Protein 1MNT (pdb70)

Secondary structure (DSSP, 8-state):
--SS---EEE--HHHHHHHHHTHHHHTS-THHHHHHHHHHHHH----SSS---SHHHHHHHHHHT-/--SS-EEE----HHHHHHHHHIIIIII--THHHHHHHHHHHHH---S-----STHHHHHHHHTTT-

Radius of gyration: 13.95 Å; Cα contacts (8 Å, |Δi|>4): 208; chains: 2; bounding box: 33×36×34 Å

Foldseek 3Di:
DPDDDDDDDDDDPVVCCVQVCQDVVPPHHNVGRVCVVVCVLVPNDDPDPPVDPPPCVCVCVVVVVD/DPPDDDDDDDDPPVCCCVQCCCCVVPPAHNVRSVVVVVCVPLDDDDPVDPVDDCVCVCVVVVVVVD

Organism: Salmonella phage P22 (NCBI:txid10754)

InterPro domains:
  IPR005569 Arc-like DNA binding domain [PF03869] (2-51)
  IPR010985 Ribbon-helix-helix [SSF47598] (2-50)
  IPR013321 Arc-type ribbon-helix-helix [G3DSA:1.10.1220.10] (2-77)
  IPR024421 Bacteriophage P22, Mnt [PF11423] (53-80)

CATH classification: 1.10.1220.10

Solvent-accessible surface area: 6742 Å² total; per-residue (Å²): 152,150,98,62,16,87,33,86,0,82,0,53,42,97,0,33,77,78,0,39,125,62,1,128,55,60,52,53,69,4,42,53,0,0,18,39,1,3,73,14,4,23,55,33,78,36,99,98,107,21,51,131,43,14,47,55,6,19,31,1,18,97,20,55,61,134,117,136,102,57,3,105,29,84,0,70,0,55,49,121,0,31,76,66,0,76,119,58,1,130,79,53,56,13,69,13,49,41,0,0,19,43,4,2,53,2,5,25,43,39,76,34,126,104,86,60,26,148,11,29,0,80,0,0,19,41,27,2,58,128,126,88

Sequence (132 aa):
ARDDPHFNFRMPMEVREKLKFRAEANGRSMNSELLQIVQDALSKPSPVTGYRNDAERLADEQSELVARDDPHFNFRMPMEVREKLKFRAEANGRSMNSELLQIVQDALSKPSPVTGYRNDAERLADEQSELVARDDPHFNFRMPMEVREKLKFRAEANGRSMNSELLQIVQDALSKPSPVTGYRNDAERLADEQSELVARDDPHFNFRMPMEVREKLKFRAEANGRSMNSELLQIVQDALSKPSPVTGYRNDAERLADEQSELVARDDPHFNFRMPMEVREKLKFRAEANGRSMNSELLQIVQDALSKPSPVTGYRNDAERLADEQSELVARDDPHFNFRMPMEVREKLKFRAEANGRSMNSELLQIVQDALSKPSPVTGYRNDAERLADEQSELVARDDPHFNFRMPMEVREKLKFRAEANGRSMNSELLQIVQDALSKPSPVTGYRNDAERLADEQSELVARDDPHFNFRMPMEVREKLKFRAEANGRSMNSELLQIVQDALSKPSPVTGYRNDAERLADEQSELVARDDPHFNFRMPMEVREKLKFRAEANGRSMNSELLQIVQDALSKPSPVTGYRNDAERLADEQSELVARDDPHFNFRMPMEVREKLKFRAEANGRSMNSELLQIVQDALSKPSPVTGYRNDAERLADEQSELVARDDPHFNFRMPMEVREKLKFRAEANGRSMNSELLQIVQDALSKPSPVTGYRNDAERLADEQSELVARDDPHFNFRMPMEVREKLKFRAEANGRSMNSELLQIVQDALSKPSPVTGYRNDAERLADEQSELVARDDPHFNFRMPMEVREKLKFRAEANGRSMNSELLQIVQDALSKPSPVTGYRNDAERLADEQSELVARDDPHFNFRMPMEVREKLKFRAEANGRSMNSELLQIVQDALSKPSPVTGYRNDAERLADEQSELVARDDPHFNFRMPMEVREKLKFRAEANGRSMNSELLQIVQDALSKPSPVTGYRNDAERLADEQSELVARDDPHFNFRMPMEVREKLKFRAEANGRSMNSELLQIVQDALSKPSPVTGYRNDAERLADEQSELVARDDPHFNFRMPMEVREKLKFRAEANGRSMNSELLQIVQDALSKPSPVTGYRNDAERLADEQSELVARDDPHFNFRMPMEVREKLKFRAEANGRSMNSELLQIVQDALSKPSPVTGYRNDAERLADEQSELVARDDPHFNFRMPMEVREKLKFRAEANGRSMNSELLQIVQDALSKPSPVTGYRNDAERLADEQSELVARDDPHFNFRMPMEVREKLKFRAEANGRSMNSELLQIVQDALSKPSPVTGYRNDAERLADEQSELVARDDPHFNFRMPMEVREKLKFRAEANGRSMNSELLQIVQDALSKPSPVTGYRNDAERLADEQSELVARDDPHFNFRMPMEVREKLKFRAEANGRSMNSELLQIVQDALSKPSPVTGYRNDAERLADEQSELVARDDPHFNFRMPMEVREKLKFRAEANGRSMNSELLQIVQDALSKPSPVTGYRNDAERLADEQSELVARDDPHFNFRMPMEVREKLKFRAEANGRSMNSELLQIVQDALSKPSPVTGYRNDAERLADEQSELVARDDPHFNFRMPMEVREKLKFRAEANGRSMNSELLQIVQDALSKPSPVTGYRNDAERLADEQSELVARDDPHFNFRMPMEVREKLKFRAEANGRSMNSELLQIVQDALSKPSPVTGYRNDAERLADEQSELVARDDPHFNFRMPMEVREKLKFRAEANGRSMNSELLQIVQDALSKPSPVTGYRNDAERLADEQSELVARDDPHFNFRMPMEVREKLKFRAEANGRSMNSELLQIVQDALSKPSPVTGYRNDAERLADEQSELVARDDPHFNFRMPMEVREKLKFRAEANGRSMNSELLQIVQDALSKPSPVTGYRNDAERLADEQSELVARDDPHFNFRMPMEVREKLKFRAEANGRSMNSELLQIVQDALSKPSPVTGYRNDAERLADEQSELV

Nearest PDB structures (foldseek):
  1mnt-assembly1_B  TM=7.518E-01  e=1.910E-08  Lederbergvirus P22
  1mnt-assembly1_A  TM=7.198E-01  e=2.043E-08  Lederbergvirus P22
  1mnt-assembly1_B  TM=8.211E-01  e=4.793E-08  Lederbergvirus P22
  1mnt-assembly1_A  TM=7.824E-01  e=3.904E-08  Lederbergvirus P22
  1mnt-assembly1_B  TM=8.229E-01  e=2.728E-10  Lederbergvirus P22

Structure (mmCIF, N/CA/C/O backbone):
data_1MNT
#
_entry.id   1MNT
#
_cell.length_a   1.000
_cell.length_b   1.000
_cell.length_c   1.000
_cell.angle_alpha   90.00
_cell.angle_beta   90.00
_cell.angle_gamma   90.00
#
_symmetry.space_group_name_H-M   'P 1'
#
loop_
_atom_site.group_PDB
_atom_site.id
_atom_site.type_symbol
_atom_site.label_atom_id
_atom_site.label_alt_id
_atom_site.label_comp_id
_atom_site.label_asym_id
_atom_site.label_entity_id
_atom_site.label_seq_id
_atom_site.pdbx_PDB_ins_code
_atom_site.Cartn_x
_atom_site.Cartn_y
_atom_site.Cartn_z
_atom_site.occupancy
_atom_site.B_iso_or_equiv
_atom_site.auth_seq_id
_atom_site.auth_comp_id
_atom_site.auth_asym_id
_atom_site.auth_atom_id
_atom_site.pdbx_PDB_model_num
ATOM 1 N N . ALA A 1 1 ? 18.562 -19.948 -6.503 1.00 0.00 1 ALA A N 1
ATOM 2 C CA . ALA A 1 1 ? 18.906 -18.952 -5.462 1.00 0.00 1 ALA A CA 1
ATOM 3 C C . ALA A 1 1 ? 17.749 -17.959 -5.136 1.00 0.00 1 ALA A C 1
ATOM 4 O O . ALA A 1 1 ? 17.058 -17.442 -6.022 1.00 0.00 1 ALA A O 1
ATOM 6 N N . ARG A 1 2 ? 17.564 -17.647 -3.843 1.00 0.00 2 ARG A N 1
ATOM 7 C CA . ARG A 1 2 ? 16.450 -16.769 -3.384 1.00 0.00 2 ARG A CA 1
ATOM 8 C C . ARG A 1 2 ? 16.755 -15.239 -3.466 1.00 0.00 2 ARG A C 1
ATOM 9 O O . ARG A 1 2 ? 16.976 -14.552 -2.467 1.00 0.00 2 ARG A O 1
ATOM 17 N N . ASP A 1 3 ? 16.666 -14.692 -4.687 1.00 0.00 3 ASP A N 1
ATOM 18 C CA . ASP A 1 3 ? 16.377 -13.250 -4.906 1.00 0.00 3 ASP A CA 1
ATOM 19 C C . ASP A 1 3 ? 14.921 -12.952 -5.417 1.00 0.00 3 ASP A C 1
ATOM 20 O O . ASP A 1 3 ? 14.671 -11.862 -5.931 1.00 0.00 3 ASP A O 1
ATOM 25 N N . ASP A 1 4 ? 13.932 -13.840 -5.186 1.00 0.00 4 ASP A N 1
ATOM 26 C CA . ASP A 1 4 ? 12.498 -13.472 -5.136 1.00 0.00 4 ASP A CA 1
ATOM 27 C C . ASP A 1 4 ? 11.676 -14.431 -4.209 1.00 0.00 4 ASP A C 1
ATOM 28 O O . ASP A 1 4 ? 11.131 -15.421 -4.711 1.00 0.00 4 ASP A O 1
ATOM 33 N N . PRO A 1 5 ? 11.560 -14.218 -2.870 1.00 0.00 5 PRO A N 1
ATOM 34 C CA . PRO A 1 5 ? 10.959 -15.218 -1.953 1.00 0.00 5 PRO A CA 1
ATOM 35 C C . PRO A 1 5 ? 9.422 -15.109 -1.795 1.00 0.00 5 PRO A C 1
ATOM 36 O O . PRO A 1 5 ? 8.823 -14.028 -1.847 1.00 0.00 5 PRO A O 1
ATOM 40 N N . HIS A 1 6 ? 8.829 -16.281 -1.570 1.00 0.00 6 HIS A N 1
ATOM 41 C CA . HIS A 1 6 ? 7.396 -16.432 -1.249 1.00 0.00 6 HIS A CA 1
ATOM 42 C C . HIS A 1 6 ? 7.036 -15.982 0.202 1.00 0.00 6 HIS A C 1
ATOM 43 O O . HIS A 1 6 ? 7.638 -16.431 1.183 1.00 0.00 6 HIS A O 1
ATOM 50 N N . PHE A 1 7 ? 5.879 -15.336 0.366 1.00 0.00 7 PHE A N 1
ATOM 51 C CA . PHE A 1 7 ? 4.814 -15.961 1.189 1.00 0.00 7 PHE A CA 1
ATOM 52 C C . PHE A 1 7 ? 3.473 -16.055 0.399 1.00 0.00 7 PHE A C 1
ATOM 53 O O . PHE A 1 7 ? 3.236 -15.398 -0.621 1.00 0.00 7 PHE A O 1
ATOM 61 N N . ASN A 1 8 ? 2.549 -16.883 0.892 1.00 0.00 8 ASN A N 1
ATOM 62 C CA . ASN A 1 8 ? 1.117 -16.745 0.531 1.00 0.00 8 ASN A CA 1
ATOM 63 C C . ASN A 1 8 ? 0.487 -15.509 1.259 1.00 0.00 8 ASN A C 1
ATOM 64 O O . ASN A 1 8 ? -0.062 -15.644 2.356 1.00 0.00 8 ASN A O 1
ATOM 69 N N . PHE A 1 9 ? 0.503 -14.307 0.635 1.00 0.00 9 PHE A N 1
ATOM 70 C CA . PHE A 1 9 ? -0.509 -13.281 0.955 1.00 0.00 9 PHE A CA 1
ATOM 71 C C . PHE A 1 9 ? -1.923 -13.745 0.489 1.00 0.00 9 PHE A C 1
ATOM 72 O O . PHE A 1 9 ? -2.167 -14.863 0.038 1.00 0.00 9 PHE A O 1
ATOM 80 N N . ARG A 1 10 ? -2.897 -13.007 0.955 1.00 0.00 10 ARG A N 1
ATOM 81 C CA . ARG A 1 10 ? -3.978 -13.578 1.803 1.00 0.00 10 ARG A CA 1
ATOM 82 C C . ARG A 1 10 ? -4.666 -12.377 2.492 1.00 0.00 10 ARG A C 1
ATOM 83 O O . ARG A 1 10 ? -4.093 -11.682 3.339 1.00 0.00 10 ARG A O 1
ATOM 91 N N . MET A 1 11 ? -5.886 -12.120 2.040 1.00 0.00 11 MET A N 1
ATOM 92 C CA . MET A 1 11 ? -6.512 -10.795 2.175 1.00 0.00 11 MET A CA 1
ATOM 93 C C . MET A 1 11 ? -8.044 -10.982 2.418 1.00 0.00 11 MET A C 1
ATOM 94 O O . MET A 1 11 ? -8.701 -11.547 1.534 1.00 0.00 11 MET A O 1
ATOM 99 N N . PRO A 1 12 ? -8.686 -10.468 3.512 1.00 0.00 12 PRO A N 1
ATOM 100 C CA . PRO A 1 12 ? -10.162 -10.248 3.549 1.00 0.00 12 PRO A CA 1
ATOM 101 C C . PRO A 1 12 ? -10.790 -9.608 2.270 1.00 0.00 12 PRO A C 1
ATOM 102 O O . PRO A 1 12 ? -10.123 -8.839 1.562 1.00 0.00 12 PRO A O 1
ATOM 106 N N . MET A 1 13 ? -12.045 -9.967 1.949 1.00 0.00 13 MET A N 1
ATOM 107 C CA . MET A 1 13 ? -12.654 -9.659 0.620 1.00 0.00 13 MET A CA 1
ATOM 108 C C . MET A 1 13 ? -12.529 -8.190 0.100 1.00 0.00 13 MET A C 1
ATOM 109 O O . MET A 1 13 ? -12.210 -7.974 -1.065 1.00 0.00 13 MET A O 1
ATOM 114 N N . GLU A 1 14 ? -12.699 -7.202 0.984 1.00 0.00 14 GLU A N 1
ATOM 115 C CA . GLU A 1 14 ? -12.344 -5.793 0.710 1.00 0.00 14 GLU A CA 1
ATOM 116 C C . GLU A 1 14 ? -10.871 -5.481 0.296 1.00 0.00 14 GLU A C 1
ATOM 117 O O . GLU A 1 14 ? -10.711 -4.824 -0.722 1.00 0.00 14 GLU A O 1
ATOM 123 N N . VAL A 1 15 ? -9.810 -5.943 0.981 1.00 0.00 15 VAL A N 1
ATOM 124 C CA . VAL A 1 15 ? -8.389 -5.763 0.521 1.00 0.00 15 VAL A CA 1
ATOM 125 C C . VAL A 1 15 ? -8.097 -6.453 -0.826 1.00 0.00 15 VAL A C 1
ATOM 126 O O . VAL A 1 15 ? -7.422 -5.851 -1.643 1.00 0.00 15 VAL A O 1
ATOM 130 N N . ARG A 1 16 ? -8.514 -7.701 -1.057 1.00 0.00 16 ARG A N 1
ATOM 131 C CA . ARG A 1 16 ? -8.302 -8.338 -2.375 1.00 0.00 16 ARG A CA 1
ATOM 132 C C . ARG A 1 16 ? -9.274 -7.920 -3.511 1.00 0.00 16 ARG A C 1
ATOM 133 O O . ARG A 1 16 ? -8.843 -7.929 -4.661 1.00 0.00 16 ARG A O 1
ATOM 141 N N . GLU A 1 17 ? -10.497 -7.430 -3.246 1.00 0.00 17 GLU A N 1
ATOM 142 C CA . GLU A 1 17 ? -11.180 -6.534 -4.205 1.00 0.00 17 GLU A CA 1
ATOM 143 C C . GLU A 1 17 ? -10.523 -5.128 -4.350 1.00 0.00 17 GLU A C 1
ATOM 144 O O . GLU A 1 17 ? -10.484 -4.664 -5.471 1.00 0.00 17 GLU A O 1
ATOM 150 N N . LYS A 1 18 ? -9.999 -4.426 -3.334 1.00 0.00 18 LYS A N 1
ATOM 151 C CA . LYS A 1 18 ? -9.333 -3.100 -3.533 1.00 0.00 18 LYS A CA 1
ATOM 152 C C . LYS A 1 18 ? -7.846 -3.114 -4.017 1.00 0.00 18 LYS A C 1
ATOM 153 O O . LYS A 1 18 ? -7.500 -2.342 -4.908 1.00 0.00 18 LYS A O 1
ATOM 159 N N . LEU A 1 19 ? -7.015 -4.076 -3.600 1.00 0.00 19 LEU A N 1
ATOM 160 C CA . LEU A 1 19 ? -5.751 -4.458 -4.286 1.00 0.00 19 LEU A CA 1
ATOM 161 C C . LEU A 1 19 ? -5.936 -5.047 -5.726 1.00 0.00 19 LEU A C 1
ATOM 162 O O . LEU A 1 19 ? -5.148 -4.694 -6.611 1.00 0.00 19 LEU A O 1
ATOM 167 N N . LYS A 1 20 ? -6.965 -5.886 -6.003 1.00 0.00 20 LYS A N 1
ATOM 168 C CA . LYS A 1 20 ? -7.241 -6.402 -7.361 1.00 0.00 20 LYS A CA 1
ATOM 169 C C . LYS A 1 20 ? -8.184 -5.542 -8.272 1.00 0.00 20 LYS A C 1
ATOM 170 O O . LYS A 1 20 ? -8.062 -5.736 -9.485 1.00 0.00 20 LYS A O 1
ATOM 176 N N . PHE A 1 21 ? -9.044 -4.628 -7.743 1.00 0.00 21 PHE A N 1
ATOM 177 C CA . PHE A 1 21 ? -9.774 -3.501 -8.474 1.00 0.00 21 PHE A CA 1
ATOM 178 C C . PHE A 1 21 ? -9.270 -2.046 -8.349 1.00 0.00 21 PHE A C 1
ATOM 179 O O . PHE A 1 21 ? -9.685 -1.165 -9.109 1.00 0.00 21 PHE A O 1
ATOM 187 N N . ARG A 1 22 ? -8.138 -1.966 -7.698 1.00 0.00 22 ARG A N 1
ATOM 188 C CA . ARG A 1 22 ? -6.900 -1.671 -8.446 1.00 0.00 22 ARG A CA 1
ATOM 189 C C . ARG A 1 22 ? -6.435 -2.887 -9.295 1.00 0.00 22 ARG A C 1
ATOM 190 O O . ARG A 1 22 ? -7.317 -3.483 -9.867 1.00 0.00 22 ARG A O 1
ATOM 198 N N . ALA A 1 23 ? -5.188 -3.305 -9.480 1.00 0.00 23 ALA A N 1
ATOM 199 C CA . ALA A 1 23 ? -4.748 -4.251 -10.558 1.00 0.00 23 ALA A CA 1
ATOM 200 C C . ALA A 1 23 ? -5.373 -4.143 -12.019 1.00 0.00 23 ALA A C 1
ATOM 201 O O . ALA A 1 23 ? -4.749 -4.200 -13.067 1.00 0.00 23 ALA A O 1
ATOM 203 N N . GLU A 1 24 ? -6.666 -4.061 -12.132 1.00 0.00 24 GLU A N 1
ATOM 204 C CA . GLU A 1 24 ? -7.386 -2.930 -12.796 1.00 0.00 24 GLU A CA 1
ATOM 205 C C . GLU A 1 24 ? -8.657 -2.308 -12.123 1.00 0.00 24 GLU A C 1
ATOM 206 O O . GLU A 1 24 ? -8.664 -1.127 -11.796 1.00 0.00 24 GLU A O 1
ATOM 212 N N . ALA A 1 25 ? -9.795 -3.009 -11.932 1.00 0.00 25 ALA A N 1
ATOM 213 C CA . ALA A 1 25 ? -9.823 -4.504 -11.828 1.00 0.00 25 ALA A CA 1
ATOM 214 C C . ALA A 1 25 ? -9.523 -5.676 -12.828 1.00 0.00 25 ALA A C 1
ATOM 215 O O . ALA A 1 25 ? -10.119 -5.899 -13.881 1.00 0.00 25 ALA A O 1
ATOM 217 N N . ASN A 1 26 ? -8.458 -6.327 -12.383 1.00 0.00 26 ASN A N 1
ATOM 218 C CA . ASN A 1 26 ? -7.576 -7.201 -13.178 1.00 0.00 26 ASN A CA 1
ATOM 219 C C . ASN A 1 26 ? -7.255 -7.192 -14.722 1.00 0.00 26 ASN A C 1
ATOM 220 O O . ASN A 1 26 ? -7.602 -8.103 -15.472 1.00 0.00 26 ASN A O 1
ATOM 225 N N . GLY A 1 27 ? -6.394 -6.228 -15.091 1.00 0.00 27 GLY A N 1
ATOM 226 C CA . GLY A 1 27 ? -5.430 -6.348 -16.225 1.00 0.00 27 GLY A CA 1
ATOM 227 C C . GLY A 1 27 ? -3.919 -6.487 -15.872 1.00 0.00 27 GLY A C 1
ATOM 228 O O . GLY A 1 27 ? -3.192 -7.176 -16.588 1.00 0.00 27 GLY A O 1
ATOM 229 N N . ARG A 1 28 ? -3.419 -5.813 -14.824 1.00 0.00 28 ARG A N 1
ATOM 230 C CA . ARG A 1 28 ? -1.975 -5.753 -14.474 1.00 0.00 28 ARG A CA 1
ATOM 231 C C . ARG A 1 28 ? -1.855 -6.382 -13.087 1.00 0.00 28 ARG A C 1
ATOM 232 O O . ARG A 1 28 ? -2.398 -5.917 -12.106 1.00 0.00 28 ARG A O 1
ATOM 240 N N . SER A 1 29 ? -1.262 -7.565 -13.003 1.00 0.00 29 SER A N 1
ATOM 241 C CA . SER A 1 29 ? -1.960 -8.778 -12.497 1.00 0.00 29 SER A CA 1
ATOM 242 C C . SER A 1 29 ? -1.477 -8.983 -11.055 1.00 0.00 29 SER A C 1
ATOM 243 O O . SER A 1 29 ? -0.277 -9.130 -10.929 1.00 0.00 29 SER A O 1
ATOM 246 N N . MET A 1 30 ? -2.262 -8.842 -9.974 1.00 0.00 30 MET A N 1
ATOM 247 C CA . MET A 1 30 ? -1.736 -8.309 -8.667 1.00 0.00 30 MET A CA 1
ATOM 248 C C . MET A 1 30 ? -0.300 -8.690 -8.185 1.00 0.00 30 MET A C 1
ATOM 249 O O . MET A 1 30 ? 0.415 -7.805 -7.765 1.00 0.00 30 MET A O 1
ATOM 254 N N . ASN A 1 31 ? 0.240 -9.903 -8.286 1.00 0.00 31 ASN A N 1
ATOM 255 C CA . ASN A 1 31 ? 1.726 -10.078 -8.238 1.00 0.00 31 ASN A CA 1
ATOM 256 C C . ASN A 1 31 ? 2.587 -9.011 -9.057 1.00 0.00 31 ASN A C 1
ATOM 257 O O . ASN A 1 31 ? 3.353 -8.272 -8.448 1.00 0.00 31 ASN A O 1
ATOM 262 N N . SER A 1 32 ? 2.283 -8.787 -10.346 1.00 0.00 32 SER A N 1
ATOM 263 C CA . SER A 1 32 ? 2.385 -7.448 -11.014 1.00 0.00 32 SER A CA 1
ATOM 264 C C . SER A 1 32 ? 1.810 -6.172 -10.296 1.00 0.00 32 SER A C 1
ATOM 265 O O . SER A 1 32 ? 2.624 -5.302 -9.969 1.00 0.00 32 SER A O 1
ATOM 268 N N . GLU A 1 33 ? 0.494 -5.982 -10.045 1.00 0.00 33 GLU A N 1
ATOM 269 C CA . GLU A 1 33 ? 0.031 -4.688 -9.414 1.00 0.00 33 GLU A CA 1
ATOM 270 C C . GLU A 1 33 ? 0.356 -4.414 -7.941 1.00 0.00 33 GLU A C 1
ATOM 271 O O . GLU A 1 33 ? 0.888 -3.355 -7.627 1.00 0.00 33 GLU A O 1
ATOM 277 N N . LEU A 1 34 ? -0.018 -5.337 -7.032 1.00 0.00 34 LEU A N 1
ATOM 278 C CA . LEU A 1 34 ? 0.523 -5.407 -5.664 1.00 0.00 34 LEU A CA 1
ATOM 279 C C . LEU A 1 34 ? 2.031 -5.051 -5.704 1.00 0.00 34 LEU A C 1
ATOM 280 O O . LEU A 1 34 ? 2.354 -4.063 -5.074 1.00 0.00 34 LEU A O 1
ATOM 285 N N . LEU A 1 35 ? 2.923 -5.673 -6.536 1.00 0.00 35 LEU A N 1
ATOM 286 C CA . LEU A 1 35 ? 4.342 -5.236 -6.567 1.00 0.00 35 LEU A CA 1
ATOM 287 C C . LEU A 1 35 ? 4.566 -3.792 -7.015 1.00 0.00 35 LEU A C 1
ATOM 288 O O . LEU A 1 35 ? 5.278 -3.054 -6.349 1.00 0.00 35 LEU A O 1
ATOM 293 N N . GLN A 1 36 ? 3.997 -3.418 -8.146 1.00 0.00 36 GLN A N 1
ATOM 294 C CA . GLN A 1 36 ? 4.157 -2.064 -8.691 1.00 0.00 36 GLN A CA 1
ATOM 295 C C . GLN A 1 36 ? 3.488 -0.920 -7.840 1.00 0.00 36 GLN A C 1
ATOM 296 O O . GLN A 1 36 ? 4.170 0.095 -7.663 1.00 0.00 36 GLN A O 1
ATOM 302 N N . ILE A 1 37 ? 2.304 -1.052 -7.178 1.00 0.00 37 ILE A N 1
ATOM 303 C CA . ILE A 1 37 ? 2.019 -0.201 -5.971 1.00 0.00 37 ILE A CA 1
ATOM 304 C C . ILE A 1 37 ? 2.985 -0.398 -4.769 1.00 0.00 37 ILE A C 1
ATOM 305 O O . ILE A 1 37 ? 3.281 0.606 -4.178 1.00 0.00 37 ILE A O 1
ATOM 310 N N . VAL A 1 38 ? 3.374 -1.595 -4.330 1.00 0.00 38 VAL A N 1
ATOM 311 C CA . VAL A 1 38 ? 4.175 -1.864 -3.089 1.00 0.00 38 VAL A CA 1
ATOM 312 C C . VAL A 1 38 ? 5.635 -1.269 -3.163 1.00 0.00 38 VAL A C 1
ATOM 313 O O . VAL A 1 38 ? 6.108 -0.601 -2.246 1.00 0.00 38 VAL A O 1
ATOM 317 N N . GLN A 1 39 ? 6.328 -1.535 -4.291 1.00 0.00 39 GLN A N 1
ATOM 318 C CA . GLN A 1 39 ? 7.451 -0.721 -4.829 1.00 0.00 39 GLN A CA 1
ATOM 319 C C . GLN A 1 39 ? 7.153 0.816 -4.904 1.00 0.00 39 GLN A C 1
ATOM 320 O O . GLN A 1 39 ? 7.925 1.599 -4.347 1.00 0.00 39 GLN A O 1
ATOM 326 N N . ASP A 1 40 ? 5.987 1.247 -5.447 1.00 0.00 40 ASP A N 1
ATOM 327 C CA . ASP A 1 40 ? 5.429 2.595 -5.110 1.00 0.00 40 ASP A CA 1
ATOM 328 C C . ASP A 1 40 ? 5.242 2.979 -3.591 1.00 0.00 40 ASP A C 1
ATOM 329 O O . ASP A 1 40 ? 5.435 4.138 -3.208 1.00 0.00 40 ASP A O 1
ATOM 334 N N . ALA A 1 41 ? 4.889 2.012 -2.733 1.00 0.00 41 ALA A N 1
ATOM 335 C CA . ALA A 1 41 ? 4.315 2.264 -1.403 1.00 0.00 41 ALA A CA 1
ATOM 336 C C . ALA A 1 41 ? 5.380 2.506 -0.303 1.00 0.00 41 ALA A C 1
ATOM 337 O O . ALA A 1 41 ? 5.417 3.572 0.317 1.00 0.00 41 ALA A O 1
ATOM 339 N N . LEU A 1 42 ? 6.274 1.530 -0.128 1.00 0.00 42 LEU A N 1
ATOM 340 C CA . LEU A 1 42 ? 7.546 1.730 0.609 1.00 0.00 42 LEU A CA 1
ATOM 341 C C . LEU A 1 42 ? 8.771 2.301 -0.187 1.00 0.00 42 LEU A C 1
ATOM 342 O O . LEU A 1 42 ? 9.819 2.495 0.441 1.00 0.00 42 LEU A O 1
ATOM 347 N N . SER A 1 43 ? 8.723 2.576 -1.514 1.00 0.00 43 SER A N 1
ATOM 348 C CA . SER A 1 43 ? 9.852 3.258 -2.219 1.00 0.00 43 SER A CA 1
ATOM 349 C C . SER A 1 43 ? 9.464 4.329 -3.294 1.00 0.00 43 SER A C 1
ATOM 350 O O . SER A 1 43 ? 10.185 4.499 -4.282 1.00 0.00 43 SER A O 1
ATOM 353 N N . LYS A 1 44 ? 8.470 5.200 -3.029 1.00 0.00 44 LYS A N 1
ATOM 354 C CA . LYS A 1 44 ? 8.578 6.646 -3.439 1.00 0.00 44 LYS A CA 1
ATOM 355 C C . LYS A 1 44 ? 8.618 7.605 -2.187 1.00 0.00 44 LYS A C 1
ATOM 356 O O . LYS A 1 44 ? 8.201 7.192 -1.095 1.00 0.00 44 LYS A O 1
ATOM 362 N N . PRO A 1 45 ? 9.274 8.813 -2.230 1.00 0.00 45 PRO A N 1
ATOM 363 C CA . PRO A 1 45 ? 8.875 9.913 -3.171 1.00 0.00 45 PRO A CA 1
ATOM 364 C C . PRO A 1 45 ? 9.562 10.066 -4.567 1.00 0.00 45 PRO A C 1
ATOM 365 O O . PRO A 1 45 ? 10.688 9.627 -4.802 1.00 0.00 45 PRO A O 1
ATOM 369 N N . SER A 1 46 ? 8.916 10.878 -5.420 1.00 0.00 46 SER A N 1
ATOM 370 C CA . SER A 1 46 ? 9.632 11.785 -6.362 1.00 0.00 46 SER A CA 1
ATOM 371 C C . SER A 1 46 ? 9.442 13.269 -5.868 1.00 0.00 46 SER A C 1
ATOM 372 O O . SER A 1 46 ? 8.285 13.694 -5.792 1.00 0.00 46 SER A O 1
ATOM 375 N N . PRO A 1 47 ? 10.470 14.105 -5.527 1.00 0.00 47 PRO A N 1
ATOM 376 C CA . PRO A 1 47 ? 10.258 15.516 -5.064 1.00 0.00 47 PRO A CA 1
ATOM 377 C C . PRO A 1 47 ? 9.341 16.459 -5.930 1.00 0.00 47 PRO A C 1
ATOM 378 O O . PRO A 1 47 ? 9.763 16.948 -6.979 1.00 0.00 47 PRO A O 1
ATOM 382 N N . VAL A 1 48 ? 8.087 16.652 -5.469 1.00 0.00 48 VAL A N 1
ATOM 383 C CA . VAL A 1 48 ? 6.968 17.371 -6.200 1.00 0.00 48 VAL A CA 1
ATOM 384 C C . VAL A 1 48 ? 7.351 18.466 -7.280 1.00 0.00 48 VAL A C 1
ATOM 385 O O . VAL A 1 48 ? 7.880 19.520 -6.926 1.00 0.00 48 VAL A O 1
ATOM 389 N N . THR A 1 49 ? 7.092 18.424 -8.593 1.00 0.00 49 THR A N 1
ATOM 390 C CA . THR A 1 49 ? 6.629 17.238 -9.392 1.00 0.00 49 THR A CA 1
ATOM 391 C C . THR A 1 49 ? 5.190 16.691 -9.071 1.00 0.00 49 THR A C 1
ATOM 392 O O . THR A 1 49 ? 4.291 17.395 -8.614 1.00 0.00 49 THR A O 1
ATOM 396 N N . GLY A 1 50 ? 4.984 15.409 -9.307 1.00 0.00 50 GLY A N 1
ATOM 397 C CA . GLY A 1 50 ? 4.269 14.537 -8.339 1.00 0.00 50 GLY A CA 1
ATOM 398 C C . GLY A 1 50 ? 5.088 13.276 -7.913 1.00 0.00 50 GLY A C 1
ATOM 399 O O . GLY A 1 50 ? 5.610 12.548 -8.751 1.00 0.00 50 GLY A O 1
ATOM 400 N N . TYR A 1 51 ? 5.269 12.870 -6.653 1.00 0.00 51 TYR A N 1
ATOM 401 C CA . TYR A 1 51 ? 4.830 13.618 -5.444 1.00 0.00 51 TYR A CA 1
ATOM 402 C C . TYR A 1 51 ? 5.702 13.265 -4.166 1.00 0.00 51 TYR A C 1
ATOM 403 O O . TYR A 1 51 ? 6.490 12.317 -4.133 1.00 0.00 51 TYR A O 1
ATOM 412 N N . ARG A 1 52 ? 5.480 13.996 -3.060 1.00 0.00 52 ARG A N 1
ATOM 413 C CA . ARG A 1 52 ? 5.928 13.580 -1.681 1.00 0.00 52 ARG A CA 1
ATOM 414 C C . ARG A 1 52 ? 4.800 12.825 -0.872 1.00 0.00 52 ARG A C 1
ATOM 415 O O . ARG A 1 52 ? 3.833 12.363 -1.477 1.00 0.00 52 ARG A O 1
ATOM 423 N N . ASN A 1 53 ? 4.865 12.660 0.470 1.00 0.00 53 ASN A N 1
ATOM 424 C CA . ASN A 1 53 ? 3.830 11.897 1.265 1.00 0.00 53 ASN A CA 1
ATOM 425 C C . ASN A 1 53 ? 4.079 10.355 1.178 1.00 0.00 53 ASN A C 1
ATOM 426 O O . ASN A 1 53 ? 5.171 9.900 1.513 1.00 0.00 53 ASN A O 1
ATOM 431 N N . ASP A 1 54 ? 3.030 9.536 1.003 1.00 0.00 54 ASP A N 1
ATOM 432 C CA . ASP A 1 54 ? 2.438 8.764 2.140 1.00 0.00 54 ASP A CA 1
ATOM 433 C C . ASP A 1 54 ? 2.899 9.182 3.573 1.00 0.00 54 ASP A C 1
ATOM 434 O O . ASP A 1 54 ? 3.697 8.503 4.215 1.00 0.00 54 ASP A O 1
ATOM 439 N N . ALA A 1 55 ? 2.506 10.392 4.019 1.00 0.00 55 ALA A N 1
ATOM 440 C CA . ALA A 1 55 ? 3.294 11.129 5.018 1.00 0.00 55 ALA A CA 1
ATOM 441 C C . ALA A 1 55 ? 3.016 10.747 6.489 1.00 0.00 55 ALA A C 1
ATOM 442 O O . ALA A 1 55 ? 3.724 9.953 7.091 1.00 0.00 55 ALA A O 1
ATOM 444 N N . GLU A 1 56 ? 2.077 11.427 7.115 1.00 0.00 56 GLU A N 1
ATOM 445 C CA . GLU A 1 56 ? 0.629 11.125 6.994 1.00 0.00 56 GLU A CA 1
ATOM 446 C C . GLU A 1 56 ? 0.091 9.675 6.768 1.00 0.00 56 GLU A C 1
ATOM 447 O O . GLU A 1 56 ? -0.623 9.110 7.596 1.00 0.00 56 GLU A O 1
ATOM 453 N N . ARG A 1 57 ? 0.422 9.059 5.646 1.00 0.00 57 ARG A N 1
ATOM 454 C CA . ARG A 1 57 ? -0.040 7.699 5.292 1.00 0.00 57 ARG A CA 1
ATOM 455 C C . ARG A 1 57 ? 0.874 6.553 5.772 1.00 0.00 57 ARG A C 1
ATOM 456 O O . ARG A 1 57 ? 0.406 5.643 6.459 1.00 0.00 57 ARG A O 1
ATOM 464 N N . LEU A 1 58 ? 2.195 6.629 5.631 1.00 0.00 58 LEU A N 1
ATOM 465 C CA . LEU A 1 58 ? 3.086 5.758 6.448 1.00 0.00 58 LEU A CA 1
ATOM 466 C C . LEU A 1 58 ? 3.395 6.331 7.916 1.00 0.00 58 LEU A C 1
ATOM 467 O O . LEU A 1 58 ? 3.800 5.595 8.825 1.00 0.00 58 LEU A O 1
ATOM 472 N N . ALA A 1 59 ? 2.873 7.529 8.289 1.00 0.00 59 ALA A N 1
ATOM 473 C CA . ALA A 1 59 ? 2.363 7.784 9.664 1.00 0.00 59 ALA A CA 1
ATOM 474 C C . ALA A 1 59 ? 1.118 6.969 10.114 1.00 0.00 59 ALA A C 1
ATOM 475 O O . ALA A 1 59 ? 1.034 6.629 11.295 1.00 0.00 59 ALA A O 1
ATOM 477 N N . ASP A 1 60 ? 0.186 6.580 9.220 1.00 0.00 60 ASP A N 1
ATOM 478 C CA . ASP A 1 60 ? -0.658 5.382 9.511 1.00 0.00 60 ASP A CA 1
ATOM 479 C C . ASP A 1 60 ? 0.078 3.997 9.609 1.00 0.00 60 ASP A C 1
ATOM 480 O O . ASP A 1 60 ? -0.444 3.033 10.174 1.00 0.00 60 ASP A O 1
ATOM 485 N N . GLU A 1 61 ? 1.292 3.883 9.060 1.00 0.00 61 GLU A N 1
ATOM 486 C CA . GLU A 1 61 ? 2.249 2.894 9.633 1.00 0.00 61 GLU A CA 1
ATOM 487 C C . GLU A 1 61 ? 2.489 3.122 11.158 1.00 0.00 61 GLU A C 1
ATOM 488 O O . GLU A 1 61 ? 2.163 2.202 11.909 1.00 0.00 61 GLU A O 1
ATOM 494 N N . GLN A 1 62 ? 2.827 4.341 11.654 1.00 0.00 62 GLN A N 1
ATOM 495 C CA . GLN A 1 62 ? 2.855 4.602 13.104 1.00 0.00 62 GLN A CA 1
ATOM 496 C C . GLN A 1 62 ? 1.524 4.198 13.810 1.00 0.00 62 GLN A C 1
ATOM 497 O O . GLN A 1 62 ? 1.552 3.223 14.547 1.00 0.00 62 GLN A O 1
ATOM 503 N N . SER A 1 63 ? 0.374 4.811 13.504 1.00 0.00 63 SER A N 1
ATOM 504 C CA . SER A 1 63 ? -0.997 4.277 13.836 1.00 0.00 63 SER A CA 1
ATOM 505 C C . SER A 1 63 ? -1.238 2.753 14.134 1.00 0.00 63 SER A C 1
ATOM 506 O O . SER A 1 63 ? -1.870 2.376 15.121 1.00 0.00 63 SER A O 1
ATOM 509 N N . GLU A 1 64 ? -0.819 1.921 13.188 1.00 0.00 64 GLU A N 1
ATOM 510 C CA . GLU A 1 64 ? -0.951 0.451 13.262 1.00 0.00 64 GLU A CA 1
ATOM 511 C C . GLU A 1 64 ? 0.175 -0.251 14.131 1.00 0.00 64 GLU A C 1
ATOM 512 O O . GLU A 1 64 ? 0.050 -1.421 14.501 1.00 0.00 64 GLU A O 1
ATOM 518 N N . LEU A 1 65 ? 1.228 0.479 14.544 1.00 0.00 65 LEU A N 1
ATOM 519 C CA . LEU A 1 65 ? 2.043 0.249 15.773 1.00 0.00 65 LEU A CA 1
ATOM 520 C C . LEU A 1 65 ? 1.723 1.264 16.977 1.00 0.00 65 LEU A C 1
ATOM 521 O O . LEU A 1 65 ? 2.562 1.483 17.852 1.00 0.00 65 LEU A O 1
ATOM 526 N N . VAL A 1 66 ? 0.503 1.854 17.045 1.00 0.00 66 VAL A N 1
ATOM 527 C CA . VAL A 1 66 ? 0.137 3.041 17.928 1.00 0.00 66 VAL A CA 1
ATOM 528 C C . VAL A 1 66 ? -1.264 2.886 18.621 1.00 0.00 66 VAL A C 1
ATOM 529 O O . VAL A 1 66 ? -1.344 2.886 19.851 1.00 0.00 66 VAL A O 1
ATOM 533 N N . ALA B 1 1 ? -10.787 -18.429 -3.370 1.00 0.00 1 ALA B N 1
ATOM 534 C CA . ALA B 1 1 ? -11.801 -18.672 -2.306 1.00 0.00 1 ALA B CA 1
ATOM 535 C C . ALA B 1 1 ? -13.004 -17.676 -2.197 1.00 0.00 1 ALA B C 1
ATOM 536 O O . ALA B 1 1 ? -14.067 -18.066 -1.711 1.00 0.00 1 ALA B O 1
ATOM 538 N N . ARG B 1 2 ? -12.847 -16.407 -2.612 1.00 0.00 2 ARG B N 1
ATOM 539 C CA . ARG B 1 2 ? -13.966 -15.403 -2.695 1.00 0.00 2 ARG B CA 1
ATOM 540 C C . ARG B 1 2 ? -14.686 -14.981 -1.364 1.00 0.00 2 ARG B C 1
ATOM 541 O O . ARG B 1 2 ? -15.879 -14.672 -1.321 1.00 0.00 2 ARG B O 1
ATOM 549 N N . ASP B 1 3 ? -13.890 -14.861 -0.299 1.00 0.00 3 ASP B N 1
ATOM 550 C CA . ASP B 1 3 ? -14.260 -14.169 0.969 1.00 0.00 3 ASP B CA 1
ATOM 551 C C . ASP B 1 3 ? -13.000 -13.762 1.806 1.00 0.00 3 ASP B C 1
ATOM 552 O O . ASP B 1 3 ? -12.923 -12.668 2.359 1.00 0.00 3 ASP B O 1
ATOM 557 N N . ASP B 1 4 ? -12.006 -14.643 1.894 1.00 0.00 4 ASP B N 1
ATOM 558 C CA . ASP B 1 4 ? -10.601 -14.256 2.179 1.00 0.00 4 ASP B CA 1
ATOM 559 C C . ASP B 1 4 ? -9.596 -15.077 1.297 1.00 0.00 4 ASP B C 1
ATOM 560 O O . ASP B 1 4 ? -9.001 -16.045 1.780 1.00 0.00 4 ASP B O 1
ATOM 565 N N . PRO B 1 5 ? -9.392 -14.731 -0.005 1.00 0.00 5 PRO B N 1
ATOM 566 C CA . PRO B 1 5 ? -8.460 -15.454 -0.909 1.00 0.00 5 PRO B CA 1
ATOM 567 C C . PRO B 1 5 ? -6.940 -15.304 -0.618 1.00 0.00 5 PRO B C 1
ATOM 568 O O . PRO B 1 5 ? -6.410 -14.207 -0.415 1.00 0.00 5 PRO B O 1
ATOM 572 N N . HIS B 1 6 ? -6.263 -16.451 -0.706 1.00 0.00 6 HIS B N 1
ATOM 573 C CA . HIS B 1 6 ? -4.790 -16.537 -0.809 1.00 0.00 6 HIS B CA 1
ATOM 574 C C . HIS B 1 6 ? -4.282 -16.194 -2.262 1.00 0.00 6 HIS B C 1
ATOM 575 O O . HIS B 1 6 ? -4.799 -16.738 -3.246 1.00 0.00 6 HIS B O 1
ATOM 582 N N . PHE B 1 7 ? -3.207 -15.404 -2.422 1.00 0.00 7 PHE B N 1
ATOM 583 C CA . PHE B 1 7 ? -2.297 -15.544 -3.593 1.00 0.00 7 PHE B CA 1
ATOM 584 C C . PHE B 1 7 ? -0.786 -15.468 -3.172 1.00 0.00 7 PHE B C 1
ATOM 585 O O . PHE B 1 7 ? -0.397 -14.890 -2.151 1.00 0.00 7 PHE B O 1
ATOM 593 N N . ASN B 1 8 ? 0.096 -16.017 -4.017 1.00 0.00 8 ASN B N 1
ATOM 594 C CA . ASN B 1 8 ? 1.567 -15.920 -3.812 1.00 0.00 8 ASN B CA 1
ATOM 595 C C . ASN B 1 8 ? 2.122 -14.465 -4.020 1.00 0.00 8 ASN B C 1
ATOM 596 O O . ASN B 1 8 ? 2.319 -14.009 -5.150 1.00 0.00 8 ASN B O 1
ATOM 601 N N . PHE B 1 9 ? 2.430 -13.767 -2.920 1.00 0.00 9 PHE B N 1
ATOM 602 C CA . PHE B 1 9 ? 3.319 -12.600 -2.903 1.00 0.00 9 PHE B CA 1
ATOM 603 C C . PHE B 1 9 ? 4.497 -12.903 -1.960 1.00 0.00 9 PHE B C 1
ATOM 604 O O . PHE B 1 9 ? 4.398 -12.740 -0.747 1.00 0.00 9 PHE B O 1
ATOM 612 N N . ARG B 1 10 ? 5.728 -13.203 -2.355 1.00 0.00 10 ARG B N 1
ATOM 613 C CA . ARG B 1 10 ? 6.243 -13.515 -3.722 1.00 0.00 10 ARG B CA 1
ATOM 614 C C . ARG B 1 10 ? 6.750 -12.232 -4.438 1.00 0.00 10 ARG B C 1
ATOM 615 O O . ARG B 1 10 ? 5.989 -11.508 -5.082 1.00 0.00 10 ARG B O 1
ATOM 623 N N . MET B 1 11 ? 8.023 -11.896 -4.199 1.00 0.00 11 MET B N 1
ATOM 624 C CA . MET B 1 11 ? 8.495 -10.493 -4.323 1.00 0.00 11 MET B CA 1
ATOM 625 C C . MET B 1 11 ? 10.043 -10.462 -4.595 1.00 0.00 11 MET B C 1
ATOM 626 O O . MET B 1 11 ? 10.766 -11.039 -3.776 1.00 0.00 11 MET B O 1
ATOM 631 N N . PRO B 1 12 ? 10.626 -9.794 -5.643 1.00 0.00 12 PRO B N 1
ATOM 632 C CA . PRO B 1 12 ? 12.100 -9.566 -5.768 1.00 0.00 12 PRO B CA 1
ATOM 633 C C . PRO B 1 12 ? 12.880 -9.143 -4.487 1.00 0.00 12 PRO B C 1
ATOM 634 O O . PRO B 1 12 ? 12.310 -8.489 -3.607 1.00 0.00 12 PRO B O 1
ATOM 638 N N . MET B 1 13 ? 14.156 -9.561 -4.367 1.00 0.00 13 MET B N 1
ATOM 639 C CA . MET B 1 13 ? 14.884 -9.554 -3.063 1.00 0.00 13 MET B CA 1
ATOM 640 C C . MET B 1 13 ? 14.752 -8.289 -2.152 1.00 0.00 13 MET B C 1
ATOM 641 O O . MET B 1 13 ? 14.334 -8.383 -0.999 1.00 0.00 13 MET B O 1
ATOM 646 N N . GLU B 1 14 ? 15.036 -7.109 -2.717 1.00 0.00 14 GLU B N 1
ATOM 647 C CA . GLU B 1 14 ? 14.814 -5.814 -2.031 1.00 0.00 14 GLU B CA 1
ATOM 648 C C . GLU B 1 14 ? 13.342 -5.464 -1.648 1.00 0.00 14 GLU B C 1
ATOM 649 O O . GLU B 1 14 ? 13.169 -4.963 -0.548 1.00 0.00 14 GLU B O 1
ATOM 655 N N . VAL B 1 15 ? 12.283 -5.732 -2.439 1.00 0.00 15 VAL B N 1
ATOM 656 C CA . VAL B 1 15 ? 10.866 -5.579 -1.963 1.00 0.00 15 VAL B CA 1
ATOM 657 C C . VAL B 1 15 ? 10.574 -6.484 -0.749 1.00 0.00 15 VAL B C 1
ATOM 658 O O . VAL B 1 15 ? 10.070 -5.976 0.235 1.00 0.00 15 VAL B O 1
ATOM 662 N N . ARG B 1 16 ? 10.846 -7.792 -0.793 1.00 0.00 16 ARG B N 1
ATOM 663 C CA . ARG B 1 16 ? 10.588 -8.664 0.369 1.00 0.00 16 ARG B CA 1
ATOM 664 C C . ARG B 1 16 ? 11.543 -8.497 1.582 1.00 0.00 16 ARG B C 1
ATOM 665 O O . ARG B 1 16 ? 11.053 -8.603 2.698 1.00 0.00 16 ARG B O 1
ATOM 673 N N . GLU B 1 17 ? 12.823 -8.113 1.443 1.00 0.00 17 GLU B N 1
ATOM 674 C CA . GLU B 1 17 ? 13.542 -7.446 2.568 1.00 0.00 17 GLU B CA 1
ATOM 675 C C . GLU B 1 17 ? 12.910 -6.090 3.013 1.00 0.00 17 GLU B C 1
ATOM 676 O O . GLU B 1 17 ? 12.675 -5.931 4.201 1.00 0.00 17 GLU B O 1
ATOM 682 N N . LYS B 1 18 ? 12.594 -5.131 2.134 1.00 0.00 18 LYS B N 1
ATOM 683 C CA . LYS B 1 18 ? 11.874 -3.886 2.519 1.00 0.00 18 LYS B CA 1
ATOM 684 C C . LYS B 1 18 ? 10.473 -4.089 3.180 1.00 0.00 18 LYS B C 1
ATOM 685 O O . LYS B 1 18 ? 10.248 -3.546 4.253 1.00 0.00 18 LYS B O 1
ATOM 691 N N . LEU B 1 19 ? 9.572 -4.892 2.609 1.00 0.00 19 LEU B N 1
ATOM 692 C CA . LEU B 1 19 ? 8.259 -5.266 3.189 1.00 0.00 19 LEU B CA 1
ATOM 693 C C . LEU B 1 19 ? 8.340 -6.141 4.491 1.00 0.00 19 LEU B C 1
ATOM 694 O O . LEU B 1 19 ? 7.541 -5.959 5.410 1.00 0.00 19 LEU B O 1
ATOM 699 N N . LYS B 1 20 ? 9.321 -7.055 4.598 1.00 0.00 20 LYS B N 1
ATOM 700 C CA . LYS B 1 20 ? 9.542 -7.917 5.773 1.00 0.00 20 LYS B CA 1
ATOM 701 C C . LYS B 1 20 ? 10.444 -7.283 6.882 1.00 0.00 20 LYS B C 1
ATOM 702 O O . LYS B 1 20 ? 10.224 -7.579 8.050 1.00 0.00 20 LYS B O 1
ATOM 708 N N . PHE B 1 21 ? 11.430 -6.414 6.569 1.00 0.00 21 PHE B N 1
ATOM 709 C CA . PHE B 1 21 ? 11.952 -5.393 7.516 1.00 0.00 21 PHE B CA 1
ATOM 710 C C . PHE B 1 21 ? 10.839 -4.451 7.972 1.00 0.00 21 PHE B C 1
ATOM 711 O O . PHE B 1 21 ? 10.441 -4.642 9.097 1.00 0.00 21 PHE B O 1
ATOM 719 N N . ARG B 1 22 ? 10.272 -3.511 7.215 1.00 0.00 22 ARG B N 1
ATOM 720 C CA . ARG B 1 22 ? 9.003 -2.813 7.592 1.00 0.00 22 ARG B CA 1
ATOM 721 C C . ARG B 1 22 ? 8.029 -3.574 8.592 1.00 0.00 22 ARG B C 1
ATOM 722 O O . ARG B 1 22 ? 7.863 -3.156 9.735 1.00 0.00 22 ARG B O 1
ATOM 730 N N . ALA B 1 23 ? 7.691 -4.844 8.329 1.00 0.00 23 ALA B N 1
ATOM 731 C CA . ALA B 1 23 ? 7.272 -5.803 9.388 1.00 0.00 23 ALA B CA 1
ATOM 732 C C . ALA B 1 23 ? 8.213 -6.033 10.645 1.00 0.00 23 ALA B C 1
ATOM 733 O O . ALA B 1 23 ? 7.930 -5.513 11.728 1.00 0.00 23 ALA B O 1
ATOM 735 N N . GLU B 1 24 ? 9.312 -6.785 10.504 1.00 0.00 24 GLU B N 1
ATOM 736 C CA . GLU B 1 24 ? 10.278 -7.123 11.599 1.00 0.00 24 GLU B CA 1
ATOM 737 C C . GLU B 1 24 ? 11.223 -5.995 12.168 1.00 0.00 24 GLU B C 1
ATOM 738 O O . GLU B 1 24 ? 11.453 -5.936 13.377 1.00 0.00 24 GLU B O 1
ATOM 744 N N . ALA B 1 25 ? 11.759 -5.108 11.316 1.00 0.00 25 ALA B N 1
ATOM 745 C CA . ALA B 1 25 ? 12.204 -3.732 11.685 1.00 0.00 25 ALA B CA 1
ATOM 746 C C . ALA B 1 25 ? 11.288 -2.917 12.679 1.00 0.00 25 ALA B C 1
ATOM 747 O O . ALA B 1 25 ? 11.797 -2.276 13.600 1.00 0.00 25 ALA B O 1
ATOM 749 N N . ASN B 1 26 ? 9.960 -2.847 12.398 1.00 0.00 26 ASN B N 1
ATOM 750 C CA . ASN B 1 26 ? 9.081 -1.753 12.900 1.00 0.00 26 ASN B CA 1
ATOM 751 C C . ASN B 1 26 ? 7.915 -2.207 13.861 1.00 0.00 26 ASN B C 1
ATOM 752 O O . ASN B 1 26 ? 7.597 -1.479 14.804 1.00 0.00 26 ASN B O 1
ATOM 757 N N . GLY B 1 27 ? 7.284 -3.373 13.639 1.00 0.00 27 GLY B N 1
ATOM 758 C CA . GLY B 1 27 ? 6.278 -3.960 14.578 1.00 0.00 27 GLY B CA 1
ATOM 759 C C . GLY B 1 27 ? 4.927 -4.465 14.013 1.00 0.00 27 GLY B C 1
ATOM 760 O O . GLY B 1 27 ? 3.916 -4.416 14.714 1.00 0.00 27 GLY B O 1
ATOM 761 N N . ARG B 1 28 ? 4.893 -4.968 12.773 1.00 0.00 28 ARG B N 1
ATOM 762 C CA . ARG B 1 28 ? 3.734 -5.718 12.189 1.00 0.00 28 ARG B CA 1
ATOM 763 C C . ARG B 1 28 ? 4.402 -7.014 11.568 1.00 0.00 28 ARG B C 1
ATOM 764 O O . ARG B 1 28 ? 5.626 -7.137 11.489 1.00 0.00 28 ARG B O 1
ATOM 772 N N . SER B 1 29 ? 3.682 -8.084 11.226 1.00 0.00 29 SER B N 1
ATOM 773 C CA . SER B 1 29 ? 4.329 -9.407 10.886 1.00 0.00 29 SER B CA 1
ATOM 774 C C . SER B 1 29 ? 3.793 -9.867 9.517 1.00 0.00 29 SER B C 1
ATOM 775 O O . SER B 1 29 ? 2.603 -10.120 9.438 1.00 0.00 29 SER B O 1
ATOM 778 N N . MET B 1 30 ? 4.550 -9.841 8.401 1.00 0.00 30 MET B N 1
ATOM 779 C CA . MET B 1 30 ? 4.033 -9.283 7.110 1.00 0.00 30 MET B CA 1
ATOM 780 C C . MET B 1 30 ? 2.582 -9.626 6.652 1.00 0.00 30 MET B C 1
ATOM 781 O O . MET B 1 30 ? 1.884 -8.727 6.227 1.00 0.00 30 MET B O 1
ATOM 786 N N . ASN B 1 31 ? 2.023 -10.834 6.728 1.00 0.00 31 ASN B N 1
ATOM 787 C CA . ASN B 1 31 ? 0.541 -10.977 6.570 1.00 0.00 31 ASN B CA 1
ATOM 788 C C . ASN B 1 31 ? -0.329 -9.983 7.460 1.00 0.00 31 ASN B C 1
ATOM 789 O O . ASN B 1 31 ? -1.153 -9.275 6.892 1.00 0.00 31 ASN B O 1
ATOM 794 N N . SER B 1 32 ? 0.010 -9.765 8.748 1.00 0.00 32 SER B N 1
ATOM 795 C CA . SER B 1 32 ? -0.096 -8.423 9.413 1.00 0.00 32 SER B CA 1
ATOM 796 C C . SER B 1 32 ? 0.548 -7.198 8.679 1.00 0.00 32 SER B C 1
ATOM 797 O O . SER B 1 32 ? -0.221 -6.390 8.165 1.00 0.00 32 SER B O 1
ATOM 800 N N . GLU B 1 33 ? 1.874 -6.986 8.602 1.00 0.00 33 GLU B N 1
ATOM 801 C CA . GLU B 1 33 ? 2.405 -5.689 8.051 1.00 0.00 33 GLU B CA 1
ATOM 802 C C . GLU B 1 33 ? 2.156 -5.331 6.571 1.00 0.00 33 GLU B C 1
ATOM 803 O O . GLU B 1 33 ? 1.777 -4.207 6.280 1.00 0.00 33 GLU B O 1
ATOM 809 N N . LEU B 1 34 ? 2.427 -6.254 5.635 1.00 0.00 34 LEU B N 1
ATOM 810 C CA . LEU B 1 34 ? 1.848 -6.244 4.284 1.00 0.00 34 LEU B CA 1
ATOM 811 C C . LEU B 1 34 ? 0.343 -5.863 4.391 1.00 0.00 34 LEU B C 1
ATOM 812 O O . LEU B 1 34 ? 0.031 -4.808 3.869 1.00 0.00 34 LEU B O 1
ATOM 817 N N . LEU B 1 35 ? -0.574 -6.541 5.143 1.00 0.00 35 LEU B N 1
ATOM 818 C CA . LEU B 1 35 ? -1.987 -6.067 5.183 1.00 0.00 35 LEU B CA 1
ATOM 819 C C . LEU B 1 35 ? -2.218 -4.646 5.736 1.00 0.00 35 LEU B C 1
ATOM 820 O O . LEU B 1 35 ? -2.952 -3.864 5.147 1.00 0.00 35 LEU B O 1
ATOM 825 N N . GLN B 1 36 ? -1.628 -4.338 6.877 1.00 0.00 36 GLN B N 1
ATOM 826 C CA . GLN B 1 36 ? -1.745 -3.003 7.501 1.00 0.00 36 GLN B CA 1
ATOM 827 C C . GLN B 1 36 ? -1.032 -1.876 6.716 1.00 0.00 36 GLN B C 1
ATOM 828 O O . GLN B 1 36 ? -1.590 -0.788 6.686 1.00 0.00 36 GLN B O 1
ATOM 834 N N . ILE B 1 37 ? 0.111 -2.098 6.047 1.00 0.00 37 ILE B N 1
ATOM 835 C CA . ILE B 1 37 ? 0.624 -1.172 5.007 1.00 0.00 37 ILE B CA 1
ATOM 836 C C . ILE B 1 37 ? -0.189 -1.150 3.668 1.00 0.00 37 ILE B C 1
ATOM 837 O O . ILE B 1 37 ? -0.026 -0.180 2.970 1.00 0.00 37 ILE B O 1
ATOM 842 N N . VAL B 1 38 ? -0.878 -2.217 3.244 1.00 0.00 38 VAL B N 1
ATOM 843 C CA . VAL B 1 38 ? -1.606 -2.385 1.940 1.00 0.00 38 VAL B CA 1
ATOM 844 C C . VAL B 1 38 ? -3.068 -1.819 2.037 1.00 0.00 38 VAL B C 1
ATOM 845 O O . VAL B 1 38 ? -3.486 -0.992 1.229 1.00 0.00 38 VAL B O 1
ATOM 849 N N . GLN B 1 39 ? -3.838 -2.277 3.059 1.00 0.00 39 GLN B N 1
ATOM 850 C CA . GLN B 1 39 ? -4.998 -1.539 3.614 1.00 0.00 39 GLN B CA 1
ATOM 851 C C . GLN B 1 39 ? -4.645 -0.075 4.029 1.00 0.00 39 GLN B C 1
ATOM 852 O O . GLN B 1 39 ? -5.435 0.813 3.729 1.00 0.00 39 GLN B O 1
ATOM 858 N N . ASP B 1 40 ? -3.452 0.216 4.594 1.00 0.00 40 ASP B N 1
ATOM 859 C CA . ASP B 1 40 ? -2.870 1.583 4.482 1.00 0.00 40 ASP B CA 1
ATOM 860 C C . ASP B 1 40 ? -2.675 2.167 3.055 1.00 0.00 40 ASP B C 1
ATOM 861 O O . ASP B 1 40 ? -3.126 3.274 2.752 1.00 0.00 40 ASP B O 1
ATOM 866 N N . ALA B 1 41 ? -1.970 1.437 2.199 1.00 0.00 41 ALA B N 1
ATOM 867 C CA . ALA B 1 41 ? -1.481 1.961 0.915 1.00 0.00 41 ALA B CA 1
ATOM 868 C C . ALA B 1 41 ? -2.570 2.372 -0.120 1.00 0.00 41 ALA B C 1
ATOM 869 O O . ALA B 1 41 ? -2.504 3.441 -0.724 1.00 0.00 41 ALA B O 1
ATOM 871 N N . LEU B 1 42 ? -3.625 1.577 -0.222 1.00 0.00 42 LEU B N 1
ATOM 872 C CA . LEU B 1 42 ? -4.834 1.914 -1.025 1.00 0.00 42 LEU B CA 1
ATOM 873 C C . LEU B 1 42 ? -6.201 2.047 -0.280 1.00 0.00 42 LEU B C 1
ATOM 874 O O . LEU B 1 42 ? -7.178 2.432 -0.929 1.00 0.00 42 LEU B O 1
ATOM 879 N N . SER B 1 43 ? -6.303 1.825 1.047 1.00 0.00 43 SER B N 1
ATOM 880 C CA . SER B 1 43 ? -7.486 2.289 1.837 1.00 0.00 43 SER B CA 1
ATOM 881 C C . SER B 1 43 ? -7.203 3.216 3.065 1.00 0.00 43 SER B C 1
ATOM 882 O O . SER B 1 43 ? -8.167 3.596 3.728 1.00 0.00 43 SER B O 1
ATOM 885 N N . LYS B 1 44 ? -5.959 3.684 3.321 1.00 0.00 44 LYS B N 1
ATOM 886 C CA . LYS B 1 44 ? -5.710 4.998 3.976 1.00 0.00 44 LYS B CA 1
ATOM 887 C C . LYS B 1 44 ? -6.059 5.123 5.523 1.00 0.00 44 LYS B C 1
ATOM 888 O O . LYS B 1 44 ? -5.208 4.669 6.297 1.00 0.00 44 LYS B O 1
ATOM 894 N N . PRO B 1 45 ? -7.164 5.732 6.076 1.00 0.00 45 PRO B N 1
ATOM 895 C CA . PRO B 1 45 ? -7.228 6.108 7.522 1.00 0.00 45 PRO B CA 1
ATOM 896 C C . PRO B 1 45 ? -7.559 4.991 8.572 1.00 0.00 45 PRO B C 1
ATOM 897 O O . PRO B 1 45 ? -8.692 4.528 8.725 1.00 0.00 45 PRO B O 1
ATOM 901 N N . SER B 1 46 ? -6.582 4.730 9.448 1.00 0.00 46 SER B N 1
ATOM 902 C CA . SER B 1 46 ? -6.857 4.565 10.903 1.00 0.00 46 SER B CA 1
ATOM 903 C C . SER B 1 46 ? -7.144 5.972 11.566 1.00 0.00 46 SER B C 1
ATOM 904 O O . SER B 1 46 ? -6.325 6.881 11.373 1.00 0.00 46 SER B O 1
ATOM 907 N N . PRO B 1 47 ? -8.270 6.237 12.292 1.00 0.00 47 PRO B N 1
ATOM 908 C CA . PRO B 1 47 ? -8.734 7.633 12.549 1.00 0.00 47 PRO B CA 1
ATOM 909 C C . PRO B 1 47 ? -7.928 8.468 13.605 1.00 0.00 47 PRO B C 1
ATOM 910 O O . PRO B 1 47 ? -8.202 8.434 14.806 1.00 0.00 47 PRO B O 1
ATOM 914 N N . VAL B 1 48 ? -6.971 9.278 13.125 1.00 0.00 48 VAL B N 1
ATOM 915 C CA . VAL B 1 48 ? -6.247 10.287 13.968 1.00 0.00 48 VAL B CA 1
ATOM 916 C C . VAL B 1 48 ? -7.005 11.657 14.080 1.00 0.00 48 VAL B C 1
ATOM 917 O O . VAL B 1 48 ? -7.322 12.078 15.189 1.00 0.00 48 VAL B O 1
ATOM 921 N N . THR B 1 49 ? -7.362 12.492 13.103 1.00 0.00 49 THR B N 1
ATOM 922 C CA . THR B 1 49 ? -7.063 12.340 11.647 1.00 0.00 49 THR B CA 1
ATOM 923 C C . THR B 1 49 ? -6.494 13.687 11.070 1.00 0.00 49 THR B C 1
ATOM 924 O O . THR B 1 49 ? -7.226 14.478 10.468 1.00 0.00 49 THR B O 1
ATOM 928 N N . GLY B 1 50 ? -5.174 13.934 11.177 1.00 0.00 50 GLY B N 1
ATOM 929 C CA . GLY B 1 50 ? -4.486 14.925 10.281 1.00 0.00 50 GLY B CA 1
ATOM 930 C C . GLY B 1 50 ? -3.834 14.295 9.045 1.00 0.00 50 GLY B C 1
ATOM 931 O O . GLY B 1 50 ? -2.615 14.345 8.881 1.00 0.00 50 GLY B O 1
ATOM 932 N N . TYR B 1 51 ? -4.672 13.683 8.206 1.00 0.00 51 TYR B N 1
ATOM 933 C CA . TYR B 1 51 ? -4.215 12.776 7.132 1.00 0.00 51 TYR B CA 1
ATOM 934 C C . TYR B 1 51 ? -4.984 13.101 5.803 1.00 0.00 51 TYR B C 1
ATOM 935 O O . TYR B 1 51 ? -6.000 12.481 5.479 1.00 0.00 51 TYR B O 1
ATOM 944 N N . ARG B 1 52 ? -4.493 14.070 5.013 1.00 0.00 52 ARG B N 1
ATOM 945 C CA . ARG B 1 52 ? -4.857 14.185 3.559 1.00 0.00 52 ARG B CA 1
ATOM 946 C C . ARG B 1 52 ? -3.635 14.621 2.674 1.00 0.00 52 ARG B C 1
ATOM 947 O O . ARG B 1 52 ? -2.881 15.540 3.016 1.00 0.00 52 ARG B O 1
ATOM 955 N N . ASN B 1 53 ? -3.338 13.849 1.603 1.00 0.00 53 ASN B N 1
ATOM 956 C CA . ASN B 1 53 ? -1.934 13.653 1.111 1.00 0.00 53 ASN B CA 1
ATOM 957 C C . ASN B 1 53 ? -1.718 12.774 -0.165 1.00 0.00 53 ASN B C 1
ATOM 958 O O . ASN B 1 53 ? -2.597 12.042 -0.598 1.00 0.00 53 ASN B O 1
ATOM 963 N N . ASP B 1 54 ? -0.449 12.714 -0.584 1.00 0.00 54 ASP B N 1
ATOM 964 C CA . ASP B 1 54 ? 0.142 11.869 -1.652 1.00 0.00 54 ASP B CA 1
ATOM 965 C C . ASP B 1 54 ? 0.681 10.465 -1.225 1.00 0.00 54 ASP B C 1
ATOM 966 O O . ASP B 1 54 ? 1.507 9.768 -1.806 1.00 0.00 54 ASP B O 1
ATOM 971 N N . ALA B 1 55 ? -0.127 9.853 -0.397 1.00 0.00 55 ALA B N 1
ATOM 972 C CA . ALA B 1 55 ? -0.745 8.580 -0.805 1.00 0.00 55 ALA B CA 1
ATOM 973 C C . ALA B 1 55 ? -1.806 8.595 -1.985 1.00 0.00 55 ALA B C 1
ATOM 974 O O . ALA B 1 55 ? -1.864 7.669 -2.796 1.00 0.00 55 ALA B O 1
ATOM 976 N N . GLU B 1 56 ? -2.458 9.742 -2.249 1.00 0.00 56 GLU B N 1
ATOM 977 C CA . GLU B 1 56 ? -2.701 10.251 -3.647 1.00 0.00 56 GLU B CA 1
ATOM 978 C C . GLU B 1 56 ? -1.496 10.349 -4.692 1.00 0.00 56 GLU B C 1
ATOM 979 O O . GLU B 1 56 ? -1.679 10.678 -5.869 1.00 0.00 56 GLU B O 1
ATOM 985 N N . ARG B 1 57 ? -0.307 9.856 -4.327 1.00 0.00 57 ARG B N 1
ATOM 986 C CA . ARG B 1 57 ? 0.809 9.553 -5.265 1.00 0.00 57 ARG B CA 1
ATOM 987 C C . ARG B 1 57 ? 1.012 8.065 -5.546 1.00 0.00 57 ARG B C 1
ATOM 988 O O . ARG B 1 57 ? 1.170 7.734 -6.712 1.00 0.00 57 ARG B O 1
ATOM 996 N N . LEU B 1 58 ? 1.096 7.155 -4.544 1.00 0.00 58 LEU B N 1
ATOM 997 C CA . LEU B 1 58 ? 1.054 5.700 -4.928 1.00 0.00 58 LEU B CA 1
ATOM 998 C C . LEU B 1 58 ? -0.239 5.285 -5.747 1.00 0.00 58 LEU B C 1
ATOM 999 O O . LEU B 1 58 ? -0.124 4.550 -6.729 1.00 0.00 58 LEU B O 1
ATOM 1004 N N . ALA B 1 59 ? -1.373 6.001 -5.588 1.00 0.00 59 ALA B N 1
ATOM 1005 C CA . ALA B 1 59 ? -2.154 6.495 -6.757 1.00 0.00 59 ALA B CA 1
ATOM 1006 C C . ALA B 1 59 ? -1.450 6.991 -8.069 1.00 0.00 59 ALA B C 1
ATOM 1007 O O . ALA B 1 59 ? -1.183 6.185 -8.964 1.00 0.00 59 ALA B O 1
ATOM 1009 N N . ASP B 1 60 ? -1.212 8.302 -8.272 1.00 0.00 60 ASP B N 1
ATOM 1010 C CA . ASP B 1 60 ? -0.903 8.802 -9.634 1.00 0.00 60 ASP B CA 1
ATOM 1011 C C . ASP B 1 60 ? 0.528 8.567 -10.164 1.00 0.00 60 ASP B C 1
ATOM 1012 O O . ASP B 1 60 ? 0.767 8.816 -11.338 1.00 0.00 60 ASP B O 1
ATOM 1017 N N . GLU B 1 61 ? 1.441 8.028 -9.367 1.00 0.00 61 GLU B N 1
ATOM 1018 C CA . GLU B 1 61 ? 2.673 7.411 -9.874 1.00 0.00 61 GLU B CA 1
ATOM 1019 C C . GLU B 1 61 ? 2.637 5.857 -9.964 1.00 0.00 61 GLU B C 1
ATOM 1020 O O . GLU B 1 61 ? 3.415 5.383 -10.784 1.00 0.00 61 GLU B O 1
ATOM 1026 N N . GLN B 1 62 ? 1.750 5.011 -9.366 1.00 0.00 62 GLN B N 1
ATOM 1027 C CA . GLN B 1 62 ? 1.631 3.616 -9.897 1.00 0.00 62 GLN B CA 1
ATOM 1028 C C . GLN B 1 62 ? 0.723 3.512 -11.189 1.00 0.00 62 GLN B C 1
ATOM 1029 O O . GLN B 1 62 ? 0.812 2.524 -11.899 1.00 0.00 62 GLN B O 1
ATOM 1035 N N . SER B 1 63 ? -0.124 4.528 -11.430 1.00 0.00 63 SER B N 1
ATOM 1036 C CA . SER B 1 63 ? -1.347 4.568 -12.277 1.00 0.00 63 SER B CA 1
ATOM 1037 C C . SER B 1 63 ? -1.598 5.863 -13.147 1.00 0.00 63 SER B C 1
ATOM 1038 O O . SER B 1 63 ? -2.465 5.891 -14.023 1.00 0.00 63 SER B O 1
ATOM 1041 N N . GLU B 1 64 ? -0.816 6.930 -12.964 1.00 0.00 64 GLU B N 1
ATOM 1042 C CA . GLU B 1 64 ? 0.003 7.468 -14.081 1.00 0.00 64 GLU B CA 1
ATOM 1043 C C . GLU B 1 64 ? 1.548 7.320 -13.809 1.00 0.00 64 GLU B C 1
ATOM 1044 O O . GLU B 1 64 ? 2.324 8.244 -14.062 1.00 0.00 64 GLU B O 1
ATOM 1050 N N . LEU B 1 65 ? 2.059 6.129 -13.445 1.00 0.00 65 LEU B N 1
ATOM 1051 C CA . LEU B 1 65 ? 3.225 5.563 -14.228 1.00 0.00 65 LEU B CA 1
ATOM 1052 C C . LEU B 1 65 ? 2.852 4.270 -15.010 1.00 0.00 65 LEU B C 1
ATOM 1053 O O . LEU B 1 65 ? 2.847 4.287 -16.242 1.00 0.00 65 LEU B O 1
ATOM 1058 N N . VAL B 1 66 ? 2.427 3.202 -14.316 1.00 0.00 66 VAL B N 1
ATOM 1059 C CA . VAL B 1 66 ? 1.668 2.060 -14.956 1.00 0.00 66 VAL B CA 1
ATOM 1060 C C . VAL B 1 66 ? 2.298 1.203 -16.116 1.00 0.00 66 VAL B C 1
ATOM 1061 O O . VAL B 1 66 ? 2.650 0.036 -15.931 1.00 0.00 66 VAL B O 1
ATOM 1065 N N . ALA A 1 1 ? 17.896 -15.896 -11.129 1.00 0.00 1 ALA A N 2
ATOM 1066 C CA . ALA A 1 1 ? 18.569 -15.012 -10.138 1.00 0.00 1 ALA A CA 2
ATOM 1067 C C . ALA A 1 1 ? 18.467 -15.406 -8.626 1.00 0.00 1 ALA A C 2
ATOM 1068 O O . ALA A 1 1 ? 19.386 -15.104 -7.860 1.00 0.00 1 ALA A O 2
ATOM 1070 N N . ARG A 1 2 ? 17.369 -16.039 -8.177 1.00 0.00 2 ARG A N 2
ATOM 1071 C CA . ARG A 1 2 ? 17.240 -16.648 -6.808 1.00 0.00 2 ARG A CA 2
ATOM 1072 C C . ARG A 1 2 ? 17.451 -15.710 -5.569 1.00 0.00 2 ARG A C 2
ATOM 1073 O O . ARG A 1 2 ? 18.083 -16.040 -4.562 1.00 0.00 2 ARG A O 2
ATOM 1081 N N . ASP A 1 3 ? 16.845 -14.529 -5.660 1.00 0.00 3 ASP A N 2
ATOM 1082 C CA . ASP A 1 3 ? 16.774 -13.524 -4.567 1.00 0.00 3 ASP A CA 2
ATOM 1083 C C . ASP A 1 3 ? 15.334 -12.914 -4.589 1.00 0.00 3 ASP A C 2
ATOM 1084 O O . ASP A 1 3 ? 15.118 -11.764 -4.968 1.00 0.00 3 ASP A O 2
ATOM 1089 N N . ASP A 1 4 ? 14.315 -13.743 -4.285 1.00 0.00 4 ASP A N 2
ATOM 1090 C CA . ASP A 1 4 ? 12.906 -13.440 -4.654 1.00 0.00 4 ASP A CA 2
ATOM 1091 C C . ASP A 1 4 ? 11.888 -14.380 -3.923 1.00 0.00 4 ASP A C 2
ATOM 1092 O O . ASP A 1 4 ? 11.512 -15.406 -4.499 1.00 0.00 4 ASP A O 2
ATOM 1097 N N . PRO A 1 5 ? 11.427 -14.118 -2.667 1.00 0.00 5 PRO A N 2
ATOM 1098 C CA . PRO A 1 5 ? 10.793 -15.166 -1.830 1.00 0.00 5 PRO A CA 2
ATOM 1099 C C . PRO A 1 5 ? 9.242 -15.140 -1.886 1.00 0.00 5 PRO A C 2
ATOM 1100 O O . PRO A 1 5 ? 8.604 -14.083 -1.796 1.00 0.00 5 PRO A O 2
ATOM 1104 N N . HIS A 1 6 ? 8.676 -16.346 -1.993 1.00 0.00 6 HIS A N 2
ATOM 1105 C CA . HIS A 1 6 ? 7.215 -16.581 -1.947 1.00 0.00 6 HIS A CA 2
ATOM 1106 C C . HIS A 1 6 ? 6.706 -16.607 -0.459 1.00 0.00 6 HIS A C 2
ATOM 1107 O O . HIS A 1 6 ? 7.142 -17.463 0.321 1.00 0.00 6 HIS A O 2
ATOM 1114 N N . PHE A 1 7 ? 5.755 -15.748 -0.051 1.00 0.00 7 PHE A N 2
ATOM 1115 C CA . PHE A 1 7 ? 4.930 -16.002 1.161 1.00 0.00 7 PHE A CA 2
ATOM 1116 C C . PHE A 1 7 ? 3.394 -15.945 0.854 1.00 0.00 7 PHE A C 2
ATOM 1117 O O . PHE A 1 7 ? 2.919 -15.313 -0.097 1.00 0.00 7 PHE A O 2
ATOM 1125 N N . ASN A 1 8 ? 2.598 -16.591 1.717 1.00 0.00 8 ASN A N 2
ATOM 1126 C CA . ASN A 1 8 ? 1.114 -16.561 1.616 1.00 0.00 8 ASN A CA 2
ATOM 1127 C C . ASN A 1 8 ? 0.515 -15.148 1.946 1.00 0.00 8 ASN A C 2
ATOM 1128 O O . ASN A 1 8 ? 0.382 -14.759 3.111 1.00 0.00 8 ASN A O 2
ATOM 1133 N N . PHE A 1 9 ? 0.111 -14.406 0.911 1.00 0.00 9 PHE A N 2
ATOM 1134 C CA . PHE A 1 9 ? -0.790 -13.258 1.027 1.00 0.00 9 PHE A CA 2
ATOM 1135 C C . PHE A 1 9 ? -1.981 -13.514 0.089 1.00 0.00 9 PHE A C 2
ATOM 1136 O O . PHE A 1 9 ? -1.912 -13.248 -1.108 1.00 0.00 9 PHE A O 2
ATOM 1144 N N . ARG A 1 10 ? -3.193 -13.876 0.485 1.00 0.00 10 ARG A N 2
ATOM 1145 C CA . ARG A 1 10 ? -3.659 -14.363 1.819 1.00 0.00 10 ARG A CA 2
ATOM 1146 C C . ARG A 1 10 ? -4.200 -13.188 2.678 1.00 0.00 10 ARG A C 2
ATOM 1147 O O . ARG A 1 10 ? -3.456 -12.524 3.405 1.00 0.00 10 ARG A O 2
ATOM 1155 N N . MET A 1 11 ? -5.488 -12.869 2.477 1.00 0.00 11 MET A N 2
ATOM 1156 C CA . MET A 1 11 ? -5.998 -11.502 2.761 1.00 0.00 11 MET A CA 2
ATOM 1157 C C . MET A 1 11 ? -7.548 -11.498 3.012 1.00 0.00 11 MET A C 2
ATOM 1158 O O . MET A 1 11 ? -8.268 -12.069 2.183 1.00 0.00 11 MET A O 2
ATOM 1163 N N . PRO A 1 12 ? -8.133 -10.820 4.048 1.00 0.00 12 PRO A N 2
ATOM 1164 C CA . PRO A 1 12 ? -9.602 -10.580 4.138 1.00 0.00 12 PRO A CA 2
ATOM 1165 C C . PRO A 1 12 ? -10.336 -9.998 2.885 1.00 0.00 12 PRO A C 2
ATOM 1166 O O . PRO A 1 12 ? -9.745 -9.382 1.981 1.00 0.00 12 PRO A O 2
ATOM 1170 N N . MET A 1 13 ? -11.653 -10.262 2.830 1.00 0.00 13 MET A N 2
ATOM 1171 C CA . MET A 1 13 ? -12.415 -10.150 1.557 1.00 0.00 13 MET A CA 2
ATOM 1172 C C . MET A 1 13 ? -12.490 -8.736 0.905 1.00 0.00 13 MET A C 2
ATOM 1173 O O . MET A 1 13 ? -12.286 -8.624 -0.303 1.00 0.00 13 MET A O 2
ATOM 1178 N N . GLU A 1 14 ? -12.690 -7.657 1.682 1.00 0.00 14 GLU A N 2
ATOM 1179 C CA . GLU A 1 14 ? -12.459 -6.278 1.173 1.00 0.00 14 GLU A CA 2
ATOM 1180 C C . GLU A 1 14 ? -10.998 -5.951 0.717 1.00 0.00 14 GLU A C 2
ATOM 1181 O O . GLU A 1 14 ? -10.861 -5.289 -0.299 1.00 0.00 14 GLU A O 2
ATOM 1187 N N . VAL A 1 15 ? -9.919 -6.409 1.379 1.00 0.00 15 VAL A N 2
ATOM 1188 C CA . VAL A 1 15 ? -8.511 -6.183 0.912 1.00 0.00 15 VAL A CA 2
ATOM 1189 C C . VAL A 1 15 ? -8.198 -6.725 -0.489 1.00 0.00 15 VAL A C 2
ATOM 1190 O O . VAL A 1 15 ? -7.504 -6.030 -1.220 1.00 0.00 15 VAL A O 2
ATOM 1194 N N . ARG A 1 16 ? -8.620 -7.934 -0.860 1.00 0.00 16 ARG A N 2
ATOM 1195 C CA . ARG A 1 16 ? -8.465 -8.367 -2.270 1.00 0.00 16 ARG A CA 2
ATOM 1196 C C . ARG A 1 16 ? -9.716 -8.683 -3.102 1.00 0.00 16 ARG A C 2
ATOM 1197 O O . ARG A 1 16 ? -9.546 -9.036 -4.255 1.00 0.00 16 ARG A O 2
ATOM 1205 N N . GLU A 1 17 ? -10.899 -8.173 -2.760 1.00 0.00 17 GLU A N 2
ATOM 1206 C CA . GLU A 1 17 ? -11.628 -7.321 -3.730 1.00 0.00 17 GLU A CA 2
ATOM 1207 C C . GLU A 1 17 ? -10.909 -5.962 -4.022 1.00 0.00 17 GLU A C 2
ATOM 1208 O O . GLU A 1 17 ? -10.766 -5.630 -5.188 1.00 0.00 17 GLU A O 2
ATOM 1214 N N . LYS A 1 18 ? -10.403 -5.189 -3.048 1.00 0.00 18 LYS A N 2
ATOM 1215 C CA . LYS A 1 18 ? -9.670 -3.923 -3.325 1.00 0.00 18 LYS A CA 2
ATOM 1216 C C . LYS A 1 18 ? -8.331 -4.064 -4.116 1.00 0.00 18 LYS A C 2
ATOM 1217 O O . LYS A 1 18 ? -8.181 -3.428 -5.154 1.00 0.00 18 LYS A O 2
ATOM 1223 N N . LEU A 1 19 ? -7.396 -4.913 -3.687 1.00 0.00 19 LEU A N 2
ATOM 1224 C CA . LEU A 1 19 ? -6.152 -5.247 -4.420 1.00 0.00 19 LEU A CA 2
ATOM 1225 C C . LEU A 1 19 ? -6.399 -6.063 -5.731 1.00 0.00 19 LEU A C 2
ATOM 1226 O O . LEU A 1 19 ? -5.681 -5.820 -6.703 1.00 0.00 19 LEU A O 2
ATOM 1231 N N . LYS A 1 20 ? -7.392 -6.992 -5.810 1.00 0.00 20 LYS A N 2
ATOM 1232 C CA . LYS A 1 20 ? -7.666 -7.755 -7.041 1.00 0.00 20 LYS A CA 2
ATOM 1233 C C . LYS A 1 20 ? -8.646 -7.040 -8.041 1.00 0.00 20 LYS A C 2
ATOM 1234 O O . LYS A 1 20 ? -8.608 -7.348 -9.229 1.00 0.00 20 LYS A O 2
ATOM 1240 N N . PHE A 1 21 ? -9.529 -6.113 -7.607 1.00 0.00 21 PHE A N 2
ATOM 1241 C CA . PHE A 1 21 ? -10.086 -5.037 -8.471 1.00 0.00 21 PHE A CA 2
ATOM 1242 C C . PHE A 1 21 ? -9.000 -4.071 -8.912 1.00 0.00 21 PHE A C 2
ATOM 1243 O O . PHE A 1 21 ? -8.686 -4.171 -10.074 1.00 0.00 21 PHE A O 2
ATOM 1251 N N . ARG A 1 22 ? -8.355 -3.217 -8.114 1.00 0.00 22 ARG A N 2
ATOM 1252 C CA . ARG A 1 22 ? -7.092 -2.518 -8.521 1.00 0.00 22 ARG A CA 2
ATOM 1253 C C . ARG A 1 22 ? -6.215 -3.253 -9.626 1.00 0.00 22 ARG A C 2
ATOM 1254 O O . ARG A 1 22 ? -6.069 -2.737 -10.730 1.00 0.00 22 ARG A O 2
ATOM 1262 N N . ALA A 1 23 ? -5.941 -4.565 -9.463 1.00 0.00 23 ALA A N 2
ATOM 1263 C CA . ALA A 1 23 ? -5.579 -5.466 -10.585 1.00 0.00 23 ALA A CA 2
ATOM 1264 C C . ALA A 1 23 ? -6.612 -5.595 -11.786 1.00 0.00 23 ALA A C 2
ATOM 1265 O O . ALA A 1 23 ? -6.391 -4.993 -12.836 1.00 0.00 23 ALA A O 2
ATOM 1267 N N . GLU A 1 24 ? -7.725 -6.334 -11.655 1.00 0.00 24 GLU A N 2
ATOM 1268 C CA . GLU A 1 24 ? -8.785 -6.491 -12.714 1.00 0.00 24 GLU A CA 2
ATOM 1269 C C . GLU A 1 24 ? -9.544 -5.201 -13.218 1.00 0.00 24 GLU A C 2
ATOM 1270 O O . GLU A 1 24 ? -9.679 -4.989 -14.423 1.00 0.00 24 GLU A O 2
ATOM 1276 N N . ALA A 1 25 ? -10.051 -4.375 -12.289 1.00 0.00 25 ALA A N 2
ATOM 1277 C CA . ALA A 1 25 ? -10.457 -2.962 -12.509 1.00 0.00 25 ALA A CA 2
ATOM 1278 C C . ALA A 1 25 ? -9.509 -2.080 -13.429 1.00 0.00 25 ALA A C 2
ATOM 1279 O O . ALA A 1 25 ? -10.003 -1.433 -14.353 1.00 0.00 25 ALA A O 2
ATOM 1281 N N . ASN A 1 26 ? -8.170 -2.038 -13.165 1.00 0.00 26 ASN A N 2
ATOM 1282 C CA . ASN A 1 26 ? -7.192 -1.282 -14.016 1.00 0.00 26 ASN A CA 2
ATOM 1283 C C . ASN A 1 26 ? -6.670 -2.028 -15.301 1.00 0.00 26 ASN A C 2
ATOM 1284 O O . ASN A 1 26 ? -6.517 -1.408 -16.356 1.00 0.00 26 ASN A O 2
ATOM 1289 N N . GLY A 1 27 ? -6.266 -3.303 -15.169 1.00 0.00 27 GLY A N 2
ATOM 1290 C CA . GLY A 1 27 ? -5.318 -3.982 -16.109 1.00 0.00 27 GLY A CA 2
ATOM 1291 C C . GLY A 1 27 ? -3.942 -4.460 -15.547 1.00 0.00 27 GLY A C 2
ATOM 1292 O O . GLY A 1 27 ? -2.965 -4.521 -16.293 1.00 0.00 27 GLY A O 2
ATOM 1293 N N . ARG A 1 28 ? -3.858 -4.842 -14.266 1.00 0.00 28 ARG A N 2
ATOM 1294 C CA . ARG A 1 28 ? -2.689 -5.536 -13.657 1.00 0.00 28 ARG A CA 2
ATOM 1295 C C . ARG A 1 28 ? -3.218 -6.914 -13.117 1.00 0.00 28 ARG A C 2
ATOM 1296 O O . ARG A 1 28 ? -4.422 -7.159 -12.990 1.00 0.00 28 ARG A O 2
ATOM 1304 N N . SER A 1 29 ? -2.340 -7.879 -12.838 1.00 0.00 29 SER A N 2
ATOM 1305 C CA . SER A 1 29 ? -2.782 -9.245 -12.393 1.00 0.00 29 SER A CA 2
ATOM 1306 C C . SER A 1 29 ? -2.095 -9.458 -11.037 1.00 0.00 29 SER A C 2
ATOM 1307 O O . SER A 1 29 ? -0.877 -9.407 -11.037 1.00 0.00 29 SER A O 2
ATOM 1310 N N . MET A 1 30 ? -2.766 -9.544 -9.874 1.00 0.00 30 MET A N 2
ATOM 1311 C CA . MET A 1 30 ? -2.209 -8.965 -8.606 1.00 0.00 30 MET A CA 2
ATOM 1312 C C . MET A 1 30 ? -0.717 -9.195 -8.253 1.00 0.00 30 MET A C 2
ATOM 1313 O O . MET A 1 30 ? -0.086 -8.237 -7.855 1.00 0.00 30 MET A O 2
ATOM 1318 N N . ASN A 1 31 ? -0.064 -10.347 -8.419 1.00 0.00 31 ASN A N 2
ATOM 1319 C CA . ASN A 1 31 ? 1.430 -10.366 -8.360 1.00 0.00 31 ASN A CA 2
ATOM 1320 C C . ASN A 1 31 ? 2.155 -9.244 -9.231 1.00 0.00 31 ASN A C 2
ATOM 1321 O O . ASN A 1 31 ? 2.997 -8.536 -8.695 1.00 0.00 31 ASN A O 2
ATOM 1326 N N . SER A 1 32 ? 1.685 -8.968 -10.462 1.00 0.00 32 SER A N 2
ATOM 1327 C CA . SER A 1 32 ? 1.700 -7.603 -11.091 1.00 0.00 32 SER A CA 2
ATOM 1328 C C . SER A 1 32 ? 1.034 -6.375 -10.363 1.00 0.00 32 SER A C 2
ATOM 1329 O O . SER A 1 32 ? 1.782 -5.437 -10.091 1.00 0.00 32 SER A O 2
ATOM 1332 N N . GLU A 1 33 ? -0.281 -6.278 -10.041 1.00 0.00 33 GLU A N 2
ATOM 1333 C CA . GLU A 1 33 ? -0.814 -5.053 -9.309 1.00 0.00 33 GLU A CA 2
ATOM 1334 C C . GLU A 1 33 ? -0.238 -4.813 -7.894 1.00 0.00 33 GLU A C 2
ATOM 1335 O O . GLU A 1 33 ? 0.274 -3.736 -7.609 1.00 0.00 33 GLU A O 2
ATOM 1341 N N . LEU A 1 34 ? -0.452 -5.792 -6.989 1.00 0.00 34 LEU A N 2
ATOM 1342 C CA . LEU A 1 34 ? 0.162 -5.872 -5.662 1.00 0.00 34 LEU A CA 2
ATOM 1343 C C . LEU A 1 34 ? 1.647 -5.461 -5.791 1.00 0.00 34 LEU A C 2
ATOM 1344 O O . LEU A 1 34 ? 1.970 -4.457 -5.181 1.00 0.00 34 LEU A O 2
ATOM 1349 N N . LEU A 1 35 ? 2.518 -6.067 -6.658 1.00 0.00 35 LEU A N 2
ATOM 1350 C CA . LEU A 1 35 ? 3.906 -5.560 -6.774 1.00 0.00 35 LEU A CA 2
ATOM 1351 C C . LEU A 1 35 ? 4.012 -4.117 -7.261 1.00 0.00 35 LEU A C 2
ATOM 1352 O O . LEU A 1 35 ? 4.658 -3.330 -6.596 1.00 0.00 35 LEU A O 2
ATOM 1357 N N . GLN A 1 36 ? 3.370 -3.760 -8.360 1.00 0.00 36 GLN A N 2
ATOM 1358 C CA . GLN A 1 36 ? 3.349 -2.367 -8.839 1.00 0.00 36 GLN A CA 2
ATOM 1359 C C . GLN A 1 36 ? 2.854 -1.300 -7.803 1.00 0.00 36 GLN A C 2
ATOM 1360 O O . GLN A 1 36 ? 3.513 -0.269 -7.713 1.00 0.00 36 GLN A O 2
ATOM 1366 N N . ILE A 1 37 ? 1.790 -1.514 -6.999 1.00 0.00 37 ILE A N 2
ATOM 1367 C CA . ILE A 1 37 ? 1.496 -0.639 -5.819 1.00 0.00 37 ILE A CA 2
ATOM 1368 C C . ILE A 1 37 ? 2.437 -0.797 -4.575 1.00 0.00 37 ILE A C 2
ATOM 1369 O O . ILE A 1 37 ? 2.456 0.094 -3.752 1.00 0.00 37 ILE A O 2
ATOM 1374 N N . VAL A 1 38 ? 3.022 -1.964 -4.320 1.00 0.00 38 VAL A N 2
ATOM 1375 C CA . VAL A 1 38 ? 3.908 -2.282 -3.165 1.00 0.00 38 VAL A CA 2
ATOM 1376 C C . VAL A 1 38 ? 5.368 -1.743 -3.438 1.00 0.00 38 VAL A C 2
ATOM 1377 O O . VAL A 1 38 ? 5.952 -1.052 -2.613 1.00 0.00 38 VAL A O 2
ATOM 1381 N N . GLN A 1 39 ? 5.951 -2.056 -4.619 1.00 0.00 39 GLN A N 2
ATOM 1382 C CA . GLN A 1 39 ? 7.007 -1.248 -5.286 1.00 0.00 39 GLN A CA 2
ATOM 1383 C C . GLN A 1 39 ? 6.694 0.274 -5.376 1.00 0.00 39 GLN A C 2
ATOM 1384 O O . GLN A 1 39 ? 7.572 1.057 -5.031 1.00 0.00 39 GLN A O 2
ATOM 1390 N N . ASP A 1 40 ? 5.446 0.700 -5.680 1.00 0.00 40 ASP A N 2
ATOM 1391 C CA . ASP A 1 40 ? 4.959 2.037 -5.235 1.00 0.00 40 ASP A CA 2
ATOM 1392 C C . ASP A 1 40 ? 5.167 2.317 -3.725 1.00 0.00 40 ASP A C 2
ATOM 1393 O O . ASP A 1 40 ? 5.941 3.200 -3.354 1.00 0.00 40 ASP A O 2
ATOM 1398 N N . ALA A 1 41 ? 4.521 1.513 -2.881 1.00 0.00 41 ALA A N 2
ATOM 1399 C CA . ALA A 1 41 ? 4.437 1.719 -1.421 1.00 0.00 41 ALA A CA 2
ATOM 1400 C C . ALA A 1 41 ? 5.752 1.924 -0.604 1.00 0.00 41 ALA A C 2
ATOM 1401 O O . ALA A 1 41 ? 5.812 2.699 0.354 1.00 0.00 41 ALA A O 2
ATOM 1403 N N . LEU A 1 42 ? 6.790 1.257 -1.079 1.00 0.00 42 LEU A N 2
ATOM 1404 C CA . LEU A 1 42 ? 8.183 1.347 -0.580 1.00 0.00 42 LEU A CA 2
ATOM 1405 C C . LEU A 1 42 ? 9.098 2.348 -1.373 1.00 0.00 42 LEU A C 2
ATOM 1406 O O . LEU A 1 42 ? 9.973 2.974 -0.769 1.00 0.00 42 LEU A O 2
ATOM 1411 N N . SER A 1 43 ? 8.945 2.453 -2.711 1.00 0.00 43 SER A N 2
ATOM 1412 C CA . SER A 1 43 ? 9.799 3.329 -3.574 1.00 0.00 43 SER A CA 2
ATOM 1413 C C . SER A 1 43 ? 9.332 4.797 -3.876 1.00 0.00 43 SER A C 2
ATOM 1414 O O . SER A 1 43 ? 10.097 5.500 -4.543 1.00 0.00 43 SER A O 2
ATOM 1417 N N . LYS A 1 44 ? 8.232 5.338 -3.311 1.00 0.00 44 LYS A N 2
ATOM 1418 C CA . LYS A 1 44 ? 8.158 6.809 -2.992 1.00 0.00 44 LYS A CA 2
ATOM 1419 C C . LYS A 1 44 ? 7.820 7.873 -4.137 1.00 0.00 44 LYS A C 2
ATOM 1420 O O . LYS A 1 44 ? 6.630 7.962 -4.462 1.00 0.00 44 LYS A O 2
ATOM 1426 N N . PRO A 1 45 ? 8.681 8.759 -4.741 1.00 0.00 45 PRO A N 2
ATOM 1427 C CA . PRO A 1 45 ? 8.200 9.966 -5.477 1.00 0.00 45 PRO A CA 2
ATOM 1428 C C . PRO A 1 45 ? 7.472 9.769 -6.839 1.00 0.00 45 PRO A C 2
ATOM 1429 O O . PRO A 1 45 ? 7.944 9.089 -7.756 1.00 0.00 45 PRO A O 2
ATOM 1433 N N . SER A 1 46 ? 6.378 10.520 -6.990 1.00 0.00 46 SER A N 2
ATOM 1434 C CA . SER A 1 46 ? 5.977 11.082 -8.304 1.00 0.00 46 SER A CA 2
ATOM 1435 C C . SER A 1 46 ? 6.930 12.235 -8.797 1.00 0.00 46 SER A C 2
ATOM 1436 O O . SER A 1 46 ? 7.426 12.975 -7.938 1.00 0.00 46 SER A O 2
ATOM 1439 N N . PRO A 1 47 ? 7.178 12.503 -10.112 1.00 0.00 47 PRO A N 2
ATOM 1440 C CA . PRO A 1 47 ? 7.856 13.759 -10.542 1.00 0.00 47 PRO A CA 2
ATOM 1441 C C . PRO A 1 47 ? 6.916 15.015 -10.467 1.00 0.00 47 PRO A C 2
ATOM 1442 O O . PRO A 1 47 ? 6.296 15.418 -11.457 1.00 0.00 47 PRO A O 2
ATOM 1446 N N . VAL A 1 48 ? 6.783 15.587 -9.253 1.00 0.00 48 VAL A N 2
ATOM 1447 C CA . VAL A 1 48 ? 5.863 16.750 -8.993 1.00 0.00 48 VAL A CA 2
ATOM 1448 C C . VAL A 1 48 ? 6.633 17.927 -8.292 1.00 0.00 48 VAL A C 2
ATOM 1449 O O . VAL A 1 48 ? 7.233 18.728 -9.006 1.00 0.00 48 VAL A O 2
ATOM 1453 N N . THR A 1 49 ? 6.745 18.275 -7.005 1.00 0.00 49 THR A N 2
ATOM 1454 C CA . THR A 1 49 ? 6.234 17.570 -5.788 1.00 0.00 49 THR A CA 2
ATOM 1455 C C . THR A 1 49 ? 5.711 18.583 -4.707 1.00 0.00 49 THR A C 2
ATOM 1456 O O . THR A 1 49 ? 6.394 18.904 -3.731 1.00 0.00 49 THR A O 2
ATOM 1460 N N . GLY A 1 50 ? 4.433 18.996 -4.816 1.00 0.00 50 GLY A N 2
ATOM 1461 C CA . GLY A 1 50 ? 3.576 19.236 -3.606 1.00 0.00 50 GLY A CA 2
ATOM 1462 C C . GLY A 1 50 ? 2.947 18.003 -2.913 1.00 0.00 50 GLY A C 2
ATOM 1463 O O . GLY A 1 50 ? 2.709 18.039 -1.704 1.00 0.00 50 GLY A O 2
ATOM 1464 N N . TYR A 1 51 ? 2.772 16.874 -3.622 1.00 0.00 51 TYR A N 2
ATOM 1465 C CA . TYR A 1 51 ? 2.851 15.540 -2.978 1.00 0.00 51 TYR A CA 2
ATOM 1466 C C . TYR A 1 51 ? 4.256 15.309 -2.288 1.00 0.00 51 TYR A C 2
ATOM 1467 O O . TYR A 1 51 ? 5.268 15.281 -2.990 1.00 0.00 51 TYR A O 2
ATOM 1476 N N . ARG A 1 52 ? 4.341 15.134 -0.961 1.00 0.00 52 ARG A N 2
ATOM 1477 C CA . ARG A 1 52 ? 5.624 14.699 -0.297 1.00 0.00 52 ARG A CA 2
ATOM 1478 C C . ARG A 1 52 ? 5.428 13.522 0.731 1.00 0.00 52 ARG A C 2
ATOM 1479 O O . ARG A 1 52 ? 5.108 13.796 1.888 1.00 0.00 52 ARG A O 2
ATOM 1487 N N . ASN A 1 53 ? 5.619 12.230 0.339 1.00 0.00 53 ASN A N 2
ATOM 1488 C CA . ASN A 1 53 ? 5.161 11.015 1.078 1.00 0.00 53 ASN A CA 2
ATOM 1489 C C . ASN A 1 53 ? 5.480 10.992 2.586 1.00 0.00 53 ASN A C 2
ATOM 1490 O O . ASN A 1 53 ? 6.617 11.158 3.021 1.00 0.00 53 ASN A O 2
ATOM 1495 N N . ASP A 1 54 ? 4.516 10.923 3.499 1.00 0.00 54 ASP A N 2
ATOM 1496 C CA . ASP A 1 54 ? 3.078 10.595 3.253 1.00 0.00 54 ASP A CA 2
ATOM 1497 C C . ASP A 1 54 ? 2.589 9.173 2.810 1.00 0.00 54 ASP A C 2
ATOM 1498 O O . ASP A 1 54 ? 1.429 8.788 2.973 1.00 0.00 54 ASP A O 2
ATOM 1503 N N . ALA A 1 55 ? 3.539 8.241 2.734 1.00 0.00 55 ALA A N 2
ATOM 1504 C CA . ALA A 1 55 ? 3.414 6.968 3.497 1.00 0.00 55 ALA A CA 2
ATOM 1505 C C . ALA A 1 55 ? 4.445 6.626 4.618 1.00 0.00 55 ALA A C 2
ATOM 1506 O O . ALA A 1 55 ? 4.351 5.608 5.295 1.00 0.00 55 ALA A O 2
ATOM 1508 N N . GLU A 1 56 ? 5.250 7.604 5.013 1.00 0.00 56 GLU A N 2
ATOM 1509 C CA . GLU A 1 56 ? 5.046 8.434 6.248 1.00 0.00 56 GLU A CA 2
ATOM 1510 C C . GLU A 1 56 ? 3.606 8.863 6.814 1.00 0.00 56 GLU A C 2
ATOM 1511 O O . GLU A 1 56 ? 3.472 9.244 7.978 1.00 0.00 56 GLU A O 2
ATOM 1517 N N . ARG A 1 57 ? 2.517 8.715 6.062 1.00 0.00 57 ARG A N 2
ATOM 1518 C CA . ARG A 1 57 ? 1.105 8.873 6.522 1.00 0.00 57 ARG A CA 2
ATOM 1519 C C . ARG A 1 57 ? 0.271 7.555 6.458 1.00 0.00 57 ARG A C 2
ATOM 1520 O O . ARG A 1 57 ? -0.476 7.299 7.397 1.00 0.00 57 ARG A O 2
ATOM 1528 N N . LEU A 1 58 ? 0.430 6.640 5.478 1.00 0.00 58 LEU A N 2
ATOM 1529 C CA . LEU A 1 58 ? 0.205 5.171 5.768 1.00 0.00 58 LEU A CA 2
ATOM 1530 C C . LEU A 1 58 ? 0.979 4.609 7.026 1.00 0.00 58 LEU A C 2
ATOM 1531 O O . LEU A 1 58 ? 0.406 3.843 7.815 1.00 0.00 58 LEU A O 2
ATOM 1536 N N . ALA A 1 59 ? 2.214 5.105 7.295 1.00 0.00 59 ALA A N 2
ATOM 1537 C CA . ALA A 1 59 ? 2.728 5.227 8.679 1.00 0.00 59 ALA A CA 2
ATOM 1538 C C . ALA A 1 59 ? 1.723 5.840 9.670 1.00 0.00 59 ALA A C 2
ATOM 1539 O O . ALA A 1 59 ? 1.056 5.041 10.307 1.00 0.00 59 ALA A O 2
ATOM 1541 N N . ASP A 1 60 ? 1.493 7.158 9.792 1.00 0.00 60 ASP A N 2
ATOM 1542 C CA . ASP A 1 60 ? 0.682 7.651 10.945 1.00 0.00 60 ASP A CA 2
ATOM 1543 C C . ASP A 1 60 ? -0.804 7.201 11.030 1.00 0.00 60 ASP A C 2
ATOM 1544 O O . ASP A 1 60 ? -1.412 7.322 12.085 1.00 0.00 60 ASP A O 2
ATOM 1549 N N . GLU A 1 61 ? -1.377 6.602 9.986 1.00 0.00 61 GLU A N 2
ATOM 1550 C CA . GLU A 1 61 ? -2.626 5.828 10.150 1.00 0.00 61 GLU A CA 2
ATOM 1551 C C . GLU A 1 61 ? -2.425 4.495 10.922 1.00 0.00 61 GLU A C 2
ATOM 1552 O O . GLU A 1 61 ? -3.067 4.349 11.967 1.00 0.00 61 GLU A O 2
ATOM 1558 N N . GLN A 1 62 ? -1.530 3.555 10.547 1.00 0.00 62 GLN A N 2
ATOM 1559 C CA . GLN A 1 62 ? -1.260 2.408 11.467 1.00 0.00 62 GLN A CA 2
ATOM 1560 C C . GLN A 1 62 ? -0.246 2.757 12.569 1.00 0.00 62 GLN A C 2
ATOM 1561 O O . GLN A 1 62 ? -0.582 2.769 13.747 1.00 0.00 62 GLN A O 2
ATOM 1567 N N . SER A 1 63 ? 0.930 3.202 12.192 1.00 0.00 63 SER A N 2
ATOM 1568 C CA . SER A 1 63 ? 1.900 3.808 13.132 1.00 0.00 63 SER A CA 2
ATOM 1569 C C . SER A 1 63 ? 1.495 4.999 14.085 1.00 0.00 63 SER A C 2
ATOM 1570 O O . SER A 1 63 ? 2.250 5.214 15.035 1.00 0.00 63 SER A O 2
ATOM 1573 N N . GLU A 1 64 ? 0.328 5.689 13.990 1.00 0.00 64 GLU A N 2
ATOM 1574 C CA . GLU A 1 64 ? -0.306 6.321 15.192 1.00 0.00 64 GLU A CA 2
ATOM 1575 C C . GLU A 1 64 ? -1.410 5.446 15.881 1.00 0.00 64 GLU A C 2
ATOM 1576 O O . GLU A 1 64 ? -1.483 5.459 17.113 1.00 0.00 64 GLU A O 2
ATOM 1582 N N . LEU A 1 65 ? -2.266 4.692 15.153 1.00 0.00 65 LEU A N 2
ATOM 1583 C CA . LEU A 1 65 ? -3.402 3.930 15.778 1.00 0.00 65 LEU A CA 2
ATOM 1584 C C . LEU A 1 65 ? -3.080 2.444 16.216 1.00 0.00 65 LEU A C 2
ATOM 1585 O O . LEU A 1 65 ? -3.980 1.679 16.565 1.00 0.00 65 LEU A O 2
ATOM 1590 N N . VAL A 1 66 ? -1.790 2.076 16.248 1.00 0.00 66 VAL A N 2
ATOM 1591 C CA . VAL A 1 66 ? -1.263 0.737 16.681 1.00 0.00 66 VAL A CA 2
ATOM 1592 C C . VAL A 1 66 ? -1.349 0.547 18.248 1.00 0.00 66 VAL A C 2
ATOM 1593 O O . VAL A 1 66 ? -2.447 0.391 18.789 1.00 0.00 66 VAL A O 2
ATOM 1597 N N . ALA B 1 1 ? -15.381 -13.739 8.245 1.00 0.00 1 ALA B N 2
ATOM 1598 C CA . ALA B 1 1 ? -15.157 -15.181 7.998 1.00 0.00 1 ALA B CA 2
ATOM 1599 C C . ALA B 1 1 ? -16.310 -15.896 7.219 1.00 0.00 1 ALA B C 2
ATOM 1600 O O . ALA B 1 1 ? -17.486 -15.574 7.371 1.00 0.00 1 ALA B O 2
ATOM 1602 N N . ARG B 1 2 ? -16.145 -16.980 6.458 1.00 0.00 2 ARG B N 2
ATOM 1603 C CA . ARG B 1 2 ? -14.833 -17.580 6.055 1.00 0.00 2 ARG B CA 2
ATOM 1604 C C . ARG B 1 2 ? -14.402 -17.122 4.615 1.00 0.00 2 ARG B C 2
ATOM 1605 O O . ARG B 1 2 ? -14.321 -17.915 3.675 1.00 0.00 2 ARG B O 2
ATOM 1613 N N . ASP B 1 3 ? -14.107 -15.820 4.445 1.00 0.00 3 ASP B N 2
ATOM 1614 C CA . ASP B 1 3 ? -13.689 -15.235 3.139 1.00 0.00 3 ASP B CA 2
ATOM 1615 C C . ASP B 1 3 ? -12.348 -14.469 3.363 1.00 0.00 3 ASP B C 2
ATOM 1616 O O . ASP B 1 3 ? -12.306 -13.245 3.502 1.00 0.00 3 ASP B O 2
ATOM 1621 N N . ASP B 1 4 ? -11.233 -15.213 3.412 1.00 0.00 4 ASP B N 2
ATOM 1622 C CA . ASP B 1 4 ? -9.869 -14.620 3.430 1.00 0.00 4 ASP B CA 2
ATOM 1623 C C . ASP B 1 4 ? -8.857 -15.444 2.573 1.00 0.00 4 ASP B C 2
ATOM 1624 O O . ASP B 1 4 ? -8.094 -16.233 3.144 1.00 0.00 4 ASP B O 2
ATOM 1629 N N . PRO B 1 5 ? -8.826 -15.339 1.217 1.00 0.00 5 PRO B N 2
ATOM 1630 C CA . PRO B 1 5 ? -8.214 -16.383 0.364 1.00 0.00 5 PRO B CA 2
ATOM 1631 C C . PRO B 1 5 ? -6.752 -16.056 -0.046 1.00 0.00 5 PRO B C 2
ATOM 1632 O O . PRO B 1 5 ? -6.286 -14.909 -0.017 1.00 0.00 5 PRO B O 2
ATOM 1636 N N . HIS B 1 6 ? -6.061 -17.122 -0.445 1.00 0.00 6 HIS B N 2
ATOM 1637 C CA . HIS B 1 6 ? -4.639 -17.084 -0.849 1.00 0.00 6 HIS B CA 2
ATOM 1638 C C . HIS B 1 6 ? -4.422 -16.497 -2.278 1.00 0.00 6 HIS B C 2
ATOM 1639 O O . HIS B 1 6 ? -5.066 -16.899 -3.253 1.00 0.00 6 HIS B O 2
ATOM 1646 N N . PHE B 1 7 ? -3.363 -15.708 -2.462 1.00 0.00 7 PHE B N 2
ATOM 1647 C CA . PHE B 1 7 ? -2.302 -16.134 -3.408 1.00 0.00 7 PHE B CA 2
ATOM 1648 C C . PHE B 1 7 ? -0.927 -16.237 -2.670 1.00 0.00 7 PHE B C 2
ATOM 1649 O O . PHE B 1 7 ? -0.742 -15.795 -1.529 1.00 0.00 7 PHE B O 2
ATOM 1657 N N . ASN B 1 8 ? 0.075 -16.848 -3.309 1.00 0.00 8 ASN B N 2
ATOM 1658 C CA . ASN B 1 8 ? 1.480 -16.691 -2.851 1.00 0.00 8 ASN B CA 2
ATOM 1659 C C . ASN B 1 8 ? 2.047 -15.381 -3.473 1.00 0.00 8 ASN B C 2
ATOM 1660 O O . ASN B 1 8 ? 2.570 -15.407 -4.592 1.00 0.00 8 ASN B O 2
ATOM 1665 N N . PHE B 1 9 ? 1.981 -14.237 -2.752 1.00 0.00 9 PHE B N 2
ATOM 1666 C CA . PHE B 1 9 ? 2.876 -13.107 -3.057 1.00 0.00 9 PHE B CA 2
ATOM 1667 C C . PHE B 1 9 ? 4.351 -13.458 -2.703 1.00 0.00 9 PHE B C 2
ATOM 1668 O O . PHE B 1 9 ? 4.713 -14.522 -2.217 1.00 0.00 9 PHE B O 2
ATOM 1676 N N . ARG B 1 10 ? 5.223 -12.664 -3.267 1.00 0.00 10 ARG B N 2
ATOM 1677 C CA . ARG B 1 10 ? 6.358 -13.163 -4.087 1.00 0.00 10 ARG B CA 2
ATOM 1678 C C . ARG B 1 10 ? 7.100 -11.915 -4.627 1.00 0.00 10 ARG B C 2
ATOM 1679 O O . ARG B 1 10 ? 6.688 -11.274 -5.601 1.00 0.00 10 ARG B O 2
ATOM 1687 N N . MET B 1 11 ? 8.179 -11.563 -3.928 1.00 0.00 11 MET B N 2
ATOM 1688 C CA . MET B 1 11 ? 8.775 -10.210 -4.022 1.00 0.00 11 MET B CA 2
ATOM 1689 C C . MET B 1 11 ? 10.274 -10.291 -4.458 1.00 0.00 11 MET B C 2
ATOM 1690 O O . MET B 1 11 ? 11.057 -10.836 -3.676 1.00 0.00 11 MET B O 2
ATOM 1695 N N . PRO B 1 12 ? 10.769 -9.700 -5.589 1.00 0.00 12 PRO B N 2
ATOM 1696 C CA . PRO B 1 12 ? 12.225 -9.408 -5.773 1.00 0.00 12 PRO B CA 2
ATOM 1697 C C . PRO B 1 12 ? 12.958 -8.765 -4.547 1.00 0.00 12 PRO B C 2
ATOM 1698 O O . PRO B 1 12 ? 12.325 -8.089 -3.725 1.00 0.00 12 PRO B O 2
ATOM 1702 N N . MET B 1 13 ? 14.265 -9.033 -4.380 1.00 0.00 13 MET B N 2
ATOM 1703 C CA . MET B 1 13 ? 14.929 -8.905 -3.043 1.00 0.00 13 MET B CA 2
ATOM 1704 C C . MET B 1 13 ? 14.790 -7.536 -2.299 1.00 0.00 13 MET B C 2
ATOM 1705 O O . MET B 1 13 ? 14.495 -7.532 -1.104 1.00 0.00 13 MET B O 2
ATOM 1710 N N . GLU B 1 14 ? 14.910 -6.393 -2.997 1.00 0.00 14 GLU B N 2
ATOM 1711 C CA . GLU B 1 14 ? 14.550 -5.074 -2.414 1.00 0.00 14 GLU B CA 2
ATOM 1712 C C . GLU B 1 14 ? 13.049 -4.868 -2.025 1.00 0.00 14 GLU B C 2
ATOM 1713 O O . GLU B 1 14 ? 12.817 -4.284 -0.980 1.00 0.00 14 GLU B O 2
ATOM 1719 N N . VAL B 1 15 ? 12.028 -5.328 -2.771 1.00 0.00 15 VAL B N 2
ATOM 1720 C CA . VAL B 1 15 ? 10.600 -5.277 -2.312 1.00 0.00 15 VAL B CA 2
ATOM 1721 C C . VAL B 1 15 ? 10.341 -6.084 -1.022 1.00 0.00 15 VAL B C 2
ATOM 1722 O O . VAL B 1 15 ? 9.659 -5.577 -0.139 1.00 0.00 15 VAL B O 2
ATOM 1726 N N . ARG B 1 16 ? 10.832 -7.325 -0.909 1.00 0.00 16 ARG B N 2
ATOM 1727 C CA . ARG B 1 16 ? 10.704 -8.067 0.354 1.00 0.00 16 ARG B CA 2
ATOM 1728 C C . ARG B 1 16 ? 11.646 -7.607 1.476 1.00 0.00 16 ARG B C 2
ATOM 1729 O O . ARG B 1 16 ? 11.152 -7.491 2.583 1.00 0.00 16 ARG B O 2
ATOM 1737 N N . GLU B 1 17 ? 12.921 -7.258 1.270 1.00 0.00 17 GLU B N 2
ATOM 1738 C CA . GLU B 1 17 ? 13.653 -6.488 2.313 1.00 0.00 17 GLU B CA 2
ATOM 1739 C C . GLU B 1 17 ? 13.000 -5.112 2.678 1.00 0.00 17 GLU B C 2
ATOM 1740 O O . GLU B 1 17 ? 12.952 -4.788 3.854 1.00 0.00 17 GLU B O 2
ATOM 1746 N N . LYS B 1 18 ? 12.436 -4.333 1.745 1.00 0.00 18 LYS B N 2
ATOM 1747 C CA . LYS B 1 18 ? 11.631 -3.133 2.079 1.00 0.00 18 LYS B CA 2
ATOM 1748 C C . LYS B 1 18 ? 10.264 -3.422 2.787 1.00 0.00 18 LYS B C 2
ATOM 1749 O O . LYS B 1 18 ? 10.020 -2.847 3.844 1.00 0.00 18 LYS B O 2
ATOM 1755 N N . LEU B 1 19 ? 9.404 -4.321 2.288 1.00 0.00 19 LEU B N 2
ATOM 1756 C CA . LEU B 1 19 ? 8.139 -4.744 2.956 1.00 0.00 19 LEU B CA 2
ATOM 1757 C C . LEU B 1 19 ? 8.349 -5.565 4.282 1.00 0.00 19 LEU B C 2
ATOM 1758 O O . LEU B 1 19 ? 7.620 -5.375 5.256 1.00 0.00 19 LEU B O 2
ATOM 1763 N N . LYS B 1 20 ? 9.363 -6.449 4.350 1.00 0.00 20 LYS B N 2
ATOM 1764 C CA . LYS B 1 20 ? 9.682 -7.285 5.518 1.00 0.00 20 LYS B CA 2
ATOM 1765 C C . LYS B 1 20 ? 10.653 -6.605 6.542 1.00 0.00 20 LYS B C 2
ATOM 1766 O O . LYS B 1 20 ? 10.567 -6.943 7.717 1.00 0.00 20 LYS B O 2
ATOM 1772 N N . PHE B 1 21 ? 11.550 -5.658 6.173 1.00 0.00 21 PHE B N 2
ATOM 1773 C CA . PHE B 1 21 ? 12.076 -4.647 7.137 1.00 0.00 21 PHE B CA 2
ATOM 1774 C C . PHE B 1 21 ? 10.944 -3.771 7.652 1.00 0.00 21 PHE B C 2
ATOM 1775 O O . PHE B 1 21 ? 10.613 -4.025 8.788 1.00 0.00 21 PHE B O 2
ATOM 1783 N N . ARG B 1 22 ? 10.283 -2.852 6.942 1.00 0.00 22 ARG B N 2
ATOM 1784 C CA . ARG B 1 22 ? 8.981 -2.255 7.389 1.00 0.00 22 ARG B CA 2
ATOM 1785 C C . ARG B 1 22 ? 8.144 -3.077 8.467 1.00 0.00 22 ARG B C 2
ATOM 1786 O O . ARG B 1 22 ? 8.068 -2.673 9.627 1.00 0.00 22 ARG B O 2
ATOM 1794 N N . ALA B 1 23 ? 7.868 -4.367 8.198 1.00 0.00 23 ALA B N 2
ATOM 1795 C CA . ALA B 1 23 ? 7.553 -5.384 9.244 1.00 0.00 23 ALA B CA 2
ATOM 1796 C C . ALA B 1 23 ? 8.571 -5.596 10.446 1.00 0.00 23 ALA B C 2
ATOM 1797 O O . ALA B 1 23 ? 8.300 -5.153 11.563 1.00 0.00 23 ALA B O 2
ATOM 1799 N N . GLU B 1 24 ? 9.711 -6.270 10.229 1.00 0.00 24 GLU B N 2
ATOM 1800 C CA . GLU B 1 24 ? 10.763 -6.559 11.261 1.00 0.00 24 GLU B CA 2
ATOM 1801 C C . GLU B 1 24 ? 11.621 -5.367 11.827 1.00 0.00 24 GLU B C 2
ATOM 1802 O O . GLU B 1 24 ? 11.923 -5.339 13.020 1.00 0.00 24 GLU B O 2
ATOM 1808 N N . ALA B 1 25 ? 12.013 -4.405 10.979 1.00 0.00 25 ALA B N 2
ATOM 1809 C CA . ALA B 1 25 ? 12.363 -3.012 11.372 1.00 0.00 25 ALA B CA 2
ATOM 1810 C C . ALA B 1 25 ? 11.476 -2.341 12.495 1.00 0.00 25 ALA B C 2
ATOM 1811 O O . ALA B 1 25 ? 12.013 -1.706 13.404 1.00 0.00 25 ALA B O 2
ATOM 1813 N N . ASN B 1 26 ? 10.124 -2.412 12.357 1.00 0.00 26 ASN B N 2
ATOM 1814 C CA . ASN B 1 26 ? 9.181 -1.536 13.110 1.00 0.00 26 ASN B CA 2
ATOM 1815 C C . ASN B 1 26 ? 8.288 -2.278 14.179 1.00 0.00 26 ASN B C 2
ATOM 1816 O O . ASN B 1 26 ? 8.184 -1.797 15.310 1.00 0.00 26 ASN B O 2
ATOM 1821 N N . GLY B 1 27 ? 7.641 -3.411 13.845 1.00 0.00 27 GLY B N 2
ATOM 1822 C CA . GLY B 1 27 ? 6.837 -4.214 14.824 1.00 0.00 27 GLY B CA 2
ATOM 1823 C C . GLY B 1 27 ? 5.603 -4.993 14.295 1.00 0.00 27 GLY B C 2
ATOM 1824 O O . GLY B 1 27 ? 4.543 -4.978 14.922 1.00 0.00 27 GLY B O 2
ATOM 1825 N N . ARG B 1 28 ? 5.724 -5.689 13.158 1.00 0.00 28 ARG B N 2
ATOM 1826 C CA . ARG B 1 28 ? 4.601 -6.368 12.442 1.00 0.00 28 ARG B CA 2
ATOM 1827 C C . ARG B 1 28 ? 5.269 -7.489 11.580 1.00 0.00 28 ARG B C 2
ATOM 1828 O O . ARG B 1 28 ? 6.472 -7.480 11.306 1.00 0.00 28 ARG B O 2
ATOM 1836 N N . SER B 1 29 ? 4.555 -8.572 11.262 1.00 0.00 29 SER B N 2
ATOM 1837 C CA . SER B 1 29 ? 5.198 -9.789 10.662 1.00 0.00 29 SER B CA 2
ATOM 1838 C C . SER B 1 29 ? 4.525 -9.982 9.298 1.00 0.00 29 SER B C 2
ATOM 1839 O O . SER B 1 29 ? 3.320 -10.168 9.293 1.00 0.00 29 SER B O 2
ATOM 1842 N N . MET B 1 30 ? 5.185 -9.776 8.148 1.00 0.00 30 MET B N 2
ATOM 1843 C CA . MET B 1 30 ? 4.519 -9.182 6.951 1.00 0.00 30 MET B CA 2
ATOM 1844 C C . MET B 1 30 ? 3.058 -9.584 6.571 1.00 0.00 30 MET B C 2
ATOM 1845 O O . MET B 1 30 ? 2.285 -8.703 6.253 1.00 0.00 30 MET B O 2
ATOM 1850 N N . ASN B 1 31 ? 2.602 -10.837 6.582 1.00 0.00 31 ASN B N 2
ATOM 1851 C CA . ASN B 1 31 ? 1.129 -11.100 6.547 1.00 0.00 31 ASN B CA 2
ATOM 1852 C C . ASN B 1 31 ? 0.265 -10.180 7.520 1.00 0.00 31 ASN B C 2
ATOM 1853 O O . ASN B 1 31 ? -0.614 -9.479 7.033 1.00 0.00 31 ASN B O 2
ATOM 1858 N N . SER B 1 32 ? 0.685 -9.997 8.787 1.00 0.00 32 SER B N 2
ATOM 1859 C CA . SER B 1 32 ? 0.521 -8.712 9.543 1.00 0.00 32 SER B CA 2
ATOM 1860 C C . SER B 1 32 ? 0.985 -7.359 8.886 1.00 0.00 32 SER B C 2
ATOM 1861 O O . SER B 1 32 ? 0.101 -6.549 8.595 1.00 0.00 32 SER B O 2
ATOM 1864 N N . GLU B 1 33 ? 2.284 -7.052 8.658 1.00 0.00 33 GLU B N 2
ATOM 1865 C CA . GLU B 1 33 ? 2.670 -5.706 8.080 1.00 0.00 33 GLU B CA 2
ATOM 1866 C C . GLU B 1 33 ? 2.135 -5.323 6.683 1.00 0.00 33 GLU B C 2
ATOM 1867 O O . GLU B 1 33 ? 1.499 -4.279 6.535 1.00 0.00 33 GLU B O 2
ATOM 1873 N N . LEU B 1 34 ? 2.458 -6.158 5.666 1.00 0.00 34 LEU B N 2
ATOM 1874 C CA . LEU B 1 34 ? 1.832 -6.152 4.335 1.00 0.00 34 LEU B CA 2
ATOM 1875 C C . LEU B 1 34 ? 0.302 -5.911 4.542 1.00 0.00 34 LEU B C 2
ATOM 1876 O O . LEU B 1 34 ? -0.167 -4.919 4.015 1.00 0.00 34 LEU B O 2
ATOM 1881 N N . LEU B 1 35 ? -0.482 -6.679 5.364 1.00 0.00 35 LEU B N 2
ATOM 1882 C CA . LEU B 1 35 ? -1.948 -6.458 5.413 1.00 0.00 35 LEU B CA 2
ATOM 1883 C C . LEU B 1 35 ? -2.400 -5.098 5.922 1.00 0.00 35 LEU B C 2
ATOM 1884 O O . LEU B 1 35 ? -3.050 -4.373 5.178 1.00 0.00 35 LEU B O 2
ATOM 1889 N N . GLN B 1 36 ? -2.072 -4.773 7.169 1.00 0.00 36 GLN B N 2
ATOM 1890 C CA . GLN B 1 36 ? -2.435 -3.449 7.723 1.00 0.00 36 GLN B CA 2
ATOM 1891 C C . GLN B 1 36 ? -1.824 -2.214 6.969 1.00 0.00 36 GLN B C 2
ATOM 1892 O O . GLN B 1 36 ? -2.475 -1.172 6.979 1.00 0.00 36 GLN B O 2
ATOM 1898 N N . ILE B 1 37 ? -0.675 -2.312 6.246 1.00 0.00 37 ILE B N 2
ATOM 1899 C CA . ILE B 1 37 ? -0.277 -1.269 5.252 1.00 0.00 37 ILE B CA 2
ATOM 1900 C C . ILE B 1 37 ? -1.016 -1.308 3.877 1.00 0.00 37 ILE B C 2
ATOM 1901 O O . ILE B 1 37 ? -1.041 -0.279 3.238 1.00 0.00 37 ILE B O 2
ATOM 1906 N N . VAL B 1 38 ? -1.412 -2.473 3.361 1.00 0.00 38 VAL B N 2
ATOM 1907 C CA . VAL B 1 38 ? -2.153 -2.708 2.086 1.00 0.00 38 VAL B CA 2
ATOM 1908 C C . VAL B 1 38 ? -3.663 -2.297 2.230 1.00 0.00 38 VAL B C 2
ATOM 1909 O O . VAL B 1 38 ? -4.194 -1.546 1.424 1.00 0.00 38 VAL B O 2
ATOM 1913 N N . GLN B 1 39 ? -4.354 -2.778 3.286 1.00 0.00 39 GLN B N 2
ATOM 1914 C CA . GLN B 1 39 ? -5.486 -2.068 3.946 1.00 0.00 39 GLN B CA 2
ATOM 1915 C C . GLN B 1 39 ? -5.292 -0.522 4.109 1.00 0.00 39 GLN B C 2
ATOM 1916 O O . GLN B 1 39 ? -6.146 0.240 3.655 1.00 0.00 39 GLN B O 2
ATOM 1922 N N . ASP B 1 40 ? -4.137 -0.059 4.636 1.00 0.00 40 ASP B N 2
ATOM 1923 C CA . ASP B 1 40 ? -3.692 1.352 4.450 1.00 0.00 40 ASP B CA 2
ATOM 1924 C C . ASP B 1 40 ? -3.515 1.889 2.983 1.00 0.00 40 ASP B C 2
ATOM 1925 O O . ASP B 1 40 ? -3.857 3.033 2.674 1.00 0.00 40 ASP B O 2
ATOM 1930 N N . ALA B 1 41 ? -2.998 1.048 2.088 1.00 0.00 41 ALA B N 2
ATOM 1931 C CA . ALA B 1 41 ? -2.695 1.392 0.680 1.00 0.00 41 ALA B CA 2
ATOM 1932 C C . ALA B 1 41 ? -3.914 1.560 -0.286 1.00 0.00 41 ALA B C 2
ATOM 1933 O O . ALA B 1 41 ? -3.926 2.403 -1.184 1.00 0.00 41 ALA B O 2
ATOM 1935 N N . LEU B 1 42 ? -4.939 0.751 -0.043 1.00 0.00 42 LEU B N 2
ATOM 1936 C CA . LEU B 1 42 ? -6.237 0.747 -0.759 1.00 0.00 42 LEU B CA 2
ATOM 1937 C C . LEU B 1 42 ? -7.297 1.692 -0.114 1.00 0.00 42 LEU B C 2
ATOM 1938 O O . LEU B 1 42 ? -7.956 2.450 -0.828 1.00 0.00 42 LEU B O 2
ATOM 1943 N N . SER B 1 43 ? -7.467 1.636 1.224 1.00 0.00 43 SER B N 2
ATOM 1944 C CA . SER B 1 43 ? -8.379 2.573 1.946 1.00 0.00 43 SER B CA 2
ATOM 1945 C C . SER B 1 43 ? -7.903 4.057 2.050 1.00 0.00 43 SER B C 2
ATOM 1946 O O . SER B 1 43 ? -8.752 4.952 2.035 1.00 0.00 43 SER B O 2
ATOM 1949 N N . LYS B 1 44 ? -6.590 4.326 2.204 1.00 0.00 44 LYS B N 2
ATOM 1950 C CA . LYS B 1 44 ? -6.037 5.708 2.244 1.00 0.00 44 LYS B CA 2
ATOM 1951 C C . LYS B 1 44 ? -6.561 6.564 3.482 1.00 0.00 44 LYS B C 2
ATOM 1952 O O . LYS B 1 44 ? -6.411 6.008 4.579 1.00 0.00 44 LYS B O 2
ATOM 1958 N N . PRO B 1 45 ? -7.121 7.820 3.482 1.00 0.00 45 PRO B N 2
ATOM 1959 C CA . PRO B 1 45 ? -7.363 8.572 4.748 1.00 0.00 45 PRO B CA 2
ATOM 1960 C C . PRO B 1 45 ? -8.705 8.321 5.520 1.00 0.00 45 PRO B C 2
ATOM 1961 O O . PRO B 1 45 ? -9.776 8.837 5.188 1.00 0.00 45 PRO B O 2
ATOM 1965 N N . SER B 1 46 ? -8.586 7.698 6.696 1.00 0.00 46 SER B N 2
ATOM 1966 C CA . SER B 1 46 ? -9.260 8.215 7.921 1.00 0.00 46 SER B CA 2
ATOM 1967 C C . SER B 1 46 ? -8.490 9.479 8.485 1.00 0.00 46 SER B C 2
ATOM 1968 O O . SER B 1 46 ? -7.278 9.355 8.697 1.00 0.00 46 SER B O 2
ATOM 1971 N N . PRO B 1 47 ? -9.083 10.694 8.706 1.00 0.00 47 PRO B N 2
ATOM 1972 C CA . PRO B 1 47 ? -8.331 11.901 9.186 1.00 0.00 47 PRO B CA 2
ATOM 1973 C C . PRO B 1 47 ? -7.489 11.803 10.511 1.00 0.00 47 PRO B C 2
ATOM 1974 O O . PRO B 1 47 ? -8.000 11.988 11.617 1.00 0.00 47 PRO B O 2
ATOM 1978 N N . VAL B 1 48 ? -6.181 11.530 10.374 1.00 0.00 48 VAL B N 2
ATOM 1979 C CA . VAL B 1 48 ? -5.253 11.316 11.556 1.00 0.00 48 VAL B CA 2
ATOM 1980 C C . VAL B 1 48 ? -4.214 12.460 11.894 1.00 0.00 48 VAL B C 2
ATOM 1981 O O . VAL B 1 48 ? -3.476 12.390 12.880 1.00 0.00 48 VAL B O 2
ATOM 1985 N N . THR B 1 49 ? -4.062 13.465 11.030 1.00 0.00 49 THR B N 2
ATOM 1986 C CA . THR B 1 49 ? -2.774 13.625 10.290 1.00 0.00 49 THR B CA 2
ATOM 1987 C C . THR B 1 49 ? -2.042 14.997 10.450 1.00 0.00 49 THR B C 2
ATOM 1988 O O . THR B 1 49 ? -2.659 16.064 10.387 1.00 0.00 49 THR B O 2
ATOM 1992 N N . GLY B 1 50 ? -0.699 14.965 10.508 1.00 0.00 50 GLY B N 2
ATOM 1993 C CA . GLY B 1 50 ? 0.146 16.170 10.211 1.00 0.00 50 GLY B CA 2
ATOM 1994 C C . GLY B 1 50 ? 0.924 16.219 8.869 1.00 0.00 50 GLY B C 2
ATOM 1995 O O . GLY B 1 50 ? 1.997 16.818 8.799 1.00 0.00 50 GLY B O 2
ATOM 1996 N N . TYR B 1 51 ? 0.379 15.607 7.812 1.00 0.00 51 TYR B N 2
ATOM 1997 C CA . TYR B 1 51 ? 1.073 15.430 6.486 1.00 0.00 51 TYR B CA 2
ATOM 1998 C C . TYR B 1 51 ? 0.167 15.035 5.270 1.00 0.00 51 TYR B C 2
ATOM 1999 O O . TYR B 1 51 ? 0.385 15.486 4.146 1.00 0.00 51 TYR B O 2
ATOM 2008 N N . ARG B 1 52 ? -0.871 14.244 5.538 1.00 0.00 52 ARG B N 2
ATOM 2009 C CA . ARG B 1 52 ? -1.907 13.779 4.548 1.00 0.00 52 ARG B CA 2
ATOM 2010 C C . ARG B 1 52 ? -1.351 12.851 3.401 1.00 0.00 52 ARG B C 2
ATOM 2011 O O . ARG B 1 52 ? -0.562 13.321 2.581 1.00 0.00 52 ARG B O 2
ATOM 2019 N N . ASN B 1 53 ? -1.751 11.554 3.276 1.00 0.00 53 ASN B N 2
ATOM 2020 C CA . ASN B 1 53 ? -1.349 10.705 2.111 1.00 0.00 53 ASN B CA 2
ATOM 2021 C C . ASN B 1 53 ? -1.930 11.307 0.799 1.00 0.00 53 ASN B C 2
ATOM 2022 O O . ASN B 1 53 ? -3.140 11.364 0.602 1.00 0.00 53 ASN B O 2
ATOM 2027 N N . ASP B 1 54 ? -1.189 11.792 -0.185 1.00 0.00 54 ASP B N 2
ATOM 2028 C CA . ASP B 1 54 ? 0.282 11.619 -0.408 1.00 0.00 54 ASP B CA 2
ATOM 2029 C C . ASP B 1 54 ? 1.036 10.213 -0.337 1.00 0.00 54 ASP B C 2
ATOM 2030 O O . ASP B 1 54 ? 2.213 9.989 -0.644 1.00 0.00 54 ASP B O 2
ATOM 2035 N N . ALA B 1 55 ? 0.218 9.158 -0.343 1.00 0.00 55 ALA B N 2
ATOM 2036 C CA . ALA B 1 55 ? 0.530 7.889 -1.036 1.00 0.00 55 ALA B CA 2
ATOM 2037 C C . ALA B 1 55 ? -0.512 7.334 -2.058 1.00 0.00 55 ALA B C 2
ATOM 2038 O O . ALA B 1 55 ? -0.260 6.397 -2.800 1.00 0.00 55 ALA B O 2
ATOM 2040 N N . GLU B 1 56 ? -1.634 7.993 -2.268 1.00 0.00 56 GLU B N 2
ATOM 2041 C CA . GLU B 1 56 ? -1.769 9.061 -3.310 1.00 0.00 56 GLU B CA 2
ATOM 2042 C C . GLU B 1 56 ? -0.549 9.823 -4.041 1.00 0.00 56 GLU B C 2
ATOM 2043 O O . GLU B 1 56 ? -0.646 10.155 -5.229 1.00 0.00 56 GLU B O 2
ATOM 2049 N N . ARG B 1 57 ? 0.620 10.020 -3.422 1.00 0.00 57 ARG B N 2
ATOM 2050 C CA . ARG B 1 57 ? 1.911 10.275 -4.126 1.00 0.00 57 ARG B CA 2
ATOM 2051 C C . ARG B 1 57 ? 2.527 9.010 -4.705 1.00 0.00 57 ARG B C 2
ATOM 2052 O O . ARG B 1 57 ? 2.810 9.055 -5.892 1.00 0.00 57 ARG B O 2
ATOM 2060 N N . LEU B 1 58 ? 2.824 7.954 -3.924 1.00 0.00 58 LEU B N 2
ATOM 2061 C CA . LEU B 1 58 ? 3.341 6.706 -4.590 1.00 0.00 58 LEU B CA 2
ATOM 2062 C C . LEU B 1 58 ? 2.343 5.989 -5.591 1.00 0.00 58 LEU B C 2
ATOM 2063 O O . LEU B 1 58 ? 2.758 5.524 -6.664 1.00 0.00 58 LEU B O 2
ATOM 2068 N N . ALA B 1 59 ? 1.014 6.110 -5.385 1.00 0.00 59 ALA B N 2
ATOM 2069 C CA . ALA B 1 59 ? 0.029 6.206 -6.499 1.00 0.00 59 ALA B CA 2
ATOM 2070 C C . ALA B 1 59 ? 0.437 7.013 -7.754 1.00 0.00 59 ALA B C 2
ATOM 2071 O O . ALA B 1 59 ? 0.495 6.437 -8.841 1.00 0.00 59 ALA B O 2
ATOM 2073 N N . ASP B 1 60 ? 0.739 8.323 -7.609 1.00 0.00 60 ASP B N 2
ATOM 2074 C CA . ASP B 1 60 ? 1.297 9.077 -8.745 1.00 0.00 60 ASP B CA 2
ATOM 2075 C C . ASP B 1 60 ? 2.812 8.884 -9.040 1.00 0.00 60 ASP B C 2
ATOM 2076 O O . ASP B 1 60 ? 3.310 9.456 -10.007 1.00 0.00 60 ASP B O 2
ATOM 2081 N N . GLU B 1 61 ? 3.534 8.007 -8.331 1.00 0.00 61 GLU B N 2
ATOM 2082 C CA . GLU B 1 61 ? 4.739 7.361 -8.890 1.00 0.00 61 GLU B CA 2
ATOM 2083 C C . GLU B 1 61 ? 4.326 6.465 -10.066 1.00 0.00 61 GLU B C 2
ATOM 2084 O O . GLU B 1 61 ? 4.472 6.947 -11.200 1.00 0.00 61 GLU B O 2
ATOM 2090 N N . GLN B 1 62 ? 3.732 5.260 -9.892 1.00 0.00 62 GLN B N 2
ATOM 2091 C CA . GLN B 1 62 ? 3.453 4.470 -11.115 1.00 0.00 62 GLN B CA 2
ATOM 2092 C C . GLN B 1 62 ? 2.355 5.084 -11.993 1.00 0.00 62 GLN B C 2
ATOM 2093 O O . GLN B 1 62 ? 2.635 5.399 -13.142 1.00 0.00 62 GLN B O 2
ATOM 2099 N N . SER B 1 63 ? 1.173 5.324 -11.451 1.00 0.00 63 SER B N 2
ATOM 2100 C CA . SER B 1 63 ? 0.111 6.075 -12.147 1.00 0.00 63 SER B CA 2
ATOM 2101 C C . SER B 1 63 ? 0.117 7.642 -12.041 1.00 0.00 63 SER B C 2
ATOM 2102 O O . SER B 1 63 ? -0.943 8.268 -12.100 1.00 0.00 63 SER B O 2
ATOM 2105 N N . GLU B 1 64 ? 1.289 8.310 -12.125 1.00 0.00 64 GLU B N 2
ATOM 2106 C CA . GLU B 1 64 ? 1.524 9.346 -13.173 1.00 0.00 64 GLU B CA 2
ATOM 2107 C C . GLU B 1 64 ? 2.303 8.762 -14.399 1.00 0.00 64 GLU B C 2
ATOM 2108 O O . GLU B 1 64 ? 1.884 9.002 -15.531 1.00 0.00 64 GLU B O 2
ATOM 2114 N N . LEU B 1 65 ? 3.380 7.971 -14.219 1.00 0.00 65 LEU B N 2
ATOM 2115 C CA . LEU B 1 65 ? 4.183 7.411 -15.354 1.00 0.00 65 LEU B CA 2
ATOM 2116 C C . LEU B 1 65 ? 3.449 6.403 -16.323 1.00 0.00 65 LEU B C 2
ATOM 2117 O O . LEU B 1 65 ? 3.844 6.275 -17.480 1.00 0.00 65 LEU B O 2
ATOM 2122 N N . VAL B 1 66 ? 2.389 5.712 -15.863 1.00 0.00 66 VAL B N 2
ATOM 2123 C CA . VAL B 1 66 ? 1.528 4.806 -16.702 1.00 0.00 66 VAL B CA 2
ATOM 2124 C C . VAL B 1 66 ? 0.629 5.497 -17.802 1.00 0.00 66 VAL B C 2
ATOM 2125 O O . VAL B 1 66 ? 0.198 4.803 -18.727 1.00 0.00 66 VAL B O 2
ATOM 2129 N N . ALA A 1 1 ? 23.067 -13.025 -4.650 1.00 0.00 1 ALA A N 3
ATOM 2130 C CA . ALA A 1 1 ? 21.823 -12.310 -5.034 1.00 0.00 1 ALA A CA 3
ATOM 2131 C C . ALA A 1 1 ? 20.618 -12.462 -4.046 1.00 0.00 1 ALA A C 3
ATOM 2132 O O . ALA A 1 1 ? 20.048 -11.449 -3.637 1.00 0.00 1 ALA A O 3
ATOM 2134 N N . ARG A 1 2 ? 20.214 -13.701 -3.688 1.00 0.00 2 ARG A N 3
ATOM 2135 C CA . ARG A 1 2 ? 19.046 -13.986 -2.786 1.00 0.00 2 ARG A CA 3
ATOM 2136 C C . ARG A 1 2 ? 17.677 -13.246 -3.003 1.00 0.00 2 ARG A C 3
ATOM 2137 O O . ARG A 1 2 ? 16.969 -12.911 -2.052 1.00 0.00 2 ARG A O 3
ATOM 2145 N N . ASP A 1 3 ? 17.250 -13.093 -4.262 1.00 0.00 3 ASP A N 3
ATOM 2146 C CA . ASP A 1 3 ? 15.905 -12.632 -4.620 1.00 0.00 3 ASP A CA 3
ATOM 2147 C C . ASP A 1 3 ? 15.279 -13.819 -5.403 1.00 0.00 3 ASP A C 3
ATOM 2148 O O . ASP A 1 3 ? 15.920 -14.502 -6.204 1.00 0.00 3 ASP A O 3
ATOM 2153 N N . ASP A 1 4 ? 14.075 -14.275 -5.177 1.00 0.00 4 ASP A N 3
ATOM 2154 C CA . ASP A 1 4 ? 12.877 -13.436 -4.886 1.00 0.00 4 ASP A CA 3
ATOM 2155 C C . ASP A 1 4 ? 11.814 -14.233 -4.045 1.00 0.00 4 ASP A C 3
ATOM 2156 O O . ASP A 1 4 ? 11.031 -14.983 -4.636 1.00 0.00 4 ASP A O 3
ATOM 2161 N N . PRO A 1 5 ? 11.758 -14.164 -2.680 1.00 0.00 5 PRO A N 3
ATOM 2162 C CA . PRO A 1 5 ? 11.083 -15.217 -1.870 1.00 0.00 5 PRO A CA 3
ATOM 2163 C C . PRO A 1 5 ? 9.542 -15.077 -1.700 1.00 0.00 5 PRO A C 3
ATOM 2164 O O . PRO A 1 5 ? 8.956 -13.990 -1.761 1.00 0.00 5 PRO A O 3
ATOM 2168 N N . HIS A 1 6 ? 8.914 -16.231 -1.461 1.00 0.00 6 HIS A N 3
ATOM 2169 C CA . HIS A 1 6 ? 7.441 -16.360 -1.368 1.00 0.00 6 HIS A CA 3
ATOM 2170 C C . HIS A 1 6 ? 6.878 -16.071 0.059 1.00 0.00 6 HIS A C 3
ATOM 2171 O O . HIS A 1 6 ? 7.329 -16.649 1.054 1.00 0.00 6 HIS A O 3
ATOM 2178 N N . PHE A 1 7 ? 5.766 -15.326 0.144 1.00 0.00 7 PHE A N 3
ATOM 2179 C CA . PHE A 1 7 ? 4.680 -15.695 1.087 1.00 0.00 7 PHE A CA 3
ATOM 2180 C C . PHE A 1 7 ? 3.313 -15.468 0.376 1.00 0.00 7 PHE A C 3
ATOM 2181 O O . PHE A 1 7 ? 3.097 -14.475 -0.332 1.00 0.00 7 PHE A O 3
ATOM 2189 N N . ASN A 1 8 ? 2.351 -16.371 0.587 1.00 0.00 8 ASN A N 3
ATOM 2190 C CA . ASN A 1 8 ? 1.033 -16.252 -0.076 1.00 0.00 8 ASN A CA 3
ATOM 2191 C C . ASN A 1 8 ? 0.173 -15.113 0.561 1.00 0.00 8 ASN A C 3
ATOM 2192 O O . ASN A 1 8 ? -0.438 -15.332 1.610 1.00 0.00 8 ASN A O 3
ATOM 2197 N N . PHE A 1 9 ? 0.090 -13.911 -0.066 1.00 0.00 9 PHE A N 3
ATOM 2198 C CA . PHE A 1 9 ? -0.876 -12.871 0.354 1.00 0.00 9 PHE A CA 3
ATOM 2199 C C . PHE A 1 9 ? -2.318 -13.173 -0.205 1.00 0.00 9 PHE A C 3
ATOM 2200 O O . PHE A 1 9 ? -2.865 -12.670 -1.185 1.00 0.00 9 PHE A O 3
ATOM 2208 N N . ARG A 1 10 ? -2.879 -14.127 0.512 1.00 0.00 10 ARG A N 3
ATOM 2209 C CA . ARG A 1 10 ? -4.238 -14.035 1.085 1.00 0.00 10 ARG A CA 3
ATOM 2210 C C . ARG A 1 10 ? -4.623 -12.744 1.828 1.00 0.00 10 ARG A C 3
ATOM 2211 O O . ARG A 1 10 ? -3.863 -12.171 2.614 1.00 0.00 10 ARG A O 3
ATOM 2219 N N . MET A 1 11 ? -5.858 -12.337 1.553 1.00 0.00 11 MET A N 3
ATOM 2220 C CA . MET A 1 11 ? -6.402 -11.077 2.096 1.00 0.00 11 MET A CA 3
ATOM 2221 C C . MET A 1 11 ? -7.949 -11.213 2.337 1.00 0.00 11 MET A C 3
ATOM 2222 O O . MET A 1 11 ? -8.627 -11.759 1.455 1.00 0.00 11 MET A O 3
ATOM 2227 N N . PRO A 1 12 ? -8.581 -10.722 3.455 1.00 0.00 12 PRO A N 3
ATOM 2228 C CA . PRO A 1 12 ? -10.065 -10.602 3.581 1.00 0.00 12 PRO A CA 3
ATOM 2229 C C . PRO A 1 12 ? -10.827 -10.088 2.330 1.00 0.00 12 PRO A C 3
ATOM 2230 O O . PRO A 1 12 ? -10.295 -9.235 1.610 1.00 0.00 12 PRO A O 3
ATOM 2234 N N . MET A 1 13 ? -12.030 -10.625 2.050 1.00 0.00 13 MET A N 3
ATOM 2235 C CA . MET A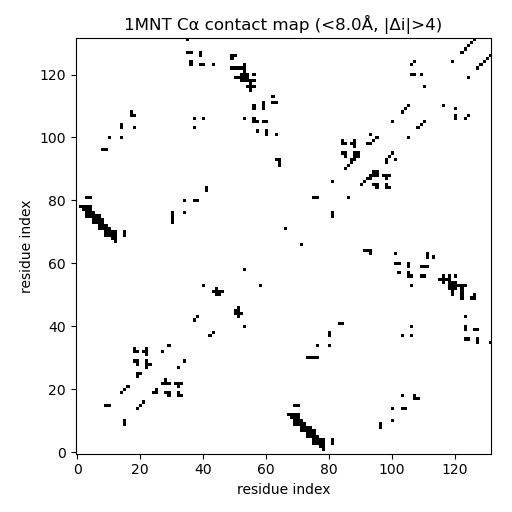 1 13 ? -12.699 -10.408 0.735 1.00 0.00 13 MET A CA 3
ATOM 2236 C C . MET A 1 13 ? -12.721 -8.972 0.102 1.00 0.00 13 MET A C 3
ATOM 2237 O O . MET A 1 13 ? -12.531 -8.837 -1.106 1.00 0.00 13 MET A O 3
ATOM 2242 N N . GLU A 1 14 ? -12.883 -7.914 0.910 1.00 0.00 14 GLU A N 3
ATOM 2243 C CA . GLU A 1 14 ? -12.653 -6.520 0.450 1.00 0.00 14 GLU A CA 3
ATOM 2244 C C . GLU A 1 14 ? -11.216 -6.145 -0.024 1.00 0.00 14 GLU A C 3
ATOM 2245 O O . GLU A 1 14 ? -11.119 -5.580 -1.099 1.00 0.00 14 GLU A O 3
ATOM 2251 N N . VAL A 1 15 ? -10.113 -6.462 0.670 1.00 0.00 15 VAL A N 3
ATOM 2252 C CA . VAL A 1 15 ? -8.724 -6.238 0.158 1.00 0.00 15 VAL A CA 3
ATOM 2253 C C . VAL A 1 15 ? -8.385 -7.143 -1.051 1.00 0.00 15 VAL A C 3
ATOM 2254 O O . VAL A 1 15 ? -7.708 -6.648 -1.930 1.00 0.00 15 VAL A O 3
ATOM 2258 N N . ARG A 1 16 ? -8.722 -8.439 -1.112 1.00 0.00 16 ARG A N 3
ATOM 2259 C CA . ARG A 1 16 ? -8.445 -9.234 -2.336 1.00 0.00 16 ARG A CA 3
ATOM 2260 C C . ARG A 1 16 ? -9.436 -9.049 -3.515 1.00 0.00 16 ARG A C 3
ATOM 2261 O O . ARG A 1 16 ? -8.959 -9.084 -4.646 1.00 0.00 16 ARG A O 3
ATOM 2269 N N . GLU A 1 17 ? -10.734 -8.726 -3.349 1.00 0.00 17 GLU A N 3
ATOM 2270 C CA . GLU A 1 17 ? -11.474 -8.075 -4.466 1.00 0.00 17 GLU A CA 3
ATOM 2271 C C . GLU A 1 17 ? -10.972 -6.635 -4.779 1.00 0.00 17 GLU A C 3
ATOM 2272 O O . GLU A 1 17 ? -10.805 -6.333 -5.956 1.00 0.00 17 GLU A O 3
ATOM 2278 N N . LYS A 1 18 ? -10.725 -5.749 -3.797 1.00 0.00 18 LYS A N 3
ATOM 2279 C CA . LYS A 1 18 ? -10.233 -4.376 -4.071 1.00 0.00 18 LYS A CA 3
ATOM 2280 C C . LYS A 1 18 ? -8.742 -4.241 -4.499 1.00 0.00 18 LYS A C 3
ATOM 2281 O O . LYS A 1 18 ? -8.499 -3.403 -5.348 1.00 0.00 18 LYS A O 3
ATOM 2287 N N . LEU A 1 19 ? -7.782 -5.074 -4.063 1.00 0.00 19 LEU A N 3
ATOM 2288 C CA . LEU A 1 19 ? -6.448 -5.242 -4.709 1.00 0.00 19 LEU A CA 3
ATOM 2289 C C . LEU A 1 19 ? -6.512 -5.943 -6.108 1.00 0.00 19 LEU A C 3
ATOM 2290 O O . LEU A 1 19 ? -5.858 -5.484 -7.044 1.00 0.00 19 LEU A O 3
ATOM 2295 N N . LYS A 1 20 ? -7.292 -7.024 -6.288 1.00 0.00 20 LYS A N 3
ATOM 2296 C CA . LYS A 1 20 ? -7.373 -7.767 -7.562 1.00 0.00 20 LYS A CA 3
ATOM 2297 C C . LYS A 1 20 ? -8.241 -7.091 -8.671 1.00 0.00 20 LYS A C 3
ATOM 2298 O O . LYS A 1 20 ? -7.821 -7.117 -9.825 1.00 0.00 20 LYS A O 3
ATOM 2304 N N . PHE A 1 21 ? -9.398 -6.458 -8.365 1.00 0.00 21 PHE A N 3
ATOM 2305 C CA . PHE A 1 21 ? -9.956 -5.369 -9.216 1.00 0.00 21 PHE A CA 3
ATOM 2306 C C . PHE A 1 21 ? -8.934 -4.245 -9.401 1.00 0.00 21 PHE A C 3
ATOM 2307 O O . PHE A 1 21 ? -8.352 -4.294 -10.461 1.00 0.00 21 PHE A O 3
ATOM 2315 N N . ARG A 1 22 ? -8.631 -3.300 -8.505 1.00 0.00 22 ARG A N 3
ATOM 2316 C CA . ARG A 1 22 ? -7.557 -2.278 -8.719 1.00 0.00 22 ARG A CA 3
ATOM 2317 C C . ARG A 1 22 ? -6.336 -2.694 -9.647 1.00 0.00 22 ARG A C 3
ATOM 2318 O O . ARG A 1 22 ? -6.179 -2.086 -10.699 1.00 0.00 22 ARG A O 3
ATOM 2326 N N . ALA A 1 23 ? -5.697 -3.863 -9.458 1.00 0.00 23 ALA A N 3
ATOM 2327 C CA . ALA A 1 23 ? -4.998 -4.606 -10.550 1.00 0.00 23 ALA A CA 3
ATOM 2328 C C . ALA A 1 23 ? -5.712 -4.848 -11.945 1.00 0.00 23 ALA A C 3
ATOM 2329 O O . ALA A 1 23 ? -5.380 -4.172 -12.926 1.00 0.00 23 ALA A O 3
ATOM 2331 N N . GLU A 1 24 ? -6.641 -5.815 -12.028 1.00 0.00 24 GLU A N 3
ATOM 2332 C CA . GLU A 1 24 ? -7.421 -6.163 -13.260 1.00 0.00 24 GLU A CA 3
ATOM 2333 C C . GLU A 1 24 ? -8.411 -5.093 -13.852 1.00 0.00 24 GLU A C 3
ATOM 2334 O O . GLU A 1 24 ? -8.488 -4.923 -15.068 1.00 0.00 24 GLU A O 3
ATOM 2340 N N . ALA A 1 25 ? -9.144 -4.372 -12.993 1.00 0.00 25 ALA A N 3
ATOM 2341 C CA . ALA A 1 25 ? -9.699 -3.019 -13.268 1.00 0.00 25 ALA A CA 3
ATOM 2342 C C . ALA A 1 25 ? -8.812 -2.010 -14.091 1.00 0.00 25 ALA A C 3
ATOM 2343 O O . ALA A 1 25 ? -9.323 -1.345 -14.994 1.00 0.00 25 ALA A O 3
ATOM 2345 N N . ASN A 1 26 ? -7.520 -1.849 -13.717 1.00 0.00 26 ASN A N 3
ATOM 2346 C CA . ASN A 1 26 ? -6.657 -0.743 -14.218 1.00 0.00 26 ASN A CA 3
ATOM 2347 C C . ASN A 1 26 ? -5.565 -1.135 -15.283 1.00 0.00 26 ASN A C 3
ATOM 2348 O O . ASN A 1 26 ? -5.344 -0.374 -16.227 1.00 0.00 26 ASN A O 3
ATOM 2353 N N . GLY A 1 27 ? -4.852 -2.259 -15.100 1.00 0.00 27 GLY A N 3
ATOM 2354 C CA . GLY A 1 27 ? -3.686 -2.643 -15.956 1.00 0.00 27 GLY A CA 3
ATOM 2355 C C . GLY A 1 27 ? -2.352 -3.077 -15.288 1.00 0.00 27 GLY A C 3
ATOM 2356 O O . GLY A 1 27 ? -1.339 -3.126 -15.985 1.00 0.00 27 GLY A O 3
ATOM 2357 N N . ARG A 1 28 ? -2.313 -3.431 -13.994 1.00 0.00 28 ARG A N 3
ATOM 2358 C CA . ARG A 1 28 ? -1.141 -4.130 -13.372 1.00 0.00 28 ARG A CA 3
ATOM 2359 C C . ARG A 1 28 ? -1.781 -5.458 -12.826 1.00 0.00 28 ARG A C 3
ATOM 2360 O O . ARG A 1 28 ? -2.944 -5.469 -12.445 1.00 0.00 28 ARG A O 3
ATOM 2368 N N . SER A 1 29 ? -1.147 -6.635 -12.849 1.00 0.00 29 SER A N 3
ATOM 2369 C CA . SER A 1 29 ? -1.877 -7.939 -12.641 1.00 0.00 29 SER A CA 3
ATOM 2370 C C . SER A 1 29 ? -1.357 -8.600 -11.345 1.00 0.00 29 SER A C 3
ATOM 2371 O O . SER A 1 29 ? -0.171 -8.884 -11.297 1.00 0.00 29 SER A O 3
ATOM 2374 N N . MET A 1 30 ? -2.128 -8.743 -10.252 1.00 0.00 30 MET A N 3
ATOM 2375 C CA . MET A 1 30 ? -1.635 -8.416 -8.873 1.00 0.00 30 MET A CA 3
ATOM 2376 C C . MET A 1 30 ? -0.194 -8.850 -8.448 1.00 0.00 30 MET A C 3
ATOM 2377 O O . MET A 1 30 ? 0.518 -8.035 -7.900 1.00 0.00 30 MET A O 3
ATOM 2382 N N . ASN A 1 31 ? 0.351 -10.046 -8.667 1.00 0.00 31 ASN A N 3
ATOM 2383 C CA . ASN A 1 31 ? 1.833 -10.228 -8.515 1.00 0.00 31 ASN A CA 3
ATOM 2384 C C . ASN A 1 31 ? 2.724 -9.107 -9.229 1.00 0.00 31 ASN A C 3
ATOM 2385 O O . ASN A 1 31 ? 3.532 -8.485 -8.544 1.00 0.00 31 ASN A O 3
ATOM 2390 N N . SER A 1 32 ? 2.399 -8.697 -10.475 1.00 0.00 32 SER A N 3
ATOM 2391 C CA . SER A 1 32 ? 2.544 -7.274 -10.934 1.00 0.00 32 SER A CA 3
ATOM 2392 C C . SER A 1 32 ? 1.868 -6.166 -10.061 1.00 0.00 32 SER A C 3
ATOM 2393 O O . SER A 1 32 ? 2.622 -5.438 -9.425 1.00 0.00 32 SER A O 3
ATOM 2396 N N . GLU A 1 33 ? 0.538 -5.956 -9.990 1.00 0.00 33 GLU A N 3
ATOM 2397 C CA . GLU A 1 33 ? -0.001 -4.754 -9.264 1.00 0.00 33 GLU A CA 3
ATOM 2398 C C . GLU A 1 33 ? 0.141 -4.671 -7.739 1.00 0.00 33 GLU A C 3
ATOM 2399 O O . GLU A 1 33 ? 0.451 -3.607 -7.245 1.00 0.00 33 GLU A O 3
ATOM 2405 N N . LEU A 1 34 ? -0.149 -5.728 -6.970 1.00 0.00 34 LEU A N 3
ATOM 2406 C CA . LEU A 1 34 ? 0.406 -5.912 -5.620 1.00 0.00 34 LEU A CA 3
ATOM 2407 C C . LEU A 1 34 ? 1.909 -5.505 -5.647 1.00 0.00 34 LEU A C 3
ATOM 2408 O O . LEU A 1 34 ? 2.194 -4.560 -4.943 1.00 0.00 34 LEU A O 3
ATOM 2413 N N . LEU A 1 35 ? 2.860 -6.025 -6.476 1.00 0.00 35 LEU A N 3
ATOM 2414 C CA . LEU A 1 35 ? 4.252 -5.488 -6.418 1.00 0.00 35 LEU A CA 3
ATOM 2415 C C . LEU A 1 35 ? 4.438 -3.996 -6.777 1.00 0.00 35 LEU A C 3
ATOM 2416 O O . LEU A 1 35 ? 5.164 -3.293 -6.088 1.00 0.00 35 LEU A O 3
ATOM 2421 N N . GLN A 1 36 ? 3.828 -3.535 -7.857 1.00 0.00 36 GLN A N 3
ATOM 2422 C CA . GLN A 1 36 ? 3.911 -2.120 -8.292 1.00 0.00 36 GLN A CA 3
ATOM 2423 C C . GLN A 1 36 ? 3.137 -1.151 -7.379 1.00 0.00 36 GLN A C 3
ATOM 2424 O O . GLN A 1 36 ? 3.707 -0.122 -7.065 1.00 0.00 36 GLN A O 3
ATOM 2430 N N . ILE A 1 37 ? 1.932 -1.453 -6.878 1.00 0.00 37 ILE A N 3
ATOM 2431 C CA . ILE A 1 37 ? 1.370 -0.758 -5.698 1.00 0.00 37 ILE A CA 3
ATOM 2432 C C . ILE A 1 37 ? 2.191 -0.914 -4.384 1.00 0.00 37 ILE A C 3
ATOM 2433 O O . ILE A 1 37 ? 2.008 -0.043 -3.581 1.00 0.00 37 ILE A O 3
ATOM 2438 N N . VAL A 1 38 ? 2.906 -2.002 -4.081 1.00 0.00 38 VAL A N 3
ATOM 2439 C CA . VAL A 1 38 ? 3.607 -2.274 -2.782 1.00 0.00 38 VAL A CA 3
ATOM 2440 C C . VAL A 1 38 ? 5.029 -1.600 -2.760 1.00 0.00 38 VAL A C 3
ATOM 2441 O O . VAL A 1 38 ? 5.371 -0.864 -1.839 1.00 0.00 38 VAL A O 3
ATOM 2445 N N . GLN A 1 39 ? 5.856 -1.853 -3.806 1.00 0.00 39 GLN A N 3
ATOM 2446 C CA . GLN A 1 39 ? 6.959 -0.949 -4.240 1.00 0.00 39 GLN A CA 3
ATOM 2447 C C . GLN A 1 39 ? 6.522 0.549 -4.391 1.00 0.00 39 GLN A C 3
ATOM 2448 O O . GLN A 1 39 ? 7.211 1.424 -3.863 1.00 0.00 39 GLN A O 3
ATOM 2454 N N . ASP A 1 40 ? 5.329 0.839 -4.960 1.00 0.00 40 ASP A N 3
ATOM 2455 C CA . ASP A 1 40 ? 4.598 2.098 -4.645 1.00 0.00 40 ASP A CA 3
ATOM 2456 C C . ASP A 1 40 ? 4.400 2.438 -3.146 1.00 0.00 40 ASP A C 3
ATOM 2457 O O . ASP A 1 40 ? 4.771 3.512 -2.673 1.00 0.00 40 ASP A O 3
ATOM 2462 N N . ALA A 1 41 ? 3.760 1.524 -2.434 1.00 0.00 41 ALA A N 3
ATOM 2463 C CA . ALA A 1 41 ? 3.065 1.832 -1.179 1.00 0.00 41 ALA A CA 3
ATOM 2464 C C . ALA A 1 41 ? 3.953 2.070 0.070 1.00 0.00 41 ALA A C 3
ATOM 2465 O O . ALA A 1 41 ? 3.637 2.916 0.905 1.00 0.00 41 ALA A O 3
ATOM 2467 N N . LEU A 1 42 ? 5.084 1.368 0.140 1.00 0.00 42 LEU A N 3
ATOM 2468 C CA . LEU A 1 42 ? 6.237 1.763 0.983 1.00 0.00 42 LEU A CA 3
ATOM 2469 C C . LEU A 1 42 ? 7.410 2.553 0.319 1.00 0.00 42 LEU A C 3
ATOM 2470 O O . LEU A 1 42 ? 8.159 3.190 1.068 1.00 0.00 42 LEU A O 3
ATOM 2475 N N . SER A 1 43 ? 7.609 2.561 -1.018 1.00 0.00 43 SER A N 3
ATOM 2476 C CA . SER A 1 43 ? 8.808 3.206 -1.631 1.00 0.00 43 SER A CA 3
ATOM 2477 C C . SER A 1 43 ? 8.566 4.039 -2.930 1.00 0.00 43 SER A C 3
ATOM 2478 O O . SER A 1 43 ? 9.452 4.073 -3.791 1.00 0.00 43 SER A O 3
ATOM 2481 N N . LYS A 1 44 ? 7.460 4.805 -3.051 1.00 0.00 44 LYS A N 3
ATOM 2482 C CA . LYS A 1 44 ? 7.422 5.935 -4.040 1.00 0.00 44 LYS A CA 3
ATOM 2483 C C . LYS A 1 44 ? 7.166 7.316 -3.362 1.00 0.00 44 LYS A C 3
ATOM 2484 O O . LYS A 1 44 ? 6.240 7.450 -2.558 1.00 0.00 44 LYS A O 3
ATOM 2490 N N . PRO A 1 45 ? 7.981 8.374 -3.623 1.00 0.00 45 PRO A N 3
ATOM 2491 C CA . PRO A 1 45 ? 8.372 8.772 -5.006 1.00 0.00 45 PRO A CA 3
ATOM 2492 C C . PRO A 1 45 ? 9.751 8.263 -5.541 1.00 0.00 45 PRO A C 3
ATOM 2493 O O . PRO A 1 45 ? 10.577 7.678 -4.839 1.00 0.00 45 PRO A O 3
ATOM 2497 N N . SER A 1 46 ? 9.996 8.537 -6.826 1.00 0.00 46 SER A N 3
ATOM 2498 C CA . SER A 1 46 ? 11.385 8.655 -7.370 1.00 0.00 46 SER A CA 3
ATOM 2499 C C . SER A 1 46 ? 11.608 10.165 -7.790 1.00 0.00 46 SER A C 3
ATOM 2500 O O . SER A 1 46 ? 11.350 11.012 -6.924 1.00 0.00 46 SER A O 3
ATOM 2503 N N . PRO A 1 47 ? 12.000 10.619 -9.022 1.00 0.00 47 PRO A N 3
ATOM 2504 C CA . PRO A 1 47 ? 11.855 12.059 -9.420 1.00 0.00 47 PRO A CA 3
ATOM 2505 C C . PRO A 1 47 ? 10.403 12.633 -9.609 1.00 0.00 47 PRO A C 3
ATOM 2506 O O . PRO A 1 47 ? 9.981 13.015 -10.703 1.00 0.00 47 PRO A O 3
ATOM 2510 N N . VAL A 1 48 ? 9.659 12.736 -8.500 1.00 0.00 48 VAL A N 3
ATOM 2511 C CA . VAL A 1 48 ? 8.324 13.411 -8.450 1.00 0.00 48 VAL A CA 3
ATOM 2512 C C . VAL A 1 48 ? 8.042 13.950 -7.010 1.00 0.00 48 VAL A C 3
ATOM 2513 O O . VAL A 1 48 ? 7.729 13.198 -6.083 1.00 0.00 48 VAL A O 3
ATOM 2517 N N . THR A 1 49 ? 8.117 15.276 -6.834 1.00 0.00 49 THR A N 3
ATOM 2518 C CA . THR A 1 49 ? 7.737 15.944 -5.538 1.00 0.00 49 THR A CA 3
ATOM 2519 C C . THR A 1 49 ? 6.624 17.037 -5.689 1.00 0.00 49 THR A C 3
ATOM 2520 O O . THR A 1 49 ? 6.721 18.162 -5.194 1.00 0.00 49 THR A O 3
ATOM 2524 N N . GLY A 1 50 ? 5.515 16.624 -6.309 1.00 0.00 50 GLY A N 3
ATOM 2525 C CA . GLY A 1 50 ? 4.192 17.280 -6.175 1.00 0.00 50 GLY A CA 3
ATOM 2526 C C . GLY A 1 50 ? 3.049 16.422 -6.787 1.00 0.00 50 GLY A C 3
ATOM 2527 O O . GLY A 1 50 ? 2.562 16.751 -7.863 1.00 0.00 50 GLY A O 3
ATOM 2528 N N . TYR A 1 51 ? 2.533 15.302 -6.249 1.00 0.00 51 TYR A N 3
ATOM 2529 C CA . TYR A 1 51 ? 2.913 14.704 -4.926 1.00 0.00 51 TYR A CA 3
ATOM 2530 C C . TYR A 1 51 ? 2.630 15.624 -3.668 1.00 0.00 51 TYR A C 3
ATOM 2531 O O . TYR A 1 51 ? 1.836 16.563 -3.733 1.00 0.00 51 TYR A O 3
ATOM 2540 N N . ARG A 1 52 ? 3.252 15.321 -2.521 1.00 0.00 52 ARG A N 3
ATOM 2541 C CA . ARG A 1 52 ? 2.997 15.975 -1.189 1.00 0.00 52 ARG A CA 3
ATOM 2542 C C . ARG A 1 52 ? 1.667 15.529 -0.468 1.00 0.00 52 ARG A C 3
ATOM 2543 O O . ARG A 1 52 ? 0.626 15.385 -1.111 1.00 0.00 52 ARG A O 3
ATOM 2551 N N . ASN A 1 53 ? 1.742 15.277 0.865 1.00 0.00 53 ASN A N 3
ATOM 2552 C CA . ASN A 1 53 ? 0.939 14.277 1.653 1.00 0.00 53 ASN A CA 3
ATOM 2553 C C . ASN A 1 53 ? 1.968 13.309 2.316 1.00 0.00 53 ASN A C 3
ATOM 2554 O O . ASN A 1 53 ? 3.027 12.943 1.803 1.00 0.00 53 ASN A O 3
ATOM 2559 N N . ASP A 1 54 ? 1.730 12.886 3.543 1.00 0.00 54 ASP A N 3
ATOM 2560 C CA . ASP A 1 54 ? 1.119 11.559 3.796 1.00 0.00 54 ASP A CA 3
ATOM 2561 C C . ASP A 1 54 ? 1.732 10.244 3.288 1.00 0.00 54 ASP A C 3
ATOM 2562 O O . ASP A 1 54 ? 1.328 9.170 3.734 1.00 0.00 54 ASP A O 3
ATOM 2567 N N . ALA A 1 55 ? 3.018 10.282 2.956 1.00 0.00 55 ALA A N 3
ATOM 2568 C CA . ALA A 1 55 ? 3.934 9.516 3.848 1.00 0.00 55 ALA A CA 3
ATOM 2569 C C . ALA A 1 55 ? 4.623 10.182 5.100 1.00 0.00 55 ALA A C 3
ATOM 2570 O O . ALA A 1 55 ? 5.356 9.551 5.859 1.00 0.00 55 ALA A O 3
ATOM 2572 N N . GLU A 1 56 ? 4.026 11.320 5.531 1.00 0.00 56 GLU A N 3
ATOM 2573 C CA . GLU A 1 56 ? 3.300 11.423 6.852 1.00 0.00 56 GLU A CA 3
ATOM 2574 C C . GLU A 1 56 ? 2.232 10.316 7.298 1.00 0.00 56 GLU A C 3
ATOM 2575 O O . GLU A 1 56 ? 1.886 10.185 8.464 1.00 0.00 56 GLU A O 3
ATOM 2581 N N . ARG A 1 57 ? 1.653 9.495 6.429 1.00 0.00 57 ARG A N 3
ATOM 2582 C CA . ARG A 1 57 ? 0.827 8.311 6.796 1.00 0.00 57 ARG A CA 3
ATOM 2583 C C . ARG A 1 57 ? 1.576 6.972 6.739 1.00 0.00 57 ARG A C 3
ATOM 2584 O O . ARG A 1 57 ? 1.287 6.080 7.528 1.00 0.00 57 ARG A O 3
ATOM 2592 N N . LEU A 1 58 ? 2.658 6.829 5.984 1.00 0.00 58 LEU A N 3
ATOM 2593 C CA . LEU A 1 58 ? 3.757 5.964 6.506 1.00 0.00 58 LEU A CA 3
ATOM 2594 C C . LEU A 1 58 ? 4.622 6.619 7.717 1.00 0.00 58 LEU A C 3
ATOM 2595 O O . LEU A 1 58 ? 5.286 5.896 8.460 1.00 0.00 58 LEU A O 3
ATOM 2600 N N . ALA A 1 59 ? 4.377 7.878 8.211 1.00 0.00 59 ALA A N 3
ATOM 2601 C CA . ALA A 1 59 ? 4.356 8.165 9.700 1.00 0.00 59 ALA A CA 3
ATOM 2602 C C . ALA A 1 59 ? 3.397 7.323 10.568 1.00 0.00 59 ALA A C 3
ATOM 2603 O O . ALA A 1 59 ? 3.662 7.095 11.742 1.00 0.00 59 ALA A O 3
ATOM 2605 N N . ASP A 1 60 ? 2.221 6.974 10.072 1.00 0.00 60 ASP A N 3
ATOM 2606 C CA . ASP A 1 60 ? 1.498 5.817 10.666 1.00 0.00 60 ASP A CA 3
ATOM 2607 C C . ASP A 1 60 ? 2.135 4.380 10.510 1.00 0.00 60 ASP A C 3
ATOM 2608 O O . ASP A 1 60 ? 1.824 3.459 11.273 1.00 0.00 60 ASP A O 3
ATOM 2613 N N . GLU A 1 61 ? 3.121 4.191 9.621 1.00 0.00 61 GLU A N 3
ATOM 2614 C CA . GLU A 1 61 ? 4.213 3.199 9.956 1.00 0.00 61 GLU A CA 3
ATOM 2615 C C . GLU A 1 61 ? 4.865 3.475 11.359 1.00 0.00 61 GLU A C 3
ATOM 2616 O O . GLU A 1 61 ? 4.767 2.619 12.243 1.00 0.00 61 GLU A O 3
ATOM 2622 N N . GLN A 1 62 ? 5.327 4.717 11.632 1.00 0.00 62 GLN A N 3
ATOM 2623 C CA . GLN A 1 62 ? 5.614 5.185 13.004 1.00 0.00 62 GLN A CA 3
ATOM 2624 C C . GLN A 1 62 ? 4.436 5.080 14.061 1.00 0.00 62 GLN A C 3
ATOM 2625 O O . GLN A 1 62 ? 4.774 4.670 15.158 1.00 0.00 62 GLN A O 3
ATOM 2631 N N . SER A 1 63 ? 3.118 5.311 13.818 1.00 0.00 63 SER A N 3
ATOM 2632 C CA . SER A 1 63 ? 1.964 4.791 14.677 1.00 0.00 63 SER A CA 3
ATOM 2633 C C . SER A 1 63 ? 2.152 3.371 15.279 1.00 0.00 63 SER A C 3
ATOM 2634 O O . SER A 1 63 ? 1.903 3.101 16.456 1.00 0.00 63 SER A O 3
ATOM 2637 N N . GLU A 1 64 ? 2.512 2.456 14.390 1.00 0.00 64 GLU A N 3
ATOM 2638 C CA . GLU A 1 64 ? 2.744 1.044 14.755 1.00 0.00 64 GLU A CA 3
ATOM 2639 C C . GLU A 1 64 ? 4.224 0.670 15.134 1.00 0.00 64 GLU A C 3
ATOM 2640 O O . GLU A 1 64 ? 4.539 -0.484 15.404 1.00 0.00 64 GLU A O 3
ATOM 2646 N N . LEU A 1 65 ? 5.074 1.685 15.347 1.00 0.00 65 LEU A N 3
ATOM 2647 C CA . LEU A 1 65 ? 6.127 1.744 16.390 1.00 0.00 65 LEU A CA 3
ATOM 2648 C C . LEU A 1 65 ? 5.660 2.413 17.752 1.00 0.00 65 LEU A C 3
ATOM 2649 O O . LEU A 1 65 ? 5.916 1.871 18.825 1.00 0.00 65 LEU A O 3
ATOM 2654 N N . VAL A 1 66 ? 5.076 3.633 17.674 1.00 0.00 66 VAL A N 3
ATOM 2655 C CA . VAL A 1 66 ? 5.125 4.730 18.720 1.00 0.00 66 VAL A CA 3
ATOM 2656 C C . VAL A 1 66 ? 5.124 4.376 20.253 1.00 0.00 66 VAL A C 3
ATOM 2657 O O . VAL A 1 66 ? 5.894 4.970 21.013 1.00 0.00 66 VAL A O 3
ATOM 2661 N N . ALA B 1 1 ? -15.575 -21.898 1.308 1.00 0.00 1 ALA B N 3
ATOM 2662 C CA . ALA B 1 1 ? -15.968 -20.508 0.988 1.00 0.00 1 ALA B CA 3
ATOM 2663 C C . ALA B 1 1 ? -14.754 -19.539 0.855 1.00 0.00 1 ALA B C 3
ATOM 2664 O O . ALA B 1 1 ? -13.902 -19.431 1.745 1.00 0.00 1 ALA B O 3
ATOM 2666 N N . ARG B 1 2 ? -14.719 -18.775 -0.246 1.00 0.00 2 ARG B N 3
ATOM 2667 C CA . ARG B 1 2 ? -13.696 -17.716 -0.450 1.00 0.00 2 ARG B CA 3
ATOM 2668 C C . ARG B 1 2 ? -14.117 -16.342 0.167 1.00 0.00 2 ARG B C 3
ATOM 2669 O O . ARG B 1 2 ? -14.747 -15.506 -0.482 1.00 0.00 2 ARG B O 3
ATOM 2677 N N . ASP B 1 3 ? -13.733 -16.089 1.430 1.00 0.00 3 ASP B N 3
ATOM 2678 C CA . ASP B 1 3 ? -13.764 -14.729 2.037 1.00 0.00 3 ASP B CA 3
ATOM 2679 C C . ASP B 1 3 ? -12.450 -14.287 2.774 1.00 0.00 3 ASP B C 3
ATOM 2680 O O . ASP B 1 3 ? -12.360 -13.138 3.204 1.00 0.00 3 ASP B O 3
ATOM 2685 N N . ASP B 1 4 ? -11.395 -15.111 2.845 1.00 0.00 4 ASP B N 3
ATOM 2686 C CA . ASP B 1 4 ? -9.997 -14.631 2.680 1.00 0.00 4 ASP B CA 3
ATOM 2687 C C . ASP B 1 4 ? -9.149 -15.595 1.771 1.00 0.00 4 ASP B C 3
ATOM 2688 O O . ASP B 1 4 ? -8.250 -16.286 2.264 1.00 0.00 4 ASP B O 3
ATOM 2693 N N . PRO B 1 5 ? -9.391 -15.657 0.428 1.00 0.00 5 PRO B N 3
ATOM 2694 C CA . PRO B 1 5 ? -8.561 -16.446 -0.517 1.00 0.00 5 PRO B CA 3
ATOM 2695 C C . PRO B 1 5 ? -7.097 -15.954 -0.712 1.00 0.00 5 PRO B C 3
ATOM 2696 O O . PRO B 1 5 ? -6.794 -14.759 -0.601 1.00 0.00 5 PRO B O 3
ATOM 2700 N N . HIS B 1 6 ? -6.243 -16.924 -1.057 1.00 0.00 6 HIS B N 3
ATOM 2701 C CA . HIS B 1 6 ? -4.821 -16.699 -1.411 1.00 0.00 6 HIS B CA 3
ATOM 2702 C C . HIS B 1 6 ? -4.594 -16.088 -2.825 1.00 0.00 6 HIS B C 3
ATOM 2703 O O . HIS B 1 6 ? -5.254 -16.462 -3.801 1.00 0.00 6 HIS B O 3
ATOM 2710 N N . PHE B 1 7 ? -3.465 -15.386 -3.003 1.00 0.00 7 PHE B N 3
ATOM 2711 C CA . PHE B 1 7 ? -2.494 -15.838 -4.041 1.00 0.00 7 PHE B CA 3
ATOM 2712 C C . PHE B 1 7 ? -1.036 -15.911 -3.498 1.00 0.00 7 PHE B C 3
ATOM 2713 O O . PHE B 1 7 ? -0.677 -15.285 -2.497 1.00 0.00 7 PHE B O 3
ATOM 2721 N N . ASN B 1 8 ? -0.169 -16.632 -4.220 1.00 0.00 8 ASN B N 3
ATOM 2722 C CA . ASN B 1 8 ? 1.302 -16.553 -4.031 1.00 0.00 8 ASN B CA 3
ATOM 2723 C C . ASN B 1 8 ? 1.916 -15.138 -4.309 1.00 0.00 8 ASN B C 3
ATOM 2724 O O . ASN B 1 8 ? 2.310 -14.844 -5.442 1.00 0.00 8 ASN B O 3
ATOM 2729 N N . PHE B 1 9 ? 2.062 -14.263 -3.285 1.00 0.00 9 PHE B N 3
ATOM 2730 C CA . PHE B 1 9 ? 3.089 -13.219 -3.331 1.00 0.00 9 PHE B CA 3
ATOM 2731 C C . PHE B 1 9 ? 4.476 -13.834 -2.954 1.00 0.00 9 PHE B C 3
ATOM 2732 O O . PHE B 1 9 ? 4.682 -15.018 -2.662 1.00 0.00 9 PHE B O 3
ATOM 2740 N N . ARG B 1 10 ? 5.464 -13.043 -3.283 1.00 0.00 10 ARG B N 3
ATOM 2741 C CA . ARG B 1 10 ? 6.589 -13.444 -4.162 1.00 0.00 10 ARG B CA 3
ATOM 2742 C C . ARG B 1 10 ? 7.230 -12.104 -4.616 1.00 0.00 10 ARG B C 3
ATOM 2743 O O . ARG B 1 10 ? 6.675 -11.373 -5.446 1.00 0.00 10 ARG B O 3
ATOM 2751 N N . MET B 1 11 ? 8.369 -11.757 -4.019 1.00 0.00 11 MET B N 3
ATOM 2752 C CA . MET B 1 11 ? 8.846 -10.353 -3.994 1.00 0.00 11 MET B CA 3
ATOM 2753 C C . MET B 1 11 ? 10.397 -10.286 -4.210 1.00 0.00 11 MET B C 3
ATOM 2754 O O . MET B 1 11 ? 11.113 -10.957 -3.453 1.00 0.00 11 MET B O 3
ATOM 2759 N N . PRO B 1 12 ? 11.003 -9.484 -5.143 1.00 0.00 12 PRO B N 3
ATOM 2760 C CA . PRO B 1 12 ? 12.476 -9.274 -5.165 1.00 0.00 12 PRO B CA 3
ATOM 2761 C C . PRO B 1 12 ? 13.052 -8.654 -3.852 1.00 0.00 12 PRO B C 3
ATOM 2762 O O . PRO B 1 12 ? 12.327 -8.059 -3.042 1.00 0.00 12 PRO B O 3
ATOM 2766 N N . MET B 1 13 ? 14.337 -8.935 -3.569 1.00 0.00 13 MET B N 3
ATOM 2767 C CA . MET B 1 13 ? 14.859 -8.903 -2.168 1.00 0.00 13 MET B CA 3
ATOM 2768 C C . MET B 1 13 ? 14.712 -7.558 -1.386 1.00 0.00 13 MET B C 3
ATOM 2769 O O . MET B 1 13 ? 14.392 -7.574 -0.198 1.00 0.00 13 MET B O 3
ATOM 2774 N N . GLU B 1 14 ? 14.862 -6.411 -2.057 1.00 0.00 14 GLU B N 3
ATOM 2775 C CA . GLU B 1 14 ? 14.445 -5.106 -1.497 1.00 0.00 14 GLU B CA 3
ATOM 2776 C C . GLU B 1 14 ? 12.934 -4.935 -1.136 1.00 0.00 14 GLU B C 3
ATOM 2777 O O . GLU B 1 14 ? 12.680 -4.436 -0.052 1.00 0.00 14 GLU B O 3
ATOM 2783 N N . VAL B 1 15 ? 11.929 -5.340 -1.932 1.00 0.00 15 VAL B N 3
ATOM 2784 C CA . VAL B 1 15 ? 10.490 -5.309 -1.504 1.00 0.00 15 VAL B CA 3
ATOM 2785 C C . VAL B 1 15 ? 10.209 -6.233 -0.306 1.00 0.00 15 VAL B C 3
ATOM 2786 O O . VAL B 1 15 ? 9.496 -5.800 0.582 1.00 0.00 15 VAL B O 3
ATOM 2790 N N . ARG B 1 16 ? 10.677 -7.485 -0.279 1.00 0.00 16 ARG B N 3
ATOM 2791 C CA . ARG B 1 16 ? 10.453 -8.347 0.902 1.00 0.00 16 ARG B CA 3
ATOM 2792 C C . ARG B 1 16 ? 11.345 -8.064 2.136 1.00 0.00 16 ARG B C 3
ATOM 2793 O O . ARG B 1 16 ? 10.831 -8.223 3.235 1.00 0.00 16 ARG B O 3
ATOM 2801 N N . GLU B 1 17 ? 12.576 -7.534 2.039 1.00 0.00 17 GLU B N 3
ATOM 2802 C CA . GLU B 1 17 ? 13.176 -6.819 3.201 1.00 0.00 17 GLU B CA 3
ATOM 2803 C C . GLU B 1 17 ? 12.453 -5.480 3.556 1.00 0.00 17 GLU B C 3
ATOM 2804 O O . GLU B 1 17 ? 12.180 -5.276 4.729 1.00 0.00 17 GLU B O 3
ATOM 2810 N N . LYS B 1 18 ? 12.085 -4.591 2.619 1.00 0.00 18 LYS B N 3
ATOM 2811 C CA . LYS B 1 18 ? 11.233 -3.406 2.920 1.00 0.00 18 LYS B CA 3
ATOM 2812 C C . LYS B 1 18 ? 9.838 -3.738 3.532 1.00 0.00 18 LYS B C 3
ATOM 2813 O O . LYS B 1 18 ? 9.556 -3.257 4.622 1.00 0.00 18 LYS B O 3
ATOM 2819 N N . LEU B 1 19 ? 9.008 -4.576 2.900 1.00 0.00 19 LEU B N 3
ATOM 2820 C CA . LEU B 1 19 ? 7.688 -5.030 3.413 1.00 0.00 19 LEU B CA 3
ATOM 2821 C C . LEU B 1 19 ? 7.741 -5.869 4.730 1.00 0.00 19 LEU B C 3
ATOM 2822 O O . LEU B 1 19 ? 6.850 -5.740 5.570 1.00 0.00 19 LEU B O 3
ATOM 2827 N N . LYS B 1 20 ? 8.772 -6.711 4.920 1.00 0.00 20 LYS B N 3
ATOM 2828 C CA . LYS B 1 20 ? 8.984 -7.495 6.144 1.00 0.00 20 LYS B CA 3
ATOM 2829 C C . LYS B 1 20 ? 9.805 -6.748 7.257 1.00 0.00 20 LYS B C 3
ATOM 2830 O O . LYS B 1 20 ? 9.660 -7.113 8.416 1.00 0.00 20 LYS B O 3
ATOM 2836 N N . PHE B 1 21 ? 10.643 -5.725 6.967 1.00 0.00 21 PHE B N 3
ATOM 2837 C CA . PHE B 1 21 ? 11.013 -4.657 7.940 1.00 0.00 21 PHE B CA 3
ATOM 2838 C C . PHE B 1 21 ? 9.789 -3.828 8.320 1.00 0.00 21 PHE B C 3
ATOM 2839 O O . PHE B 1 21 ? 9.334 -4.056 9.416 1.00 0.00 21 PHE B O 3
ATOM 2847 N N . ARG B 1 22 ? 9.182 -2.958 7.511 1.00 0.00 22 ARG B N 3
ATOM 2848 C CA . ARG B 1 22 ? 7.770 -2.477 7.699 1.00 0.00 22 ARG B CA 3
ATOM 2849 C C . ARG B 1 22 ? 6.863 -3.391 8.643 1.00 0.00 22 ARG B C 3
ATOM 2850 O O . ARG B 1 22 ? 6.557 -2.979 9.760 1.00 0.00 22 ARG B O 3
ATOM 2858 N N . ALA B 1 23 ? 6.762 -4.722 8.409 1.00 0.00 23 ALA B N 3
ATOM 2859 C CA . ALA B 1 23 ? 6.437 -5.718 9.481 1.00 0.00 23 ALA B CA 3
ATOM 2860 C C . ALA B 1 23 ? 7.327 -5.799 10.791 1.00 0.00 23 ALA B C 3
ATOM 2861 O O . ALA B 1 23 ? 6.913 -5.301 11.840 1.00 0.00 23 ALA B O 3
ATOM 2863 N N . GLU B 1 24 ? 8.513 -6.415 10.757 1.00 0.00 24 GLU B N 3
ATOM 2864 C CA . GLU B 1 24 ? 9.435 -6.583 11.931 1.00 0.00 24 GLU B CA 3
ATOM 2865 C C . GLU B 1 24 ? 10.156 -5.317 12.534 1.00 0.00 24 GLU B C 3
ATOM 2866 O O . GLU B 1 24 ? 10.327 -5.229 13.750 1.00 0.00 24 GLU B O 3
ATOM 2872 N N . ALA B 1 25 ? 10.569 -4.349 11.703 1.00 0.00 25 ALA B N 3
ATOM 2873 C CA . ALA B 1 25 ? 10.752 -2.921 12.088 1.00 0.00 25 ALA B CA 3
ATOM 2874 C C . ALA B 1 25 ? 9.626 -2.286 12.997 1.00 0.00 25 ALA B C 3
ATOM 2875 O O . ALA B 1 25 ? 9.956 -1.646 13.998 1.00 0.00 25 ALA B O 3
ATOM 2877 N N . ASN B 1 26 ? 8.320 -2.428 12.635 1.00 0.00 26 ASN B N 3
ATOM 2878 C CA . ASN B 1 26 ? 7.200 -1.873 13.452 1.00 0.00 26 ASN B CA 3
ATOM 2879 C C . ASN B 1 26 ? 6.773 -2.779 14.663 1.00 0.00 26 ASN B C 3
ATOM 2880 O O . ASN B 1 26 ? 6.682 -2.318 15.801 1.00 0.00 26 ASN B O 3
ATOM 2885 N N . GLY B 1 27 ? 6.449 -4.050 14.389 1.00 0.00 27 GLY B N 3
ATOM 2886 C CA . GLY B 1 27 ? 5.501 -4.860 15.219 1.00 0.00 27 GLY B CA 3
ATOM 2887 C C . GLY B 1 27 ? 4.182 -5.346 14.550 1.00 0.00 27 GLY B C 3
ATOM 2888 O O . GLY B 1 27 ? 3.213 -5.646 15.247 1.00 0.00 27 GLY B O 3
ATOM 2889 N N . ARG B 1 28 ? 4.137 -5.469 13.217 1.00 0.00 28 ARG B N 3
ATOM 2890 C CA . ARG B 1 28 ? 3.022 -6.099 12.456 1.00 0.00 28 ARG B CA 3
ATOM 2891 C C . ARG B 1 28 ? 3.712 -7.311 11.714 1.00 0.00 28 ARG B C 3
ATOM 2892 O O . ARG B 1 28 ? 4.935 -7.374 11.569 1.00 0.00 28 ARG B O 3
ATOM 2900 N N . SER B 1 29 ? 3.002 -8.379 11.331 1.00 0.00 29 SER B N 3
ATOM 2901 C CA . SER B 1 29 ? 3.668 -9.660 10.900 1.00 0.00 29 SER B CA 3
ATOM 2902 C C . SER B 1 29 ? 3.179 -9.982 9.477 1.00 0.00 29 SER B C 3
ATOM 2903 O O . SER B 1 29 ? 1.992 -10.245 9.355 1.00 0.00 29 SER B O 3
ATOM 2906 N N . MET B 1 30 ? 3.974 -9.858 8.399 1.00 0.00 30 MET B N 3
ATOM 2907 C CA . MET B 1 30 ? 3.496 -9.261 7.109 1.00 0.00 30 MET B CA 3
ATOM 2908 C C . MET B 1 30 ? 2.075 -9.610 6.596 1.00 0.00 30 MET B C 3
ATOM 2909 O O . MET B 1 30 ? 1.360 -8.686 6.266 1.00 0.00 30 MET B O 3
ATOM 2914 N N . ASN B 1 31 ? 1.551 -10.838 6.557 1.00 0.00 31 ASN B N 3
ATOM 2915 C CA . ASN B 1 31 ? 0.082 -11.000 6.316 1.00 0.00 31 ASN B CA 3
ATOM 2916 C C . ASN B 1 31 ? -0.852 -10.073 7.228 1.00 0.00 31 ASN B C 3
ATOM 2917 O O . ASN B 1 31 ? -1.652 -9.322 6.680 1.00 0.00 31 ASN B O 3
ATOM 2922 N N . SER B 1 32 ? -0.572 -9.948 8.542 1.00 0.00 32 SER B N 3
ATOM 2923 C CA . SER B 1 32 ? -0.791 -8.683 9.334 1.00 0.00 32 SER B CA 3
ATOM 2924 C C . SER B 1 32 ? -0.184 -7.331 8.829 1.00 0.00 32 SER B C 3
ATOM 2925 O O . SER B 1 32 ? -0.976 -6.427 8.555 1.00 0.00 32 SER B O 3
ATOM 2928 N N . GLU B 1 33 ? 1.139 -7.105 8.708 1.00 0.00 33 GLU B N 3
ATOM 2929 C CA . GLU B 1 33 ? 1.640 -5.766 8.242 1.00 0.00 33 GLU B CA 3
ATOM 2930 C C . GLU B 1 33 ? 1.418 -5.358 6.773 1.00 0.00 33 GLU B C 3
ATOM 2931 O O . GLU B 1 33 ? 0.913 -4.269 6.536 1.00 0.00 33 GLU B O 3
ATOM 2937 N N . LEU B 1 34 ? 1.855 -6.177 5.792 1.00 0.00 34 LEU B N 3
ATOM 2938 C CA . LEU B 1 34 ? 1.377 -6.127 4.398 1.00 0.00 34 LEU B CA 3
ATOM 2939 C C . LEU B 1 34 ? -0.139 -5.786 4.402 1.00 0.00 34 LEU B C 3
ATOM 2940 O O . LEU B 1 34 ? -0.453 -4.761 3.828 1.00 0.00 34 LEU B O 3
ATOM 2945 N N . LEU B 1 35 ? -1.069 -6.470 5.137 1.00 0.00 35 LEU B N 3
ATOM 2946 C CA . LEU B 1 35 ? -2.474 -5.987 5.178 1.00 0.00 35 LEU B CA 3
ATOM 2947 C C . LEU B 1 35 ? -2.700 -4.594 5.793 1.00 0.00 35 LEU B C 3
ATOM 2948 O O . LEU B 1 35 ? -3.411 -3.788 5.211 1.00 0.00 35 LEU B O 3
ATOM 2953 N N . GLN B 1 36 ? -2.125 -4.312 6.950 1.00 0.00 36 GLN B N 3
ATOM 2954 C CA . GLN B 1 36 ? -2.284 -2.984 7.607 1.00 0.00 36 GLN B CA 3
ATOM 2955 C C . GLN B 1 36 ? -1.595 -1.783 6.906 1.00 0.00 36 GLN B C 3
ATOM 2956 O O . GLN B 1 36 ? -2.180 -0.705 6.933 1.00 0.00 36 GLN B O 3
ATOM 2962 N N . ILE B 1 37 ? -0.458 -1.950 6.212 1.00 0.00 37 ILE B N 3
ATOM 2963 C CA . ILE B 1 37 ? -0.007 -0.979 5.183 1.00 0.00 37 ILE B CA 3
ATOM 2964 C C . ILE B 1 37 ? -0.832 -1.032 3.858 1.00 0.00 37 ILE B C 3
ATOM 2965 O O . ILE B 1 37 ? -0.896 0.006 3.259 1.00 0.00 37 ILE B O 3
ATOM 2970 N N . VAL B 1 38 ? -1.349 -2.159 3.340 1.00 0.00 38 VAL B N 3
ATOM 2971 C CA . VAL B 1 38 ? -2.090 -2.287 2.036 1.00 0.00 38 VAL B CA 3
ATOM 2972 C C . VAL B 1 38 ? -3.559 -1.744 2.126 1.00 0.00 38 VAL B C 3
ATOM 2973 O O . VAL B 1 38 ? -4.024 -0.989 1.275 1.00 0.00 38 VAL B O 3
ATOM 2977 N N . GLN B 1 39 ? -4.296 -2.184 3.165 1.00 0.00 39 GLN B N 3
ATOM 2978 C CA . GLN B 1 39 ? -5.463 -1.464 3.720 1.00 0.00 39 GLN B CA 3
ATOM 2979 C C . GLN B 1 39 ? -5.128 0.012 4.139 1.00 0.00 39 GLN B C 3
ATOM 2980 O O . GLN B 1 39 ? -5.909 0.895 3.790 1.00 0.00 39 GLN B O 3
ATOM 2986 N N . ASP B 1 40 ? -3.943 0.336 4.730 1.00 0.00 40 ASP B N 3
ATOM 2987 C CA . ASP B 1 40 ? -3.391 1.730 4.610 1.00 0.00 40 ASP B CA 3
ATOM 2988 C C . ASP B 1 40 ? -3.269 2.314 3.171 1.00 0.00 40 ASP B C 3
ATOM 2989 O O . ASP B 1 40 ? -3.608 3.474 2.935 1.00 0.00 40 ASP B O 3
ATOM 2994 N N . ALA B 1 41 ? -2.753 1.521 2.241 1.00 0.00 41 ALA B N 3
ATOM 2995 C CA . ALA B 1 41 ? -2.209 2.021 0.981 1.00 0.00 41 ALA B CA 3
ATOM 2996 C C . ALA B 1 41 ? -3.242 2.262 -0.153 1.00 0.00 41 ALA B C 3
ATOM 2997 O O . ALA B 1 41 ? -3.352 3.385 -0.646 1.00 0.00 41 ALA B O 3
ATOM 2999 N N . LEU B 1 42 ? -4.056 1.259 -0.501 1.00 0.00 42 LEU B N 3
ATOM 3000 C CA . LEU B 1 42 ? -5.321 1.514 -1.254 1.00 0.00 42 LEU B CA 3
ATOM 3001 C C . LEU B 1 42 ? -6.573 1.954 -0.425 1.00 0.00 42 LEU B C 3
ATOM 3002 O O . LEU B 1 42 ? -7.442 2.592 -1.031 1.00 0.00 42 LEU B O 3
ATOM 3007 N N . SER B 1 43 ? -6.725 1.661 0.892 1.00 0.00 43 SER B N 3
ATOM 3008 C CA . SER B 1 43 ? -7.949 2.080 1.640 1.00 0.00 43 SER B CA 3
ATOM 3009 C C . SER B 1 43 ? -7.760 3.191 2.721 1.00 0.00 43 SER B C 3
ATOM 3010 O O . SER B 1 43 ? -8.730 3.443 3.444 1.00 0.00 43 SER B O 3
ATOM 3013 N N . LYS B 1 44 ? -6.621 3.924 2.800 1.00 0.00 44 LYS B N 3
ATOM 3014 C CA . LYS B 1 44 ? -6.500 5.163 3.629 1.00 0.00 44 LYS B CA 3
ATOM 3015 C C . LYS B 1 44 ? -6.489 4.826 5.172 1.00 0.00 44 LYS B C 3
ATOM 3016 O O . LYS B 1 44 ? -5.425 4.382 5.623 1.00 0.00 44 LYS B O 3
ATOM 3022 N N . PRO B 1 45 ? -7.557 4.911 6.025 1.00 0.00 45 PRO B N 3
ATOM 3023 C CA . PRO B 1 45 ? -7.543 4.280 7.367 1.00 0.00 45 PRO B CA 3
ATOM 3024 C C . PRO B 1 45 ? -7.891 2.751 7.403 1.00 0.00 45 PRO B C 3
ATOM 3025 O O . PRO B 1 45 ? -9.053 2.339 7.345 1.00 0.00 45 PRO B O 3
ATOM 3029 N N . SER B 1 46 ? -6.873 1.922 7.660 1.00 0.00 46 SER B N 3
ATOM 3030 C CA . SER B 1 46 ? -7.063 0.666 8.449 1.00 0.00 46 SER B CA 3
ATOM 3031 C C . SER B 1 46 ? -7.086 0.973 10.011 1.00 0.00 46 SER B C 3
ATOM 3032 O O . SER B 1 46 ? -7.297 2.137 10.390 1.00 0.00 46 SER B O 3
ATOM 3035 N N . PRO B 1 47 ? -6.832 0.044 10.981 1.00 0.00 47 PRO B N 3
ATOM 3036 C CA . PRO B 1 47 ? -6.425 0.426 12.367 1.00 0.00 47 PRO B CA 3
ATOM 3037 C C . PRO B 1 47 ? -5.037 1.153 12.452 1.00 0.00 47 PRO B C 3
ATOM 3038 O O . PRO B 1 47 ? -3.989 0.536 12.659 1.00 0.00 47 PRO B O 3
ATOM 3042 N N . VAL B 1 48 ? -5.047 2.471 12.211 1.00 0.00 48 VAL B N 3
ATOM 3043 C CA . VAL B 1 48 ? -3.805 3.288 12.017 1.00 0.00 48 VAL B CA 3
ATOM 3044 C C . VAL B 1 48 ? -3.676 4.610 12.837 1.00 0.00 48 VAL B C 3
ATOM 3045 O O . VAL B 1 48 ? -2.561 4.936 13.245 1.00 0.00 48 VAL B O 3
ATOM 3049 N N . THR B 1 49 ? -4.602 5.515 13.151 1.00 0.00 49 THR B N 3
ATOM 3050 C CA . THR B 1 49 ? -6.061 5.483 12.834 1.00 0.00 49 THR B CA 3
ATOM 3051 C C . THR B 1 49 ? -6.565 6.839 12.203 1.00 0.00 49 THR B C 3
ATOM 3052 O O . THR B 1 49 ? -6.364 7.912 12.776 1.00 0.00 49 THR B O 3
ATOM 3056 N N . GLY B 1 50 ? -7.316 6.778 11.079 1.00 0.00 50 GLY B N 3
ATOM 3057 C CA . GLY B 1 50 ? -8.113 7.945 10.562 1.00 0.00 50 GLY B CA 3
ATOM 3058 C C . GLY B 1 50 ? -7.361 9.126 9.927 1.00 0.00 50 GLY B C 3
ATOM 3059 O O . GLY B 1 50 ? -7.280 10.208 10.506 1.00 0.00 50 GLY B O 3
ATOM 3060 N N . TYR B 1 51 ? -6.775 8.894 8.747 1.00 0.00 51 TYR B N 3
ATOM 3061 C CA . TYR B 1 51 ? -5.461 9.526 8.434 1.00 0.00 51 TYR B CA 3
ATOM 3062 C C . TYR B 1 51 ? -5.215 9.969 6.940 1.00 0.00 51 TYR B C 3
ATOM 3063 O O . TYR B 1 51 ? -4.900 11.131 6.676 1.00 0.00 51 TYR B O 3
ATOM 3072 N N . ARG B 1 52 ? -5.317 9.019 6.010 1.00 0.00 52 ARG B N 3
ATOM 3073 C CA . ARG B 1 52 ? -5.099 9.165 4.499 1.00 0.00 52 ARG B CA 3
ATOM 3074 C C . ARG B 1 52 ? -3.801 8.467 3.853 1.00 0.00 52 ARG B C 3
ATOM 3075 O O . ARG B 1 52 ? -3.360 7.446 4.379 1.00 0.00 52 ARG B O 3
ATOM 3083 N N . ASN B 1 53 ? -3.232 8.905 2.677 1.00 0.00 53 ASN B N 3
ATOM 3084 C CA . ASN B 1 53 ? -2.247 8.127 1.824 1.00 0.00 53 ASN B CA 3
ATOM 3085 C C . ASN B 1 53 ? -2.808 6.764 1.263 1.00 0.00 53 ASN B C 3
ATOM 3086 O O . ASN B 1 53 ? -3.792 6.228 1.756 1.00 0.00 53 ASN B O 3
ATOM 3091 N N . ASP B 1 54 ? -2.353 6.058 0.231 1.00 0.00 54 ASP B N 3
ATOM 3092 C CA . ASP B 1 54 ? -1.420 6.475 -0.836 1.00 0.00 54 ASP B CA 3
ATOM 3093 C C . ASP B 1 54 ? -2.146 7.400 -1.829 1.00 0.00 54 ASP B C 3
ATOM 3094 O O . ASP B 1 54 ? -2.864 6.963 -2.729 1.00 0.00 54 ASP B O 3
ATOM 3099 N N . ALA B 1 55 ? -2.008 8.707 -1.605 1.00 0.00 55 ALA B N 3
ATOM 3100 C CA . ALA B 1 55 ? -2.983 9.666 -2.132 1.00 0.00 55 ALA B CA 3
ATOM 3101 C C . ALA B 1 55 ? -2.560 10.289 -3.505 1.00 0.00 55 ALA B C 3
ATOM 3102 O O . ALA B 1 55 ? -2.683 9.689 -4.571 1.00 0.00 55 ALA B O 3
ATOM 3104 N N . GLU B 1 56 ? -1.840 11.407 -3.420 1.00 0.00 56 GLU B N 3
ATOM 3105 C CA . GLU B 1 56 ? -0.392 11.468 -3.796 1.00 0.00 56 GLU B CA 3
ATOM 3106 C C . GLU B 1 56 ? 0.352 10.222 -4.394 1.00 0.00 56 GLU B C 3
ATOM 3107 O O . GLU B 1 56 ? 1.021 10.217 -5.421 1.00 0.00 56 GLU B O 3
ATOM 3113 N N . ARG B 1 57 ? 0.365 9.182 -3.598 1.00 0.00 57 ARG B N 3
ATOM 3114 C CA . ARG B 1 57 ? 1.181 7.992 -3.831 1.00 0.00 57 ARG B CA 3
ATOM 3115 C C . ARG B 1 57 ? 0.493 6.968 -4.809 1.00 0.00 57 ARG B C 3
ATOM 3116 O O . ARG B 1 57 ? 1.139 6.377 -5.682 1.00 0.00 57 ARG B O 3
ATOM 3124 N N . LEU B 1 58 ? -0.846 6.929 -4.878 1.00 0.00 58 LEU B N 3
ATOM 3125 C CA . LEU B 1 58 ? -1.558 6.405 -6.073 1.00 0.00 58 LEU B CA 3
ATOM 3126 C C . LEU B 1 58 ? -1.781 7.465 -7.250 1.00 0.00 58 LEU B C 3
ATOM 3127 O O . LEU B 1 58 ? -2.039 7.093 -8.400 1.00 0.00 58 LEU B O 3
ATOM 3132 N N . ALA B 1 59 ? -1.313 8.731 -7.120 1.00 0.00 59 ALA B N 3
ATOM 3133 C CA . ALA B 1 59 ? -0.601 9.424 -8.244 1.00 0.00 59 ALA B CA 3
ATOM 3134 C C . ALA B 1 59 ? 0.660 8.705 -8.822 1.00 0.00 59 ALA B C 3
ATOM 3135 O O . ALA B 1 59 ? 0.795 8.626 -10.046 1.00 0.00 59 ALA B O 3
ATOM 3137 N N . ASP B 1 60 ? 1.552 8.113 -7.994 1.00 0.00 60 ASP B N 3
ATOM 3138 C CA . ASP B 1 60 ? 2.423 7.016 -8.549 1.00 0.00 60 ASP B CA 3
ATOM 3139 C C . ASP B 1 60 ? 1.738 5.664 -9.003 1.00 0.00 60 ASP B C 3
ATOM 3140 O O . ASP B 1 60 ? 2.372 4.776 -9.589 1.00 0.00 60 ASP B O 3
ATOM 3145 N N . GLU B 1 61 ? 0.444 5.474 -8.754 1.00 0.00 61 GLU B N 3
ATOM 3146 C CA . GLU B 1 61 ? -0.367 4.587 -9.657 1.00 0.00 61 GLU B CA 3
ATOM 3147 C C . GLU B 1 61 ? -0.345 5.071 -11.135 1.00 0.00 61 GLU B C 3
ATOM 3148 O O . GLU B 1 61 ? 0.095 4.309 -11.999 1.00 0.00 61 GLU B O 3
ATOM 3154 N N . GLN B 1 62 ? -0.668 6.354 -11.425 1.00 0.00 62 GLN B N 3
ATOM 3155 C CA . GLN B 1 62 ? -0.427 6.923 -12.756 1.00 0.00 62 GLN B CA 3
ATOM 3156 C C . GLN B 1 62 ? 1.033 6.749 -13.301 1.00 0.00 62 GLN B C 3
ATOM 3157 O O . GLN B 1 62 ? 1.144 6.231 -14.403 1.00 0.00 62 GLN B O 3
ATOM 3163 N N . SER B 1 63 ? 2.117 7.036 -12.556 1.00 0.00 63 SER B N 3
ATOM 3164 C CA . SER B 1 63 ? 3.510 6.531 -12.862 1.00 0.00 63 SER B CA 3
ATOM 3165 C C . SER B 1 63 ? 3.689 5.098 -13.457 1.00 0.00 63 SER B C 3
ATOM 3166 O O . SER B 1 63 ? 4.387 4.871 -14.445 1.00 0.00 63 SER B O 3
ATOM 3169 N N . GLU B 1 64 ? 3.165 4.121 -12.719 1.00 0.00 64 GLU B N 3
ATOM 3170 C CA . GLU B 1 64 ? 3.286 2.694 -13.079 1.00 0.00 64 GLU B CA 3
ATOM 3171 C C . GLU B 1 64 ? 2.296 2.244 -14.230 1.00 0.00 64 GLU B C 3
ATOM 3172 O O . GLU B 1 64 ? 2.366 1.112 -14.702 1.00 0.00 64 GLU B O 3
ATOM 3178 N N . LEU B 1 65 ? 1.479 3.173 -14.766 1.00 0.00 65 LEU B N 3
ATOM 3179 C CA . LEU B 1 65 ? 0.821 3.120 -16.089 1.00 0.00 65 LEU B CA 3
ATOM 3180 C C . LEU B 1 65 ? 1.499 3.988 -17.216 1.00 0.00 65 LEU B C 3
ATOM 3181 O O . LEU B 1 65 ? 1.499 3.592 -18.382 1.00 0.00 65 LEU B O 3
ATOM 3186 N N . VAL B 1 66 ? 1.960 5.213 -16.871 1.00 0.00 66 VAL B N 3
ATOM 3187 C CA . VAL B 1 66 ? 2.389 6.298 -17.834 1.00 0.00 66 VAL B CA 3
ATOM 3188 C C . VAL B 1 66 ? 3.225 5.861 -19.095 1.00 0.00 66 VAL B C 3
ATOM 3189 O O . VAL B 1 66 ? 2.845 6.194 -20.219 1.00 0.00 66 VAL B O 3
ATOM 3193 N N . ALA A 1 1 ? 21.216 -18.193 -8.602 1.00 0.00 1 ALA A N 4
ATOM 3194 C CA . ALA A 1 1 ? 20.551 -17.861 -7.321 1.00 0.00 1 ALA A CA 4
ATOM 3195 C C . ALA A 1 1 ? 19.146 -17.207 -7.486 1.00 0.00 1 ALA A C 4
ATOM 3196 O O . ALA A 1 1 ? 18.979 -16.191 -8.169 1.00 0.00 1 ALA A O 4
ATOM 3198 N N . ARG A 1 2 ? 18.146 -17.745 -6.767 1.00 0.00 2 ARG A N 4
ATOM 3199 C CA . ARG A 1 2 ? 16.884 -17.003 -6.503 1.00 0.00 2 ARG A CA 4
ATOM 3200 C C . ARG A 1 2 ? 16.984 -16.173 -5.185 1.00 0.00 2 ARG A C 4
ATOM 3201 O O . ARG A 1 2 ? 16.835 -16.684 -4.071 1.00 0.00 2 ARG A O 4
ATOM 3209 N N . ASP A 1 3 ? 17.192 -14.860 -5.319 1.00 0.00 3 ASP A N 4
ATOM 3210 C CA . ASP A 1 3 ? 16.897 -13.893 -4.231 1.00 0.00 3 ASP A CA 4
ATOM 3211 C C . ASP A 1 3 ? 15.497 -13.250 -4.502 1.00 0.00 3 ASP A C 4
ATOM 3212 O O . ASP A 1 3 ? 15.372 -12.066 -4.826 1.00 0.00 3 ASP A O 4
ATOM 3217 N N . ASP A 1 4 ? 14.433 -14.067 -4.372 1.00 0.00 4 ASP A N 4
ATOM 3218 C CA . ASP A 1 4 ? 13.028 -13.632 -4.584 1.00 0.00 4 ASP A CA 4
ATOM 3219 C C . ASP A 1 4 ? 11.994 -14.572 -3.868 1.00 0.00 4 ASP A C 4
ATOM 3220 O O . ASP A 1 4 ? 11.364 -15.399 -4.535 1.00 0.00 4 ASP A O 4
ATOM 3225 N N . PRO A 1 5 ? 11.789 -14.525 -2.522 1.00 0.00 5 PRO A N 4
ATOM 3226 C CA . PRO A 1 5 ? 11.217 -15.674 -1.778 1.00 0.00 5 PRO A CA 4
ATOM 3227 C C . PRO A 1 5 ? 9.702 -15.541 -1.487 1.00 0.00 5 PRO A C 4
ATOM 3228 O O . PRO A 1 5 ? 9.138 -14.446 -1.375 1.00 0.00 5 PRO A O 4
ATOM 3232 N N . HIS A 1 6 ? 9.083 -16.713 -1.339 1.00 0.00 6 HIS A N 4
ATOM 3233 C CA . HIS A 1 6 ? 7.651 -16.850 -1.000 1.00 0.00 6 HIS A CA 4
ATOM 3234 C C . HIS A 1 6 ? 7.319 -16.474 0.479 1.00 0.00 6 HIS A C 4
ATOM 3235 O O . HIS A 1 6 ? 7.895 -17.010 1.432 1.00 0.00 6 HIS A O 4
ATOM 3242 N N . PHE A 1 7 ? 6.209 -15.764 0.683 1.00 0.00 7 PHE A N 4
ATOM 3243 C CA . PHE A 1 7 ? 5.085 -16.385 1.426 1.00 0.00 7 PHE A CA 4
ATOM 3244 C C . PHE A 1 7 ? 3.827 -16.517 0.504 1.00 0.00 7 PHE A C 4
ATOM 3245 O O . PHE A 1 7 ? 3.771 -16.024 -0.629 1.00 0.00 7 PHE A O 4
ATOM 3253 N N . ASN A 1 8 ? 2.793 -17.225 0.972 1.00 0.00 8 ASN A N 4
ATOM 3254 C CA . ASN A 1 8 ? 1.445 -17.085 0.364 1.00 0.00 8 ASN A CA 4
ATOM 3255 C C . ASN A 1 8 ? 0.711 -15.934 1.110 1.00 0.00 8 ASN A C 4
ATOM 3256 O O . ASN A 1 8 ? 0.084 -16.169 2.149 1.00 0.00 8 ASN A O 4
ATOM 3261 N N . PHE A 1 9 ? 0.770 -14.692 0.577 1.00 0.00 9 PHE A N 4
ATOM 3262 C CA . PHE A 1 9 ? -0.206 -13.654 0.959 1.00 0.00 9 PHE A CA 4
ATOM 3263 C C . PHE A 1 9 ? -1.637 -14.012 0.463 1.00 0.00 9 PHE A C 4
ATOM 3264 O O . PHE A 1 9 ? -1.919 -15.030 -0.155 1.00 0.00 9 PHE A O 4
ATOM 3272 N N . ARG A 1 10 ? -2.580 -13.334 1.062 1.00 0.00 10 ARG A N 4
ATOM 3273 C CA . ARG A 1 10 ? -3.641 -14.005 1.857 1.00 0.00 10 ARG A CA 4
ATOM 3274 C C . ARG A 1 10 ? -4.422 -12.894 2.590 1.00 0.00 10 ARG A C 4
ATOM 3275 O O . ARG A 1 10 ? -3.946 -12.284 3.554 1.00 0.00 10 ARG A O 4
ATOM 3283 N N . MET A 1 11 ? -5.607 -12.596 2.064 1.00 0.00 11 MET A N 4
ATOM 3284 C CA . MET A 1 11 ? -6.208 -11.253 2.242 1.00 0.00 11 MET A CA 4
ATOM 3285 C C . MET A 1 11 ? -7.739 -11.362 2.525 1.00 0.00 11 MET A C 4
ATOM 3286 O O . MET A 1 11 ? -8.443 -11.871 1.646 1.00 0.00 11 MET A O 4
ATOM 3291 N N . PRO A 1 12 ? -8.335 -10.839 3.644 1.00 0.00 12 PRO A N 4
ATOM 3292 C CA . PRO A 1 12 ? -9.807 -10.619 3.752 1.00 0.00 12 PRO A CA 4
ATOM 3293 C C . PRO A 1 12 ? -10.502 -10.004 2.495 1.00 0.00 12 PRO A C 4
ATOM 3294 O O . PRO A 1 12 ? -9.904 -9.194 1.779 1.00 0.00 12 PRO A O 4
ATOM 3298 N N . MET A 1 13 ? -11.731 -10.438 2.185 1.00 0.00 13 MET A N 4
ATOM 3299 C CA . MET A 1 13 ? -12.344 -10.198 0.847 1.00 0.00 13 MET A CA 4
ATOM 3300 C C . MET A 1 13 ? -12.456 -8.736 0.301 1.00 0.00 13 MET A C 4
ATOM 3301 O O . MET A 1 13 ? -12.337 -8.547 -0.908 1.00 0.00 13 MET A O 4
ATOM 3306 N N . GLU A 1 14 ? -12.565 -7.707 1.154 1.00 0.00 14 GLU A N 4
ATOM 3307 C CA . GLU A 1 14 ? -12.259 -6.310 0.736 1.00 0.00 14 GLU A CA 4
ATOM 3308 C C . GLU A 1 14 ? -10.785 -6.023 0.291 1.00 0.00 14 GLU A C 4
ATOM 3309 O O . GLU A 1 14 ? -10.626 -5.458 -0.778 1.00 0.00 14 GLU A O 4
ATOM 3315 N N . VAL A 1 15 ? -9.713 -6.406 1.008 1.00 0.00 15 VAL A N 4
ATOM 3316 C CA . VAL A 1 15 ? -8.297 -6.242 0.526 1.00 0.00 15 VAL A CA 4
ATOM 3317 C C . VAL A 1 15 ? -8.004 -6.998 -0.793 1.00 0.00 15 VAL A C 4
ATOM 3318 O O . VAL A 1 15 ? -7.328 -6.438 -1.641 1.00 0.00 15 VAL A O 4
ATOM 3322 N N . ARG A 1 16 ? -8.440 -8.250 -0.960 1.00 0.00 16 ARG A N 4
ATOM 3323 C CA . ARG A 1 16 ? -8.259 -8.969 -2.240 1.00 0.00 16 ARG A CA 4
ATOM 3324 C C . ARG A 1 16 ? -9.281 -8.651 -3.369 1.00 0.00 16 ARG A C 4
ATOM 3325 O O . ARG A 1 16 ? -8.897 -8.781 -4.523 1.00 0.00 16 ARG A O 4
ATOM 3333 N N . GLU A 1 17 ? -10.496 -8.123 -3.135 1.00 0.00 17 GLU A N 4
ATOM 3334 C CA . GLU A 1 17 ? -11.174 -7.284 -4.163 1.00 0.00 17 GLU A CA 4
ATOM 3335 C C . GLU A 1 17 ? -10.466 -5.921 -4.428 1.00 0.00 17 GLU A C 4
ATOM 3336 O O . GLU A 1 17 ? -10.248 -5.601 -5.585 1.00 0.00 17 GLU A O 4
ATOM 3342 N N . LYS A 1 18 ? -10.078 -5.124 -3.423 1.00 0.00 18 LYS A N 4
ATOM 3343 C CA . LYS A 1 18 ? -9.291 -3.881 -3.626 1.00 0.00 18 LYS A CA 4
ATOM 3344 C C . LYS A 1 18 ? -7.933 -4.093 -4.360 1.00 0.00 18 LYS A C 4
ATOM 3345 O O . LYS A 1 18 ? -7.741 -3.520 -5.428 1.00 0.00 18 LYS A O 4
ATOM 3351 N N . LEU A 1 19 ? -7.034 -4.943 -3.852 1.00 0.00 19 LEU A N 4
ATOM 3352 C CA . LEU A 1 19 ? -5.745 -5.295 -4.494 1.00 0.00 19 LEU A CA 4
ATOM 3353 C C . LEU A 1 19 ? -5.911 -6.039 -5.858 1.00 0.00 19 LEU A C 4
ATOM 3354 O O . LEU A 1 19 ? -5.200 -5.713 -6.805 1.00 0.00 19 LEU A O 4
ATOM 3359 N N . LYS A 1 20 ? -6.869 -6.974 -6.016 1.00 0.00 20 LYS A N 4
ATOM 3360 C CA . LYS A 1 20 ? -7.119 -7.644 -7.303 1.00 0.00 20 LYS A CA 4
ATOM 3361 C C . LYS A 1 20 ? -7.975 -6.816 -8.325 1.00 0.00 20 LYS A C 4
ATOM 3362 O O . LYS A 1 20 ? -7.832 -7.049 -9.518 1.00 0.00 20 LYS A O 4
ATOM 3368 N N . PHE A 1 21 ? -8.838 -5.862 -7.919 1.00 0.00 21 PHE A N 4
ATOM 3369 C CA . PHE A 1 21 ? -9.381 -4.804 -8.814 1.00 0.00 21 PHE A CA 4
ATOM 3370 C C . PHE A 1 21 ? -8.291 -3.797 -9.187 1.00 0.00 21 PHE A C 4
ATOM 3371 O O . PHE A 1 21 ? -7.886 -3.906 -10.321 1.00 0.00 21 PHE A O 4
ATOM 3379 N N . ARG A 1 22 ? -7.748 -2.886 -8.367 1.00 0.00 22 ARG A N 4
ATOM 3380 C CA . ARG A 1 22 ? -6.409 -2.231 -8.615 1.00 0.00 22 ARG A CA 4
ATOM 3381 C C . ARG A 1 22 ? -5.489 -2.916 -9.723 1.00 0.00 22 ARG A C 4
ATOM 3382 O O . ARG A 1 22 ? -5.376 -2.412 -10.844 1.00 0.00 22 ARG A O 4
ATOM 3390 N N . ALA A 1 23 ? -5.191 -4.221 -9.554 1.00 0.00 23 ALA A N 4
ATOM 3391 C CA . ALA A 1 23 ? -4.774 -5.122 -10.665 1.00 0.00 23 ALA A CA 4
ATOM 3392 C C . ALA A 1 23 ? -5.728 -5.259 -11.924 1.00 0.00 23 ALA A C 4
ATOM 3393 O O . ALA A 1 23 ? -5.478 -4.642 -12.961 1.00 0.00 23 ALA A O 4
ATOM 3395 N N . GLU A 1 24 ? -6.799 -6.056 -11.837 1.00 0.00 24 GLU A N 4
ATOM 3396 C CA . GLU A 1 24 ? -7.740 -6.369 -12.958 1.00 0.00 24 GLU A CA 4
ATOM 3397 C C . GLU A 1 24 ? -8.781 -5.281 -13.418 1.00 0.00 24 GLU A C 4
ATOM 3398 O O . GLU A 1 24 ? -9.156 -5.254 -14.590 1.00 0.00 24 GLU A O 4
ATOM 3404 N N . ALA A 1 25 ? -9.236 -4.393 -12.522 1.00 0.00 25 ALA A N 4
ATOM 3405 C CA . ALA A 1 25 ? -9.708 -3.021 -12.859 1.00 0.00 25 ALA A CA 4
ATOM 3406 C C . ALA A 1 25 ? -8.827 -2.219 -13.892 1.00 0.00 25 ALA A C 4
ATOM 3407 O O . ALA A 1 25 ? -9.372 -1.607 -14.813 1.00 0.00 25 ALA A O 4
ATOM 3409 N N . ASN A 1 26 ? -7.489 -2.138 -13.656 1.00 0.00 26 ASN A N 4
ATOM 3410 C CA . ASN A 1 26 ? -6.638 -1.073 -14.252 1.00 0.00 26 ASN A CA 4
ATOM 3411 C C . ASN A 1 26 ? -5.584 -1.578 -15.312 1.00 0.00 26 ASN A C 4
ATOM 3412 O O . ASN A 1 26 ? -5.461 -0.962 -16.374 1.00 0.00 26 ASN A O 4
ATOM 3417 N N . GLY A 1 27 ? -4.822 -2.651 -15.040 1.00 0.00 27 GLY A N 4
ATOM 3418 C CA . GLY A 1 27 ? -3.810 -3.203 -16.002 1.00 0.00 27 GLY A CA 4
ATOM 3419 C C . GLY A 1 27 ? -2.590 -3.996 -15.454 1.00 0.00 27 GLY A C 4
ATOM 3420 O O . GLY A 1 27 ? -1.569 -4.095 -16.136 1.00 0.00 27 GLY A O 4
ATOM 3421 N N . ARG A 1 28 ? -2.669 -4.559 -14.245 1.00 0.00 28 ARG A N 4
ATOM 3422 C CA . ARG A 1 28 ? -1.573 -5.305 -13.564 1.00 0.00 28 ARG A CA 4
ATOM 3423 C C . ARG A 1 28 ? -2.255 -6.622 -13.031 1.00 0.00 28 ARG A C 4
ATOM 3424 O O . ARG A 1 28 ? -3.483 -6.764 -13.008 1.00 0.00 28 ARG A O 4
ATOM 3432 N N . SER A 1 29 ? -1.513 -7.668 -12.656 1.00 0.00 29 SER A N 4
ATOM 3433 C CA . SER A 1 29 ? -2.143 -8.991 -12.320 1.00 0.00 29 SER A CA 4
ATOM 3434 C C . SER A 1 29 ? -1.433 -9.523 -11.068 1.00 0.00 29 SER A C 4
ATOM 3435 O O . SER A 1 29 ? -0.210 -9.620 -11.084 1.00 0.00 29 SER A O 4
ATOM 3438 N N . MET A 1 30 ? -2.110 -9.669 -9.920 1.00 0.00 30 MET A N 4
ATOM 3439 C CA . MET A 1 30 ? -1.599 -9.044 -8.666 1.00 0.00 30 MET A CA 4
ATOM 3440 C C . MET A 1 30 ? -0.137 -9.340 -8.242 1.00 0.00 30 MET A C 4
ATOM 3441 O O . MET A 1 30 ? 0.526 -8.398 -7.867 1.00 0.00 30 MET A O 4
ATOM 3446 N N . ASN A 1 31 ? 0.469 -10.526 -8.325 1.00 0.00 31 ASN A N 4
ATOM 3447 C CA . ASN A 1 31 ? 1.961 -10.621 -8.202 1.00 0.00 31 ASN A CA 4
ATOM 3448 C C . ASN A 1 31 ? 2.775 -9.539 -9.050 1.00 0.00 31 ASN A C 4
ATOM 3449 O O . ASN A 1 31 ? 3.567 -8.809 -8.460 1.00 0.00 31 ASN A O 4
ATOM 3454 N N . SER A 1 32 ? 2.391 -9.279 -10.320 1.00 0.00 32 SER A N 4
ATOM 3455 C CA . SER A 1 32 ? 2.568 -7.940 -10.980 1.00 0.00 32 SER A CA 4
ATOM 3456 C C . SER A 1 32 ? 1.948 -6.652 -10.337 1.00 0.00 32 SER A C 4
ATOM 3457 O O . SER A 1 32 ? 2.722 -5.735 -10.045 1.00 0.00 32 SER A O 4
ATOM 3460 N N . GLU A 1 33 ? 0.629 -6.513 -10.090 1.00 0.00 33 GLU A N 4
ATOM 3461 C CA . GLU A 1 33 ? 0.105 -5.278 -9.404 1.00 0.00 33 GLU A CA 4
ATOM 3462 C C . GLU A 1 33 ? 0.543 -5.025 -7.947 1.00 0.00 33 GLU A C 4
ATOM 3463 O O . GLU A 1 33 ? 1.065 -3.960 -7.650 1.00 0.00 33 GLU A O 4
ATOM 3469 N N . LEU A 1 34 ? 0.201 -5.954 -7.032 1.00 0.00 34 LEU A N 4
ATOM 3470 C CA . LEU A 1 34 ? 0.698 -6.032 -5.657 1.00 0.00 34 LEU A CA 4
ATOM 3471 C C . LEU A 1 34 ? 2.194 -5.646 -5.664 1.00 0.00 34 LEU A C 4
ATOM 3472 O O . LEU A 1 34 ? 2.496 -4.688 -4.977 1.00 0.00 34 LEU A O 4
ATOM 3477 N N . LEU A 1 35 ? 3.115 -6.248 -6.475 1.00 0.00 35 LEU A N 4
ATOM 3478 C CA . LEU A 1 35 ? 4.530 -5.808 -6.446 1.00 0.00 35 LEU A CA 4
ATOM 3479 C C . LEU A 1 35 ? 4.772 -4.375 -6.900 1.00 0.00 35 LEU A C 4
ATOM 3480 O O . LEU A 1 35 ? 5.340 -3.594 -6.149 1.00 0.00 35 LEU A O 4
ATOM 3485 N N . GLN A 1 36 ? 4.345 -4.038 -8.107 1.00 0.00 36 GLN A N 4
ATOM 3486 C CA . GLN A 1 36 ? 4.467 -2.665 -8.616 1.00 0.00 36 GLN A CA 4
ATOM 3487 C C . GLN A 1 36 ? 3.748 -1.577 -7.742 1.00 0.00 36 GLN A C 4
ATOM 3488 O O . GLN A 1 36 ? 4.301 -0.482 -7.661 1.00 0.00 36 GLN A O 4
ATOM 3494 N N . ILE A 1 37 ? 2.628 -1.844 -7.032 1.00 0.00 37 ILE A N 4
ATOM 3495 C CA . ILE A 1 37 ? 2.125 -0.954 -5.950 1.00 0.00 37 ILE A CA 4
ATOM 3496 C C . ILE A 1 37 ? 2.841 -1.072 -4.561 1.00 0.00 37 ILE A C 4
ATOM 3497 O O . ILE A 1 37 ? 2.746 -0.133 -3.808 1.00 0.00 37 ILE A O 4
ATOM 3502 N N . VAL A 1 38 ? 3.358 -2.217 -4.123 1.00 0.00 38 VAL A N 4
ATOM 3503 C CA . VAL A 1 38 ? 4.081 -2.434 -2.830 1.00 0.00 38 VAL A CA 4
ATOM 3504 C C . VAL A 1 38 ? 5.545 -1.889 -2.910 1.00 0.00 38 VAL A C 4
ATOM 3505 O O . VAL A 1 38 ? 5.989 -1.141 -2.044 1.00 0.00 38 VAL A O 4
ATOM 3509 N N . GLN A 1 39 ? 6.295 -2.241 -3.978 1.00 0.00 39 GLN A N 4
ATOM 3510 C CA . GLN A 1 39 ? 7.441 -1.439 -4.456 1.00 0.00 39 GLN A CA 4
ATOM 3511 C C . GLN A 1 39 ? 7.088 0.056 -4.668 1.00 0.00 39 GLN A C 4
ATOM 3512 O O . GLN A 1 39 ? 7.839 0.872 -4.136 1.00 0.00 39 GLN A O 4
ATOM 3518 N N . ASP A 1 40 ? 5.953 0.441 -5.324 1.00 0.00 40 ASP A N 4
ATOM 3519 C CA . ASP A 1 40 ? 5.361 1.808 -5.131 1.00 0.00 40 ASP A CA 4
ATOM 3520 C C . ASP A 1 40 ? 5.306 2.256 -3.655 1.00 0.00 40 ASP A C 4
ATOM 3521 O O . ASP A 1 40 ? 5.854 3.301 -3.296 1.00 0.00 40 ASP A O 4
ATOM 3526 N N . ALA A 1 41 ? 4.667 1.417 -2.832 1.00 0.00 41 ALA A N 4
ATOM 3527 C CA . ALA A 1 41 ? 4.173 1.826 -1.518 1.00 0.00 41 ALA A CA 4
ATOM 3528 C C . ALA A 1 41 ? 5.171 1.985 -0.351 1.00 0.00 41 ALA A C 4
ATOM 3529 O O . ALA A 1 41 ? 4.898 2.705 0.609 1.00 0.00 41 ALA A O 4
ATOM 3531 N N . LEU A 1 42 ? 6.355 1.399 -0.491 1.00 0.00 42 LEU A N 4
ATOM 3532 C CA . LEU A 1 42 ? 7.547 1.833 0.274 1.00 0.00 42 LEU A CA 4
ATOM 3533 C C . LEU A 1 42 ? 8.867 2.073 -0.528 1.00 0.00 42 LEU A C 4
ATOM 3534 O O . LEU A 1 42 ? 9.952 2.066 0.060 1.00 0.00 42 LEU A O 4
ATOM 3539 N N . SER A 1 43 ? 8.801 2.407 -1.833 1.00 0.00 43 SER A N 4
ATOM 3540 C CA . SER A 1 43 ? 9.949 3.027 -2.556 1.00 0.00 43 SER A CA 4
ATOM 3541 C C . SER A 1 43 ? 9.581 3.952 -3.764 1.00 0.00 43 SER A C 4
ATOM 3542 O O . SER A 1 43 ? 10.144 5.039 -3.900 1.00 0.00 43 SER A O 4
ATOM 3545 N N . LYS A 1 44 ? 8.782 3.516 -4.746 1.00 0.00 44 LYS A N 4
ATOM 3546 C CA . LYS A 1 44 ? 9.411 3.159 -6.091 1.00 0.00 44 LYS A CA 4
ATOM 3547 C C . LYS A 1 44 ? 10.189 4.257 -6.943 1.00 0.00 44 LYS A C 4
ATOM 3548 O O . LYS A 1 44 ? 9.539 4.921 -7.757 1.00 0.00 44 LYS A O 4
ATOM 3554 N N . PRO A 1 45 ? 11.550 4.426 -6.936 1.00 0.00 45 PRO A N 4
ATOM 3555 C CA . PRO A 1 45 ? 12.255 5.367 -7.865 1.00 0.00 45 PRO A CA 4
ATOM 3556 C C . PRO A 1 45 ? 12.693 4.768 -9.241 1.00 0.00 45 PRO A C 4
ATOM 3557 O O . PRO A 1 45 ? 13.879 4.661 -9.561 1.00 0.00 45 PRO A O 4
ATOM 3561 N N . SER A 1 46 ? 11.706 4.376 -10.060 1.00 0.00 46 SER A N 4
ATOM 3562 C CA . SER A 1 46 ? 11.967 3.497 -11.242 1.00 0.00 46 SER A CA 4
ATOM 3563 C C . SER A 1 46 ? 10.972 3.652 -12.452 1.00 0.00 46 SER A C 4
ATOM 3564 O O . SER A 1 46 ? 10.143 2.756 -12.656 1.00 0.00 46 SER A O 4
ATOM 3567 N N . PRO A 1 47 ? 11.079 4.661 -13.364 1.00 0.00 47 PRO A N 4
ATOM 3568 C CA . PRO A 1 47 ? 11.749 5.971 -13.119 1.00 0.00 47 PRO A CA 4
ATOM 3569 C C . PRO A 1 47 ? 10.697 7.083 -12.766 1.00 0.00 47 PRO A C 4
ATOM 3570 O O . PRO A 1 47 ? 10.135 7.739 -13.647 1.00 0.00 47 PRO A O 4
ATOM 3574 N N . VAL A 1 48 ? 10.342 7.219 -11.479 1.00 0.00 48 VAL A N 4
ATOM 3575 C CA . VAL A 1 48 ? 9.033 7.844 -11.074 1.00 0.00 48 VAL A CA 4
ATOM 3576 C C . VAL A 1 48 ? 9.070 8.476 -9.649 1.00 0.00 48 VAL A C 4
ATOM 3577 O O . VAL A 1 48 ? 8.680 9.632 -9.474 1.00 0.00 48 VAL A O 4
ATOM 3581 N N . THR A 1 49 ? 9.519 7.696 -8.654 1.00 0.00 49 THR A N 4
ATOM 3582 C CA . THR A 1 49 ? 9.467 8.024 -7.200 1.00 0.00 49 THR A CA 4
ATOM 3583 C C . THR A 1 49 ? 8.118 7.538 -6.592 1.00 0.00 49 THR A C 4
ATOM 3584 O O . THR A 1 49 ? 7.040 7.894 -7.069 1.00 0.00 49 THR A O 4
ATOM 3588 N N . GLY A 1 50 ? 8.187 6.749 -5.512 1.00 0.00 50 GLY A N 4
ATOM 3589 C CA . GLY A 1 50 ? 7.013 6.426 -4.661 1.00 0.00 50 GLY A CA 4
ATOM 3590 C C . GLY A 1 50 ? 7.138 6.884 -3.190 1.00 0.00 50 GLY A C 4
ATOM 3591 O O . GLY A 1 50 ? 7.230 6.048 -2.298 1.00 0.00 50 GLY A O 4
ATOM 3592 N N . TYR A 1 51 ? 7.115 8.149 -2.761 1.00 0.00 51 TYR A N 4
ATOM 3593 C CA . TYR A 1 51 ? 7.182 9.374 -3.635 1.00 0.00 51 TYR A CA 4
ATOM 3594 C C . TYR A 1 51 ? 8.238 10.458 -3.207 1.00 0.00 51 TYR A C 4
ATOM 3595 O O . TYR A 1 51 ? 8.017 11.662 -3.353 1.00 0.00 51 TYR A O 4
ATOM 3604 N N . ARG A 1 52 ? 9.289 10.050 -2.479 1.00 0.00 52 ARG A N 4
ATOM 3605 C CA . ARG A 1 52 ? 9.676 10.735 -1.191 1.00 0.00 52 ARG A CA 4
ATOM 3606 C C . ARG A 1 52 ? 8.563 10.765 -0.062 1.00 0.00 52 ARG A C 4
ATOM 3607 O O . ARG A 1 52 ? 8.850 10.545 1.117 1.00 0.00 52 ARG A O 4
ATOM 3615 N N . ASN A 1 53 ? 7.284 10.987 -0.422 1.00 0.00 53 ASN A N 4
ATOM 3616 C CA . ASN A 1 53 ? 6.107 10.595 0.393 1.00 0.00 53 ASN A CA 4
ATOM 3617 C C . ASN A 1 53 ? 5.881 9.025 0.482 1.00 0.00 53 ASN A C 4
ATOM 3618 O O . ASN A 1 53 ? 6.810 8.225 0.502 1.00 0.00 53 ASN A O 4
ATOM 3623 N N . ASP A 1 54 ? 4.636 8.549 0.675 1.00 0.00 54 ASP A N 4
ATOM 3624 C CA . ASP A 1 54 ? 4.153 8.136 2.017 1.00 0.00 54 ASP A CA 4
ATOM 3625 C C . ASP A 1 54 ? 3.669 9.436 2.660 1.00 0.00 54 ASP A C 4
ATOM 3626 O O . ASP A 1 54 ? 2.547 9.832 2.378 1.00 0.00 54 ASP A O 4
ATOM 3631 N N . ALA A 1 55 ? 4.339 10.241 3.437 1.00 0.00 55 ALA A N 4
ATOM 3632 C CA . ALA A 1 55 ? 5.761 10.184 3.723 1.00 0.00 55 ALA A CA 4
ATOM 3633 C C . ALA A 1 55 ? 6.123 9.335 4.992 1.00 0.00 55 ALA A C 4
ATOM 3634 O O . ALA A 1 55 ? 5.810 8.171 5.235 1.00 0.00 55 ALA A O 4
ATOM 3636 N N . GLU A 1 56 ? 6.462 10.048 5.980 1.00 0.00 56 GLU A N 4
ATOM 3637 C CA . GLU A 1 56 ? 5.511 10.347 7.074 1.00 0.00 56 GLU A CA 4
ATOM 3638 C C . GLU A 1 56 ? 3.947 10.009 7.056 1.00 0.00 56 GLU A C 4
ATOM 3639 O O . GLU A 1 56 ? 3.281 10.329 8.024 1.00 0.00 56 GLU A O 4
ATOM 3645 N N . ARG A 1 57 ? 3.332 9.374 6.037 1.00 0.00 57 ARG A N 4
ATOM 3646 C CA . ARG A 1 57 ? 1.858 9.352 5.794 1.00 0.00 57 ARG A CA 4
ATOM 3647 C C . ARG A 1 57 ? 1.230 8.109 5.132 1.00 0.00 57 ARG A C 4
ATOM 3648 O O . ARG A 1 57 ? 0.081 7.791 5.443 1.00 0.00 57 ARG A O 4
ATOM 3656 N N . LEU A 1 58 ? 1.982 7.301 4.390 1.00 0.00 58 LEU A N 4
ATOM 3657 C CA . LEU A 1 58 ? 1.964 5.838 4.732 1.00 0.00 58 LEU A CA 4
ATOM 3658 C C . LEU A 1 58 ? 2.585 5.470 6.137 1.00 0.00 58 LEU A C 4
ATOM 3659 O O . LEU A 1 58 ? 2.016 4.598 6.809 1.00 0.00 58 LEU A O 4
ATOM 3664 N N . ALA A 1 59 ? 3.610 6.201 6.677 1.00 0.00 59 ALA A N 4
ATOM 3665 C CA . ALA A 1 59 ? 3.907 6.172 8.137 1.00 0.00 59 ALA A CA 4
ATOM 3666 C C . ALA A 1 59 ? 2.702 6.366 9.080 1.00 0.00 59 ALA A C 4
ATOM 3667 O O . ALA A 1 59 ? 2.365 5.480 9.862 1.00 0.00 59 ALA A O 4
ATOM 3669 N N . ASP A 1 60 ? 2.076 7.535 8.994 1.00 0.00 60 ASP A N 4
ATOM 3670 C CA . ASP A 1 60 ? 1.099 7.979 9.993 1.00 0.00 60 ASP A CA 4
ATOM 3671 C C . ASP A 1 60 ? -0.370 7.749 9.582 1.00 0.00 60 ASP A C 4
ATOM 3672 O O . ASP A 1 60 ? -1.245 7.882 10.433 1.00 0.00 60 ASP A O 4
ATOM 3677 N N . GLU A 1 61 ? -0.668 7.319 8.346 1.00 0.00 61 GLU A N 4
ATOM 3678 C CA . GLU A 1 61 ? -1.874 6.488 8.165 1.00 0.00 61 GLU A CA 4
ATOM 3679 C C . GLU A 1 61 ? -1.734 5.099 8.841 1.00 0.00 61 GLU A C 4
ATOM 3680 O O . GLU A 1 61 ? -2.621 4.821 9.664 1.00 0.00 61 GLU A O 4
ATOM 3686 N N . GLN A 1 62 ? -0.693 4.231 8.640 1.00 0.00 62 GLN A N 4
ATOM 3687 C CA . GLN A 1 62 ? -0.709 2.973 9.378 1.00 0.00 62 GLN A CA 4
ATOM 3688 C C . GLN A 1 62 ? -0.392 3.182 10.874 1.00 0.00 62 GLN A C 4
ATOM 3689 O O . GLN A 1 62 ? -1.286 2.942 11.671 1.00 0.00 62 GLN A O 4
ATOM 3695 N N . SER A 1 63 ? 0.787 3.655 11.263 1.00 0.00 63 SER A N 4
ATOM 3696 C CA . SER A 1 63 ? 1.069 4.056 12.659 1.00 0.00 63 SER A CA 4
ATOM 3697 C C . SER A 1 63 ? 1.006 5.582 12.977 1.00 0.00 63 SER A C 4
ATOM 3698 O O . SER A 1 63 ? 1.867 6.140 13.657 1.00 0.00 63 SER A O 4
ATOM 3701 N N . GLU A 1 64 ? -0.136 6.231 12.701 1.00 0.00 64 GLU A N 4
ATOM 3702 C CA . GLU A 1 64 ? -1.093 6.549 13.783 1.00 0.00 64 GLU A CA 4
ATOM 3703 C C . GLU A 1 64 ? -2.105 5.379 14.052 1.00 0.00 64 GLU A C 4
ATOM 3704 O O . GLU A 1 64 ? -2.291 5.016 15.215 1.00 0.00 64 GLU A O 4
ATOM 3710 N N . LEU A 1 65 ? -2.787 4.792 13.039 1.00 0.00 65 LEU A N 4
ATOM 3711 C CA . LEU A 1 65 ? -4.017 3.962 13.288 1.00 0.00 65 LEU A CA 4
ATOM 3712 C C . LEU A 1 65 ? -3.807 2.415 13.518 1.00 0.00 65 LEU A C 4
ATOM 3713 O O . LEU A 1 65 ? -4.701 1.586 13.352 1.00 0.00 65 LEU A O 4
ATOM 3718 N N . VAL A 1 66 ? -2.614 2.094 14.027 1.00 0.00 66 VAL A N 4
ATOM 3719 C CA . VAL A 1 66 ? -2.255 0.801 14.703 1.00 0.00 66 VAL A CA 4
ATOM 3720 C C . VAL A 1 66 ? -2.711 0.738 16.215 1.00 0.00 66 VAL A C 4
ATOM 3721 O O . VAL A 1 66 ? -3.209 -0.290 16.670 1.00 0.00 66 VAL A O 4
ATOM 3725 N N . ALA B 1 1 ? -19.230 -15.727 -2.679 1.00 0.00 1 ALA B N 4
ATOM 3726 C CA . ALA B 1 1 ? -17.916 -16.188 -2.177 1.00 0.00 1 ALA B CA 4
ATOM 3727 C C . ALA B 1 1 ? -17.100 -17.048 -3.196 1.00 0.00 1 ALA B C 4
ATOM 3728 O O . ALA B 1 1 ? -17.636 -17.945 -3.845 1.00 0.00 1 ALA B O 4
ATOM 3730 N N . ARG B 1 2 ? -15.769 -17.013 -3.326 1.00 0.00 2 ARG B N 4
ATOM 3731 C CA . ARG B 1 2 ? -14.845 -16.013 -2.698 1.00 0.00 2 ARG B CA 4
ATOM 3732 C C . ARG B 1 2 ? -14.674 -16.180 -1.147 1.00 0.00 2 ARG B C 4
ATOM 3733 O O . ARG B 1 2 ? -14.680 -17.304 -0.644 1.00 0.00 2 ARG B O 4
ATOM 3741 N N . ASP B 1 3 ? -14.461 -15.085 -0.409 1.00 0.00 3 ASP B N 4
ATOM 3742 C CA . ASP B 1 3 ? -14.111 -15.098 1.040 1.00 0.00 3 ASP B CA 4
ATOM 3743 C C . ASP B 1 3 ? -12.610 -15.471 1.315 1.00 0.00 3 ASP B C 4
ATOM 3744 O O . ASP B 1 3 ? -12.216 -16.636 1.301 1.00 0.00 3 ASP B O 4
ATOM 3749 N N . ASP B 1 4 ? -11.802 -14.444 1.616 1.00 0.00 4 ASP B N 4
ATOM 3750 C CA . ASP B 1 4 ? -10.417 -14.583 2.152 1.00 0.00 4 ASP B CA 4
ATOM 3751 C C . ASP B 1 4 ? -9.373 -15.524 1.438 1.00 0.00 4 ASP B C 4
ATOM 3752 O O . ASP B 1 4 ? -9.111 -16.610 1.962 1.00 0.00 4 ASP B O 4
ATOM 3757 N N . PRO B 1 5 ? -8.744 -15.155 0.281 1.00 0.00 5 PRO B N 4
ATOM 3758 C CA . PRO B 1 5 ? -8.010 -16.127 -0.574 1.00 0.00 5 PRO B CA 4
ATOM 3759 C C . PRO B 1 5 ? -6.461 -15.975 -0.520 1.00 0.00 5 PRO B C 4
ATOM 3760 O O . PRO B 1 5 ? -5.928 -14.868 -0.369 1.00 0.00 5 PRO B O 4
ATOM 3764 N N . HIS B 1 6 ? -5.775 -17.111 -0.701 1.00 0.00 6 HIS B N 4
ATOM 3765 C CA . HIS B 1 6 ? -4.294 -17.176 -0.802 1.00 0.00 6 HIS B CA 4
ATOM 3766 C C . HIS B 1 6 ? -3.787 -16.921 -2.275 1.00 0.00 6 HIS B C 4
ATOM 3767 O O . HIS B 1 6 ? -4.259 -17.566 -3.219 1.00 0.00 6 HIS B O 4
ATOM 3774 N N . PHE B 1 7 ? -2.743 -16.101 -2.480 1.00 0.00 7 PHE B N 4
ATOM 3775 C CA . PHE B 1 7 ? -1.813 -16.255 -3.636 1.00 0.00 7 PHE B CA 4
ATOM 3776 C C . PHE B 1 7 ? -0.307 -16.099 -3.216 1.00 0.00 7 PHE B C 4
ATOM 3777 O O . PHE B 1 7 ? 0.044 -15.499 -2.194 1.00 0.00 7 PHE B O 4
ATOM 3785 N N . ASN B 1 8 ? 0.607 -16.583 -4.069 1.00 0.00 8 ASN B N 4
ATOM 3786 C CA . ASN B 1 8 ? 2.070 -16.360 -3.909 1.00 0.00 8 ASN B CA 4
ATOM 3787 C C . ASN B 1 8 ? 2.551 -14.862 -3.973 1.00 0.00 8 ASN B C 4
ATOM 3788 O O . ASN B 1 8 ? 2.725 -14.283 -5.049 1.00 0.00 8 ASN B O 4
ATOM 3793 N N . PHE B 1 9 ? 2.847 -14.260 -2.816 1.00 0.00 9 PHE B N 4
ATOM 3794 C CA . PHE B 1 9 ? 3.691 -13.066 -2.714 1.00 0.00 9 PHE B CA 4
ATOM 3795 C C . PHE B 1 9 ? 4.806 -13.368 -1.698 1.00 0.00 9 PHE B C 4
ATOM 3796 O O . PHE B 1 9 ? 4.609 -13.271 -0.488 1.00 0.00 9 PHE B O 4
ATOM 3804 N N . ARG B 1 10 ? 6.069 -13.602 -2.025 1.00 0.00 10 ARG B N 4
ATOM 3805 C CA . ARG B 1 10 ? 6.664 -13.859 -3.367 1.00 0.00 10 ARG B CA 4
ATOM 3806 C C . ARG B 1 10 ? 7.155 -12.515 -3.979 1.00 0.00 10 ARG B C 4
ATOM 3807 O O . ARG B 1 10 ? 6.408 -11.788 -4.639 1.00 0.00 10 ARG B O 4
ATOM 3815 N N . MET B 1 11 ? 8.402 -12.165 -3.644 1.00 0.00 11 MET B N 4
ATOM 3816 C CA . MET B 1 11 ? 8.894 -10.771 -3.756 1.00 0.00 11 MET B CA 4
ATOM 3817 C C . MET B 1 11 ? 10.427 -10.758 -4.074 1.00 0.00 11 MET B C 4
ATOM 3818 O O . MET B 1 11 ? 11.175 -11.313 -3.260 1.00 0.00 11 MET B O 4
ATOM 3823 N N . PRO B 1 12 ? 10.975 -10.082 -5.133 1.00 0.00 12 PRO B N 4
ATOM 3824 C CA . PRO B 1 12 ? 12.426 -9.741 -5.224 1.00 0.00 12 PRO B CA 4
ATOM 3825 C C . PRO B 1 12 ? 13.094 -9.216 -3.918 1.00 0.00 12 PRO B C 4
ATOM 3826 O O . PRO B 1 12 ? 12.463 -8.491 -3.138 1.00 0.00 12 PRO B O 4
ATOM 3830 N N . MET B 1 13 ? 14.339 -9.635 -3.645 1.00 0.00 13 MET B N 4
ATOM 3831 C CA . MET B 1 13 ? 14.930 -9.489 -2.280 1.00 0.00 13 MET B CA 4
ATOM 3832 C C . MET B 1 13 ? 14.962 -8.068 -1.612 1.00 0.00 13 MET B C 4
ATOM 3833 O O . MET B 1 13 ? 14.834 -7.985 -0.392 1.00 0.00 13 MET B O 4
ATOM 3838 N N . GLU B 1 14 ? 15.037 -6.963 -2.371 1.00 0.00 14 GLU B N 4
ATOM 3839 C CA . GLU B 1 14 ? 14.722 -5.607 -1.833 1.00 0.00 14 GLU B CA 4
ATOM 3840 C C . GLU B 1 14 ? 13.262 -5.368 -1.316 1.00 0.00 14 GLU B C 4
ATOM 3841 O O . GLU B 1 14 ? 13.125 -4.888 -0.197 1.00 0.00 14 GLU B O 4
ATOM 3847 N N . VAL B 1 15 ? 12.193 -5.728 -2.054 1.00 0.00 15 VAL B N 4
ATOM 3848 C CA . VAL B 1 15 ? 10.775 -5.689 -1.561 1.00 0.00 15 VAL B CA 4
ATOM 3849 C C . VAL B 1 15 ? 10.547 -6.564 -0.317 1.00 0.00 15 VAL B C 4
ATOM 3850 O O . VAL B 1 15 ? 9.971 -6.073 0.646 1.00 0.00 15 VAL B O 4
ATOM 3854 N N . ARG B 1 16 ? 10.958 -7.837 -0.322 1.00 0.00 16 ARG B N 4
ATOM 3855 C CA . ARG B 1 16 ? 10.831 -8.660 0.889 1.00 0.00 16 ARG B CA 4
ATOM 3856 C C . ARG B 1 16 ? 11.821 -8.363 2.037 1.00 0.00 16 ARG B C 4
ATOM 3857 O O . ARG B 1 16 ? 11.402 -8.548 3.167 1.00 0.00 16 ARG B O 4
ATOM 3865 N N . GLU B 1 17 ? 13.035 -7.820 1.857 1.00 0.00 17 GLU B N 4
ATOM 3866 C CA . GLU B 1 17 ? 13.694 -7.106 2.987 1.00 0.00 17 GLU B CA 4
ATOM 3867 C C . GLU B 1 17 ? 12.919 -5.832 3.435 1.00 0.00 17 GLU B C 4
ATOM 3868 O O . GLU B 1 17 ? 12.687 -5.697 4.628 1.00 0.00 17 GLU B O 4
ATOM 3874 N N . LYS B 1 18 ? 12.485 -4.916 2.554 1.00 0.00 18 LYS B N 4
ATOM 3875 C CA . LYS B 1 18 ? 11.725 -3.711 2.983 1.00 0.00 18 LYS B CA 4
ATOM 3876 C C . LYS B 1 18 ? 10.295 -3.934 3.570 1.00 0.00 18 LYS B C 4
ATOM 3877 O O . LYS B 1 18 ? 9.971 -3.348 4.602 1.00 0.00 18 LYS B O 4
ATOM 3883 N N . LEU B 1 19 ? 9.488 -4.841 3.014 1.00 0.00 19 LEU B N 4
ATOM 3884 C CA . LEU B 1 19 ? 8.219 -5.323 3.617 1.00 0.00 19 LEU B CA 4
ATOM 3885 C C . LEU B 1 19 ? 8.387 -6.214 4.892 1.00 0.00 19 LEU B C 4
ATOM 3886 O O . LEU B 1 19 ? 7.580 -6.100 5.818 1.00 0.00 19 LEU B O 4
ATOM 3891 N N . LYS B 1 20 ? 9.430 -7.067 4.972 1.00 0.00 20 LYS B N 4
ATOM 3892 C CA . LYS B 1 20 ? 9.701 -7.933 6.131 1.00 0.00 20 LYS B CA 4
ATOM 3893 C C . LYS B 1 20 ? 10.547 -7.262 7.267 1.00 0.00 20 LYS B C 4
ATOM 3894 O O . LYS B 1 20 ? 10.334 -7.606 8.422 1.00 0.00 20 LYS B O 4
ATOM 3900 N N . PHE B 1 21 ? 11.471 -6.310 6.995 1.00 0.00 21 PHE B N 4
ATOM 3901 C CA . PHE B 1 21 ? 11.907 -5.285 7.987 1.00 0.00 21 PHE B CA 4
ATOM 3902 C C . PHE B 1 21 ? 10.737 -4.430 8.458 1.00 0.00 21 PHE B C 4
ATOM 3903 O O . PHE B 1 21 ? 10.366 -4.674 9.585 1.00 0.00 21 PHE B O 4
ATOM 3911 N N . ARG B 1 22 ? 10.070 -3.546 7.711 1.00 0.00 22 ARG B N 4
ATOM 3912 C CA . ARG B 1 22 ? 8.729 -3.012 8.106 1.00 0.00 22 ARG B CA 4
ATOM 3913 C C . ARG B 1 22 ? 7.835 -3.931 9.059 1.00 0.00 22 ARG B C 4
ATOM 3914 O O . ARG B 1 22 ? 7.509 -3.525 10.175 1.00 0.00 22 ARG B O 4
ATOM 3922 N N . ALA B 1 23 ? 7.684 -5.235 8.752 1.00 0.00 23 ALA B N 4
ATOM 3923 C CA . ALA B 1 23 ? 7.248 -6.258 9.739 1.00 0.00 23 ALA B CA 4
ATOM 3924 C C . ALA B 1 23 ? 8.126 -6.540 11.023 1.00 0.00 23 ALA B C 4
ATOM 3925 O O . ALA B 1 23 ? 7.641 -6.359 12.138 1.00 0.00 23 ALA B O 4
ATOM 3927 N N . GLU B 1 24 ? 9.379 -6.996 10.900 1.00 0.00 24 GLU B N 4
ATOM 3928 C CA . GLU B 1 24 ? 10.344 -7.201 12.032 1.00 0.00 24 GLU B CA 4
ATOM 3929 C C . GLU B 1 24 ? 10.867 -5.905 12.762 1.00 0.00 24 GLU B C 4
ATOM 3930 O O . GLU B 1 24 ? 10.806 -5.806 13.988 1.00 0.00 24 GLU B O 4
ATOM 3936 N N . ALA B 1 25 ? 11.371 -4.929 11.992 1.00 0.00 25 ALA B N 4
ATOM 3937 C CA . ALA B 1 25 ? 11.589 -3.515 12.392 1.00 0.00 25 ALA B CA 4
ATOM 3938 C C . ALA B 1 25 ? 10.465 -2.822 13.271 1.00 0.00 25 ALA B C 4
ATOM 3939 O O . ALA B 1 25 ? 10.797 -2.171 14.263 1.00 0.00 25 ALA B O 4
ATOM 3941 N N . ASN B 1 26 ? 9.156 -2.949 12.921 1.00 0.00 26 ASN B N 4
ATOM 3942 C CA . ASN B 1 26 ? 8.027 -2.495 13.804 1.00 0.00 26 ASN B CA 4
ATOM 3943 C C . ASN B 1 26 ? 7.513 -3.509 14.891 1.00 0.00 26 ASN B C 4
ATOM 3944 O O . ASN B 1 26 ? 7.120 -3.089 15.984 1.00 0.00 26 ASN B O 4
ATOM 3949 N N . GLY B 1 27 ? 7.373 -4.797 14.542 1.00 0.00 27 GLY B N 4
ATOM 3950 C CA . GLY B 1 27 ? 6.517 -5.770 15.283 1.00 0.00 27 GLY B CA 4
ATOM 3951 C C . GLY B 1 27 ? 5.115 -6.050 14.676 1.00 0.00 27 GLY B C 4
ATOM 3952 O O . GLY B 1 27 ? 4.106 -5.891 15.364 1.00 0.00 27 GLY B O 4
ATOM 3953 N N . ARG B 1 28 ? 5.047 -6.497 13.411 1.00 0.00 28 ARG B N 4
ATOM 3954 C CA . ARG B 1 28 ? 3.775 -6.869 12.724 1.00 0.00 28 ARG B CA 4
ATOM 3955 C C . ARG B 1 28 ? 4.151 -7.851 11.599 1.00 0.00 28 ARG B C 4
ATOM 3956 O O . ARG B 1 28 ? 4.547 -7.444 10.523 1.00 0.00 28 ARG B O 4
ATOM 3964 N N . SER B 1 29 ? 3.978 -9.163 11.777 1.00 0.00 29 SER B N 4
ATOM 3965 C CA . SER B 1 29 ? 4.768 -10.171 10.997 1.00 0.00 29 SER B CA 4
ATOM 3966 C C . SER B 1 29 ? 4.126 -10.314 9.590 1.00 0.00 29 SER B C 4
ATOM 3967 O O . SER B 1 29 ? 2.903 -10.286 9.533 1.00 0.00 29 SER B O 4
ATOM 3970 N N . MET B 1 30 ? 4.846 -10.308 8.457 1.00 0.00 30 MET B N 4
ATOM 3971 C CA . MET B 1 30 ? 4.324 -9.659 7.208 1.00 0.00 30 MET B CA 4
ATOM 3972 C C . MET B 1 30 ? 2.871 -9.957 6.754 1.00 0.00 30 MET B C 4
ATOM 3973 O O . MET B 1 30 ? 2.199 -9.013 6.395 1.00 0.00 30 MET B O 4
ATOM 3978 N N . ASN B 1 31 ? 2.281 -11.154 6.791 1.00 0.00 31 ASN B N 4
ATOM 3979 C CA . ASN B 1 31 ? 0.796 -11.254 6.625 1.00 0.00 31 ASN B CA 4
ATOM 3980 C C . ASN B 1 31 ? -0.060 -10.247 7.514 1.00 0.00 31 ASN B C 4
ATOM 3981 O O . ASN B 1 31 ? -0.908 -9.551 6.962 1.00 0.00 31 ASN B O 4
ATOM 3986 N N . SER B 1 32 ? 0.319 -10.026 8.788 1.00 0.00 32 SER B N 4
ATOM 3987 C CA . SER B 1 32 ? 0.173 -8.709 9.485 1.00 0.00 32 SER B CA 4
ATOM 3988 C C . SER B 1 32 ? 0.797 -7.432 8.805 1.00 0.00 32 SER B C 4
ATOM 3989 O O . SER B 1 32 ? -0.005 -6.654 8.294 1.00 0.00 32 SER B O 4
ATOM 3992 N N . GLU B 1 33 ? 2.122 -7.153 8.725 1.00 0.00 33 GLU B N 4
ATOM 3993 C CA . GLU B 1 33 ? 2.609 -5.859 8.088 1.00 0.00 33 GLU B CA 4
ATOM 3994 C C . GLU B 1 33 ? 2.176 -5.591 6.626 1.00 0.00 33 GLU B C 4
ATOM 3995 O O . GLU B 1 33 ? 1.675 -4.515 6.329 1.00 0.00 33 GLU B O 4
ATOM 4001 N N . LEU B 1 34 ? 2.501 -6.517 5.701 1.00 0.00 34 LEU B N 4
ATOM 4002 C CA . LEU B 1 34 ? 1.983 -6.547 4.326 1.00 0.00 34 LEU B CA 4
ATOM 4003 C C . LEU B 1 34 ? 0.480 -6.184 4.363 1.00 0.00 34 LEU B C 4
ATOM 4004 O O . LEU B 1 34 ? 0.173 -5.147 3.802 1.00 0.00 34 LEU B O 4
ATOM 4009 N N . LEU B 1 35 ? -0.430 -6.863 5.125 1.00 0.00 35 LEU B N 4
ATOM 4010 C CA . LEU B 1 35 ? -1.835 -6.388 5.179 1.00 0.00 35 LEU B CA 4
ATOM 4011 C C . LEU B 1 35 ? -2.047 -4.963 5.708 1.00 0.00 35 LEU B C 4
ATOM 4012 O O . LEU B 1 35 ? -2.785 -4.191 5.109 1.00 0.00 35 LEU B O 4
ATOM 4017 N N . GLN B 1 36 ? -1.388 -4.633 6.808 1.00 0.00 36 GLN B N 4
ATOM 4018 C CA . GLN B 1 36 ? -1.407 -3.274 7.382 1.00 0.00 36 GLN B CA 4
ATOM 4019 C C . GLN B 1 36 ? -0.951 -2.183 6.385 1.00 0.00 36 GLN B C 4
ATOM 4020 O O . GLN B 1 36 ? -1.771 -1.333 6.062 1.00 0.00 36 GLN B O 4
ATOM 4026 N N . ILE B 1 37 ? 0.246 -2.258 5.796 1.00 0.00 37 ILE B N 4
ATOM 4027 C CA . ILE B 1 37 ? 0.626 -1.368 4.675 1.00 0.00 37 ILE B CA 4
ATOM 4028 C C . ILE B 1 37 ? -0.190 -1.495 3.348 1.00 0.00 37 ILE B C 4
ATOM 4029 O O . ILE B 1 37 ? -0.050 -0.578 2.572 1.00 0.00 37 ILE B O 4
ATOM 4034 N N . VAL B 1 38 ? -0.824 -2.629 3.015 1.00 0.00 38 VAL B N 4
ATOM 4035 C CA . VAL B 1 38 ? -1.586 -2.908 1.753 1.00 0.00 38 VAL B CA 4
ATOM 4036 C C . VAL B 1 38 ? -3.055 -2.361 1.840 1.00 0.00 38 VAL B C 4
ATOM 4037 O O . VAL B 1 38 ? -3.528 -1.658 0.945 1.00 0.00 38 VAL B O 4
ATOM 4041 N N . GLN B 1 39 ? -3.766 -2.691 2.948 1.00 0.00 39 GLN B N 4
ATOM 4042 C CA . GLN B 1 39 ? -4.896 -1.882 3.473 1.00 0.00 39 GLN B CA 4
ATOM 4043 C C . GLN B 1 39 ? -4.527 -0.367 3.607 1.00 0.00 39 GLN B C 4
ATOM 4044 O O . GLN B 1 39 ? -5.247 0.460 3.049 1.00 0.00 39 GLN B O 4
ATOM 4050 N N . ASP B 1 40 ? -3.349 -0.017 4.171 1.00 0.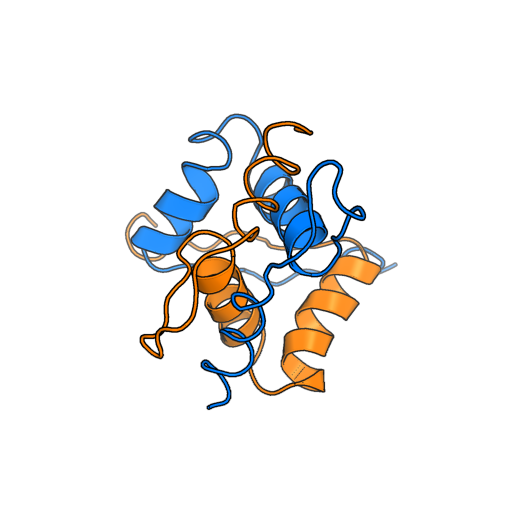00 40 ASP B N 4
ATOM 4051 C CA . ASP B 1 40 ? -2.703 1.303 3.915 1.00 0.00 40 ASP B CA 4
ATOM 4052 C C . ASP B 1 40 ? -2.458 1.753 2.441 1.00 0.00 40 ASP B C 4
ATOM 4053 O O . ASP B 1 40 ? -2.657 2.922 2.111 1.00 0.00 40 ASP B O 4
ATOM 4058 N N . ALA B 1 41 ? -2.022 0.836 1.575 1.00 0.00 41 ALA B N 4
ATOM 4059 C CA . ALA B 1 41 ? -1.456 1.161 0.240 1.00 0.00 41 ALA B CA 4
ATOM 4060 C C . ALA B 1 41 ? -2.479 1.738 -0.776 1.00 0.00 41 ALA B C 4
ATOM 4061 O O . ALA B 1 41 ? -2.250 2.765 -1.420 1.00 0.00 41 ALA B O 4
ATOM 4063 N N . LEU B 1 42 ? -3.616 1.055 -0.845 1.00 0.00 42 LEU B N 4
ATOM 4064 C CA . LEU B 1 42 ? -4.811 1.501 -1.603 1.00 0.00 42 LEU B CA 4
ATOM 4065 C C . LEU B 1 42 ? -5.986 2.154 -0.797 1.00 0.00 42 LEU B C 4
ATOM 4066 O O . LEU B 1 42 ? -6.827 2.789 -1.440 1.00 0.00 42 LEU B O 4
ATOM 4071 N N . SER B 1 43 ? -6.058 2.103 0.555 1.00 0.00 43 SER B N 4
ATOM 4072 C CA . SER B 1 43 ? -6.893 3.087 1.323 1.00 0.00 43 SER B CA 4
ATOM 4073 C C . SER B 1 43 ? -6.277 4.524 1.437 1.00 0.00 43 SER B C 4
ATOM 4074 O O . SER B 1 43 ? -7.042 5.489 1.384 1.00 0.00 43 SER B O 4
ATOM 4077 N N . LYS B 1 44 ? -4.937 4.681 1.595 1.00 0.00 44 LYS B N 4
ATOM 4078 C CA . LYS B 1 44 ? -4.245 6.005 1.564 1.00 0.00 44 LYS B CA 4
ATOM 4079 C C . LYS B 1 44 ? -4.601 7.043 2.722 1.00 0.00 44 LYS B C 4
ATOM 4080 O O . LYS B 1 44 ? -5.579 6.832 3.448 1.00 0.00 44 LYS B O 4
ATOM 4086 N N . PRO B 1 45 ? -3.837 8.148 3.001 1.00 0.00 45 PRO B N 4
ATOM 4087 C CA . PRO B 1 45 ? -4.103 9.027 4.178 1.00 0.00 45 PRO B CA 4
ATOM 4088 C C . PRO B 1 45 ? -5.412 9.890 4.184 1.00 0.00 45 PRO B C 4
ATOM 4089 O O . PRO B 1 45 ? 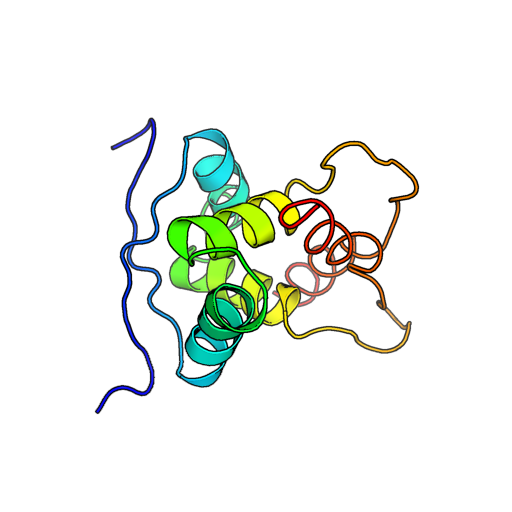-5.487 10.944 3.547 1.00 0.00 45 PRO B O 4
ATOM 4093 N N . SER B 1 46 ? -6.398 9.471 4.995 1.00 0.00 46 SER B N 4
ATOM 4094 C CA . SER B 1 46 ? -7.566 10.318 5.373 1.00 0.00 46 SER B CA 4
ATOM 4095 C C . SER B 1 46 ? -7.459 10.849 6.854 1.00 0.00 46 SER B C 4
ATOM 4096 O O . SER B 1 46 ? -7.178 12.046 6.973 1.00 0.00 46 SER B O 4
ATOM 4099 N N . PRO B 1 47 ? -7.592 10.096 7.998 1.00 0.00 47 PRO B N 4
ATOM 4100 C CA . PRO B 1 47 ? -7.294 10.636 9.369 1.00 0.00 47 PRO B CA 4
ATOM 4101 C C . PRO B 1 47 ? -5.778 10.757 9.774 1.00 0.00 47 PRO B C 4
ATOM 4102 O O . PRO B 1 47 ? -5.310 10.286 10.814 1.00 0.00 47 PRO B O 4
ATOM 4106 N N . VAL B 1 48 ? -5.044 11.493 8.943 1.00 0.00 48 VAL B N 4
ATOM 4107 C CA . VAL B 1 48 ? -3.573 11.735 9.070 1.00 0.00 48 VAL B CA 4
ATOM 4108 C C . VAL B 1 48 ? -3.189 13.114 9.729 1.00 0.00 48 VAL B C 4
ATOM 4109 O O . VAL B 1 48 ? -2.236 13.176 10.509 1.00 0.00 48 VAL B O 4
ATOM 4113 N N . THR B 1 49 ? -3.968 14.191 9.480 1.00 0.00 49 THR B N 4
ATOM 4114 C CA . THR B 1 49 ? -4.147 15.336 10.431 1.00 0.00 49 THR B CA 4
ATOM 4115 C C . THR B 1 49 ? -2.901 16.269 10.646 1.00 0.00 49 THR B C 4
ATOM 4116 O O . THR B 1 49 ? -2.296 16.316 11.720 1.00 0.00 49 THR B O 4
ATOM 4120 N N . GLY B 1 50 ? -2.580 17.052 9.604 1.00 0.00 50 GLY B N 4
ATOM 4121 C CA . GLY B 1 50 ? -1.412 17.988 9.590 1.00 0.00 50 GLY B CA 4
ATOM 4122 C C . GLY B 1 50 ? -0.363 17.597 8.533 1.00 0.00 50 GLY B C 4
ATOM 4123 O O . GLY B 1 50 ? -0.131 18.292 7.545 1.00 0.00 50 GLY B O 4
ATOM 4124 N N . TYR B 1 51 ? 0.213 16.420 8.754 1.00 0.00 51 TYR B N 4
ATOM 4125 C CA . TYR B 1 51 ? 0.715 15.490 7.707 1.00 0.00 51 TYR B CA 4
ATOM 4126 C C . TYR B 1 51 ? -0.012 15.385 6.290 1.00 0.00 51 TYR B C 4
ATOM 4127 O O . TYR B 1 51 ? -0.691 14.393 6.012 1.00 0.00 51 TYR B O 4
ATOM 4136 N N . ARG B 1 52 ? 0.100 16.365 5.367 1.00 0.00 52 ARG B N 4
ATOM 4137 C CA . ARG B 1 52 ? -0.747 16.381 4.117 1.00 0.00 52 ARG B CA 4
ATOM 4138 C C . ARG B 1 52 ? -0.087 17.079 2.861 1.00 0.00 52 ARG B C 4
ATOM 4139 O O . ARG B 1 52 ? 0.061 18.299 2.850 1.00 0.00 52 ARG B O 4
ATOM 4147 N N . ASN B 1 53 ? 0.267 16.497 1.692 1.00 0.00 53 ASN B N 4
ATOM 4148 C CA . ASN B 1 53 ? 0.437 15.056 1.409 1.00 0.00 53 ASN B CA 4
ATOM 4149 C C . ASN B 1 53 ? -0.855 14.215 1.125 1.00 0.00 53 ASN B C 4
ATOM 4150 O O . ASN B 1 53 ? -1.910 14.410 1.715 1.00 0.00 53 ASN B O 4
ATOM 4155 N N . ASP B 1 54 ? -0.891 13.184 0.261 1.00 0.00 54 ASP B N 4
ATOM 4156 C CA . ASP B 1 54 ? 0.204 12.711 -0.679 1.00 0.00 54 ASP B CA 4
ATOM 4157 C C . ASP B 1 54 ? 1.040 11.370 -0.464 1.00 0.00 54 ASP B C 4
ATOM 4158 O O . ASP B 1 54 ? 1.925 10.935 -1.218 1.00 0.00 54 ASP B O 4
ATOM 4163 N N . ALA B 1 55 ? 0.421 10.443 0.256 1.00 0.00 55 ALA B N 4
ATOM 4164 C CA . ALA B 1 55 ? 0.092 9.142 -0.387 1.00 0.00 55 ALA B CA 4
ATOM 4165 C C . ALA B 1 55 ? -1.270 9.002 -1.151 1.00 0.00 55 ALA B C 4
ATOM 4166 O O . ALA B 1 55 ? -1.451 8.033 -1.892 1.00 0.00 55 ALA B O 4
ATOM 4168 N N . GLU B 1 56 ? -2.002 10.137 -1.259 1.00 0.00 56 GLU B N 4
ATOM 4169 C CA . GLU B 1 56 ? -2.447 10.695 -2.580 1.00 0.00 56 GLU B CA 4
ATOM 4170 C C . GLU B 1 56 ? -1.386 10.954 -3.728 1.00 0.00 56 GLU B C 4
ATOM 4171 O O . GLU B 1 56 ? -1.746 11.124 -4.901 1.00 0.00 56 GLU B O 4
ATOM 4177 N N . ARG B 1 57 ? -0.088 10.830 -3.447 1.00 0.00 57 ARG B N 4
ATOM 4178 C CA . ARG B 1 57 ? 0.965 10.689 -4.470 1.00 0.00 57 ARG B CA 4
ATOM 4179 C C . ARG B 1 57 ? 1.340 9.224 -4.767 1.00 0.00 57 ARG B C 4
ATOM 4180 O O . ARG B 1 57 ? 1.373 8.898 -5.942 1.00 0.00 57 ARG B O 4
ATOM 4188 N N . LEU B 1 58 ? 1.550 8.311 -3.802 1.00 0.00 58 LEU B N 4
ATOM 4189 C CA . LEU B 1 58 ? 1.624 6.823 -4.139 1.00 0.00 58 LEU B CA 4
ATOM 4190 C C . LEU B 1 58 ? 0.553 6.250 -5.145 1.00 0.00 58 LEU B C 4
ATOM 4191 O O . LEU B 1 58 ? 0.856 5.753 -6.246 1.00 0.00 58 LEU B O 4
ATOM 4196 N N . ALA B 1 59 ? -0.714 6.501 -4.811 1.00 0.00 59 ALA B N 4
ATOM 4197 C CA . ALA B 1 59 ? -1.684 7.016 -5.802 1.00 0.00 59 ALA B CA 4
ATOM 4198 C C . ALA B 1 59 ? -1.260 7.588 -7.184 1.00 0.00 59 ALA B C 4
ATOM 4199 O O . ALA B 1 59 ? -1.244 6.810 -8.114 1.00 0.00 59 ALA B O 4
ATOM 4201 N N . ASP B 1 60 ? -0.904 8.872 -7.400 1.00 0.00 60 ASP B N 4
ATOM 4202 C CA . ASP B 1 60 ? -0.614 9.345 -8.770 1.00 0.00 60 ASP B CA 4
ATOM 4203 C C . ASP B 1 60 ? 0.655 8.831 -9.516 1.00 0.00 60 ASP B C 4
ATOM 4204 O O . ASP B 1 60 ? 0.707 8.972 -10.745 1.00 0.00 60 ASP B O 4
ATOM 4209 N N . GLU B 1 61 ? 1.491 7.947 -8.906 1.00 0.00 61 GLU B N 4
ATOM 4210 C CA . GLU B 1 61 ? 2.054 6.800 -9.685 1.00 0.00 61 GLU B CA 4
ATOM 4211 C C . GLU B 1 61 ? 0.847 5.975 -10.193 1.00 0.00 61 GLU B C 4
ATOM 4212 O O . GLU B 1 61 ? 0.252 6.451 -11.165 1.00 0.00 61 GLU B O 4
ATOM 4218 N N . GLN B 1 62 ? 0.309 4.932 -9.535 1.00 0.00 62 GLN B N 4
ATOM 4219 C CA . GLN B 1 62 ? -0.829 4.238 -10.196 1.00 0.00 62 GLN B CA 4
ATOM 4220 C C . GLN B 1 62 ? -2.182 4.879 -9.839 1.00 0.00 62 GLN B C 4
ATOM 4221 O O . GLN B 1 62 ? -2.777 4.790 -8.791 1.00 0.00 62 GLN B O 4
ATOM 4227 N N . SER B 1 63 ? -2.581 5.866 -10.614 1.00 0.00 63 SER B N 4
ATOM 4228 C CA . SER B 1 63 ? -3.000 5.642 -12.037 1.00 0.00 63 SER B CA 4
ATOM 4229 C C . SER B 1 63 ? -2.315 6.417 -13.255 1.00 0.00 63 SER B C 4
ATOM 4230 O O . SER B 1 63 ? -2.923 6.477 -14.319 1.00 0.00 63 SER B O 4
ATOM 4233 N N . GLU B 1 64 ? -1.205 7.202 -13.152 1.00 0.00 64 GLU B N 4
ATOM 4234 C CA . GLU B 1 64 ? -1.330 8.662 -13.416 1.00 0.00 64 GLU B CA 4
ATOM 4235 C C . GLU B 1 64 ? -1.804 9.422 -12.111 1.00 0.00 64 GLU B C 4
ATOM 4236 O O . GLU B 1 64 ? -1.534 10.595 -11.855 1.00 0.00 64 GLU B O 4
ATOM 4242 N N . LEU B 1 65 ? -2.657 8.749 -11.325 1.00 0.00 65 LEU B N 4
ATOM 4243 C CA . LEU B 1 65 ? -4.097 9.193 -11.144 1.00 0.00 65 LEU B CA 4
ATOM 4244 C C . LEU B 1 65 ? -5.033 8.517 -10.076 1.00 0.00 65 LEU B C 4
ATOM 4245 O O . LEU B 1 65 ? -5.571 9.167 -9.181 1.00 0.00 65 LEU B O 4
ATOM 4250 N N . VAL B 1 66 ? -5.264 7.224 -10.286 1.00 0.00 66 VAL B N 4
ATOM 4251 C CA . VAL B 1 66 ? -6.358 6.364 -9.751 1.00 0.00 66 VAL B CA 4
ATOM 4252 C C . VAL B 1 66 ? -7.834 6.827 -9.778 1.00 0.00 66 VAL B C 4
ATOM 4253 O O . VAL B 1 66 ? -8.172 7.929 -9.362 1.00 0.00 66 VAL B O 4
ATOM 4257 N N . ALA A 1 1 ? 13.074 -17.199 -6.643 1.00 0.00 1 ALA A N 5
ATOM 4258 C CA . ALA A 1 1 ? 14.397 -16.608 -6.339 1.00 0.00 1 ALA A CA 5
ATOM 4259 C C . ALA A 1 1 ? 15.621 -17.470 -6.789 1.00 0.00 1 ALA A C 5
ATOM 4260 O O . ALA A 1 1 ? 15.646 -18.685 -6.599 1.00 0.00 1 ALA A O 5
ATOM 4262 N N . ARG A 1 2 ? 16.778 -16.973 -7.246 1.00 0.00 2 ARG A N 5
ATOM 4263 C CA . ARG A 1 2 ? 17.060 -15.541 -7.588 1.00 0.00 2 ARG A CA 5
ATOM 4264 C C . ARG A 1 2 ? 17.183 -14.590 -6.343 1.00 0.00 2 ARG A C 5
ATOM 4265 O O . ARG A 1 2 ? 17.522 -14.989 -5.228 1.00 0.00 2 ARG A O 5
ATOM 4273 N N . ASP A 1 3 ? 16.906 -13.312 -6.558 1.00 0.00 3 ASP A N 5
ATOM 4274 C CA . ASP A 1 3 ? 16.706 -12.294 -5.497 1.00 0.00 3 ASP A CA 5
ATOM 4275 C C . ASP A 1 3 ? 15.225 -11.796 -5.582 1.00 0.00 3 ASP A C 5
ATOM 4276 O O . ASP A 1 3 ? 14.957 -10.623 -5.852 1.00 0.00 3 ASP A O 5
ATOM 4281 N N . ASP A 1 4 ? 14.252 -12.705 -5.366 1.00 0.00 4 ASP A N 5
ATOM 4282 C CA . ASP A 1 4 ? 12.801 -12.390 -5.441 1.00 0.00 4 ASP A CA 5
ATOM 4283 C C . ASP A 1 4 ? 11.905 -13.460 -4.727 1.00 0.00 4 ASP A C 5
ATOM 4284 O O . ASP A 1 4 ? 11.304 -14.292 -5.418 1.00 0.00 4 ASP A O 5
ATOM 4289 N N . PRO A 1 5 ? 11.797 -13.523 -3.372 1.00 0.00 5 PRO A N 5
ATOM 4290 C CA . PRO A 1 5 ? 11.343 -14.753 -2.676 1.00 0.00 5 PRO A CA 5
ATOM 4291 C C . PRO A 1 5 ? 9.851 -14.716 -2.245 1.00 0.00 5 PRO A C 5
ATOM 4292 O O . PRO A 1 5 ? 9.247 -13.659 -2.027 1.00 0.00 5 PRO A O 5
ATOM 4296 N N . HIS A 1 6 ? 9.303 -15.923 -2.111 1.00 0.00 6 HIS A N 5
ATOM 4297 C CA . HIS A 1 6 ? 7.888 -16.156 -1.750 1.00 0.00 6 HIS A CA 5
ATOM 4298 C C . HIS A 1 6 ? 7.587 -15.928 -0.236 1.00 0.00 6 HIS A C 5
ATOM 4299 O O . HIS A 1 6 ? 8.222 -16.520 0.644 1.00 0.00 6 HIS A O 5
ATOM 4306 N N . PHE A 1 7 ? 6.455 -15.288 0.072 1.00 0.00 7 PHE A N 5
ATOM 4307 C CA . PHE A 1 7 ? 5.415 -16.002 0.851 1.00 0.00 7 PHE A CA 5
ATOM 4308 C C . PHE A 1 7 ? 4.118 -16.165 -0.002 1.00 0.00 7 PHE A C 5
ATOM 4309 O O . PHE A 1 7 ? 3.904 -15.555 -1.056 1.00 0.00 7 PHE A O 5
ATOM 4317 N N . ASN A 1 8 ? 3.229 -17.049 0.440 1.00 0.00 8 ASN A N 5
ATOM 4318 C CA . ASN A 1 8 ? 1.820 -17.033 -0.014 1.00 0.00 8 ASN A CA 5
ATOM 4319 C C . ASN A 1 8 ? 1.021 -15.970 0.810 1.00 0.00 8 ASN A C 5
ATOM 4320 O O . ASN A 1 8 ? 0.417 -16.303 1.833 1.00 0.00 8 ASN A O 5
ATOM 4325 N N . PHE A 1 9 ? 0.972 -14.693 0.347 1.00 0.00 9 PHE A N 5
ATOM 4326 C CA . PHE A 1 9 ? -0.093 -13.762 0.784 1.00 0.00 9 PHE A CA 5
ATOM 4327 C C . PHE A 1 9 ? -1.479 -14.241 0.260 1.00 0.00 9 PHE A C 5
ATOM 4328 O O . PHE A 1 9 ? -1.659 -15.300 -0.332 1.00 0.00 9 PHE A O 5
ATOM 4336 N N . ARG A 1 10 ? -2.498 -13.626 0.799 1.00 0.00 10 ARG A N 5
ATOM 4337 C CA . ARG A 1 10 ? -3.497 -14.350 1.632 1.00 0.00 10 ARG A CA 5
ATOM 4338 C C . ARG A 1 10 ? -4.202 -13.280 2.479 1.00 0.00 10 ARG A C 5
ATOM 4339 O O . ARG A 1 10 ? -3.587 -12.673 3.365 1.00 0.00 10 ARG A O 5
ATOM 4347 N N . MET A 1 11 ? -5.473 -13.025 2.172 1.00 0.00 11 MET A N 5
ATOM 4348 C CA . MET A 1 11 ? -6.157 -11.827 2.752 1.00 0.00 11 MET A CA 5
ATOM 4349 C C . MET A 1 11 ? -7.409 -12.207 3.630 1.00 0.00 11 MET A C 5
ATOM 4350 O O . MET A 1 11 ? -7.662 -13.383 3.919 1.00 0.00 11 MET A O 5
ATOM 4355 N N . PRO A 1 12 ? -8.266 -11.240 4.033 1.00 0.00 12 PRO A N 5
ATOM 4356 C CA . PRO A 1 12 ? -9.737 -11.445 3.886 1.00 0.00 12 PRO A CA 5
ATOM 4357 C C . PRO A 1 12 ? -10.353 -10.771 2.614 1.00 0.00 12 PRO A C 5
ATOM 4358 O O . PRO A 1 12 ? -9.739 -9.954 1.908 1.00 0.00 12 PRO A O 5
ATOM 4362 N N . MET A 1 13 ? -11.558 -11.249 2.250 1.00 0.00 13 MET A N 5
ATOM 4363 C CA . MET A 1 13 ? -12.134 -11.033 0.885 1.00 0.00 13 MET A CA 5
ATOM 4364 C C . MET A 1 13 ? -12.337 -9.555 0.414 1.00 0.00 13 MET A C 5
ATOM 4365 O O . MET A 1 13 ? -12.087 -9.273 -0.758 1.00 0.00 13 MET A O 5
ATOM 4370 N N . GLU A 1 14 ? -12.667 -8.598 1.298 1.00 0.00 14 GLU A N 5
ATOM 4371 C CA . GLU A 1 14 ? -12.570 -7.151 0.956 1.00 0.00 14 GLU A CA 5
ATOM 4372 C C . GLU A 1 14 ? -11.141 -6.611 0.615 1.00 0.00 14 GLU A C 5
ATOM 4373 O O . GLU A 1 14 ? -11.037 -5.867 -0.348 1.00 0.00 14 GLU A O 5
ATOM 4379 N N . VAL A 1 15 ? -10.047 -6.960 1.319 1.00 0.00 15 VAL A N 5
ATOM 4380 C CA . VAL A 1 15 ? -8.654 -6.565 0.915 1.00 0.00 15 VAL A CA 5
ATOM 4381 C C . VAL A 1 15 ? -8.252 -7.117 -0.464 1.00 0.00 15 VAL A C 5
ATOM 4382 O O . VAL A 1 15 ? -7.722 -6.351 -1.258 1.00 0.00 15 VAL A O 5
ATOM 4386 N N . ARG A 1 16 ? -8.447 -8.413 -0.749 1.00 0.00 16 ARG A N 5
ATOM 4387 C CA . ARG A 1 16 ? -8.181 -8.909 -2.110 1.00 0.00 16 ARG A CA 5
ATOM 4388 C C . ARG A 1 16 ? -9.194 -8.468 -3.193 1.00 0.00 16 ARG A C 5
ATOM 4389 O O . ARG A 1 16 ? -8.727 -8.183 -4.280 1.00 0.00 16 ARG A O 5
ATOM 4397 N N . GLU A 1 17 ? -10.502 -8.284 -2.965 1.00 0.00 17 GLU A N 5
ATOM 4398 C CA . GLU A 1 17 ? -11.321 -7.455 -3.896 1.00 0.00 17 GLU A CA 5
ATOM 4399 C C . GLU A 1 17 ? -10.839 -5.975 -4.048 1.00 0.00 17 GLU A C 5
ATOM 4400 O O . GLU A 1 17 ? -10.774 -5.486 -5.165 1.00 0.00 17 GLU A O 5
ATOM 4406 N N . LYS A 1 18 ? -10.463 -5.266 -2.979 1.00 0.00 18 LYS A N 5
ATOM 4407 C CA . LYS A 1 18 ? -9.838 -3.924 -3.075 1.00 0.00 18 LYS A CA 5
ATOM 4408 C C . LYS A 1 18 ? -8.443 -3.889 -3.786 1.00 0.00 18 LYS A C 5
ATOM 4409 O O . LYS A 1 18 ? -8.287 -3.115 -4.724 1.00 0.00 18 LYS A O 5
ATOM 4415 N N . LEU A 1 19 ? -7.481 -4.746 -3.423 1.00 0.00 19 LEU A N 5
ATOM 4416 C CA . LEU A 1 19 ? -6.167 -4.921 -4.103 1.00 0.00 19 LEU A CA 5
ATOM 4417 C C . LEU A 1 19 ? -6.254 -5.532 -5.547 1.00 0.00 19 LEU A C 5
ATOM 4418 O O . LEU A 1 19 ? -5.532 -5.104 -6.446 1.00 0.00 19 LEU A O 5
ATOM 4423 N N . LYS A 1 20 ? -7.146 -6.510 -5.790 1.00 0.00 20 LYS A N 5
ATOM 4424 C CA . LYS A 1 20 ? -7.332 -7.175 -7.089 1.00 0.00 20 LYS A CA 5
ATOM 4425 C C . LYS A 1 20 ? -8.351 -6.450 -8.024 1.00 0.00 20 LYS A C 5
ATOM 4426 O O . LYS A 1 20 ? -8.196 -6.581 -9.230 1.00 0.00 20 LYS A O 5
ATOM 4432 N N . PHE A 1 21 ? -9.349 -5.670 -7.545 1.00 0.00 21 PHE A N 5
ATOM 4433 C CA . PHE A 1 21 ? -9.945 -4.567 -8.348 1.00 0.00 21 PHE A CA 5
ATOM 4434 C C . PHE A 1 21 ? -8.892 -3.499 -8.621 1.00 0.00 21 PHE A C 5
ATOM 4435 O O . PHE A 1 21 ? -8.453 -3.567 -9.745 1.00 0.00 21 PHE A O 5
ATOM 4443 N N . ARG A 1 22 ? -8.417 -2.602 -7.738 1.00 0.00 22 ARG A N 5
ATOM 4444 C CA . ARG A 1 22 ? -7.175 -1.780 -7.960 1.00 0.00 22 ARG A CA 5
ATOM 4445 C C . ARG A 1 22 ? -6.236 -2.267 -9.146 1.00 0.00 22 ARG A C 5
ATOM 4446 O O . ARG A 1 22 ? -6.300 -1.671 -10.222 1.00 0.00 22 ARG A O 5
ATOM 4454 N N . ALA A 1 23 ? -5.718 -3.514 -9.072 1.00 0.00 23 ALA A N 5
ATOM 4455 C CA . ALA A 1 23 ? -5.254 -4.320 -10.247 1.00 0.00 23 ALA A CA 5
ATOM 4456 C C . ALA A 1 23 ? -6.190 -4.505 -11.511 1.00 0.00 23 ALA A C 5
ATOM 4457 O O . ALA A 1 23 ? -5.971 -3.839 -12.522 1.00 0.00 23 ALA A O 5
ATOM 4459 N N . GLU A 1 24 ? -7.188 -5.403 -11.469 1.00 0.00 24 GLU A N 5
ATOM 4460 C CA . GLU A 1 24 ? -8.145 -5.701 -12.589 1.00 0.00 24 GLU A CA 5
ATOM 4461 C C . GLU A 1 24 ? -9.182 -4.603 -13.015 1.00 0.00 24 GLU A C 5
ATOM 4462 O O . GLU A 1 24 ? -9.502 -4.482 -14.198 1.00 0.00 24 GLU A O 5
ATOM 4468 N N . ALA A 1 25 ? -9.691 -3.803 -12.067 1.00 0.00 25 ALA A N 5
ATOM 4469 C CA . ALA A 1 25 ? -10.182 -2.422 -12.312 1.00 0.00 25 ALA A CA 5
ATOM 4470 C C . ALA A 1 25 ? -9.332 -1.549 -13.324 1.00 0.00 25 ALA A C 5
ATOM 4471 O O . ALA A 1 25 ? -9.901 -0.892 -14.196 1.00 0.00 25 ALA A O 5
ATOM 4473 N N . ASN A 1 26 ? -7.980 -1.521 -13.157 1.00 0.00 26 ASN A N 5
ATOM 4474 C CA . ASN A 1 26 ? -7.068 -0.680 -13.980 1.00 0.00 26 ASN A CA 5
ATOM 4475 C C . ASN A 1 26 ? -6.395 -1.373 -15.227 1.00 0.00 26 ASN A C 5
ATOM 4476 O O . ASN A 1 26 ? -6.363 -0.793 -16.314 1.00 0.00 26 ASN A O 5
ATOM 4481 N N . GLY A 1 27 ? -5.748 -2.535 -15.029 1.00 0.00 27 GLY A N 5
ATOM 4482 C CA . GLY A 1 27 ? -4.577 -2.954 -15.867 1.00 0.00 27 GLY A CA 5
ATOM 4483 C C . GLY A 1 27 ? -3.280 -3.504 -15.195 1.00 0.00 27 GLY A C 5
ATOM 4484 O O . GLY A 1 27 ? -2.457 -4.074 -15.913 1.00 0.00 27 GLY A O 5
ATOM 4485 N N . ARG A 1 28 ? -3.062 -3.377 -13.870 1.00 0.00 28 ARG A N 5
ATOM 4486 C CA . ARG A 1 28 ? -1.918 -4.036 -13.164 1.00 0.00 28 ARG A CA 5
ATOM 4487 C C . ARG A 1 28 ? -2.461 -5.434 -12.692 1.00 0.00 28 ARG A C 5
ATOM 4488 O O . ARG A 1 28 ? -3.666 -5.633 -12.534 1.00 0.00 28 ARG A O 5
ATOM 4496 N N . SER A 1 29 ? -1.629 -6.469 -12.557 1.00 0.00 29 SER A N 5
ATOM 4497 C CA . SER A 1 29 ? -2.142 -7.867 -12.362 1.00 0.00 29 SER A CA 5
ATOM 4498 C C . SER A 1 29 ? -1.555 -8.365 -11.033 1.00 0.00 29 SER A C 5
ATOM 4499 O O . SER A 1 29 ? -0.343 -8.509 -10.980 1.00 0.00 29 SER A O 5
ATOM 4502 N N . MET A 1 30 ? -2.309 -8.474 -9.925 1.00 0.00 30 MET A N 5
ATOM 4503 C CA . MET A 1 30 ? -1.795 -8.098 -8.574 1.00 0.00 30 MET A CA 5
ATOM 4504 C C . MET A 1 30 ? -0.325 -8.417 -8.162 1.00 0.00 30 MET A C 5
ATOM 4505 O O . MET A 1 30 ? 0.319 -7.558 -7.594 1.00 0.00 30 MET A O 5
ATOM 4510 N N . ASN A 1 31 ? 0.273 -9.584 -8.387 1.00 0.00 31 ASN A N 5
ATOM 4511 C CA . ASN A 1 31 ? 1.758 -9.698 -8.257 1.00 0.00 31 ASN A CA 5
ATOM 4512 C C . ASN A 1 31 ? 2.573 -8.517 -8.963 1.00 0.00 31 ASN A C 5
ATOM 4513 O O . ASN A 1 31 ? 3.277 -7.793 -8.262 1.00 0.00 31 ASN A O 5
ATOM 4518 N N . SER A 1 32 ? 2.244 -8.155 -10.223 1.00 0.00 32 SER A N 5
ATOM 4519 C CA . SER A 1 32 ? 2.269 -6.731 -10.706 1.00 0.00 32 SER A CA 5
ATOM 4520 C C . SER A 1 32 ? 1.596 -5.638 -9.811 1.00 0.00 32 SER A C 5
ATOM 4521 O O . SER A 1 32 ? 2.338 -4.861 -9.211 1.00 0.00 32 SER A O 5
ATOM 4524 N N . GLU A 1 33 ? 0.263 -5.508 -9.689 1.00 0.00 33 GLU A N 5
ATOM 4525 C CA . GLU A 1 33 ? -0.311 -4.340 -8.941 1.00 0.00 33 GLU A CA 5
ATOM 4526 C C . GLU A 1 33 ? -0.028 -4.196 -7.433 1.00 0.00 33 GLU A C 5
ATOM 4527 O O . GLU A 1 33 ? 0.409 -3.121 -7.025 1.00 0.00 33 GLU A O 5
ATOM 4533 N N . LEU A 1 34 ? -0.345 -5.233 -6.613 1.00 0.00 34 LEU A N 5
ATOM 4534 C CA . LEU A 1 34 ? 0.164 -5.396 -5.235 1.00 0.00 34 LEU A CA 5
ATOM 4535 C C . LEU A 1 34 ? 1.636 -4.898 -5.223 1.00 0.00 34 LEU A C 5
ATOM 4536 O O . LEU A 1 34 ? 1.865 -3.945 -4.506 1.00 0.00 34 LEU A O 5
ATOM 4541 N N . LEU A 1 35 ? 2.585 -5.355 -6.102 1.00 0.00 35 LEU A N 5
ATOM 4542 C CA . LEU A 1 35 ? 3.959 -4.799 -6.073 1.00 0.00 35 LEU A CA 5
ATOM 4543 C C . LEU A 1 35 ? 4.083 -3.302 -6.387 1.00 0.00 35 LEU A C 5
ATOM 4544 O O . LEU A 1 35 ? 4.715 -2.575 -5.633 1.00 0.00 35 LEU A O 5
ATOM 4549 N N . GLN A 1 36 ? 3.518 -2.847 -7.497 1.00 0.00 36 GLN A N 5
ATOM 4550 C CA . GLN A 1 36 ? 3.628 -1.424 -7.904 1.00 0.00 36 GLN A CA 5
ATOM 4551 C C . GLN A 1 36 ? 2.964 -0.423 -6.926 1.00 0.00 36 GLN A C 5
ATOM 4552 O O . GLN A 1 36 ? 3.571 0.627 -6.688 1.00 0.00 36 GLN A O 5
ATOM 4558 N N . ILE A 1 37 ? 1.820 -0.752 -6.286 1.00 0.00 37 ILE A N 5
ATOM 4559 C CA . ILE A 1 37 ? 1.425 -0.023 -5.066 1.00 0.00 37 ILE A CA 5
ATOM 4560 C C . ILE A 1 37 ? 2.274 -0.370 -3.815 1.00 0.00 37 ILE A C 5
ATOM 4561 O O . ILE A 1 37 ? 2.521 0.578 -3.141 1.00 0.00 37 ILE A O 5
ATOM 4566 N N . VAL A 1 38 ? 2.660 -1.585 -3.429 1.00 0.00 38 VAL A N 5
ATOM 4567 C CA . VAL A 1 38 ? 3.442 -1.927 -2.181 1.00 0.00 38 VAL A CA 5
ATOM 4568 C C . VAL A 1 38 ? 4.881 -1.348 -2.163 1.00 0.00 38 VAL A C 5
ATOM 4569 O O . VAL A 1 38 ? 5.288 -0.722 -1.182 1.00 0.00 38 VAL A O 5
ATOM 4573 N N . GLN A 1 39 ? 5.651 -1.572 -3.267 1.00 0.00 39 GLN A N 5
ATOM 4574 C CA . GLN A 1 39 ? 6.819 -0.741 -3.618 1.00 0.00 39 GLN A CA 5
ATOM 4575 C C . GLN A 1 39 ? 6.435 0.737 -3.489 1.00 0.00 39 GLN A C 5
ATOM 4576 O O . GLN A 1 39 ? 6.973 1.314 -2.553 1.00 0.00 39 GLN A O 5
ATOM 4582 N N . ASP A 1 40 ? 5.400 1.274 -4.195 1.00 0.00 40 ASP A N 5
ATOM 4583 C CA . ASP A 1 40 ? 4.795 2.574 -3.770 1.00 0.00 40 ASP A CA 5
ATOM 4584 C C . ASP A 1 40 ? 4.671 2.867 -2.247 1.00 0.00 40 ASP A C 5
ATOM 4585 O O . ASP A 1 40 ? 5.204 3.852 -1.727 1.00 0.00 40 ASP A O 5
ATOM 4590 N N . ALA A 1 41 ? 3.999 1.945 -1.582 1.00 0.00 41 ALA A N 5
ATOM 4591 C CA . ALA A 1 41 ? 3.204 2.236 -0.394 1.00 0.00 41 ALA A CA 5
ATOM 4592 C C . ALA A 1 41 ? 3.927 2.281 0.969 1.00 0.00 41 ALA A C 5
ATOM 4593 O O . ALA A 1 41 ? 3.489 2.969 1.893 1.00 0.00 41 ALA A O 5
ATOM 4595 N N . LEU A 1 42 ? 5.099 1.662 1.044 1.00 0.00 42 LEU A N 5
ATOM 4596 C CA . LEU A 1 42 ? 6.178 2.159 1.935 1.00 0.00 42 LEU A CA 5
ATOM 4597 C C . LEU A 1 42 ? 7.272 3.063 1.315 1.00 0.00 42 LEU A C 5
ATOM 4598 O O . LEU A 1 42 ? 7.674 4.036 1.966 1.00 0.00 42 LEU A O 5
ATOM 4603 N N . SER A 1 43 ? 7.801 2.765 0.123 1.00 0.00 43 SER A N 5
ATOM 4604 C CA . SER A 1 43 ? 8.926 3.554 -0.436 1.00 0.00 43 SER A CA 5
ATOM 4605 C C . SER A 1 43 ? 9.126 3.105 -1.891 1.00 0.00 43 SER A C 5
ATOM 4606 O O . SER A 1 43 ? 10.027 2.300 -2.153 1.00 0.00 43 SER A O 5
ATOM 4609 N N . LYS A 1 44 ? 8.340 3.646 -2.842 1.00 0.00 44 LYS A N 5
ATOM 4610 C CA . LYS A 1 44 ? 8.646 3.335 -4.309 1.00 0.00 44 LYS A CA 5
ATOM 4611 C C . LYS A 1 44 ? 10.146 3.209 -4.864 1.00 0.00 44 LYS A C 5
ATOM 4612 O O . LYS A 1 44 ? 10.367 2.274 -5.645 1.00 0.00 44 LYS A O 5
ATOM 4618 N N . PRO A 1 45 ? 11.190 4.049 -4.563 1.00 0.00 45 PRO A N 5
ATOM 4619 C CA . PRO A 1 45 ? 12.424 4.120 -5.397 1.00 0.00 45 PRO A CA 5
ATOM 4620 C C . PRO A 1 45 ? 13.348 2.871 -5.564 1.00 0.00 45 PRO A C 5
ATOM 4621 O O . PRO A 1 45 ? 13.448 1.987 -4.716 1.00 0.00 45 PRO A O 5
ATOM 4625 N N . SER A 1 46 ? 13.907 2.625 -6.754 1.00 0.00 46 SER A N 5
ATOM 4626 C CA . SER A 1 46 ? 14.367 3.714 -7.681 1.00 0.00 46 SER A CA 5
ATOM 4627 C C . SER A 1 46 ? 13.351 4.324 -8.712 1.00 0.00 46 SER A C 5
ATOM 4628 O O . SER A 1 46 ? 13.459 5.541 -8.885 1.00 0.00 46 SER A O 5
ATOM 4631 N N . PRO A 1 47 ? 12.427 3.618 -9.445 1.00 0.00 47 PRO A N 5
ATOM 4632 C CA . PRO A 1 47 ? 11.658 4.250 -10.554 1.00 0.00 47 PRO A CA 5
ATOM 4633 C C . PRO A 1 47 ? 10.646 5.350 -10.147 1.00 0.00 47 PRO A C 5
ATOM 4634 O O . PRO A 1 47 ? 9.613 5.055 -9.548 1.00 0.00 47 PRO A O 5
ATOM 4638 N N . VAL A 1 48 ? 10.950 6.646 -10.203 1.00 0.00 48 VAL A N 5
ATOM 4639 C CA . VAL A 1 48 ? 11.899 7.325 -11.160 1.00 0.00 48 VAL A CA 5
ATOM 4640 C C . VAL A 1 48 ? 12.308 8.700 -10.523 1.00 0.00 48 VAL A C 5
ATOM 4641 O O . VAL A 1 48 ? 13.436 8.910 -10.077 1.00 0.00 48 VAL A O 5
ATOM 4645 N N . THR A 1 49 ? 11.333 9.601 -10.404 1.00 0.00 49 THR A N 5
ATOM 4646 C CA . THR A 1 49 ? 11.341 10.819 -9.533 1.00 0.00 49 THR A CA 5
ATOM 4647 C C . THR A 1 49 ? 11.257 10.624 -7.970 1.00 0.00 49 THR A C 5
ATOM 4648 O O . THR A 1 49 ? 10.566 11.353 -7.245 1.00 0.00 49 THR A O 5
ATOM 4652 N N . GLY A 1 50 ? 11.943 9.608 -7.467 1.00 0.00 50 GLY A N 5
ATOM 4653 C CA . GLY A 1 50 ? 11.468 8.858 -6.272 1.00 0.00 50 GLY A CA 5
ATOM 4654 C C . GLY A 1 50 ? 10.737 7.562 -6.699 1.00 0.00 50 GLY A C 5
ATOM 4655 O O . GLY A 1 50 ? 11.360 6.694 -7.297 1.00 0.00 50 GLY A O 5
ATOM 4656 N N . TYR A 1 51 ? 9.459 7.259 -6.509 1.00 0.00 51 TYR A N 5
ATOM 4657 C CA . TYR A 1 51 ? 8.448 8.066 -5.770 1.00 0.00 51 TYR A CA 5
ATOM 4658 C C . TYR A 1 51 ? 8.446 7.724 -4.226 1.00 0.00 51 TYR A C 5
ATOM 4659 O O . TYR A 1 51 ? 7.968 6.658 -3.847 1.00 0.00 51 TYR A O 5
ATOM 4668 N N . ARG A 1 52 ? 8.972 8.554 -3.303 1.00 0.00 52 ARG A N 5
ATOM 4669 C CA . ARG A 1 52 ? 9.043 8.181 -1.842 1.00 0.00 52 ARG A CA 5
ATOM 4670 C C . ARG A 1 52 ? 7.681 8.421 -1.074 1.00 0.00 52 ARG A C 5
ATOM 4671 O O . ARG A 1 52 ? 6.654 7.908 -1.496 1.00 0.00 52 ARG A O 5
ATOM 4679 N N . ASN A 1 53 ? 7.639 9.078 0.092 1.00 0.00 53 ASN A N 5
ATOM 4680 C CA . ASN A 1 53 ? 6.688 10.205 0.414 1.00 0.00 53 ASN A CA 5
ATOM 4681 C C . ASN A 1 53 ? 5.190 9.906 0.660 1.00 0.00 53 ASN A C 5
ATOM 4682 O O . ASN A 1 53 ? 4.488 9.507 -0.257 1.00 0.00 53 ASN A O 5
ATOM 4687 N N . ASP A 1 54 ? 4.703 10.057 1.915 1.00 0.00 54 ASP A N 5
ATOM 4688 C CA . ASP A 1 54 ? 3.306 9.686 2.354 1.00 0.00 54 ASP A CA 5
ATOM 4689 C C . ASP A 1 54 ? 2.617 8.318 1.993 1.00 0.00 54 ASP A C 5
ATOM 4690 O O . ASP A 1 54 ? 1.734 7.763 2.631 1.00 0.00 54 ASP A O 5
ATOM 4695 N N . ALA A 1 55 ? 3.420 7.502 1.373 1.00 0.00 55 ALA A N 5
ATOM 4696 C CA . ALA A 1 55 ? 4.191 6.472 2.103 1.00 0.00 55 ALA A CA 5
ATOM 4697 C C . ALA A 1 55 ? 4.312 6.408 3.689 1.00 0.00 55 ALA A C 5
ATOM 4698 O O . ALA A 1 55 ? 3.663 5.622 4.388 1.00 0.00 55 ALA A O 5
ATOM 4700 N N . GLU A 1 56 ? 5.064 7.371 4.242 1.00 0.00 56 GLU A N 5
ATOM 4701 C CA . GLU A 1 56 ? 4.949 7.868 5.638 1.00 0.00 56 GLU A CA 5
ATOM 4702 C C . GLU A 1 56 ? 3.526 8.355 6.169 1.00 0.00 56 GLU A C 5
ATOM 4703 O O . GLU A 1 56 ? 3.371 8.656 7.351 1.00 0.00 56 GLU A O 5
ATOM 4709 N N . ARG A 1 57 ? 2.474 8.322 5.349 1.00 0.00 57 ARG A N 5
ATOM 4710 C CA . ARG A 1 57 ? 1.042 8.401 5.776 1.00 0.00 57 ARG A CA 5
ATOM 4711 C C . ARG A 1 57 ? 0.416 7.030 6.104 1.00 0.00 57 ARG A C 5
ATOM 4712 O O . ARG A 1 57 ? -0.353 6.932 7.046 1.00 0.00 57 ARG A O 5
ATOM 4720 N N . LEU A 1 58 ? 0.686 5.989 5.297 1.00 0.00 58 LEU A N 5
ATOM 4721 C CA . LEU A 1 58 ? 0.279 4.595 5.625 1.00 0.00 58 LEU A CA 5
ATOM 4722 C C . LEU A 1 58 ? 0.940 4.084 6.964 1.00 0.00 58 LEU A C 5
ATOM 4723 O O . LEU A 1 58 ? 0.252 3.660 7.909 1.00 0.00 58 LEU A O 5
ATOM 4728 N N . ALA A 1 59 ? 2.257 4.356 7.111 1.00 0.00 59 ALA A N 5
ATOM 4729 C CA . ALA A 1 59 ? 2.869 4.646 8.432 1.00 0.00 59 ALA A CA 5
ATOM 4730 C C . ALA A 1 59 ? 2.060 5.457 9.473 1.00 0.00 59 ALA A C 5
ATOM 4731 O O . ALA A 1 59 ? 1.730 4.874 10.501 1.00 0.00 59 ALA A O 5
ATOM 4733 N N . ASP A 1 60 ? 1.737 6.747 9.259 1.00 0.00 60 ASP A N 5
ATOM 4734 C CA . ASP A 1 60 ? 1.001 7.515 10.296 1.00 0.00 60 ASP A CA 5
ATOM 4735 C C . ASP A 1 60 ? -0.533 7.268 10.402 1.00 0.00 60 ASP A C 5
ATOM 4736 O O . ASP A 1 60 ? -1.176 7.817 11.297 1.00 0.00 60 ASP A O 5
ATOM 4741 N N . GLU A 1 61 ? -1.089 6.370 9.590 1.00 0.00 61 GLU A N 5
ATOM 4742 C CA . GLU A 1 61 ? -2.392 5.734 9.853 1.00 0.00 61 GLU A CA 5
ATOM 4743 C C . GLU A 1 61 ? -2.225 4.677 10.974 1.00 0.00 61 GLU A C 5
ATOM 4744 O O . GLU A 1 61 ? -2.718 4.950 12.080 1.00 0.00 61 GLU A O 5
ATOM 4750 N N . GLN A 1 62 ? -1.464 3.556 10.823 1.00 0.00 62 GLN A N 5
ATOM 4751 C CA . GLN A 1 62 ? -1.306 2.664 11.980 1.00 0.00 62 GLN A CA 5
ATOM 4752 C C . GLN A 1 62 ? -0.431 3.313 13.077 1.00 0.00 62 GLN A C 5
ATOM 4753 O O . GLN A 1 62 ? -0.920 3.511 14.179 1.00 0.00 62 GLN A O 5
ATOM 4759 N N . SER A 1 63 ? 0.818 3.639 12.775 1.00 0.00 63 SER A N 5
ATOM 4760 C CA . SER A 1 63 ? 1.707 4.404 13.656 1.00 0.00 63 SER A CA 5
ATOM 4761 C C . SER A 1 63 ? 1.599 5.965 13.592 1.00 0.00 63 SER A C 5
ATOM 4762 O O . SER A 1 63 ? 2.600 6.666 13.738 1.00 0.00 63 SER A O 5
ATOM 4765 N N . GLU A 1 64 ? 0.379 6.545 13.587 1.00 0.00 64 GLU A N 5
ATOM 4766 C CA . GLU A 1 64 ? -0.105 7.333 14.759 1.00 0.00 64 GLU A CA 5
ATOM 4767 C C . GLU A 1 64 ? -0.967 6.494 15.757 1.00 0.00 64 GLU A C 5
ATOM 4768 O O . GLU A 1 64 ? -0.687 6.523 16.959 1.00 0.00 64 GLU A O 5
ATOM 4774 N N . LEU A 1 65 ? -2.020 5.788 15.300 1.00 0.00 65 LEU A N 5
ATOM 4775 C CA . LEU A 1 65 ? -3.086 5.243 16.200 1.00 0.00 65 LEU A CA 5
ATOM 4776 C C . LEU A 1 65 ? -2.673 4.082 17.183 1.00 0.00 65 LEU A C 5
ATOM 4777 O O . LEU A 1 65 ? -3.318 3.901 18.217 1.00 0.00 65 LEU A O 5
ATOM 4782 N N . VAL A 1 66 ? -1.557 3.381 16.903 1.00 0.00 66 VAL A N 5
ATOM 4783 C CA . VAL A 1 66 ? -0.759 2.560 17.887 1.00 0.00 66 VAL A CA 5
ATOM 4784 C C . VAL A 1 66 ? -0.684 3.080 19.377 1.00 0.00 66 VAL A C 5
ATOM 4785 O O . VAL A 1 66 ? -0.918 2.309 20.311 1.00 0.00 66 VAL A O 5
ATOM 4789 N N . ALA B 1 1 ? -13.177 -21.813 6.449 1.00 0.00 1 ALA B N 5
ATOM 4790 C CA . ALA B 1 1 ? -13.128 -21.448 5.015 1.00 0.00 1 ALA B CA 5
ATOM 4791 C C . ALA B 1 1 ? -12.192 -20.240 4.709 1.00 0.00 1 ALA B C 5
ATOM 4792 O O . ALA B 1 1 ? -12.248 -19.190 5.359 1.00 0.00 1 ALA B O 5
ATOM 4794 N N . ARG B 1 2 ? -11.376 -20.360 3.649 1.00 0.00 2 ARG B N 5
ATOM 4795 C CA . ARG B 1 2 ? -10.558 -19.227 3.134 1.00 0.00 2 ARG B CA 5
ATOM 4796 C C . ARG B 1 2 ? -11.386 -18.259 2.221 1.00 0.00 2 ARG B C 5
ATOM 4797 O O . ARG B 1 2 ? -11.447 -18.400 0.998 1.00 0.00 2 ARG B O 5
ATOM 4805 N N . ASP B 1 3 ? -12.042 -17.249 2.820 1.00 0.00 3 ASP B N 5
ATOM 4806 C CA . ASP B 1 3 ? -12.503 -16.047 2.073 1.00 0.00 3 ASP B CA 5
ATOM 4807 C C . ASP B 1 3 ? -11.754 -14.813 2.683 1.00 0.00 3 ASP B C 5
ATOM 4808 O O . ASP B 1 3 ? -12.276 -14.093 3.533 1.00 0.00 3 ASP B O 5
ATOM 4813 N N . ASP B 1 4 ? -10.465 -14.572 2.427 1.00 0.00 4 ASP B N 5
ATOM 4814 C CA . ASP B 1 4 ? -9.860 -14.702 1.092 1.00 0.00 4 ASP B CA 5
ATOM 4815 C C . ASP B 1 4 ? -8.998 -15.998 0.983 1.00 0.00 4 ASP B C 5
ATOM 4816 O O . ASP B 1 4 ? -8.378 -16.415 1.963 1.00 0.00 4 ASP B O 5
ATOM 4821 N N . PRO B 1 5 ? -8.852 -16.561 -0.231 1.00 0.00 5 PRO B N 5
ATOM 4822 C CA . PRO B 1 5 ? -7.735 -17.474 -0.560 1.00 0.00 5 PRO B CA 5
ATOM 4823 C C . PRO B 1 5 ? -6.297 -16.839 -0.531 1.00 0.00 5 PRO B C 5
ATOM 4824 O O . PRO B 1 5 ? -6.057 -15.702 -0.082 1.00 0.00 5 PRO B O 5
ATOM 4828 N N . HIS B 1 6 ? -5.349 -17.662 -0.994 1.00 0.00 6 HIS B N 5
ATOM 4829 C CA . HIS B 1 6 ? -3.915 -17.302 -1.118 1.00 0.00 6 HIS B CA 5
ATOM 4830 C C . HIS B 1 6 ? -3.570 -16.815 -2.582 1.00 0.00 6 HIS B C 5
ATOM 4831 O O . HIS B 1 6 ? -4.037 -17.413 -3.559 1.00 0.00 6 HIS B O 5
ATOM 4838 N N . PHE B 1 7 ? -2.649 -15.851 -2.780 1.00 0.00 7 PHE B N 5
ATOM 4839 C CA . PHE B 1 7 ? -1.732 -15.875 -3.961 1.00 0.00 7 PHE B CA 5
ATOM 4840 C C . PHE B 1 7 ? -0.219 -15.706 -3.563 1.00 0.00 7 PHE B C 5
ATOM 4841 O O . PHE B 1 7 ? 0.146 -15.225 -2.484 1.00 0.00 7 PHE B O 5
ATOM 4849 N N . ASN B 1 8 ? 0.689 -16.071 -4.479 1.00 0.00 8 ASN B N 5
ATOM 4850 C CA . ASN B 1 8 ? 2.146 -15.805 -4.325 1.00 0.00 8 ASN B CA 5
ATOM 4851 C C . ASN B 1 8 ? 2.548 -14.286 -4.298 1.00 0.00 8 ASN B C 5
ATOM 4852 O O . ASN B 1 8 ? 2.660 -13.626 -5.334 1.00 0.00 8 ASN B O 5
ATOM 4857 N N . PHE B 1 9 ? 2.848 -13.755 -3.108 1.00 0.00 9 PHE B N 5
ATOM 4858 C CA . PHE B 1 9 ? 3.612 -12.516 -2.943 1.00 0.00 9 PHE B CA 5
ATOM 4859 C C . PHE B 1 9 ? 4.801 -12.807 -2.010 1.00 0.00 9 PHE B C 5
ATOM 4860 O O . PHE B 1 9 ? 4.666 -12.810 -0.790 1.00 0.00 9 PHE B O 5
ATOM 4868 N N . ARG B 1 10 ? 6.060 -12.920 -2.416 1.00 0.00 10 ARG B N 5
ATOM 4869 C CA . ARG B 1 10 ? 6.598 -13.054 -3.800 1.00 0.00 10 ARG B CA 5
ATOM 4870 C C . ARG B 1 10 ? 6.993 -11.651 -4.342 1.00 0.00 10 ARG B C 5
ATOM 4871 O O . ARG B 1 10 ? 6.180 -10.921 -4.914 1.00 0.00 10 ARG B O 5
ATOM 4879 N N . MET B 1 11 ? 8.237 -11.257 -4.045 1.00 0.00 11 MET B N 5
ATOM 4880 C CA . MET B 1 11 ? 8.643 -9.831 -4.065 1.00 0.00 11 MET B CA 5
ATOM 4881 C C . MET B 1 11 ? 10.152 -9.704 -4.463 1.00 0.00 11 MET B C 5
ATOM 4882 O O . MET B 1 11 ? 10.978 -10.254 -3.726 1.00 0.00 11 MET B O 5
ATOM 4887 N N . PRO B 1 12 ? 10.593 -8.951 -5.521 1.00 0.00 12 PRO B N 5
ATOM 4888 C CA . PRO B 1 12 ? 12.013 -8.520 -5.690 1.00 0.00 12 PRO B CA 5
ATOM 4889 C C . PRO B 1 12 ? 12.764 -8.051 -4.411 1.00 0.00 12 PRO B C 5
ATOM 4890 O O . PRO B 1 12 ? 12.158 -7.474 -3.500 1.00 0.00 12 PRO B O 5
ATOM 4894 N N . MET B 1 13 ? 14.062 -8.373 -4.306 1.00 0.00 13 MET B N 5
ATOM 4895 C CA . MET B 1 13 ? 14.761 -8.361 -2.987 1.00 0.00 13 MET B CA 5
ATOM 4896 C C . MET B 1 13 ? 14.749 -7.038 -2.148 1.00 0.00 13 MET B C 5
ATOM 4897 O O . MET B 1 13 ? 14.635 -7.115 -0.923 1.00 0.00 13 MET B O 5
ATOM 4902 N N . GLU B 1 14 ? 14.744 -5.846 -2.776 1.00 0.00 14 GLU B N 5
ATOM 4903 C CA . GLU B 1 14 ? 14.348 -4.596 -2.069 1.00 0.00 14 GLU B CA 5
ATOM 4904 C C . GLU B 1 14 ? 12.893 -4.567 -1.498 1.00 0.00 14 GLU B C 5
ATOM 4905 O O . GLU B 1 14 ? 12.760 -4.291 -0.318 1.00 0.00 14 GLU B O 5
ATOM 4911 N N . VAL B 1 15 ? 11.812 -4.875 -2.236 1.00 0.00 15 VAL B N 5
ATOM 4912 C CA . VAL B 1 15 ? 10.412 -4.896 -1.686 1.00 0.00 15 VAL B CA 5
ATOM 4913 C C . VAL B 1 15 ? 10.219 -5.862 -0.506 1.00 0.00 15 VAL B C 5
ATOM 4914 O O . VAL B 1 15 ? 9.564 -5.486 0.457 1.00 0.00 15 VAL B O 5
ATOM 4918 N N . ARG B 1 16 ? 10.729 -7.095 -0.580 1.00 0.00 16 ARG B N 5
ATOM 4919 C CA . ARG B 1 16 ? 10.680 -7.989 0.581 1.00 0.00 16 ARG B CA 5
ATOM 4920 C C . ARG B 1 16 ? 11.678 -7.681 1.718 1.00 0.00 16 ARG B C 5
ATOM 4921 O O . ARG B 1 16 ? 11.253 -7.820 2.852 1.00 0.00 16 ARG B O 5
ATOM 4929 N N . GLU B 1 17 ? 12.913 -7.194 1.526 1.00 0.00 17 GLU B N 5
ATOM 4930 C CA . GLU B 1 17 ? 13.632 -6.552 2.671 1.00 0.00 17 GLU B CA 5
ATOM 4931 C C . GLU B 1 17 ? 12.941 -5.255 3.212 1.00 0.00 17 GLU B C 5
ATOM 4932 O O . GLU B 1 17 ? 12.869 -5.079 4.421 1.00 0.00 17 GLU B O 5
ATOM 4938 N N . LYS B 1 18 ? 12.385 -4.377 2.368 1.00 0.00 18 LYS B N 5
ATOM 4939 C CA . LYS B 1 18 ? 11.535 -3.252 2.810 1.00 0.00 18 LYS B CA 5
ATOM 4940 C C . LYS B 1 18 ? 10.229 -3.689 3.559 1.00 0.00 18 LYS B C 5
ATOM 4941 O O . LYS B 1 18 ? 10.082 -3.344 4.728 1.00 0.00 18 LYS B O 5
ATOM 4947 N N . LEU B 1 19 ? 9.314 -4.453 2.942 1.00 0.00 19 LEU B N 5
ATOM 4948 C CA . LEU B 1 19 ? 8.092 -5.005 3.588 1.00 0.00 19 LEU B CA 5
ATOM 4949 C C . LEU B 1 19 ? 8.351 -5.965 4.793 1.00 0.00 19 LEU B C 5
ATOM 4950 O O . LEU B 1 19 ? 7.624 -5.901 5.785 1.00 0.00 19 LEU B O 5
ATOM 4955 N N . LYS B 1 20 ? 9.393 -6.815 4.736 1.00 0.00 20 LYS B N 5
ATOM 4956 C CA . LYS B 1 20 ? 9.749 -7.768 5.798 1.00 0.00 20 LYS B CA 5
ATOM 4957 C C . LYS B 1 20 ? 10.650 -7.168 6.922 1.00 0.00 20 LYS B C 5
ATOM 4958 O O . LYS B 1 20 ? 10.500 -7.608 8.056 1.00 0.00 20 LYS B O 5
ATOM 4964 N N . PHE B 1 21 ? 11.544 -6.174 6.678 1.00 0.00 21 PHE B N 5
ATOM 4965 C CA . PHE B 1 21 ? 12.038 -5.275 7.760 1.00 0.00 21 PHE B CA 5
ATOM 4966 C C . PHE B 1 21 ? 10.887 -4.442 8.298 1.00 0.00 21 PHE B C 5
ATOM 4967 O O . PHE B 1 21 ? 10.443 -4.861 9.338 1.00 0.00 21 PHE B O 5
ATOM 4975 N N . ARG B 1 22 ? 10.350 -3.372 7.701 1.00 0.00 22 ARG B N 5
ATOM 4976 C CA . ARG B 1 22 ? 9.095 -2.695 8.167 1.00 0.00 22 ARG B CA 5
ATOM 4977 C C . ARG B 1 22 ? 8.138 -3.549 9.099 1.00 0.00 22 ARG B C 5
ATOM 4978 O O . ARG B 1 22 ? 8.082 -3.247 10.288 1.00 0.00 22 ARG B O 5
ATOM 4986 N N . ALA B 1 23 ? 7.732 -4.768 8.676 1.00 0.00 23 ALA B N 5
ATOM 4987 C CA . ALA B 1 23 ? 7.310 -5.876 9.589 1.00 0.00 23 ALA B CA 5
ATOM 4988 C C . ALA B 1 23 ? 8.271 -6.300 10.779 1.00 0.00 23 ALA B C 5
ATOM 4989 O O . ALA B 1 23 ? 8.039 -5.898 11.919 1.00 0.00 23 ALA B O 5
ATOM 4991 N N . GLU B 1 24 ? 9.315 -7.111 10.529 1.00 0.00 24 GLU B N 5
ATOM 4992 C CA . GLU B 1 24 ? 10.298 -7.601 11.552 1.00 0.00 24 GLU B CA 5
ATOM 4993 C C . GLU B 1 24 ? 11.242 -6.564 12.265 1.00 0.00 24 GLU B C 5
ATOM 4994 O O . GLU B 1 24 ? 11.542 -6.713 13.450 1.00 0.00 24 GLU B O 5
ATOM 5000 N N . ALA B 1 25 ? 11.690 -5.518 11.556 1.00 0.00 25 ALA B N 5
ATOM 5001 C CA . ALA B 1 25 ? 12.085 -4.206 12.132 1.00 0.00 25 ALA B CA 5
ATOM 5002 C C . ALA B 1 25 ? 11.182 -3.658 13.318 1.00 0.00 25 ALA B C 5
ATOM 5003 O O . ALA B 1 25 ? 11.712 -3.220 14.340 1.00 0.00 25 ALA B O 5
ATOM 5005 N N . ASN B 1 26 ? 9.831 -3.632 13.133 1.00 0.00 26 ASN B N 5
ATOM 5006 C CA . ASN B 1 26 ? 8.872 -3.027 14.106 1.00 0.00 26 ASN B CA 5
ATOM 5007 C C . ASN B 1 26 ? 8.200 -4.010 15.138 1.00 0.00 26 ASN B C 5
ATOM 5008 O O . ASN B 1 26 ? 8.082 -3.677 16.319 1.00 0.00 26 ASN B O 5
ATOM 5013 N N . GLY B 1 27 ? 7.685 -5.159 14.673 1.00 0.00 27 GLY B N 5
ATOM 5014 C CA . GLY B 1 27 ? 6.684 -5.983 15.424 1.00 0.00 27 GLY B CA 5
ATOM 5015 C C . GLY B 1 27 ? 5.369 -6.414 14.707 1.00 0.00 27 GLY B C 5
ATOM 5016 O O . GLY B 1 27 ? 4.446 -6.873 15.381 1.00 0.00 27 GLY B O 5
ATOM 5017 N N . ARG B 1 28 ? 5.265 -6.316 13.374 1.00 0.00 28 ARG B N 5
ATOM 5018 C CA . ARG B 1 28 ? 4.161 -6.915 12.569 1.00 0.00 28 ARG B CA 5
ATOM 5019 C C . ARG B 1 28 ? 4.847 -8.046 11.729 1.00 0.00 28 ARG B C 5
ATOM 5020 O O . ARG B 1 28 ? 6.046 -8.012 11.453 1.00 0.00 28 ARG B O 5
ATOM 5028 N N . SER B 1 29 ? 4.157 -9.136 11.393 1.00 0.00 29 SER B N 5
ATOM 5029 C CA . SER B 1 29 ? 4.838 -10.351 10.829 1.00 0.00 29 SER B CA 5
ATOM 5030 C C . SER B 1 29 ? 4.259 -10.538 9.421 1.00 0.00 29 SER B C 5
ATOM 5031 O O . SER B 1 29 ? 3.059 -10.767 9.363 1.00 0.00 29 SER B O 5
ATOM 5034 N N . MET B 1 30 ? 4.973 -10.315 8.304 1.00 0.00 30 MET B N 5
ATOM 5035 C CA . MET B 1 30 ? 4.365 -9.658 7.102 1.00 0.00 30 MET B CA 5
ATOM 5036 C C . MET B 1 30 ? 2.928 -10.078 6.662 1.00 0.00 30 MET B C 5
ATOM 5037 O O . MET B 1 30 ? 2.143 -9.192 6.405 1.00 0.00 30 MET B O 5
ATOM 5042 N N . ASN B 1 31 ? 2.460 -11.329 6.617 1.00 0.00 31 ASN B N 5
ATOM 5043 C CA . ASN B 1 31 ? 0.982 -11.572 6.494 1.00 0.00 31 ASN B CA 5
ATOM 5044 C C . ASN B 1 31 ? 0.062 -10.722 7.477 1.00 0.00 31 ASN B C 5
ATOM 5045 O O . ASN B 1 31 ? -0.852 -10.060 6.994 1.00 0.00 31 ASN B O 5
ATOM 5050 N N . SER B 1 32 ? 0.439 -10.575 8.762 1.00 0.00 32 SER B N 5
ATOM 5051 C CA . SER B 1 32 ? 0.205 -9.331 9.565 1.00 0.00 32 SER B CA 5
ATOM 5052 C C . SER B 1 32 ? 0.696 -7.953 8.996 1.00 0.00 32 SER B C 5
ATOM 5053 O O . SER B 1 32 ? -0.182 -7.148 8.687 1.00 0.00 32 SER B O 5
ATOM 5056 N N . GLU B 1 33 ? 1.997 -7.614 8.847 1.00 0.00 33 GLU B N 5
ATOM 5057 C CA . GLU B 1 33 ? 2.376 -6.248 8.319 1.00 0.00 33 GLU B CA 5
ATOM 5058 C C . GLU B 1 33 ? 1.916 -5.895 6.882 1.00 0.00 33 GLU B C 5
ATOM 5059 O O . GLU B 1 33 ? 1.234 -4.896 6.708 1.00 0.00 33 GLU B O 5
ATOM 5065 N N . LEU B 1 34 ? 2.336 -6.666 5.855 1.00 0.00 34 LEU B N 5
ATOM 5066 C CA . LEU B 1 34 ? 1.747 -6.672 4.504 1.00 0.00 34 LEU B CA 5
ATOM 5067 C C . LEU B 1 34 ? 0.221 -6.440 4.602 1.00 0.00 34 LEU B C 5
ATOM 5068 O O . LEU B 1 34 ? -0.182 -5.401 4.112 1.00 0.00 34 LEU B O 5
ATOM 5073 N N . LEU B 1 35 ? -0.611 -7.239 5.336 1.00 0.00 35 LEU B N 5
ATOM 5074 C CA . LEU B 1 35 ? -2.055 -6.901 5.425 1.00 0.00 35 LEU B CA 5
ATOM 5075 C C . LEU B 1 35 ? -2.394 -5.553 6.063 1.00 0.00 35 LEU B C 5
ATOM 5076 O O . LEU B 1 35 ? -3.191 -4.803 5.515 1.00 0.00 35 LEU B O 5
ATOM 5081 N N . GLN B 1 36 ? -1.816 -5.286 7.220 1.00 0.00 36 GLN B N 5
ATOM 5082 C CA . GLN B 1 36 ? -1.940 -3.988 7.888 1.00 0.00 36 GLN B CA 5
ATOM 5083 C C . GLN B 1 36 ? -1.512 -2.764 6.995 1.00 0.00 36 GLN B C 5
ATOM 5084 O O . GLN B 1 36 ? -2.354 -1.888 6.813 1.00 0.00 36 GLN B O 5
ATOM 5090 N N . ILE B 1 37 ? -0.316 -2.703 6.371 1.00 0.00 37 ILE B N 5
ATOM 5091 C CA . ILE B 1 37 ? -0.023 -1.661 5.338 1.00 0.00 37 ILE B CA 5
ATOM 5092 C C . ILE B 1 37 ? -0.878 -1.730 4.039 1.00 0.00 37 ILE B C 5
ATOM 5093 O O . ILE B 1 37 ? -0.929 -0.727 3.371 1.00 0.00 37 ILE B O 5
ATOM 5098 N N . VAL B 1 38 ? -1.338 -2.887 3.572 1.00 0.00 38 VAL B N 5
ATOM 5099 C CA . VAL B 1 38 ? -2.157 -3.081 2.343 1.00 0.00 38 VAL B CA 5
ATOM 5100 C C . VAL B 1 38 ? -3.637 -2.592 2.569 1.00 0.00 38 VAL B C 5
ATOM 5101 O O . VAL B 1 38 ? -4.203 -1.870 1.756 1.00 0.00 38 VAL B O 5
ATOM 5105 N N . GLN B 1 39 ? -4.255 -2.985 3.702 1.00 0.00 39 GLN B N 5
ATOM 5106 C CA . GLN B 1 39 ? -5.380 -2.258 4.342 1.00 0.00 39 GLN B CA 5
ATOM 5107 C C . GLN B 1 39 ? -5.099 -0.732 4.593 1.00 0.00 39 GLN B C 5
ATOM 5108 O O . GLN B 1 39 ? -5.934 0.085 4.203 1.00 0.00 39 GLN B O 5
ATOM 5114 N N . ASP B 1 40 ? -3.899 -0.328 5.081 1.00 0.00 40 ASP B N 5
ATOM 5115 C CA . ASP B 1 40 ? -3.369 1.053 4.862 1.00 0.00 40 ASP B CA 5
ATOM 5116 C C . ASP B 1 40 ? -3.302 1.557 3.379 1.00 0.00 40 ASP B C 5
ATOM 5117 O O . ASP B 1 40 ? -3.631 2.707 3.098 1.00 0.00 40 ASP B O 5
ATOM 5122 N N . ALA B 1 41 ? -2.874 0.704 2.448 1.00 0.00 41 ALA B N 5
ATOM 5123 C CA . ALA B 1 41 ? -2.582 1.063 1.040 1.00 0.00 41 ALA B CA 5
ATOM 5124 C C . ALA B 1 41 ? -3.831 1.404 0.166 1.00 0.00 41 ALA B C 5
ATOM 5125 O O . ALA B 1 41 ? -3.819 2.333 -0.641 1.00 0.00 41 ALA B O 5
ATOM 5127 N N . LEU B 1 42 ? -4.903 0.651 0.404 1.00 0.00 42 LEU B N 5
ATOM 5128 C CA . LEU B 1 42 ? -6.251 0.847 -0.196 1.00 0.00 42 LEU B CA 5
ATOM 5129 C C . LEU B 1 42 ? -7.153 1.871 0.570 1.00 0.00 42 LEU B C 5
ATOM 5130 O O . LEU B 1 42 ? -7.896 2.618 -0.070 1.00 0.00 42 LEU B O 5
ATOM 5135 N N . SER B 1 43 ? -7.081 1.934 1.918 1.00 0.00 43 SER B N 5
ATOM 5136 C CA . SER B 1 43 ? -7.640 3.083 2.697 1.00 0.00 43 SER B CA 5
ATOM 5137 C C . SER B 1 43 ? -6.988 4.473 2.373 1.00 0.00 43 SER B C 5
ATOM 5138 O O . SER B 1 43 ? -7.685 5.379 1.910 1.00 0.00 43 SER B O 5
ATOM 5141 N N . LYS B 1 44 ? -5.673 4.617 2.619 1.00 0.00 44 LYS B N 5
ATOM 5142 C CA . LYS B 1 44 ? -4.864 5.851 2.380 1.00 0.00 44 LYS B CA 5
ATOM 5143 C C . LYS B 1 44 ? -4.640 6.796 3.629 1.00 0.00 44 LYS B C 5
ATOM 5144 O O . LYS B 1 44 ? -3.498 6.835 4.103 1.00 0.00 44 LYS B O 5
ATOM 5150 N N . PRO B 1 45 ? -5.596 7.591 4.199 1.00 0.00 45 PRO B N 5
ATOM 5151 C CA . PRO B 1 45 ? -5.253 8.705 5.122 1.00 0.00 45 PRO B CA 5
ATOM 5152 C C . PRO B 1 45 ? -5.141 8.352 6.641 1.00 0.00 45 PRO B C 5
ATOM 5153 O O . PRO B 1 45 ? -6.002 7.710 7.251 1.00 0.00 45 PRO B O 5
ATOM 5157 N N . SER B 1 46 ? -4.142 8.929 7.304 1.00 0.00 46 SER B N 5
ATOM 5158 C CA . SER B 1 46 ? -4.447 9.916 8.378 1.00 0.00 46 SER B CA 5
ATOM 5159 C C . SER B 1 46 ? -4.652 11.362 7.769 1.00 0.00 46 SER B C 5
ATOM 5160 O O . SER B 1 46 ? -4.008 11.658 6.754 1.00 0.00 46 SER B O 5
ATOM 5163 N N . PRO B 1 47 ? -5.507 12.296 8.292 1.00 0.00 47 PRO B N 5
ATOM 5164 C CA . PRO B 1 47 ? -5.688 13.652 7.681 1.00 0.00 47 PRO B CA 5
ATOM 5165 C C . PRO B 1 47 ? -4.505 14.664 7.903 1.00 0.00 47 PRO B C 5
ATOM 5166 O O . PRO B 1 47 ? -4.598 15.654 8.634 1.00 0.00 47 PRO B O 5
ATOM 5170 N N . VAL B 1 48 ? -3.385 14.389 7.223 1.00 0.00 48 VAL B N 5
ATOM 5171 C CA . VAL B 1 48 ? -2.077 15.071 7.446 1.00 0.00 48 VAL B CA 5
ATOM 5172 C C . VAL B 1 48 ? -1.139 14.734 6.239 1.00 0.00 48 VAL B C 5
ATOM 5173 O O . VAL B 1 48 ? -0.835 13.571 5.961 1.00 0.00 48 VAL B O 5
ATOM 5177 N N . THR B 1 49 ? -0.684 15.765 5.510 1.00 0.00 49 THR B N 5
ATOM 5178 C CA . THR B 1 49 ? 0.210 15.580 4.314 1.00 0.00 49 THR B CA 5
ATOM 5179 C C . THR B 1 49 ? 1.496 16.473 4.362 1.00 0.00 49 THR B C 5
ATOM 5180 O O . THR B 1 49 ? 1.816 17.217 3.430 1.00 0.00 49 THR B O 5
ATOM 5184 N N . GLY B 1 50 ? 2.293 16.327 5.436 1.00 0.00 50 GLY B N 5
ATOM 5185 C CA . GLY B 1 50 ? 3.627 16.997 5.554 1.00 0.00 50 GLY B CA 5
ATOM 5186 C C . GLY B 1 50 ? 4.886 16.156 5.233 1.00 0.00 50 GLY B C 5
ATOM 5187 O O . GLY B 1 50 ? 5.923 16.348 5.869 1.00 0.00 50 GLY B O 5
ATOM 5188 N N . TYR B 1 51 ? 4.818 15.254 4.244 1.00 0.00 51 TYR B N 5
ATOM 5189 C CA . TYR B 1 51 ? 5.913 14.279 3.942 1.00 0.00 51 TYR B CA 5
ATOM 5190 C C . TYR B 1 51 ? 6.274 14.097 2.410 1.00 0.00 51 TYR B C 5
ATOM 5191 O O . TYR B 1 51 ? 6.972 13.144 2.076 1.00 0.00 51 TYR B O 5
ATOM 5200 N N . ARG B 1 52 ? 5.813 14.994 1.509 1.00 0.00 52 ARG B N 5
ATOM 5201 C CA . ARG B 1 52 ? 6.200 15.138 0.055 1.00 0.00 52 ARG B CA 5
ATOM 5202 C C . ARG B 1 52 ? 5.383 14.655 -1.259 1.00 0.00 52 ARG B C 5
ATOM 5203 O O . ARG B 1 52 ? 5.607 15.301 -2.279 1.00 0.00 52 ARG B O 5
ATOM 5211 N N . ASN B 1 53 ? 4.426 13.739 -1.593 1.00 0.00 53 ASN B N 5
ATOM 5212 C CA . ASN B 1 53 ? 3.861 12.567 -0.840 1.00 0.00 53 ASN B CA 5
ATOM 5213 C C . ASN B 1 53 ? 2.805 11.599 -1.498 1.00 0.00 53 ASN B C 5
ATOM 5214 O O . ASN B 1 53 ? 2.767 11.618 -2.712 1.00 0.00 53 ASN B O 5
ATOM 5219 N N . ASP B 1 54 ? 1.965 10.746 -0.833 1.00 0.00 54 ASP B N 5
ATOM 5220 C CA . ASP B 1 54 ? 0.908 9.925 -1.523 1.00 0.00 54 ASP B CA 5
ATOM 5221 C C . ASP B 1 54 ? -0.260 10.694 -2.215 1.00 0.00 54 ASP B C 5
ATOM 5222 O O . ASP B 1 54 ? -1.108 10.138 -2.904 1.00 0.00 54 ASP B O 5
ATOM 5227 N N . ALA B 1 55 ? -0.282 11.996 -2.057 1.00 0.00 55 ALA B N 5
ATOM 5228 C CA . ALA B 1 55 ? 0.028 12.924 -3.140 1.00 0.00 55 ALA B CA 5
ATOM 5229 C C . ALA B 1 55 ? 0.430 12.493 -4.591 1.00 0.00 55 ALA B C 5
ATOM 5230 O O . ALA B 1 55 ? -0.160 11.635 -5.241 1.00 0.00 55 ALA B O 5
ATOM 5232 N N . GLU B 1 56 ? 1.504 13.113 -5.017 1.00 0.00 56 GLU B N 5
ATOM 5233 C CA . GLU B 1 56 ? 2.436 12.629 -6.062 1.00 0.00 56 GLU B CA 5
ATOM 5234 C C . GLU B 1 56 ? 2.802 11.090 -6.131 1.00 0.00 56 GLU B C 5
ATOM 5235 O O . GLU B 1 56 ? 3.181 10.543 -7.159 1.00 0.00 56 GLU B O 5
ATOM 5241 N N . ARG B 1 57 ? 2.714 10.379 -5.021 1.00 0.00 57 ARG B N 5
ATOM 5242 C CA . ARG B 1 57 ? 3.076 8.958 -4.879 1.00 0.00 57 ARG B CA 5
ATOM 5243 C C . ARG B 1 57 ? 1.812 8.058 -5.071 1.00 0.00 57 ARG B C 5
ATOM 5244 O O . ARG B 1 57 ? 1.936 7.030 -5.736 1.00 0.00 57 ARG B O 5
ATOM 5252 N N . LEU B 1 58 ? 0.557 8.446 -4.722 1.00 0.00 58 LEU B N 5
ATOM 5253 C CA . LEU B 1 58 ? -0.620 7.780 -5.380 1.00 0.00 58 LEU B CA 5
ATOM 5254 C C . LEU B 1 58 ? -1.129 8.452 -6.731 1.00 0.00 58 LEU B C 5
ATOM 5255 O O . LEU B 1 58 ? -1.834 7.848 -7.550 1.00 0.00 58 LEU B O 5
ATOM 5260 N N . ALA B 1 59 ? -0.467 9.538 -7.166 1.00 0.00 59 ALA B N 5
ATOM 5261 C CA . ALA B 1 59 ? -0.034 9.692 -8.578 1.00 0.00 59 ALA B CA 5
ATOM 5262 C C . ALA B 1 59 ? 0.866 8.579 -9.185 1.00 0.00 59 ALA B C 5
ATOM 5263 O O . ALA B 1 59 ? 0.597 8.251 -10.336 1.00 0.00 59 ALA B O 5
ATOM 5265 N N . ASP B 1 60 ? 1.858 7.960 -8.498 1.00 0.00 60 ASP B N 5
ATOM 5266 C CA . ASP B 1 60 ? 2.352 6.606 -8.943 1.00 0.00 60 ASP B CA 5
ATOM 5267 C C . ASP B 1 60 ? 1.294 5.459 -9.053 1.00 0.00 60 ASP B C 5
ATOM 5268 O O . ASP B 1 60 ? 1.443 4.545 -9.873 1.00 0.00 60 ASP B O 5
ATOM 5273 N N . GLU B 1 61 ? 0.223 5.541 -8.254 1.00 0.00 61 GLU B N 5
ATOM 5274 C CA . GLU B 1 61 ? -1.045 4.865 -8.662 1.00 0.00 61 GLU B CA 5
ATOM 5275 C C . GLU B 1 61 ? -1.488 5.308 -10.097 1.00 0.00 61 GLU B C 5
ATOM 5276 O O . GLU B 1 61 ? -1.264 4.508 -11.010 1.00 0.00 61 GLU B O 5
ATOM 5282 N N . GLN B 1 62 ? -1.866 6.573 -10.389 1.00 0.00 62 GLN B N 5
ATOM 5283 C CA . GLN B 1 62 ? -2.385 6.923 -11.718 1.00 0.00 62 GLN B CA 5
ATOM 5284 C C . GLN B 1 62 ? -1.354 6.646 -12.869 1.00 0.00 62 GLN B C 5
ATOM 5285 O O . GLN B 1 62 ? -1.655 5.821 -13.718 1.00 0.00 62 GLN B O 5
ATOM 5291 N N . SER B 1 63 ? -0.135 7.201 -12.812 1.00 0.00 63 SER B N 5
ATOM 5292 C CA . SER B 1 63 ? 1.123 6.622 -13.404 1.00 0.00 63 SER B CA 5
ATOM 5293 C C . SER B 1 63 ? 1.236 5.175 -13.991 1.00 0.00 63 SER B C 5
ATOM 5294 O O . SER B 1 63 ? 1.567 4.982 -15.164 1.00 0.00 63 SER B O 5
ATOM 5297 N N . GLU B 1 64 ? 1.068 4.183 -13.116 1.00 0.00 64 GLU B N 5
ATOM 5298 C CA . GLU B 1 64 ? 1.144 2.760 -13.497 1.00 0.00 64 GLU B CA 5
ATOM 5299 C C . GLU B 1 64 ? -0.293 2.166 -13.835 1.00 0.00 64 GLU B C 5
ATOM 5300 O O . GLU B 1 64 ? -0.432 0.994 -14.162 1.00 0.00 64 GLU B O 5
ATOM 5306 N N . LEU B 1 65 ? -1.332 3.016 -13.910 1.00 0.00 65 LEU B N 5
ATOM 5307 C CA . LEU B 1 65 ? -2.504 2.940 -14.839 1.00 0.00 65 LEU B CA 5
ATOM 5308 C C . LEU B 1 65 ? -2.428 4.029 -16.023 1.00 0.00 65 LEU B C 5
ATOM 5309 O O . LEU B 1 65 ? -3.441 4.415 -16.611 1.00 0.00 65 LEU B O 5
ATOM 5314 N N . VAL B 1 66 ? -1.222 4.542 -16.357 1.00 0.00 66 VAL B N 5
ATOM 5315 C CA . VAL B 1 66 ? -0.934 5.687 -17.293 1.00 0.00 66 VAL B CA 5
ATOM 5316 C C . VAL B 1 66 ? 0.187 5.225 -18.298 1.00 0.00 66 VAL B C 5
ATOM 5317 O O . VAL B 1 66 ? 0.420 4.038 -18.540 1.00 0.00 66 VAL B O 5
ATOM 5321 N N . ALA A 1 1 ? 17.749 -13.010 -11.392 1.00 0.00 1 ALA A N 6
ATOM 5322 C CA . ALA A 1 1 ? 18.435 -13.577 -10.206 1.00 0.00 1 ALA A CA 6
ATOM 5323 C C . ALA A 1 1 ? 17.465 -14.174 -9.134 1.00 0.00 1 ALA A C 6
ATOM 5324 O O . ALA A 1 1 ? 16.374 -13.660 -8.868 1.00 0.00 1 ALA A O 6
ATOM 5326 N N . ARG A 1 2 ? 17.886 -15.266 -8.474 1.00 0.00 2 ARG A N 6
ATOM 5327 C CA . ARG A 1 2 ? 16.986 -16.088 -7.610 1.00 0.00 2 ARG A CA 6
ATOM 5328 C C . ARG A 1 2 ? 16.835 -15.546 -6.144 1.00 0.00 2 ARG A C 6
ATOM 5329 O O . ARG A 1 2 ? 17.306 -16.137 -5.169 1.00 0.00 2 ARG A O 6
ATOM 5337 N N . ASP A 1 3 ? 16.161 -14.396 -5.994 1.00 0.00 3 ASP A N 6
ATOM 5338 C CA . ASP A 1 3 ? 15.945 -13.718 -4.684 1.00 0.00 3 ASP A CA 6
ATOM 5339 C C . ASP A 1 3 ? 14.574 -12.964 -4.706 1.00 0.00 3 ASP A C 6
ATOM 5340 O O . ASP A 1 3 ? 14.513 -11.741 -4.590 1.00 0.00 3 ASP A O 6
ATOM 5345 N N . ASP A 1 4 ? 13.459 -13.705 -4.850 1.00 0.00 4 ASP A N 6
ATOM 5346 C CA . ASP A 1 4 ? 12.086 -13.130 -4.803 1.00 0.00 4 ASP A CA 6
ATOM 5347 C C . ASP A 1 4 ? 11.079 -14.125 -4.132 1.00 0.00 4 ASP A C 6
ATOM 5348 O O . ASP A 1 4 ? 10.399 -14.869 -4.847 1.00 0.00 4 ASP A O 6
ATOM 5353 N N . PRO A 1 5 ? 10.980 -14.235 -2.774 1.00 0.00 5 PRO A N 6
ATOM 5354 C CA . PRO A 1 5 ? 10.374 -15.422 -2.122 1.00 0.00 5 PRO A CA 6
ATOM 5355 C C . PRO A 1 5 ? 8.909 -15.174 -1.674 1.00 0.00 5 PRO A C 6
ATOM 5356 O O . PRO A 1 5 ? 8.538 -14.068 -1.260 1.00 0.00 5 PRO A O 6
ATOM 5360 N N . HIS A 1 6 ? 8.110 -16.244 -1.756 1.00 0.00 6 HIS A N 6
ATOM 5361 C CA . HIS A 1 6 ? 6.673 -16.240 -1.382 1.00 0.00 6 HIS A CA 6
ATOM 5362 C C . HIS A 1 6 ? 6.405 -16.065 0.142 1.00 0.00 6 HIS A C 6
ATOM 5363 O O . HIS A 1 6 ? 7.046 -16.711 0.979 1.00 0.00 6 HIS A O 6
ATOM 5370 N N . PHE A 1 7 ? 5.297 -15.395 0.490 1.00 0.00 7 PHE A N 6
ATOM 5371 C CA . PHE A 1 7 ? 4.425 -15.929 1.581 1.00 0.00 7 PHE A CA 6
ATOM 5372 C C . PHE A 1 7 ? 2.907 -15.795 1.246 1.00 0.00 7 PHE A C 6
ATOM 5373 O O . PHE A 1 7 ? 2.509 -14.935 0.460 1.00 0.00 7 PHE A O 6
ATOM 5381 N N . ASN A 1 8 ? 2.046 -16.578 1.919 1.00 0.00 8 ASN A N 6
ATOM 5382 C CA . ASN A 1 8 ? 0.563 -16.467 1.792 1.00 0.00 8 ASN A CA 6
ATOM 5383 C C . ASN A 1 8 ? -0.020 -15.036 2.081 1.00 0.00 8 ASN A C 6
ATOM 5384 O O . ASN A 1 8 ? -0.216 -14.639 3.234 1.00 0.00 8 ASN A O 6
ATOM 5389 N N . PHE A 1 9 ? -0.336 -14.278 1.022 1.00 0.00 9 PHE A N 6
ATOM 5390 C CA . PHE A 1 9 ? -1.154 -13.075 1.095 1.00 0.00 9 PHE A CA 6
ATOM 5391 C C . PHE A 1 9 ? -2.218 -13.201 0.005 1.00 0.00 9 PHE A C 6
ATOM 5392 O O . PHE A 1 9 ? -1.992 -12.898 -1.163 1.00 0.00 9 PHE A O 6
ATOM 5400 N N . ARG A 1 10 ? -3.473 -13.514 0.252 1.00 0.00 10 ARG A N 6
ATOM 5401 C CA . ARG A 1 10 ? -4.107 -13.995 1.515 1.00 0.00 10 ARG A CA 6
ATOM 5402 C C . ARG A 1 10 ? -4.588 -12.827 2.423 1.00 0.00 10 ARG A C 6
ATOM 5403 O O . ARG A 1 10 ? -4.045 -12.546 3.492 1.00 0.00 10 ARG A O 6
ATOM 5411 N N . MET A 1 11 ? -5.619 -12.132 1.944 1.00 0.00 11 MET A N 6
ATOM 5412 C CA . MET A 1 11 ? -6.017 -10.799 2.470 1.00 0.00 11 MET A CA 6
ATOM 5413 C C . MET A 1 11 ? -7.583 -10.675 2.437 1.00 0.00 11 MET A C 6
ATOM 5414 O O . MET A 1 11 ? -8.090 -10.765 1.321 1.00 0.00 11 MET A O 6
ATOM 5419 N N . PRO A 1 12 ? -8.395 -10.526 3.542 1.00 0.00 12 PRO A N 6
ATOM 5420 C CA . PRO A 1 12 ? -9.898 -10.568 3.511 1.00 0.00 12 PRO A CA 6
ATOM 5421 C C . PRO A 1 12 ? -10.660 -9.995 2.277 1.00 0.00 12 PRO A C 6
ATOM 5422 O O . PRO A 1 12 ? -10.177 -9.040 1.666 1.00 0.00 12 PRO A O 6
ATOM 5426 N N . MET A 1 13 ? -11.791 -10.611 1.861 1.00 0.00 13 MET A N 6
ATOM 5427 C CA . MET A 1 13 ? -12.372 -10.428 0.494 1.00 0.00 13 MET A CA 6
ATOM 5428 C C . MET A 1 13 ? -12.430 -8.948 -0.058 1.00 0.00 13 MET A C 6
ATOM 5429 O O . MET A 1 13 ? -12.073 -8.720 -1.210 1.00 0.00 13 MET A O 6
ATOM 5434 N N . GLU A 1 14 ? -12.799 -7.954 0.776 1.00 0.00 14 GLU A N 6
ATOM 5435 C CA . GLU A 1 14 ? -12.639 -6.512 0.441 1.00 0.00 14 GLU A CA 6
ATOM 5436 C C . GLU A 1 14 ? -11.176 -5.975 0.239 1.00 0.00 14 GLU A C 6
ATOM 5437 O O . GLU A 1 14 ? -10.976 -5.248 -0.720 1.00 0.00 14 GLU A O 6
ATOM 5443 N N . VAL A 1 15 ? -10.157 -6.291 1.067 1.00 0.00 15 VAL A N 6
ATOM 5444 C CA . VAL A 1 15 ? -8.708 -5.974 0.768 1.00 0.00 15 VAL A CA 6
ATOM 5445 C C . VAL A 1 15 ? -8.233 -6.520 -0.591 1.00 0.00 15 VAL A C 6
ATOM 5446 O O . VAL A 1 15 ? -7.540 -5.815 -1.317 1.00 0.00 15 VAL A O 6
ATOM 5450 N N . ARG A 1 16 ? -8.568 -7.773 -0.906 1.00 0.00 16 ARG A N 6
ATOM 5451 C CA . ARG A 1 16 ? -8.254 -8.330 -2.216 1.00 0.00 16 ARG A CA 6
ATOM 5452 C C . ARG A 1 16 ? -9.142 -7.831 -3.366 1.00 0.00 16 ARG A C 6
ATOM 5453 O O . ARG A 1 16 ? -8.564 -7.468 -4.367 1.00 0.00 16 ARG A O 6
ATOM 5461 N N . GLU A 1 17 ? -10.466 -7.695 -3.284 1.00 0.00 17 GLU A N 6
ATOM 5462 C CA . GLU A 1 17 ? -11.199 -6.870 -4.289 1.00 0.00 17 GLU A CA 6
ATOM 5463 C C . GLU A 1 17 ? -10.741 -5.375 -4.389 1.00 0.00 17 GLU A C 6
ATOM 5464 O O . GLU A 1 17 ? -10.721 -4.837 -5.487 1.00 0.00 17 GLU A O 6
ATOM 5470 N N . LYS A 1 18 ? -10.287 -4.718 -3.316 1.00 0.00 18 LYS A N 6
ATOM 5471 C CA . LYS A 1 18 ? -9.573 -3.425 -3.405 1.00 0.00 18 LYS A CA 6
ATOM 5472 C C . LYS A 1 18 ? -8.160 -3.502 -4.072 1.00 0.00 18 LYS A C 6
ATOM 5473 O O . LYS A 1 18 ? -7.929 -2.796 -5.054 1.00 0.00 18 LYS A O 6
ATOM 5479 N N . LEU A 1 19 ? -7.237 -4.360 -3.614 1.00 0.00 19 LEU A N 6
ATOM 5480 C CA . LEU A 1 19 ? -5.899 -4.569 -4.244 1.00 0.00 19 LEU A CA 6
ATOM 5481 C C . LEU A 1 19 ? -5.925 -5.232 -5.671 1.00 0.00 19 LEU A C 6
ATOM 5482 O O . LEU A 1 19 ? -5.116 -4.887 -6.534 1.00 0.00 19 LEU A O 6
ATOM 5487 N N . LYS A 1 20 ? -6.881 -6.139 -5.928 1.00 0.00 20 LYS A N 6
ATOM 5488 C CA . LYS A 1 20 ? -7.067 -6.891 -7.175 1.00 0.00 20 LYS A CA 6
ATOM 5489 C C . LYS A 1 20 ? -8.024 -6.208 -8.193 1.00 0.00 20 LYS A C 6
ATOM 5490 O O . LYS A 1 20 ? -7.821 -6.418 -9.383 1.00 0.00 20 LYS A O 6
ATOM 5496 N N . PHE A 1 21 ? -9.033 -5.391 -7.799 1.00 0.00 21 PHE A N 6
ATOM 5497 C CA . PHE A 1 21 ? -9.561 -4.323 -8.693 1.00 0.00 21 PHE A CA 6
ATOM 5498 C C . PHE A 1 21 ? -8.460 -3.309 -8.974 1.00 0.00 21 PHE A C 6
ATOM 5499 O O . PHE A 1 21 ? -7.984 -3.415 -10.081 1.00 0.00 21 PHE A O 6
ATOM 5507 N N . ARG A 1 22 ? -7.966 -2.428 -8.095 1.00 0.00 22 ARG A N 6
ATOM 5508 C CA . ARG A 1 22 ? -6.758 -1.584 -8.373 1.00 0.00 22 ARG A CA 6
ATOM 5509 C C . ARG A 1 22 ? -5.731 -2.161 -9.437 1.00 0.00 22 ARG A C 6
ATOM 5510 O O . ARG A 1 22 ? -5.669 -1.617 -10.538 1.00 0.00 22 ARG A O 6
ATOM 5518 N N . ALA A 1 23 ? -5.250 -3.412 -9.263 1.00 0.00 23 ALA A N 6
ATOM 5519 C CA . ALA A 1 23 ? -4.751 -4.274 -10.379 1.00 0.00 23 ALA A CA 6
ATOM 5520 C C . ALA A 1 23 ? -5.645 -4.487 -11.670 1.00 0.00 23 ALA A C 6
ATOM 5521 O O . ALA A 1 23 ? -5.386 -3.864 -12.699 1.00 0.00 23 ALA A O 6
ATOM 5523 N N . GLU A 1 24 ? -6.660 -5.364 -11.631 1.00 0.00 24 GLU A N 6
ATOM 5524 C CA . GLU A 1 24 ? -7.551 -5.713 -12.785 1.00 0.00 24 GLU A CA 6
ATOM 5525 C C . GLU A 1 24 ? -8.568 -4.634 -13.311 1.00 0.00 24 GLU A C 6
ATOM 5526 O O . GLU A 1 24 ? -8.824 -4.563 -14.514 1.00 0.00 24 GLU A O 6
ATOM 5532 N N . ALA A 1 25 ? -9.121 -3.789 -12.429 1.00 0.00 25 ALA A N 6
ATOM 5533 C CA . ALA A 1 25 ? -9.603 -2.420 -12.758 1.00 0.00 25 ALA A CA 6
ATOM 5534 C C . ALA A 1 25 ? -8.694 -1.573 -13.740 1.00 0.00 25 ALA A C 6
ATOM 5535 O O . ALA A 1 25 ? -9.212 -0.954 -14.670 1.00 0.00 25 ALA A O 6
ATOM 5537 N N . ASN A 1 26 ? -7.358 -1.504 -13.478 1.00 0.00 26 ASN A N 6
ATOM 5538 C CA . ASN A 1 26 ? -6.421 -0.608 -14.218 1.00 0.00 26 ASN A CA 6
ATOM 5539 C C . ASN A 1 26 ? -5.575 -1.247 -15.385 1.00 0.00 26 ASN A C 6
ATOM 5540 O O . ASN A 1 26 ? -5.342 -0.584 -16.398 1.00 0.00 26 ASN A O 6
ATOM 5545 N N . GLY A 1 27 ? -5.063 -2.479 -15.215 1.00 0.00 27 GLY A N 6
ATOM 5546 C CA . GLY A 1 27 ? -4.048 -3.088 -16.136 1.00 0.00 27 GLY A CA 6
ATOM 5547 C C . GLY A 1 27 ? -2.842 -3.889 -15.560 1.00 0.00 27 GLY A C 6
ATOM 5548 O O . GLY A 1 27 ? -1.974 -4.285 -16.340 1.00 0.00 27 GLY A O 6
ATOM 5549 N N . ARG A 1 28 ? -2.753 -4.155 -14.249 1.00 0.00 28 ARG A N 6
ATOM 5550 C CA . ARG A 1 28 ? -1.705 -5.023 -13.637 1.00 0.00 28 ARG A CA 6
ATOM 5551 C C . ARG A 1 28 ? -2.410 -6.257 -12.994 1.00 0.00 28 ARG A C 6
ATOM 5552 O O . ARG A 1 28 ? -3.636 -6.321 -12.854 1.00 0.00 28 ARG A O 6
ATOM 5560 N N . SER A 1 29 ? -1.654 -7.301 -12.646 1.00 0.00 29 SER A N 6
ATOM 5561 C CA . SER A 1 29 ? -2.263 -8.538 -12.066 1.00 0.00 29 SER A CA 6
ATOM 5562 C C . SER A 1 29 ? -1.554 -8.743 -10.721 1.00 0.00 29 SER A C 6
ATOM 5563 O O . SER A 1 29 ? -0.333 -8.795 -10.718 1.00 0.00 29 SER A O 6
ATOM 5566 N N . MET A 1 30 ? -2.239 -8.689 -9.574 1.00 0.00 30 MET A N 6
ATOM 5567 C CA . MET A 1 30 ? -1.660 -8.107 -8.322 1.00 0.00 30 MET A CA 6
ATOM 5568 C C . MET A 1 30 ? -0.199 -8.456 -7.933 1.00 0.00 30 MET A C 6
ATOM 5569 O O . MET A 1 30 ? 0.516 -7.536 -7.592 1.00 0.00 30 MET A O 6
ATOM 5574 N N . ASN A 1 31 ? 0.352 -9.672 -8.014 1.00 0.00 31 ASN A N 6
ATOM 5575 C CA . ASN A 1 31 ? 1.837 -9.814 -7.899 1.00 0.00 31 ASN A CA 6
ATOM 5576 C C . ASN A 1 31 ? 2.680 -8.810 -8.803 1.00 0.00 31 ASN A C 6
ATOM 5577 O O . ASN A 1 31 ? 3.536 -8.118 -8.263 1.00 0.00 31 ASN A O 6
ATOM 5582 N N . SER A 1 32 ? 2.276 -8.576 -10.067 1.00 0.00 32 SER A N 6
ATOM 5583 C CA . SER A 1 32 ? 2.420 -7.254 -10.759 1.00 0.00 32 SER A CA 6
ATOM 5584 C C . SER A 1 32 ? 1.879 -5.940 -10.089 1.00 0.00 32 SER A C 6
ATOM 5585 O O . SER A 1 32 ? 2.709 -5.070 -9.818 1.00 0.00 32 SER A O 6
ATOM 5588 N N . GLU A 1 33 ? 0.573 -5.718 -9.835 1.00 0.00 33 GLU A N 6
ATOM 5589 C CA . GLU A 1 33 ? 0.123 -4.404 -9.238 1.00 0.00 33 GLU A CA 6
ATOM 5590 C C . GLU A 1 33 ? 0.446 -4.139 -7.755 1.00 0.00 33 GLU A C 6
ATOM 5591 O O . GLU A 1 33 ? 0.964 -3.083 -7.418 1.00 0.00 33 GLU A O 6
ATOM 5597 N N . LEU A 1 34 ? 0.066 -5.066 -6.860 1.00 0.00 34 LEU A N 6
ATOM 5598 C CA . LEU A 1 34 ? 0.614 -5.155 -5.502 1.00 0.00 34 LEU A CA 6
ATOM 5599 C C . LEU A 1 34 ? 2.136 -4.841 -5.537 1.00 0.00 34 LEU A C 6
ATOM 5600 O O . LEU A 1 34 ? 2.496 -3.888 -4.868 1.00 0.00 34 LEU A O 6
ATOM 5605 N N . LEU A 1 35 ? 3.025 -5.496 -6.348 1.00 0.00 35 LEU A N 6
ATOM 5606 C CA . LEU A 1 35 ? 4.447 -5.067 -6.366 1.00 0.00 35 LEU A CA 6
ATOM 5607 C C . LEU A 1 35 ? 4.684 -3.649 -6.872 1.00 0.00 35 LEU A C 6
ATOM 5608 O O . LEU A 1 35 ? 5.282 -2.870 -6.146 1.00 0.00 35 LEU A O 6
ATOM 5613 N N . GLN A 1 36 ? 4.215 -3.312 -8.066 1.00 0.00 36 GLN A N 6
ATOM 5614 C CA . GLN A 1 36 ? 4.325 -1.935 -8.588 1.00 0.00 36 GLN A CA 6
ATOM 5615 C C . GLN A 1 36 ? 3.783 -0.820 -7.634 1.00 0.00 36 GLN A C 6
ATOM 5616 O O . GLN A 1 36 ? 4.510 0.148 -7.446 1.00 0.00 36 GLN A O 6
ATOM 5622 N N . ILE A 1 37 ? 2.615 -0.949 -6.980 1.00 0.00 37 ILE A N 6
ATOM 5623 C CA . ILE A 1 37 ? 2.190 -0.006 -5.908 1.00 0.00 37 ILE A CA 6
ATOM 5624 C C . ILE A 1 37 ? 3.037 -0.090 -4.596 1.00 0.00 37 ILE A C 6
ATOM 5625 O O . ILE A 1 37 ? 3.217 0.928 -3.976 1.00 0.00 37 ILE A O 6
ATOM 5630 N N . VAL A 1 38 ? 3.426 -1.263 -4.094 1.00 0.00 38 VAL A N 6
ATOM 5631 C CA . VAL A 1 38 ? 4.199 -1.474 -2.835 1.00 0.00 38 VAL A CA 6
ATOM 5632 C C . VAL A 1 38 ? 5.703 -1.010 -3.001 1.00 0.00 38 VAL A C 6
ATOM 5633 O O . VAL A 1 38 ? 6.253 -0.324 -2.143 1.00 0.00 38 VAL A O 6
ATOM 5637 N N . GLN A 1 39 ? 6.364 -1.402 -4.121 1.00 0.00 39 GLN A N 6
ATOM 5638 C CA . GLN A 1 39 ? 7.541 -0.698 -4.699 1.00 0.00 39 GLN A CA 6
ATOM 5639 C C . GLN A 1 39 ? 7.323 0.830 -4.924 1.00 0.00 39 GLN A C 6
ATOM 5640 O O . GLN A 1 39 ? 8.171 1.618 -4.503 1.00 0.00 39 GLN A O 6
ATOM 5646 N N . ASP A 1 40 ? 6.155 1.274 -5.451 1.00 0.00 40 ASP A N 6
ATOM 5647 C CA . ASP A 1 40 ? 5.673 2.660 -5.203 1.00 0.00 40 ASP A CA 6
ATOM 5648 C C . ASP A 1 40 ? 5.757 3.109 -3.714 1.00 0.00 40 ASP A C 6
ATOM 5649 O O . ASP A 1 40 ? 6.437 4.072 -3.366 1.00 0.00 40 ASP A O 6
ATOM 5654 N N . ALA A 1 41 ? 5.119 2.339 -2.845 1.00 0.00 41 ALA A N 6
ATOM 5655 C CA . ALA A 1 41 ? 4.615 2.807 -1.553 1.00 0.00 41 ALA A CA 6
ATOM 5656 C C . ALA A 1 41 ? 5.590 2.863 -0.358 1.00 0.00 41 ALA A C 6
ATOM 5657 O O . ALA A 1 41 ? 5.601 3.849 0.386 1.00 0.00 41 ALA A O 6
ATOM 5659 N N . LEU A 1 42 ? 6.454 1.860 -0.241 1.00 0.00 42 LEU A N 6
ATOM 5660 C CA . LEU A 1 42 ? 7.703 1.967 0.550 1.00 0.00 42 LEU A CA 6
ATOM 5661 C C . LEU A 1 42 ? 9.042 2.185 -0.226 1.00 0.00 42 LEU A C 6
ATOM 5662 O O . LEU A 1 42 ? 10.057 2.314 0.468 1.00 0.00 42 LEU A O 6
ATOM 5667 N N . SER A 1 43 ? 9.120 2.265 -1.580 1.00 0.00 43 SER A N 6
ATOM 5668 C CA . SER A 1 43 ? 10.433 2.500 -2.257 1.00 0.00 43 SER A CA 6
ATOM 5669 C C . SER A 1 43 ? 10.555 3.685 -3.264 1.00 0.00 43 SER A C 6
ATOM 5670 O O . SER A 1 43 ? 11.691 3.901 -3.704 1.00 0.00 43 SER A O 6
ATOM 5673 N N . LYS A 1 44 ? 9.508 4.436 -3.673 1.00 0.00 44 LYS A N 6
ATOM 5674 C CA . LYS A 1 44 ? 9.667 5.381 -4.835 1.00 0.00 44 LYS A CA 6
ATOM 5675 C C . LYS A 1 44 ? 10.060 6.888 -4.548 1.00 0.00 44 LYS A C 6
ATOM 5676 O O . LYS A 1 44 ? 10.995 7.353 -5.211 1.00 0.00 44 LYS A O 6
ATOM 5682 N N . PRO A 1 45 ? 9.398 7.718 -3.689 1.00 0.00 45 PRO A N 6
ATOM 5683 C CA . PRO A 1 45 ? 9.478 9.205 -3.807 1.00 0.00 45 PRO A CA 6
ATOM 5684 C C . PRO A 1 45 ? 10.616 9.967 -3.046 1.00 0.00 45 PRO A C 6
ATOM 5685 O O . PRO A 1 45 ? 11.150 9.507 -2.039 1.00 0.00 45 PRO A O 6
ATOM 5689 N N . SER A 1 46 ? 11.139 11.091 -3.565 1.00 0.00 46 SER A N 6
ATOM 5690 C CA . SER A 1 46 ? 10.300 12.224 -4.076 1.00 0.00 46 SER A CA 6
ATOM 5691 C C . SER A 1 46 ? 9.608 11.974 -5.457 1.00 0.00 46 SER A C 6
ATOM 5692 O O . SER A 1 46 ? 10.317 11.541 -6.372 1.00 0.00 46 SER A O 6
ATOM 5695 N N . PRO A 1 47 ? 8.276 12.172 -5.665 1.00 0.00 47 PRO A N 6
ATOM 5696 C CA . PRO A 1 47 ? 7.601 11.682 -6.895 1.00 0.00 47 PRO A CA 6
ATOM 5697 C C . PRO A 1 47 ? 7.860 12.533 -8.171 1.00 0.00 47 PRO A C 6
ATOM 5698 O O . PRO A 1 47 ? 8.580 12.194 -9.112 1.00 0.00 47 PRO A O 6
ATOM 5702 N N . VAL A 1 48 ? 7.213 13.663 -8.093 1.00 0.00 48 VAL A N 6
ATOM 5703 C CA . VAL A 1 48 ? 7.418 14.855 -8.974 1.00 0.00 48 VAL A CA 6
ATOM 5704 C C . VAL A 1 48 ? 6.805 16.102 -8.252 1.00 0.00 48 VAL A C 6
ATOM 5705 O O . VAL A 1 48 ? 7.498 16.989 -7.755 1.00 0.00 48 VAL A O 6
ATOM 5709 N N . THR A 1 49 ? 5.479 16.100 -8.142 1.00 0.00 49 THR A N 6
ATOM 5710 C CA . THR A 1 49 ? 4.640 17.159 -7.511 1.00 0.00 49 THR A CA 6
ATOM 5711 C C . THR A 1 49 ? 4.504 17.198 -5.950 1.00 0.00 49 THR A C 6
ATOM 5712 O O . THR A 1 49 ? 3.495 17.668 -5.412 1.00 0.00 49 THR A O 6
ATOM 5716 N N . GLY A 1 50 ? 5.492 16.678 -5.222 1.00 0.00 50 GLY A N 6
ATOM 5717 C CA . GLY A 1 50 ? 5.372 16.412 -3.750 1.00 0.00 50 GLY A CA 6
ATOM 5718 C C . GLY A 1 50 ? 4.395 15.294 -3.265 1.00 0.00 50 GLY A C 6
ATOM 5719 O O . GLY A 1 50 ? 4.754 14.473 -2.424 1.00 0.00 50 GLY A O 6
ATOM 5720 N N . TYR A 1 51 ? 3.150 15.320 -3.755 1.00 0.00 51 TYR A N 6
ATOM 5721 C CA . TYR A 1 51 ? 2.036 14.387 -3.400 1.00 0.00 51 TYR A CA 6
ATOM 5722 C C . TYR A 1 51 ? 1.239 14.558 -2.069 1.00 0.00 51 TYR A C 6
ATOM 5723 O O . TYR A 1 51 ? 0.037 14.296 -2.049 1.00 0.00 51 TYR A O 6
ATOM 5732 N N . ARG A 1 52 ? 1.921 14.984 -1.007 1.00 0.00 52 ARG A N 6
ATOM 5733 C CA . ARG A 1 52 ? 1.452 15.017 0.426 1.00 0.00 52 ARG A CA 6
ATOM 5734 C C . ARG A 1 52 ? 2.179 14.027 1.433 1.00 0.00 52 ARG A C 6
ATOM 5735 O O . ARG A 1 52 ? 2.675 14.496 2.454 1.00 0.00 52 ARG A O 6
ATOM 5743 N N . ASN A 1 53 ? 2.279 12.680 1.381 1.00 0.00 53 ASN A N 6
ATOM 5744 C CA . ASN A 1 53 ? 2.142 11.872 0.158 1.00 0.00 53 ASN A CA 6
ATOM 5745 C C . ASN A 1 53 ? 0.710 11.401 -0.260 1.00 0.00 53 ASN A C 6
ATOM 5746 O O . ASN A 1 53 ? 0.348 11.602 -1.409 1.00 0.00 53 ASN A O 6
ATOM 5751 N N . ASP A 1 54 ? -0.196 10.661 0.369 1.00 0.00 54 ASP A N 6
ATOM 5752 C CA . ASP A 1 54 ? -0.189 10.132 1.737 1.00 0.00 54 ASP A CA 6
ATOM 5753 C C . ASP A 1 54 ? 0.396 8.697 1.876 1.00 0.00 54 ASP A C 6
ATOM 5754 O O . ASP A 1 54 ? -0.088 7.815 2.570 1.00 0.00 54 ASP A O 6
ATOM 5759 N N . ALA A 1 55 ? 1.643 8.529 1.505 1.00 0.00 55 ALA A N 6
ATOM 5760 C CA . ALA A 1 55 ? 2.633 7.944 2.447 1.00 0.00 55 ALA A CA 6
ATOM 5761 C C . ALA A 1 55 ? 3.199 8.817 3.648 1.00 0.00 55 ALA A C 6
ATOM 5762 O O . ALA A 1 55 ? 3.751 8.305 4.619 1.00 0.00 55 ALA A O 6
ATOM 5764 N N . GLU A 1 56 ? 2.806 10.090 3.745 1.00 0.00 56 GLU A N 6
ATOM 5765 C CA . GLU A 1 56 ? 2.274 10.683 5.024 1.00 0.00 56 GLU A CA 6
ATOM 5766 C C . GLU A 1 56 ? 1.073 9.907 5.722 1.00 0.00 56 GLU A C 6
ATOM 5767 O O . GLU A 1 56 ? 0.919 9.820 6.939 1.00 0.00 56 GLU A O 6
ATOM 5773 N N . ARG A 1 57 ? 0.267 9.171 4.967 1.00 0.00 57 ARG A N 6
ATOM 5774 C CA . ARG A 1 57 ? -0.558 8.065 5.528 1.00 0.00 57 ARG A CA 6
ATOM 5775 C C . ARG A 1 57 ? 0.219 6.722 5.778 1.00 0.00 57 ARG A C 6
ATOM 5776 O O . ARG A 1 57 ? -0.137 5.918 6.612 1.00 0.00 57 ARG A O 6
ATOM 5784 N N . LEU A 1 58 ? 1.422 6.543 5.261 1.00 0.00 58 LEU A N 6
ATOM 5785 C CA . LEU A 1 58 ? 2.505 5.782 5.981 1.00 0.00 58 LEU A CA 6
ATOM 5786 C C . LEU A 1 58 ? 3.206 6.562 7.201 1.00 0.00 58 LEU A C 6
ATOM 5787 O O . LEU A 1 58 ? 3.992 6.003 7.965 1.00 0.00 58 LEU A O 6
ATOM 5792 N N . ALA A 1 59 ? 2.791 7.784 7.575 1.00 0.00 59 ALA A N 6
ATOM 5793 C CA . ALA A 1 59 ? 2.590 8.176 9.016 1.00 0.00 59 ALA A CA 6
ATOM 5794 C C . ALA A 1 59 ? 1.382 7.587 9.824 1.00 0.00 59 ALA A C 6
ATOM 5795 O O . ALA A 1 59 ? 1.373 7.601 11.053 1.00 0.00 59 ALA A O 6
ATOM 5797 N N . ASP A 1 60 ? 0.403 6.961 9.200 1.00 0.00 60 ASP A N 6
ATOM 5798 C CA . ASP A 1 60 ? -0.157 5.685 9.816 1.00 0.00 60 ASP A CA 6
ATOM 5799 C C . ASP A 1 60 ? 0.767 4.440 9.911 1.00 0.00 60 ASP A C 6
ATOM 5800 O O . ASP A 1 60 ? 0.618 3.598 10.805 1.00 0.00 60 ASP A O 6
ATOM 5805 N N . GLU A 1 61 ? 1.756 4.340 9.028 1.00 0.00 61 GLU A N 6
ATOM 5806 C CA . GLU A 1 61 ? 2.986 3.621 9.471 1.00 0.00 61 GLU A CA 6
ATOM 5807 C C . GLU A 1 61 ? 3.673 4.250 10.734 1.00 0.00 61 GLU A C 6
ATOM 5808 O O . GLU A 1 61 ? 4.196 3.478 11.509 1.00 0.00 61 GLU A O 6
ATOM 5814 N N . GLN A 1 62 ? 3.497 5.528 11.121 1.00 0.00 62 GLN A N 6
ATOM 5815 C CA . GLN A 1 62 ? 3.593 5.979 12.539 1.00 0.00 62 GLN A CA 6
ATOM 5816 C C . GLN A 1 62 ? 2.454 5.461 13.462 1.00 0.00 62 GLN A C 6
ATOM 5817 O O . GLN A 1 62 ? 2.798 5.119 14.567 1.00 0.00 62 GLN A O 6
ATOM 5823 N N . SER A 1 63 ? 1.171 5.283 13.142 1.00 0.00 63 SER A N 6
ATOM 5824 C CA . SER A 1 63 ? 0.206 4.530 14.064 1.00 0.00 63 SER A CA 6
ATOM 5825 C C . SER A 1 63 ? 0.732 3.206 14.743 1.00 0.00 63 SER A C 6
ATOM 5826 O O . SER A 1 63 ? 0.668 2.953 15.946 1.00 0.00 63 SER A O 6
ATOM 5829 N N . GLU A 1 64 ? 1.206 2.342 13.864 1.00 0.00 64 GLU A N 6
ATOM 5830 C CA . GLU A 1 64 ? 2.472 1.604 13.988 1.00 0.00 64 GLU A CA 6
ATOM 5831 C C . GLU A 1 64 ? 3.663 2.326 14.749 1.00 0.00 64 GLU A C 6
ATOM 5832 O O . GLU A 1 64 ? 3.575 2.383 15.975 1.00 0.00 64 GLU A O 6
ATOM 5838 N N . LEU A 1 65 ? 4.716 2.901 14.134 1.00 0.00 65 LEU A N 6
ATOM 5839 C CA . LEU A 1 65 ? 5.910 3.473 14.852 1.00 0.00 65 LEU A CA 6
ATOM 5840 C C . LEU A 1 65 ? 5.771 4.885 15.566 1.00 0.00 65 LEU A C 6
ATOM 5841 O O . LEU A 1 65 ? 6.638 5.756 15.466 1.00 0.00 65 LEU A O 6
ATOM 5846 N N . VAL A 1 66 ? 4.711 5.061 16.377 1.00 0.00 66 VAL A N 6
ATOM 5847 C CA . VAL A 1 66 ? 4.469 6.256 17.250 1.00 0.00 66 VAL A CA 6
ATOM 5848 C C . VAL A 1 66 ? 5.121 5.964 18.647 1.00 0.00 66 VAL A C 6
ATOM 5849 O O . VAL A 1 66 ? 4.471 5.484 19.580 1.00 0.00 66 VAL A O 6
ATOM 5853 N N . ALA B 1 1 ? -14.680 -15.434 -7.616 1.00 0.00 1 ALA B N 6
ATOM 5854 C CA . ALA B 1 1 ? -15.306 -15.689 -6.298 1.00 0.00 1 ALA B CA 6
ATOM 5855 C C . ALA B 1 1 ? -15.203 -14.487 -5.314 1.00 0.00 1 ALA B C 6
ATOM 5856 O O . ALA B 1 1 ? -14.122 -13.942 -5.077 1.00 0.00 1 ALA B O 6
ATOM 5858 N N . ARG B 1 2 ? -16.330 -14.120 -4.680 1.00 0.00 2 ARG B N 6
ATOM 5859 C CA . ARG B 1 2 ? -16.327 -13.142 -3.554 1.00 0.00 2 ARG B CA 6
ATOM 5860 C C . ARG B 1 2 ? -16.273 -13.887 -2.177 1.00 0.00 2 ARG B C 6
ATOM 5861 O O . ARG B 1 2 ? -17.292 -14.076 -1.509 1.00 0.00 2 ARG B O 6
ATOM 5869 N N . ASP B 1 3 ? -15.059 -14.296 -1.758 1.00 0.00 3 ASP B N 6
ATOM 5870 C CA . ASP B 1 3 ? -14.808 -14.984 -0.459 1.00 0.00 3 ASP B CA 6
ATOM 5871 C C . ASP B 1 3 ? -13.303 -15.117 -0.063 1.00 0.00 3 ASP B C 6
ATOM 5872 O O . ASP B 1 3 ? -12.967 -14.930 1.110 1.00 0.00 3 ASP B O 6
ATOM 5877 N N . ASP B 1 4 ? -12.413 -15.413 -1.022 1.00 0.00 4 ASP B N 6
ATOM 5878 C CA . ASP B 1 4 ? -10.956 -15.538 -0.771 1.00 0.00 4 ASP B CA 6
ATOM 5879 C C . ASP B 1 4 ? -10.056 -14.381 -1.366 1.00 0.00 4 ASP B C 6
ATOM 5880 O O . ASP B 1 4 ? -9.801 -14.305 -2.570 1.00 0.00 4 ASP B O 6
ATOM 5885 N N . PRO B 1 5 ? -9.403 -13.556 -0.523 1.00 0.00 5 PRO B N 6
ATOM 5886 C CA . PRO B 1 5 ? -8.026 -13.901 -0.064 1.00 0.00 5 PRO B CA 6
ATOM 5887 C C . PRO B 1 5 ? -6.827 -14.250 -0.964 1.00 0.00 5 PRO B C 6
ATOM 5888 O O . PRO B 1 5 ? -5.917 -13.435 -1.121 1.00 0.00 5 PRO B O 6
ATOM 5892 N N . HIS B 1 6 ? -6.753 -15.506 -1.342 1.00 0.00 6 HIS B N 6
ATOM 5893 C CA . HIS B 1 6 ? -5.449 -16.172 -1.602 1.00 0.00 6 HIS B CA 6
ATOM 5894 C C . HIS B 1 6 ? -4.747 -15.778 -2.943 1.00 0.00 6 HIS B C 6
ATOM 5895 O O . HIS B 1 6 ? -5.091 -16.274 -4.023 1.00 0.00 6 HIS B O 6
ATOM 5902 N N . PHE B 1 7 ? -3.615 -15.071 -2.854 1.00 0.00 7 PHE B N 6
ATOM 5903 C CA . PHE B 1 7 ? -2.402 -15.518 -3.579 1.00 0.00 7 PHE B CA 6
ATOM 5904 C C . PHE B 1 7 ? -1.246 -15.732 -2.549 1.00 0.00 7 PHE B C 6
ATOM 5905 O O . PHE B 1 7 ? -1.444 -15.825 -1.327 1.00 0.00 7 PHE B O 6
ATOM 5913 N N . ASN B 1 8 ? -0.015 -15.859 -3.037 1.00 0.00 8 ASN B N 6
ATOM 5914 C CA . ASN B 1 8 ? 1.173 -15.772 -2.163 1.00 0.00 8 ASN B CA 6
ATOM 5915 C C . ASN B 1 8 ? 1.988 -14.525 -2.610 1.00 0.00 8 ASN B C 6
ATOM 5916 O O . ASN B 1 8 ? 2.629 -14.609 -3.662 1.00 0.00 8 ASN B O 6
ATOM 5921 N N . PHE B 1 9 ? 2.003 -13.377 -1.879 1.00 0.00 9 PHE B N 6
ATOM 5922 C CA . PHE B 1 9 ? 2.851 -12.227 -2.273 1.00 0.00 9 PHE B CA 6
ATOM 5923 C C . PHE B 1 9 ? 4.389 -12.477 -2.034 1.00 0.00 9 PHE B C 6
ATOM 5924 O O . PHE B 1 9 ? 4.992 -12.389 -0.961 1.00 0.00 9 PHE B O 6
ATOM 5932 N N . ARG B 1 10 ? 4.907 -12.959 -3.145 1.00 0.00 10 ARG B N 6
ATOM 5933 C CA . ARG B 1 10 ? 6.344 -13.119 -3.461 1.00 0.00 10 ARG B CA 6
ATOM 5934 C C . ARG B 1 10 ? 6.958 -11.795 -3.956 1.00 0.00 10 ARG B C 6
ATOM 5935 O O . ARG B 1 10 ? 6.437 -11.115 -4.848 1.00 0.00 10 ARG B O 6
ATOM 5943 N N . MET B 1 11 ? 8.083 -11.443 -3.349 1.00 0.00 11 MET B N 6
ATOM 5944 C CA . MET B 1 11 ? 8.589 -10.051 -3.453 1.00 0.00 11 MET B CA 6
ATOM 5945 C C . MET B 1 11 ? 10.132 -10.014 -3.710 1.00 0.00 11 MET B C 6
ATOM 5946 O O . MET B 1 11 ? 10.865 -10.543 -2.865 1.00 0.00 11 MET B O 6
ATOM 5951 N N . PRO B 1 12 ? 10.688 -9.397 -4.810 1.00 0.00 12 PRO B N 6
ATOM 5952 C CA . PRO B 1 12 ? 12.149 -9.141 -4.971 1.00 0.00 12 PRO B CA 6
ATOM 5953 C C . PRO B 1 12 ? 12.885 -8.597 -3.722 1.00 0.00 12 PRO B C 6
ATOM 5954 O O . PRO B 1 12 ? 12.283 -7.916 -2.886 1.00 0.00 12 PRO B O 6
ATOM 5958 N N . MET B 1 13 ? 14.144 -8.999 -3.528 1.00 0.00 13 MET B N 6
ATOM 5959 C CA . MET B 1 13 ? 14.709 -9.104 -2.151 1.00 0.00 13 MET B CA 6
ATOM 5960 C C . MET B 1 13 ? 14.765 -7.794 -1.304 1.00 0.00 13 MET B C 6
ATOM 5961 O O . MET B 1 13 ? 14.514 -7.820 -0.102 1.00 0.00 13 MET B O 6
ATOM 5966 N N . GLU B 1 14 ? 14.993 -6.651 -1.953 1.00 0.00 14 GLU B N 6
ATOM 5967 C CA . GLU B 1 14 ? 14.683 -5.325 -1.379 1.00 0.00 14 GLU B CA 6
ATOM 5968 C C . GLU B 1 14 ? 13.188 -5.029 -0.988 1.00 0.00 14 GLU B C 6
ATOM 5969 O O . GLU B 1 14 ? 12.984 -4.594 0.136 1.00 0.00 14 GLU B O 6
ATOM 5975 N N . VAL B 1 15 ? 12.148 -5.255 -1.813 1.00 0.00 15 VAL B N 6
ATOM 5976 C CA . VAL B 1 15 ? 10.704 -5.094 -1.409 1.00 0.00 15 VAL B CA 6
ATOM 5977 C C . VAL B 1 15 ? 10.304 -5.975 -0.211 1.00 0.00 15 VAL B C 6
ATOM 5978 O O . VAL B 1 15 ? 9.648 -5.475 0.690 1.00 0.00 15 VAL B O 6
ATOM 5982 N N . ARG B 1 16 ? 10.637 -7.270 -0.213 1.00 0.00 16 ARG B N 6
ATOM 5983 C CA . ARG B 1 16 ? 10.414 -8.112 0.964 1.00 0.00 16 ARG B CA 6
ATOM 5984 C C . ARG B 1 16 ? 11.340 -7.835 2.163 1.00 0.00 16 ARG B C 6
ATOM 5985 O O . ARG B 1 16 ? 10.810 -7.841 3.257 1.00 0.00 16 ARG B O 6
ATOM 5993 N N . GLU B 1 17 ? 12.634 -7.509 2.053 1.00 0.00 17 GLU B N 6
ATOM 5994 C CA . GLU B 1 17 ? 13.332 -6.868 3.206 1.00 0.00 17 GLU B CA 6
ATOM 5995 C C . GLU B 1 17 ? 12.718 -5.492 3.645 1.00 0.00 17 GLU B C 6
ATOM 5996 O O . GLU B 1 17 ? 12.646 -5.233 4.834 1.00 0.00 17 GLU B O 6
ATOM 6002 N N . LYS B 1 18 ? 12.216 -4.635 2.750 1.00 0.00 18 LYS B N 6
ATOM 6003 C CA . LYS B 1 18 ? 11.430 -3.436 3.124 1.00 0.00 18 LYS B CA 6
ATOM 6004 C C . LYS B 1 18 ? 10.025 -3.721 3.754 1.00 0.00 18 LYS B C 6
ATOM 6005 O O . LYS B 1 18 ? 9.752 -3.182 4.822 1.00 0.00 18 LYS B O 6
ATOM 6011 N N . LEU B 1 19 ? 9.172 -4.581 3.176 1.00 0.00 19 LEU B N 6
ATOM 6012 C CA . LEU B 1 19 ? 7.876 -5.022 3.762 1.00 0.00 19 LEU B CA 6
ATOM 6013 C C . LEU B 1 19 ? 7.998 -5.971 5.012 1.00 0.00 19 LEU B C 6
ATOM 6014 O O . LEU B 1 19 ? 7.223 -5.861 5.967 1.00 0.00 19 LEU B O 6
ATOM 6019 N N . LYS B 1 20 ? 8.997 -6.868 5.031 1.00 0.00 20 LYS B N 6
ATOM 6020 C CA . LYS B 1 20 ? 9.283 -7.813 6.118 1.00 0.00 20 LYS B CA 6
ATOM 6021 C C . LYS B 1 20 ? 10.225 -7.238 7.214 1.00 0.00 20 LYS B C 6
ATOM 6022 O O . LYS B 1 20 ? 10.085 -7.676 8.346 1.00 0.00 20 LYS B O 6
ATOM 6028 N N . PHE B 1 21 ? 11.146 -6.277 6.960 1.00 0.00 21 PHE B N 6
ATOM 6029 C CA . PHE B 1 21 ? 11.661 -5.376 8.029 1.00 0.00 21 PHE B CA 6
ATOM 6030 C C . PHE B 1 21 ? 10.525 -4.515 8.562 1.00 0.00 21 PHE B C 6
ATOM 6031 O O . PHE B 1 21 ? 10.126 -4.920 9.632 1.00 0.00 21 PHE B O 6
ATOM 6039 N N . ARG B 1 22 ? 9.930 -3.478 7.939 1.00 0.00 22 ARG B N 6
ATOM 6040 C CA . ARG B 1 22 ? 8.609 -2.900 8.381 1.00 0.00 22 ARG B CA 6
ATOM 6041 C C . ARG B 1 22 ? 7.773 -3.765 9.423 1.00 0.00 22 ARG B C 6
ATOM 6042 O O . ARG B 1 22 ? 7.794 -3.468 10.620 1.00 0.00 22 ARG B O 6
ATOM 6050 N N . ALA B 1 23 ? 7.389 -4.996 9.023 1.00 0.00 23 ALA B N 6
ATOM 6051 C CA . ALA B 1 23 ? 6.982 -6.090 9.947 1.00 0.00 23 ALA B CA 6
ATOM 6052 C C . ALA B 1 23 ? 7.972 -6.536 11.108 1.00 0.00 23 ALA B C 6
ATOM 6053 O O . ALA B 1 23 ? 7.729 -6.204 12.268 1.00 0.00 23 ALA B O 6
ATOM 6055 N N . GLU B 1 24 ? 9.045 -7.288 10.811 1.00 0.00 24 GLU B N 6
ATOM 6056 C CA . GLU B 1 24 ? 10.063 -7.800 11.793 1.00 0.00 24 GLU B CA 6
ATOM 6057 C C . GLU B 1 24 ? 11.020 -6.774 12.494 1.00 0.00 24 GLU B C 6
ATOM 6058 O O . GLU B 1 24 ? 11.365 -6.956 13.662 1.00 0.00 24 GLU B O 6
ATOM 6064 N N . ALA B 1 25 ? 11.433 -5.703 11.798 1.00 0.00 25 ALA B N 6
ATOM 6065 C CA . ALA B 1 25 ? 11.812 -4.402 12.413 1.00 0.00 25 ALA B CA 6
ATOM 6066 C C . ALA B 1 25 ? 10.934 -3.935 13.639 1.00 0.00 25 ALA B C 6
ATOM 6067 O O . ALA B 1 25 ? 11.479 -3.478 14.645 1.00 0.00 25 ALA B O 6
ATOM 6069 N N . ASN B 1 26 ? 9.581 -4.013 13.511 1.00 0.00 26 ASN B N 6
ATOM 6070 C CA . ASN B 1 26 ? 8.638 -3.482 14.528 1.00 0.00 26 ASN B CA 6
ATOM 6071 C C . ASN B 1 26 ? 8.023 -4.508 15.555 1.00 0.00 26 ASN B C 6
ATOM 6072 O O . ASN B 1 26 ? 7.957 -4.224 16.752 1.00 0.00 26 ASN B O 6
ATOM 6077 N N . GLY B 1 27 ? 7.453 -5.619 15.062 1.00 0.00 27 GLY B N 6
ATOM 6078 C CA . GLY B 1 27 ? 6.333 -6.338 15.758 1.00 0.00 27 GLY B CA 6
ATOM 6079 C C . GLY B 1 27 ? 4.941 -6.460 15.057 1.00 0.00 27 GLY B C 6
ATOM 6080 O O . GLY B 1 27 ? 3.941 -6.713 15.728 1.00 0.00 27 GLY B O 6
ATOM 6081 N N . ARG B 1 28 ? 4.863 -6.369 13.722 1.00 0.00 28 ARG B N 6
ATOM 6082 C CA . ARG B 1 28 ? 3.733 -6.894 12.900 1.00 0.00 28 ARG B CA 6
ATOM 6083 C C . ARG B 1 28 ? 4.379 -8.074 12.086 1.00 0.00 28 ARG B C 6
ATOM 6084 O O . ARG B 1 28 ? 5.578 -8.074 11.800 1.00 0.00 28 ARG B O 6
ATOM 6092 N N . SER B 1 29 ? 3.661 -9.152 11.760 1.00 0.00 29 SER B N 6
ATOM 6093 C CA . SER B 1 29 ? 4.302 -10.355 11.122 1.00 0.00 29 SER B CA 6
ATOM 6094 C C . SER B 1 29 ? 3.723 -10.429 9.701 1.00 0.00 29 SER B C 6
ATOM 6095 O O . SER B 1 29 ? 2.512 -10.551 9.631 1.00 0.00 29 SER B O 6
ATOM 6098 N N . MET B 1 30 ? 4.456 -10.212 8.592 1.00 0.00 30 MET B N 6
ATOM 6099 C CA . MET B 1 30 ? 3.890 -9.532 7.381 1.00 0.00 30 MET B CA 6
ATOM 6100 C C . MET B 1 30 ? 2.440 -9.881 6.933 1.00 0.00 30 MET B C 6
ATOM 6101 O O . MET B 1 30 ? 1.687 -8.956 6.729 1.00 0.00 30 MET B O 6
ATOM 6106 N N . ASN B 1 31 ? 1.932 -11.113 6.841 1.00 0.00 31 ASN B N 6
ATOM 6107 C CA . ASN B 1 31 ? 0.448 -11.305 6.726 1.00 0.00 31 ASN B CA 6
ATOM 6108 C C . ASN B 1 31 ? -0.439 -10.421 7.713 1.00 0.00 31 ASN B C 6
ATOM 6109 O O . ASN B 1 31 ? -1.313 -9.709 7.237 1.00 0.00 31 ASN B O 6
ATOM 6114 N N . SER B 1 32 ? -0.063 -10.312 8.997 1.00 0.00 32 SER B N 6
ATOM 6115 C CA . SER B 1 32 ? -0.307 -9.098 9.843 1.00 0.00 32 SER B CA 6
ATOM 6116 C C . SER B 1 32 ? 0.237 -7.689 9.402 1.00 0.00 32 SER B C 6
ATOM 6117 O O . SER B 1 32 ? -0.595 -6.794 9.233 1.00 0.00 32 SER B O 6
ATOM 6120 N N . GLU B 1 33 ? 1.551 -7.415 9.219 1.00 0.00 33 GLU B N 6
ATOM 6121 C CA . GLU B 1 33 ? 1.994 -6.052 8.744 1.00 0.00 33 GLU B CA 6
ATOM 6122 C C . GLU B 1 33 ? 1.589 -5.693 7.292 1.00 0.00 33 GLU B C 6
ATOM 6123 O O . GLU B 1 33 ? 0.913 -4.692 7.124 1.00 0.00 33 GLU B O 6
ATOM 6129 N N . LEU B 1 34 ? 2.044 -6.439 6.251 1.00 0.00 34 LEU B N 6
ATOM 6130 C CA . LEU B 1 34 ? 1.487 -6.426 4.879 1.00 0.00 34 LEU B CA 6
ATOM 6131 C C . LEU B 1 34 ? -0.030 -6.153 4.948 1.00 0.00 34 LEU B C 6
ATOM 6132 O O . LEU B 1 34 ? -0.405 -5.150 4.368 1.00 0.00 34 LEU B O 6
ATOM 6137 N N . LEU B 1 35 ? -0.896 -6.888 5.710 1.00 0.00 35 LEU B N 6
ATOM 6138 C CA . LEU B 1 35 ? -2.327 -6.505 5.782 1.00 0.00 35 LEU B CA 6
ATOM 6139 C C . LEU B 1 35 ? -2.598 -5.128 6.381 1.00 0.00 35 LEU B C 6
ATOM 6140 O O . LEU B 1 35 ? -3.243 -4.329 5.721 1.00 0.00 35 LEU B O 6
ATOM 6145 N N . GLN B 1 36 ? -2.111 -4.838 7.579 1.00 0.00 36 GLN B N 6
ATOM 6146 C CA . GLN B 1 36 ? -2.261 -3.490 8.158 1.00 0.00 36 GLN B CA 6
ATOM 6147 C C . GLN B 1 36 ? -1.620 -2.322 7.330 1.00 0.00 36 GLN B C 6
ATOM 6148 O O . GLN B 1 36 ? -2.292 -1.302 7.219 1.00 0.00 36 GLN B O 6
ATOM 6154 N N . ILE B 1 37 ? -0.432 -2.424 6.695 1.00 0.00 37 ILE B N 6
ATOM 6155 C CA . ILE B 1 37 ? -0.039 -1.460 5.627 1.00 0.00 37 ILE B CA 6
ATOM 6156 C C . ILE B 1 37 ? -0.863 -1.559 4.304 1.00 0.00 37 ILE B C 6
ATOM 6157 O O . ILE B 1 37 ? -0.783 -0.595 3.595 1.00 0.00 37 ILE B O 6
ATOM 6162 N N . VAL B 1 38 ? -1.477 -2.655 3.867 1.00 0.00 38 VAL B N 6
ATOM 6163 C CA . VAL B 1 38 ? -2.254 -2.780 2.589 1.00 0.00 38 VAL B CA 6
ATOM 6164 C C . VAL B 1 38 ? -3.757 -2.352 2.747 1.00 0.00 38 VAL B C 6
ATOM 6165 O O . VAL B 1 38 ? -4.297 -1.599 1.937 1.00 0.00 38 VAL B O 6
ATOM 6169 N N . GLN B 1 39 ? -4.435 -2.839 3.807 1.00 0.00 39 GLN B N 6
ATOM 6170 C CA . GLN B 1 39 ? -5.562 -2.128 4.461 1.00 0.00 39 GLN B CA 6
ATOM 6171 C C . GLN B 1 39 ? -5.265 -0.626 4.721 1.00 0.00 39 GLN B C 6
ATOM 6172 O O . GLN B 1 39 ? -6.038 0.174 4.206 1.00 0.00 39 GLN B O 6
ATOM 6178 N N . ASP B 1 40 ? -4.110 -0.237 5.323 1.00 0.00 40 ASP B N 6
ATOM 6179 C CA . ASP B 1 40 ? -3.517 1.118 5.111 1.00 0.00 40 ASP B CA 6
ATOM 6180 C C . ASP B 1 40 ? -3.513 1.597 3.641 1.00 0.00 40 ASP B C 6
ATOM 6181 O O . ASP B 1 40 ? -4.164 2.594 3.304 1.00 0.00 40 ASP B O 6
ATOM 6186 N N . ALA B 1 41 ? -2.806 0.831 2.798 1.00 0.00 41 ALA B N 6
ATOM 6187 C CA . ALA B 1 41 ? -2.354 1.270 1.470 1.00 0.00 41 ALA B CA 6
ATOM 6188 C C . ALA B 1 41 ? -3.310 1.206 0.251 1.00 0.00 41 ALA B C 6
ATOM 6189 O O . ALA B 1 41 ? -2.940 1.377 -0.913 1.00 0.00 41 ALA B O 6
ATOM 6191 N N . LEU B 1 42 ? -4.574 1.130 0.583 1.00 0.00 42 LEU B N 6
ATOM 6192 C CA . LEU B 1 42 ? -5.670 1.788 -0.170 1.00 0.00 42 LEU B CA 6
ATOM 6193 C C . LEU B 1 42 ? -6.891 2.266 0.665 1.00 0.00 42 LEU B C 6
ATOM 6194 O O . LEU B 1 42 ? -7.744 2.977 0.126 1.00 0.00 42 LEU B O 6
ATOM 6199 N N . SER B 1 43 ? -7.002 1.907 1.955 1.00 0.00 43 SER B N 6
ATOM 6200 C CA . SER B 1 43 ? -8.293 2.013 2.684 1.00 0.00 43 SER B CA 6
ATOM 6201 C C . SER B 1 43 ? -8.251 2.290 4.215 1.00 0.00 43 SER B C 6
ATOM 6202 O O . SER B 1 43 ? -9.327 2.152 4.800 1.00 0.00 43 SER B O 6
ATOM 6205 N N . LYS B 1 44 ? -7.123 2.646 4.890 1.00 0.00 44 LYS B N 6
ATOM 6206 C CA . LYS B 1 44 ? -7.053 2.433 6.396 1.00 0.00 44 LYS B CA 6
ATOM 6207 C C . LYS B 1 44 ? -8.295 2.526 7.393 1.00 0.00 44 LYS B C 6
ATOM 6208 O O . LYS B 1 44 ? -8.492 1.550 8.127 1.00 0.00 44 LYS B O 6
ATOM 6214 N N . PRO B 1 45 ? -9.042 3.653 7.587 1.00 0.00 45 PRO B N 6
ATOM 6215 C CA . PRO B 1 45 ? -9.465 4.086 8.950 1.00 0.00 45 PRO B CA 6
ATOM 6216 C C . PRO B 1 45 ? -10.475 3.227 9.785 1.00 0.00 45 PRO B C 6
ATOM 6217 O O . PRO B 1 45 ? -11.695 3.399 9.755 1.00 0.00 45 PRO B O 6
ATOM 6221 N N . SER B 1 46 ? -9.917 2.468 10.736 1.00 0.00 46 SER B N 6
ATOM 6222 C CA . SER B 1 46 ? -10.303 2.652 12.167 1.00 0.00 46 SER B CA 6
ATOM 6223 C C . SER B 1 46 ? -9.786 4.031 12.754 1.00 0.00 46 SER B C 6
ATOM 6224 O O . SER B 1 46 ? -8.673 4.439 12.390 1.00 0.00 46 SER B O 6
ATOM 6227 N N . PRO B 1 47 ? -10.532 4.802 13.604 1.00 0.00 47 PRO B N 6
ATOM 6228 C CA . PRO B 1 47 ? -10.180 6.220 13.922 1.00 0.00 47 PRO B CA 6
ATOM 6229 C C . PRO B 1 47 ? -8.970 6.433 14.898 1.00 0.00 47 PRO B C 6
ATOM 6230 O O . PRO B 1 47 ? -9.125 6.524 16.118 1.00 0.00 47 PRO B O 6
ATOM 6234 N N . VAL B 1 48 ? -7.763 6.549 14.323 1.00 0.00 48 VAL B N 6
ATOM 6235 C CA . VAL B 1 48 ? -6.487 6.719 15.096 1.00 0.00 48 VAL B CA 6
ATOM 6236 C C . VAL B 1 48 ? -5.464 7.825 14.623 1.00 0.00 48 VAL B C 6
ATOM 6237 O O . VAL B 1 48 ? -4.303 7.787 15.028 1.00 0.00 48 VAL B O 6
ATOM 6241 N N . THR B 1 49 ? -5.618 8.881 13.832 1.00 0.00 49 THR B N 6
ATOM 6242 C CA . THR B 1 49 ? -6.892 9.483 13.329 1.00 0.00 49 THR B CA 6
ATOM 6243 C C . THR B 1 49 ? -6.682 10.038 11.883 1.00 0.00 49 THR B C 6
ATOM 6244 O O . THR B 1 49 ? -6.221 11.169 11.689 1.00 0.00 49 THR B O 6
ATOM 6248 N N . GLY B 1 50 ? -7.058 9.242 10.872 1.00 0.00 50 GLY B N 6
ATOM 6249 C CA . GLY B 1 50 ? -6.979 9.664 9.447 1.00 0.00 50 GLY B CA 6
ATOM 6250 C C . GLY B 1 50 ? -7.691 8.673 8.503 1.00 0.00 50 GLY B C 6
ATOM 6251 O O . GLY B 1 50 ? -8.900 8.772 8.323 1.00 0.00 50 GLY B O 6
ATOM 6252 N N . TYR B 1 51 ? -7.103 7.652 7.873 1.00 0.00 51 TYR B N 6
ATOM 6253 C CA . TYR B 1 51 ? -5.624 7.448 7.749 1.00 0.00 51 TYR B CA 6
ATOM 6254 C C . TYR B 1 51 ? -5.212 6.543 6.514 1.00 0.00 51 TYR B C 6
ATOM 6255 O O . TYR B 1 51 ? -4.246 5.781 6.593 1.00 0.00 51 TYR B O 6
ATOM 6264 N N . ARG B 1 52 ? -5.879 6.658 5.348 1.00 0.00 52 ARG B N 6
ATOM 6265 C CA . ARG B 1 52 ? -5.593 5.805 4.142 1.00 0.00 52 ARG B CA 6
ATOM 6266 C C . ARG B 1 52 ? -4.433 6.315 3.231 1.00 0.00 52 ARG B C 6
ATOM 6267 O O . ARG B 1 52 ? -4.380 7.523 2.982 1.00 0.00 52 ARG B O 6
ATOM 6275 N N . ASN B 1 53 ? -3.549 5.466 2.638 1.00 0.00 53 ASN B N 6
ATOM 6276 C CA . ASN B 1 53 ? -2.560 5.979 1.639 1.00 0.00 53 ASN B CA 6
ATOM 6277 C C . ASN B 1 53 ? -3.186 6.725 0.422 1.00 0.00 53 ASN B C 6
ATOM 6278 O O . ASN B 1 53 ? -4.081 6.209 -0.239 1.00 0.00 53 ASN B O 6
ATOM 6283 N N . ASP B 1 54 ? -2.686 7.945 0.153 1.00 0.00 54 ASP B N 6
ATOM 6284 C CA . ASP B 1 54 ? -2.368 8.378 -1.214 1.00 0.00 54 ASP B CA 6
ATOM 6285 C C . ASP B 1 54 ? -0.812 8.276 -1.486 1.00 0.00 54 ASP B C 6
ATOM 6286 O O . ASP B 1 54 ? -0.124 9.049 -2.156 1.00 0.00 54 ASP B O 6
ATOM 6291 N N . ALA B 1 55 ? -0.239 7.143 -1.134 1.00 0.00 55 ALA B N 6
ATOM 6292 C CA . ALA B 1 55 ? 0.737 6.476 -2.015 1.00 0.00 55 ALA B CA 6
ATOM 6293 C C . ALA B 1 55 ? 0.191 5.499 -3.095 1.00 0.00 55 ALA B C 6
ATOM 6294 O O . ALA B 1 55 ? 0.890 5.164 -4.039 1.00 0.00 55 ALA B O 6
ATOM 6296 N N . GLU B 1 56 ? -1.095 5.184 -3.041 1.00 0.00 56 GLU B N 6
ATOM 6297 C CA . GLU B 1 56 ? -2.137 5.546 -4.056 1.00 0.00 56 GLU B CA 6
ATOM 6298 C C . GLU B 1 56 ? -2.194 6.925 -4.833 1.00 0.00 56 GLU B C 6
ATOM 6299 O O . GLU B 1 56 ? -2.715 7.010 -5.954 1.00 0.00 56 GLU B O 6
ATOM 6305 N N . ARG B 1 57 ? -1.456 7.938 -4.378 1.00 0.00 57 ARG B N 6
ATOM 6306 C CA . ARG B 1 57 ? -0.987 9.072 -5.215 1.00 0.00 57 ARG B CA 6
ATOM 6307 C C . ARG B 1 57 ? 0.410 8.858 -5.887 1.00 0.00 57 ARG B C 6
ATOM 6308 O O . ARG B 1 57 ? 0.500 9.088 -7.089 1.00 0.00 57 ARG B O 6
ATOM 6316 N N . LEU B 1 58 ? 1.461 8.339 -5.209 1.00 0.00 58 LEU B N 6
ATOM 6317 C CA . LEU B 1 58 ? 2.717 7.812 -5.899 1.00 0.00 58 LEU B CA 6
ATOM 6318 C C . LEU B 1 58 ? 2.472 6.946 -7.210 1.00 0.00 58 LEU B C 6
ATOM 6319 O O . LEU B 1 58 ? 2.764 7.318 -8.351 1.00 0.00 58 LEU B O 6
ATOM 6324 N N . ALA B 1 59 ? 1.794 5.816 -7.025 1.00 0.00 59 ALA B N 6
ATOM 6325 C CA . ALA B 1 59 ? 0.653 5.410 -7.866 1.00 0.00 59 ALA B CA 6
ATOM 6326 C C . ALA B 1 59 ? 0.029 6.279 -8.984 1.00 0.00 59 ALA B C 6
ATOM 6327 O O . ALA B 1 59 ? 0.306 5.938 -10.120 1.00 0.00 59 ALA B O 6
ATOM 6329 N N . ASP B 1 60 ? -0.802 7.331 -8.773 1.00 0.00 60 ASP B N 6
ATOM 6330 C CA . ASP B 1 60 ? -1.179 8.222 -9.906 1.00 0.00 60 ASP B CA 6
ATOM 6331 C C . ASP B 1 60 ? -0.008 8.976 -10.637 1.00 0.00 60 ASP B C 6
ATOM 6332 O O . ASP B 1 60 ? -0.260 9.512 -11.709 1.00 0.00 60 ASP B O 6
ATOM 6337 N N . GLU B 1 61 ? 1.261 8.991 -10.172 1.00 0.00 61 GLU B N 6
ATOM 6338 C CA . GLU B 1 61 ? 2.410 9.230 -11.105 1.00 0.00 61 GLU B CA 6
ATOM 6339 C C . GLU B 1 61 ? 2.684 8.043 -12.073 1.00 0.00 61 GLU B C 6
ATOM 6340 O O . GLU B 1 61 ? 2.834 8.305 -13.266 1.00 0.00 61 GLU B O 6
ATOM 6346 N N . GLN B 1 62 ? 2.718 6.766 -11.653 1.00 0.00 62 GLN B N 6
ATOM 6347 C CA . GLN B 1 62 ? 2.782 5.642 -12.632 1.00 0.00 62 GLN B CA 6
ATOM 6348 C C . GLN B 1 62 ? 1.426 5.400 -13.320 1.00 0.00 62 GLN B C 6
ATOM 6349 O O . GLN B 1 62 ? 1.254 5.692 -14.494 1.00 0.00 62 GLN B O 6
ATOM 6355 N N . SER B 1 63 ? 0.434 4.973 -12.583 1.00 0.00 63 SER B N 6
ATOM 6356 C CA . SER B 1 63 ? -0.966 4.928 -13.061 1.00 0.00 63 SER B CA 6
ATOM 6357 C C . SER B 1 63 ? -1.691 6.199 -13.653 1.00 0.00 63 SER B C 6
ATOM 6358 O O . SER B 1 63 ? -2.750 6.003 -14.239 1.00 0.00 63 SER B O 6
ATOM 6361 N N . GLU B 1 64 ? -1.152 7.440 -13.688 1.00 0.00 64 GLU B N 6
ATOM 6362 C CA . GLU B 1 64 ? -1.410 8.369 -14.832 1.00 0.00 64 GLU B CA 6
ATOM 6363 C C . GLU B 1 64 ? -0.296 8.335 -15.942 1.00 0.00 64 GLU B C 6
ATOM 6364 O O . GLU B 1 64 ? -0.652 8.447 -17.118 1.00 0.00 64 GLU B O 6
ATOM 6370 N N . LEU B 1 65 ? 1.023 8.257 -15.638 1.00 0.00 65 LEU B N 6
ATOM 6371 C CA . LEU B 1 65 ? 2.103 8.363 -16.676 1.00 0.00 65 LEU B CA 6
ATOM 6372 C C . LEU B 1 65 ? 2.790 6.988 -17.012 1.00 0.00 65 LEU B C 6
ATOM 6373 O O . LEU B 1 65 ? 4.008 6.857 -17.142 1.00 0.00 65 LEU B O 6
ATOM 6378 N N . VAL B 1 66 ? 1.927 5.982 -17.204 1.00 0.00 66 VAL B N 6
ATOM 6379 C CA . VAL B 1 66 ? 2.286 4.594 -17.663 1.00 0.00 66 VAL B CA 6
ATOM 6380 C C . VAL B 1 66 ? 2.235 4.466 -19.224 1.00 0.00 66 VAL B C 6
ATOM 6381 O O . VAL B 1 66 ? 3.200 3.995 -19.831 1.00 0.00 66 VAL B O 6
ATOM 6385 N N . ALA A 1 1 ? 13.646 -19.681 -1.346 1.00 0.00 1 ALA A N 7
ATOM 6386 C CA . ALA A 1 1 ? 15.032 -19.232 -1.613 1.00 0.00 1 ALA A CA 7
ATOM 6387 C C . ALA A 1 1 ? 15.236 -17.695 -1.424 1.00 0.00 1 ALA A C 7
ATOM 6388 O O . ALA A 1 1 ? 14.424 -16.874 -1.864 1.00 0.00 1 ALA A O 7
ATOM 6390 N N . ARG A 1 2 ? 16.359 -17.295 -0.803 1.00 0.00 2 ARG A N 7
ATOM 6391 C CA . ARG A 1 2 ? 16.664 -15.859 -0.513 1.00 0.00 2 ARG A CA 7
ATOM 6392 C C . ARG A 1 2 ? 17.236 -15.077 -1.752 1.00 0.00 2 ARG A C 7
ATOM 6393 O O . ARG A 1 2 ? 18.422 -14.747 -1.839 1.00 0.00 2 ARG A O 7
ATOM 6401 N N . ASP A 1 3 ? 16.358 -14.754 -2.715 1.00 0.00 3 ASP A N 7
ATOM 6402 C CA . ASP A 1 3 ? 16.682 -13.920 -3.905 1.00 0.00 3 ASP A CA 7
ATOM 6403 C C . ASP A 1 3 ? 15.421 -13.283 -4.563 1.00 0.00 3 ASP A C 7
ATOM 6404 O O . ASP A 1 3 ? 15.442 -12.118 -4.956 1.00 0.00 3 ASP A O 7
ATOM 6409 N N . ASP A 1 4 ? 14.320 -14.019 -4.689 1.00 0.00 4 ASP A N 7
ATOM 6410 C CA . ASP A 1 4 ? 12.986 -13.419 -4.942 1.00 0.00 4 ASP A CA 7
ATOM 6411 C C . ASP A 1 4 ? 11.912 -14.282 -4.190 1.00 0.00 4 ASP A C 7
ATOM 6412 O O . ASP A 1 4 ? 11.356 -15.201 -4.801 1.00 0.00 4 ASP A O 7
ATOM 6417 N N . PRO A 1 5 ? 11.632 -14.119 -2.863 1.00 0.00 5 PRO A N 7
ATOM 6418 C CA . PRO A 1 5 ? 11.086 -15.230 -2.041 1.00 0.00 5 PRO A CA 7
ATOM 6419 C C . PRO A 1 5 ? 9.556 -15.154 -1.827 1.00 0.00 5 PRO A C 7
ATOM 6420 O O . PRO A 1 5 ? 8.973 -14.074 -1.673 1.00 0.00 5 PRO A O 7
ATOM 6424 N N . HIS A 1 6 ? 8.950 -16.342 -1.753 1.00 0.00 6 HIS A N 7
ATOM 6425 C CA . HIS A 1 6 ? 7.523 -16.518 -1.405 1.00 0.00 6 HIS A CA 7
ATOM 6426 C C . HIS A 1 6 ? 7.193 -16.134 0.075 1.00 0.00 6 HIS A C 7
ATOM 6427 O O . HIS A 1 6 ? 7.786 -16.660 1.024 1.00 0.00 6 HIS A O 7
ATOM 6434 N N . PHE A 1 7 ? 6.080 -15.434 0.301 1.00 0.00 7 PHE A N 7
ATOM 6435 C CA . PHE A 1 7 ? 4.988 -16.056 1.092 1.00 0.00 7 PHE A CA 7
ATOM 6436 C C . PHE A 1 7 ? 3.674 -16.129 0.251 1.00 0.00 7 PHE A C 7
ATOM 6437 O O . PHE A 1 7 ? 3.548 -15.546 -0.831 1.00 0.00 7 PHE A O 7
ATOM 6445 N N . ASN A 1 8 ? 2.672 -16.881 0.719 1.00 0.00 8 ASN A N 7
ATOM 6446 C CA . ASN A 1 8 ? 1.304 -16.766 0.147 1.00 0.00 8 ASN A CA 7
ATOM 6447 C C . ASN A 1 8 ? 0.535 -15.679 0.951 1.00 0.00 8 ASN A C 7
ATOM 6448 O O . ASN A 1 8 ? -0.093 -15.998 1.966 1.00 0.00 8 ASN A O 7
ATOM 6453 N N . PHE A 1 9 ? 0.588 -14.397 0.517 1.00 0.00 9 PHE A N 7
ATOM 6454 C CA . PHE A 1 9 ? -0.295 -13.356 1.065 1.00 0.00 9 PHE A CA 7
ATOM 6455 C C . PHE A 1 9 ? -1.797 -13.638 0.769 1.00 0.00 9 PHE A C 7
ATOM 6456 O O . PHE A 1 9 ? -2.222 -14.352 -0.131 1.00 0.00 9 PHE A O 7
ATOM 6464 N N . ARG A 1 10 ? -2.572 -13.139 1.695 1.00 0.00 10 ARG A N 7
ATOM 6465 C CA . ARG A 1 10 ? -3.766 -13.832 2.235 1.00 0.00 10 ARG A CA 7
ATOM 6466 C C . ARG A 1 10 ? -4.741 -12.752 2.767 1.00 0.00 10 ARG A C 7
ATOM 6467 O O . ARG A 1 10 ? -4.582 -12.224 3.876 1.00 0.00 10 ARG A O 7
ATOM 6475 N N . MET A 1 11 ? -5.688 -12.355 1.920 1.00 0.00 11 MET A N 7
ATOM 6476 C CA . MET A 1 11 ? -6.383 -11.053 2.080 1.00 0.00 11 MET A CA 7
ATOM 6477 C C . MET A 1 11 ? -7.899 -11.241 2.397 1.00 0.00 11 MET A C 7
ATOM 6478 O O . MET A 1 11 ? -8.618 -11.666 1.487 1.00 0.00 11 MET A O 7
ATOM 6483 N N . PRO A 1 12 ? -8.471 -10.850 3.579 1.00 0.00 12 PRO A N 7
ATOM 6484 C CA . PRO A 1 12 ? -9.944 -10.648 3.738 1.00 0.00 12 PRO A CA 7
ATOM 6485 C C . PRO A 1 12 ? -10.658 -9.909 2.564 1.00 0.00 12 PRO A C 7
ATOM 6486 O O . PRO A 1 12 ? -10.065 -9.030 1.928 1.00 0.00 12 PRO A O 7
ATOM 6490 N N . MET A 1 13 ? -11.872 -10.343 2.194 1.00 0.00 13 MET A N 7
ATOM 6491 C CA . MET A 1 13 ? -12.418 -10.066 0.833 1.00 0.00 13 MET A CA 7
ATOM 6492 C C . MET A 1 13 ? -12.502 -8.576 0.353 1.00 0.00 13 MET A C 7
ATOM 6493 O O . MET A 1 13 ? -12.254 -8.318 -0.823 1.00 0.00 13 MET A O 7
ATOM 6498 N N . GLU A 1 14 ? -12.731 -7.597 1.243 1.00 0.00 14 GLU A N 7
ATOM 6499 C CA . GLU A 1 14 ? -12.440 -6.170 0.933 1.00 0.00 14 GLU A CA 7
ATOM 6500 C C . GLU A 1 14 ? -10.948 -5.813 0.608 1.00 0.00 14 GLU A C 7
ATOM 6501 O O . GLU A 1 14 ? -10.737 -5.138 -0.388 1.00 0.00 14 GLU A O 7
ATOM 6507 N N . VAL A 1 15 ? -9.911 -6.248 1.353 1.00 0.00 15 VAL A N 7
ATOM 6508 C CA . VAL A 1 15 ? -8.474 -6.044 0.960 1.00 0.00 15 VAL A CA 7
ATOM 6509 C C . VAL A 1 15 ? -8.142 -6.639 -0.424 1.00 0.00 15 VAL A C 7
ATOM 6510 O O . VAL A 1 15 ? -7.537 -5.943 -1.226 1.00 0.00 15 VAL A O 7
ATOM 6514 N N . ARG A 1 16 ? -8.497 -7.899 -0.713 1.00 0.00 16 ARG A N 7
ATOM 6515 C CA . ARG A 1 16 ? -8.277 -8.445 -2.062 1.00 0.00 16 ARG A CA 7
ATOM 6516 C C . ARG A 1 16 ? -9.213 -7.901 -3.156 1.00 0.00 16 ARG A C 7
ATOM 6517 O O . ARG A 1 16 ? -8.707 -7.706 -4.244 1.00 0.00 16 ARG A O 7
ATOM 6525 N N . GLU A 1 17 ? -10.489 -7.559 -2.948 1.00 0.00 17 GLU A N 7
ATOM 6526 C CA . GLU A 1 17 ? -11.190 -6.671 -3.912 1.00 0.00 17 GLU A CA 7
ATOM 6527 C C . GLU A 1 17 ? -10.564 -5.243 -4.054 1.00 0.00 17 GLU A C 7
ATOM 6528 O O . GLU A 1 17 ? -10.457 -4.762 -5.170 1.00 0.00 17 GLU A O 7
ATOM 6534 N N . LYS A 1 18 ? -10.111 -4.569 -2.993 1.00 0.00 18 LYS A N 7
ATOM 6535 C CA . LYS A 1 18 ? -9.377 -3.282 -3.103 1.00 0.00 18 LYS A CA 7
ATOM 6536 C C . LYS A 1 18 ? -7.957 -3.374 -3.751 1.00 0.00 18 LYS A C 7
ATOM 6537 O O . LYS A 1 18 ? -7.670 -2.618 -4.679 1.00 0.00 18 LYS A O 7
ATOM 6543 N N . LEU A 1 19 ? -7.095 -4.306 -3.327 1.00 0.00 19 LEU A N 7
ATOM 6544 C CA . LEU A 1 19 ? -5.788 -4.602 -3.963 1.00 0.00 19 LEU A CA 7
ATOM 6545 C C . LEU A 1 19 ? -5.946 -5.251 -5.388 1.00 0.00 19 LEU A C 7
ATOM 6546 O O . LEU A 1 19 ? -5.207 -4.890 -6.295 1.00 0.00 19 LEU A O 7
ATOM 6551 N N . LYS A 1 20 ? -6.929 -6.133 -5.654 1.00 0.00 20 LYS A N 7
ATOM 6552 C CA . LYS A 1 20 ? -7.145 -6.774 -6.967 1.00 0.00 20 LYS A CA 7
ATOM 6553 C C . LYS A 1 20 ? -8.099 -6.003 -7.942 1.00 0.00 20 LYS A C 7
ATOM 6554 O O . LYS A 1 20 ? -7.978 -6.203 -9.145 1.00 0.00 20 LYS A O 7
ATOM 6560 N N . PHE A 1 21 ? -9.018 -5.118 -7.498 1.00 0.00 21 PHE A N 7
ATOM 6561 C CA . PHE A 1 21 ? -9.486 -3.969 -8.327 1.00 0.00 21 PHE A CA 7
ATOM 6562 C C . PHE A 1 21 ? -8.337 -3.028 -8.627 1.00 0.00 21 PHE A C 7
ATOM 6563 O O . PHE A 1 21 ? -7.944 -3.080 -9.769 1.00 0.00 21 PHE A O 7
ATOM 6571 N N . ARG A 1 22 ? -7.704 -2.267 -7.737 1.00 0.00 22 ARG A N 7
ATOM 6572 C CA . ARG A 1 22 ? -6.407 -1.595 -8.051 1.00 0.00 22 ARG A CA 7
ATOM 6573 C C . ARG A 1 22 ? -5.464 -2.308 -9.131 1.00 0.00 22 ARG A C 7
ATOM 6574 O O . ARG A 1 22 ? -5.195 -1.721 -10.181 1.00 0.00 22 ARG A O 7
ATOM 6582 N N . ALA A 1 23 ? -5.272 -3.647 -9.041 1.00 0.00 23 ALA A N 7
ATOM 6583 C CA . ALA A 1 23 ? -4.927 -4.519 -10.207 1.00 0.00 23 ALA A CA 7
ATOM 6584 C C . ALA A 1 23 ? -5.868 -4.473 -11.475 1.00 0.00 23 ALA A C 7
ATOM 6585 O O . ALA A 1 23 ? -5.542 -3.799 -12.452 1.00 0.00 23 ALA A O 7
ATOM 6587 N N . GLU A 1 24 ? -7.012 -5.163 -11.477 1.00 0.00 24 GLU A N 7
ATOM 6588 C CA . GLU A 1 24 ? -7.968 -5.228 -12.630 1.00 0.00 24 GLU A CA 7
ATOM 6589 C C . GLU A 1 24 ? -8.736 -3.916 -13.054 1.00 0.00 24 GLU A C 7
ATOM 6590 O O . GLU A 1 24 ? -8.943 -3.675 -14.243 1.00 0.00 24 GLU A O 7
ATOM 6596 N N . ALA A 1 25 ? -9.136 -3.077 -12.088 1.00 0.00 25 ALA A N 7
ATOM 6597 C CA . ALA A 1 25 ? -9.405 -1.624 -12.264 1.00 0.00 25 ALA A CA 7
ATOM 6598 C C . ALA A 1 25 ? -8.364 -0.815 -13.152 1.00 0.00 25 ALA A C 7
ATOM 6599 O O . ALA A 1 25 ? -8.780 -0.106 -14.070 1.00 0.00 25 ALA A O 7
ATOM 6601 N N . ASN A 1 26 ? -7.028 -0.906 -12.875 1.00 0.00 26 ASN A N 7
ATOM 6602 C CA . ASN A 1 26 ? -5.978 -0.284 -13.749 1.00 0.00 26 ASN A CA 7
ATOM 6603 C C . ASN A 1 26 ? -5.610 -1.073 -15.059 1.00 0.00 26 ASN A C 7
ATOM 6604 O O . ASN A 1 26 ? -5.425 -0.463 -16.112 1.00 0.00 26 ASN A O 7
ATOM 6609 N N . GLY A 1 27 ? -5.381 -2.392 -14.963 1.00 0.00 27 GLY A N 7
ATOM 6610 C CA . GLY A 1 27 ? -4.522 -3.159 -15.923 1.00 0.00 27 GLY A CA 7
ATOM 6611 C C . GLY A 1 27 ? -3.195 -3.758 -15.367 1.00 0.00 27 GLY A C 7
ATOM 6612 O O . GLY A 1 27 ? -2.193 -3.818 -16.078 1.00 0.00 27 GLY A O 7
ATOM 6613 N N . ARG A 1 28 ? -3.183 -4.218 -14.110 1.00 0.00 28 ARG A N 7
ATOM 6614 C CA . ARG A 1 28 ? -2.028 -4.865 -13.426 1.00 0.00 28 ARG A CA 7
ATOM 6615 C C . ARG A 1 28 ? -2.636 -6.171 -12.786 1.00 0.00 28 ARG A C 7
ATOM 6616 O O . ARG A 1 28 ? -3.851 -6.290 -12.593 1.00 0.00 28 ARG A O 7
ATOM 6624 N N . SER A 1 29 ? -1.861 -7.231 -12.519 1.00 0.00 29 SER A N 7
ATOM 6625 C CA . SER A 1 29 ? -2.461 -8.544 -12.079 1.00 0.00 29 SER A CA 7
ATOM 6626 C C . SER A 1 29 ? -1.778 -8.951 -10.762 1.00 0.00 29 SER A C 7
ATOM 6627 O O . SER A 1 29 ? -0.574 -9.141 -10.799 1.00 0.00 29 SER A O 7
ATOM 6630 N N . MET A 1 30 ? -2.425 -8.934 -9.579 1.00 0.00 30 MET A N 7
ATOM 6631 C CA . MET A 1 30 ? -1.759 -8.412 -8.345 1.00 0.00 30 MET A CA 7
ATOM 6632 C C . MET A 1 30 ? -0.298 -8.836 -8.001 1.00 0.00 30 MET A C 7
ATOM 6633 O O . MET A 1 30 ? 0.446 -7.988 -7.545 1.00 0.00 30 MET A O 7
ATOM 6638 N N . ASN A 1 31 ? 0.206 -10.055 -8.186 1.00 0.00 31 ASN A N 7
ATOM 6639 C CA . ASN A 1 31 ? 1.691 -10.252 -8.165 1.00 0.00 31 ASN A CA 7
ATOM 6640 C C . ASN A 1 31 ? 2.509 -9.199 -9.044 1.00 0.00 31 ASN A C 7
ATOM 6641 O O . ASN A 1 31 ? 3.338 -8.486 -8.483 1.00 0.00 31 ASN A O 7
ATOM 6646 N N . SER A 1 32 ? 2.084 -8.931 -10.298 1.00 0.00 32 SER A N 7
ATOM 6647 C CA . SER A 1 32 ? 2.168 -7.570 -10.923 1.00 0.00 32 SER A CA 7
ATOM 6648 C C . SER A 1 32 ? 1.639 -6.358 -10.091 1.00 0.00 32 SER A C 7
ATOM 6649 O O . SER A 1 32 ? 2.481 -5.624 -9.581 1.00 0.00 32 SER A O 7
ATOM 6652 N N . GLU A 1 33 ? 0.333 -6.083 -9.926 1.00 0.00 33 GLU A N 7
ATOM 6653 C CA . GLU A 1 33 ? -0.094 -4.801 -9.261 1.00 0.00 33 GLU A CA 7
ATOM 6654 C C . GLU A 1 33 ? 0.349 -4.536 -7.807 1.00 0.00 33 GLU A C 7
ATOM 6655 O O . GLU A 1 33 ? 0.842 -3.447 -7.518 1.00 0.00 33 GLU A O 7
ATOM 6661 N N . LEU A 1 34 ? 0.073 -5.484 -6.884 1.00 0.00 34 LEU A N 7
ATOM 6662 C CA . LEU A 1 34 ? 0.650 -5.508 -5.531 1.00 0.00 34 LEU A CA 7
ATOM 6663 C C . LEU A 1 34 ? 2.169 -5.160 -5.696 1.00 0.00 34 LEU A C 7
ATOM 6664 O O . LEU A 1 34 ? 2.532 -4.121 -5.176 1.00 0.00 34 LEU A O 7
ATOM 6669 N N . LEU A 1 35 ? 3.026 -5.829 -6.538 1.00 0.00 35 LEU A N 7
ATOM 6670 C CA . LEU A 1 35 ? 4.446 -5.389 -6.668 1.00 0.00 35 LEU A CA 7
ATOM 6671 C C . LEU A 1 35 ? 4.659 -3.971 -7.236 1.00 0.00 35 LEU A C 7
ATOM 6672 O O . LEU A 1 35 ? 5.475 -3.222 -6.711 1.00 0.00 35 LEU A O 7
ATOM 6677 N N . GLN A 1 36 ? 3.942 -3.611 -8.297 1.00 0.00 36 GLN A N 7
ATOM 6678 C CA . GLN A 1 36 ? 4.026 -2.263 -8.902 1.00 0.00 36 GLN A CA 7
ATOM 6679 C C . GLN A 1 36 ? 3.610 -1.126 -7.948 1.00 0.00 36 GLN A C 7
ATOM 6680 O O . GLN A 1 36 ? 4.383 -0.179 -7.884 1.00 0.00 36 GLN A O 7
ATOM 6686 N N . ILE A 1 37 ? 2.511 -1.227 -7.178 1.00 0.00 37 ILE A N 7
ATOM 6687 C CA . ILE A 1 37 ? 2.257 -0.300 -6.044 1.00 0.00 37 ILE A CA 7
ATOM 6688 C C . ILE A 1 37 ? 3.212 -0.477 -4.818 1.00 0.00 37 ILE A C 7
ATOM 6689 O O . ILE A 1 37 ? 3.406 0.498 -4.134 1.00 0.00 37 ILE A O 7
ATOM 6694 N N . VAL A 1 38 ? 3.669 -1.677 -4.445 1.00 0.00 38 VAL A N 7
ATOM 6695 C CA . VAL A 1 38 ? 4.464 -1.981 -3.215 1.00 0.00 38 VAL A CA 7
ATOM 6696 C C . VAL A 1 38 ? 5.962 -1.536 -3.369 1.00 0.00 38 VAL A C 7
ATOM 6697 O O . VAL A 1 38 ? 6.528 -0.933 -2.461 1.00 0.00 38 VAL A O 7
ATOM 6701 N N . GLN A 1 39 ? 6.618 -1.861 -4.511 1.00 0.00 39 GLN A N 7
ATOM 6702 C CA . GLN A 1 39 ? 7.841 -1.184 -4.968 1.00 0.00 39 GLN A CA 7
ATOM 6703 C C . GLN A 1 39 ? 7.620 0.337 -5.273 1.00 0.00 39 GLN A C 7
ATOM 6704 O O . GLN A 1 39 ? 8.462 1.144 -4.878 1.00 0.00 39 GLN A O 7
ATOM 6710 N N . ASP A 1 40 ? 6.456 0.761 -5.832 1.00 0.00 40 ASP A N 7
ATOM 6711 C CA . ASP A 1 40 ? 5.905 2.126 -5.532 1.00 0.00 40 ASP A CA 7
ATOM 6712 C C . ASP A 1 40 ? 5.997 2.602 -4.051 1.00 0.00 40 ASP A C 7
ATOM 6713 O O . ASP A 1 40 ?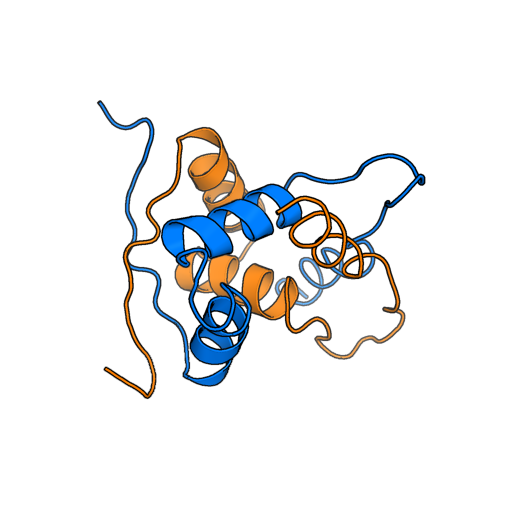 6.568 3.650 -3.744 1.00 0.00 40 ASP A O 7
ATOM 6718 N N . ALA A 1 41 ? 5.481 1.771 -3.150 1.00 0.00 41 ALA A N 7
ATOM 6719 C CA . ALA A 1 41 ? 5.173 2.157 -1.763 1.00 0.00 41 ALA A CA 7
ATOM 6720 C C . ALA A 1 41 ? 6.350 2.255 -0.754 1.00 0.00 41 ALA A C 7
ATOM 6721 O O . ALA A 1 41 ? 6.380 3.118 0.126 1.00 0.00 41 ALA A O 7
ATOM 6723 N N . LEU A 1 42 ? 7.340 1.391 -0.937 1.00 0.00 42 LEU A N 7
ATOM 6724 C CA . LEU A 1 42 ? 8.627 1.418 -0.190 1.00 0.00 42 LEU A CA 7
ATOM 6725 C C . LEU A 1 42 ? 9.915 1.453 -1.073 1.00 0.00 42 LEU A C 7
ATOM 6726 O O . LEU A 1 42 ? 11.015 1.237 -0.559 1.00 0.00 42 LEU A O 7
ATOM 6731 N N . SER A 1 43 ? 9.824 1.911 -2.337 1.00 0.00 43 SER A N 7
ATOM 6732 C CA . SER A 1 43 ? 10.963 2.624 -2.993 1.00 0.00 43 SER A CA 7
ATOM 6733 C C . SER A 1 43 ? 10.661 4.018 -3.620 1.00 0.00 43 SER A C 7
ATOM 6734 O O . SER A 1 43 ? 11.505 4.909 -3.508 1.00 0.00 43 SER A O 7
ATOM 6737 N N . LYS A 1 44 ? 9.626 4.183 -4.462 1.00 0.00 44 LYS A N 7
ATOM 6738 C CA . LYS A 1 44 ? 9.930 4.616 -5.871 1.00 0.00 44 LYS A CA 7
ATOM 6739 C C . LYS A 1 44 ? 10.463 6.078 -6.160 1.00 0.00 44 LYS A C 7
ATOM 6740 O O . LYS A 1 44 ? 11.428 6.174 -6.930 1.00 0.00 44 LYS A O 7
ATOM 6746 N N . PRO A 1 45 ? 9.875 7.221 -5.706 1.00 0.00 45 PRO A N 7
ATOM 6747 C CA . PRO A 1 45 ? 10.069 8.516 -6.404 1.00 0.00 45 PRO A CA 7
ATOM 6748 C C . PRO A 1 45 ? 11.366 9.344 -6.128 1.00 0.00 45 PRO A C 7
ATOM 6749 O O . PRO A 1 45 ? 11.518 10.019 -5.108 1.00 0.00 45 PRO A O 7
ATOM 6753 N N . SER A 1 46 ? 12.253 9.384 -7.132 1.00 0.00 46 SER A N 7
ATOM 6754 C CA . SER A 1 46 ? 13.223 10.502 -7.314 1.00 0.00 46 SER A CA 7
ATOM 6755 C C . SER A 1 46 ? 13.064 11.123 -8.748 1.00 0.00 46 SER A C 7
ATOM 6756 O O . SER A 1 46 ? 12.322 12.108 -8.810 1.00 0.00 46 SER A O 7
ATOM 6759 N N . PRO A 1 47 ? 13.587 10.632 -9.920 1.00 0.00 47 PRO A N 7
ATOM 6760 C CA . PRO A 1 47 ? 13.186 11.163 -11.266 1.00 0.00 47 PRO A CA 7
ATOM 6761 C C . PRO A 1 47 ? 11.813 10.613 -11.802 1.00 0.00 47 PRO A C 7
ATOM 6762 O O . PRO A 1 47 ? 11.723 9.881 -12.790 1.00 0.00 47 PRO A O 7
ATOM 6766 N N . VAL A 1 48 ? 10.750 10.944 -11.065 1.00 0.00 48 VAL A N 7
ATOM 6767 C CA . VAL A 1 48 ? 9.459 10.183 -11.076 1.00 0.00 48 VAL A CA 7
ATOM 6768 C C . VAL A 1 48 ? 8.193 11.105 -10.980 1.00 0.00 48 VAL A C 7
ATOM 6769 O O . VAL A 1 48 ? 7.263 10.936 -11.765 1.00 0.00 48 VAL A O 7
ATOM 6773 N N . THR A 1 49 ? 7.940 12.054 -10.077 1.00 0.00 49 THR A N 7
ATOM 6774 C CA . THR A 1 49 ? 8.954 12.715 -9.197 1.00 0.00 49 THR A CA 7
ATOM 6775 C C . THR A 1 49 ? 8.394 13.191 -7.816 1.00 0.00 49 THR A C 7
ATOM 6776 O O . THR A 1 49 ? 7.247 13.628 -7.682 1.00 0.00 49 THR A O 7
ATOM 6780 N N . GLY A 1 50 ? 9.263 13.181 -6.792 1.00 0.00 50 GLY A N 7
ATOM 6781 C CA . GLY A 1 50 ? 9.100 14.087 -5.614 1.00 0.00 50 GLY A CA 7
ATOM 6782 C C . GLY A 1 50 ? 8.407 13.555 -4.345 1.00 0.00 50 GLY A C 7
ATOM 6783 O O . GLY A 1 50 ? 8.924 13.742 -3.242 1.00 0.00 50 GLY A O 7
ATOM 6784 N N . TYR A 1 51 ? 7.224 12.945 -4.484 1.00 0.00 51 TYR A N 7
ATOM 6785 C CA . TYR A 1 51 ? 6.411 12.437 -3.338 1.00 0.00 51 TYR A CA 7
ATOM 6786 C C . TYR A 1 51 ? 6.983 11.172 -2.593 1.00 0.00 51 TYR A C 7
ATOM 6787 O O . TYR A 1 51 ? 6.416 10.081 -2.679 1.00 0.00 51 TYR A O 7
ATOM 6796 N N . ARG A 1 52 ? 8.077 11.342 -1.815 1.00 0.00 52 ARG A N 7
ATOM 6797 C CA . ARG A 1 52 ? 8.848 10.209 -1.209 1.00 0.00 52 ARG A CA 7
ATOM 6798 C C . ARG A 1 52 ? 8.794 10.158 0.376 1.00 0.00 52 ARG A C 7
ATOM 6799 O O . ARG A 1 52 ? 9.754 10.500 1.067 1.00 0.00 52 ARG A O 7
ATOM 6807 N N . ASN A 1 53 ? 7.755 9.736 1.111 1.00 0.00 53 ASN A N 7
ATOM 6808 C CA . ASN A 1 53 ? 6.365 9.624 0.596 1.00 0.00 53 ASN A CA 7
ATOM 6809 C C . ASN A 1 53 ? 5.225 9.870 1.566 1.00 0.00 53 ASN A C 7
ATOM 6810 O O . ASN A 1 53 ? 5.412 9.527 2.715 1.00 0.00 53 ASN A O 7
ATOM 6815 N N . ASP A 1 54 ? 3.991 10.275 1.137 1.00 0.00 54 ASP A N 7
ATOM 6816 C CA . ASP A 1 54 ? 2.812 10.297 2.071 1.00 0.00 54 ASP A CA 7
ATOM 6817 C C . ASP A 1 54 ? 2.300 8.848 2.389 1.00 0.00 54 ASP A C 7
ATOM 6818 O O . ASP A 1 54 ? 1.141 8.635 2.716 1.00 0.00 54 ASP A O 7
ATOM 6823 N N . ALA A 1 55 ? 3.129 7.810 2.350 1.00 0.00 55 ALA A N 7
ATOM 6824 C CA . ALA A 1 55 ? 3.010 6.678 3.276 1.00 0.00 55 ALA A CA 7
ATOM 6825 C C . ALA A 1 55 ? 4.024 6.569 4.447 1.00 0.00 55 ALA A C 7
ATOM 6826 O O . ALA A 1 55 ? 3.907 5.671 5.275 1.00 0.00 55 ALA A O 7
ATOM 6828 N N . GLU A 1 56 ? 4.825 7.615 4.657 1.00 0.00 56 GLU A N 7
ATOM 6829 C CA . GLU A 1 56 ? 4.747 8.469 5.877 1.00 0.00 56 GLU A CA 7
ATOM 6830 C C . GLU A 1 56 ? 3.326 9.023 6.343 1.00 0.00 56 GLU A C 7
ATOM 6831 O O . GLU A 1 56 ? 3.105 9.173 7.548 1.00 0.00 56 GLU A O 7
ATOM 6837 N N . ARG A 1 57 ? 2.315 9.217 5.468 1.00 0.00 57 ARG A N 7
ATOM 6838 C CA . ARG A 1 57 ? 0.917 9.535 5.890 1.00 0.00 57 ARG A CA 7
ATOM 6839 C C . ARG A 1 57 ? 0.073 8.306 6.271 1.00 0.00 57 ARG A C 7
ATOM 6840 O O . ARG A 1 57 ? -0.408 8.271 7.396 1.00 0.00 57 ARG A O 7
ATOM 6848 N N . LEU A 1 58 ? -0.174 7.336 5.375 1.00 0.00 58 LEU A N 7
ATOM 6849 C CA . LEU A 1 58 ? -0.795 6.037 5.790 1.00 0.00 58 LEU A CA 7
ATOM 6850 C C . LEU A 1 58 ? -0.034 5.243 6.920 1.00 0.00 58 LEU A C 7
ATOM 6851 O O . LEU A 1 58 ? -0.705 4.663 7.784 1.00 0.00 58 LEU A O 7
ATOM 6856 N N . ALA A 1 59 ? 1.311 5.393 7.067 1.00 0.00 59 ALA A N 7
ATOM 6857 C CA . ALA A 1 59 ? 1.960 5.353 8.401 1.00 0.00 59 ALA A CA 7
ATOM 6858 C C . ALA A 1 59 ? 1.278 6.121 9.552 1.00 0.00 59 ALA A C 7
ATOM 6859 O O . ALA A 1 59 ? 0.856 5.442 10.481 1.00 0.00 59 ALA A O 7
ATOM 6861 N N . ASP A 1 60 ? 1.135 7.465 9.550 1.00 0.00 60 ASP A N 7
ATOM 6862 C CA . ASP A 1 60 ? 0.422 8.115 10.690 1.00 0.00 60 ASP A CA 7
ATOM 6863 C C . ASP A 1 60 ? -1.107 7.850 10.826 1.00 0.00 60 ASP A C 7
ATOM 6864 O O . ASP A 1 60 ? -1.694 8.138 11.868 1.00 0.00 60 ASP A O 7
ATOM 6869 N N . GLU A 1 61 ? -1.750 7.260 9.820 1.00 0.00 61 GLU A N 7
ATOM 6870 C CA . GLU A 1 61 ? -3.151 6.797 9.968 1.00 0.00 61 GLU A CA 7
ATOM 6871 C C . GLU A 1 61 ? -3.227 5.510 10.818 1.00 0.00 61 GLU A C 7
ATOM 6872 O O . GLU A 1 61 ? -3.837 5.555 11.895 1.00 0.00 61 GLU A O 7
ATOM 6878 N N . GLN A 1 62 ? -2.534 4.401 10.463 1.00 0.00 62 GLN A N 7
ATOM 6879 C CA . GLN A 1 62 ? -2.448 3.284 11.419 1.00 0.00 62 GLN A CA 7
ATOM 6880 C C . GLN A 1 62 ? -1.507 3.580 12.610 1.00 0.00 62 GLN A C 7
ATOM 6881 O O . GLN A 1 62 ? -1.977 3.683 13.732 1.00 0.00 62 GLN A O 7
ATOM 6887 N N . SER A 1 63 ? -0.230 3.801 12.366 1.00 0.00 63 SER A N 7
ATOM 6888 C CA . SER A 1 63 ? 0.740 4.254 13.390 1.00 0.00 63 SER A CA 7
ATOM 6889 C C . SER A 1 63 ? 0.774 5.786 13.780 1.00 0.00 63 SER A C 7
ATOM 6890 O O . SER A 1 63 ? 1.806 6.299 14.213 1.00 0.00 63 SER A O 7
ATOM 6893 N N . GLU A 1 64 ? -0.380 6.482 13.883 1.00 0.00 64 GLU A N 7
ATOM 6894 C CA . GLU A 1 64 ? -0.873 6.973 15.212 1.00 0.00 64 GLU A CA 7
ATOM 6895 C C . GLU A 1 64 ? -1.962 6.043 15.851 1.00 0.00 64 GLU A C 7
ATOM 6896 O O . GLU A 1 64 ? -1.787 5.625 16.998 1.00 0.00 64 GLU A O 7
ATOM 6902 N N . LEU A 1 65 ? -3.103 5.766 15.189 1.00 0.00 65 LEU A N 7
ATOM 6903 C CA . LEU A 1 65 ? -4.339 5.268 15.860 1.00 0.00 65 LEU A CA 7
ATOM 6904 C C . LEU A 1 65 ? -4.277 3.866 16.560 1.00 0.00 65 LEU A C 7
ATOM 6905 O O . LEU A 1 65 ? -4.893 3.694 17.606 1.00 0.00 65 LEU A O 7
ATOM 6910 N N . VAL A 1 66 ? -3.586 2.898 15.944 1.00 0.00 66 VAL A N 7
ATOM 6911 C CA . VAL A 1 66 ? -3.112 1.595 16.545 1.00 0.00 66 VAL A CA 7
ATOM 6912 C C . VAL A 1 66 ? -3.546 1.195 18.009 1.00 0.00 66 VAL A C 7
ATOM 6913 O O . VAL A 1 66 ? -4.488 0.407 18.143 1.00 0.00 66 VAL A O 7
ATOM 6917 N N . ALA B 1 1 ? -10.872 -20.025 -2.711 1.00 0.00 1 ALA B N 7
ATOM 6918 C CA . ALA B 1 1 ? -11.448 -19.763 -1.364 1.00 0.00 1 ALA B CA 7
ATOM 6919 C C . ALA B 1 1 ? -12.578 -18.681 -1.292 1.00 0.00 1 ALA B C 7
ATOM 6920 O O . ALA B 1 1 ? -13.545 -18.876 -0.557 1.00 0.00 1 ALA B O 7
ATOM 6922 N N . ARG B 1 2 ? -12.446 -17.544 -2.007 1.00 0.00 2 ARG B N 7
ATOM 6923 C CA . ARG B 1 2 ? -13.442 -16.420 -2.013 1.00 0.00 2 ARG B CA 7
ATOM 6924 C C . ARG B 1 2 ? -14.071 -15.904 -0.667 1.00 0.00 2 ARG B C 7
ATOM 6925 O O . ARG B 1 2 ? -15.269 -15.629 -0.569 1.00 0.00 2 ARG B O 7
ATOM 6933 N N . ASP B 1 3 ? -13.226 -15.679 0.349 1.00 0.00 3 ASP B N 7
ATOM 6934 C CA . ASP B 1 3 ? -13.630 -15.029 1.625 1.00 0.00 3 ASP B CA 7
ATOM 6935 C C . ASP B 1 3 ? -12.419 -14.347 2.336 1.00 0.00 3 ASP B C 7
ATOM 6936 O O . ASP B 1 3 ? -12.460 -13.161 2.669 1.00 0.00 3 ASP B O 7
ATOM 6941 N N . ASP B 1 4 ? -11.323 -15.085 2.523 1.00 0.00 4 ASP B N 7
ATOM 6942 C CA . ASP B 1 4 ? -9.974 -14.497 2.714 1.00 0.00 4 ASP B CA 7
ATOM 6943 C C . ASP B 1 4 ? -8.873 -15.280 1.908 1.00 0.00 4 ASP B C 7
ATOM 6944 O O . ASP B 1 4 ? -8.305 -16.231 2.451 1.00 0.00 4 ASP B O 7
ATOM 6949 N N . PRO B 1 5 ? -8.566 -14.991 0.604 1.00 0.00 5 PRO B N 7
ATOM 6950 C CA . PRO B 1 5 ? -7.848 -15.961 -0.265 1.00 0.00 5 PRO B CA 7
ATOM 6951 C C . PRO B 1 5 ? -6.309 -15.772 -0.349 1.00 0.00 5 PRO B C 7
ATOM 6952 O O . PRO B 1 5 ? -5.780 -14.655 -0.373 1.00 0.00 5 PRO B O 7
ATOM 6956 N N . HIS B 1 6 ? -5.627 -16.915 -0.472 1.00 0.00 6 HIS B N 7
ATOM 6957 C CA . HIS B 1 6 ? -4.162 -16.985 -0.671 1.00 0.00 6 HIS B CA 7
ATOM 6958 C C . HIS B 1 6 ? -3.751 -16.711 -2.157 1.00 0.00 6 HIS B C 7
ATOM 6959 O O . HIS B 1 6 ? -4.178 -17.433 -3.066 1.00 0.00 6 HIS B O 7
ATOM 6966 N N . PHE B 1 7 ? -2.843 -15.756 -2.411 1.00 0.00 7 PHE B N 7
ATOM 6967 C CA . PHE B 1 7 ? -1.993 -15.784 -3.630 1.00 0.00 7 PHE B CA 7
ATOM 6968 C C . PHE B 1 7 ? -0.479 -15.612 -3.265 1.00 0.00 7 PHE B C 7
ATOM 6969 O O . PHE B 1 7 ? -0.104 -14.982 -2.270 1.00 0.00 7 PHE B O 7
ATOM 6977 N N . ASN B 1 8 ? 0.404 -16.106 -4.141 1.00 0.00 8 ASN B N 7
ATOM 6978 C CA . ASN B 1 8 ? 1.867 -15.861 -4.044 1.00 0.00 8 ASN B CA 7
ATOM 6979 C C . ASN B 1 8 ? 2.311 -14.351 -4.087 1.00 0.00 8 ASN B C 7
ATOM 6980 O O . ASN B 1 8 ? 2.423 -13.734 -5.150 1.00 0.00 8 ASN B O 7
ATOM 6985 N N . PHE B 1 9 ? 2.657 -13.789 -2.924 1.00 0.00 9 PHE B N 7
ATOM 6986 C CA . PHE B 1 9 ? 3.501 -12.599 -2.796 1.00 0.00 9 PHE B CA 7
ATOM 6987 C C . PHE B 1 9 ? 4.667 -12.925 -1.843 1.00 0.00 9 PHE B C 7
ATOM 6988 O O . PHE B 1 9 ? 4.532 -12.826 -0.627 1.00 0.00 9 PHE B O 7
ATOM 6996 N N . ARG B 1 10 ? 5.920 -13.147 -2.226 1.00 0.00 10 ARG B N 7
ATOM 6997 C CA . ARG B 1 10 ? 6.454 -13.521 -3.571 1.00 0.00 10 ARG B CA 7
ATOM 6998 C C . ARG B 1 10 ? 6.980 -12.276 -4.335 1.00 0.00 10 ARG B C 7
ATOM 6999 O O . ARG B 1 10 ? 6.259 -11.633 -5.101 1.00 0.00 10 ARG B O 7
ATOM 7007 N N . MET B 1 11 ? 8.228 -11.900 -4.037 1.00 0.00 11 MET B N 7
ATOM 7008 C CA . MET B 1 11 ? 8.692 -10.503 -4.241 1.00 0.00 11 MET B CA 7
ATOM 7009 C C . MET B 1 11 ? 10.234 -10.473 -4.519 1.00 0.00 11 MET B C 7
ATOM 7010 O O . MET B 1 11 ? 10.967 -11.034 -3.700 1.00 0.00 11 MET B O 7
ATOM 7015 N N . PRO B 1 12 ? 10.809 -9.803 -5.565 1.00 0.00 12 PRO B N 7
ATOM 7016 C CA . PRO B 1 12 ? 12.281 -9.567 -5.675 1.00 0.00 12 PRO B CA 7
ATOM 7017 C C . PRO B 1 12 ? 13.045 -9.106 -4.397 1.00 0.00 12 PRO B C 7
ATOM 7018 O O . PRO B 1 12 ? 12.460 -8.433 -3.535 1.00 0.00 12 PRO B O 7
ATOM 7022 N N . MET B 1 13 ? 14.328 -9.507 -4.255 1.00 0.00 13 MET B N 7
ATOM 7023 C CA . MET B 1 13 ? 15.054 -9.383 -2.956 1.00 0.00 13 MET B CA 7
ATOM 7024 C C . MET B 1 13 ? 14.963 -8.010 -2.190 1.00 0.00 13 MET B C 7
ATOM 7025 O O . MET B 1 13 ? 14.845 -7.992 -0.965 1.00 0.00 13 MET B O 7
ATOM 7030 N N . GLU B 1 14 ? 15.014 -6.872 -2.903 1.00 0.00 14 GLU B N 7
ATOM 7031 C CA . GLU B 1 14 ? 14.748 -5.531 -2.317 1.00 0.00 14 GLU B CA 7
ATOM 7032 C C . GLU B 1 14 ? 13.308 -5.277 -1.770 1.00 0.00 14 GLU B C 7
ATOM 7033 O O . GLU B 1 14 ? 13.192 -4.871 -0.619 1.00 0.00 14 GLU B O 7
ATOM 7039 N N . VAL B 1 15 ? 12.223 -5.536 -2.521 1.00 0.00 15 VAL B N 7
ATOM 7040 C CA . VAL B 1 15 ? 10.818 -5.390 -2.043 1.00 0.00 15 VAL B CA 7
ATOM 7041 C C . VAL B 1 15 ? 10.488 -6.264 -0.823 1.00 0.00 15 VAL B C 7
ATOM 7042 O O . VAL B 1 15 ? 9.970 -5.736 0.154 1.00 0.00 15 VAL B O 7
ATOM 7046 N N . ARG B 1 16 ? 10.770 -7.573 -0.848 1.00 0.00 16 ARG B N 7
ATOM 7047 C CA . ARG B 1 16 ? 10.645 -8.370 0.382 1.00 0.00 16 ARG B CA 7
ATOM 7048 C C . ARG B 1 16 ? 11.646 -8.042 1.515 1.00 0.00 16 ARG B C 7
ATOM 7049 O O . ARG B 1 16 ? 11.208 -8.108 2.650 1.00 0.00 16 ARG B O 7
ATOM 7057 N N . GLU B 1 17 ? 12.897 -7.604 1.302 1.00 0.00 17 GLU B N 7
ATOM 7058 C CA . GLU B 1 17 ? 13.636 -6.913 2.398 1.00 0.00 17 GLU B CA 7
ATOM 7059 C C . GLU B 1 17 ? 12.941 -5.610 2.903 1.00 0.00 17 GLU B C 7
ATOM 7060 O O . GLU B 1 17 ? 12.801 -5.473 4.108 1.00 0.00 17 GLU B O 7
ATOM 7066 N N . LYS B 1 18 ? 12.479 -4.671 2.064 1.00 0.00 18 LYS B N 7
ATOM 7067 C CA . LYS B 1 18 ? 11.767 -3.455 2.547 1.00 0.00 18 LYS B CA 7
ATOM 7068 C C . LYS B 1 18 ? 10.311 -3.617 3.105 1.00 0.00 18 LYS B C 7
ATOM 7069 O O . LYS B 1 18 ? 9.996 -3.018 4.138 1.00 0.00 18 LYS B O 7
ATOM 7075 N N . LEU B 1 19 ? 9.483 -4.519 2.555 1.00 0.00 19 LEU B N 7
ATOM 7076 C CA . LEU B 1 19 ? 8.223 -4.998 3.179 1.00 0.00 19 LEU B CA 7
ATOM 7077 C C . LEU B 1 19 ? 8.452 -5.890 4.471 1.00 0.00 19 LEU B C 7
ATOM 7078 O O . LEU B 1 19 ? 7.746 -5.719 5.470 1.00 0.00 19 LEU B O 7
ATOM 7083 N N . LYS B 1 20 ? 9.459 -6.795 4.497 1.00 0.00 20 LYS B N 7
ATOM 7084 C CA . LYS B 1 20 ? 9.744 -7.723 5.614 1.00 0.00 20 LYS B CA 7
ATOM 7085 C C . LYS B 1 20 ? 10.699 -7.162 6.713 1.00 0.00 20 LYS B C 7
ATOM 7086 O O . LYS B 1 20 ? 10.533 -7.547 7.864 1.00 0.00 20 LYS B O 7
ATOM 7092 N N . PHE B 1 21 ? 11.667 -6.263 6.432 1.00 0.00 21 PHE B N 7
ATOM 7093 C CA . PHE B 1 21 ? 12.193 -5.306 7.445 1.00 0.00 21 PHE B CA 7
ATOM 7094 C C . PHE B 1 21 ? 11.062 -4.433 7.991 1.00 0.00 21 PHE B C 7
ATOM 7095 O O . PHE B 1 21 ? 10.728 -4.762 9.108 1.00 0.00 21 PHE B O 7
ATOM 7103 N N . ARG B 1 22 ? 10.394 -3.474 7.326 1.00 0.00 22 ARG B N 7
ATOM 7104 C CA . ARG B 1 22 ? 9.131 -2.843 7.852 1.00 0.00 22 ARG B CA 7
ATOM 7105 C C . ARG B 1 22 ? 8.312 -3.680 8.926 1.00 0.00 22 ARG B C 7
ATOM 7106 O O . ARG B 1 22 ? 8.356 -3.326 10.107 1.00 0.00 22 ARG B O 7
ATOM 7114 N N . ALA B 1 23 ? 7.911 -4.924 8.581 1.00 0.00 23 ALA B N 7
ATOM 7115 C CA . ALA B 1 23 ? 7.579 -5.999 9.562 1.00 0.00 23 ALA B CA 7
ATOM 7116 C C . ALA B 1 23 ? 8.581 -6.392 10.712 1.00 0.00 23 ALA B C 7
ATOM 7117 O O . ALA B 1 23 ? 8.290 -6.137 11.875 1.00 0.00 23 ALA B O 7
ATOM 7119 N N . GLU B 1 24 ? 9.704 -7.059 10.415 1.00 0.00 24 GLU B N 7
ATOM 7120 C CA . GLU B 1 24 ? 10.718 -7.530 11.411 1.00 0.00 24 GLU B CA 7
ATOM 7121 C C . GLU B 1 24 ? 11.651 -6.456 12.079 1.00 0.00 24 GLU B C 7
ATOM 7122 O O . GLU B 1 24 ? 12.026 -6.606 13.241 1.00 0.00 24 GLU B O 7
ATOM 7128 N N . ALA B 1 25 ? 11.995 -5.379 11.361 1.00 0.00 25 ALA B N 7
ATOM 7129 C CA . ALA B 1 25 ? 12.318 -4.047 11.937 1.00 0.00 25 ALA B CA 7
ATOM 7130 C C . ALA B 1 25 ? 11.400 -3.541 13.116 1.00 0.00 25 ALA B C 7
ATOM 7131 O O . ALA B 1 25 ? 11.924 -3.076 14.130 1.00 0.00 25 ALA B O 7
ATOM 7133 N N . ASN B 1 26 ? 10.053 -3.611 12.970 1.00 0.00 26 ASN B N 7
ATOM 7134 C CA . ASN B 1 26 ? 9.093 -3.146 14.019 1.00 0.00 26 ASN B CA 7
ATOM 7135 C C . ASN B 1 26 ? 8.567 -4.234 15.039 1.00 0.00 26 ASN B C 7
ATOM 7136 O O . ASN B 1 26 ? 8.411 -3.942 16.226 1.00 0.00 26 ASN B O 7
ATOM 7141 N N . GLY B 1 27 ? 8.250 -5.448 14.563 1.00 0.00 27 GLY B N 7
ATOM 7142 C CA . GLY B 1 27 ? 7.492 -6.489 15.326 1.00 0.00 27 GLY B CA 7
ATOM 7143 C C . GLY B 1 27 ? 6.084 -6.851 14.777 1.00 0.00 27 GLY B C 7
ATOM 7144 O O . GLY B 1 27 ? 5.115 -6.858 15.536 1.00 0.00 27 GLY B O 7
ATOM 7145 N N . ARG B 1 28 ? 5.948 -7.147 13.470 1.00 0.00 28 ARG B N 7
ATOM 7146 C CA . ARG B 1 28 ? 4.623 -7.184 12.777 1.00 0.00 28 ARG B CA 7
ATOM 7147 C C . ARG B 1 28 ? 4.786 -8.099 11.556 1.00 0.00 28 ARG B C 7
ATOM 7148 O O . ARG B 1 28 ? 5.040 -7.646 10.451 1.00 0.00 28 ARG B O 7
ATOM 7156 N N . SER B 1 29 ? 4.607 -9.411 11.680 1.00 0.00 29 SER B N 7
ATOM 7157 C CA . SER B 1 29 ? 5.347 -10.354 10.779 1.00 0.00 29 SER B CA 7
ATOM 7158 C C . SER B 1 29 ? 4.573 -10.431 9.437 1.00 0.00 29 SER B C 7
ATOM 7159 O O . SER B 1 29 ? 3.349 -10.459 9.497 1.00 0.00 29 SER B O 7
ATOM 7162 N N . MET B 1 30 ? 5.183 -10.264 8.253 1.00 0.00 30 MET B N 7
ATOM 7163 C CA . MET B 1 30 ? 4.499 -9.556 7.126 1.00 0.00 30 MET B CA 7
ATOM 7164 C C . MET B 1 30 ? 3.029 -9.919 6.772 1.00 0.00 30 MET B C 7
ATOM 7165 O O . MET B 1 30 ? 2.281 -8.995 6.521 1.00 0.00 30 MET B O 7
ATOM 7170 N N . ASN B 1 31 ? 2.508 -11.149 6.766 1.00 0.00 31 ASN B N 7
ATOM 7171 C CA . ASN B 1 31 ? 1.017 -11.312 6.707 1.00 0.00 31 ASN B CA 7
ATOM 7172 C C . ASN B 1 31 ? 0.203 -10.424 7.743 1.00 0.00 31 ASN B C 7
ATOM 7173 O O . ASN B 1 31 ? -0.732 -9.747 7.325 1.00 0.00 31 ASN B O 7
ATOM 7178 N N . SER B 1 32 ? 0.696 -10.268 8.988 1.00 0.00 32 SER B N 7
ATOM 7179 C CA . SER B 1 32 ? 0.516 -9.030 9.802 1.00 0.00 32 SER B CA 7
ATOM 7180 C C . SER B 1 32 ? 1.002 -7.647 9.224 1.00 0.00 32 SER B C 7
ATOM 7181 O O . SER B 1 32 ? 0.114 -6.830 8.974 1.00 0.00 32 SER B O 7
ATOM 7184 N N . GLU B 1 33 ? 2.300 -7.307 9.005 1.00 0.00 33 GLU B N 7
ATOM 7185 C CA . GLU B 1 33 ? 2.644 -5.923 8.478 1.00 0.00 33 GLU B CA 7
ATOM 7186 C C . GLU B 1 33 ? 2.165 -5.612 7.048 1.00 0.00 33 GLU B C 7
ATOM 7187 O O . GLU B 1 33 ? 1.554 -4.575 6.844 1.00 0.00 33 GLU B O 7
ATOM 7193 N N . LEU B 1 34 ? 2.527 -6.443 6.044 1.00 0.00 34 LEU B N 7
ATOM 7194 C CA . LEU B 1 34 ? 1.929 -6.422 4.697 1.00 0.00 34 LEU B CA 7
ATOM 7195 C C . LEU B 1 34 ? 0.402 -6.183 4.851 1.00 0.00 34 LEU B C 7
ATOM 7196 O O . LEU B 1 34 ? -0.014 -5.161 4.338 1.00 0.00 34 LEU B O 7
ATOM 7201 N N . LEU B 1 35 ? -0.432 -6.955 5.622 1.00 0.00 35 LEU B N 7
ATOM 7202 C CA . LEU B 1 35 ? -1.870 -6.589 5.731 1.00 0.00 35 LEU B CA 7
ATOM 7203 C C . LEU B 1 35 ? -2.148 -5.230 6.383 1.00 0.00 35 LEU B C 7
ATOM 7204 O O . LEU B 1 35 ? -2.830 -4.417 5.779 1.00 0.00 35 LEU B O 7
ATOM 7209 N N . GLN B 1 36 ? -1.639 -4.999 7.583 1.00 0.00 36 GLN B N 7
ATOM 7210 C CA . GLN B 1 36 ? -1.806 -3.707 8.283 1.00 0.00 36 GLN B CA 7
ATOM 7211 C C . GLN B 1 36 ? -1.300 -2.447 7.502 1.00 0.00 36 GLN B C 7
ATOM 7212 O O . GLN B 1 36 ? -2.000 -1.434 7.524 1.00 0.00 36 GLN B O 7
ATOM 7218 N N . ILE B 1 37 ? -0.175 -2.514 6.763 1.00 0.00 37 ILE B N 7
ATOM 7219 C CA . ILE B 1 37 ? 0.211 -1.500 5.744 1.00 0.00 37 ILE B CA 7
ATOM 7220 C C . ILE B 1 37 ? -0.662 -1.469 4.464 1.00 0.00 37 ILE B C 7
ATOM 7221 O O . ILE B 1 37 ? -0.779 -0.402 3.918 1.00 0.00 37 ILE B O 7
ATOM 7226 N N . VAL B 1 38 ? -1.126 -2.588 3.913 1.00 0.00 38 VAL B N 7
ATOM 7227 C CA . VAL B 1 38 ? -1.953 -2.708 2.675 1.00 0.00 38 VAL B CA 7
ATOM 7228 C C . VAL B 1 38 ? -3.440 -2.244 2.919 1.00 0.00 38 VAL B C 7
ATOM 7229 O O . VAL B 1 38 ? -3.994 -1.451 2.158 1.00 0.00 38 VAL B O 7
ATOM 7233 N N . GLN B 1 39 ? -4.070 -2.736 4.015 1.00 0.00 39 GLN B N 7
ATOM 7234 C CA . GLN B 1 39 ? -5.177 -2.046 4.720 1.00 0.00 39 GLN B CA 7
ATOM 7235 C C . GLN B 1 39 ? -4.892 -0.541 4.996 1.00 0.00 39 GLN B C 7
ATOM 7236 O O . GLN B 1 39 ? -5.678 0.279 4.532 1.00 0.00 39 GLN B O 7
ATOM 7242 N N . ASP B 1 40 ? -3.744 -0.150 5.599 1.00 0.00 40 ASP B N 7
ATOM 7243 C CA . ASP B 1 40 ? -3.254 1.259 5.495 1.00 0.00 40 ASP B CA 7
ATOM 7244 C C . ASP B 1 40 ? -3.116 1.912 4.071 1.00 0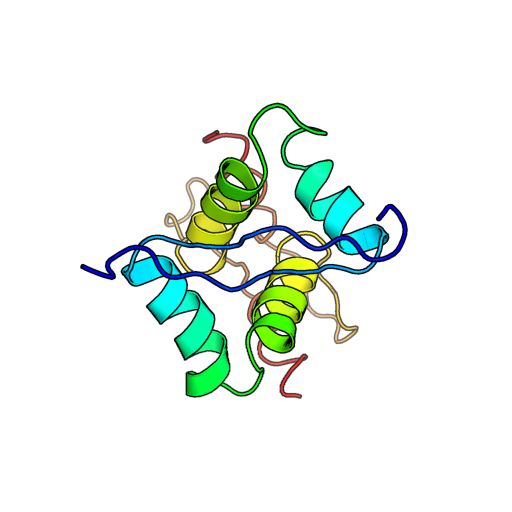.00 40 ASP B C 7
ATOM 7245 O O . ASP B 1 40 ? -3.523 3.057 3.843 1.00 0.00 40 ASP B O 7
ATOM 7250 N N . ALA B 1 41 ? -2.691 1.127 3.080 1.00 0.00 41 ALA B N 7
ATOM 7251 C CA . ALA B 1 41 ? -2.307 1.605 1.737 1.00 0.00 41 ALA B CA 7
ATOM 7252 C C . ALA B 1 41 ? -3.465 2.145 0.852 1.00 0.00 41 ALA B C 7
ATOM 7253 O O . ALA B 1 41 ? -3.416 3.246 0.290 1.00 0.00 41 ALA B O 7
ATOM 7255 N N . LEU B 1 42 ? -4.514 1.335 0.797 1.00 0.00 42 LEU B N 7
ATOM 7256 C CA . LEU B 1 42 ? -5.768 1.623 0.053 1.00 0.00 42 LEU B CA 7
ATOM 7257 C C . LEU B 1 42 ? -7.092 1.736 0.882 1.00 0.00 42 LEU B C 7
ATOM 7258 O O . LEU B 1 42 ? -8.119 2.101 0.302 1.00 0.00 42 LEU B O 7
ATOM 7263 N N . SER B 1 43 ? -7.090 1.561 2.219 1.00 0.00 43 SER B N 7
ATOM 7264 C CA . SER B 1 43 ? -8.058 2.300 3.090 1.00 0.00 43 SER B CA 7
ATOM 7265 C C . SER B 1 43 ? -7.723 3.811 3.318 1.00 0.00 43 SER B C 7
ATOM 7266 O O . SER B 1 43 ? -8.678 4.561 3.528 1.00 0.00 43 SER B O 7
ATOM 7269 N N . LYS B 1 44 ? -6.451 4.292 3.253 1.00 0.00 44 LYS B N 7
ATOM 7270 C CA . LYS B 1 44 ? -6.162 5.754 3.321 1.00 0.00 44 LYS B CA 7
ATOM 7271 C C . LYS B 1 44 ? -6.464 6.461 4.711 1.00 0.00 44 LYS B C 7
ATOM 7272 O O . LYS B 1 44 ? -5.684 6.159 5.622 1.00 0.00 44 LYS B O 7
ATOM 7278 N N . PRO B 1 45 ? -7.456 7.369 4.987 1.00 0.00 45 PRO B N 7
ATOM 7279 C CA . PRO B 1 45 ? -7.535 8.100 6.282 1.00 0.00 45 PRO B CA 7
ATOM 7280 C C . PRO B 1 45 ? -8.024 7.302 7.532 1.00 0.00 45 PRO B C 7
ATOM 7281 O O . PRO B 1 45 ? -8.929 6.463 7.505 1.00 0.00 45 PRO B O 7
ATOM 7285 N N . SER B 1 46 ? -7.492 7.717 8.676 1.00 0.00 46 SER B N 7
ATOM 7286 C CA . SER B 1 46 ? -8.287 7.846 9.927 1.00 0.00 46 SER B CA 7
ATOM 7287 C C . SER B 1 46 ? -8.353 9.362 10.381 1.00 0.00 46 SER B C 7
ATOM 7288 O O . SER B 1 46 ? -7.760 10.216 9.708 1.00 0.00 46 SER B O 7
ATOM 7291 N N . PRO B 1 47 ? -9.050 9.801 11.473 1.00 0.00 47 PRO B N 7
ATOM 7292 C CA . PRO B 1 47 ? -9.072 11.243 11.876 1.00 0.00 47 PRO B CA 7
ATOM 7293 C C . PRO B 1 47 ? -7.718 11.852 12.390 1.00 0.00 47 PRO B C 7
ATOM 7294 O O . PRO B 1 47 ? -7.458 11.894 13.595 1.00 0.00 47 PRO B O 7
ATOM 7298 N N . VAL B 1 48 ? -6.863 12.334 11.464 1.00 0.00 48 VAL B N 7
ATOM 7299 C CA . VAL B 1 48 ? -5.527 12.927 11.832 1.00 0.00 48 VAL B CA 7
ATOM 7300 C C . VAL B 1 48 ? -5.547 14.492 11.681 1.00 0.00 48 VAL B C 7
ATOM 7301 O O . VAL B 1 48 ? -5.868 15.167 12.656 1.00 0.00 48 VAL B O 7
ATOM 7305 N N . THR B 1 49 ? -5.286 15.270 10.625 1.00 0.00 49 THR B N 7
ATOM 7306 C CA . THR B 1 49 ? -4.653 14.884 9.326 1.00 0.00 49 THR B CA 7
ATOM 7307 C C . THR B 1 49 ? -3.851 16.099 8.725 1.00 0.00 49 THR B C 7
ATOM 7308 O O . THR B 1 49 ? -4.317 17.243 8.748 1.00 0.00 49 THR B O 7
ATOM 7312 N N . GLY B 1 50 ? -2.667 15.844 8.142 1.00 0.00 50 GLY B N 7
ATOM 7313 C CA . GLY B 1 50 ? -1.880 16.877 7.406 1.00 0.00 50 GLY B CA 7
ATOM 7314 C C . GLY B 1 50 ? -0.358 16.723 7.609 1.00 0.00 50 GLY B C 7
ATOM 7315 O O . GLY B 1 50 ? 0.158 17.262 8.582 1.00 0.00 50 GLY B O 7
ATOM 7316 N N . TYR B 1 51 ? 0.516 16.054 6.848 1.00 0.00 51 TYR B N 7
ATOM 7317 C CA . TYR B 1 51 ? 0.299 15.345 5.543 1.00 0.00 51 TYR B CA 7
ATOM 7318 C C . TYR B 1 51 ? -1.059 14.670 5.106 1.00 0.00 51 TYR B C 7
ATOM 7319 O O . TYR B 1 51 ? -1.817 14.140 5.913 1.00 0.00 51 TYR B O 7
ATOM 7328 N N . ARG B 1 52 ? -1.301 14.652 3.782 1.00 0.00 52 ARG B N 7
ATOM 7329 C CA . ARG B 1 52 ? -2.210 13.677 3.089 1.00 0.00 52 ARG B CA 7
ATOM 7330 C C . ARG B 1 52 ? -1.408 12.437 2.511 1.00 0.00 52 ARG B C 7
ATOM 7331 O O . ARG B 1 52 ? -0.169 12.478 2.451 1.00 0.00 52 ARG B O 7
ATOM 7339 N N . ASN B 1 53 ? -2.051 11.315 2.072 1.00 0.00 53 ASN B N 7
ATOM 7340 C CA . ASN B 1 53 ? -1.333 10.237 1.313 1.00 0.00 53 ASN B CA 7
ATOM 7341 C C . ASN B 1 53 ? -0.980 10.696 -0.117 1.00 0.00 53 ASN B C 7
ATOM 7342 O O . ASN B 1 53 ? -1.613 10.304 -1.093 1.00 0.00 53 ASN B O 7
ATOM 7347 N N . ASP B 1 54 ? 0.183 11.391 -0.230 1.00 0.00 54 ASP B N 7
ATOM 7348 C CA . ASP B 1 54 ? 1.061 11.283 -1.408 1.00 0.00 54 ASP B CA 7
ATOM 7349 C C . ASP B 1 54 ? 1.963 10.034 -1.568 1.00 0.00 54 ASP B C 7
ATOM 7350 O O . ASP B 1 54 ? 2.943 10.005 -2.309 1.00 0.00 54 ASP B O 7
ATOM 7355 N N . ALA B 1 55 ? 1.455 8.925 -1.051 1.00 0.00 55 ALA B N 7
ATOM 7356 C CA . ALA B 1 55 ? 1.610 7.618 -1.706 1.00 0.00 55 ALA B CA 7
ATOM 7357 C C . ALA B 1 55 ? 0.365 6.911 -2.295 1.00 0.00 55 ALA B C 7
ATOM 7358 O O . ALA B 1 55 ? 0.527 6.052 -3.151 1.00 0.00 55 ALA B O 7
ATOM 7360 N N . GLU B 1 56 ? -0.853 7.312 -1.940 1.00 0.00 56 GLU B N 7
ATOM 7361 C CA . GLU B 1 56 ? -1.947 7.454 -2.954 1.00 0.00 56 GLU B CA 7
ATOM 7362 C C . GLU B 1 56 ? -1.806 8.580 -4.047 1.00 0.00 56 GLU B C 7
ATOM 7363 O O . GLU B 1 56 ? -2.476 8.593 -5.088 1.00 0.00 56 GLU B O 7
ATOM 7369 N N . ARG B 1 57 ? -0.714 9.341 -3.948 1.00 0.00 57 ARG B N 7
ATOM 7370 C CA . ARG B 1 57 ? -0.177 10.141 -5.064 1.00 0.00 57 ARG B CA 7
ATOM 7371 C C . ARG B 1 57 ? 1.138 9.557 -5.755 1.00 0.00 57 ARG B C 7
ATOM 7372 O O . ARG B 1 57 ? 1.287 9.746 -6.961 1.00 0.00 57 ARG B O 7
ATOM 7380 N N . LEU B 1 58 ? 2.012 8.724 -5.131 1.00 0.00 58 LEU B N 7
ATOM 7381 C CA . LEU B 1 58 ? 3.010 7.859 -5.884 1.00 0.00 58 LEU B CA 7
ATOM 7382 C C . LEU B 1 58 ? 2.469 6.712 -6.812 1.00 0.00 58 LEU B C 7
ATOM 7383 O O . LEU B 1 58 ? 2.804 6.562 -7.999 1.00 0.00 58 LEU B O 7
ATOM 7388 N N . ALA B 1 59 ? 1.483 5.973 -6.319 1.00 0.00 59 ALA B N 7
ATOM 7389 C CA . ALA B 1 59 ? 0.168 5.872 -6.984 1.00 0.00 59 ALA B CA 7
ATOM 7390 C C . ALA B 1 59 ? -0.244 6.752 -8.186 1.00 0.00 59 ALA B C 7
ATOM 7391 O O . ALA B 1 59 ? -0.023 6.258 -9.275 1.00 0.00 59 ALA B O 7
ATOM 7393 N N . ASP B 1 60 ? -0.751 8.003 -8.070 1.00 0.00 60 ASP B N 7
ATOM 7394 C CA . ASP B 1 60 ? -0.921 8.868 -9.276 1.00 0.00 60 ASP B CA 7
ATOM 7395 C C . ASP B 1 60 ? 0.296 9.070 -10.251 1.00 0.00 60 ASP B C 7
ATOM 7396 O O . ASP B 1 60 ? 0.055 9.489 -11.380 1.00 0.00 60 ASP B O 7
ATOM 7401 N N . GLU B 1 61 ? 1.553 8.709 -9.926 1.00 0.00 61 GLU B N 7
ATOM 7402 C CA . GLU B 1 61 ? 2.525 8.336 -11.000 1.00 0.00 61 GLU B CA 7
ATOM 7403 C C . GLU B 1 61 ? 2.144 7.058 -11.801 1.00 0.00 61 GLU B C 7
ATOM 7404 O O . GLU B 1 61 ? 1.969 7.162 -13.018 1.00 0.00 61 GLU B O 7
ATOM 7410 N N . GLN B 1 62 ? 2.008 5.867 -11.186 1.00 0.00 62 GLN B N 7
ATOM 7411 C CA . GLN B 1 62 ? 1.508 4.698 -11.937 1.00 0.00 62 GLN B CA 7
ATOM 7412 C C . GLN B 1 62 ? -0.004 4.775 -12.305 1.00 0.00 62 GLN B C 7
ATOM 7413 O O . GLN B 1 62 ? -0.349 4.892 -13.472 1.00 0.00 62 GLN B O 7
ATOM 7419 N N . SER B 1 63 ? -0.893 4.796 -11.324 1.00 0.00 63 SER B N 7
ATOM 7420 C CA . SER B 1 63 ? -2.314 5.173 -11.502 1.00 0.00 63 SER B CA 7
ATOM 7421 C C . SER B 1 63 ? -2.705 6.665 -11.798 1.00 0.00 63 SER B C 7
ATOM 7422 O O . SER B 1 63 ? -3.837 7.063 -11.521 1.00 0.00 63 SER B O 7
ATOM 7425 N N . GLU B 1 64 ? -1.870 7.464 -12.487 1.00 0.00 64 GLU B N 7
ATOM 7426 C CA . GLU B 1 64 ? -2.302 8.152 -13.743 1.00 0.00 64 GLU B CA 7
ATOM 7427 C C . GLU B 1 64 ? -1.705 7.459 -15.016 1.00 0.00 64 GLU B C 7
ATOM 7428 O O . GLU B 1 64 ? -2.472 7.166 -15.934 1.00 0.00 64 GLU B O 7
ATOM 7434 N N . LEU B 1 65 ? -0.393 7.138 -15.101 1.00 0.00 65 LEU B N 7
ATOM 7435 C CA . LEU B 1 65 ? 0.244 6.576 -16.340 1.00 0.00 65 LEU B CA 7
ATOM 7436 C C . LEU B 1 65 ? 0.155 5.016 -16.535 1.00 0.00 65 LEU B C 7
ATOM 7437 O O . LEU B 1 65 ? 1.068 4.329 -16.999 1.00 0.00 65 LEU B O 7
ATOM 7442 N N . VAL B 1 66 ? -1.043 4.520 -16.231 1.00 0.00 66 VAL B N 7
ATOM 7443 C CA . VAL B 1 66 ? -1.510 3.116 -16.450 1.00 0.00 66 VAL B CA 7
ATOM 7444 C C . VAL B 1 66 ? -2.294 3.034 -17.808 1.00 0.00 66 VAL B C 7
ATOM 7445 O O . VAL B 1 66 ? -1.764 2.472 -18.770 1.00 0.00 66 VAL B O 7
ATOM 7449 N N . ALA A 1 1 ? 22.734 -10.943 -4.109 1.00 0.00 1 ALA A N 8
ATOM 7450 C CA . ALA A 1 1 ? 21.511 -10.157 -4.425 1.00 0.00 1 ALA A CA 8
ATOM 7451 C C . ALA A 1 1 ? 20.174 -10.710 -3.846 1.00 0.00 1 ALA A C 8
ATOM 7452 O O . ALA A 1 1 ? 19.407 -9.950 -3.251 1.00 0.00 1 ALA A O 8
ATOM 7454 N N . ARG A 1 2 ? 19.891 -12.014 -4.020 1.00 0.00 2 ARG A N 8
ATOM 7455 C CA . ARG A 1 2 ? 18.710 -12.699 -3.399 1.00 0.00 2 ARG A CA 8
ATOM 7456 C C . ARG A 1 2 ? 17.289 -12.126 -3.764 1.00 0.00 2 ARG A C 8
ATOM 7457 O O . ARG A 1 2 ? 16.392 -12.035 -2.927 1.00 0.00 2 ARG A O 8
ATOM 7465 N N . ASP A 1 3 ? 17.067 -11.787 -5.041 1.00 0.00 3 ASP A N 8
ATOM 7466 C CA . ASP A 1 3 ? 15.810 -11.193 -5.550 1.00 0.00 3 ASP A CA 8
ATOM 7467 C C . ASP A 1 3 ? 15.279 -12.175 -6.630 1.00 0.00 3 ASP A C 8
ATOM 7468 O O . ASP A 1 3 ? 15.990 -12.538 -7.566 1.00 0.00 3 ASP A O 8
ATOM 7473 N N . ASP A 1 4 ? 14.150 -12.850 -6.533 1.00 0.00 4 ASP A N 8
ATOM 7474 C CA . ASP A 1 4 ? 12.926 -12.462 -5.775 1.00 0.00 4 ASP A CA 8
ATOM 7475 C C . ASP A 1 4 ? 12.177 -13.688 -5.141 1.00 0.00 4 ASP A C 8
ATOM 7476 O O . ASP A 1 4 ? 11.240 -14.217 -5.747 1.00 0.00 4 ASP A O 8
ATOM 7481 N N . PRO A 1 5 ? 12.534 -14.151 -3.911 1.00 0.00 5 PRO A N 8
ATOM 7482 C CA . PRO A 1 5 ? 11.809 -15.252 -3.215 1.00 0.00 5 PRO A CA 8
ATOM 7483 C C . PRO A 1 5 ? 10.346 -14.968 -2.739 1.00 0.00 5 PRO A C 8
ATOM 7484 O O . PRO A 1 5 ? 9.943 -13.822 -2.531 1.00 0.00 5 PRO A O 8
ATOM 7488 N N . HIS A 1 6 ? 9.581 -16.053 -2.556 1.00 0.00 6 HIS A N 8
ATOM 7489 C CA . HIS A 1 6 ? 8.117 -15.997 -2.289 1.00 0.00 6 HIS A CA 8
ATOM 7490 C C . HIS A 1 6 ? 7.718 -15.797 -0.789 1.00 0.00 6 HIS A C 8
ATOM 7491 O O . HIS A 1 6 ? 8.284 -16.442 0.101 1.00 0.00 6 HIS A O 8
ATOM 7498 N N . PHE A 1 7 ? 6.623 -15.061 -0.500 1.00 0.00 7 PHE A N 8
ATOM 7499 C CA . PHE A 1 7 ? 5.654 -15.530 0.526 1.00 0.00 7 PHE A CA 8
ATOM 7500 C C . PHE A 1 7 ? 4.218 -15.511 -0.074 1.00 0.00 7 PHE A C 8
ATOM 7501 O O . PHE A 1 7 ? 3.795 -14.551 -0.733 1.00 0.00 7 PHE A O 8
ATOM 7509 N N . ASN A 1 8 ? 3.435 -16.567 0.186 1.00 0.00 8 ASN A N 8
ATOM 7510 C CA . ASN A 1 8 ? 2.020 -16.611 -0.257 1.00 0.00 8 ASN A CA 8
ATOM 7511 C C . ASN A 1 8 ? 1.140 -15.664 0.612 1.00 0.00 8 ASN A C 8
ATOM 7512 O O . ASN A 1 8 ? 0.618 -16.073 1.653 1.00 0.00 8 ASN A O 8
ATOM 7517 N N . PHE A 1 9 ? 0.960 -14.401 0.164 1.00 0.00 9 PHE A N 8
ATOM 7518 C CA . PHE A 1 9 ? -0.097 -13.530 0.695 1.00 0.00 9 PHE A CA 8
ATOM 7519 C C . PHE A 1 9 ? -1.504 -14.053 0.263 1.00 0.00 9 PHE A C 8
ATOM 7520 O O . PHE A 1 9 ? -1.696 -15.031 -0.453 1.00 0.00 9 PHE A O 8
ATOM 7528 N N . ARG A 1 10 ? -2.479 -13.545 0.969 1.00 0.00 10 ARG A N 8
ATOM 7529 C CA . ARG A 1 10 ? -3.472 -14.381 1.710 1.00 0.00 10 ARG A CA 8
ATOM 7530 C C . ARG A 1 10 ? -4.342 -13.418 2.549 1.00 0.00 10 ARG A C 8
ATOM 7531 O O . ARG A 1 10 ? -3.886 -12.907 3.580 1.00 0.00 10 ARG A O 8
ATOM 7539 N N . MET A 1 11 ? -5.537 -13.066 2.064 1.00 0.00 11 MET A N 8
ATOM 7540 C CA . MET A 1 11 ? -6.133 -11.754 2.466 1.00 0.00 11 MET A CA 8
ATOM 7541 C C . MET A 1 11 ? -7.686 -11.821 2.581 1.00 0.00 11 MET A C 8
ATOM 7542 O O . MET A 1 11 ? -8.297 -12.282 1.609 1.00 0.00 11 MET A O 8
ATOM 7547 N N . PRO A 1 12 ? -8.385 -11.337 3.659 1.00 0.00 12 PRO A N 8
ATOM 7548 C CA . PRO A 1 12 ? -9.873 -11.217 3.679 1.00 0.00 12 PRO A CA 8
ATOM 7549 C C . PRO A 1 12 ? -10.554 -10.650 2.394 1.00 0.00 12 PRO A C 8
ATOM 7550 O O . PRO A 1 12 ? -9.950 -9.926 1.584 1.00 0.00 12 PRO A O 8
ATOM 7554 N N . MET A 1 13 ? -11.794 -11.096 2.151 1.00 0.00 13 MET A N 8
ATOM 7555 C CA . MET A 1 13 ? -12.431 -10.928 0.813 1.00 0.00 13 MET A CA 8
ATOM 7556 C C . MET A 1 13 ? -12.707 -9.466 0.338 1.00 0.00 13 MET A C 8
ATOM 7557 O O . MET A 1 13 ? -12.657 -9.178 -0.859 1.00 0.00 13 MET A O 8
ATOM 7562 N N . GLU A 1 14 ? -12.928 -8.531 1.263 1.00 0.00 14 GLU A N 8
ATOM 7563 C CA . GLU A 1 14 ? -12.698 -7.091 1.013 1.00 0.00 14 GLU A CA 8
ATOM 7564 C C . GLU A 1 14 ? -11.256 -6.668 0.573 1.00 0.00 14 GLU A C 8
ATOM 7565 O O . GLU A 1 14 ? -11.151 -5.958 -0.415 1.00 0.00 14 GLU A O 8
ATOM 7571 N N . VAL A 1 15 ? -10.161 -7.096 1.219 1.00 0.00 15 VAL A N 8
ATOM 7572 C CA . VAL A 1 15 ? -8.762 -6.713 0.837 1.00 0.00 15 VAL A CA 8
ATOM 7573 C C . VAL A 1 15 ? -8.331 -7.132 -0.575 1.00 0.00 15 VAL A C 8
ATOM 7574 O O . VAL A 1 15 ? -7.731 -6.299 -1.231 1.00 0.00 15 VAL A O 8
ATOM 7578 N N . ARG A 1 16 ? -8.544 -8.364 -1.039 1.00 0.00 16 ARG A N 8
ATOM 7579 C CA . ARG A 1 16 ? -8.299 -8.682 -2.469 1.00 0.00 16 ARG A CA 8
ATOM 7580 C C . ARG A 1 16 ? -9.499 -9.076 -3.346 1.00 0.00 16 ARG A C 8
ATOM 7581 O O . ARG A 1 16 ? -9.256 -9.447 -4.485 1.00 0.00 16 ARG A O 8
ATOM 7589 N N . GLU A 1 17 ? -10.733 -8.629 -3.052 1.00 0.00 17 GLU A N 8
ATOM 7590 C CA . GLU A 1 17 ? -11.440 -7.804 -4.062 1.00 0.00 17 GLU A CA 8
ATOM 7591 C C . GLU A 1 17 ? -10.849 -6.377 -4.220 1.00 0.00 17 GLU A C 8
ATOM 7592 O O . GLU A 1 17 ? -10.598 -5.971 -5.338 1.00 0.00 17 GLU A O 8
ATOM 7598 N N . LYS A 1 18 ? -10.552 -5.632 -3.151 1.00 0.00 18 LYS A N 8
ATOM 7599 C CA . LYS A 1 18 ? -9.944 -4.278 -3.260 1.00 0.00 18 LYS A CA 8
ATOM 7600 C C . LYS A 1 18 ? -8.544 -4.200 -3.951 1.00 0.00 18 LYS A C 8
ATOM 7601 O O . LYS A 1 18 ? -8.412 -3.472 -4.928 1.00 0.00 18 LYS A O 8
ATOM 7607 N N . LEU A 1 19 ? -7.546 -4.981 -3.538 1.00 0.00 19 LEU A N 8
ATOM 7608 C CA . LEU A 1 19 ? -6.287 -5.194 -4.275 1.00 0.00 19 LEU A CA 8
ATOM 7609 C C . LEU A 1 19 ? -6.459 -5.942 -5.651 1.00 0.00 19 LEU A C 8
ATOM 7610 O O . LEU A 1 19 ? -5.819 -5.509 -6.612 1.00 0.00 19 LEU A O 8
ATOM 7615 N N . LYS A 1 20 ? -7.254 -7.038 -5.813 1.00 0.00 20 LYS A N 8
ATOM 7616 C CA . LYS A 1 20 ? -7.363 -7.731 -7.114 1.00 0.00 20 LYS A CA 8
ATOM 7617 C C . LYS A 1 20 ? -8.290 -6.993 -8.147 1.00 0.00 20 LYS A C 8
ATOM 7618 O O . LYS A 1 20 ? -8.042 -7.105 -9.342 1.00 0.00 20 LYS A O 8
ATOM 7624 N N . PHE A 1 21 ? -9.327 -6.234 -7.726 1.00 0.00 21 PHE A N 8
ATOM 7625 C CA . PHE A 1 21 ? -9.972 -5.183 -8.554 1.00 0.00 21 PHE A CA 8
ATOM 7626 C C . PHE A 1 21 ? -9.003 -4.047 -8.882 1.00 0.00 21 PHE A C 8
ATOM 7627 O O . PHE A 1 21 ? -8.645 -3.981 -10.037 1.00 0.00 21 PHE A O 8
ATOM 7635 N N . ARG A 1 22 ? -8.511 -3.186 -7.986 1.00 0.00 22 ARG A N 8
ATOM 7636 C CA . ARG A 1 22 ? -7.328 -2.307 -8.266 1.00 0.00 22 ARG A CA 8
ATOM 7637 C C . ARG A 1 22 ? -6.302 -2.848 -9.361 1.00 0.00 22 ARG A C 8
ATOM 7638 O O . ARG A 1 22 ? -6.178 -2.292 -10.453 1.00 0.00 22 ARG A O 8
ATOM 7646 N N . ALA A 1 23 ? -5.861 -4.109 -9.263 1.00 0.00 23 ALA A N 8
ATOM 7647 C CA . ALA A 1 23 ? -5.350 -4.866 -10.436 1.00 0.00 23 ALA A CA 8
ATOM 7648 C C . ALA A 1 23 ? -6.292 -5.005 -11.710 1.00 0.00 23 ALA A C 8
ATOM 7649 O O . ALA A 1 23 ? -6.085 -4.282 -12.689 1.00 0.00 23 ALA A O 8
ATOM 7651 N N . GLU A 1 24 ? -7.312 -5.878 -11.679 1.00 0.00 24 GLU A N 8
ATOM 7652 C CA . GLU A 1 24 ? -8.275 -6.135 -12.805 1.00 0.00 24 GLU A CA 8
ATOM 7653 C C . GLU A 1 24 ? -9.309 -5.014 -13.209 1.00 0.00 24 GLU A C 8
ATOM 7654 O O . GLU A 1 24 ? -9.482 -4.736 -14.396 1.00 0.00 24 GLU A O 8
ATOM 7660 N N . ALA A 1 25 ? -10.007 -4.396 -12.240 1.00 0.00 25 ALA A N 8
ATOM 7661 C CA . ALA A 1 25 ? -10.656 -3.059 -12.384 1.00 0.00 25 ALA A CA 8
ATOM 7662 C C . ALA A 1 25 ? -9.856 -1.937 -13.151 1.00 0.00 25 ALA A C 8
ATOM 7663 O O . ALA A 1 25 ? -10.448 -1.164 -13.906 1.00 0.00 25 ALA A O 8
ATOM 7665 N N . ASN A 1 26 ? -8.553 -1.755 -12.810 1.00 0.00 26 ASN A N 8
ATOM 7666 C CA . ASN A 1 26 ? -7.898 -0.421 -12.844 1.00 0.00 26 ASN A CA 8
ATOM 7667 C C . ASN A 1 26 ? -6.601 -0.384 -13.730 1.00 0.00 26 ASN A C 8
ATOM 7668 O O . ASN A 1 26 ? -6.454 0.570 -14.498 1.00 0.00 26 ASN A O 8
ATOM 7673 N N . GLY A 1 27 ? -5.689 -1.377 -13.683 1.00 0.00 27 GLY A N 8
ATOM 7674 C CA . GLY A 1 27 ? -4.523 -1.414 -14.622 1.00 0.00 27 GLY A CA 8
ATOM 7675 C C . GLY A 1 27 ? -3.404 -2.472 -14.455 1.00 0.00 27 GLY A C 8
ATOM 7676 O O . GLY A 1 27 ? -2.722 -2.783 -15.431 1.00 0.00 27 GLY A O 8
ATOM 7677 N N . ARG A 1 28 ? -3.142 -2.972 -13.242 1.00 0.00 28 ARG A N 8
ATOM 7678 C CA . ARG A 1 28 ? -1.942 -3.823 -12.960 1.00 0.00 28 ARG A CA 8
ATOM 7679 C C . ARG A 1 28 ? -2.454 -5.280 -12.689 1.00 0.00 28 ARG A C 8
ATOM 7680 O O . ARG A 1 28 ? -3.633 -5.598 -12.855 1.00 0.00 28 ARG A O 8
ATOM 7688 N N . SER A 1 29 ? -1.591 -6.250 -12.410 1.00 0.00 29 SER A N 8
ATOM 7689 C CA . SER A 1 29 ? -2.020 -7.687 -12.319 1.00 0.00 29 SER A CA 8
ATOM 7690 C C . SER A 1 29 ? -1.425 -8.217 -11.009 1.00 0.00 29 SER A C 8
ATOM 7691 O O . SER A 1 29 ? -0.211 -8.272 -10.945 1.00 0.00 29 SER A O 8
ATOM 7694 N N . MET A 1 30 ? -2.175 -8.440 -9.914 1.00 0.00 30 MET A N 8
ATOM 7695 C CA . MET A 1 30 ? -1.699 -8.104 -8.537 1.00 0.00 30 MET A CA 8
ATOM 7696 C C . MET A 1 30 ? -0.208 -8.331 -8.142 1.00 0.00 30 MET A C 8
ATOM 7697 O O . MET A 1 30 ? 0.383 -7.435 -7.572 1.00 0.00 30 MET A O 8
ATOM 7702 N N . ASN A 1 31 ? 0.472 -9.440 -8.426 1.00 0.00 31 ASN A N 8
ATOM 7703 C CA . ASN A 1 31 ? 1.965 -9.444 -8.367 1.00 0.00 31 ASN A CA 8
ATOM 7704 C C . ASN A 1 31 ? 2.676 -8.159 -8.994 1.00 0.00 31 ASN A C 8
ATOM 7705 O O . ASN A 1 31 ? 3.396 -7.480 -8.274 1.00 0.00 31 ASN A O 8
ATOM 7710 N N . SER A 1 32 ? 2.288 -7.722 -10.205 1.00 0.00 32 SER A N 8
ATOM 7711 C CA . SER A 1 32 ? 2.280 -6.280 -10.623 1.00 0.00 32 SER A CA 8
ATOM 7712 C C . SER A 1 32 ? 1.518 -5.210 -9.753 1.00 0.00 32 SER A C 8
ATOM 7713 O O . SER A 1 32 ? 2.184 -4.301 -9.250 1.00 0.00 32 SER A O 8
ATOM 7716 N N . GLU A 1 33 ? 0.180 -5.228 -9.569 1.00 0.00 33 GLU A N 8
ATOM 7717 C CA . GLU A 1 33 ? -0.521 -4.123 -8.806 1.00 0.00 33 GLU A CA 8
ATOM 7718 C C . GLU A 1 33 ? -0.259 -4.046 -7.282 1.00 0.00 33 GLU A C 8
ATOM 7719 O O . GLU A 1 33 ? 0.064 -2.974 -6.784 1.00 0.00 33 GLU A O 8
ATOM 7725 N N . LEU A 1 34 ? -0.433 -5.170 -6.546 1.00 0.00 34 LEU A N 8
ATOM 7726 C CA . LEU A 1 34 ? 0.107 -5.370 -5.188 1.00 0.00 34 LEU A CA 8
ATOM 7727 C C . LEU A 1 34 ? 1.581 -4.856 -5.186 1.00 0.00 34 LEU A C 8
ATOM 7728 O O . LEU A 1 34 ? 1.822 -3.957 -4.402 1.00 0.00 34 LEU A O 8
ATOM 7733 N N . LEU A 1 35 ? 2.556 -5.277 -6.051 1.00 0.00 35 LEU A N 8
ATOM 7734 C CA . LEU A 1 35 ? 3.949 -4.766 -5.900 1.00 0.00 35 LEU A CA 8
ATOM 7735 C C . LEU A 1 35 ? 4.116 -3.268 -6.125 1.00 0.00 35 LEU A C 8
ATOM 7736 O O . LEU A 1 35 ? 4.638 -2.587 -5.253 1.00 0.00 35 LEU A O 8
ATOM 7741 N N . GLN A 1 36 ? 3.701 -2.783 -7.287 1.00 0.00 36 GLN A N 8
ATOM 7742 C CA . GLN A 1 36 ? 3.756 -1.350 -7.590 1.00 0.00 36 GLN A CA 8
ATOM 7743 C C . GLN A 1 36 ? 2.964 -0.470 -6.570 1.00 0.00 36 GLN A C 8
ATOM 7744 O O . GLN A 1 36 ? 3.530 0.544 -6.186 1.00 0.00 36 GLN A O 8
ATOM 7750 N N . ILE A 1 37 ? 1.779 -0.856 -6.044 1.00 0.00 37 ILE A N 8
ATOM 7751 C CA . ILE A 1 37 ? 1.168 -0.163 -4.872 1.00 0.00 37 ILE A CA 8
ATOM 7752 C C . ILE A 1 37 ? 1.909 -0.368 -3.508 1.00 0.00 37 ILE A C 8
ATOM 7753 O O . ILE A 1 37 ? 1.773 0.505 -2.694 1.00 0.00 37 ILE A O 8
ATOM 7758 N N . VAL A 1 38 ? 2.537 -1.507 -3.207 1.00 0.00 38 VAL A N 8
ATOM 7759 C CA . VAL A 1 38 ? 3.310 -1.853 -1.957 1.00 0.00 38 VAL A CA 8
ATOM 7760 C C . VAL A 1 38 ? 4.716 -1.166 -1.898 1.00 0.00 38 VAL A C 8
ATOM 7761 O O . VAL A 1 38 ? 5.080 -0.550 -0.896 1.00 0.00 38 VAL A O 8
ATOM 7765 N N . GLN A 1 39 ? 5.501 -1.277 -2.996 1.00 0.00 39 GLN A N 8
ATOM 7766 C CA . GLN A 1 39 ? 6.523 -0.280 -3.401 1.00 0.00 39 GLN A CA 8
ATOM 7767 C C . GLN A 1 39 ? 6.009 1.181 -3.263 1.00 0.00 39 GLN A C 8
ATOM 7768 O O . GLN A 1 39 ? 6.583 1.893 -2.442 1.00 0.00 39 GLN A O 8
ATOM 7774 N N . ASP A 1 40 ? 4.865 1.560 -3.885 1.00 0.00 40 ASP A N 8
ATOM 7775 C CA . ASP A 1 40 ? 4.060 2.748 -3.465 1.00 0.00 40 ASP A CA 8
ATOM 7776 C C . ASP A 1 40 ? 3.858 2.992 -1.951 1.00 0.00 40 ASP A C 8
ATOM 7777 O O . ASP A 1 40 ? 4.097 4.086 -1.429 1.00 0.00 40 ASP A O 8
ATOM 7782 N N . ALA A 1 41 ? 3.440 1.936 -1.261 1.00 0.00 41 ALA A N 8
ATOM 7783 C CA . ALA A 1 41 ? 2.782 2.061 0.044 1.00 0.00 41 ALA A CA 8
ATOM 7784 C C . ALA A 1 41 ? 3.680 2.100 1.304 1.00 0.00 41 ALA A C 8
ATOM 7785 O O . ALA A 1 41 ? 3.259 2.622 2.331 1.00 0.00 41 ALA A O 8
ATOM 7787 N N . LEU A 1 42 ? 4.936 1.672 1.212 1.00 0.00 42 LEU A N 8
ATOM 7788 C CA . LEU A 1 42 ? 6.026 2.170 2.105 1.00 0.00 42 LEU A CA 8
ATOM 7789 C C . LEU A 1 42 ? 7.116 3.104 1.502 1.00 0.00 42 LEU A C 8
ATOM 7790 O O . LEU A 1 42 ? 7.840 3.738 2.278 1.00 0.00 42 LEU A O 8
ATOM 7795 N N . SER A 1 43 ? 7.270 3.226 0.177 1.00 0.00 43 SER A N 8
ATOM 7796 C CA . SER A 1 43 ? 8.406 3.999 -0.414 1.00 0.00 43 SER A CA 8
ATOM 7797 C C . SER A 1 43 ? 8.069 4.953 -1.595 1.00 0.00 43 SER A C 8
ATOM 7798 O O . SER A 1 43 ? 8.750 5.962 -1.780 1.00 0.00 43 SER A O 8
ATOM 7801 N N . LYS A 1 44 ? 7.099 4.622 -2.440 1.00 0.00 44 LYS A N 8
ATOM 7802 C CA . LYS A 1 44 ? 7.333 4.565 -3.927 1.00 0.00 44 LYS A CA 8
ATOM 7803 C C . LYS A 1 44 ? 8.464 3.661 -4.598 1.00 0.00 44 LYS A C 8
ATOM 7804 O O . LYS A 1 44 ? 8.109 2.593 -5.113 1.00 0.00 44 LYS A O 8
ATOM 7810 N N . PRO A 1 45 ? 9.758 4.020 -4.815 1.00 0.00 45 PRO A N 8
ATOM 7811 C CA . PRO A 1 45 ? 10.396 3.790 -6.141 1.00 0.00 45 PRO A CA 8
ATOM 7812 C C . PRO A 1 45 ? 10.957 2.378 -6.482 1.00 0.00 45 PRO A C 8
ATOM 7813 O O . PRO A 1 45 ? 11.639 1.704 -5.706 1.00 0.00 45 PRO A O 8
ATOM 7817 N N . SER A 1 46 ? 10.796 2.025 -7.762 1.00 0.00 46 SER A N 8
ATOM 7818 C CA . SER A 1 46 ? 11.912 1.430 -8.545 1.00 0.00 46 SER A CA 8
ATOM 7819 C C . SER A 1 46 ? 11.964 1.971 -10.021 1.00 0.00 46 SER A C 8
ATOM 7820 O O . SER A 1 46 ? 13.022 2.504 -10.366 1.00 0.00 46 SER A O 8
ATOM 7823 N N . PRO A 1 47 ? 10.951 1.882 -10.947 1.00 0.00 47 PRO A N 8
ATOM 7824 C CA . PRO A 1 47 ? 11.243 1.948 -12.414 1.00 0.00 47 PRO A CA 8
ATOM 7825 C C . PRO A 1 47 ? 11.253 3.311 -13.174 1.00 0.00 47 PRO A C 8
ATOM 7826 O O . PRO A 1 47 ? 10.959 3.346 -14.370 1.00 0.00 47 PRO A O 8
ATOM 7830 N N . VAL A 1 48 ? 11.731 4.382 -12.527 1.00 0.00 48 VAL A N 8
ATOM 7831 C CA . VAL A 1 48 ? 12.312 5.571 -13.264 1.00 0.00 48 VAL A CA 8
ATOM 7832 C C . VAL A 1 48 ? 13.543 6.103 -12.442 1.00 0.00 48 VAL A C 8
ATOM 7833 O O . VAL A 1 48 ? 14.657 5.651 -12.698 1.00 0.00 48 VAL A O 8
ATOM 7837 N N . THR A 1 49 ? 13.586 6.983 -11.433 1.00 0.00 49 THR A N 8
ATOM 7838 C CA . THR A 1 49 ? 12.514 7.932 -10.998 1.00 0.00 49 THR A CA 8
ATOM 7839 C C . THR A 1 49 ? 13.008 8.992 -9.936 1.00 0.00 49 THR A C 8
ATOM 7840 O O . THR A 1 49 ? 13.834 8.691 -9.070 1.00 0.00 49 THR A O 8
ATOM 7844 N N . GLY A 1 50 ? 12.396 10.196 -9.913 1.00 0.00 50 GLY A N 8
ATOM 7845 C CA . GLY A 1 50 ? 12.231 10.976 -8.633 1.00 0.00 50 GLY A CA 8
ATOM 7846 C C . GLY A 1 50 ? 10.835 10.948 -7.969 1.00 0.00 50 GLY A C 8
ATOM 7847 O O . GLY A 1 50 ? 10.368 11.951 -7.425 1.00 0.00 50 GLY A O 8
ATOM 7848 N N . TYR A 1 51 ? 10.214 9.771 -7.962 1.00 0.00 51 TYR A N 8
ATOM 7849 C CA . TYR A 1 51 ? 8.910 9.523 -7.317 1.00 0.00 51 TYR A CA 8
ATOM 7850 C C . TYR A 1 51 ? 9.140 8.844 -5.918 1.00 0.00 51 TYR A C 8
ATOM 7851 O O . TYR A 1 51 ? 9.525 7.676 -5.861 1.00 0.00 51 TYR A O 8
ATOM 7860 N N . ARG A 1 52 ? 8.943 9.581 -4.804 1.00 0.00 52 ARG A N 8
ATOM 7861 C CA . ARG A 1 52 ? 9.124 9.049 -3.402 1.00 0.00 52 ARG A CA 8
ATOM 7862 C C . ARG A 1 52 ? 7.975 9.440 -2.381 1.00 0.00 52 ARG A C 8
ATOM 7863 O O . ARG A 1 52 ? 7.621 10.608 -2.324 1.00 0.00 52 ARG A O 8
ATOM 7871 N N . ASN A 1 53 ? 7.480 8.508 -1.522 1.00 0.00 53 ASN A N 8
ATOM 7872 C CA . ASN A 1 53 ? 6.375 8.650 -0.480 1.00 0.00 53 ASN A CA 8
ATOM 7873 C C . ASN A 1 53 ? 5.086 7.797 -0.902 1.00 0.00 53 ASN A C 8
ATOM 7874 O O . ASN A 1 53 ? 5.088 7.208 -1.976 1.00 0.00 53 ASN A O 8
ATOM 7879 N N . ASP A 1 54 ? 3.897 7.560 -0.287 1.00 0.00 54 ASP A N 8
ATOM 7880 C CA . ASP A 1 54 ? 3.491 7.771 1.108 1.00 0.00 54 ASP A CA 8
ATOM 7881 C C . ASP A 1 54 ? 3.911 6.498 1.868 1.00 0.00 54 ASP A C 8
ATOM 7882 O O . ASP A 1 54 ? 3.369 5.408 1.785 1.00 0.00 54 ASP A O 8
ATOM 7887 N N . ALA A 1 55 ? 4.683 6.769 2.868 1.00 0.00 55 ALA A N 8
ATOM 7888 C CA . ALA A 1 55 ? 6.085 6.476 2.910 1.00 0.00 55 ALA A CA 8
ATOM 7889 C C . ALA A 1 55 ? 6.357 5.729 4.264 1.00 0.00 55 ALA A C 8
ATOM 7890 O O . ALA A 1 55 ? 5.695 4.781 4.679 1.00 0.00 55 ALA A O 8
ATOM 7892 N N . GLU A 1 56 ? 7.295 6.264 5.010 1.00 0.00 56 GLU A N 8
ATOM 7893 C CA . GLU A 1 56 ? 7.054 7.317 6.061 1.00 0.00 56 GLU A CA 8
ATOM 7894 C C . GLU A 1 56 ? 5.661 8.053 6.347 1.00 0.00 56 GLU A C 8
ATOM 7895 O O . GLU A 1 56 ? 5.397 8.596 7.414 1.00 0.00 56 GLU A O 8
ATOM 7901 N N . ARG A 1 57 ? 4.724 8.002 5.424 1.00 0.00 57 ARG A N 8
ATOM 7902 C CA . ARG A 1 57 ? 3.460 8.773 5.365 1.00 0.00 57 ARG A CA 8
ATOM 7903 C C . ARG A 1 57 ? 2.212 7.831 5.338 1.00 0.00 57 ARG A C 8
ATOM 7904 O O . ARG A 1 57 ? 1.270 8.074 6.096 1.00 0.00 57 ARG A O 8
ATOM 7912 N N . LEU A 1 58 ? 2.244 6.667 4.642 1.00 0.00 58 LEU A N 8
ATOM 7913 C CA . LEU A 1 58 ? 1.539 5.466 5.168 1.00 0.00 58 LEU A CA 8
ATOM 7914 C C . LEU A 1 58 ? 2.246 4.733 6.376 1.00 0.00 58 LEU A C 8
ATOM 7915 O O . LEU A 1 58 ? 1.577 3.988 7.098 1.00 0.00 58 LEU A O 8
ATOM 7920 N N . ALA A 1 59 ? 3.532 5.017 6.717 1.00 0.00 59 ALA A N 8
ATOM 7921 C CA . ALA A 1 59 ? 4.018 4.931 8.122 1.00 0.00 59 ALA A CA 8
ATOM 7922 C C . ALA A 1 59 ? 3.208 5.751 9.132 1.00 0.00 59 ALA A C 8
ATOM 7923 O O . ALA A 1 59 ? 2.779 5.159 10.115 1.00 0.00 59 ALA A O 8
ATOM 7925 N N . ASP A 1 60 ? 2.950 7.055 8.906 1.00 0.00 60 ASP A N 8
ATOM 7926 C CA . ASP A 1 60 ? 2.003 7.762 9.800 1.00 0.00 60 ASP A CA 8
ATOM 7927 C C . ASP A 1 60 ? 0.502 7.391 9.666 1.00 0.00 60 ASP A C 8
ATOM 7928 O O . ASP A 1 60 ? -0.276 7.735 10.557 1.00 0.00 60 ASP A O 8
ATOM 7933 N N . GLU A 1 61 ? 0.084 6.703 8.597 1.00 0.00 61 GLU A N 8
ATOM 7934 C CA . GLU A 1 61 ? -1.279 6.115 8.586 1.00 0.00 61 GLU A CA 8
ATOM 7935 C C . GLU A 1 61 ? -1.402 4.881 9.508 1.00 0.00 61 GLU A C 8
ATOM 7936 O O . GLU A 1 61 ? -2.135 4.973 10.502 1.00 0.00 61 GLU A O 8
ATOM 7942 N N . GLN A 1 62 ? -0.638 3.775 9.326 1.00 0.00 62 GLN A N 8
ATOM 7943 C CA . GLN A 1 62 ? -0.682 2.709 10.316 1.00 0.00 62 GLN A CA 8
ATOM 7944 C C . GLN A 1 62 ? -0.059 3.181 11.660 1.00 0.00 62 GLN A C 8
ATOM 7945 O O . GLN A 1 62 ? -0.789 3.224 12.637 1.00 0.00 62 GLN A O 8
ATOM 7951 N N . SER A 1 63 ? 1.206 3.592 11.716 1.00 0.00 63 SER A N 8
ATOM 7952 C CA . SER A 1 63 ? 1.827 4.196 12.918 1.00 0.00 63 SER A CA 8
ATOM 7953 C C . SER A 1 63 ? 1.810 5.751 13.064 1.00 0.00 63 SER A C 8
ATOM 7954 O O . SER A 1 63 ? 2.775 6.363 13.526 1.00 0.00 63 SER A O 8
ATOM 7957 N N . GLU A 1 64 ? 0.629 6.370 12.934 1.00 0.00 64 GLU A N 8
ATOM 7958 C CA . GLU A 1 64 ? -0.052 6.983 14.114 1.00 0.00 64 GLU A CA 8
ATOM 7959 C C . GLU A 1 64 ? -1.364 6.255 14.599 1.00 0.00 64 GLU A C 8
ATOM 7960 O O . GLU A 1 64 ? -1.736 6.462 15.758 1.00 0.00 64 GLU A O 8
ATOM 7966 N N . LEU A 1 65 ? -2.085 5.432 13.801 1.00 0.00 65 LEU A N 8
ATOM 7967 C CA . LEU A 1 65 ? -3.406 4.839 14.224 1.00 0.00 65 LEU A CA 8
ATOM 7968 C C . LEU A 1 65 ? -3.349 3.423 14.937 1.00 0.00 65 LEU A C 8
ATOM 7969 O O . LEU A 1 65 ? -4.339 2.948 15.492 1.00 0.00 65 LEU A O 8
ATOM 7974 N N . VAL A 1 66 ? -2.162 2.805 14.970 1.00 0.00 66 VAL A N 8
ATOM 7975 C CA . VAL A 1 66 ? -1.755 1.644 15.834 1.00 0.00 66 VAL A CA 8
ATOM 7976 C C . VAL A 1 66 ? -2.196 1.649 17.350 1.00 0.00 66 VAL A C 8
ATOM 7977 O O . VAL A 1 66 ? -2.799 0.692 17.837 1.00 0.00 66 VAL A O 8
ATOM 7981 N N . ALA B 1 1 ? -19.969 -15.311 0.169 1.00 0.00 1 ALA B N 8
ATOM 7982 C CA . ALA B 1 1 ? -18.527 -15.046 -0.044 1.00 0.00 1 ALA B CA 8
ATOM 7983 C C . ALA B 1 1 ? -17.583 -16.050 0.698 1.00 0.00 1 ALA B C 8
ATOM 7984 O O . ALA B 1 1 ? -17.772 -16.382 1.870 1.00 0.00 1 ALA B O 8
ATOM 7986 N N . ARG B 1 2 ? -16.523 -16.506 0.009 1.00 0.00 2 ARG B N 8
ATOM 7987 C CA . ARG B 1 2 ? -15.554 -17.518 0.561 1.00 0.00 2 ARG B CA 8
ATOM 7988 C C . ARG B 1 2 ? -14.694 -17.227 1.822 1.00 0.00 2 ARG B C 8
ATOM 7989 O O . ARG B 1 2 ? -14.454 -18.069 2.688 1.00 0.00 2 ARG B O 8
ATOM 7997 N N . ASP B 1 3 ? -14.211 -16.013 1.813 1.00 0.00 3 ASP B N 8
ATOM 7998 C CA . ASP B 1 3 ? -13.232 -15.461 2.751 1.00 0.00 3 ASP B CA 8
ATOM 7999 C C . ASP B 1 3 ? -11.774 -16.027 2.641 1.00 0.00 3 ASP B C 8
ATOM 8000 O O . ASP B 1 3 ? -11.450 -17.125 3.090 1.00 0.00 3 ASP B O 8
ATOM 8005 N N . ASP B 1 4 ? -10.901 -15.181 2.085 1.00 0.00 4 ASP B N 8
ATOM 8006 C CA . ASP B 1 4 ? -9.419 -15.348 2.112 1.00 0.00 4 ASP B CA 8
ATOM 8007 C C . ASP B 1 4 ? -8.740 -16.541 1.352 1.00 0.00 4 ASP B C 8
ATOM 8008 O O . ASP B 1 4 ? -8.030 -17.345 1.960 1.00 0.00 4 ASP B O 8
ATOM 8013 N N . PRO B 1 5 ? -8.770 -16.584 -0.007 1.00 0.00 5 PRO B N 8
ATOM 8014 C CA . PRO B 1 5 ? -7.694 -17.226 -0.804 1.00 0.00 5 PRO B CA 8
ATOM 8015 C C . PRO B 1 5 ? -6.257 -16.610 -0.686 1.00 0.00 5 PRO B C 8
ATOM 8016 O O . PRO B 1 5 ? -6.028 -15.469 -0.251 1.00 0.00 5 PRO B O 8
ATOM 8020 N N . HIS B 1 6 ? -5.324 -17.434 -1.173 1.00 0.00 6 HIS B N 8
ATOM 8021 C CA . HIS B 1 6 ? -3.914 -17.058 -1.407 1.00 0.00 6 HIS B CA 8
ATOM 8022 C C . HIS B 1 6 ? -3.686 -16.448 -2.835 1.00 0.00 6 HIS B C 8
ATOM 8023 O O . HIS B 1 6 ? -4.296 -16.881 -3.821 1.00 0.00 6 HIS B O 8
ATOM 8030 N N . PHE B 1 7 ? -2.664 -15.596 -3.012 1.00 0.00 7 PHE B N 8
ATOM 8031 C CA . PHE B 1 7 ? -1.708 -15.803 -4.136 1.00 0.00 7 PHE B CA 8
ATOM 8032 C C . PHE B 1 7 ? -0.216 -15.744 -3.658 1.00 0.00 7 PHE B C 8
ATOM 8033 O O . PHE B 1 7 ? 0.143 -15.154 -2.631 1.00 0.00 7 PHE B O 8
ATOM 8041 N N . ASN B 1 8 ? 0.675 -16.322 -4.472 1.00 0.00 8 ASN B N 8
ATOM 8042 C CA . ASN B 1 8 ? 2.144 -16.166 -4.318 1.00 0.00 8 ASN B CA 8
ATOM 8043 C C . ASN B 1 8 ? 2.666 -14.708 -4.559 1.00 0.00 8 ASN B C 8
ATOM 8044 O O . ASN B 1 8 ? 3.076 -14.362 -5.672 1.00 0.00 8 ASN B O 8
ATOM 8049 N N . PHE B 1 9 ? 2.694 -13.840 -3.520 1.00 0.00 9 PHE B N 8
ATOM 8050 C CA . PHE B 1 9 ? 3.558 -12.656 -3.534 1.00 0.00 9 PHE B CA 8
ATOM 8051 C C . PHE B 1 9 ? 5.018 -13.047 -3.166 1.00 0.00 9 PHE B C 8
ATOM 8052 O O . PHE B 1 9 ? 5.408 -14.215 -3.052 1.00 0.00 9 PHE B O 8
ATOM 8060 N N . ARG B 1 10 ? 5.864 -12.039 -3.167 1.00 0.00 10 ARG B N 8
ATOM 8061 C CA . ARG B 1 10 ? 7.328 -12.232 -3.179 1.00 0.00 10 ARG B CA 8
ATOM 8062 C C . ARG B 1 10 ? 7.993 -11.448 -2.033 1.00 0.00 10 ARG B C 8
ATOM 8063 O O . ARG B 1 10 ? 7.706 -11.674 -0.861 1.00 0.00 10 ARG B O 8
ATOM 8071 N N . MET B 1 11 ? 9.094 -10.781 -2.263 1.00 0.00 11 MET B N 8
ATOM 8072 C CA . MET B 1 11 ? 9.128 -9.630 -3.221 1.00 0.00 11 MET B CA 8
ATOM 8073 C C . MET B 1 11 ? 10.520 -9.563 -3.963 1.00 0.00 11 MET B C 8
ATOM 8074 O O . MET B 1 11 ? 11.486 -10.213 -3.536 1.00 0.00 11 MET B O 8
ATOM 8079 N N . PRO B 1 12 ? 10.753 -8.717 -5.016 1.00 0.00 12 PRO B N 8
ATOM 8080 C CA . PRO B 1 12 ? 12.091 -8.115 -5.277 1.00 0.00 12 PRO B CA 8
ATOM 8081 C C . PRO B 1 12 ? 12.768 -7.538 -3.998 1.00 0.00 12 PRO B C 8
ATOM 8082 O O . PRO B 1 12 ? 12.102 -6.920 -3.154 1.00 0.00 12 PRO B O 8
ATOM 8086 N N . MET B 1 13 ? 14.046 -7.875 -3.780 1.00 0.00 13 MET B N 8
ATOM 8087 C CA . MET B 1 13 ? 14.598 -7.879 -2.396 1.00 0.00 13 MET B CA 8
ATOM 8088 C C . MET B 1 13 ? 14.585 -6.534 -1.591 1.00 0.00 13 MET B C 8
ATOM 8089 O O . MET B 1 13 ? 14.432 -6.571 -0.374 1.00 0.00 13 MET B O 8
ATOM 8094 N N . GLU B 1 14 ? 14.620 -5.366 -2.247 1.00 0.00 14 GLU B N 8
ATOM 8095 C CA . GLU B 1 14 ? 14.229 -4.081 -1.604 1.00 0.00 14 GLU B CA 8
ATOM 8096 C C . GLU B 1 14 ? 12.787 -3.998 -1.001 1.00 0.00 14 GLU B C 8
ATOM 8097 O O . GLU B 1 14 ? 12.672 -3.648 0.166 1.00 0.00 14 GLU B O 8
ATOM 8103 N N . VAL B 1 15 ? 11.713 -4.363 -1.721 1.00 0.00 15 VAL B N 8
ATOM 8104 C CA . VAL B 1 15 ? 10.325 -4.437 -1.166 1.00 0.00 15 VAL B CA 8
ATOM 8105 C C . VAL B 1 15 ? 10.141 -5.485 -0.049 1.00 0.00 15 VAL B C 8
ATOM 8106 O O . VAL B 1 15 ? 9.443 -5.180 0.908 1.00 0.00 15 VAL B O 8
ATOM 8110 N N . ARG B 1 16 ? 10.682 -6.703 -0.156 1.00 0.00 16 ARG B N 8
ATOM 8111 C CA . ARG B 1 16 ? 10.587 -7.666 0.961 1.00 0.00 16 ARG B CA 8
ATOM 8112 C C . ARG B 1 16 ? 11.588 -7.423 2.098 1.00 0.00 16 ARG B C 8
ATOM 8113 O O . ARG B 1 16 ? 11.180 -7.641 3.227 1.00 0.00 16 ARG B O 8
ATOM 8121 N N . GLU B 1 17 ? 12.816 -6.915 1.920 1.00 0.00 17 GLU B N 8
ATOM 8122 C CA . GLU B 1 17 ? 13.550 -6.376 3.092 1.00 0.00 17 GLU B CA 8
ATOM 8123 C C . GLU B 1 17 ? 12.871 -5.129 3.722 1.00 0.00 17 GLU B C 8
ATOM 8124 O O . GLU B 1 17 ? 12.713 -5.093 4.931 1.00 0.00 17 GLU B O 8
ATOM 8130 N N . LYS B 1 18 ? 12.398 -4.154 2.938 1.00 0.00 18 LYS B N 8
ATOM 8131 C CA . LYS B 1 18 ? 11.621 -3.011 3.486 1.00 0.00 18 LYS B CA 8
ATOM 8132 C C . LYS B 1 18 ? 10.178 -3.297 4.021 1.00 0.00 18 LYS B C 8
ATOM 8133 O O . LYS B 1 18 ? 9.817 -2.720 5.047 1.00 0.00 18 LYS B O 8
ATOM 8139 N N . LEU B 1 19 ? 9.403 -4.240 3.455 1.00 0.00 19 LEU B N 8
ATOM 8140 C CA . LEU B 1 19 ? 8.151 -4.765 4.072 1.00 0.00 19 LEU B CA 8
ATOM 8141 C C . LEU B 1 19 ? 8.393 -5.779 5.242 1.00 0.00 19 LEU B C 8
ATOM 8142 O O . LEU B 1 19 ? 7.730 -5.694 6.276 1.00 0.00 19 LEU B O 8
ATOM 8147 N N . LYS B 1 20 ? 9.368 -6.696 5.147 1.00 0.00 20 LYS B N 8
ATOM 8148 C CA . LYS B 1 20 ? 9.680 -7.677 6.202 1.00 0.00 20 LYS B CA 8
ATOM 8149 C C . LYS B 1 20 ? 10.535 -7.112 7.382 1.00 0.00 20 LYS B C 8
ATOM 8150 O O . LYS B 1 20 ? 10.331 -7.550 8.507 1.00 0.00 20 LYS B O 8
ATOM 8156 N N . PHE B 1 21 ? 11.459 -6.145 7.174 1.00 0.00 21 PHE B N 8
ATOM 8157 C CA . PHE B 1 21 ? 11.905 -5.209 8.246 1.00 0.00 21 PHE B CA 8
ATOM 8158 C C . PHE B 1 21 ? 10.716 -4.393 8.754 1.00 0.00 21 PHE B C 8
ATOM 8159 O O . PHE B 1 21 ? 10.312 -4.808 9.817 1.00 0.00 21 PHE B O 8
ATOM 8167 N N . ARG B 1 22 ? 10.089 -3.376 8.129 1.00 0.00 22 ARG B N 8
ATOM 8168 C CA . ARG B 1 22 ? 8.802 -2.783 8.638 1.00 0.00 22 ARG B CA 8
ATOM 8169 C C . ARG B 1 22 ? 7.910 -3.695 9.578 1.00 0.00 22 ARG B C 8
ATOM 8170 O O . ARG B 1 22 ? 7.823 -3.398 10.766 1.00 0.00 22 ARG B O 8
ATOM 8178 N N . ALA B 1 23 ? 7.543 -4.910 9.130 1.00 0.00 23 ALA B N 8
ATOM 8179 C CA . ALA B 1 23 ? 7.161 -6.053 10.007 1.00 0.00 23 ALA B CA 8
ATOM 8180 C C . ALA B 1 23 ? 8.104 -6.420 11.220 1.00 0.00 23 ALA B C 8
ATOM 8181 O O . ALA B 1 23 ? 7.806 -6.053 12.358 1.00 0.00 23 ALA B O 8
ATOM 8183 N N . GLU B 1 24 ? 9.212 -7.134 10.991 1.00 0.00 24 GLU B N 8
ATOM 8184 C CA . GLU B 1 24 ? 10.174 -7.579 12.049 1.00 0.00 24 GLU B CA 8
ATOM 8185 C C . GLU B 1 24 ? 11.000 -6.494 12.833 1.00 0.00 24 GLU B C 8
ATOM 8186 O O . GLU B 1 24 ? 11.267 -6.658 14.024 1.00 0.00 24 GLU B O 8
ATOM 8192 N N . ALA B 1 25 ? 11.380 -5.394 12.174 1.00 0.00 25 ALA B N 8
ATOM 8193 C CA . ALA B 1 25 ? 11.649 -4.072 12.799 1.00 0.00 25 ALA B CA 8
ATOM 8194 C C . ALA B 1 25 ? 10.655 -3.580 13.922 1.00 0.00 25 ALA B C 8
ATOM 8195 O O . ALA B 1 25 ? 11.105 -3.095 14.961 1.00 0.00 25 ALA B O 8
ATOM 8197 N N . ASN B 1 26 ? 9.325 -3.655 13.680 1.00 0.00 26 ASN B N 8
ATOM 8198 C CA . ASN B 1 26 ? 8.286 -3.098 14.598 1.00 0.00 26 ASN B CA 8
ATOM 8199 C C . ASN B 1 26 ? 7.600 -4.114 15.588 1.00 0.00 26 ASN B C 8
ATOM 8200 O O . ASN B 1 26 ? 7.353 -3.772 16.746 1.00 0.00 26 ASN B O 8
ATOM 8205 N N . GLY B 1 27 ? 7.211 -5.305 15.105 1.00 0.00 27 GLY B N 8
ATOM 8206 C CA . GLY B 1 27 ? 6.185 -6.172 15.768 1.00 0.00 27 GLY B CA 8
ATOM 8207 C C . GLY B 1 27 ? 4.918 -6.594 14.965 1.00 0.00 27 GLY B C 8
ATOM 8208 O O . GLY B 1 27 ? 3.977 -7.114 15.565 1.00 0.00 27 GLY B O 8
ATOM 8209 N N . ARG B 1 28 ? 4.878 -6.423 13.636 1.00 0.00 28 ARG B N 8
ATOM 8210 C CA . ARG B 1 28 ? 3.849 -7.028 12.741 1.00 0.00 28 ARG B CA 8
ATOM 8211 C C . ARG B 1 28 ? 4.643 -8.123 11.934 1.00 0.00 28 ARG B C 8
ATOM 8212 O O . ARG B 1 28 ? 5.872 -8.106 11.842 1.00 0.00 28 ARG B O 8
ATOM 8220 N N . SER B 1 29 ? 4.013 -9.177 11.424 1.00 0.00 29 SER B N 8
ATOM 8221 C CA . SER B 1 29 ? 4.760 -10.350 10.848 1.00 0.00 29 SER B CA 8
ATOM 8222 C C . SER B 1 29 ? 4.152 -10.599 9.461 1.00 0.00 29 SER B C 8
ATOM 8223 O O . SER B 1 29 ? 2.951 -10.831 9.402 1.00 0.00 29 SER B O 8
ATOM 8226 N N . MET B 1 30 ? 4.868 -10.380 8.345 1.00 0.00 30 MET B N 8
ATOM 8227 C CA . MET B 1 30 ? 4.278 -9.662 7.171 1.00 0.00 30 MET B CA 8
ATOM 8228 C C . MET B 1 30 ? 2.863 -10.082 6.668 1.00 0.00 30 MET B C 8
ATOM 8229 O O . MET B 1 30 ? 2.088 -9.205 6.351 1.00 0.00 30 MET B O 8
ATOM 8234 N N . ASN B 1 31 ? 2.411 -11.336 6.613 1.00 0.00 31 ASN B N 8
ATOM 8235 C CA . ASN B 1 31 ? 0.945 -11.591 6.450 1.00 0.00 31 ASN B CA 8
ATOM 8236 C C . ASN B 1 31 ? -0.006 -10.763 7.432 1.00 0.00 31 ASN B C 8
ATOM 8237 O O . ASN B 1 31 ? -0.908 -10.085 6.947 1.00 0.00 31 ASN B O 8
ATOM 8242 N N . SER B 1 32 ? 0.331 -10.644 8.733 1.00 0.00 32 SER B N 8
ATOM 8243 C CA . SER B 1 32 ? 0.054 -9.411 9.551 1.00 0.00 32 SER B CA 8
ATOM 8244 C C . SER B 1 32 ? 0.581 -8.028 9.033 1.00 0.00 32 SER B C 8
ATOM 8245 O O . SER B 1 32 ? -0.267 -7.189 8.724 1.00 0.00 32 SER B O 8
ATOM 8248 N N . GLU B 1 33 ? 1.885 -7.719 8.881 1.00 0.00 33 GLU B N 8
ATOM 8249 C CA . GLU B 1 33 ? 2.293 -6.333 8.437 1.00 0.00 33 GLU B CA 8
ATOM 8250 C C . GLU B 1 33 ? 1.954 -5.837 7.009 1.00 0.00 33 GLU B C 8
ATOM 8251 O O . GLU B 1 33 ? 1.456 -4.729 6.841 1.00 0.00 33 GLU B O 8
ATOM 8257 N N . LEU B 1 34 ? 2.279 -6.641 5.980 1.00 0.00 34 LEU B N 8
ATOM 8258 C CA . LEU B 1 34 ? 1.681 -6.560 4.634 1.00 0.00 34 LEU B CA 8
ATOM 8259 C C . LEU B 1 34 ? 0.153 -6.334 4.807 1.00 0.00 34 LEU B C 8
ATOM 8260 O O . LEU B 1 34 ? -0.260 -5.276 4.373 1.00 0.00 34 LEU B O 8
ATOM 8265 N N . LEU B 1 35 ? -0.676 -7.136 5.545 1.00 0.00 35 LEU B N 8
ATOM 8266 C CA . LEU B 1 35 ? -2.111 -6.762 5.706 1.00 0.00 35 LEU B CA 8
ATOM 8267 C C . LEU B 1 35 ? -2.406 -5.400 6.390 1.00 0.00 35 LEU B C 8
ATOM 8268 O O . LEU B 1 35 ? -3.309 -4.682 5.975 1.00 0.00 35 LEU B O 8
ATOM 8273 N N . GLN B 1 36 ? -1.658 -5.052 7.427 1.00 0.00 36 GLN B N 8
ATOM 8274 C CA . GLN B 1 36 ? -1.791 -3.737 8.110 1.00 0.00 36 GLN B CA 8
ATOM 8275 C C . GLN B 1 36 ? -1.366 -2.510 7.260 1.00 0.00 36 GLN B C 8
ATOM 8276 O O . GLN B 1 36 ? -2.147 -1.560 7.173 1.00 0.00 36 GLN B O 8
ATOM 8282 N N . ILE B 1 37 ? -0.217 -2.530 6.562 1.00 0.00 37 ILE B N 8
ATOM 8283 C CA . ILE B 1 37 ? 0.027 -1.572 5.451 1.00 0.00 37 ILE B CA 8
ATOM 8284 C C . ILE B 1 37 ? -0.936 -1.680 4.227 1.00 0.00 37 ILE B C 8
ATOM 8285 O O . ILE B 1 37 ? -1.016 -0.680 3.554 1.00 0.00 37 ILE B O 8
ATOM 8290 N N . VAL B 1 38 ? -1.495 -2.844 3.866 1.00 0.00 38 VAL B N 8
ATOM 8291 C CA . VAL B 1 38 ? -2.299 -3.110 2.631 1.00 0.00 38 VAL B CA 8
ATOM 8292 C C . VAL B 1 38 ? -3.804 -2.707 2.791 1.00 0.00 38 VAL B C 8
ATOM 8293 O O . VAL B 1 38 ? -4.401 -2.097 1.910 1.00 0.00 38 VAL B O 8
ATOM 8297 N N . GLN B 1 39 ? -4.430 -3.092 3.917 1.00 0.00 39 GLN B N 8
ATOM 8298 C CA . GLN B 1 39 ? -5.641 -2.420 4.454 1.00 0.00 39 GLN B CA 8
ATOM 8299 C C . GLN B 1 39 ? -5.410 -0.888 4.722 1.00 0.00 39 GLN B C 8
ATOM 8300 O O . GLN B 1 39 ? -6.245 -0.080 4.308 1.00 0.00 39 GLN B O 8
ATOM 8306 N N . ASP B 1 40 ? -4.222 -0.477 5.232 1.00 0.00 40 ASP B N 8
ATOM 8307 C CA . ASP B 1 40 ? -3.680 0.889 4.934 1.00 0.00 40 ASP B CA 8
ATOM 8308 C C . ASP B 1 40 ? -3.552 1.358 3.431 1.00 0.00 40 ASP B C 8
ATOM 8309 O O . ASP B 1 40 ? -3.901 2.492 3.095 1.00 0.00 40 ASP B O 8
ATOM 8314 N N . ALA B 1 41 ? -3.106 0.482 2.530 1.00 0.00 41 ALA B N 8
ATOM 8315 C CA . ALA B 1 41 ? -2.840 0.789 1.093 1.00 0.00 41 ALA B CA 8
ATOM 8316 C C . ALA B 1 41 ? -4.093 0.928 0.158 1.00 0.00 41 ALA B C 8
ATOM 8317 O O . ALA B 1 41 ? -4.048 1.511 -0.923 1.00 0.00 41 ALA B O 8
ATOM 8319 N N . LEU B 1 42 ? -5.212 0.362 0.593 1.00 0.00 42 LEU B N 8
ATOM 8320 C CA . LEU B 1 42 ? -6.554 0.534 -0.027 1.00 0.00 42 LEU B CA 8
ATOM 8321 C C . LEU B 1 42 ? -7.423 1.638 0.655 1.00 0.00 42 LEU B C 8
ATOM 8322 O O . LEU B 1 42 ? -8.158 2.348 -0.035 1.00 0.00 42 LEU B O 8
ATOM 8327 N N . SER B 1 43 ? -7.336 1.785 1.990 1.00 0.00 43 SER B N 8
ATOM 8328 C CA . SER B 1 43 ? -7.947 2.942 2.717 1.00 0.00 43 SER B CA 8
ATOM 8329 C C . SER B 1 43 ? -7.385 4.374 2.396 1.00 0.00 43 SER B C 8
ATOM 8330 O O . SER B 1 43 ? -8.177 5.315 2.314 1.00 0.00 43 SER B O 8
ATOM 8333 N N . LYS B 1 44 ? -6.055 4.547 2.258 1.00 0.00 44 LYS B N 8
ATOM 8334 C CA . LYS B 1 44 ? -5.401 5.857 1.938 1.00 0.00 44 LYS B CA 8
ATOM 8335 C C . LYS B 1 44 ? -5.396 6.980 3.052 1.00 0.00 44 LYS B C 8
ATOM 8336 O O . LYS B 1 44 ? -6.311 7.010 3.883 1.00 0.00 44 LYS B O 8
ATOM 8342 N N . PRO B 1 45 ? -4.393 7.920 3.140 1.00 0.00 45 PRO B N 8
ATOM 8343 C CA . PRO B 1 45 ? -4.251 8.804 4.325 1.00 0.00 45 PRO B CA 8
ATOM 8344 C C . PRO B 1 45 ? -4.808 10.264 4.239 1.00 0.00 45 PRO B C 8
ATOM 8345 O O . PRO B 1 45 ? -4.528 11.018 3.303 1.00 0.00 45 PRO B O 8
ATOM 8349 N N . SER B 1 46 ? -5.453 10.707 5.327 1.00 0.00 46 SER B N 8
ATOM 8350 C CA . SER B 1 46 ? -5.318 12.119 5.803 1.00 0.00 46 SER B CA 8
ATOM 8351 C C . SER B 1 46 ? -4.258 12.288 6.957 1.00 0.00 46 SER B C 8
ATOM 8352 O O . SER B 1 46 ? -3.409 13.167 6.778 1.00 0.00 46 SER B O 8
ATOM 8355 N N . PRO B 1 47 ? -4.182 11.496 8.082 1.00 0.00 47 PRO B N 8
ATOM 8356 C CA . PRO B 1 47 ? -2.998 11.506 9.001 1.00 0.00 47 PRO B CA 8
ATOM 8357 C C . PRO B 1 47 ? -1.607 11.090 8.403 1.00 0.00 47 PRO B C 8
ATOM 8358 O O . PRO B 1 47 ? -1.083 9.996 8.627 1.00 0.00 47 PRO B O 8
ATOM 8362 N N . VAL B 1 48 ? -1.001 12.012 7.655 1.00 0.00 48 VAL B N 8
ATOM 8363 C CA . VAL B 1 48 ? 0.325 11.799 6.983 1.00 0.00 48 VAL B CA 8
ATOM 8364 C C . VAL B 1 48 ? 1.624 12.147 7.764 1.00 0.00 48 VAL B C 8
ATOM 8365 O O . VAL B 1 48 ? 2.647 11.530 7.476 1.00 0.00 48 VAL B O 8
ATOM 8369 N N . THR B 1 49 ? 1.805 13.032 8.733 1.00 0.00 49 THR B N 8
ATOM 8370 C CA . THR B 1 49 ? 0.960 14.222 9.024 1.00 0.00 49 THR B CA 8
ATOM 8371 C C . THR B 1 49 ? 1.872 15.485 8.844 1.00 0.00 49 THR B C 8
ATOM 8372 O O . THR B 1 49 ? 2.704 15.796 9.701 1.00 0.00 49 THR B O 8
ATOM 8376 N N . GLY B 1 50 ? 1.767 16.179 7.698 1.00 0.00 50 GLY B N 8
ATOM 8377 C CA . GLY B 1 50 ? 2.712 17.282 7.334 1.00 0.00 50 GLY B CA 8
ATOM 8378 C C . GLY B 1 50 ? 4.123 16.963 6.766 1.00 0.00 50 GLY B C 8
ATOM 8379 O O . GLY B 1 50 ? 4.891 17.907 6.583 1.00 0.00 50 GLY B O 8
ATOM 8380 N N . TYR B 1 51 ? 4.493 15.702 6.472 1.00 0.00 51 TYR B N 8
ATOM 8381 C CA . TYR B 1 51 ? 5.905 15.342 6.114 1.00 0.00 51 TYR B CA 8
ATOM 8382 C C . TYR B 1 51 ? 6.410 15.738 4.666 1.00 0.00 51 TYR B C 8
ATOM 8383 O O . TYR B 1 51 ? 7.575 16.093 4.481 1.00 0.00 51 TYR B O 8
ATOM 8392 N N . ARG B 1 52 ? 5.525 15.643 3.669 1.00 0.00 52 ARG B N 8
ATOM 8393 C CA . ARG B 1 52 ? 5.723 16.170 2.268 1.00 0.00 52 ARG B CA 8
ATOM 8394 C C . ARG B 1 52 ? 4.348 16.304 1.478 1.00 0.00 52 ARG B C 8
ATOM 8395 O O . ARG B 1 52 ? 3.767 17.384 1.525 1.00 0.00 52 ARG B O 8
ATOM 8403 N N . ASN B 1 53 ? 3.670 15.411 0.716 1.00 0.00 53 ASN B N 8
ATOM 8404 C CA . ASN B 1 53 ? 4.022 13.972 0.463 1.00 0.00 53 ASN B CA 8
ATOM 8405 C C . ASN B 1 53 ? 3.225 13.244 -0.651 1.00 0.00 53 ASN B C 8
ATOM 8406 O O . ASN B 1 53 ? 2.609 13.878 -1.508 1.00 0.00 53 ASN B O 8
ATOM 8411 N N . ASP B 1 54 ? 3.344 11.893 -0.713 1.00 0.00 54 ASP B N 8
ATOM 8412 C CA . ASP B 1 54 ? 3.269 11.113 -1.961 1.00 0.00 54 ASP B CA 8
ATOM 8413 C C . ASP B 1 54 ? 2.350 9.834 -1.986 1.00 0.00 54 ASP B C 8
ATOM 8414 O O . ASP B 1 54 ? 2.592 8.766 -2.511 1.00 0.00 54 ASP B O 8
ATOM 8419 N N . ALA B 1 55 ? 1.121 9.830 -1.556 1.00 0.00 55 ALA B N 8
ATOM 8420 C CA . ALA B 1 55 ? 0.142 10.886 -1.794 1.00 0.00 55 ALA B CA 8
ATOM 8421 C C . ALA B 1 55 ? -0.090 11.507 -3.218 1.00 0.00 55 ALA B C 8
ATOM 8422 O O . ALA B 1 55 ? -0.778 10.949 -4.078 1.00 0.00 55 ALA B O 8
ATOM 8424 N N . GLU B 1 56 ? 0.688 12.533 -3.522 1.00 0.00 56 GLU B N 8
ATOM 8425 C CA . GLU B 1 56 ? 1.296 12.706 -4.893 1.00 0.00 56 GLU B CA 8
ATOM 8426 C C . GLU B 1 56 ? 1.885 11.444 -5.645 1.00 0.00 56 GLU B C 8
ATOM 8427 O O . GLU B 1 56 ? 2.095 11.418 -6.848 1.00 0.00 56 GLU B O 8
ATOM 8433 N N . ARG B 1 57 ? 2.245 10.381 -4.949 1.00 0.00 57 ARG B N 8
ATOM 8434 C CA . ARG B 1 57 ? 2.768 9.113 -5.533 1.00 0.00 57 ARG B CA 8
ATOM 8435 C C . ARG B 1 57 ? 1.698 7.982 -5.603 1.00 0.00 57 ARG B C 8
ATOM 8436 O O . ARG B 1 57 ? 1.844 7.034 -6.371 1.00 0.00 57 ARG B O 8
ATOM 8444 N N . LEU B 1 58 ? 0.518 8.163 -5.006 1.00 0.00 58 LEU B N 8
ATOM 8445 C CA . LEU B 1 58 ? -0.750 7.617 -5.578 1.00 0.00 58 LEU B CA 8
ATOM 8446 C C . LEU B 1 58 ? -1.458 8.494 -6.718 1.00 0.00 58 LEU B C 8
ATOM 8447 O O . LEU B 1 58 ? -2.205 7.940 -7.538 1.00 0.00 58 LEU B O 8
ATOM 8452 N N . ALA B 1 59 ? -0.972 9.727 -7.053 1.00 0.00 59 ALA B N 8
ATOM 8453 C CA . ALA B 1 59 ? -0.740 10.100 -8.506 1.00 0.00 59 ALA B CA 8
ATOM 8454 C C . ALA B 1 59 ? -0.025 9.015 -9.357 1.00 0.00 59 ALA B C 8
ATOM 8455 O O . ALA B 1 59 ? -0.408 8.727 -10.488 1.00 0.00 59 ALA B O 8
ATOM 8457 N N . ASP B 1 60 ? 1.059 8.459 -8.804 1.00 0.00 60 ASP B N 8
ATOM 8458 C CA . ASP B 1 60 ? 1.781 7.339 -9.485 1.00 0.00 60 ASP B CA 8
ATOM 8459 C C . ASP B 1 60 ? 1.203 5.886 -9.386 1.00 0.00 60 ASP B C 8
ATOM 8460 O O . ASP B 1 60 ? 1.567 4.978 -10.143 1.00 0.00 60 ASP B O 8
ATOM 8465 N N . GLU B 1 61 ? 0.183 5.714 -8.550 1.00 0.00 61 GLU B N 8
ATOM 8466 C CA . GLU B 1 61 ? -0.903 4.735 -8.864 1.00 0.00 61 GLU B CA 8
ATOM 8467 C C . GLU B 1 61 ? -1.567 5.029 -10.251 1.00 0.00 61 GLU B C 8
ATOM 8468 O O . GLU B 1 61 ? -1.446 4.183 -11.149 1.00 0.00 61 GLU B O 8
ATOM 8474 N N . GLN B 1 62 ? -2.098 6.249 -10.517 1.00 0.00 62 GLN B N 8
ATOM 8475 C CA . GLN B 1 62 ? -2.479 6.641 -11.881 1.00 0.00 62 GLN B CA 8
ATOM 8476 C C . GLN B 1 62 ? -1.356 6.515 -12.976 1.00 0.00 62 GLN B C 8
ATOM 8477 O O . GLN B 1 62 ? -1.647 5.899 -13.991 1.00 0.00 62 GLN B O 8
ATOM 8483 N N . SER B 1 63 ? -0.105 6.973 -12.786 1.00 0.00 63 SER B N 8
ATOM 8484 C CA . SER B 1 63 ? 1.081 6.626 -13.655 1.00 0.00 63 SER B CA 8
ATOM 8485 C C . SER B 1 63 ? 1.178 5.190 -14.236 1.00 0.00 63 SER B C 8
ATOM 8486 O O . SER B 1 63 ? 1.376 5.000 -15.436 1.00 0.00 63 SER B O 8
ATOM 8489 N N . GLU B 1 64 ? 1.208 4.193 -13.345 1.00 0.00 64 GLU B N 8
ATOM 8490 C CA . GLU B 1 64 ? 1.407 2.794 -13.793 1.00 0.00 64 GLU B CA 8
ATOM 8491 C C . GLU B 1 64 ? 0.063 2.072 -14.178 1.00 0.00 64 GLU B C 8
ATOM 8492 O O . GLU B 1 64 ? 0.069 0.909 -14.569 1.00 0.00 64 GLU B O 8
ATOM 8498 N N . LEU B 1 65 ? -1.050 2.826 -14.269 1.00 0.00 65 LEU B N 8
ATOM 8499 C CA . LEU B 1 65 ? -2.128 2.634 -15.259 1.00 0.00 65 LEU B CA 8
ATOM 8500 C C . LEU B 1 65 ? -1.892 3.405 -16.618 1.00 0.00 65 LEU B C 8
ATOM 8501 O O . LEU B 1 65 ? -1.964 2.789 -17.682 1.00 0.00 65 LEU B O 8
ATOM 8506 N N . VAL B 1 66 ? -1.675 4.742 -16.554 1.00 0.00 66 VAL B N 8
ATOM 8507 C CA . VAL B 1 66 ? -1.818 5.728 -17.695 1.00 0.00 66 VAL B CA 8
ATOM 8508 C C . VAL B 1 66 ? -1.488 5.238 -19.156 1.00 0.00 66 VAL B C 8
ATOM 8509 O O . VAL B 1 66 ? -2.410 5.060 -19.956 1.00 0.00 66 VAL B O 8
ATOM 8513 N N . ALA A 1 1 ? 19.167 -16.129 -11.646 1.00 0.00 1 ALA A N 9
ATOM 8514 C CA . ALA A 1 1 ? 19.330 -16.215 -10.176 1.00 0.00 1 ALA A CA 9
ATOM 8515 C C . ALA A 1 1 ? 18.035 -15.860 -9.379 1.00 0.00 1 ALA A C 9
ATOM 8516 O O . ALA A 1 1 ? 17.326 -14.895 -9.684 1.00 0.00 1 ALA A O 9
ATOM 8518 N N . ARG A 1 2 ? 17.743 -16.630 -8.317 1.00 0.00 2 ARG A N 9
ATOM 8519 C CA . ARG A 1 2 ? 16.536 -16.405 -7.467 1.00 0.00 2 ARG A CA 9
ATOM 8520 C C . ARG A 1 2 ? 16.787 -15.416 -6.283 1.00 0.00 2 ARG A C 9
ATOM 8521 O O . ARG A 1 2 ? 16.942 -15.796 -5.119 1.00 0.00 2 ARG A O 9
ATOM 8529 N N . ASP A 1 3 ? 16.743 -14.115 -6.593 1.00 0.00 3 ASP A N 9
ATOM 8530 C CA . ASP A 1 3 ? 16.493 -13.046 -5.594 1.00 0.00 3 ASP A CA 9
ATOM 8531 C C . ASP A 1 3 ? 15.088 -12.386 -5.843 1.00 0.00 3 ASP A C 9
ATOM 8532 O O . ASP A 1 3 ? 14.954 -11.164 -5.812 1.00 0.00 3 ASP A O 9
ATOM 8537 N N . ASP A 1 4 ? 14.020 -13.189 -6.034 1.00 0.00 4 ASP A N 9
ATOM 8538 C CA . ASP A 1 4 ? 12.615 -12.705 -5.998 1.00 0.00 4 ASP A CA 9
ATOM 8539 C C . ASP A 1 4 ? 11.626 -13.690 -5.279 1.00 0.00 4 ASP A C 9
ATOM 8540 O O . ASP A 1 4 ? 10.773 -14.285 -5.942 1.00 0.00 4 ASP A O 9
ATOM 8545 N N . PRO A 1 5 ? 11.699 -13.922 -3.934 1.00 0.00 5 PRO A N 9
ATOM 8546 C CA . PRO A 1 5 ? 11.147 -15.154 -3.319 1.00 0.00 5 PRO A CA 9
ATOM 8547 C C . PRO A 1 5 ? 9.874 -14.888 -2.464 1.00 0.00 5 PRO A C 9
ATOM 8548 O O . PRO A 1 5 ? 9.389 -13.757 -2.334 1.00 0.00 5 PRO A O 9
ATOM 8552 N N . HIS A 1 6 ? 9.247 -15.974 -1.991 1.00 0.00 6 HIS A N 9
ATOM 8553 C CA . HIS A 1 6 ? 7.765 -15.990 -1.884 1.00 0.00 6 HIS A CA 9
ATOM 8554 C C . HIS A 1 6 ? 7.125 -16.724 -0.674 1.00 0.00 6 HIS A C 9
ATOM 8555 O O . HIS A 1 6 ? 7.606 -17.742 -0.171 1.00 0.00 6 HIS A O 9
ATOM 8562 N N . PHE A 1 7 ? 5.973 -16.184 -0.263 1.00 0.00 7 PHE A N 9
ATOM 8563 C CA . PHE A 1 7 ? 5.052 -16.816 0.702 1.00 0.00 7 PHE A CA 9
ATOM 8564 C C . PHE A 1 7 ? 3.600 -16.761 0.131 1.00 0.00 7 PHE A C 9
ATOM 8565 O O . PHE A 1 7 ? 3.270 -15.995 -0.786 1.00 0.00 7 PHE A O 9
ATOM 8573 N N . ASN A 1 8 ? 2.674 -17.525 0.720 1.00 0.00 8 ASN A N 9
ATOM 8574 C CA . ASN A 1 8 ? 1.230 -17.255 0.504 1.00 0.00 8 ASN A CA 9
ATOM 8575 C C . ASN A 1 8 ? 0.775 -15.989 1.300 1.00 0.00 8 ASN A C 9
ATOM 8576 O O . ASN A 1 8 ? 0.431 -16.069 2.483 1.00 0.00 8 ASN A O 9
ATOM 8581 N N . PHE A 1 9 ? 0.698 -14.823 0.625 1.00 0.00 9 PHE A N 9
ATOM 8582 C CA . PHE A 1 9 ? -0.314 -13.812 0.977 1.00 0.00 9 PHE A CA 9
ATOM 8583 C C . PHE A 1 9 ? -1.741 -14.324 0.576 1.00 0.00 9 PHE A C 9
ATOM 8584 O O . PHE A 1 9 ? -1.956 -15.377 -0.021 1.00 0.00 9 PHE A O 9
ATOM 8592 N N . ARG A 1 10 ? -2.718 -13.750 1.235 1.00 0.00 10 ARG A N 9
ATOM 8593 C CA . ARG A 1 10 ? -3.743 -14.515 2.022 1.00 0.00 10 ARG A CA 9
ATOM 8594 C C . ARG A 1 10 ? -4.536 -13.478 2.857 1.00 0.00 10 ARG A C 9
ATOM 8595 O O . ARG A 1 10 ? -4.146 -13.106 3.969 1.00 0.00 10 ARG A O 9
ATOM 8603 N N . MET A 1 11 ? -5.588 -12.921 2.251 1.00 0.00 11 MET A N 9
ATOM 8604 C CA . MET A 1 11 ? -6.007 -11.529 2.578 1.00 0.00 11 MET A CA 9
ATOM 8605 C C . MET A 1 11 ? -7.567 -11.379 2.731 1.00 0.00 11 MET A C 9
ATOM 8606 O O . MET A 1 11 ? -8.263 -11.696 1.762 1.00 0.00 11 MET A O 9
ATOM 8611 N N . PRO A 1 12 ? -8.179 -10.920 3.878 1.00 0.00 12 PRO A N 9
ATOM 8612 C CA . PRO A 1 12 ? -9.664 -10.776 4.033 1.00 0.00 12 PRO A CA 9
ATOM 8613 C C . PRO A 1 12 ? -10.487 -10.164 2.865 1.00 0.00 12 PRO A C 9
ATOM 8614 O O . PRO A 1 12 ? -9.955 -9.371 2.086 1.00 0.00 12 PRO A O 9
ATOM 8618 N N . MET A 1 13 ? -11.767 -10.551 2.716 1.00 0.00 13 MET A N 9
ATOM 8619 C CA . MET A 1 13 ? -12.546 -10.273 1.466 1.00 0.00 13 MET A CA 9
ATOM 8620 C C . MET A 1 13 ? -12.564 -8.805 0.923 1.00 0.00 13 MET A C 9
ATOM 8621 O O . MET A 1 13 ? -12.401 -8.609 -0.282 1.00 0.00 13 MET A O 9
ATOM 8626 N N . GLU A 1 14 ? -12.665 -7.786 1.793 1.00 0.00 14 GLU A N 9
ATOM 8627 C CA . GLU A 1 14 ? -12.372 -6.383 1.396 1.00 0.00 14 GLU A CA 9
ATOM 8628 C C . GLU A 1 14 ? -10.903 -6.081 0.953 1.00 0.00 14 GLU A C 9
ATOM 8629 O O . GLU A 1 14 ? -10.754 -5.412 -0.056 1.00 0.00 14 GLU A O 9
ATOM 8635 N N . VAL A 1 15 ? -9.827 -6.558 1.607 1.00 0.00 15 VAL A N 9
ATOM 8636 C CA . VAL A 1 15 ? -8.426 -6.407 1.092 1.00 0.00 15 VAL A CA 9
ATOM 8637 C C . VAL A 1 15 ? -8.226 -7.068 -0.285 1.00 0.00 15 VAL A C 9
ATOM 8638 O O . VAL A 1 15 ? -7.661 -6.410 -1.146 1.00 0.00 15 VAL A O 9
ATOM 8642 N N . ARG A 1 16 ? -8.637 -8.326 -0.518 1.00 0.00 16 ARG A N 9
ATOM 8643 C CA . ARG A 1 16 ? -8.552 -8.888 -1.875 1.00 0.00 16 ARG A CA 9
ATOM 8644 C C . ARG A 1 16 ? -9.522 -8.293 -2.907 1.00 0.00 16 ARG A C 9
ATOM 8645 O O . ARG A 1 16 ? -9.052 -8.020 -3.998 1.00 0.00 16 ARG A O 9
ATOM 8653 N N . GLU A 1 17 ? -10.799 -8.004 -2.633 1.00 0.00 17 GLU A N 9
ATOM 8654 C CA . GLU A 1 17 ? -11.577 -7.158 -3.576 1.00 0.00 17 GLU A CA 9
ATOM 8655 C C . GLU A 1 17 ? -10.997 -5.719 -3.782 1.00 0.00 17 GLU A C 9
ATOM 8656 O O . GLU A 1 17 ? -10.977 -5.259 -4.914 1.00 0.00 17 GLU A O 9
ATOM 8662 N N . LYS A 1 18 ? -10.456 -5.034 -2.762 1.00 0.00 18 LYS A N 9
ATOM 8663 C CA . LYS A 1 18 ? -9.647 -3.809 -2.954 1.00 0.00 18 LYS A CA 9
ATOM 8664 C C . LYS A 1 18 ? -8.331 -4.023 -3.771 1.00 0.00 18 LYS A C 9
ATOM 8665 O O . LYS A 1 18 ? -8.228 -3.489 -4.868 1.00 0.00 18 LYS A O 9
ATOM 8671 N N . LEU A 1 19 ? -7.370 -4.828 -3.304 1.00 0.00 19 LEU A N 9
ATOM 8672 C CA . LEU A 1 19 ? -6.109 -5.175 -4.019 1.00 0.00 19 LEU A CA 9
ATOM 8673 C C . LEU A 1 19 ? -6.282 -5.819 -5.432 1.00 0.00 19 LEU A C 9
ATOM 8674 O O . LEU A 1 19 ? -5.505 -5.518 -6.339 1.00 0.00 19 LEU A O 9
ATOM 8679 N N . LYS A 1 20 ? -7.312 -6.661 -5.627 1.00 0.00 20 LYS A N 9
ATOM 8680 C CA . LYS A 1 20 ? -7.626 -7.332 -6.893 1.00 0.00 20 LYS A CA 9
ATOM 8681 C C . LYS A 1 20 ? -8.579 -6.513 -7.831 1.00 0.00 20 LYS A C 9
ATOM 8682 O O . LYS A 1 20 ? -8.480 -6.692 -9.039 1.00 0.00 20 LYS A O 9
ATOM 8688 N N . PHE A 1 21 ? -9.480 -5.624 -7.343 1.00 0.00 21 PHE A N 9
ATOM 8689 C CA . PHE A 1 21 ? -10.025 -4.500 -8.160 1.00 0.00 21 PHE A CA 9
ATOM 8690 C C . PHE A 1 21 ? -8.929 -3.508 -8.519 1.00 0.00 21 PHE A C 9
ATOM 8691 O O . PHE A 1 21 ? -8.560 -3.546 -9.668 1.00 0.00 21 PHE A O 9
ATOM 8699 N N . ARG A 1 22 ? -8.340 -2.684 -7.653 1.00 0.00 22 ARG A N 9
ATOM 8700 C CA . ARG A 1 22 ? -7.048 -1.974 -7.927 1.00 0.00 22 ARG A CA 9
ATOM 8701 C C . ARG A 1 22 ? -6.113 -2.666 -9.025 1.00 0.00 22 ARG A C 9
ATOM 8702 O O . ARG A 1 22 ? -5.917 -2.082 -10.090 1.00 0.00 22 ARG A O 9
ATOM 8710 N N . ALA A 1 23 ? -5.869 -4.003 -8.954 1.00 0.00 23 ALA A N 9
ATOM 8711 C CA . ALA A 1 23 ? -5.463 -4.832 -10.128 1.00 0.00 23 ALA A CA 9
ATOM 8712 C C . ALA A 1 23 ? -6.435 -4.857 -11.382 1.00 0.00 23 ALA A C 9
ATOM 8713 O O . ALA A 1 23 ? -6.158 -4.191 -12.379 1.00 0.00 23 ALA A O 9
ATOM 8715 N N . GLU A 1 24 ? -7.556 -5.593 -11.354 1.00 0.00 24 GLU A N 9
ATOM 8716 C CA . GLU A 1 24 ? -8.563 -5.684 -12.466 1.00 0.00 24 GLU A CA 9
ATOM 8717 C C . GLU A 1 24 ? -9.351 -4.386 -12.890 1.00 0.00 24 GLU A C 9
ATOM 8718 O O . GLU A 1 24 ? -9.493 -4.114 -14.082 1.00 0.00 24 GLU A O 9
ATOM 8724 N N . ALA A 1 25 ? -9.867 -3.614 -11.922 1.00 0.00 25 ALA A N 9
ATOM 8725 C CA . ALA A 1 25 ? -10.240 -2.181 -12.066 1.00 0.00 25 ALA A CA 9
ATOM 8726 C C . ALA A 1 25 ? -9.255 -1.274 -12.921 1.00 0.00 25 ALA A C 9
ATOM 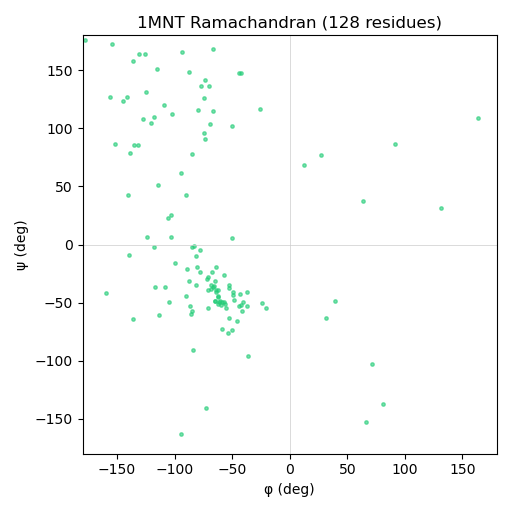8727 O O . ALA A 1 25 ? -9.716 -0.577 -13.826 1.00 0.00 25 ALA A O 9
ATOM 8729 N N . ASN A 1 26 ? -7.920 -1.271 -12.629 1.00 0.00 26 ASN A N 9
ATOM 8730 C CA . ASN A 1 26 ? -6.915 -0.506 -13.437 1.00 0.00 26 ASN A CA 9
ATOM 8731 C C . ASN A 1 26 ? -6.408 -1.201 -14.757 1.00 0.00 26 ASN A C 9
ATOM 8732 O O . ASN A 1 26 ? -6.238 -0.536 -15.782 1.00 0.00 26 ASN A O 9
ATOM 8737 N N . GLY A 1 27 ? -6.027 -2.487 -14.682 1.00 0.00 27 GLY A N 9
ATOM 8738 C CA . GLY A 1 27 ? -5.089 -3.139 -15.649 1.00 0.00 27 GLY A CA 9
ATOM 8739 C C . GLY A 1 27 ? -3.723 -3.655 -15.101 1.00 0.00 27 GLY A C 9
ATOM 8740 O O . GLY A 1 27 ? -2.716 -3.599 -15.808 1.00 0.00 27 GLY A O 9
ATOM 8741 N N . ARG A 1 28 ? -3.683 -4.198 -13.878 1.00 0.00 28 ARG A N 9
ATOM 8742 C CA . ARG A 1 28 ? -2.536 -4.956 -13.304 1.00 0.00 28 ARG A CA 9
ATOM 8743 C C . ARG A 1 28 ? -3.109 -6.334 -12.820 1.00 0.00 28 ARG A C 9
ATOM 8744 O O . ARG A 1 28 ? -4.320 -6.537 -12.677 1.00 0.00 28 ARG A O 9
ATOM 8752 N N . SER A 1 29 ? -2.259 -7.344 -12.622 1.00 0.00 29 SER A N 9
ATOM 8753 C CA . SER A 1 29 ? -2.739 -8.705 -12.209 1.00 0.00 29 SER A CA 9
ATOM 8754 C C . SER A 1 29 ? -2.068 -8.981 -10.855 1.00 0.00 29 SER A C 9
ATOM 8755 O O . SER A 1 29 ? -0.849 -8.940 -10.832 1.00 0.00 29 SER A O 9
ATOM 8758 N N . MET A 1 30 ? -2.762 -9.110 -9.713 1.00 0.00 30 MET A N 9
ATOM 8759 C CA . MET A 1 30 ? -2.209 -8.648 -8.397 1.00 0.00 30 MET A CA 9
ATOM 8760 C C . MET A 1 30 ? -0.722 -8.965 -8.045 1.00 0.00 30 MET A C 9
ATOM 8761 O O . MET A 1 30 ? -0.060 -8.062 -7.579 1.00 0.00 30 MET A O 9
ATOM 8766 N N . ASN A 1 31 ? -0.091 -10.119 -8.290 1.00 0.00 31 ASN A N 9
ATOM 8767 C CA . ASN A 1 31 ? 1.408 -10.177 -8.242 1.00 0.00 31 ASN A CA 9
ATOM 8768 C C . ASN A 1 31 ? 2.165 -8.991 -9.005 1.00 0.00 31 ASN A C 9
ATOM 8769 O O . ASN A 1 31 ? 2.959 -8.301 -8.372 1.00 0.00 31 ASN A O 9
ATOM 8774 N N . SER A 1 32 ? 1.744 -8.621 -10.233 1.00 0.00 32 SER A N 9
ATOM 8775 C CA . SER A 1 32 ? 1.742 -7.201 -10.725 1.00 0.00 32 SER A CA 9
ATOM 8776 C C . SER A 1 32 ? 1.113 -6.096 -9.807 1.00 0.00 32 SER A C 9
ATOM 8777 O O . SER A 1 32 ? 1.901 -5.358 -9.219 1.00 0.00 32 SER A O 9
ATOM 8780 N N . GLU A 1 33 ? -0.214 -5.916 -9.636 1.00 0.00 33 GLU A N 9
ATOM 8781 C CA . GLU A 1 33 ? -0.727 -4.725 -8.850 1.00 0.00 33 GLU A CA 9
ATOM 8782 C C . GLU A 1 33 ? -0.273 -4.635 -7.368 1.00 0.00 33 GLU A C 9
ATOM 8783 O O . GLU A 1 33 ? 0.188 -3.586 -6.942 1.00 0.00 33 GLU A O 9
ATOM 8789 N N . LEU A 1 34 ? -0.518 -5.699 -6.568 1.00 0.00 34 LEU A N 9
ATOM 8790 C CA . LEU A 1 34 ? 0.064 -5.896 -5.232 1.00 0.00 34 LEU A CA 9
ATOM 8791 C C . LEU A 1 34 ? 1.546 -5.443 -5.275 1.00 0.00 34 LEU A C 9
ATOM 8792 O O . LEU A 1 34 ? 1.837 -4.514 -4.546 1.00 0.00 34 LEU A O 9
ATOM 8797 N N . LEU A 1 35 ? 2.449 -5.919 -6.183 1.00 0.00 35 LEU A N 9
ATOM 8798 C CA . LEU A 1 35 ? 3.820 -5.348 -6.232 1.00 0.00 35 LEU A CA 9
ATOM 8799 C C . LEU A 1 35 ? 3.912 -3.848 -6.558 1.00 0.00 35 LEU A C 9
ATOM 8800 O O . LEU A 1 35 ? 4.622 -3.118 -5.878 1.00 0.00 35 LEU A O 9
ATOM 8805 N N . GLN A 1 36 ? 3.199 -3.403 -7.583 1.00 0.00 36 GLN A N 9
ATOM 8806 C CA . GLN A 1 36 ? 3.158 -1.975 -7.965 1.00 0.00 36 GLN A CA 9
ATOM 8807 C C . GLN A 1 36 ? 2.633 -1.038 -6.859 1.00 0.00 36 GLN A C 9
ATOM 8808 O O . GLN A 1 36 ? 3.303 -0.038 -6.618 1.00 0.00 36 GLN A O 9
ATOM 8814 N N . ILE A 1 37 ? 1.543 -1.358 -6.146 1.00 0.00 37 ILE A N 9
ATOM 8815 C CA . ILE A 1 37 ? 1.193 -0.645 -4.898 1.00 0.00 37 ILE A CA 9
ATOM 8816 C C . ILE A 1 37 ? 2.146 -0.925 -3.699 1.00 0.00 37 ILE A C 9
ATOM 8817 O O . ILE A 1 37 ? 2.195 -0.054 -2.877 1.00 0.00 37 ILE A O 9
ATOM 8822 N N . VAL A 1 38 ? 2.760 -2.094 -3.501 1.00 0.00 38 VAL A N 9
ATOM 8823 C CA . VAL A 1 38 ? 3.597 -2.479 -2.314 1.00 0.00 38 VAL A CA 9
ATOM 8824 C C . VAL A 1 38 ? 5.042 -1.864 -2.383 1.00 0.00 38 VAL A C 9
ATOM 8825 O O . VAL A 1 38 ? 5.532 -1.279 -1.415 1.00 0.00 38 VAL A O 9
ATOM 8829 N N . GLN A 1 39 ? 5.715 -2.008 -3.558 1.00 0.00 39 GLN A N 9
ATOM 8830 C CA . GLN A 1 39 ? 6.790 -1.087 -4.013 1.00 0.00 39 GLN A CA 9
ATOM 8831 C C . GLN A 1 39 ? 6.362 0.413 -3.914 1.00 0.00 39 GLN A C 9
ATOM 8832 O O . GLN A 1 39 ? 7.071 1.199 -3.281 1.00 0.00 39 GLN A O 9
ATOM 8838 N N . ASP A 1 40 ? 5.140 0.774 -4.379 1.00 0.00 40 ASP A N 9
ATOM 8839 C CA . ASP A 1 40 ? 4.483 2.023 -3.908 1.00 0.00 40 ASP A CA 9
ATOM 8840 C C . ASP A 1 40 ? 4.354 2.274 -2.379 1.00 0.00 40 ASP A C 9
ATOM 8841 O O . ASP A 1 40 ? 4.515 3.408 -1.935 1.00 0.00 40 ASP A O 9
ATOM 8846 N N . ALA A 1 41 ? 4.016 1.264 -1.588 1.00 0.00 41 ALA A N 9
ATOM 8847 C CA . ALA A 1 41 ? 3.367 1.485 -0.278 1.00 0.00 41 ALA A CA 9
ATOM 8848 C C . ALA A 1 41 ? 4.330 1.710 0.912 1.00 0.00 41 ALA A C 9
ATOM 8849 O O . ALA A 1 41 ? 4.116 2.611 1.726 1.00 0.00 41 ALA A O 9
ATOM 8851 N N . LEU A 1 42 ? 5.418 0.942 0.946 1.00 0.00 42 LEU A N 9
ATOM 8852 C CA . LEU A 1 42 ? 6.618 1.299 1.746 1.00 0.00 42 LEU A CA 9
ATOM 8853 C C . LEU A 1 42 ? 7.772 2.062 1.015 1.00 0.00 42 LEU A C 9
ATOM 8854 O O . LEU A 1 42 ? 8.523 2.739 1.723 1.00 0.00 42 LEU A O 9
ATOM 8859 N N . SER A 1 43 ? 7.977 1.975 -0.323 1.00 0.00 43 SER A N 9
ATOM 8860 C CA . SER A 1 43 ? 9.119 2.677 -0.984 1.00 0.00 43 SER A CA 9
ATOM 8861 C C . SER A 1 43 ? 8.757 3.929 -1.833 1.00 0.00 43 SER A C 9
ATOM 8862 O O . SER A 1 43 ? 9.678 4.683 -2.172 1.00 0.00 43 SER A O 9
ATOM 8865 N N . LYS A 1 44 ? 7.480 4.189 -2.173 1.00 0.00 44 LYS A N 9
ATOM 8866 C CA . LYS A 1 44 ? 7.060 5.536 -2.649 1.00 0.00 44 LYS A CA 9
ATOM 8867 C C . LYS A 1 44 ? 5.976 6.087 -1.670 1.00 0.00 44 LYS A C 9
ATOM 8868 O O . LYS A 1 44 ? 4.786 6.161 -1.993 1.00 0.00 44 LYS A O 9
ATOM 8874 N N . PRO A 1 45 ? 6.346 6.269 -0.376 1.00 0.00 45 PRO A N 9
ATOM 8875 C CA . PRO A 1 45 ? 7.198 7.408 0.057 1.00 0.00 45 PRO A CA 9
ATOM 8876 C C . PRO A 1 45 ? 8.764 7.276 0.036 1.00 0.00 45 PRO A C 9
ATOM 8877 O O . PRO A 1 45 ? 9.407 6.800 0.974 1.00 0.00 45 PRO A O 9
ATOM 8881 N N . SER A 1 46 ? 9.373 7.850 -1.006 1.00 0.00 46 SER A N 9
ATOM 8882 C CA . SER A 1 46 ? 10.767 8.378 -0.967 1.00 0.00 46 SER A CA 9
ATOM 8883 C C . SER A 1 46 ? 10.700 9.954 -0.979 1.00 0.00 46 SER A C 9
ATOM 8884 O O . SER A 1 46 ? 10.170 10.498 -1.953 1.00 0.00 46 SER A O 9
ATOM 8887 N N . PRO A 1 47 ? 11.150 10.720 0.057 1.00 0.00 47 PRO A N 9
ATOM 8888 C CA . PRO A 1 47 ? 10.704 12.122 0.354 1.00 0.00 47 PRO A CA 9
ATOM 8889 C C . PRO A 1 47 ? 9.967 13.092 -0.641 1.00 0.00 47 PRO A C 9
ATOM 8890 O O . PRO A 1 47 ? 10.494 14.104 -1.109 1.00 0.00 47 PRO A O 9
ATOM 8894 N N . VAL A 1 48 ? 8.677 12.789 -0.855 1.00 0.00 48 VAL A N 9
ATOM 8895 C CA . VAL A 1 48 ? 7.671 13.673 -1.540 1.00 0.00 48 VAL A CA 9
ATOM 8896 C C . VAL A 1 48 ? 7.780 13.732 -3.091 1.00 0.00 48 VAL A C 9
ATOM 8897 O O . VAL A 1 48 ? 6.848 13.324 -3.790 1.00 0.00 48 VAL A O 9
ATOM 8901 N N . THR A 1 49 ? 8.871 14.308 -3.612 1.00 0.00 49 THR A N 9
ATOM 8902 C CA . THR A 1 49 ? 9.050 14.590 -5.074 1.00 0.00 49 THR A CA 9
ATOM 8903 C C . THR A 1 49 ? 8.188 15.824 -5.553 1.00 0.00 49 THR A C 9
ATOM 8904 O O . THR A 1 49 ? 7.313 15.725 -6.415 1.00 0.00 49 THR A O 9
ATOM 8908 N N . GLY A 1 50 ? 8.419 17.007 -4.942 1.00 0.00 50 GLY A N 9
ATOM 8909 C CA . GLY A 1 50 ? 7.583 18.229 -5.172 1.00 0.00 50 GLY A CA 9
ATOM 8910 C C . GLY A 1 50 ? 6.213 18.357 -4.451 1.00 0.00 50 GLY A C 9
ATOM 8911 O O . GLY A 1 50 ? 5.975 19.289 -3.682 1.00 0.00 50 GLY A O 9
ATOM 8912 N N . TYR A 1 51 ? 5.286 17.455 -4.765 1.00 0.00 51 TYR A N 9
ATOM 8913 C CA . TYR A 1 51 ? 3.812 17.670 -4.609 1.00 0.00 51 TYR A CA 9
ATOM 8914 C C . TYR A 1 51 ? 3.101 17.180 -3.282 1.00 0.00 51 TYR A C 9
ATOM 8915 O O . TYR A 1 51 ? 2.063 16.511 -3.328 1.00 0.00 51 TYR A O 9
ATOM 8924 N N . ARG A 1 52 ? 3.612 17.616 -2.112 1.00 0.00 52 ARG A N 9
ATOM 8925 C CA . ARG A 1 52 ? 2.882 17.633 -0.791 1.00 0.00 52 ARG A CA 9
ATOM 8926 C C . ARG A 1 52 ? 2.159 16.312 -0.311 1.00 0.00 52 ARG A C 9
ATOM 8927 O O . ARG A 1 52 ? 1.013 16.071 -0.694 1.00 0.00 52 ARG A O 9
ATOM 8935 N N . ASN A 1 53 ? 2.814 15.439 0.495 1.00 0.00 53 ASN A N 9
ATOM 8936 C CA . ASN A 1 53 ? 2.398 13.999 0.684 1.00 0.00 53 ASN A CA 9
ATOM 8937 C C . ASN A 1 53 ? 3.176 13.282 1.853 1.00 0.00 53 ASN A C 9
ATOM 8938 O O . ASN A 1 53 ? 2.611 13.249 2.943 1.00 0.00 53 ASN A O 9
ATOM 8943 N N . ASP A 1 54 ? 4.324 12.560 1.674 1.00 0.00 54 ASP A N 9
ATOM 8944 C CA . ASP A 1 54 ? 4.477 11.156 2.239 1.00 0.00 54 ASP A CA 9
ATOM 8945 C C . ASP A 1 54 ? 3.613 9.938 1.759 1.00 0.00 54 ASP A C 9
ATOM 8946 O O . ASP A 1 54 ? 3.388 8.917 2.441 1.00 0.00 54 ASP A O 9
ATOM 8951 N N . ALA A 1 55 ? 2.788 10.287 0.787 1.00 0.00 55 ALA A N 9
ATOM 8952 C CA . ALA A 1 55 ? 1.378 9.899 0.759 1.00 0.00 55 ALA A CA 9
ATOM 8953 C C . ALA A 1 55 ? 0.700 9.593 2.064 1.00 0.00 55 ALA A C 9
ATOM 8954 O O . ALA A 1 55 ? 0.749 8.423 2.414 1.00 0.00 55 ALA A O 9
ATOM 8956 N N . GLU A 1 56 ? 0.214 10.673 2.683 1.00 0.00 56 GLU A N 9
ATOM 8957 C CA . GLU A 1 56 ? -0.901 10.772 3.687 1.00 0.00 56 GLU A CA 9
ATOM 8958 C C . GLU A 1 56 ? -0.836 11.093 5.244 1.00 0.00 56 GLU A C 9
ATOM 8959 O O . GLU A 1 56 ? -1.355 10.508 6.224 1.00 0.00 56 GLU A O 9
ATOM 8965 N N . ARG A 1 57 ? 0.436 11.328 5.425 1.00 0.00 57 ARG A N 9
ATOM 8966 C CA . ARG A 1 57 ? 1.287 10.254 5.885 1.00 0.00 57 ARG A CA 9
ATOM 8967 C C . ARG A 1 57 ? 0.562 8.818 5.875 1.00 0.00 57 ARG A C 9
ATOM 8968 O O . ARG A 1 57 ? -0.036 8.438 6.873 1.00 0.00 57 ARG A O 9
ATOM 8976 N N . LEU A 1 58 ? 0.296 8.138 4.774 1.00 0.00 58 LEU A N 9
ATOM 8977 C CA . LEU A 1 58 ? -0.233 6.698 4.842 1.00 0.00 58 LEU A CA 9
ATOM 8978 C C . LEU A 1 58 ? 0.702 5.833 5.726 1.00 0.00 58 LEU A C 9
ATOM 8979 O O . LEU A 1 58 ? 0.363 5.266 6.768 1.00 0.00 58 LEU A O 9
ATOM 8984 N N . ALA A 1 59 ? 1.939 6.192 5.410 1.00 0.00 59 ALA A N 9
ATOM 8985 C CA . ALA A 1 59 ? 2.923 6.494 6.460 1.00 0.00 59 ALA A CA 9
ATOM 8986 C C . ALA A 1 59 ? 2.533 6.838 7.947 1.00 0.00 59 ALA A C 9
ATOM 8987 O O . ALA A 1 59 ? 2.737 5.961 8.791 1.00 0.00 59 ALA A O 9
ATOM 8989 N N . ASP A 1 60 ? 2.053 8.064 8.300 1.00 0.00 60 ASP A N 9
ATOM 8990 C CA . ASP A 1 60 ? 2.123 8.514 9.711 1.00 0.00 60 ASP A CA 9
ATOM 8991 C C . ASP A 1 60 ? 0.734 8.917 10.292 1.00 0.00 60 ASP A C 9
ATOM 8992 O O . ASP A 1 60 ? 0.576 9.074 11.494 1.00 0.00 60 ASP A O 9
ATOM 8997 N N . GLU A 1 61 ? -0.338 8.958 9.501 1.00 0.00 61 GLU A N 9
ATOM 8998 C CA . GLU A 1 61 ? -1.471 8.054 9.720 1.00 0.00 61 GLU A CA 9
ATOM 8999 C C . GLU A 1 61 ? -1.261 6.689 10.424 1.00 0.00 61 GLU A C 9
ATOM 9000 O O . GLU A 1 61 ? -1.514 6.576 11.627 1.00 0.00 61 GLU A O 9
ATOM 9006 N N . GLN A 1 62 ? -0.828 5.636 9.681 1.00 0.00 62 GLN A N 9
ATOM 9007 C CA . GLN A 1 62 ? -1.013 4.280 10.189 1.00 0.00 62 GLN A CA 9
ATOM 9008 C C . GLN A 1 62 ? 0.183 3.863 11.069 1.00 0.00 62 GLN A C 9
ATOM 9009 O O . GLN A 1 62 ? -0.019 3.586 12.245 1.00 0.00 62 GLN A O 9
ATOM 9015 N N . SER A 1 63 ? 1.416 3.921 10.559 1.00 0.00 63 SER A N 9
ATOM 9016 C CA . SER A 1 63 ? 2.606 4.121 11.412 1.00 0.00 63 SER A CA 9
ATOM 9017 C C . SER A 1 63 ? 2.896 5.603 11.803 1.00 0.00 63 SER A C 9
ATOM 9018 O O . SER A 1 63 ? 4.022 6.091 11.747 1.00 0.00 63 SER A O 9
ATOM 9021 N N . GLU A 1 64 ? 1.905 6.322 12.355 1.00 0.00 64 GLU A N 9
ATOM 9022 C CA . GLU A 1 64 ? 1.935 6.603 13.810 1.00 0.00 64 GLU A CA 9
ATOM 9023 C C . GLU A 1 64 ? 1.047 5.598 14.611 1.00 0.00 64 GLU A C 9
ATOM 9024 O O . GLU A 1 64 ? 1.573 4.888 15.471 1.00 0.00 64 GLU A O 9
ATOM 9030 N N . LEU A 1 65 ? -0.270 5.496 14.359 1.00 0.00 65 LEU A N 9
ATOM 9031 C CA . LEU A 1 65 ? -1.222 4.845 15.321 1.00 0.00 65 LEU A CA 9
ATOM 9032 C C . LEU A 1 65 ? -1.504 3.323 15.048 1.00 0.00 65 LEU A C 9
ATOM 9033 O O . LEU A 1 65 ? -2.627 2.818 15.057 1.00 0.00 65 LEU A O 9
ATOM 9038 N N . VAL A 1 66 ? -0.384 2.611 14.885 1.00 0.00 66 VAL A N 9
ATOM 9039 C CA . VAL A 1 66 ? -0.289 1.120 14.748 1.00 0.00 66 VAL A CA 9
ATOM 9040 C C . VAL A 1 66 ? -0.407 0.363 16.121 1.00 0.00 66 VAL A C 9
ATOM 9041 O O . VAL A 1 66 ? -1.159 -0.606 16.231 1.00 0.00 66 VAL A O 9
ATOM 9045 N N . ALA B 1 1 ? -13.885 -19.926 8.259 1.00 0.00 1 ALA B N 9
ATOM 9046 C CA . ALA B 1 1 ? -14.884 -19.723 7.173 1.00 0.00 1 ALA B CA 9
ATOM 9047 C C . ALA B 1 1 ? -14.344 -19.450 5.736 1.00 0.00 1 ALA B C 9
ATOM 9048 O O . ALA B 1 1 ? -14.955 -19.893 4.762 1.00 0.00 1 ALA B O 9
ATOM 9050 N N . ARG B 1 2 ? -13.218 -18.735 5.596 1.00 0.00 2 ARG B N 9
ATOM 9051 C CA . ARG B 1 2 ? -12.531 -18.514 4.288 1.00 0.00 2 ARG B CA 9
ATOM 9052 C C . ARG B 1 2 ? -13.275 -17.625 3.230 1.00 0.00 2 ARG B C 9
ATOM 9053 O O . ARG B 1 2 ? -13.303 -17.923 2.032 1.00 0.00 2 ARG B O 9
ATOM 9061 N N . ASP B 1 3 ? -13.699 -16.422 3.649 1.00 0.00 3 ASP B N 9
ATOM 9062 C CA . ASP B 1 3 ? -13.754 -15.241 2.738 1.00 0.00 3 ASP B CA 9
ATOM 9063 C C . ASP B 1 3 ? -12.431 -14.415 2.926 1.00 0.00 3 ASP B C 9
ATOM 9064 O O . ASP B 1 3 ? -12.426 -13.282 3.413 1.00 0.00 3 ASP B O 9
ATOM 9069 N N . ASP B 1 4 ? -11.289 -15.036 2.575 1.00 0.00 4 ASP B N 9
ATOM 9070 C CA . ASP B 1 4 ? -9.930 -14.467 2.740 1.00 0.00 4 ASP B CA 9
ATOM 9071 C C . ASP B 1 4 ? -8.946 -15.279 1.825 1.00 0.00 4 ASP B C 9
ATOM 9072 O O . ASP B 1 4 ? -8.461 -16.325 2.262 1.00 0.00 4 ASP B O 9
ATOM 9077 N N . PRO B 1 5 ? -8.672 -14.946 0.534 1.00 0.00 5 PRO B N 9
ATOM 9078 C CA . PRO B 1 5 ? -8.109 -15.934 -0.422 1.00 0.00 5 PRO B CA 9
ATOM 9079 C C . PRO B 1 5 ? -6.558 -15.928 -0.464 1.00 0.00 5 PRO B C 9
ATOM 9080 O O . PRO B 1 5 ? -5.912 -14.872 -0.430 1.00 0.00 5 PRO B O 9
ATOM 9084 N N . HIS B 1 6 ? -5.993 -17.138 -0.563 1.00 0.00 6 HIS B N 9
ATOM 9085 C CA . HIS B 1 6 ? -4.541 -17.348 -0.768 1.00 0.00 6 HIS B CA 9
ATOM 9086 C C . HIS B 1 6 ? -4.096 -16.967 -2.230 1.00 0.00 6 HIS B C 9
ATOM 9087 O O . HIS B 1 6 ? -4.614 -17.533 -3.201 1.00 0.00 6 HIS B O 9
ATOM 9094 N N . PHE B 1 7 ? -3.067 -16.126 -2.417 1.00 0.00 7 PHE B N 9
ATOM 9095 C CA . PHE B 1 7 ? -2.167 -16.249 -3.597 1.00 0.00 7 PHE B CA 9
ATOM 9096 C C . PHE B 1 7 ? -0.664 -16.196 -3.165 1.00 0.00 7 PHE B C 9
ATOM 9097 O O . PHE B 1 7 ? -0.274 -15.536 -2.194 1.00 0.00 7 PHE B O 9
ATOM 9105 N N . ASN B 1 8 ? 0.209 -16.884 -3.916 1.00 0.00 8 ASN B N 9
ATOM 9106 C CA . ASN B 1 8 ? 1.678 -16.863 -3.661 1.00 0.00 8 ASN B CA 9
ATOM 9107 C C . ASN B 1 8 ? 2.327 -15.494 -4.051 1.00 0.00 8 ASN B C 9
ATOM 9108 O O . ASN B 1 8 ? 2.846 -15.341 -5.161 1.00 0.00 8 ASN B O 9
ATOM 9113 N N . PHE B 1 9 ? 2.298 -14.491 -3.146 1.00 0.00 9 PHE B N 9
ATOM 9114 C CA . PHE B 1 9 ? 3.041 -13.244 -3.339 1.00 0.00 9 PHE B CA 9
ATOM 9115 C C . PHE B 1 9 ? 4.540 -13.409 -2.937 1.00 0.00 9 PHE B C 9
ATOM 9116 O O . PHE B 1 9 ? 4.992 -14.235 -2.148 1.00 0.00 9 PHE B O 9
ATOM 9124 N N . ARG B 1 10 ? 5.314 -12.625 -3.641 1.00 0.00 10 ARG B N 9
ATOM 9125 C CA . ARG B 1 10 ? 6.523 -13.053 -4.363 1.00 0.00 10 ARG B CA 9
ATOM 9126 C C . ARG B 1 10 ? 7.187 -11.745 -4.875 1.00 0.00 10 ARG B C 9
ATOM 9127 O O . ARG B 1 10 ? 6.607 -10.978 -5.657 1.00 0.00 10 ARG B O 9
ATOM 9135 N N . MET B 1 11 ? 8.354 -11.440 -4.316 1.00 0.00 11 MET B N 9
ATOM 9136 C CA . MET B 1 11 ? 8.833 -10.046 -4.218 1.00 0.00 11 MET B CA 9
ATOM 9137 C C . MET B 1 11 ? 10.329 -9.961 -4.665 1.00 0.00 11 MET B C 9
ATOM 9138 O O . MET B 1 11 ? 11.169 -10.523 -3.951 1.00 0.00 11 MET B O 9
ATOM 9143 N N . PRO B 1 12 ? 10.739 -9.218 -5.745 1.00 0.00 12 PRO B N 9
ATOM 9144 C CA . PRO B 1 12 ? 12.164 -8.839 -5.985 1.00 0.00 12 PRO B CA 9
ATOM 9145 C C . PRO B 1 12 ? 12.964 -8.358 -4.739 1.00 0.00 12 PRO B C 9
ATOM 9146 O O . PRO B 1 12 ? 12.378 -7.797 -3.803 1.00 0.00 12 PRO B O 9
ATOM 9150 N N . MET B 1 13 ? 14.270 -8.670 -4.677 1.00 0.00 13 MET B N 9
ATOM 9151 C CA . MET B 1 13 ? 14.975 -8.771 -3.364 1.00 0.00 13 MET B CA 9
ATOM 9152 C C . MET B 1 13 ? 14.854 -7.579 -2.356 1.00 0.00 13 MET B C 9
ATOM 9153 O O . MET B 1 13 ? 14.621 -7.799 -1.167 1.00 0.00 13 MET B O 9
ATOM 9158 N N . GLU B 1 14 ? 14.922 -6.332 -2.848 1.00 0.00 14 GLU B N 9
ATOM 9159 C CA . GLU B 1 14 ? 14.537 -5.143 -2.050 1.00 0.00 14 GLU B CA 9
ATOM 9160 C C . GLU B 1 14 ? 13.042 -5.050 -1.604 1.00 0.00 14 GLU B C 9
ATOM 9161 O O . GLU B 1 14 ? 12.842 -4.723 -0.448 1.00 0.00 14 GLU B O 9
ATOM 9167 N N . VAL B 1 15 ? 11.991 -5.331 -2.400 1.00 0.00 15 VAL B N 9
ATOM 9168 C CA . VAL B 1 15 ? 10.576 -5.386 -1.885 1.00 0.00 15 VAL B CA 9
ATOM 9169 C C . VAL B 1 15 ? 10.392 -6.402 -0.740 1.00 0.00 15 VAL B C 9
ATOM 9170 O O . VAL B 1 15 ? 9.769 -6.038 0.249 1.00 0.00 15 VAL B O 9
ATOM 9174 N N . ARG B 1 16 ? 10.889 -7.644 -0.846 1.00 0.00 16 ARG B N 9
ATOM 9175 C CA . ARG B 1 16 ? 10.776 -8.581 0.288 1.00 0.00 16 ARG B CA 9
ATOM 9176 C C . ARG B 1 16 ? 11.737 -8.315 1.455 1.00 0.00 16 ARG B C 9
ATOM 9177 O O . ARG B 1 16 ? 11.274 -8.419 2.578 1.00 0.00 16 ARG B O 9
ATOM 9185 N N . GLU B 1 17 ? 12.998 -7.905 1.284 1.00 0.00 17 GLU B N 9
ATOM 9186 C CA . GLU B 1 17 ? 13.734 -7.321 2.437 1.00 0.00 17 GLU B CA 9
ATOM 9187 C C . GLU B 1 17 ? 13.089 -6.011 3.010 1.00 0.00 17 GLU B C 9
ATOM 9188 O O . GLU B 1 17 ? 13.053 -5.867 4.219 1.00 0.00 17 GLU B O 9
ATOM 9194 N N . LYS B 1 18 ? 12.523 -5.093 2.217 1.00 0.00 18 LYS B N 9
ATOM 9195 C CA . LYS B 1 18 ? 11.727 -3.951 2.735 1.00 0.00 18 LYS B CA 9
ATOM 9196 C C . LYS B 1 18 ? 10.384 -4.341 3.433 1.00 0.00 18 LYS B C 9
ATOM 9197 O O . LYS B 1 18 ? 10.153 -3.918 4.565 1.00 0.00 18 LYS B O 9
ATOM 9203 N N . LEU B 1 19 ? 9.533 -5.170 2.817 1.00 0.00 19 LEU B N 9
ATOM 9204 C CA . LEU B 1 19 ? 8.264 -5.678 3.402 1.00 0.00 19 LEU B CA 9
ATOM 9205 C C . LEU B 1 19 ? 8.451 -6.698 4.569 1.00 0.00 19 LEU B C 9
ATOM 9206 O O . LEU B 1 19 ? 7.739 -6.629 5.575 1.00 0.00 19 LEU B O 9
ATOM 9211 N N . LYS B 1 20 ? 9.436 -7.603 4.464 1.00 0.00 20 LYS B N 9
ATOM 9212 C CA . LYS B 1 20 ? 9.772 -8.592 5.492 1.00 0.00 20 LYS B CA 9
ATOM 9213 C C . LYS B 1 20 ? 10.735 -8.061 6.605 1.00 0.00 20 LYS B C 9
ATOM 9214 O O . LYS B 1 20 ? 10.645 -8.567 7.718 1.00 0.00 20 LYS B O 9
ATOM 9220 N N . PHE B 1 21 ? 11.639 -7.077 6.369 1.00 0.00 21 PHE B N 9
ATOM 9221 C CA . PHE B 1 21 ? 12.249 -6.272 7.467 1.00 0.00 21 PHE B CA 9
ATOM 9222 C C . PHE B 1 21 ? 11.186 -5.404 8.127 1.00 0.00 21 PHE B C 9
ATOM 9223 O O . PHE B 1 21 ? 10.851 -5.810 9.216 1.00 0.00 21 PHE B O 9
ATOM 9231 N N . ARG B 1 22 ? 10.587 -4.331 7.585 1.00 0.00 22 ARG B N 9
ATOM 9232 C CA . ARG B 1 22 ? 9.337 -3.719 8.155 1.00 0.00 22 ARG B CA 9
ATOM 9233 C C . ARG B 1 22 ? 8.469 -4.646 9.107 1.00 0.00 22 ARG B C 9
ATOM 9234 O O . ARG B 1 22 ? 8.459 -4.435 10.318 1.00 0.00 22 ARG B O 9
ATOM 9242 N N . ALA B 1 23 ? 8.091 -5.847 8.632 1.00 0.00 23 ALA B N 9
ATOM 9243 C CA . ALA B 1 23 ? 7.688 -6.982 9.498 1.00 0.00 23 ALA B CA 9
ATOM 9244 C C . ALA B 1 23 ? 8.708 -7.433 10.629 1.00 0.00 23 ALA B C 9
ATOM 9245 O O . ALA B 1 23 ? 8.539 -7.069 11.794 1.00 0.00 23 ALA B O 9
ATOM 9247 N N . GLU B 1 24 ? 9.750 -8.202 10.286 1.00 0.00 24 GLU B N 9
ATOM 9248 C CA . GLU B 1 24 ? 10.757 -8.775 11.235 1.00 0.00 24 GLU B CA 9
ATOM 9249 C C . GLU B 1 24 ? 11.807 -7.819 11.917 1.00 0.00 24 GLU B C 9
ATOM 9250 O O . GLU B 1 24 ? 12.198 -8.052 13.061 1.00 0.00 24 GLU B O 9
ATOM 9256 N N . ALA B 1 25 ? 12.245 -6.749 11.237 1.00 0.00 25 ALA B N 9
ATOM 9257 C CA . ALA B 1 25 ? 12.744 -5.493 11.864 1.00 0.00 25 ALA B CA 9
ATOM 9258 C C . ALA B 1 25 ? 11.936 -4.957 13.111 1.00 0.00 25 ALA B C 9
ATOM 9259 O O . ALA B 1 25 ? 12.540 -4.574 14.114 1.00 0.00 25 ALA B O 9
ATOM 9261 N N . ASN B 1 26 ? 10.585 -4.846 12.990 1.00 0.00 26 ASN B N 9
ATOM 9262 C CA . ASN B 1 26 ? 9.745 -4.048 13.929 1.00 0.00 26 ASN B CA 9
ATOM 9263 C C . ASN B 1 26 ? 8.845 -4.873 14.926 1.00 0.00 26 ASN B C 9
ATOM 9264 O O . ASN B 1 26 ? 8.706 -4.477 16.085 1.00 0.00 26 ASN B O 9
ATOM 9269 N N . GLY B 1 27 ? 8.187 -5.952 14.471 1.00 0.00 27 GLY B N 9
ATOM 9270 C CA . GLY B 1 27 ? 7.099 -6.642 15.236 1.00 0.00 27 GLY B CA 9
ATOM 9271 C C . GLY B 1 27 ? 5.787 -7.037 14.501 1.00 0.00 27 GLY B C 9
ATOM 9272 O O . GLY B 1 27 ? 4.824 -7.413 15.169 1.00 0.00 27 GLY B O 9
ATOM 9273 N N . ARG B 1 28 ? 5.719 -6.991 13.162 1.00 0.00 28 ARG B N 9
ATOM 9274 C CA . ARG B 1 28 ? 4.608 -7.586 12.366 1.00 0.00 28 ARG B CA 9
ATOM 9275 C C . ARG B 1 28 ? 5.248 -8.803 11.598 1.00 0.00 28 ARG B C 9
ATOM 9276 O O . ARG B 1 28 ? 6.469 -8.989 11.579 1.00 0.00 28 ARG B O 9
ATOM 9284 N N . SER B 1 29 ? 4.483 -9.727 11.013 1.00 0.00 29 SER B N 9
ATOM 9285 C CA . SER B 1 29 ? 5.100 -10.921 10.333 1.00 0.00 29 SER B CA 9
ATOM 9286 C C . SER B 1 29 ? 4.406 -11.076 8.976 1.00 0.00 29 SER B C 9
ATOM 9287 O O . SER B 1 29 ? 3.200 -11.233 8.984 1.00 0.00 29 SER B O 9
ATOM 9290 N N . MET B 1 30 ? 5.063 -10.892 7.824 1.00 0.00 30 MET B N 9
ATOM 9291 C CA . MET B 1 30 ? 4.441 -10.180 6.660 1.00 0.00 30 MET B CA 9
ATOM 9292 C C . MET B 1 30 ? 2.985 -10.483 6.212 1.00 0.00 30 MET B C 9
ATOM 9293 O O . MET B 1 30 ? 2.304 -9.581 5.744 1.00 0.00 30 MET B O 9
ATOM 9298 N N . ASN B 1 31 ? 2.456 -11.703 6.296 1.00 0.00 31 ASN B N 9
ATOM 9299 C CA . ASN B 1 31 ? 0.984 -11.872 6.259 1.00 0.00 31 ASN B CA 9
ATOM 9300 C C . ASN B 1 31 ? 0.201 -10.922 7.267 1.00 0.00 31 ASN B C 9
ATOM 9301 O O . ASN B 1 31 ? -0.597 -10.120 6.804 1.00 0.00 31 ASN B O 9
ATOM 9306 N N . SER B 1 32 ? 0.590 -10.858 8.553 1.00 0.00 32 SER B N 9
ATOM 9307 C CA . SER B 1 32 ? 0.498 -9.626 9.406 1.00 0.00 32 SER B CA 9
ATOM 9308 C C . SER B 1 32 ? 1.055 -8.258 8.861 1.00 0.00 32 SER B C 9
ATOM 9309 O O . SER B 1 32 ? 0.242 -7.345 8.712 1.00 0.00 32 SER B O 9
ATOM 9312 N N . GLU B 1 33 ? 2.361 -8.041 8.588 1.00 0.00 33 GLU B N 9
ATOM 9313 C CA . GLU B 1 33 ? 2.844 -6.675 8.141 1.00 0.00 33 GLU B CA 9
ATOM 9314 C C . GLU B 1 33 ? 2.367 -6.207 6.755 1.00 0.00 33 GLU B C 9
ATOM 9315 O O . GLU B 1 33 ? 1.746 -5.154 6.638 1.00 0.00 33 GLU B O 9
ATOM 9321 N N . LEU B 1 34 ? 2.718 -6.968 5.698 1.00 0.00 34 LEU B N 9
ATOM 9322 C CA . LEU B 1 34 ? 2.208 -6.757 4.347 1.00 0.00 34 LEU B CA 9
ATOM 9323 C C . LEU B 1 34 ? 0.652 -6.627 4.427 1.00 0.00 34 LEU B C 9
ATOM 9324 O O . LEU B 1 34 ? 0.201 -5.668 3.831 1.00 0.00 34 LEU B O 9
ATOM 9329 N N . LEU B 1 35 ? -0.177 -7.330 5.264 1.00 0.00 35 LEU B N 9
ATOM 9330 C CA . LEU B 1 35 ? -1.599 -6.913 5.431 1.00 0.00 35 LEU B CA 9
ATOM 9331 C C . LEU B 1 35 ? -1.817 -5.548 6.072 1.00 0.00 35 LEU B C 9
ATOM 9332 O O . LEU B 1 35 ? -2.468 -4.712 5.469 1.00 0.00 35 LEU B O 9
ATOM 9337 N N . GLN B 1 36 ? -1.294 -5.327 7.263 1.00 0.00 36 GLN B N 9
ATOM 9338 C CA . GLN B 1 36 ? -1.367 -4.009 7.934 1.00 0.00 36 GLN B CA 9
ATOM 9339 C C . GLN B 1 36 ? -0.904 -2.771 7.069 1.00 0.00 36 GLN B C 9
ATOM 9340 O O . GLN B 1 36 ? -1.588 -1.748 7.072 1.00 0.00 36 GLN B O 9
ATOM 9346 N N . ILE B 1 37 ? 0.172 -2.885 6.273 1.00 0.00 37 ILE B N 9
ATOM 9347 C CA . ILE B 1 37 ? 0.527 -1.902 5.210 1.00 0.00 37 ILE B CA 9
ATOM 9348 C C . ILE B 1 37 ? -0.357 -1.936 3.912 1.00 0.00 37 ILE B C 9
ATOM 9349 O O . ILE B 1 37 ? -0.437 -0.929 3.240 1.00 0.00 37 ILE B O 9
ATOM 9354 N N . VAL B 1 38 ? -0.837 -3.079 3.424 1.00 0.00 38 VAL B N 9
ATOM 9355 C CA . VAL B 1 38 ? -1.722 -3.220 2.232 1.00 0.00 38 VAL B CA 9
ATOM 9356 C C . VAL B 1 38 ? -3.178 -2.711 2.553 1.00 0.00 38 VAL B C 9
ATOM 9357 O O . VAL B 1 38 ? -3.770 -1.965 1.783 1.00 0.00 38 VAL B O 9
ATOM 9361 N N . GLN B 1 39 ? -3.752 -3.123 3.703 1.00 0.00 39 GLN B N 9
ATOM 9362 C CA . GLN B 1 39 ? -4.829 -2.392 4.415 1.00 0.00 39 GLN B CA 9
ATOM 9363 C C . GLN B 1 39 ? -4.522 -0.884 4.683 1.00 0.00 39 GLN B C 9
ATOM 9364 O O . GLN B 1 39 ? -5.386 -0.057 4.427 1.00 0.00 39 GLN B O 9
ATOM 9370 N N . ASP B 1 40 ? -3.297 -0.480 5.072 1.00 0.00 40 ASP B N 9
ATOM 9371 C CA . ASP B 1 40 ? -2.818 0.913 4.837 1.00 0.00 40 ASP B CA 9
ATOM 9372 C C . ASP B 1 40 ? -2.903 1.441 3.371 1.00 0.00 40 ASP B C 9
ATOM 9373 O O . ASP B 1 40 ? -3.390 2.549 3.133 1.00 0.00 40 ASP B O 9
ATOM 9378 N N . ALA B 1 41 ? -2.431 0.629 2.426 1.00 0.00 41 ALA B N 9
ATOM 9379 C CA . ALA B 1 41 ? -2.318 0.990 1.002 1.00 0.00 41 ALA B CA 9
ATOM 9380 C C . ALA B 1 41 ? -3.646 1.151 0.191 1.00 0.00 41 ALA B C 9
ATOM 9381 O O . ALA B 1 41 ? -3.717 1.938 -0.751 1.00 0.00 41 ALA B O 9
ATOM 9383 N N . LEU B 1 42 ? -4.700 0.455 0.619 1.00 0.00 42 LEU B N 9
ATOM 9384 C CA . LEU B 1 42 ? -6.071 0.551 0.042 1.00 0.00 42 LEU B CA 9
ATOM 9385 C C . LEU B 1 42 ? -7.099 1.242 1.012 1.00 0.00 42 LEU B C 9
ATOM 9386 O O . LEU B 1 42 ? -7.995 1.941 0.532 1.00 0.00 42 LEU B O 9
ATOM 9391 N N . SER B 1 43 ? -6.991 1.068 2.354 1.00 0.00 43 SER B N 9
ATOM 9392 C CA . SER B 1 43 ? -7.704 1.960 3.335 1.00 0.00 43 SER B CA 9
ATOM 9393 C C . SER B 1 43 ? -6.985 3.315 3.719 1.00 0.00 43 SER B C 9
ATOM 9394 O O . SER B 1 43 ? -7.253 3.918 4.762 1.00 0.00 43 SER B O 9
ATOM 9397 N N . LYS B 1 44 ? -6.255 3.891 2.764 1.00 0.00 44 LYS B N 9
ATOM 9398 C CA . LYS B 1 44 ? -6.102 5.364 2.562 1.00 0.00 44 LYS B CA 9
ATOM 9399 C C . LYS B 1 44 ? -7.240 6.482 2.667 1.00 0.00 44 LYS B C 9
ATOM 9400 O O . LYS B 1 44 ? -6.807 7.631 2.819 1.00 0.00 44 LYS B O 9
ATOM 9406 N N . PRO B 1 45 ? -8.590 6.322 2.495 1.00 0.00 45 PRO B N 9
ATOM 9407 C CA . PRO B 1 45 ? -9.553 7.442 2.243 1.00 0.00 45 PRO B CA 9
ATOM 9408 C C . PRO B 1 45 ? -9.577 8.813 2.995 1.00 0.00 45 PRO B C 9
ATOM 9409 O O . PRO B 1 45 ? -8.974 9.029 4.047 1.00 0.00 45 PRO B O 9
ATOM 9413 N N . SER B 1 46 ? -10.387 9.725 2.434 1.00 0.00 46 SER B N 9
ATOM 9414 C CA . SER B 1 46 ? -10.874 10.937 3.132 1.00 0.00 46 SER B CA 9
ATOM 9415 C C . SER B 1 46 ? -12.167 10.666 3.998 1.00 0.00 46 SER B C 9
ATOM 9416 O O . SER B 1 46 ? -13.189 10.333 3.380 1.00 0.00 46 SER B O 9
ATOM 9419 N N . PRO B 1 47 ? -12.243 10.819 5.355 1.00 0.00 47 PRO B N 9
ATOM 9420 C CA . PRO B 1 47 ? -11.120 11.244 6.237 1.00 0.00 47 PRO B CA 9
ATOM 9421 C C . PRO B 1 47 ? -10.434 10.108 7.078 1.00 0.00 47 PRO B C 9
ATOM 9422 O O . PRO B 1 47 ? -10.993 9.605 8.057 1.00 0.00 47 PRO B O 9
ATOM 9426 N N . VAL B 1 48 ? -9.151 9.826 6.810 1.00 0.00 48 VAL B N 9
ATOM 9427 C CA . VAL B 1 48 ? -8.185 9.450 7.900 1.00 0.00 48 VAL B CA 9
ATOM 9428 C C . VAL B 1 48 ? -7.718 10.666 8.791 1.00 0.00 48 VAL B C 9
ATOM 9429 O O . VAL B 1 48 ? -7.431 10.503 9.982 1.00 0.00 48 VAL B O 9
ATOM 9433 N N . THR B 1 49 ? -7.514 11.851 8.191 1.00 0.00 49 THR B N 9
ATOM 9434 C CA . THR B 1 49 ? -6.420 12.770 8.612 1.00 0.00 49 THR B CA 9
ATOM 9435 C C . THR B 1 49 ? -6.607 14.272 8.186 1.00 0.00 49 THR B C 9
ATOM 9436 O O . THR B 1 49 ? -7.589 14.700 7.572 1.00 0.00 49 THR B O 9
ATOM 9440 N N . GLY B 1 50 ? -5.552 15.031 8.493 1.00 0.00 50 GLY B N 9
ATOM 9441 C CA . GLY B 1 50 ? -5.299 16.383 7.906 1.00 0.00 50 GLY B CA 9
ATOM 9442 C C . GLY B 1 50 ? -4.413 16.454 6.633 1.00 0.00 50 GLY B C 9
ATOM 9443 O O . GLY B 1 50 ? -4.786 17.134 5.676 1.00 0.00 50 GLY B O 9
ATOM 9444 N N . TYR B 1 51 ? -3.248 15.778 6.601 1.00 0.00 51 TYR B N 9
ATOM 9445 C CA . TYR B 1 51 ? -2.427 15.608 5.360 1.00 0.00 51 TYR B CA 9
ATOM 9446 C C . TYR B 1 51 ? -3.133 14.736 4.242 1.00 0.00 51 TYR B C 9
ATOM 9447 O O . TYR B 1 51 ? -2.995 13.513 4.175 1.00 0.00 51 TYR B O 9
ATOM 9456 N N . ARG B 1 52 ? -3.924 15.412 3.381 1.00 0.00 52 ARG B N 9
ATOM 9457 C CA . ARG B 1 52 ? -4.896 14.769 2.442 1.00 0.00 52 ARG B CA 9
ATOM 9458 C C . ARG B 1 52 ? -4.288 14.344 1.052 1.00 0.00 52 ARG B C 9
ATOM 9459 O O . ARG B 1 52 ? -4.108 15.152 0.134 1.00 0.00 52 ARG B O 9
ATOM 9467 N N . ASN B 1 53 ? -3.856 13.080 0.951 1.00 0.00 53 ASN B N 9
ATOM 9468 C CA . ASN B 1 53 ? -2.852 12.605 -0.059 1.00 0.00 53 ASN B CA 9
ATOM 9469 C C . ASN B 1 53 ? -3.124 11.037 -0.301 1.00 0.00 53 ASN B C 9
ATOM 9470 O O . ASN B 1 53 ? -4.237 10.545 -0.131 1.00 0.00 53 ASN B O 9
ATOM 9475 N N . ASP B 1 54 ? -2.209 10.083 -0.628 1.00 0.00 54 ASP B N 9
ATOM 9476 C CA . ASP B 1 54 ? -1.459 10.001 -1.921 1.00 0.00 54 ASP B CA 9
ATOM 9477 C C . ASP B 1 54 ? -0.740 11.246 -2.278 1.00 0.00 54 ASP B C 9
ATOM 9478 O O . ASP B 1 54 ? 0.482 11.357 -2.293 1.00 0.00 54 ASP B O 9
ATOM 9483 N N . ALA B 1 55 ? -1.585 12.172 -2.637 1.00 0.00 55 ALA B N 9
ATOM 9484 C CA . ALA B 1 55 ? -1.297 13.255 -3.450 1.00 0.00 55 ALA B CA 9
ATOM 9485 C C . ALA B 1 55 ? -2.128 12.856 -4.719 1.00 0.00 55 ALA B C 9
ATOM 9486 O O . ALA B 1 55 ? -2.713 11.801 -4.995 1.00 0.00 55 ALA B O 9
ATOM 9488 N N . GLU B 1 56 ? -1.820 13.195 -5.881 1.00 0.00 56 GLU B N 9
ATOM 9489 C CA . GLU B 1 56 ? -0.436 13.542 -6.271 1.00 0.00 56 GLU B CA 9
ATOM 9490 C C . GLU B 1 56 ? 0.673 12.419 -6.204 1.00 0.00 56 GLU B C 9
ATOM 9491 O O . GLU B 1 56 ? 1.235 12.128 -7.249 1.00 0.00 56 GLU B O 9
ATOM 9497 N N . ARG B 1 57 ? 0.931 11.677 -5.113 1.00 0.00 57 ARG B N 9
ATOM 9498 C CA . ARG B 1 57 ? 2.030 10.681 -5.035 1.00 0.00 57 ARG B CA 9
ATOM 9499 C C . ARG B 1 57 ? 1.674 9.221 -5.133 1.00 0.00 57 ARG B C 9
ATOM 9500 O O . ARG B 1 57 ? 2.139 8.545 -6.043 1.00 0.00 57 ARG B O 9
ATOM 9508 N N . LEU B 1 58 ? 0.781 8.731 -4.295 1.00 0.00 58 LEU B N 9
ATOM 9509 C CA . LEU B 1 58 ? 0.074 7.490 -4.702 1.00 0.00 58 LEU B CA 9
ATOM 9510 C C . LEU B 1 58 ? -0.878 7.692 -5.943 1.00 0.00 58 LEU B C 9
ATOM 9511 O O . LEU B 1 58 ? -1.009 6.717 -6.682 1.00 0.00 58 LEU B O 9
ATOM 9516 N N . ALA B 1 59 ? -1.307 8.927 -6.381 1.00 0.00 59 ALA B N 9
ATOM 9517 C CA . ALA B 1 59 ? -1.536 9.149 -7.833 1.00 0.00 59 ALA B CA 9
ATOM 9518 C C . ALA B 1 59 ? -0.429 8.710 -8.821 1.00 0.00 59 ALA B C 9
ATOM 9519 O O . ALA B 1 59 ? -0.690 7.924 -9.735 1.00 0.00 59 ALA B O 9
ATOM 9521 N N . ASP B 1 60 ? 0.763 9.289 -8.681 1.00 0.00 60 ASP B N 9
ATOM 9522 C CA . ASP B 1 60 ? 1.674 9.451 -9.844 1.00 0.00 60 ASP B CA 9
ATOM 9523 C C . ASP B 1 60 ? 3.084 8.861 -9.652 1.00 0.00 60 ASP B C 9
ATOM 9524 O O . ASP B 1 60 ? 3.751 8.525 -10.627 1.00 0.00 60 ASP B O 9
ATOM 9529 N N . GLU B 1 61 ? 3.473 8.590 -8.411 1.00 0.00 61 GLU B N 9
ATOM 9530 C CA . GLU B 1 61 ? 4.199 7.344 -8.158 1.00 0.00 61 GLU B CA 9
ATOM 9531 C C . GLU B 1 61 ? 3.327 6.064 -8.334 1.00 0.00 61 GLU B C 9
ATOM 9532 O O . GLU B 1 61 ? 3.990 5.094 -8.730 1.00 0.00 61 GLU B O 9
ATOM 9538 N N . GLN B 1 62 ? 1.937 5.970 -8.288 1.00 0.00 62 GLN B N 9
ATOM 9539 C CA . GLN B 1 62 ? 1.317 4.792 -8.882 1.00 0.00 62 GLN B CA 9
ATOM 9540 C C . GLN B 1 62 ? 1.332 4.893 -10.415 1.00 0.00 62 GLN B C 9
ATOM 9541 O O . GLN B 1 62 ? 2.300 4.470 -11.044 1.00 0.00 62 GLN B O 9
ATOM 9547 N N . SER B 1 63 ? 0.317 5.479 -11.025 1.00 0.00 63 SER B N 9
ATOM 9548 C CA . SER B 1 63 ? 0.272 5.622 -12.492 1.00 0.00 63 SER B CA 9
ATOM 9549 C C . SER B 1 63 ? 0.942 6.894 -13.089 1.00 0.00 63 SER B C 9
ATOM 9550 O O . SER B 1 63 ? 0.489 7.464 -14.083 1.00 0.00 63 SER B O 9
ATOM 9553 N N . GLU B 1 64 ? 2.187 7.161 -12.654 1.00 0.00 64 GLU B N 9
ATOM 9554 C CA . GLU B 1 64 ? 3.351 7.061 -13.567 1.00 0.00 64 GLU B CA 9
ATOM 9555 C C . GLU B 1 64 ? 4.448 6.009 -13.154 1.00 0.00 64 GLU B C 9
ATOM 9556 O O . GLU B 1 64 ? 5.175 5.640 -14.078 1.00 0.00 64 GLU B O 9
ATOM 9562 N N . LEU B 1 65 ? 4.660 5.492 -11.902 1.00 0.00 65 LEU B N 9
ATOM 9563 C CA . LEU B 1 65 ? 5.776 4.502 -11.653 1.00 0.00 65 LEU B CA 9
ATOM 9564 C C . LEU B 1 65 ? 5.268 3.044 -11.366 1.00 0.00 65 LEU B C 9
ATOM 9565 O O . LEU B 1 65 ? 5.683 2.326 -10.456 1.00 0.00 65 LEU B O 9
ATOM 9570 N N . VAL B 1 66 ? 4.389 2.639 -12.288 1.00 0.00 66 VAL B N 9
ATOM 9571 C CA . VAL B 1 66 ? 3.770 1.283 -12.396 1.00 0.00 66 VAL B CA 9
ATOM 9572 C C . VAL B 1 66 ? 4.583 0.311 -13.321 1.00 0.00 66 VAL B C 9
ATOM 9573 O O . VAL B 1 66 ? 5.112 -0.697 -12.849 1.00 0.00 66 VAL B O 9
ATOM 9577 N N . ALA A 1 1 ? 20.860 -15.475 -10.119 1.00 0.00 1 ALA A N 10
ATOM 9578 C CA . ALA A 1 1 ? 20.212 -16.221 -9.016 1.00 0.00 1 ALA A CA 10
ATOM 9579 C C . ALA A 1 1 ? 18.781 -15.706 -8.669 1.00 0.00 1 ALA A C 10
ATOM 9580 O O . ALA A 1 1 ? 18.544 -14.499 -8.530 1.00 0.00 1 ALA A O 10
ATOM 9582 N N . ARG A 1 2 ? 17.832 -16.633 -8.450 1.00 0.00 2 ARG A N 10
ATOM 9583 C CA . ARG A 1 2 ? 16.426 -16.285 -8.077 1.00 0.00 2 ARG A CA 10
ATOM 9584 C C . ARG A 1 2 ? 16.272 -15.935 -6.553 1.00 0.00 2 ARG A C 10
ATOM 9585 O O . ARG A 1 2 ? 15.757 -16.707 -5.739 1.00 0.00 2 ARG A O 10
ATOM 9593 N N . ASP A 1 3 ? 16.682 -14.712 -6.186 1.00 0.00 3 ASP A N 10
ATOM 9594 C CA . ASP A 1 3 ? 16.443 -14.128 -4.836 1.00 0.00 3 ASP A CA 10
ATOM 9595 C C . ASP A 1 3 ? 15.105 -13.329 -4.913 1.00 0.00 3 ASP A C 10
ATOM 9596 O O . ASP A 1 3 ? 15.072 -12.109 -5.094 1.00 0.00 3 ASP A O 10
ATOM 9601 N N . ASP A 1 4 ? 13.989 -14.072 -4.876 1.00 0.00 4 ASP A N 10
ATOM 9602 C CA . ASP A 1 4 ? 12.632 -13.508 -5.103 1.00 0.00 4 ASP A CA 10
ATOM 9603 C C . ASP A 1 4 ? 11.505 -14.428 -4.517 1.00 0.00 4 ASP A C 10
ATOM 9604 O O . ASP A 1 4 ? 10.903 -15.189 -5.283 1.00 0.00 4 ASP A O 10
ATOM 9609 N N . PRO A 1 5 ? 11.197 -14.449 -3.189 1.00 0.00 5 PRO A N 10
ATOM 9610 C CA . PRO A 1 5 ? 10.563 -15.630 -2.549 1.00 0.00 5 PRO A CA 10
ATOM 9611 C C . PRO A 1 5 ? 9.025 -15.514 -2.387 1.00 0.00 5 PRO A C 10
ATOM 9612 O O . PRO A 1 5 ? 8.472 -14.429 -2.168 1.00 0.00 5 PRO A O 10
ATOM 9616 N N . HIS A 1 6 ? 8.383 -16.683 -2.456 1.00 0.00 6 HIS A N 10
ATOM 9617 C CA . HIS A 1 6 ? 6.920 -16.832 -2.298 1.00 0.00 6 HIS A CA 10
ATOM 9618 C C . HIS A 1 6 ? 6.491 -16.943 -0.796 1.00 0.00 6 HIS A C 10
ATOM 9619 O O . HIS A 1 6 ? 6.982 -17.804 -0.055 1.00 0.00 6 HIS A O 10
ATOM 9626 N N . PHE A 1 7 ? 5.499 -16.153 -0.369 1.00 0.00 7 PHE A N 10
ATOM 9627 C CA . PHE A 1 7 ? 4.633 -16.513 0.783 1.00 0.00 7 PHE A CA 10
ATOM 9628 C C . PHE A 1 7 ? 3.119 -16.304 0.436 1.00 0.00 7 PHE A C 10
ATOM 9629 O O . PHE A 1 7 ? 2.735 -15.503 -0.425 1.00 0.00 7 PHE A O 10
ATOM 9637 N N . ASN A 1 8 ? 2.240 -16.970 1.196 1.00 0.00 8 ASN A N 10
ATOM 9638 C CA . ASN A 1 8 ? 0.770 -16.776 1.077 1.00 0.00 8 ASN A CA 10
ATOM 9639 C C . ASN A 1 8 ? 0.311 -15.336 1.513 1.00 0.00 8 ASN A C 10
ATOM 9640 O O . ASN A 1 8 ? 0.152 -15.045 2.702 1.00 0.00 8 ASN A O 10
ATOM 9645 N N . PHE A 1 9 ? 0.040 -14.456 0.537 1.00 0.00 9 PHE A N 10
ATOM 9646 C CA . PHE A 1 9 ? -0.815 -13.274 0.702 1.00 0.00 9 PHE A CA 10
ATOM 9647 C C . PHE A 1 9 ? -1.979 -13.434 -0.304 1.00 0.00 9 PHE A C 10
ATOM 9648 O O . PHE A 1 9 ? -1.818 -13.216 -1.503 1.00 0.00 9 PHE A O 10
ATOM 9656 N N . ARG A 1 10 ? -3.242 -13.682 0.034 1.00 0.00 10 ARG A N 10
ATOM 9657 C CA . ARG A 1 10 ? -3.797 -14.205 1.316 1.00 0.00 10 ARG A CA 10
ATOM 9658 C C . ARG A 1 10 ? -4.331 -13.034 2.183 1.00 0.00 10 ARG A C 10
ATOM 9659 O O . ARG A 1 10 ? -3.577 -12.416 2.940 1.00 0.00 10 ARG A O 10
ATOM 9667 N N . MET A 1 11 ? -5.615 -12.679 1.991 1.00 0.00 11 MET A N 10
ATOM 9668 C CA . MET A 1 11 ? -6.182 -11.446 2.597 1.00 0.00 11 MET A CA 10
ATOM 9669 C C . MET A 1 11 ? -7.700 -11.611 2.951 1.00 0.00 11 MET A C 10
ATOM 9670 O O . MET A 1 11 ? -8.414 -12.249 2.169 1.00 0.00 11 MET A O 10
ATOM 9675 N N . PRO A 1 12 ? -8.290 -10.951 3.996 1.00 0.00 12 PRO A N 10
ATOM 9676 C CA . PRO A 1 12 ? -9.752 -10.650 4.030 1.00 0.00 12 PRO A CA 10
ATOM 9677 C C . PRO A 1 12 ? -10.368 -10.086 2.704 1.00 0.00 12 PRO A C 10
ATOM 9678 O O . PRO A 1 12 ? -9.732 -9.308 1.978 1.00 0.00 12 PRO A O 10
ATOM 9682 N N . MET A 1 13 ? -11.599 -10.507 2.376 1.00 0.00 13 MET A N 10
ATOM 9683 C CA . MET A 1 13 ? -12.211 -10.227 1.040 1.00 0.00 13 MET A CA 10
ATOM 9684 C C . MET A 1 13 ? -12.327 -8.745 0.557 1.00 0.00 13 MET A C 10
ATOM 9685 O O . MET A 1 13 ? -12.275 -8.494 -0.649 1.00 0.00 13 MET A O 10
ATOM 9690 N N . GLU A 1 14 ? -12.426 -7.762 1.458 1.00 0.00 14 GLU A N 10
ATOM 9691 C CA . GLU A 1 14 ? -12.220 -6.334 1.102 1.00 0.00 14 GLU A CA 10
ATOM 9692 C C . GLU A 1 14 ? -10.768 -5.940 0.655 1.00 0.00 14 GLU A C 10
ATOM 9693 O O . GLU A 1 14 ? -10.649 -5.295 -0.378 1.00 0.00 14 GLU A O 10
ATOM 9699 N N . VAL A 1 15 ? -9.675 -6.316 1.348 1.00 0.00 15 VAL A N 10
ATOM 9700 C CA . VAL A 1 15 ? -8.266 -6.063 0.889 1.00 0.00 15 VAL A CA 10
ATOM 9701 C C . VAL A 1 15 ? -7.957 -6.733 -0.460 1.00 0.00 15 VAL A C 10
ATOM 9702 O O . VAL A 1 15 ? -7.402 -6.061 -1.318 1.00 0.00 15 VAL A O 10
ATOM 9706 N N . ARG A 1 16 ? -8.262 -8.026 -0.661 1.00 0.00 16 ARG A N 10
ATOM 9707 C CA . ARG A 1 16 ? -8.087 -8.616 -1.998 1.00 0.00 16 ARG A CA 10
ATOM 9708 C C . ARG A 1 16 ? -9.077 -8.122 -3.081 1.00 0.00 16 ARG A C 10
ATOM 9709 O O . ARG A 1 16 ? -8.611 -7.951 -4.194 1.00 0.00 16 ARG A O 10
ATOM 9717 N N . GLU A 1 17 ? -10.348 -7.774 -2.831 1.00 0.00 17 GLU A N 10
ATOM 9718 C CA . GLU A 1 17 ? -11.089 -6.915 -3.799 1.00 0.00 17 GLU A CA 10
ATOM 9719 C C . GLU A 1 17 ? -10.442 -5.514 -4.037 1.00 0.00 17 GLU A C 10
ATOM 9720 O O . GLU A 1 17 ? -10.255 -5.141 -5.182 1.00 0.00 17 GLU A O 10
ATOM 9726 N N . LYS A 1 18 ? -10.060 -4.749 -3.010 1.00 0.00 18 LYS A N 10
ATOM 9727 C CA . LYS A 1 18 ? -9.335 -3.465 -3.182 1.00 0.00 18 LYS A CA 10
ATOM 9728 C C . LYS A 1 18 ? -7.935 -3.552 -3.870 1.00 0.00 18 LYS A C 10
ATOM 9729 O O . LYS A 1 18 ? -7.675 -2.786 -4.797 1.00 0.00 18 LYS A O 10
ATOM 9735 N N . LEU A 1 19 ? -7.072 -4.498 -3.486 1.00 0.00 19 LEU A N 10
ATOM 9736 C CA . LEU A 1 19 ? -5.792 -4.791 -4.162 1.00 0.00 19 LEU A CA 10
ATOM 9737 C C . LEU A 1 19 ? -5.926 -5.431 -5.584 1.00 0.00 19 LEU A C 10
ATOM 9738 O O . LEU A 1 19 ? -5.157 -5.094 -6.489 1.00 0.00 19 LEU A O 10
ATOM 9743 N N . LYS A 1 20 ? -6.870 -6.369 -5.779 1.00 0.00 20 LYS A N 10
ATOM 9744 C CA . LYS A 1 20 ? -7.112 -7.049 -7.058 1.00 0.00 20 LYS A CA 10
ATOM 9745 C C . LYS A 1 20 ? -8.062 -6.271 -8.031 1.00 0.00 20 LYS A C 10
ATOM 9746 O O . LYS A 1 20 ? -7.936 -6.471 -9.231 1.00 0.00 20 LYS A O 10
ATOM 9752 N N . PHE A 1 21 ? -8.991 -5.399 -7.575 1.00 0.00 21 PHE A N 10
ATOM 9753 C CA . PHE A 1 21 ? -9.533 -4.274 -8.388 1.00 0.00 21 PHE A CA 10
ATOM 9754 C C . PHE A 1 21 ? -8.428 -3.303 -8.766 1.00 0.00 21 PHE A C 10
ATOM 9755 O O . PHE A 1 21 ? -8.088 -3.370 -9.925 1.00 0.00 21 PHE A O 10
ATOM 9763 N N . ARG A 1 22 ? -7.785 -2.495 -7.918 1.00 0.00 22 ARG A N 10
ATOM 9764 C CA . ARG A 1 22 ? -6.483 -1.835 -8.264 1.00 0.00 22 ARG A CA 10
ATOM 9765 C C . ARG A 1 22 ? -5.607 -2.537 -9.401 1.00 0.00 22 ARG A C 10
ATOM 9766 O O . ARG A 1 22 ? -5.417 -1.966 -10.476 1.00 0.00 22 ARG A O 10
ATOM 9774 N N . ALA A 1 23 ? -5.382 -3.867 -9.302 1.00 0.00 23 ALA A N 10
ATOM 9775 C CA . ALA A 1 23 ? -5.009 -4.724 -10.455 1.00 0.00 23 ALA A CA 10
ATOM 9776 C C . ALA A 1 23 ? -6.011 -4.763 -11.689 1.00 0.00 23 ALA A C 10
ATOM 9777 O O . ALA A 1 23 ? -5.755 -4.113 -12.702 1.00 0.00 23 ALA A O 10
ATOM 9779 N N . GLU A 1 24 ? -7.133 -5.491 -11.617 1.00 0.00 24 GLU A N 10
ATOM 9780 C CA . GLU A 1 24 ? -8.180 -5.596 -12.690 1.00 0.00 24 GLU A CA 10
ATOM 9781 C C . GLU A 1 24 ? -8.936 -4.289 -13.143 1.00 0.00 24 GLU A C 10
ATOM 9782 O O . GLU A 1 24 ? -9.104 -4.054 -14.340 1.00 0.00 24 GLU A O 10
ATOM 9788 N N . ALA A 1 25 ? -9.390 -3.464 -12.188 1.00 0.00 25 ALA A N 10
ATOM 9789 C CA . ALA A 1 25 ? -9.738 -2.030 -12.376 1.00 0.00 25 ALA A CA 10
ATOM 9790 C C . ALA A 1 25 ? -8.762 -1.181 -13.295 1.00 0.00 25 ALA A C 10
ATOM 9791 O O . ALA A 1 25 ? -9.238 -0.502 -14.207 1.00 0.00 25 ALA A O 10
ATOM 9793 N N . ASN A 1 26 ? -7.420 -1.210 -13.052 1.00 0.00 26 ASN A N 10
ATOM 9794 C CA . ASN A 1 26 ? -6.425 -0.482 -13.906 1.00 0.00 26 ASN A CA 10
ATOM 9795 C C . ASN A 1 26 ? -5.942 -1.219 -15.211 1.00 0.00 26 ASN A C 10
ATOM 9796 O O . ASN A 1 26 ? -5.710 -0.574 -16.235 1.00 0.00 26 ASN A O 10
ATOM 9801 N N . GLY A 1 27 ? -5.645 -2.526 -15.124 1.00 0.00 27 GLY A N 10
ATOM 9802 C CA . GLY A 1 27 ? -4.679 -3.217 -16.035 1.00 0.00 27 GLY A CA 10
ATOM 9803 C C . GLY A 1 27 ? -3.306 -3.656 -15.439 1.00 0.00 27 GLY A C 10
ATOM 9804 O O . GLY A 1 27 ? -2.307 -3.701 -16.158 1.00 0.00 27 GLY A O 10
ATOM 9805 N N . ARG A 1 28 ? -3.248 -4.024 -14.153 1.00 0.00 28 ARG A N 10
ATOM 9806 C CA . ARG A 1 28 ? -2.105 -4.734 -13.518 1.00 0.00 28 ARG A CA 10
ATOM 9807 C C . ARG A 1 28 ? -2.663 -6.127 -13.055 1.00 0.00 28 ARG A C 10
ATOM 9808 O O . ARG A 1 28 ? -3.872 -6.348 -12.932 1.00 0.00 28 ARG A O 10
ATOM 9816 N N . SER A 1 29 ? -1.811 -7.131 -12.847 1.00 0.00 29 SER A N 10
ATOM 9817 C CA . SER A 1 29 ? -2.289 -8.492 -12.426 1.00 0.00 29 SER A CA 10
ATOM 9818 C C . SER A 1 29 ? -1.617 -8.750 -11.070 1.00 0.00 29 SER A C 10
ATOM 9819 O O . SER A 1 29 ? -0.401 -8.699 -11.056 1.00 0.00 29 SER A O 10
ATOM 9822 N N . MET A 1 30 ? -2.298 -8.875 -9.921 1.00 0.00 30 MET A N 10
ATOM 9823 C CA . MET A 1 30 ? -1.718 -8.439 -8.606 1.00 0.00 30 MET A CA 10
ATOM 9824 C C . MET A 1 30 ? -0.246 -8.752 -8.228 1.00 0.00 30 MET A C 10
ATOM 9825 O O . MET A 1 30 ? 0.393 -7.916 -7.606 1.00 0.00 30 MET A O 10
ATOM 9830 N N . ASN A 1 31 ? 0.354 -9.891 -8.564 1.00 0.00 31 ASN A N 10
ATOM 9831 C CA . ASN A 1 31 ? 1.836 -9.974 -8.537 1.00 0.00 31 ASN A CA 10
ATOM 9832 C C . ASN A 1 31 ? 2.577 -8.774 -9.276 1.00 0.00 31 ASN A C 10
ATOM 9833 O O . ASN A 1 31 ? 3.377 -8.111 -8.635 1.00 0.00 31 ASN A O 10
ATOM 9838 N N . SER A 1 32 ? 2.163 -8.383 -10.495 1.00 0.00 32 SER A N 10
ATOM 9839 C CA . SER A 1 32 ? 2.216 -6.969 -10.990 1.00 0.00 32 SER A CA 10
ATOM 9840 C C . SER A 1 32 ? 1.596 -5.813 -10.126 1.00 0.00 32 SER A C 10
ATOM 9841 O O . SER A 1 32 ? 2.380 -4.966 -9.695 1.00 0.00 32 SER A O 10
ATOM 9844 N N . GLU A 1 33 ? 0.271 -5.688 -9.870 1.00 0.00 33 GLU A N 10
ATOM 9845 C CA . GLU A 1 33 ? -0.252 -4.492 -9.101 1.00 0.00 33 GLU A CA 10
ATOM 9846 C C . GLU A 1 33 ? 0.239 -4.398 -7.633 1.00 0.00 33 GLU A C 10
ATOM 9847 O O . GLU A 1 33 ? 0.717 -3.349 -7.216 1.00 0.00 33 GLU A O 10
ATOM 9853 N N . LEU A 1 34 ? -0.078 -5.434 -6.827 1.00 0.00 34 LEU A N 10
ATOM 9854 C CA . LEU A 1 34 ? 0.375 -5.592 -5.448 1.00 0.00 34 LEU A CA 10
ATOM 9855 C C . LEU A 1 34 ? 1.925 -5.412 -5.462 1.00 0.00 34 LEU A C 10
ATOM 9856 O O . LEU A 1 34 ? 2.328 -4.599 -4.649 1.00 0.00 34 LEU A O 10
ATOM 9861 N N . LEU A 1 35 ? 2.809 -5.903 -6.386 1.00 0.00 35 LEU A N 10
ATOM 9862 C CA . LEU A 1 35 ? 4.229 -5.435 -6.366 1.00 0.00 35 LEU A CA 10
ATOM 9863 C C . LEU A 1 35 ? 4.431 -3.949 -6.632 1.00 0.00 35 LEU A C 10
ATOM 9864 O O . LEU A 1 35 ? 5.064 -3.276 -5.831 1.00 0.00 35 LEU A O 10
ATOM 9869 N N . GLN A 1 36 ? 3.921 -3.467 -7.752 1.00 0.00 36 GLN A N 10
ATOM 9870 C CA . GLN A 1 36 ? 4.034 -2.054 -8.127 1.00 0.00 36 GLN A CA 10
ATOM 9871 C C . GLN A 1 36 ? 3.475 -1.068 -7.047 1.00 0.00 36 GLN A C 10
ATOM 9872 O O . GLN A 1 36 ? 4.250 -0.212 -6.643 1.00 0.00 36 GLN A O 10
ATOM 9878 N N . ILE A 1 37 ? 2.255 -1.215 -6.490 1.00 0.00 37 ILE A N 10
ATOM 9879 C CA . ILE A 1 37 ? 1.854 -0.479 -5.251 1.00 0.00 37 ILE A CA 10
ATOM 9880 C C . ILE A 1 37 ? 2.736 -0.769 -3.991 1.00 0.00 37 ILE A C 10
ATOM 9881 O O . ILE A 1 37 ? 2.863 0.149 -3.228 1.00 0.00 37 ILE A O 10
ATOM 9886 N N . VAL A 1 38 ? 3.204 -1.986 -3.682 1.00 0.00 38 VAL A N 10
ATOM 9887 C CA . VAL A 1 38 ? 4.016 -2.337 -2.472 1.00 0.00 38 VAL A CA 10
ATOM 9888 C C . VAL A 1 38 ? 5.471 -1.744 -2.525 1.00 0.00 38 VAL A C 10
ATOM 9889 O O . VAL A 1 38 ? 5.929 -1.097 -1.582 1.00 0.00 38 VAL A O 10
ATOM 9893 N N . GLN A 1 39 ? 6.175 -1.964 -3.662 1.00 0.00 39 GLN A N 10
ATOM 9894 C CA . GLN A 1 39 ? 7.261 -1.082 -4.173 1.00 0.00 39 GLN A CA 10
ATOM 9895 C C . GLN A 1 39 ? 6.927 0.440 -4.086 1.00 0.00 39 GLN A C 10
ATOM 9896 O O . GLN A 1 39 ? 7.690 1.201 -3.501 1.00 0.00 39 GLN A O 10
ATOM 9902 N N . ASP A 1 40 ? 5.731 0.874 -4.508 1.00 0.00 40 ASP A N 10
ATOM 9903 C CA . ASP A 1 40 ? 5.208 2.214 -4.145 1.00 0.00 40 ASP A CA 10
ATOM 9904 C C . ASP A 1 40 ? 5.052 2.535 -2.628 1.00 0.00 40 ASP A C 10
ATOM 9905 O O . ASP A 1 40 ? 5.376 3.635 -2.168 1.00 0.00 40 ASP A O 10
ATOM 9910 N N . ALA A 1 41 ? 4.541 1.565 -1.865 1.00 0.00 41 ALA A N 10
ATOM 9911 C CA . ALA A 1 41 ? 3.927 1.806 -0.551 1.00 0.00 41 ALA A CA 10
ATOM 9912 C C . ALA A 1 41 ? 4.912 1.997 0.635 1.00 0.00 41 ALA A C 10
ATOM 9913 O O . ALA A 1 41 ? 4.763 2.914 1.446 1.00 0.00 41 ALA A O 10
ATOM 9915 N N . LEU A 1 42 ? 5.954 1.172 0.655 1.00 0.00 42 LEU A N 10
ATOM 9916 C CA . LEU A 1 42 ? 7.194 1.435 1.426 1.00 0.00 42 LEU A CA 10
ATOM 9917 C C . LEU A 1 42 ? 8.435 1.974 0.635 1.00 0.00 42 LEU A C 10
ATOM 9918 O O . LEU A 1 42 ? 9.285 2.588 1.285 1.00 0.00 42 LEU A O 10
ATOM 9923 N N . SER A 1 43 ? 8.609 1.756 -0.692 1.00 0.00 43 SER A N 10
ATOM 9924 C CA . SER A 1 43 ? 9.836 2.231 -1.409 1.00 0.00 43 SER A CA 10
ATOM 9925 C C . SER A 1 43 ? 9.720 3.604 -2.132 1.00 0.00 43 SER A C 10
ATOM 9926 O O . SER A 1 43 ? 10.788 4.136 -2.456 1.00 0.00 43 SER A O 10
ATOM 9929 N N . LYS A 1 44 ? 8.532 4.242 -2.344 1.00 0.00 44 LYS A N 10
ATOM 9930 C CA . LYS A 1 44 ? 8.516 5.661 -2.842 1.00 0.00 44 LYS A CA 10
ATOM 9931 C C . LYS A 1 44 ? 9.056 5.828 -4.326 1.00 0.00 44 LYS A C 10
ATOM 9932 O O . LYS A 1 44 ? 9.114 4.803 -5.024 1.00 0.00 44 LYS A O 10
ATOM 9938 N N . PRO A 1 45 ? 9.363 7.018 -4.942 1.00 0.00 45 PRO A N 10
ATOM 9939 C CA . PRO A 1 45 ? 9.100 8.390 -4.415 1.00 0.00 45 PRO A CA 10
ATOM 9940 C C . PRO A 1 45 ? 7.622 8.720 -4.050 1.00 0.00 45 PRO A C 10
ATOM 9941 O O . PRO A 1 45 ? 6.676 8.019 -4.400 1.00 0.00 45 PRO A O 10
ATOM 9945 N N . SER A 1 46 ? 7.412 9.884 -3.449 1.00 0.00 46 SER A N 10
ATOM 9946 C CA . SER A 1 46 ? 6.312 10.757 -3.926 1.00 0.00 46 SER A CA 10
ATOM 9947 C C . SER A 1 46 ? 6.892 11.683 -5.050 1.00 0.00 46 SER A C 10
ATOM 9948 O O . SER A 1 46 ? 7.708 12.546 -4.708 1.00 0.00 46 SER A O 10
ATOM 9951 N N . PRO A 1 47 ? 6.585 11.562 -6.377 1.00 0.00 47 PRO A N 10
ATOM 9952 C CA . PRO A 1 47 ? 7.022 12.568 -7.382 1.00 0.00 47 PRO A CA 10
ATOM 9953 C C . PRO A 1 47 ? 6.177 13.877 -7.221 1.00 0.00 47 PRO A C 10
ATOM 9954 O O . PRO A 1 47 ? 5.003 13.944 -7.585 1.00 0.00 47 PRO A O 10
ATOM 9958 N N . VAL A 1 48 ? 6.753 14.866 -6.526 1.00 0.00 48 VAL A N 10
ATOM 9959 C CA . VAL A 1 48 ? 5.950 15.866 -5.731 1.00 0.00 48 VAL A CA 10
ATOM 9960 C C . VAL A 1 48 ? 5.385 17.073 -6.554 1.00 0.00 48 VAL A C 10
ATOM 9961 O O . VAL A 1 48 ? 5.749 18.240 -6.370 1.00 0.00 48 VAL A O 10
ATOM 9965 N N . THR A 1 49 ? 4.437 16.802 -7.453 1.00 0.00 49 THR A N 10
ATOM 9966 C CA . THR A 1 49 ? 4.076 17.775 -8.528 1.00 0.00 49 THR A CA 10
ATOM 9967 C C . THR A 1 49 ? 2.766 18.561 -8.188 1.00 0.00 49 THR A C 10
ATOM 9968 O O . THR A 1 49 ? 1.757 18.481 -8.894 1.00 0.00 49 THR A O 10
ATOM 9972 N N . GLY A 1 50 ? 2.823 19.333 -7.085 1.00 0.00 50 GLY A N 10
ATOM 9973 C CA . GLY A 1 50 ? 1.730 20.259 -6.655 1.00 0.00 50 GLY A CA 10
ATOM 9974 C C . GLY A 1 50 ? 0.312 19.726 -6.329 1.00 0.00 50 GLY A C 10
ATOM 9975 O O . GLY A 1 50 ? -0.666 20.380 -6.692 1.00 0.00 50 GLY A O 10
ATOM 9976 N N . TYR A 1 51 ? 0.182 18.581 -5.640 1.00 0.00 51 TYR A N 10
ATOM 9977 C CA . TYR A 1 51 ? -1.132 17.855 -5.543 1.00 0.00 51 TYR A CA 10
ATOM 9978 C C . TYR A 1 51 ? -1.615 17.266 -4.171 1.00 0.00 51 TYR A C 10
ATOM 9979 O O . TYR A 1 51 ? -2.560 16.474 -4.133 1.00 0.00 51 TYR A O 10
ATOM 9988 N N . ARG A 1 52 ? -0.972 17.644 -3.066 1.00 0.00 52 ARG A N 10
ATOM 9989 C CA . ARG A 1 52 ? -1.152 17.031 -1.707 1.00 0.00 52 ARG A CA 10
ATOM 9990 C C . ARG A 1 52 ? -0.626 15.544 -1.574 1.00 0.00 52 ARG A C 10
ATOM 9991 O O . ARG A 1 52 ? -1.206 14.584 -2.086 1.00 0.00 52 ARG A O 10
ATOM 9999 N N . ASN A 1 53 ? 0.483 15.361 -0.848 1.00 0.00 53 ASN A N 10
ATOM 10000 C CA . ASN A 1 53 ? 1.143 14.033 -0.580 1.00 0.00 53 ASN A CA 10
ATOM 10001 C C . ASN A 1 53 ? 1.533 13.878 0.896 1.00 0.00 53 ASN A C 10
ATOM 10002 O O . ASN A 1 53 ? 2.637 13.476 1.261 1.00 0.00 53 ASN A O 10
ATOM 10007 N N . ASP A 1 54 ? 0.455 13.889 1.700 1.00 0.00 54 ASP A N 10
ATOM 10008 C CA . ASP A 1 54 ? 0.360 13.114 2.941 1.00 0.00 54 ASP A CA 10
ATOM 10009 C C . ASP A 1 54 ? -0.020 11.601 2.738 1.00 0.00 54 ASP A C 10
ATOM 10010 O O . ASP A 1 54 ? -0.943 10.955 3.255 1.00 0.00 54 ASP A O 10
ATOM 10015 N N . ALA A 1 55 ? 0.955 10.998 2.101 1.00 0.00 55 ALA A N 10
ATOM 10016 C CA . ALA A 1 55 ? 0.879 9.691 1.486 1.00 0.00 55 ALA A CA 10
ATOM 10017 C C . ALA A 1 55 ? 1.715 8.595 2.223 1.00 0.00 55 ALA A C 10
ATOM 10018 O O . ALA A 1 55 ? 1.235 7.765 3.003 1.00 0.00 55 ALA A O 10
ATOM 10020 N N . GLU A 1 56 ? 3.015 8.791 2.158 1.00 0.00 56 GLU A N 10
ATOM 10021 C CA . GLU A 1 56 ? 3.796 9.398 3.289 1.00 0.00 56 GLU A CA 10
ATOM 10022 C C . GLU A 1 56 ? 3.261 9.750 4.723 1.00 0.00 56 GLU A C 10
ATOM 10023 O O . GLU A 1 56 ? 3.947 9.668 5.751 1.00 0.00 56 GLU A O 10
ATOM 10029 N N . ARG A 1 57 ? 1.968 9.978 4.796 1.00 0.00 57 ARG A N 10
ATOM 10030 C CA . ARG A 1 57 ? 1.192 10.149 6.027 1.00 0.00 57 ARG A CA 10
ATOM 10031 C C . ARG A 1 57 ? 0.206 9.010 6.376 1.00 0.00 57 ARG A C 10
ATOM 10032 O O . ARG A 1 57 ? 0.198 8.675 7.558 1.00 0.00 57 ARG A O 10
ATOM 10040 N N . LEU A 1 58 ? -0.547 8.336 5.462 1.00 0.00 58 LEU A N 10
ATOM 10041 C CA . LEU A 1 58 ? -1.116 6.975 5.832 1.00 0.00 58 LEU A CA 10
ATOM 10042 C C . LEU A 1 58 ? -0.118 5.955 6.458 1.00 0.00 58 LEU A C 10
ATOM 10043 O O . LEU A 1 58 ? -0.283 5.475 7.588 1.00 0.00 58 LEU A O 10
ATOM 10048 N N . ALA A 1 59 ? 1.044 5.810 5.832 1.00 0.00 59 ALA A N 10
ATOM 10049 C CA . ALA A 1 59 ? 2.317 5.825 6.571 1.00 0.00 59 ALA A CA 10
ATOM 10050 C C . ALA A 1 59 ? 2.484 6.383 8.022 1.00 0.00 59 ALA A C 10
ATOM 10051 O O . ALA A 1 59 ? 2.391 5.573 8.937 1.00 0.00 59 ALA A O 10
ATOM 10053 N N . ASP A 1 60 ? 2.732 7.688 8.263 1.00 0.00 60 ASP A N 10
ATOM 10054 C CA . ASP A 1 60 ? 2.905 8.219 9.632 1.00 0.00 60 ASP A CA 10
ATOM 10055 C C . ASP A 1 60 ? 1.803 7.998 10.676 1.00 0.00 60 ASP A C 10
ATOM 10056 O O . ASP A 1 60 ? 2.177 7.700 11.802 1.00 0.00 60 ASP A O 10
ATOM 10061 N N . GLU A 1 61 ? 0.505 8.184 10.402 1.00 0.00 61 GLU A N 10
ATOM 10062 C CA . GLU A 1 61 ? -0.491 7.908 11.488 1.00 0.00 61 GLU A CA 10
ATOM 10063 C C . GLU A 1 61 ? -0.771 6.386 11.688 1.00 0.00 61 GLU A C 10
ATOM 10064 O O . GLU A 1 61 ? -1.066 6.033 12.835 1.00 0.00 61 GLU A O 10
ATOM 10070 N N . GLN A 1 62 ? -0.459 5.422 10.757 1.00 0.00 62 GLN A N 10
ATOM 10071 C CA . GLN A 1 62 ? -0.272 4.046 11.176 1.00 0.00 62 GLN A CA 10
ATOM 10072 C C . GLN A 1 62 ? 1.107 4.049 11.910 1.00 0.00 62 GLN A C 10
ATOM 10073 O O . GLN A 1 62 ? 1.084 3.969 13.129 1.00 0.00 62 GLN A O 10
ATOM 10079 N N . SER A 1 63 ? 2.281 4.254 11.275 1.00 0.00 63 SER A N 10
ATOM 10080 C CA . SER A 1 63 ? 3.599 3.986 11.908 1.00 0.00 63 SER A CA 10
ATOM 10081 C C . SER A 1 63 ? 4.118 4.795 13.136 1.00 0.00 63 SER A C 10
ATOM 10082 O O . SER A 1 63 ? 4.810 4.241 13.995 1.00 0.00 63 SER A O 10
ATOM 10085 N N . GLU A 1 64 ? 3.685 6.042 13.283 1.00 0.00 64 GLU A N 10
ATOM 10086 C CA . GLU A 1 64 ? 3.633 6.755 14.574 1.00 0.00 64 GLU A CA 10
ATOM 10087 C C . GLU A 1 64 ? 2.345 6.539 15.452 1.00 0.00 64 GLU A C 10
ATOM 10088 O O . GLU A 1 64 ? 2.339 7.118 16.541 1.00 0.00 64 GLU A O 10
ATOM 10094 N N . LEU A 1 65 ? 1.287 5.748 15.111 1.00 0.00 65 LEU A N 10
ATOM 10095 C CA . LEU A 1 65 ? 0.362 5.185 16.169 1.00 0.00 65 LEU A CA 10
ATOM 10096 C C . LEU A 1 65 ? 0.365 3.625 16.264 1.00 0.00 65 LEU A C 10
ATOM 10097 O O . LEU A 1 65 ? -0.648 2.936 16.365 1.00 0.00 65 LEU A O 10
ATOM 10102 N N . VAL A 1 66 ? 1.591 3.106 16.219 1.00 0.00 66 VAL A N 10
ATOM 10103 C CA . VAL A 1 66 ? 1.879 1.653 15.983 1.00 0.00 66 VAL A CA 10
ATOM 10104 C C . VAL A 1 66 ? 3.041 1.147 16.894 1.00 0.00 66 VAL A C 10
ATOM 10105 O O . VAL A 1 66 ? 2.764 0.458 17.878 1.00 0.00 66 VAL A O 10
ATOM 10109 N N . ALA B 1 1 ? -17.481 -19.030 6.884 1.00 0.00 1 ALA B N 10
ATOM 10110 C CA . ALA B 1 1 ? -17.744 -18.298 5.624 1.00 0.00 1 ALA B CA 10
ATOM 10111 C C . ALA B 1 1 ? -16.454 -18.002 4.795 1.00 0.00 1 ALA B C 10
ATOM 10112 O O . ALA B 1 1 ? -15.432 -17.546 5.319 1.00 0.00 1 ALA B O 10
ATOM 10114 N N . ARG B 1 2 ? -16.521 -18.219 3.470 1.00 0.00 2 ARG B N 10
ATOM 10115 C CA . ARG B 1 2 ? -15.355 -18.013 2.559 1.00 0.00 2 ARG B CA 10
ATOM 10116 C C . ARG B 1 2 ? -15.180 -16.534 2.078 1.00 0.00 2 ARG B C 10
ATOM 10117 O O . ARG B 1 2 ? -15.467 -16.166 0.935 1.00 0.00 2 ARG B O 10
ATOM 10125 N N . ASP B 1 3 ? -14.638 -15.693 2.969 1.00 0.00 3 ASP B N 10
ATOM 10126 C CA . ASP B 1 3 ? -14.200 -14.314 2.656 1.00 0.00 3 ASP B CA 10
ATOM 10127 C C . ASP B 1 3 ? -12.690 -14.079 3.012 1.00 0.00 3 ASP B C 10
ATOM 10128 O O . ASP B 1 3 ? -12.336 -13.003 3.498 1.00 0.00 3 ASP B O 10
ATOM 10133 N N . ASP B 1 4 ? -11.797 -15.039 2.710 1.00 0.00 4 ASP B N 10
ATOM 10134 C CA . ASP B 1 4 ? -10.343 -14.791 2.527 1.00 0.00 4 ASP B CA 10
ATOM 10135 C C . ASP B 1 4 ? -9.652 -15.791 1.532 1.00 0.00 4 ASP B C 10
ATOM 10136 O O . ASP B 1 4 ? -8.789 -16.580 1.933 1.00 0.00 4 ASP B O 10
ATOM 10141 N N . PRO B 1 5 ? -9.930 -15.735 0.201 1.00 0.00 5 PRO B N 10
ATOM 10142 C CA . PRO B 1 5 ? -9.001 -16.250 -0.837 1.00 0.00 5 PRO B CA 10
ATOM 10143 C C . PRO B 1 5 ? -7.609 -15.536 -0.933 1.00 0.00 5 PRO B C 10
ATOM 10144 O O . PRO B 1 5 ? -7.251 -14.590 -0.211 1.00 0.00 5 PRO B O 10
ATOM 10148 N N . HIS B 1 6 ? -6.778 -16.137 -1.790 1.00 0.00 6 HIS B N 10
ATOM 10149 C CA . HIS B 1 6 ? -5.312 -16.053 -1.649 1.00 0.00 6 HIS B CA 10
ATOM 10150 C C . HIS B 1 6 ? -4.525 -16.229 -2.970 1.00 0.00 6 HIS B C 10
ATOM 10151 O O . HIS B 1 6 ? -4.894 -17.034 -3.833 1.00 0.00 6 HIS B O 10
ATOM 10158 N N . PHE B 1 7 ? -3.370 -15.557 -3.080 1.00 0.00 7 PHE B N 10
ATOM 10159 C CA . PHE B 1 7 ? -2.275 -16.045 -3.951 1.00 0.00 7 PHE B CA 10
ATOM 10160 C C . PHE B 1 7 ? -0.975 -16.245 -3.111 1.00 0.00 7 PHE B C 10
ATOM 10161 O O . PHE B 1 7 ? -0.866 -15.866 -1.937 1.00 0.00 7 PHE B O 10
ATOM 10169 N N . ASN B 1 8 ? 0.047 -16.868 -3.708 1.00 0.00 8 ASN B N 10
ATOM 10170 C CA . ASN B 1 8 ? 1.425 -16.728 -3.173 1.00 0.00 8 ASN B CA 10
ATOM 10171 C C . ASN B 1 8 ? 2.045 -15.431 -3.770 1.00 0.00 8 ASN B C 10
ATOM 10172 O O . ASN B 1 8 ? 2.622 -15.463 -4.862 1.00 0.00 8 ASN B O 10
ATOM 10177 N N . PHE B 1 9 ? 1.919 -14.285 -3.062 1.00 0.00 9 PHE B N 10
ATOM 10178 C CA . PHE B 1 9 ? 2.781 -13.123 -3.331 1.00 0.00 9 PHE B CA 10
ATOM 10179 C C . PHE B 1 9 ? 4.251 -13.409 -2.890 1.00 0.00 9 PHE B C 10
ATOM 10180 O O . PHE B 1 9 ? 4.625 -14.399 -2.272 1.00 0.00 9 PHE B O 10
ATOM 10188 N N . ARG B 1 10 ? 5.120 -12.633 -3.476 1.00 0.00 10 ARG B N 10
ATOM 10189 C CA . ARG B 1 10 ? 6.246 -13.149 -4.277 1.00 0.00 10 ARG B CA 10
ATOM 10190 C C . ARG B 1 10 ? 7.021 -11.874 -4.667 1.00 0.00 10 ARG B C 10
ATOM 10191 O O . ARG B 1 10 ? 6.548 -11.045 -5.457 1.00 0.00 10 ARG B O 10
ATOM 10199 N N . MET B 1 11 ? 8.186 -11.693 -4.048 1.00 0.00 11 MET B N 10
ATOM 10200 C CA . MET B 1 11 ? 8.820 -10.352 -4.014 1.00 0.00 11 MET B CA 10
ATOM 10201 C C . MET B 1 11 ? 10.340 -10.411 -4.345 1.00 0.00 11 MET B C 10
ATOM 10202 O O . MET B 1 11 ? 11.069 -11.008 -3.547 1.00 0.00 11 MET B O 10
ATOM 10207 N N . PRO B 1 12 ? 10.895 -9.752 -5.413 1.00 0.00 12 PRO B N 10
ATOM 10208 C CA . PRO B 1 12 ? 12.355 -9.455 -5.515 1.00 0.00 12 PRO B CA 10
ATOM 10209 C C . PRO B 1 12 ? 13.057 -8.993 -4.201 1.00 0.00 12 PRO B C 10
ATOM 10210 O O . PRO B 1 12 ? 12.449 -8.311 -3.368 1.00 0.00 12 PRO B O 10
ATOM 10214 N N . MET B 1 13 ? 14.293 -9.449 -3.967 1.00 0.00 13 MET B N 10
ATOM 10215 C CA . MET B 1 13 ? 14.865 -9.494 -2.586 1.00 0.00 13 MET B CA 10
ATOM 10216 C C . MET B 1 13 ? 14.976 -8.154 -1.782 1.00 0.00 13 MET B C 10
ATOM 10217 O O . MET B 1 13 ? 14.907 -8.167 -0.552 1.00 0.00 13 MET B O 10
ATOM 10222 N N . GLU B 1 14 ? 15.077 -7.002 -2.453 1.00 0.00 14 GLU B N 10
ATOM 10223 C CA . GLU B 1 14 ? 14.788 -5.684 -1.831 1.00 0.00 14 GLU B CA 10
ATOM 10224 C C . GLU B 1 14 ? 13.305 -5.445 -1.368 1.00 0.00 14 GLU B C 10
ATOM 10225 O O . GLU B 1 14 ? 13.130 -5.051 -0.224 1.00 0.00 14 GLU B O 10
ATOM 10231 N N . VAL B 1 15 ? 12.245 -5.691 -2.168 1.00 0.00 15 VAL B N 10
ATOM 10232 C CA . VAL B 1 15 ? 10.814 -5.604 -1.710 1.00 0.00 15 VAL B CA 10
ATOM 10233 C C . VAL B 1 15 ? 10.495 -6.537 -0.526 1.00 0.00 15 VAL B C 10
ATOM 10234 O O . VAL B 1 15 ? 9.834 -6.087 0.400 1.00 0.00 15 VAL B O 10
ATOM 10238 N N . ARG B 1 16 ? 10.895 -7.816 -0.557 1.00 0.00 16 ARG B N 10
ATOM 10239 C CA . ARG B 1 16 ? 10.683 -8.694 0.603 1.00 0.00 16 ARG B CA 10
ATOM 10240 C C . ARG B 1 16 ? 11.627 -8.462 1.801 1.00 0.00 16 ARG B C 10
ATOM 10241 O O . ARG B 1 16 ? 11.132 -8.581 2.911 1.00 0.00 16 ARG B O 10
ATOM 10249 N N . GLU B 1 17 ? 12.900 -8.054 1.667 1.00 0.00 17 GLU B N 10
ATOM 10250 C CA . GLU B 1 17 ? 13.594 -7.430 2.831 1.00 0.00 17 GLU B CA 10
ATOM 10251 C C . GLU B 1 17 ? 12.911 -6.115 3.323 1.00 0.00 17 GLU B C 10
ATOM 10252 O O . GLU B 1 17 ? 12.694 -5.986 4.515 1.00 0.00 17 GLU B O 10
ATOM 10258 N N . LYS B 1 18 ? 12.505 -5.177 2.455 1.00 0.00 18 LYS B N 10
ATOM 10259 C CA . LYS B 1 18 ? 11.687 -4.005 2.852 1.00 0.00 18 LYS B CA 10
ATOM 10260 C C . LYS B 1 18 ? 10.313 -4.342 3.514 1.00 0.00 18 LYS B C 10
ATOM 10261 O O . LYS B 1 18 ? 10.070 -3.883 4.626 1.00 0.00 18 LYS B O 10
ATOM 10267 N N . LEU B 1 19 ? 9.460 -5.169 2.903 1.00 0.00 19 LEU B N 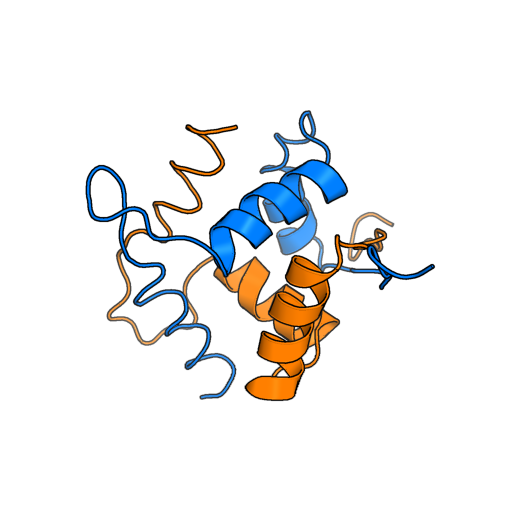10
ATOM 10268 C CA . LEU B 1 19 ? 8.143 -5.589 3.449 1.00 0.00 19 LEU B CA 10
ATOM 10269 C C . LEU B 1 19 ? 8.202 -6.566 4.667 1.00 0.00 19 LEU B C 10
ATOM 10270 O O . LEU B 1 19 ? 7.390 -6.453 5.591 1.00 0.00 19 LEU B O 10
ATOM 10275 N N . LYS B 1 20 ? 9.168 -7.498 4.696 1.00 0.00 20 LYS B N 10
ATOM 10276 C CA . LYS B 1 20 ? 9.423 -8.370 5.851 1.00 0.00 20 LYS B CA 10
ATOM 10277 C C . LYS B 1 20 ? 10.335 -7.715 6.968 1.00 0.00 20 LYS B C 10
ATOM 10278 O O . LYS B 1 20 ? 10.307 -8.202 8.090 1.00 0.00 20 LYS B O 10
ATOM 10284 N N . PHE B 1 21 ? 11.158 -6.668 6.716 1.00 0.00 21 PHE B N 10
ATOM 10285 C CA . PHE B 1 21 ? 11.749 -5.790 7.774 1.00 0.00 21 PHE B CA 10
ATOM 10286 C C . PHE B 1 21 ? 10.692 -4.861 8.361 1.00 0.00 21 PHE B C 10
ATOM 10287 O O . PHE B 1 21 ? 10.356 -5.110 9.497 1.00 0.00 21 PHE B O 10
ATOM 10295 N N . ARG B 1 22 ? 10.074 -3.884 7.686 1.00 0.00 22 ARG B N 10
ATOM 10296 C CA . ARG B 1 22 ? 8.700 -3.377 8.043 1.00 0.00 22 ARG B CA 10
ATOM 10297 C C . ARG B 1 22 ? 7.854 -4.347 8.988 1.00 0.00 22 ARG B C 10
ATOM 10298 O O . ARG B 1 22 ? 7.660 -4.039 10.166 1.00 0.00 22 ARG B O 10
ATOM 10306 N N . ALA B 1 23 ? 7.707 -5.642 8.612 1.00 0.00 23 ALA B N 10
ATOM 10307 C CA . ALA B 1 23 ? 7.360 -6.730 9.561 1.00 0.00 23 ALA B CA 10
ATOM 10308 C C . ALA B 1 23 ? 8.315 -6.983 10.787 1.00 0.00 23 ALA B C 10
ATOM 10309 O O . ALA B 1 23 ? 7.988 -6.587 11.901 1.00 0.00 23 ALA B O 10
ATOM 10311 N N . GLU B 1 24 ? 9.469 -7.627 10.599 1.00 0.00 24 GLU B N 10
ATOM 10312 C CA . GLU B 1 24 ? 10.418 -8.028 11.683 1.00 0.00 24 GLU B CA 10
ATOM 10313 C C . GLU B 1 24 ? 11.317 -6.912 12.340 1.00 0.00 24 GLU B C 10
ATOM 10314 O O . GLU B 1 24 ? 11.598 -6.975 13.537 1.00 0.00 24 GLU B O 10
ATOM 10320 N N . ALA B 1 25 ? 11.743 -5.893 11.576 1.00 0.00 25 ALA B N 10
ATOM 10321 C CA . ALA B 1 25 ? 12.099 -4.541 12.090 1.00 0.00 25 ALA B CA 10
ATOM 10322 C C . ALA B 1 25 ? 11.083 -3.901 13.124 1.00 0.00 25 ALA B C 10
ATOM 10323 O O . ALA B 1 25 ? 11.521 -3.464 14.190 1.00 0.00 25 ALA B O 10
ATOM 10325 N N . ASN B 1 26 ? 9.751 -3.831 12.823 1.00 0.00 26 ASN B N 10
ATOM 10326 C CA . ASN B 1 26 ? 8.738 -3.339 13.812 1.00 0.00 26 ASN B CA 10
ATOM 10327 C C . ASN B 1 26 ? 8.314 -4.384 14.912 1.00 0.00 26 ASN B C 10
ATOM 10328 O O . ASN B 1 26 ? 8.253 -4.063 16.100 1.00 0.00 26 ASN B O 10
ATOM 10333 N N . GLY B 1 27 ? 7.892 -5.584 14.488 1.00 0.00 27 GLY B N 10
ATOM 10334 C CA . GLY B 1 27 ? 6.967 -6.470 15.259 1.00 0.00 27 GLY B CA 10
ATOM 10335 C C . GLY B 1 27 ? 5.605 -6.869 14.607 1.00 0.00 27 GLY B C 10
ATOM 10336 O O . GLY B 1 27 ? 4.681 -7.232 15.335 1.00 0.00 27 GLY B O 10
ATOM 10337 N N . ARG B 1 28 ? 5.469 -6.867 13.270 1.00 0.00 28 ARG B N 10
ATOM 10338 C CA . ARG B 1 28 ? 4.434 -7.660 12.548 1.00 0.00 28 ARG B CA 10
ATOM 10339 C C . ARG B 1 28 ? 5.150 -8.894 11.884 1.00 0.00 28 ARG B C 10
ATOM 10340 O O . ARG B 1 28 ? 6.369 -9.084 11.983 1.00 0.00 28 ARG B O 10
ATOM 10348 N N . SER B 1 29 ? 4.416 -9.773 11.191 1.00 0.00 29 SER B N 10
ATOM 10349 C CA . SER B 1 29 ? 5.062 -10.857 10.380 1.00 0.00 29 SER B CA 10
ATOM 10350 C C . SER B 1 29 ? 4.333 -10.896 9.021 1.00 0.00 29 SER B C 10
ATOM 10351 O O . SER B 1 29 ? 3.127 -11.066 9.026 1.00 0.00 29 SER B O 10
ATOM 10354 N N . MET B 1 30 ? 4.974 -10.605 7.885 1.00 0.00 30 MET B N 10
ATOM 10355 C CA . MET B 1 30 ? 4.322 -9.922 6.712 1.00 0.00 30 MET B CA 10
ATOM 10356 C C . MET B 1 30 ? 2.951 -10.366 6.098 1.00 0.00 30 MET B C 10
ATOM 10357 O O . MET B 1 30 ? 2.321 -9.568 5.414 1.00 0.00 30 MET B O 10
ATOM 10362 N N . ASN B 1 31 ? 2.400 -11.551 6.320 1.00 0.00 31 ASN B N 10
ATOM 10363 C CA . ASN B 1 31 ? 0.915 -11.700 6.276 1.00 0.00 31 ASN B CA 10
ATOM 10364 C C . ASN B 1 31 ? 0.153 -10.727 7.271 1.00 0.00 31 ASN B C 10
ATOM 10365 O O . ASN B 1 31 ? -0.623 -9.887 6.823 1.00 0.00 31 ASN B O 10
ATOM 10370 N N . SER B 1 32 ? 0.515 -10.721 8.564 1.00 0.00 32 SER B N 10
ATOM 10371 C CA . SER B 1 32 ? 0.399 -9.519 9.447 1.00 0.00 32 SER B CA 10
ATOM 10372 C C . SER B 1 32 ? 0.974 -8.160 8.922 1.00 0.00 32 SER B C 10
ATOM 10373 O O . SER B 1 32 ? 0.163 -7.269 8.684 1.00 0.00 32 SER B O 10
ATOM 10376 N N . GLU B 1 33 ? 2.284 -7.936 8.679 1.00 0.00 33 GLU B N 10
ATOM 10377 C CA . GLU B 1 33 ? 2.755 -6.577 8.211 1.00 0.00 33 GLU B CA 10
ATOM 10378 C C . GLU B 1 33 ? 2.191 -6.143 6.854 1.00 0.00 33 GLU B C 10
ATOM 10379 O O . GLU B 1 33 ? 1.657 -5.043 6.758 1.00 0.00 33 GLU B O 10
ATOM 10385 N N . LEU B 1 34 ? 2.460 -6.918 5.773 1.00 0.00 34 LEU B N 10
ATOM 10386 C CA . LEU B 1 34 ? 2.005 -6.561 4.434 1.00 0.00 34 LEU B CA 10
ATOM 10387 C C . LEU B 1 34 ? 0.464 -6.329 4.535 1.00 0.00 34 LEU B C 10
ATOM 10388 O O . LEU B 1 34 ? 0.081 -5.281 4.069 1.00 0.00 34 LEU B O 10
ATOM 10393 N N . LEU B 1 35 ? -0.394 -7.038 5.334 1.00 0.00 35 LEU B N 10
ATOM 10394 C CA . LEU B 1 35 ? -1.784 -6.567 5.570 1.00 0.00 35 LEU B CA 10
ATOM 10395 C C . LEU B 1 35 ? -1.924 -5.255 6.355 1.00 0.00 35 LEU B C 10
ATOM 10396 O O . LEU B 1 35 ? -2.671 -4.382 5.936 1.00 0.00 35 LEU B O 10
ATOM 10401 N N . GLN B 1 36 ? -1.254 -5.099 7.489 1.00 0.00 36 GLN B N 10
ATOM 10402 C CA . GLN B 1 36 ? -1.302 -3.827 8.257 1.00 0.00 36 GLN B CA 10
ATOM 10403 C C . GLN B 1 36 ? -0.837 -2.580 7.470 1.00 0.00 36 GLN B C 10
ATOM 10404 O O . GLN B 1 36 ? -1.577 -1.602 7.470 1.00 0.00 36 GLN B O 10
ATOM 10410 N N . ILE B 1 37 ? 0.284 -2.639 6.742 1.00 0.00 37 ILE B N 10
ATOM 10411 C CA . ILE B 1 37 ? 0.619 -1.625 5.721 1.00 0.00 37 ILE B CA 10
ATOM 10412 C C . ILE B 1 37 ? -0.244 -1.632 4.399 1.00 0.00 37 ILE B C 10
ATOM 10413 O O . ILE B 1 37 ? -0.230 -0.613 3.751 1.00 0.00 37 ILE B O 10
ATOM 10418 N N . VAL B 1 38 ? -0.832 -2.723 3.887 1.00 0.00 38 VAL B N 10
ATOM 10419 C CA . VAL B 1 38 ? -1.625 -2.783 2.609 1.00 0.00 38 VAL B CA 10
ATOM 10420 C C . VAL B 1 38 ? -3.115 -2.339 2.857 1.00 0.00 38 VAL B C 10
ATOM 10421 O O . VAL B 1 38 ? -3.672 -1.547 2.096 1.00 0.00 38 VAL B O 10
ATOM 10425 N N . GLN B 1 39 ? -3.764 -2.873 3.925 1.00 0.00 39 GLN B N 10
ATOM 10426 C CA . GLN B 1 39 ? -4.950 -2.243 4.568 1.00 0.00 39 GLN B CA 10
ATOM 10427 C C . GLN B 1 39 ? -4.674 -0.764 5.002 1.00 0.00 39 GLN B C 10
ATOM 10428 O O . GLN B 1 39 ? -5.494 0.098 4.680 1.00 0.00 39 GLN B O 10
ATOM 10434 N N . ASP B 1 40 ? -3.477 -0.438 5.565 1.00 0.00 40 ASP B N 10
ATOM 10435 C CA . ASP B 1 40 ? -2.918 0.942 5.457 1.00 0.00 40 ASP B CA 10
ATOM 10436 C C . ASP B 1 40 ? -2.955 1.581 4.038 1.00 0.00 40 ASP B C 10
ATOM 10437 O O . ASP B 1 40 ? -3.497 2.670 3.840 1.00 0.00 40 ASP B O 10
ATOM 10442 N N . ALA B 1 41 ? -2.337 0.908 3.067 1.00 0.00 41 ALA B N 10
ATOM 10443 C CA . ALA B 1 41 ? -1.824 1.582 1.861 1.00 0.00 41 ALA B CA 10
ATOM 10444 C C . ALA B 1 41 ? -2.810 1.959 0.734 1.00 0.00 41 ALA B C 10
ATOM 10445 O O . ALA B 1 41 ? -2.649 2.996 0.088 1.00 0.00 41 ALA B O 10
ATOM 10447 N N . LEU B 1 42 ? -3.850 1.153 0.567 1.00 0.00 42 LEU B N 10
ATOM 10448 C CA . LEU B 1 42 ? -5.091 1.578 -0.125 1.00 0.00 42 LEU B CA 10
ATOM 10449 C C . LEU B 1 42 ? -6.356 1.824 0.760 1.00 0.00 42 LEU B C 10
ATOM 10450 O O . LEU B 1 42 ? -7.374 2.220 0.184 1.00 0.00 42 LEU B O 10
ATOM 10455 N N . SER B 1 43 ? -6.365 1.635 2.105 1.00 0.00 43 SER B N 10
ATOM 10456 C CA . SER B 1 43 ? -7.611 1.850 2.901 1.00 0.00 43 SER B CA 10
ATOM 10457 C C . SER B 1 43 ? -7.476 2.415 4.348 1.00 0.00 43 SER B C 10
ATOM 10458 O O . SER B 1 43 ? -8.428 2.250 5.119 1.00 0.00 43 SER B O 10
ATOM 10461 N N . LYS B 1 44 ? -6.401 3.137 4.745 1.00 0.00 44 LYS B N 10
ATOM 10462 C CA . LYS B 1 44 ? -6.392 3.759 6.115 1.00 0.00 44 LYS B CA 10
ATOM 10463 C C . LYS B 1 44 ? -7.440 4.889 6.467 1.00 0.00 44 LYS B C 10
ATOM 10464 O O . LYS B 1 44 ? -7.952 4.823 7.591 1.00 0.00 44 LYS B O 10
ATOM 10470 N N . PRO B 1 45 ? -7.759 5.944 5.654 1.00 0.00 45 PRO B N 10
ATOM 10471 C CA . PRO B 1 45 ? -8.420 7.175 6.182 1.00 0.00 45 PRO B CA 10
ATOM 10472 C C . PRO B 1 45 ? -9.969 7.161 6.436 1.00 0.00 45 PRO B C 10
ATOM 10473 O O . PRO B 1 45 ? -10.746 7.938 5.879 1.00 0.00 45 PRO B O 10
ATOM 10477 N N . SER B 1 46 ? -10.371 6.372 7.436 1.00 0.00 46 SER B N 10
ATOM 10478 C CA . SER B 1 46 ? -11.418 6.792 8.415 1.00 0.00 46 SER B CA 10
ATOM 10479 C C . SER B 1 46 ? -10.779 7.515 9.658 1.00 0.00 46 SER B C 10
ATOM 10480 O O . SER B 1 46 ? -11.118 8.689 9.849 1.00 0.00 46 SER B O 10
ATOM 10483 N N . PRO B 1 47 ? -9.791 6.980 10.452 1.00 0.00 47 PRO B N 10
ATOM 10484 C CA . PRO B 1 47 ? -8.825 7.836 11.207 1.00 0.00 47 PRO B CA 10
ATOM 10485 C C . PRO B 1 47 ? -7.822 8.622 10.284 1.00 0.00 47 PRO B C 10
ATOM 10486 O O . PRO B 1 47 ? -6.631 8.332 10.175 1.00 0.00 47 PRO B O 10
ATOM 10490 N N . VAL B 1 48 ? -8.361 9.639 9.610 1.00 0.00 48 VAL B N 10
ATOM 10491 C CA . VAL B 1 48 ? -7.651 10.409 8.542 1.00 0.00 48 VAL B CA 10
ATOM 10492 C C . VAL B 1 48 ? -6.678 11.496 9.094 1.00 0.00 48 VAL B C 10
ATOM 10493 O O . VAL B 1 48 ? -5.485 11.483 8.791 1.00 0.00 48 VAL B O 10
ATOM 10497 N N . THR B 1 49 ? -7.181 12.429 9.920 1.00 0.00 49 THR B N 10
ATOM 10498 C CA . THR B 1 49 ? -6.330 13.388 10.699 1.00 0.00 49 THR B CA 10
ATOM 10499 C C . THR B 1 49 ? -5.556 14.422 9.801 1.00 0.00 49 THR B C 10
ATOM 10500 O O . THR B 1 49 ? -4.331 14.546 9.835 1.00 0.00 49 THR B O 10
ATOM 10504 N N . GLY B 1 50 ? -6.309 15.134 8.941 1.00 0.00 50 GLY B N 10
ATOM 10505 C CA . GLY B 1 50 ? -5.719 15.876 7.787 1.00 0.00 50 GLY B CA 10
ATOM 10506 C C . GLY B 1 50 ? -5.602 15.129 6.438 1.00 0.00 50 GLY B C 10
ATOM 10507 O O . GLY B 1 50 ? -5.988 15.674 5.402 1.00 0.00 50 GLY B O 10
ATOM 10508 N N . TYR B 1 51 ? -5.004 13.932 6.425 1.00 0.00 51 TYR B N 10
ATOM 10509 C CA . TYR B 1 51 ? -4.431 13.331 5.191 1.00 0.00 51 TYR B CA 10
ATOM 10510 C C . TYR B 1 51 ? -5.399 12.547 4.239 1.00 0.00 51 TYR B C 10
ATOM 10511 O O . TYR B 1 51 ? -5.397 11.317 4.169 1.00 0.00 51 TYR B O 10
ATOM 10520 N N . ARG B 1 52 ? -6.155 13.258 3.388 1.00 0.00 52 ARG B N 10
ATOM 10521 C CA . ARG B 1 52 ? -6.999 12.609 2.325 1.00 0.00 52 ARG B CA 10
ATOM 10522 C C . ARG B 1 52 ? -6.158 12.174 1.055 1.00 0.00 52 ARG B C 10
ATOM 10523 O O . ARG B 1 52 ? -6.359 12.662 -0.061 1.00 0.00 52 ARG B O 10
ATOM 10531 N N . ASN B 1 53 ? -5.145 11.305 1.244 1.00 0.00 53 ASN B N 10
ATOM 10532 C CA . ASN B 1 53 ? -3.997 11.132 0.299 1.00 0.00 53 ASN B CA 10
ATOM 10533 C C . ASN B 1 53 ? -3.617 9.578 0.225 1.00 0.00 53 ASN B C 10
ATOM 10534 O O . ASN B 1 53 ? -4.493 8.758 -0.039 1.00 0.00 53 ASN B O 10
ATOM 10539 N N . ASP B 1 54 ? -2.331 9.101 0.260 1.00 0.00 54 ASP B N 10
ATOM 10540 C CA . ASP B 1 54 ? -1.542 8.730 -0.985 1.00 0.00 54 ASP B CA 10
ATOM 10541 C C . ASP B 1 54 ? -2.381 8.797 -2.271 1.00 0.00 54 ASP B C 10
ATOM 10542 O O . ASP B 1 54 ? -3.143 7.930 -2.694 1.00 0.00 54 ASP B O 10
ATOM 10547 N N . ALA B 1 55 ? -2.299 9.968 -2.811 1.00 0.00 55 ALA B N 10
ATOM 10548 C CA . ALA B 1 55 ? -3.463 10.667 -3.200 1.00 0.00 55 ALA B CA 10
ATOM 10549 C C . ALA B 1 55 ? -3.793 10.361 -4.686 1.00 0.00 55 ALA B C 10
ATOM 10550 O O . ALA B 1 55 ? -3.677 9.279 -5.255 1.00 0.00 55 ALA B O 10
ATOM 10552 N N . GLU B 1 56 ? -4.020 11.445 -5.334 1.00 0.00 56 GLU B N 10
ATOM 10553 C CA . GLU B 1 56 ? -2.954 12.177 -6.063 1.00 0.00 56 GLU B CA 10
ATOM 10554 C C . GLU B 1 56 ? -1.425 11.719 -6.071 1.00 0.00 56 GLU B C 10
ATOM 10555 O O . GLU B 1 56 ? -0.782 11.755 -7.110 1.00 0.00 56 GLU B O 10
ATOM 10561 N N . ARG B 1 57 ? -0.876 11.234 -4.952 1.00 0.00 57 ARG B N 10
ATOM 10562 C CA . ARG B 1 57 ? 0.347 10.424 -4.838 1.00 0.00 57 ARG B CA 10
ATOM 10563 C C . ARG B 1 57 ? 0.230 8.931 -5.262 1.00 0.00 57 ARG B C 10
ATOM 10564 O O . ARG B 1 57 ? 1.068 8.549 -6.069 1.00 0.00 57 ARG B O 10
ATOM 10572 N N . LEU B 1 58 ? -0.670 8.049 -4.767 1.00 0.00 58 LEU B N 10
ATOM 10573 C CA . LEU B 1 58 ? -0.808 6.678 -5.376 1.00 0.00 58 LEU B CA 10
ATOM 10574 C C . LEU B 1 58 ? -1.483 6.646 -6.789 1.00 0.00 58 LEU B C 10
ATOM 10575 O O . LEU B 1 58 ? -1.157 5.764 -7.589 1.00 0.00 58 LEU B O 10
ATOM 10580 N N . ALA B 1 59 ? -2.253 7.679 -7.186 1.00 0.00 59 ALA B N 10
ATOM 10581 C CA . ALA B 1 59 ? -2.262 8.157 -8.583 1.00 0.00 59 ALA B CA 10
ATOM 10582 C C . ALA B 1 59 ? -0.890 8.352 -9.269 1.00 0.00 59 ALA B C 10
ATOM 10583 O O . ALA B 1 59 ? -0.666 7.737 -10.308 1.00 0.00 59 ALA B O 10
ATOM 10585 N N . ASP B 1 60 ? 0.027 9.164 -8.713 1.00 0.00 60 ASP B N 10
ATOM 10586 C CA . ASP B 1 60 ? 1.345 9.368 -9.362 1.00 0.00 60 ASP B CA 10
ATOM 10587 C C . ASP B 1 60 ? 2.470 8.328 -9.149 1.00 0.00 60 ASP B C 10
ATOM 10588 O O . ASP B 1 60 ? 3.557 8.429 -9.719 1.00 0.00 60 ASP B O 10
ATOM 10593 N N . GLU B 1 61 ? 2.187 7.341 -8.336 1.00 0.00 61 GLU B N 10
ATOM 10594 C CA . GLU B 1 61 ? 3.071 6.189 -8.148 1.00 0.00 61 GLU B CA 10
ATOM 10595 C C . GLU B 1 61 ? 2.614 5.026 -9.058 1.00 0.00 61 GLU B C 10
ATOM 10596 O O . GLU B 1 61 ? 3.414 4.600 -9.894 1.00 0.00 61 GLU B O 10
ATOM 10602 N N . GLN B 1 62 ? 1.330 4.591 -9.090 1.00 0.00 62 GLN B N 10
ATOM 10603 C CA . GLN B 1 62 ? 0.876 3.700 -10.159 1.00 0.00 62 GLN B CA 10
ATOM 10604 C C . GLN B 1 62 ? 1.018 4.372 -11.550 1.00 0.00 62 GLN B C 10
ATOM 10605 O O . GLN B 1 62 ? 1.650 3.783 -12.426 1.00 0.00 62 GLN B O 10
ATOM 10611 N N . SER B 1 63 ? 0.524 5.605 -11.701 1.00 0.00 63 SER B N 10
ATOM 10612 C CA . SER B 1 63 ? 0.494 6.343 -12.966 1.00 0.00 63 SER B CA 10
ATOM 10613 C C . SER B 1 63 ? 1.178 7.740 -12.999 1.00 0.00 63 SER B C 10
ATOM 10614 O O . SER B 1 63 ? 0.832 8.600 -13.808 1.00 0.00 63 SER B O 10
ATOM 10617 N N . GLU B 1 64 ? 2.280 7.906 -12.252 1.00 0.00 64 GLU B N 10
ATOM 10618 C CA . GLU B 1 64 ? 3.662 7.736 -12.778 1.00 0.00 64 GLU B CA 10
ATOM 10619 C C . GLU B 1 64 ? 3.982 6.562 -13.740 1.00 0.00 64 GLU B C 10
ATOM 10620 O O . GLU B 1 64 ? 4.381 6.741 -14.895 1.00 0.00 64 GLU B O 10
ATOM 10626 N N . LEU B 1 65 ? 3.914 5.332 -13.197 1.00 0.00 65 LEU B N 10
ATOM 10627 C CA . LEU B 1 65 ? 4.830 4.255 -13.619 1.00 0.00 65 LEU B CA 10
ATOM 10628 C C . LEU B 1 65 ? 4.538 3.546 -14.964 1.00 0.00 65 LEU B C 10
ATOM 10629 O O . LEU B 1 65 ? 5.421 3.417 -15.805 1.00 0.00 65 LEU B O 10
ATOM 10634 N N . VAL B 1 66 ? 3.290 3.191 -15.190 1.00 0.00 66 VAL B N 10
ATOM 10635 C CA . VAL B 1 66 ? 2.640 3.179 -16.560 1.00 0.00 66 VAL B CA 10
ATOM 10636 C C . VAL B 1 66 ? 3.429 3.589 -17.884 1.00 0.00 66 VAL B C 10
ATOM 10637 O O . VAL B 1 66 ? 3.411 2.834 -18.858 1.00 0.00 66 VAL B O 10
ATOM 10641 N N . ALA A 1 1 ? 15.350 -17.928 1.350 1.00 0.00 1 ALA A N 11
ATOM 10642 C CA . ALA A 1 1 ? 16.423 -17.479 0.433 1.00 0.00 1 ALA A CA 11
ATOM 10643 C C . ALA A 1 1 ? 16.388 -15.945 0.139 1.00 0.00 1 ALA A C 11
ATOM 10644 O O . ALA A 1 1 ? 15.329 -15.357 -0.107 1.00 0.00 1 ALA A O 11
ATOM 10646 N N . ARG A 1 2 ? 17.563 -15.290 0.123 1.00 0.00 2 ARG A N 11
ATOM 10647 C CA . ARG A 1 2 ? 17.657 -13.816 -0.110 1.00 0.00 2 ARG A CA 11
ATOM 10648 C C . ARG A 1 2 ? 17.781 -13.433 -1.624 1.00 0.00 2 ARG A C 11
ATOM 10649 O O . ARG A 1 2 ? 18.838 -13.041 -2.121 1.00 0.00 2 ARG A O 11
ATOM 10657 N N . ASP A 1 3 ? 16.646 -13.528 -2.339 1.00 0.00 3 ASP A N 11
ATOM 10658 C CA . ASP A 1 3 ? 16.490 -13.019 -3.728 1.00 0.00 3 ASP A CA 11
ATOM 10659 C C . ASP A 1 3 ? 15.000 -12.648 -4.010 1.00 0.00 3 ASP A C 11
ATOM 10660 O O . ASP A 1 3 ? 14.621 -11.481 -3.934 1.00 0.00 3 ASP A O 11
ATOM 10665 N N . ASP A 1 4 ? 14.153 -13.629 -4.310 1.00 0.00 4 ASP A N 11
ATOM 10666 C CA . ASP A 1 4 ? 12.678 -13.428 -4.390 1.00 0.00 4 ASP A CA 11
ATOM 10667 C C . ASP A 1 4 ? 11.856 -14.593 -3.740 1.00 0.00 4 ASP A C 11
ATOM 10668 O O . ASP A 1 4 ? 11.274 -15.413 -4.455 1.00 0.00 4 ASP A O 11
ATOM 10673 N N . PRO A 1 5 ? 11.767 -14.664 -2.382 1.00 0.00 5 PRO A N 11
ATOM 10674 C CA . PRO A 1 5 ? 10.956 -15.677 -1.666 1.00 0.00 5 PRO A CA 11
ATOM 10675 C C . PRO A 1 5 ? 9.426 -15.364 -1.535 1.00 0.00 5 PRO A C 11
ATOM 10676 O O . PRO A 1 5 ? 8.937 -14.253 -1.779 1.00 0.00 5 PRO A O 11
ATOM 10680 N N . HIS A 1 6 ? 8.713 -16.409 -1.110 1.00 0.00 6 HIS A N 11
ATOM 10681 C CA . HIS A 1 6 ? 7.233 -16.510 -1.184 1.00 0.00 6 HIS A CA 11
ATOM 10682 C C . HIS A 1 6 ? 6.557 -16.398 0.225 1.00 0.00 6 HIS A C 11
ATOM 10683 O O . HIS A 1 6 ? 7.010 -17.021 1.194 1.00 0.00 6 HIS A O 11
ATOM 10690 N N . PHE A 1 7 ? 5.369 -15.779 0.319 1.00 0.00 7 PHE A N 11
ATOM 10691 C CA . PHE A 1 7 ? 4.312 -16.263 1.249 1.00 0.00 7 PHE A CA 11
ATOM 10692 C C . PHE A 1 7 ? 2.898 -16.212 0.582 1.00 0.00 7 PHE A C 11
ATOM 10693 O O . PHE A 1 7 ? 2.589 -15.350 -0.249 1.00 0.00 7 PHE A O 11
ATOM 10701 N N . ASN A 1 8 ? 1.992 -17.118 0.980 1.00 0.00 8 ASN A N 11
ATOM 10702 C CA . ASN A 1 8 ? 0.559 -17.029 0.577 1.00 0.00 8 ASN A CA 11
ATOM 10703 C C . ASN A 1 8 ? -0.176 -15.859 1.310 1.00 0.00 8 ASN A C 11
ATOM 10704 O O . ASN A 1 8 ? -0.852 -16.077 2.320 1.00 0.00 8 ASN A O 11
ATOM 10709 N N . PHE A 1 9 ? -0.063 -14.617 0.787 1.00 0.00 9 PHE A N 11
ATOM 10710 C CA . PHE A 1 9 ? -0.903 -13.494 1.217 1.00 0.00 9 PHE A CA 11
ATOM 10711 C C . PHE A 1 9 ? -2.399 -13.728 0.888 1.00 0.00 9 PHE A C 11
ATOM 10712 O O . PHE A 1 9 ? -2.823 -14.360 -0.074 1.00 0.00 9 PHE A O 11
ATOM 10720 N N . ARG A 1 10 ? -3.170 -13.180 1.786 1.00 0.00 10 ARG A N 11
ATOM 10721 C CA . ARG A 1 10 ? -4.515 -13.658 2.122 1.00 0.00 10 ARG A CA 11
ATOM 10722 C C . ARG A 1 10 ? -5.329 -12.380 2.424 1.00 0.00 10 ARG A C 11
ATOM 10723 O O . ARG A 1 10 ? -5.070 -11.671 3.405 1.00 0.00 10 ARG A O 11
ATOM 10731 N N . MET A 1 11 ? -6.263 -12.058 1.532 1.00 0.00 11 MET A N 11
ATOM 10732 C CA . MET A 1 11 ? -6.965 -10.755 1.596 1.00 0.00 11 MET A CA 11
ATOM 10733 C C . MET A 1 11 ? -8.493 -10.933 1.869 1.00 0.00 11 MET A C 11
ATOM 10734 O O . MET A 1 11 ? -9.184 -11.415 0.966 1.00 0.00 11 MET A O 11
ATOM 10739 N N . PRO A 1 12 ? -9.100 -10.466 3.006 1.00 0.00 12 PRO A N 11
ATOM 10740 C CA . PRO A 1 12 ? -10.560 -10.158 3.080 1.00 0.00 12 PRO A CA 11
ATOM 10741 C C . PRO A 1 12 ? -11.158 -9.429 1.838 1.00 0.00 12 PRO A C 11
ATOM 10742 O O . PRO A 1 12 ? -10.481 -8.606 1.210 1.00 0.00 12 PRO A O 11
ATOM 10746 N N . MET A 1 13 ? -12.375 -9.799 1.420 1.00 0.00 13 MET A N 11
ATOM 10747 C CA . MET A 1 13 ? -12.843 -9.528 0.025 1.00 0.00 13 MET A CA 11
ATOM 10748 C C . MET A 1 13 ? -12.863 -8.043 -0.473 1.00 0.00 13 MET A C 11
ATOM 10749 O O . MET A 1 13 ? -12.641 -7.790 -1.654 1.00 0.00 13 MET A O 11
ATOM 10754 N N . GLU A 1 14 ? -13.047 -7.066 0.415 1.00 0.00 14 GLU A N 11
ATOM 10755 C CA . GLU A 1 14 ? -12.671 -5.652 0.151 1.00 0.00 14 GLU A CA 11
ATOM 10756 C C . GLU A 1 14 ? -11.178 -5.352 -0.216 1.00 0.00 14 GLU A C 11
ATOM 10757 O O . GLU A 1 14 ? -10.969 -4.758 -1.267 1.00 0.00 14 GLU A O 11
ATOM 10763 N N . VAL A 1 15 ? -10.153 -5.784 0.545 1.00 0.00 15 VAL A N 11
ATOM 10764 C CA . VAL A 1 15 ? -8.708 -5.666 0.145 1.00 0.00 15 VAL A CA 11
ATOM 10765 C C . VAL A 1 15 ? -8.403 -6.386 -1.180 1.00 0.00 15 VAL A C 11
ATOM 10766 O O . VAL A 1 15 ? -7.780 -5.772 -2.035 1.00 0.00 15 VAL A O 11
ATOM 10770 N N . ARG A 1 16 ? -8.805 -7.651 -1.377 1.00 0.00 16 ARG A N 11
ATOM 10771 C CA . ARG A 1 16 ? -8.566 -8.305 -2.672 1.00 0.00 16 ARG A CA 11
ATOM 10772 C C . ARG A 1 16 ? -9.443 -7.807 -3.826 1.00 0.00 16 ARG A C 11
ATOM 10773 O O . ARG A 1 16 ? -8.867 -7.644 -4.888 1.00 0.00 16 ARG A O 11
ATOM 10781 N N . GLU A 1 17 ? -10.732 -7.462 -3.705 1.00 0.00 17 GLU A N 11
ATOM 10782 C CA . GLU A 1 17 ? -11.374 -6.686 -4.795 1.00 0.00 17 GLU A CA 11
ATOM 10783 C C . GLU A 1 17 ? -10.734 -5.283 -5.025 1.00 0.00 17 GLU A C 11
ATOM 10784 O O . GLU A 1 17 ? -10.571 -4.929 -6.183 1.00 0.00 17 GLU A O 11
ATOM 10790 N N . LYS A 1 18 ? -10.309 -4.506 -4.014 1.00 0.00 18 LYS A N 11
ATOM 10791 C CA . LYS A 1 18 ? -9.593 -3.224 -4.257 1.00 0.00 18 LYS A CA 11
ATOM 10792 C C . LYS A 1 18 ? -8.102 -3.299 -4.727 1.00 0.00 18 LYS A C 11
ATOM 10793 O O . LYS A 1 18 ? -7.719 -2.548 -5.624 1.00 0.00 18 LYS A O 11
ATOM 10799 N N . LEU A 1 19 ? -7.303 -4.254 -4.241 1.00 0.00 19 LEU A N 11
ATOM 10800 C CA . LEU A 1 19 ? -5.961 -4.599 -4.778 1.00 0.00 19 LEU A CA 11
ATOM 10801 C C . LEU A 1 19 ? -5.976 -5.395 -6.136 1.00 0.00 19 LEU A C 11
ATOM 10802 O O . LEU A 1 19 ? -5.112 -5.182 -6.987 1.00 0.00 19 LEU A O 11
ATOM 10807 N N . LYS A 1 20 ? -6.954 -6.289 -6.375 1.00 0.00 20 LYS A N 11
ATOM 10808 C CA . LYS A 1 20 ? -7.080 -7.093 -7.603 1.00 0.00 20 LYS A CA 11
ATOM 10809 C C . LYS A 1 20 ? -7.957 -6.413 -8.713 1.00 0.00 20 LYS A C 11
ATOM 10810 O O . LYS A 1 20 ? -7.668 -6.633 -9.884 1.00 0.00 20 LYS A O 11
ATOM 10816 N N . PHE A 1 21 ? -9.000 -5.589 -8.411 1.00 0.00 21 PHE A N 11
ATOM 10817 C CA . PHE A 1 21 ? -9.471 -4.521 -9.346 1.00 0.00 21 PHE A CA 11
ATOM 10818 C C . PHE A 1 21 ? -8.332 -3.564 -9.677 1.00 0.00 21 PHE A C 11
ATOM 10819 O O . PHE A 1 21 ? -7.893 -3.700 -10.799 1.00 0.00 21 PHE A O 11
ATOM 10827 N N . ARG A 1 22 ? -7.756 -2.702 -8.829 1.00 0.00 22 ARG A N 11
ATOM 10828 C CA . ARG A 1 22 ? -6.460 -2.032 -9.160 1.00 0.00 22 ARG A CA 11
ATOM 10829 C C . ARG A 1 22 ? -5.440 -2.816 -10.108 1.00 0.00 22 ARG A C 11
ATOM 10830 O O . ARG A 1 22 ? -5.037 -2.308 -11.154 1.00 0.00 22 ARG A O 11
ATOM 10838 N N . ALA A 1 23 ? -5.225 -4.127 -9.908 1.00 0.00 23 ALA A N 11
ATOM 10839 C CA . ALA A 1 23 ? -4.670 -5.022 -10.962 1.00 0.00 23 ALA A CA 11
ATOM 10840 C C . ALA A 1 23 ? -5.505 -5.153 -12.308 1.00 0.00 23 ALA A C 11
ATOM 10841 O O . ALA A 1 23 ? -5.107 -4.598 -13.336 1.00 0.00 23 ALA A O 11
ATOM 10843 N N . GLU A 1 24 ? -6.665 -5.825 -12.296 1.00 0.00 24 GLU A N 11
ATOM 10844 C CA . GLU A 1 24 ? -7.588 -5.985 -13.470 1.00 0.00 24 GLU A CA 11
ATOM 10845 C C . GLU A 1 24 ? -8.259 -4.694 -14.081 1.00 0.00 24 GLU A C 11
ATOM 10846 O O . GLU A 1 24 ? -8.232 -4.492 -15.295 1.00 0.00 24 GLU A O 11
ATOM 10852 N N . ALA A 1 25 ? -8.863 -3.841 -13.241 1.00 0.00 25 ALA A N 11
ATOM 10853 C CA . ALA A 1 25 ? -9.171 -2.412 -13.531 1.00 0.00 25 ALA A CA 11
ATOM 10854 C C . ALA A 1 25 ? -8.101 -1.558 -14.308 1.00 0.00 25 ALA A C 11
ATOM 10855 O O . ALA A 1 25 ? -8.462 -0.775 -15.189 1.00 0.00 25 ALA A O 11
ATOM 10857 N N . ASN A 1 26 ? -6.818 -1.615 -13.880 1.00 0.00 26 ASN A N 11
ATOM 10858 C CA . ASN A 1 26 ? -5.838 -0.513 -14.108 1.00 0.00 26 ASN A CA 11
ATOM 10859 C C . ASN A 1 26 ? -4.489 -0.903 -14.832 1.00 0.00 26 ASN A C 11
ATOM 10860 O O . ASN A 1 26 ? -3.750 0.001 -15.230 1.00 0.00 26 ASN A O 11
ATOM 10865 N N . GLY A 1 27 ? -4.174 -2.193 -15.049 1.00 0.00 27 GLY A N 11
ATOM 10866 C CA . GLY A 1 27 ? -3.007 -2.631 -15.878 1.00 0.00 27 GLY A CA 11
ATOM 10867 C C . GLY A 1 27 ? -1.849 -3.404 -15.203 1.00 0.00 27 GLY A C 11
ATOM 10868 O O . GLY A 1 27 ? -0.718 -3.330 -15.686 1.00 0.00 27 GLY A O 11
ATOM 10869 N N . ARG A 1 28 ? -2.110 -4.173 -14.139 1.00 0.00 28 ARG A N 11
ATOM 10870 C CA . ARG A 1 28 ? -1.112 -5.052 -13.482 1.00 0.00 28 ARG A CA 11
ATOM 10871 C C . ARG A 1 28 ? -1.826 -6.405 -13.109 1.00 0.00 28 ARG A C 11
ATOM 10872 O O . ARG A 1 28 ? -3.029 -6.600 -13.310 1.00 0.00 28 ARG A O 11
ATOM 10880 N N . SER A 1 29 ? -1.094 -7.398 -12.594 1.00 0.00 29 SER A N 11
ATOM 10881 C CA . SER A 1 29 ? -1.699 -8.717 -12.210 1.00 0.00 29 SER A CA 11
ATOM 10882 C C . SER A 1 29 ? -1.168 -9.062 -10.804 1.00 0.00 29 SER A C 11
ATOM 10883 O O . SER A 1 29 ? 0.039 -9.196 -10.678 1.00 0.00 29 SER A O 11
ATOM 10886 N N . MET A 1 30 ? -1.971 -9.082 -9.728 1.00 0.00 30 MET A N 11
AT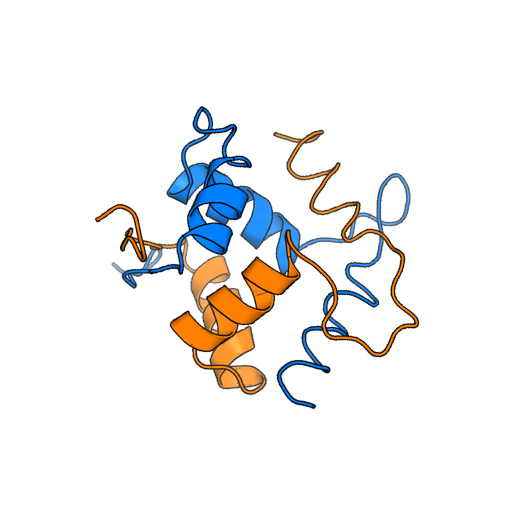OM 10887 C CA . MET A 1 30 ? -1.536 -8.529 -8.402 1.00 0.00 30 MET A CA 11
ATOM 10888 C C . MET A 1 30 ? -0.136 -8.859 -7.800 1.00 0.00 30 MET A C 11
ATOM 10889 O O . MET A 1 30 ? 0.413 -8.031 -7.082 1.00 0.00 30 MET A O 11
ATOM 10894 N N . ASN A 1 31 ? 0.480 -10.023 -8.016 1.00 0.00 31 ASN A N 11
ATOM 10895 C CA . ASN A 1 31 ? 1.944 -10.136 -7.805 1.00 0.00 31 ASN A CA 11
ATOM 10896 C C . ASN A 1 31 ? 2.795 -9.015 -8.544 1.00 0.00 31 ASN A C 11
ATOM 10897 O O . ASN A 1 31 ? 3.452 -8.238 -7.860 1.00 0.00 31 ASN A O 11
ATOM 10902 N N . SER A 1 32 ? 2.593 -8.784 -9.859 1.00 0.00 32 SER A N 11
ATOM 10903 C CA . SER A 1 32 ? 2.667 -7.413 -10.471 1.00 0.00 32 SER A CA 11
ATOM 10904 C C . SER A 1 32 ? 1.960 -6.252 -9.701 1.00 0.00 32 SER A C 11
ATOM 10905 O O . SER A 1 32 ? 2.679 -5.391 -9.201 1.00 0.00 32 SER A O 11
ATOM 10908 N N . GLU A 1 33 ? 0.627 -6.163 -9.567 1.00 0.00 33 GLU A N 11
ATOM 10909 C CA . GLU A 1 33 ? 0.007 -4.893 -9.050 1.00 0.00 33 GLU A CA 11
ATOM 10910 C C . GLU A 1 33 ? 0.206 -4.528 -7.583 1.00 0.00 33 GLU A C 11
ATOM 10911 O O . GLU A 1 33 ? 0.605 -3.407 -7.265 1.00 0.00 33 GLU A O 11
ATOM 10917 N N . LEU A 1 34 ? -0.160 -5.459 -6.691 1.00 0.00 34 LEU A N 11
ATOM 10918 C CA . LEU A 1 34 ? 0.193 -5.354 -5.288 1.00 0.00 34 LEU A CA 11
ATOM 10919 C C . LEU A 1 34 ? 1.747 -5.121 -5.204 1.00 0.00 34 LEU A C 11
ATOM 10920 O O . LEU A 1 34 ? 2.075 -4.222 -4.460 1.00 0.00 34 LEU A O 11
ATOM 10925 N N . LEU A 1 35 ? 2.704 -5.634 -6.047 1.00 0.00 35 LEU A N 11
ATOM 10926 C CA . LEU A 1 35 ? 4.087 -5.067 -6.054 1.00 0.00 35 LEU A CA 11
ATOM 10927 C C . LEU A 1 35 ? 4.225 -3.613 -6.544 1.00 0.00 35 LEU A C 11
ATOM 10928 O O . LEU A 1 35 ? 4.922 -2.828 -5.916 1.00 0.00 35 LEU A O 11
ATOM 10933 N N . GLN A 1 36 ? 3.600 -3.243 -7.649 1.00 0.00 36 GLN A N 11
ATOM 10934 C CA . GLN A 1 36 ? 3.660 -1.850 -8.169 1.00 0.00 36 GLN A CA 11
ATOM 10935 C C . GLN A 1 36 ? 3.089 -0.772 -7.209 1.00 0.00 36 GLN A C 11
ATOM 10936 O O . GLN A 1 36 ? 3.800 0.199 -6.938 1.00 0.00 36 GLN A O 11
ATOM 10942 N N . ILE A 1 37 ? 1.919 -0.981 -6.579 1.00 0.00 37 ILE A N 11
ATOM 10943 C CA . ILE A 1 37 ? 1.602 -0.264 -5.313 1.00 0.00 37 ILE A CA 11
ATOM 10944 C C . ILE A 1 37 ? 2.570 -0.515 -4.108 1.00 0.00 37 ILE A C 11
ATOM 10945 O O . ILE A 1 37 ? 2.808 0.458 -3.438 1.00 0.00 37 ILE A O 11
ATOM 10950 N N . VAL A 1 38 ? 2.997 -1.733 -3.729 1.00 0.00 38 VAL A N 11
ATOM 10951 C CA . VAL A 1 38 ? 3.743 -2.038 -2.460 1.00 0.00 38 VAL A CA 11
ATOM 10952 C C . VAL A 1 38 ? 5.221 -1.482 -2.504 1.00 0.00 38 VAL A C 11
ATOM 10953 O O . VAL A 1 38 ? 5.716 -0.899 -1.540 1.00 0.00 38 VAL A O 11
ATOM 10957 N N . GLN A 1 39 ? 5.927 -1.691 -3.640 1.00 0.00 39 GLN A N 11
ATOM 10958 C CA . GLN A 1 39 ? 7.109 -0.889 -4.055 1.00 0.00 39 GLN A CA 11
ATOM 10959 C C . GLN A 1 39 ? 6.803 0.644 -4.136 1.00 0.00 39 GLN A C 11
ATOM 10960 O O . GLN A 1 39 ? 7.538 1.422 -3.527 1.00 0.00 39 GLN A O 11
ATOM 10966 N N . ASP A 1 40 ? 5.669 1.080 -4.746 1.00 0.00 40 ASP A N 11
ATOM 10967 C CA . ASP A 1 40 ? 5.089 2.421 -4.406 1.00 0.00 40 ASP A CA 11
ATOM 10968 C C . ASP A 1 40 ? 4.884 2.791 -2.894 1.00 0.00 40 ASP A C 11
ATOM 10969 O O . ASP A 1 40 ? 5.069 3.948 -2.505 1.00 0.00 40 ASP A O 11
ATOM 10974 N N . ALA A 1 41 ? 4.540 1.813 -2.054 1.00 0.00 41 ALA A N 11
ATOM 10975 C CA . ALA A 1 41 ? 4.042 2.040 -0.696 1.00 0.00 41 ALA A CA 11
ATOM 10976 C C . ALA A 1 41 ? 5.199 2.371 0.273 1.00 0.00 41 ALA A C 11
ATOM 10977 O O . ALA A 1 41 ? 5.406 3.527 0.647 1.00 0.00 41 ALA A O 11
ATOM 10979 N N . LEU A 1 42 ? 6.015 1.364 0.555 1.00 0.00 42 LEU A N 11
ATOM 10980 C CA . LEU A 1 42 ? 7.280 1.554 1.318 1.00 0.00 42 LEU A CA 11
ATOM 10981 C C . LEU A 1 42 ? 8.569 1.962 0.522 1.00 0.00 42 LEU A C 11
ATOM 10982 O O . LEU A 1 42 ? 9.660 1.907 1.097 1.00 0.00 42 LEU A O 11
ATOM 10987 N N . SER A 1 43 ? 8.477 2.469 -0.728 1.00 0.00 43 SER A N 11
ATOM 10988 C CA . SER A 1 43 ? 9.551 3.337 -1.300 1.00 0.00 43 SER A CA 11
ATOM 10989 C C . SER A 1 43 ? 9.188 4.830 -1.601 1.00 0.00 43 SER A C 11
ATOM 10990 O O . SER A 1 43 ? 10.119 5.640 -1.558 1.00 0.00 43 SER A O 11
ATOM 10993 N N . LYS A 1 44 ? 7.964 5.226 -2.029 1.00 0.00 44 LYS A N 11
ATOM 10994 C CA . LYS A 1 44 ? 7.825 6.442 -2.907 1.00 0.00 44 LYS A CA 11
ATOM 10995 C C . LYS A 1 44 ? 7.473 7.877 -2.332 1.00 0.00 44 LYS A C 11
ATOM 10996 O O . LYS A 1 44 ? 7.881 8.831 -3.006 1.00 0.00 44 LYS A O 11
ATOM 11002 N N . PRO A 1 45 ? 6.744 8.155 -1.208 1.00 0.00 45 PRO A N 11
ATOM 11003 C CA . PRO A 1 45 ? 6.253 9.530 -0.901 1.00 0.00 45 PRO A CA 11
ATOM 11004 C C . PRO A 1 45 ? 7.237 10.533 -0.215 1.00 0.00 45 PRO A C 11
ATOM 11005 O O . PRO A 1 45 ? 7.584 10.429 0.964 1.00 0.00 45 PRO A O 11
ATOM 11009 N N . SER A 1 46 ? 7.496 11.638 -0.921 1.00 0.00 46 SER A N 11
ATOM 11010 C CA . SER A 1 46 ? 7.395 12.985 -0.290 1.00 0.00 46 SER A CA 11
ATOM 11011 C C . SER A 1 46 ? 5.896 13.449 -0.075 1.00 0.00 46 SER A C 11
ATOM 11012 O O . SER A 1 46 ? 5.024 13.005 -0.835 1.00 0.00 46 SER A O 11
ATOM 11015 N N . PRO A 1 47 ? 5.530 14.337 0.899 1.00 0.00 47 PRO A N 11
ATOM 11016 C CA . PRO A 1 47 ? 4.146 14.893 1.000 1.00 0.00 47 PRO A CA 11
ATOM 11017 C C . PRO A 1 47 ? 3.781 15.880 -0.160 1.00 0.00 47 PRO A C 11
ATOM 11018 O O . PRO A 1 47 ? 4.155 17.057 -0.136 1.00 0.00 47 PRO A O 11
ATOM 11022 N N . VAL A 1 48 ? 3.102 15.381 -1.207 1.00 0.00 48 VAL A N 11
ATOM 11023 C CA . VAL A 1 48 ? 2.871 16.141 -2.463 1.00 0.00 48 VAL A CA 11
ATOM 11024 C C . VAL A 1 48 ? 1.395 16.657 -2.571 1.00 0.00 48 VAL A C 11
ATOM 11025 O O . VAL A 1 48 ? 0.439 16.002 -2.135 1.00 0.00 48 VAL A O 11
ATOM 11029 N N . THR A 1 49 ? 1.212 17.775 -3.306 1.00 0.00 49 THR A N 11
ATOM 11030 C CA . THR A 1 49 ? -0.066 18.073 -4.031 1.00 0.00 49 THR A CA 11
ATOM 11031 C C . THR A 1 49 ? -1.335 18.344 -3.141 1.00 0.00 49 THR A C 11
ATOM 11032 O O . THR A 1 49 ? -1.289 18.704 -1.964 1.00 0.00 49 THR A O 11
ATOM 11036 N N . GLY A 1 50 ? -2.474 18.264 -3.813 1.00 0.00 50 GLY A N 11
ATOM 11037 C CA . GLY A 1 50 ? -3.816 18.613 -3.257 1.00 0.00 50 GLY A CA 11
ATOM 11038 C C . GLY A 1 50 ? -4.525 17.549 -2.391 1.00 0.00 50 GLY A C 11
ATOM 11039 O O . GLY A 1 50 ? -4.988 17.855 -1.293 1.00 0.00 50 GLY A O 11
ATOM 11040 N N . TYR A 1 51 ? -4.597 16.298 -2.866 1.00 0.00 51 TYR A N 11
ATOM 11041 C CA . TYR A 1 51 ? -5.090 15.136 -2.059 1.00 0.00 51 TYR A CA 11
ATOM 11042 C C . TYR A 1 51 ? -4.170 14.576 -0.889 1.00 0.00 51 TYR A C 11
ATOM 11043 O O . TYR A 1 51 ? -4.277 13.410 -0.514 1.00 0.00 51 TYR A O 11
ATOM 11052 N N . ARG A 1 52 ? -3.351 15.444 -0.255 1.00 0.00 52 ARG A N 11
ATOM 11053 C CA . ARG A 1 52 ? -2.750 15.291 1.117 1.00 0.00 52 ARG A CA 11
ATOM 11054 C C . ARG A 1 52 ? -1.224 14.910 1.326 1.00 0.00 52 ARG A C 11
ATOM 11055 O O . ARG A 1 52 ? -0.384 15.806 1.331 1.00 0.00 52 ARG A O 11
ATOM 11063 N N . ASN A 1 53 ? -0.663 13.731 1.664 1.00 0.00 53 ASN A N 11
ATOM 11064 C CA . ASN A 1 53 ? -1.158 12.372 1.290 1.00 0.00 53 ASN A CA 11
ATOM 11065 C C . ASN A 1 53 ? -1.767 11.508 2.467 1.00 0.00 53 ASN A C 11
ATOM 11066 O O . ASN A 1 53 ? -1.875 11.918 3.623 1.00 0.00 53 ASN A O 11
ATOM 11071 N N . ASP A 1 54 ? -2.070 10.211 2.187 1.00 0.00 54 ASP A N 11
ATOM 11072 C CA . ASP A 1 54 ? -1.839 9.058 3.116 1.00 0.00 54 ASP A CA 11
ATOM 11073 C C . ASP A 1 54 ? -0.814 7.914 2.779 1.00 0.00 54 ASP A C 11
ATOM 11074 O O . ASP A 1 54 ? -0.534 6.979 3.532 1.00 0.00 54 ASP A O 11
ATOM 11079 N N . ALA A 1 55 ? 0.064 8.281 1.864 1.00 0.00 55 ALA A N 11
ATOM 11080 C CA . ALA A 1 55 ? 1.502 7.939 1.879 1.00 0.00 55 ALA A CA 11
ATOM 11081 C C . ALA A 1 55 ? 2.522 8.992 2.527 1.00 0.00 55 ALA A C 11
ATOM 11082 O O . ALA A 1 55 ? 3.523 8.646 3.158 1.00 0.00 55 ALA A O 11
ATOM 11084 N N . GLU A 1 56 ? 2.146 10.266 2.696 1.00 0.00 56 GLU A N 11
ATOM 11085 C CA . GLU A 1 56 ? 2.307 10.987 4.004 1.00 0.00 56 GLU A CA 11
ATOM 11086 C C . GLU A 1 56 ? 1.703 10.221 5.251 1.00 0.00 56 GLU A C 11
ATOM 11087 O O . GLU A 1 56 ? 2.151 10.299 6.380 1.00 0.00 56 GLU A O 11
ATOM 11093 N N . ARG A 1 57 ? 0.754 9.313 5.086 1.00 0.00 57 ARG A N 11
ATOM 11094 C CA . ARG A 1 57 ? 0.472 8.285 6.138 1.00 0.00 57 ARG A CA 11
ATOM 11095 C C . ARG A 1 57 ? 1.508 7.083 6.187 1.00 0.00 57 ARG A C 11
ATOM 11096 O O . ARG A 1 57 ? 1.505 6.114 6.943 1.00 0.00 57 ARG A O 11
ATOM 11104 N N . LEU A 1 58 ? 2.357 7.045 5.165 1.00 0.00 58 LEU A N 11
ATOM 11105 C CA . LEU A 1 58 ? 3.748 6.510 5.191 1.00 0.00 58 LEU A CA 11
ATOM 11106 C C . LEU A 1 58 ? 4.712 7.311 6.200 1.00 0.00 58 LEU A C 11
ATOM 11107 O O . LEU A 1 58 ? 5.637 6.817 6.839 1.00 0.00 58 LEU A O 11
ATOM 11112 N N . ALA A 1 59 ? 4.430 8.585 6.513 1.00 0.00 59 ALA A N 11
ATOM 11113 C CA . ALA A 1 59 ? 4.607 9.078 7.941 1.00 0.00 59 ALA A CA 11
ATOM 11114 C C . ALA A 1 59 ? 3.889 8.319 9.124 1.00 0.00 59 ALA A C 11
ATOM 11115 O O . ALA A 1 59 ? 4.205 8.417 10.306 1.00 0.00 59 ALA A O 11
ATOM 11117 N N . ASP A 1 60 ? 2.869 7.557 8.826 1.00 0.00 60 ASP A N 11
ATOM 11118 C CA . ASP A 1 60 ? 2.611 6.224 9.513 1.00 0.00 60 ASP A CA 11
ATOM 11119 C C . ASP A 1 60 ? 3.418 4.924 9.207 1.00 0.00 60 ASP A C 11
ATOM 11120 O O . ASP A 1 60 ? 3.390 3.956 9.964 1.00 0.00 60 ASP A O 11
ATOM 11125 N N . GLU A 1 61 ? 4.347 4.996 8.288 1.00 0.00 61 GLU A N 11
ATOM 11126 C CA . GLU A 1 61 ? 5.740 4.471 8.592 1.00 0.00 61 GLU A CA 11
ATOM 11127 C C . GLU A 1 61 ? 6.475 5.130 9.825 1.00 0.00 61 GLU A C 11
ATOM 11128 O O . GLU A 1 61 ? 7.307 4.476 10.455 1.00 0.00 61 GLU A O 11
ATOM 11134 N N . GLN A 1 62 ? 6.146 6.383 10.222 1.00 0.00 62 GLN A N 11
ATOM 11135 C CA . GLN A 1 62 ? 6.486 6.931 11.574 1.00 0.00 62 GLN A CA 11
ATOM 11136 C C . GLN A 1 62 ? 5.687 6.257 12.714 1.00 0.00 62 GLN A C 11
ATOM 11137 O O . GLN A 1 62 ? 6.341 5.740 13.602 1.00 0.00 62 GLN A O 11
ATOM 11143 N N . SER A 1 63 ? 4.349 6.079 12.657 1.00 0.00 63 SER A N 11
ATOM 11144 C CA . SER A 1 63 ? 3.624 4.985 13.439 1.00 0.00 63 SER A CA 11
ATOM 11145 C C . SER A 1 63 ? 4.444 3.715 13.744 1.00 0.00 63 SER A C 11
ATOM 11146 O O . SER A 1 63 ? 4.535 3.226 14.865 1.00 0.00 63 SER A O 11
ATOM 11149 N N . GLU A 1 64 ? 5.015 3.203 12.673 1.00 0.00 64 GLU A N 11
ATOM 11150 C CA . GLU A 1 64 ? 5.602 1.874 12.641 1.00 0.00 64 GLU A CA 11
ATOM 11151 C C . GLU A 1 64 ? 7.082 1.774 13.183 1.00 0.00 64 GLU A C 11
ATOM 11152 O O . GLU A 1 64 ? 7.430 0.763 13.793 1.00 0.00 64 GLU A O 11
ATOM 11158 N N . LEU A 1 65 ? 7.962 2.796 13.050 1.00 0.00 65 LEU A N 11
ATOM 11159 C CA . LEU A 1 65 ? 9.040 3.028 14.081 1.00 0.00 65 LEU A CA 11
ATOM 11160 C C . LEU A 1 65 ? 8.584 3.275 15.572 1.00 0.00 65 LEU A C 11
ATOM 11161 O O . LEU A 1 65 ? 9.333 2.916 16.483 1.00 0.00 65 LEU A O 11
ATOM 11166 N N . VAL A 1 66 ? 7.408 3.888 15.843 1.00 0.00 66 VAL A N 11
ATOM 11167 C CA . VAL A 1 66 ? 6.897 4.113 17.237 1.00 0.00 66 VAL A CA 11
ATOM 11168 C C . VAL A 1 66 ? 6.427 2.746 17.905 1.00 0.00 66 VAL A C 11
ATOM 11169 O O . VAL A 1 66 ? 6.984 2.328 18.921 1.00 0.00 66 VAL A O 11
ATOM 11173 N N . ALA B 1 1 ? -19.856 -15.107 5.730 1.00 0.00 1 ALA B N 11
ATOM 11174 C CA . ALA B 1 1 ? -19.430 -15.559 4.386 1.00 0.00 1 ALA B CA 11
ATOM 11175 C C . ALA B 1 1 ? -17.890 -15.796 4.271 1.00 0.00 1 ALA B C 11
ATOM 11176 O O . ALA B 1 1 ? -17.072 -14.951 4.651 1.00 0.00 1 ALA B O 11
ATOM 11178 N N . ARG B 1 2 ? -17.491 -16.940 3.690 1.00 0.00 2 ARG B N 11
ATOM 11179 C CA . ARG B 1 2 ? -16.051 -17.277 3.471 1.00 0.00 2 ARG B CA 11
ATOM 11180 C C . ARG B 1 2 ? -15.520 -16.693 2.116 1.00 0.00 2 ARG B C 11
ATOM 11181 O O . ARG B 1 2 ? -15.457 -17.378 1.090 1.00 0.00 2 ARG B O 11
ATOM 11189 N N . ASP B 1 3 ? -15.138 -15.406 2.122 1.00 0.00 3 ASP B N 11
ATOM 11190 C CA . ASP B 1 3 ? -14.619 -14.693 0.922 1.00 0.00 3 ASP B CA 11
ATOM 11191 C C . ASP B 1 3 ? -13.288 -13.994 1.329 1.00 0.00 3 ASP B C 11
ATOM 11192 O O . ASP B 1 3 ? -13.244 -12.812 1.679 1.00 0.00 3 ASP B O 11
ATOM 11197 N N . ASP B 1 4 ? -12.189 -14.761 1.329 1.00 0.00 4 ASP B N 11
ATOM 11198 C CA . ASP B 1 4 ? -10.845 -14.244 1.705 1.00 0.00 4 ASP B CA 11
ATOM 11199 C C . ASP B 1 4 ? -9.710 -15.094 1.040 1.00 0.00 4 ASP B C 11
ATOM 11200 O O . ASP B 1 4 ? -9.346 -16.125 1.616 1.00 0.00 4 ASP B O 11
ATOM 11205 N N . PRO B 1 5 ? -9.144 -14.770 -0.158 1.00 0.00 5 PRO B N 11
ATOM 11206 C CA . PRO B 1 5 ? -8.345 -15.744 -0.945 1.00 0.00 5 PRO B CA 11
ATOM 11207 C C . PRO B 1 5 ? -6.819 -15.652 -0.698 1.00 0.00 5 PRO B C 11
ATOM 11208 O O . PRO B 1 5 ? -6.235 -14.564 -0.618 1.00 0.00 5 PRO B O 11
ATOM 11212 N N . HIS B 1 6 ? -6.202 -16.836 -0.643 1.00 0.00 6 HIS B N 11
ATOM 11213 C CA . HIS B 1 6 ? -4.733 -16.989 -0.613 1.00 0.00 6 HIS B CA 11
ATOM 11214 C C . HIS B 1 6 ? -4.127 -16.901 -2.055 1.00 0.00 6 HIS B C 11
ATOM 11215 O O . HIS B 1 6 ? -4.355 -17.799 -2.875 1.00 0.00 6 HIS B O 11
ATOM 11222 N N . PHE B 1 7 ? -3.309 -15.882 -2.360 1.00 0.00 7 PHE B N 11
ATOM 11223 C CA . PHE B 1 7 ? -2.367 -15.946 -3.511 1.00 0.00 7 PHE B CA 11
ATOM 11224 C C . PHE B 1 7 ? -0.898 -15.821 -3.001 1.00 0.00 7 PHE B C 11
ATOM 11225 O O . PHE B 1 7 ? -0.611 -15.137 -2.012 1.00 0.00 7 PHE B O 11
ATOM 11233 N N . ASN B 1 8 ? 0.064 -16.433 -3.707 1.00 0.00 8 ASN B N 11
ATOM 11234 C CA . ASN B 1 8 ? 1.508 -16.214 -3.418 1.00 0.00 8 ASN B CA 11
ATOM 11235 C C . ASN B 1 8 ? 1.980 -14.770 -3.787 1.00 0.00 8 ASN B C 11
ATOM 11236 O O . ASN B 1 8 ? 2.444 -14.521 -4.905 1.00 0.00 8 ASN B O 11
ATOM 11241 N N . PHE B 1 9 ? 1.912 -13.824 -2.827 1.00 0.00 9 PHE B N 11
ATOM 11242 C CA . PHE B 1 9 ? 2.800 -12.656 -2.838 1.00 0.00 9 PHE B CA 11
ATOM 11243 C C . PHE B 1 9 ? 4.216 -13.069 -2.319 1.00 0.00 9 PHE B C 11
ATOM 11244 O O . PHE B 1 9 ? 4.479 -14.082 -1.676 1.00 0.00 9 PHE B O 11
ATOM 11252 N N . ARG B 1 10 ? 5.178 -12.405 -2.903 1.00 0.00 10 ARG B N 11
ATOM 11253 C CA . ARG B 1 10 ? 6.376 -13.050 -3.502 1.00 0.00 10 ARG B CA 11
ATOM 11254 C C . ARG B 1 10 ? 7.221 -11.921 -4.128 1.00 0.00 10 ARG B C 11
ATOM 11255 O O . ARG B 1 10 ? 6.855 -11.373 -5.176 1.00 0.00 10 ARG B O 11
ATOM 11263 N N . MET B 1 11 ? 8.303 -11.512 -3.467 1.00 0.00 11 MET B N 11
ATOM 11264 C CA . MET B 1 11 ? 8.815 -10.127 -3.677 1.00 0.00 11 MET B CA 11
ATOM 11265 C C . MET B 1 11 ? 10.357 -10.058 -3.918 1.00 0.00 11 MET B C 11
ATOM 11266 O O . MET B 1 11 ? 11.086 -10.689 -3.143 1.00 0.00 11 MET B O 11
ATOM 11271 N N . PRO B 1 12 ? 10.922 -9.265 -4.888 1.00 0.00 12 PRO B N 11
ATOM 11272 C CA . PRO B 1 12 ? 12.387 -9.013 -4.948 1.00 0.00 12 PRO B CA 11
ATOM 11273 C C . PRO B 1 12 ? 12.973 -8.343 -3.661 1.00 0.00 12 PRO B C 11
ATOM 11274 O O . PRO B 1 12 ? 12.260 -7.749 -2.839 1.00 0.00 12 PRO B O 11
ATOM 11278 N N . MET B 1 13 ? 14.271 -8.571 -3.420 1.00 0.00 13 MET B N 11
ATOM 11279 C CA . MET B 1 13 ? 14.777 -8.673 -2.025 1.00 0.00 13 MET B CA 11
ATOM 11280 C C . MET B 1 13 ? 14.636 -7.432 -1.094 1.00 0.00 13 MET B C 11
ATOM 11281 O O . MET B 1 13 ? 14.289 -7.589 0.077 1.00 0.00 13 MET B O 11
ATOM 11286 N N . GLU B 1 14 ? 14.811 -6.213 -1.616 1.00 0.00 14 GLU B N 11
ATOM 11287 C CA . GLU B 1 14 ? 14.426 -4.981 -0.884 1.00 0.00 14 GLU B CA 11
ATOM 11288 C C . GLU B 1 14 ? 12.908 -4.824 -0.534 1.00 0.00 14 GLU B C 11
ATOM 11289 O O . GLU B 1 14 ? 12.635 -4.421 0.584 1.00 0.00 14 GLU B O 11
ATOM 11295 N N . VAL B 1 15 ? 11.916 -5.150 -1.384 1.00 0.00 15 VAL B N 11
ATOM 11296 C CA . VAL B 1 15 ? 10.472 -5.165 -0.976 1.00 0.00 15 VAL B CA 11
ATOM 11297 C C . VAL B 1 15 ? 10.195 -6.211 0.119 1.00 0.00 15 VAL B C 11
ATOM 11298 O O . VAL B 1 15 ? 9.537 -5.842 1.080 1.00 0.00 15 VAL B O 11
ATOM 11302 N N . ARG B 1 16 ? 10.620 -7.485 0.006 1.00 0.00 16 ARG B N 11
ATOM 11303 C CA . ARG B 1 16 ? 10.414 -8.415 1.135 1.00 0.00 16 ARG B CA 11
ATOM 11304 C C . ARG B 1 16 ? 11.277 -8.158 2.390 1.00 0.00 16 ARG B C 11
ATOM 11305 O O . ARG B 1 16 ? 10.715 -8.278 3.468 1.00 0.00 16 ARG B O 11
ATOM 11313 N N . GLU B 1 17 ? 12.549 -7.743 2.341 1.00 0.00 17 GLU B N 11
ATOM 11314 C CA . GLU B 1 17 ? 13.181 -7.172 3.565 1.00 0.00 17 GLU B CA 11
ATOM 11315 C C . GLU B 1 17 ? 12.511 -5.857 4.079 1.00 0.00 17 GLU B C 11
ATOM 11316 O O . GLU B 1 17 ? 12.342 -5.731 5.282 1.00 0.00 17 GLU B O 11
ATOM 11322 N N . LYS B 1 18 ? 12.077 -4.908 3.239 1.00 0.00 18 LYS B N 11
ATOM 11323 C CA . LYS B 1 18 ? 11.256 -3.756 3.690 1.00 0.00 18 LYS B CA 11
ATOM 11324 C C . LYS B 1 18 ? 9.839 -4.119 4.240 1.00 0.00 18 LYS B C 11
ATOM 11325 O O . LYS B 1 18 ? 9.515 -3.680 5.335 1.00 0.00 18 LYS B O 11
ATOM 11331 N N . LEU B 1 19 ? 9.025 -4.930 3.553 1.00 0.00 19 LEU B N 11
ATOM 11332 C CA . LEU B 1 19 ? 7.715 -5.446 4.038 1.00 0.00 19 LEU B CA 11
ATOM 11333 C C . LEU B 1 19 ? 7.817 -6.415 5.267 1.00 0.00 19 LEU B C 11
ATOM 11334 O O . LEU B 1 19 ? 7.017 -6.317 6.201 1.00 0.00 19 LEU B O 11
ATOM 11339 N N . LYS B 1 20 ? 8.825 -7.306 5.291 1.00 0.00 20 LYS B N 11
ATOM 11340 C CA . LYS B 1 20 ? 9.072 -8.277 6.364 1.00 0.00 20 LYS B CA 11
ATOM 11341 C C . LYS B 1 20 ? 9.895 -7.716 7.561 1.00 0.00 20 LYS B C 11
ATOM 11342 O O . LYS B 1 20 ? 9.634 -8.144 8.678 1.00 0.00 20 LYS B O 11
ATOM 11348 N N . PHE B 1 21 ? 10.832 -6.753 7.390 1.00 0.00 21 PHE B N 11
ATOM 11349 C CA . PHE B 1 21 ? 11.230 -5.826 8.486 1.00 0.00 21 PHE B CA 11
ATOM 11350 C C . PHE B 1 21 ? 10.037 -5.004 8.951 1.00 0.00 21 PHE B C 11
ATOM 11351 O O . PHE B 1 21 ? 9.580 -5.409 9.994 1.00 0.00 21 PHE B O 11
ATOM 11359 N N . ARG B 1 22 ? 9.470 -3.980 8.296 1.00 0.00 22 ARG B N 11
ATOM 11360 C CA . ARG B 1 22 ? 8.155 -3.368 8.690 1.00 0.00 22 ARG B CA 11
ATOM 11361 C C . ARG B 1 22 ? 7.236 -4.219 9.663 1.00 0.00 22 ARG B C 11
ATOM 11362 O O . ARG B 1 22 ? 7.178 -3.911 10.853 1.00 0.00 22 ARG B O 11
ATOM 11370 N N . ALA B 1 23 ? 6.874 -5.448 9.246 1.00 0.00 23 ALA B N 11
ATOM 11371 C CA . ALA B 1 23 ? 6.461 -6.555 10.150 1.00 0.00 23 ALA B CA 11
ATOM 11372 C C . ALA B 1 23 ? 7.359 -7.031 11.364 1.00 0.00 23 ALA B C 11
ATOM 11373 O O . ALA B 1 23 ? 6.979 -6.811 12.512 1.00 0.00 23 ALA B O 11
ATOM 11375 N N . GLU B 1 24 ? 8.492 -7.720 11.138 1.00 0.00 24 GLU B N 11
ATOM 11376 C CA . GLU B 1 24 ? 9.461 -8.175 12.196 1.00 0.00 24 GLU B CA 11
ATOM 11377 C C . GLU B 1 24 ? 10.268 -7.079 12.983 1.00 0.00 24 GLU B C 11
ATOM 11378 O O . GLU B 1 24 ? 10.482 -7.215 14.188 1.00 0.00 24 GLU B O 11
ATOM 11384 N N . ALA B 1 25 ? 10.709 -6.011 12.302 1.00 0.00 25 ALA B N 11
ATOM 11385 C CA . ALA B 1 25 ? 11.017 -4.686 12.900 1.00 0.00 25 ALA B CA 11
ATOM 11386 C C . ALA B 1 25 ? 10.045 -4.185 14.048 1.00 0.00 25 ALA B C 11
ATOM 11387 O O . ALA B 1 25 ? 10.514 -3.718 15.087 1.00 0.00 25 ALA B O 11
ATOM 11389 N N . ASN B 1 26 ? 8.705 -4.254 13.821 1.00 0.00 26 ASN B N 11
ATOM 11390 C CA . ASN B 1 26 ? 7.674 -3.697 14.750 1.00 0.00 26 ASN B CA 11
ATOM 11391 C C . ASN B 1 26 ? 6.936 -4.729 15.688 1.00 0.00 26 ASN B C 11
ATOM 11392 O O . ASN B 1 26 ? 6.731 -4.460 16.874 1.00 0.00 26 ASN B O 11
ATOM 11397 N N . GLY B 1 27 ? 6.451 -5.847 15.123 1.00 0.00 27 GLY B N 11
ATOM 11398 C CA . GLY B 1 27 ? 5.353 -6.671 15.713 1.00 0.00 27 GLY B CA 11
ATOM 11399 C C . GLY B 1 27 ? 4.035 -6.817 14.895 1.00 0.00 27 GLY B C 11
ATOM 11400 O O . GLY B 1 27 ? 2.960 -6.854 15.495 1.00 0.00 27 GLY B O 11
ATOM 11401 N N . ARG B 1 28 ? 4.087 -6.965 13.559 1.00 0.00 28 ARG B N 11
ATOM 11402 C CA . ARG B 1 28 ? 2.887 -7.222 12.710 1.00 0.00 28 ARG B CA 11
ATOM 11403 C C . ARG B 1 28 ? 3.312 -8.288 11.682 1.00 0.00 28 ARG B C 11
ATOM 11404 O O . ARG B 1 28 ? 3.817 -7.948 10.627 1.00 0.00 28 ARG B O 11
ATOM 11412 N N . SER B 1 29 ? 3.039 -9.581 11.851 1.00 0.00 29 SER B N 11
ATOM 11413 C CA . SER B 1 29 ? 3.786 -10.625 11.067 1.00 0.00 29 SER B CA 11
ATOM 11414 C C . SER B 1 29 ? 3.227 -10.624 9.614 1.00 0.00 29 SER B C 11
ATOM 11415 O O . SER B 1 29 ? 2.011 -10.530 9.501 1.00 0.00 29 SER B O 11
ATOM 11418 N N . MET B 1 30 ? 4.013 -10.520 8.524 1.00 0.00 30 MET B N 11
ATOM 11419 C CA . MET B 1 30 ? 3.561 -9.779 7.297 1.00 0.00 30 MET B CA 11
ATOM 11420 C C . MET B 1 30 ? 2.122 -10.019 6.771 1.00 0.00 30 MET B C 11
ATOM 11421 O O . MET B 1 30 ? 1.467 -9.037 6.492 1.00 0.00 30 MET B O 11
ATOM 11426 N N . ASN B 1 31 ? 1.523 -11.208 6.682 1.00 0.00 31 ASN B N 11
ATOM 11427 C CA . ASN B 1 31 ? 0.044 -11.281 6.462 1.00 0.00 31 ASN B CA 11
ATOM 11428 C C . ASN B 1 31 ? -0.842 -10.323 7.379 1.00 0.00 31 ASN B C 11
ATOM 11429 O O . ASN B 1 31 ? -1.673 -9.602 6.837 1.00 0.00 31 ASN B O 11
ATOM 11434 N N . SER B 1 32 ? -0.520 -10.174 8.679 1.00 0.00 32 SER B N 11
ATOM 11435 C CA . SER B 1 32 ? -0.747 -8.912 9.454 1.00 0.00 32 SER B CA 11
ATOM 11436 C C . SER B 1 32 ? -0.122 -7.567 8.936 1.00 0.00 32 SER B C 11
ATOM 11437 O O . SER B 1 32 ? -0.920 -6.695 8.585 1.00 0.00 32 SER B O 11
ATOM 11440 N N . GLU B 1 33 ? 1.212 -7.320 8.884 1.00 0.00 33 GLU B N 11
ATOM 11441 C CA . GLU B 1 33 ? 1.716 -5.971 8.413 1.00 0.00 33 GLU B CA 11
ATOM 11442 C C . GLU B 1 33 ? 1.431 -5.657 6.927 1.00 0.00 33 GLU B C 11
ATOM 11443 O O . GLU B 1 33 ? 0.891 -4.603 6.648 1.00 0.00 33 GLU B O 11
ATOM 11449 N N . LEU B 1 34 ? 1.872 -6.514 5.976 1.00 0.00 34 LEU B N 11
ATOM 11450 C CA . LEU B 1 34 ? 1.434 -6.510 4.571 1.00 0.00 34 LEU B CA 11
ATOM 11451 C C . LEU B 1 34 ? -0.075 -6.180 4.505 1.00 0.00 34 LEU B C 11
ATOM 11452 O O . LEU B 1 34 ? -0.372 -5.206 3.838 1.00 0.00 34 LEU B O 11
ATOM 11457 N N . LEU B 1 35 ? -1.032 -6.843 5.215 1.00 0.00 35 LEU B N 11
ATOM 11458 C CA . LEU B 1 35 ? -2.440 -6.373 5.159 1.00 0.00 35 LEU B CA 11
ATOM 11459 C C . LEU B 1 35 ? -2.681 -4.957 5.700 1.00 0.00 35 LEU B C 11
ATOM 11460 O O . LEU B 1 35 ? -3.292 -4.148 5.020 1.00 0.00 35 LEU B O 11
ATOM 11465 N N . GLN B 1 36 ? -2.244 -4.686 6.916 1.00 0.00 36 GLN B N 11
ATOM 11466 C CA . GLN B 1 36 ? -2.410 -3.357 7.542 1.00 0.00 36 GLN B CA 11
ATOM 11467 C C . GLN B 1 36 ? -1.657 -2.161 6.836 1.00 0.00 36 GLN B C 11
ATOM 11468 O O . GLN B 1 36 ? -2.216 -1.068 6.777 1.00 0.00 36 GLN B O 11
ATOM 11474 N N . ILE B 1 37 ? -0.476 -2.351 6.221 1.00 0.00 37 ILE B N 11
ATOM 11475 C CA . ILE B 1 37 ? 0.097 -1.419 5.205 1.00 0.00 37 ILE B CA 11
ATOM 11476 C C . ILE B 1 37 ? -0.623 -1.425 3.814 1.00 0.00 37 ILE B C 11
ATOM 11477 O O . ILE B 1 37 ? -0.493 -0.438 3.138 1.00 0.00 37 ILE B O 11
ATOM 11482 N N . VAL B 1 38 ? -1.215 -2.514 3.312 1.00 0.00 38 VAL B N 11
ATOM 11483 C CA . VAL B 1 38 ? -1.911 -2.624 1.983 1.00 0.00 38 VAL B CA 11
ATOM 11484 C C . VAL B 1 38 ? -3.368 -2.042 2.023 1.00 0.00 38 VAL B C 11
ATOM 11485 O O . VAL B 1 38 ? -3.759 -1.226 1.189 1.00 0.00 38 VAL B O 11
ATOM 11489 N N . GLN B 1 39 ? -4.153 -2.458 3.042 1.00 0.00 39 GLN B N 11
ATOM 11490 C CA . GLN B 1 39 ? -5.227 -1.638 3.653 1.00 0.00 39 GLN B CA 11
ATOM 11491 C C . GLN B 1 39 ? -4.793 -0.174 3.985 1.00 0.00 39 GLN B C 11
ATOM 11492 O O . GLN B 1 39 ? -5.538 0.722 3.603 1.00 0.00 39 GLN B O 11
ATOM 11498 N N . ASP B 1 40 ? -3.578 0.107 4.523 1.00 0.00 40 ASP B N 11
ATOM 11499 C CA . ASP B 1 40 ? -2.934 1.447 4.348 1.00 0.00 40 ASP B CA 11
ATOM 11500 C C . ASP B 1 40 ? -2.843 1.970 2.893 1.00 0.00 40 ASP B C 11
ATOM 11501 O O . ASP B 1 40 ? -3.271 3.090 2.592 1.00 0.00 40 ASP B O 11
ATOM 11506 N N . ALA B 1 41 ? -2.243 1.164 2.022 1.00 0.00 41 ALA B N 11
ATOM 11507 C CA . ALA B 1 41 ? -1.575 1.674 0.821 1.00 0.00 41 ALA B CA 11
ATOM 11508 C C . ALA B 1 41 ? -2.497 2.168 -0.325 1.00 0.00 41 ALA B C 11
ATOM 11509 O O . ALA B 1 41 ? -2.204 3.168 -0.980 1.00 0.00 41 ALA B O 11
ATOM 11511 N N . LEU B 1 42 ? -3.652 1.525 -0.473 1.00 0.00 42 LEU B N 11
ATOM 11512 C CA . LEU B 1 42 ? -4.838 2.141 -1.127 1.00 0.00 42 LEU B CA 11
ATOM 11513 C C . LEU B 1 42 ? -6.025 2.618 -0.231 1.00 0.00 42 LEU B C 11
ATOM 11514 O O . LEU B 1 42 ? -6.879 3.328 -0.770 1.00 0.00 42 LEU B O 11
ATOM 11519 N N . SER B 1 43 ? -6.118 2.325 1.085 1.00 0.00 43 SER B N 11
ATOM 11520 C CA . SER B 1 43 ? -7.336 2.688 1.875 1.00 0.00 43 SER B CA 11
ATOM 11521 C C . SER B 1 43 ? -7.207 3.227 3.339 1.00 0.00 43 SER B C 11
ATOM 11522 O O . SER B 1 43 ? -8.285 3.378 3.928 1.00 0.00 43 SER B O 11
ATOM 11525 N N . LYS B 1 44 ? -6.038 3.534 3.987 1.00 0.00 44 LYS B N 11
ATOM 11526 C CA . LYS B 1 44 ? -6.125 3.923 5.464 1.00 0.00 44 LYS B CA 11
ATOM 11527 C C . LYS B 1 44 ? -6.900 5.276 5.751 1.00 0.00 44 LYS B C 11
ATOM 11528 O O . LYS B 1 44 ? -6.734 6.201 4.948 1.00 0.00 44 LYS B O 11
ATOM 11534 N N . PRO B 1 45 ? -7.759 5.425 6.819 1.00 0.00 45 PRO B N 11
ATOM 11535 C CA . PRO B 1 45 ? -8.872 6.419 6.847 1.00 0.00 45 PRO B CA 11
ATOM 11536 C C . PRO B 1 45 ? -8.616 7.900 6.446 1.00 0.00 45 PRO B C 11
ATOM 11537 O O . PRO B 1 45 ? -7.656 8.538 6.890 1.00 0.00 45 PRO B O 11
ATOM 11541 N N . SER B 1 46 ? -9.488 8.413 5.569 1.00 0.00 46 SER B N 11
ATOM 11542 C CA . SER B 1 46 ? -9.176 9.608 4.754 1.00 0.00 46 SER B CA 11
ATOM 11543 C C . SER B 1 46 ? -10.389 10.594 4.604 1.00 0.00 46 SER B C 11
ATOM 11544 O O . SER B 1 46 ? -11.242 10.332 3.745 1.00 0.00 46 SER B O 11
ATOM 11547 N N . PRO B 1 47 ? -10.516 11.729 5.352 1.00 0.00 47 PRO B N 11
ATOM 11548 C CA . PRO B 1 47 ? -9.576 12.141 6.435 1.00 0.00 47 PRO B CA 11
ATOM 11549 C C . PRO B 1 47 ? -9.793 11.461 7.834 1.00 0.00 47 PRO B C 11
ATOM 11550 O O . PRO B 1 47 ? -10.922 11.334 8.313 1.00 0.00 47 PRO B O 11
ATOM 11554 N N . VAL B 1 48 ? -8.703 11.170 8.569 1.00 0.00 48 VAL B N 11
ATOM 11555 C CA . VAL B 1 48 ? -8.712 11.347 10.066 1.00 0.00 48 VAL B CA 11
ATOM 11556 C C . VAL B 1 48 ? -8.602 12.869 10.485 1.00 0.00 48 VAL B C 11
ATOM 11557 O O . VAL B 1 48 ? -9.157 13.293 11.499 1.00 0.00 48 VAL B O 11
ATOM 11561 N N . THR B 1 49 ? -7.792 13.648 9.749 1.00 0.00 49 THR B N 11
ATOM 11562 C CA . THR B 1 49 ? -7.147 14.909 10.222 1.00 0.00 49 THR B CA 11
ATOM 11563 C C . THR B 1 49 ? -6.543 15.652 8.993 1.00 0.00 49 THR B C 11
ATOM 11564 O O . THR B 1 49 ? -7.101 16.589 8.422 1.00 0.00 49 THR B O 11
ATOM 11568 N N . GLY B 1 50 ? -5.428 15.092 8.575 1.00 0.00 50 GLY B N 11
ATOM 11569 C CA . GLY B 1 50 ? -4.912 15.228 7.189 1.00 0.00 50 GLY B CA 11
ATOM 11570 C C . GLY B 1 50 ? -3.442 14.781 6.989 1.00 0.00 50 GLY B C 11
ATOM 11571 O O . GLY B 1 50 ? -2.555 15.629 6.990 1.00 0.00 50 GLY B O 11
ATOM 11572 N N . TYR B 1 51 ? -3.003 13.544 6.716 1.00 0.00 51 TYR B N 11
ATOM 11573 C CA . TYR B 1 51 ? -3.738 12.248 6.857 1.00 0.00 51 TYR B CA 11
ATOM 11574 C C . TYR B 1 51 ? -5.028 12.049 5.972 1.00 0.00 51 TYR B C 11
ATOM 11575 O O . TYR B 1 51 ? -6.142 11.947 6.496 1.00 0.00 51 TYR B O 11
ATOM 11584 N N . ARG B 1 52 ? -4.869 11.975 4.637 1.00 0.00 52 ARG B N 11
ATOM 11585 C CA . ARG B 1 52 ? -5.973 11.665 3.670 1.00 0.00 52 ARG B CA 11
ATOM 11586 C C . ARG B 1 52 ? -5.350 11.041 2.376 1.00 0.00 52 ARG B C 11
ATOM 11587 O O . ARG B 1 52 ? -4.622 11.740 1.676 1.00 0.00 52 ARG B O 11
ATOM 11595 N N . ASN B 1 53 ? -5.553 9.746 2.016 1.00 0.00 53 ASN B N 11
ATOM 11596 C CA . ASN B 1 53 ? -4.815 9.118 0.884 1.00 0.00 53 ASN B CA 11
ATOM 11597 C C . ASN B 1 53 ? -5.279 9.683 -0.483 1.00 0.00 53 ASN B C 11
ATOM 11598 O O . ASN B 1 53 ? -6.449 9.595 -0.842 1.00 0.00 53 ASN B O 11
ATOM 11603 N N . ASP B 1 54 ? -4.464 10.324 -1.335 1.00 0.00 54 ASP B N 11
ATOM 11604 C CA . ASP B 1 54 ? -2.946 10.410 -1.301 1.00 0.00 54 ASP B CA 11
ATOM 11605 C C . ASP B 1 54 ? -2.182 9.042 -1.390 1.00 0.00 54 ASP B C 11
ATOM 11606 O O . ASP B 1 54 ? -0.970 8.931 -1.338 1.00 0.00 54 ASP B O 11
ATOM 11611 N N . ALA B 1 55 ? -2.899 7.955 -1.589 1.00 0.00 55 ALA B N 11
ATOM 11612 C CA . ALA B 1 55 ? -2.440 6.559 -1.709 1.00 0.00 55 ALA B CA 11
ATOM 11613 C C . ALA B 1 55 ? -2.912 5.878 -3.042 1.00 0.00 55 ALA B C 11
ATOM 11614 O O . ALA B 1 55 ? -2.227 5.167 -3.759 1.00 0.00 55 ALA B O 11
ATOM 11616 N N . GLU B 1 56 ? -4.178 6.107 -3.395 1.00 0.00 56 GLU B N 11
ATOM 11617 C CA . GLU B 1 56 ? -4.572 7.206 -4.339 1.00 0.00 56 GLU B CA 11
ATOM 11618 C C . GLU B 1 56 ? -3.535 8.271 -4.977 1.00 0.00 56 GLU B C 11
ATOM 11619 O O . GLU B 1 56 ? -3.644 8.661 -6.129 1.00 0.00 56 GLU B O 11
ATOM 11625 N N . ARG B 1 57 ? -2.501 8.757 -4.286 1.00 0.00 57 ARG B N 11
ATOM 11626 C CA . ARG B 1 57 ? -1.196 9.248 -4.843 1.00 0.00 57 ARG B CA 11
ATOM 11627 C C . ARG B 1 57 ? -0.404 8.114 -5.507 1.00 0.00 57 ARG B C 11
ATOM 11628 O O . ARG B 1 57 ? 0.174 8.288 -6.572 1.00 0.00 57 ARG B O 11
ATOM 11636 N N . LEU B 1 58 ? -0.271 6.980 -4.795 1.00 0.00 58 LEU B N 11
ATOM 11637 C CA . LEU B 1 58 ? 0.310 5.760 -5.463 1.00 0.00 58 LEU B CA 11
ATOM 11638 C C . LEU B 1 58 ? -0.487 5.280 -6.732 1.00 0.00 58 LEU B C 11
ATOM 11639 O O . LEU B 1 58 ? 0.120 4.789 -7.689 1.00 0.00 58 LEU B O 11
ATOM 11644 N N . ALA B 1 59 ? -1.806 5.593 -6.846 1.00 0.00 59 ALA B N 11
ATOM 11645 C CA . ALA B 1 59 ? -2.388 6.060 -8.136 1.00 0.00 59 ALA B CA 11
ATOM 11646 C C . ALA B 1 59 ? -1.540 7.109 -8.884 1.00 0.00 59 ALA B C 11
ATOM 11647 O O . ALA B 1 59 ? -0.716 6.669 -9.673 1.00 0.00 59 ALA B O 11
ATOM 11649 N N . ASP B 1 60 ? -1.636 8.438 -8.691 1.00 0.00 60 ASP B N 11
ATOM 11650 C CA . ASP B 1 60 ? -1.087 9.351 -9.742 1.00 0.00 60 ASP B CA 11
ATOM 11651 C C . ASP B 1 60 ? 0.453 9.440 -9.960 1.00 0.00 60 ASP B C 11
ATOM 11652 O O . ASP B 1 60 ? 0.907 9.993 -10.962 1.00 0.00 60 ASP B O 11
ATOM 11657 N N . GLU B 1 61 ? 1.235 8.790 -9.107 1.00 0.00 61 GLU B N 11
ATOM 11658 C CA . GLU B 1 61 ? 2.620 8.391 -9.456 1.00 0.00 61 GLU B CA 11
ATOM 11659 C C . GLU B 1 61 ? 2.718 7.060 -10.255 1.00 0.00 61 GLU B C 11
ATOM 11660 O O . GLU B 1 61 ? 3.330 7.088 -11.327 1.00 0.00 61 GLU B O 11
ATOM 11666 N N . GLN B 1 62 ? 2.122 5.908 -9.853 1.00 0.00 62 GLN B N 11
ATOM 11667 C CA . GLN B 1 62 ? 2.171 4.714 -10.708 1.00 0.00 62 GLN B CA 11
ATOM 11668 C C . GLN B 1 62 ? 1.141 4.880 -11.850 1.00 0.00 62 GLN B C 11
ATOM 11669 O O . GLN B 1 62 ? 1.586 5.208 -12.937 1.00 0.00 62 GLN B O 11
ATOM 11675 N N . SER B 1 63 ? -0.168 4.838 -11.564 1.00 0.00 63 SER B N 11
ATOM 11676 C CA . SER B 1 63 ? -1.237 5.398 -12.423 1.00 0.00 63 SER B CA 11
ATOM 11677 C C . SER B 1 63 ? -1.325 6.960 -12.620 1.00 0.00 63 SER B C 11
ATOM 11678 O O . SER B 1 63 ? -2.406 7.547 -12.668 1.00 0.00 63 SER B O 11
ATOM 11681 N N . GLU B 1 64 ? -0.187 7.654 -12.836 1.00 0.00 64 GLU B N 11
ATOM 11682 C CA . GLU B 1 64 ? 0.002 8.477 -14.068 1.00 0.00 64 GLU B CA 11
ATOM 11683 C C . GLU B 1 64 ? 1.451 8.485 -14.704 1.00 0.00 64 GLU B C 11
ATOM 11684 O O . GLU B 1 64 ? 1.716 9.336 -15.552 1.00 0.00 64 GLU B O 11
ATOM 11690 N N . LEU B 1 65 ? 2.376 7.561 -14.385 1.00 0.00 65 LEU B N 11
ATOM 11691 C CA . LEU B 1 65 ? 3.642 7.347 -15.183 1.00 0.00 65 LEU B CA 11
ATOM 11692 C C . LEU B 1 65 ? 3.655 6.037 -16.064 1.00 0.00 65 LEU B C 11
ATOM 11693 O O . LEU B 1 65 ? 4.208 6.021 -17.163 1.00 0.00 65 LEU B O 11
ATOM 11698 N N . VAL B 1 66 ? 3.050 4.950 -15.564 1.00 0.00 66 VAL B N 11
ATOM 11699 C CA . VAL B 1 66 ? 2.271 3.927 -16.335 1.00 0.00 66 VAL B CA 11
ATOM 11700 C C . VAL B 1 66 ? 1.939 4.044 -17.871 1.00 0.00 66 VAL B C 11
ATOM 11701 O O . VAL B 1 66 ? 1.915 5.105 -18.491 1.00 0.00 66 VAL B O 11
ATOM 11705 N N . ALA A 1 1 ? 20.737 -15.596 -9.403 1.00 0.00 1 ALA A N 12
ATOM 11706 C CA . ALA A 1 1 ? 20.447 -16.228 -8.096 1.00 0.00 1 ALA A CA 12
ATOM 11707 C C . ALA A 1 1 ? 18.925 -16.256 -7.742 1.00 0.00 1 ALA A C 12
ATOM 11708 O O . ALA A 1 1 ? 18.203 -15.268 -7.910 1.00 0.00 1 ALA A O 12
ATOM 11710 N N . ARG A 1 2 ? 18.443 -17.379 -7.183 1.00 0.00 2 ARG A N 12
ATOM 11711 C CA . ARG A 1 2 ? 17.001 -17.552 -6.816 1.00 0.00 2 ARG A CA 12
ATOM 11712 C C . ARG A 1 2 ? 16.641 -16.891 -5.435 1.00 0.00 2 ARG A C 12
ATOM 11713 O O . ARG A 1 2 ? 16.456 -17.566 -4.420 1.00 0.00 2 ARG A O 12
ATOM 11721 N N . ASP A 1 3 ? 16.555 -15.549 -5.394 1.00 0.00 3 ASP A N 12
ATOM 11722 C CA . ASP A 1 3 ? 16.227 -14.782 -4.158 1.00 0.00 3 ASP A CA 12
ATOM 11723 C C . ASP A 1 3 ? 14.972 -13.907 -4.466 1.00 0.00 3 ASP A C 12
ATOM 11724 O O . ASP A 1 3 ? 15.057 -12.699 -4.706 1.00 0.00 3 ASP A O 12
ATOM 11729 N N . ASP A 1 4 ? 13.792 -14.546 -4.493 1.00 0.00 4 ASP A N 12
ATOM 11730 C CA . ASP A 1 4 ? 12.496 -13.855 -4.717 1.00 0.00 4 ASP A CA 12
ATOM 11731 C C . ASP A 1 4 ? 11.319 -14.675 -4.080 1.00 0.00 4 ASP A C 12
ATOM 11732 O O . ASP A 1 4 ? 10.698 -15.470 -4.789 1.00 0.00 4 ASP A O 12
ATOM 11737 N N . PRO A 1 5 ? 11.003 -14.616 -2.754 1.00 0.00 5 PRO A N 12
ATOM 11738 C CA . PRO A 1 5 ? 10.328 -15.752 -2.074 1.00 0.00 5 PRO A CA 12
ATOM 11739 C C . PRO A 1 5 ? 8.792 -15.594 -1.927 1.00 0.00 5 PRO A C 12
ATOM 11740 O O . PRO A 1 5 ? 8.260 -14.499 -1.704 1.00 0.00 5 PRO A O 12
ATOM 11744 N N . HIS A 1 6 ? 8.117 -16.743 -2.014 1.00 0.00 6 HIS A N 12
ATOM 11745 C CA . HIS A 1 6 ? 6.659 -16.860 -1.790 1.00 0.00 6 HIS A CA 12
ATOM 11746 C C . HIS A 1 6 ? 6.276 -16.788 -0.276 1.00 0.00 6 HIS A C 12
ATOM 11747 O O . HIS A 1 6 ? 6.790 -17.555 0.547 1.00 0.00 6 HIS A O 12
ATOM 11754 N N . PHE A 1 7 ? 5.268 -15.982 0.075 1.00 0.00 7 PHE A N 12
ATOM 11755 C CA . PHE A 1 7 ? 4.364 -16.319 1.205 1.00 0.00 7 PHE A CA 12
ATOM 11756 C C . PHE A 1 7 ? 2.872 -16.111 0.790 1.00 0.00 7 PHE A C 12
ATOM 11757 O O . PHE A 1 7 ? 2.534 -15.257 -0.036 1.00 0.00 7 PHE A O 12
ATOM 11765 N N . ASN A 1 8 ? 1.967 -16.842 1.451 1.00 0.00 8 ASN A N 12
ATOM 11766 C CA . ASN A 1 8 ? 0.502 -16.596 1.372 1.00 0.00 8 ASN A CA 12
ATOM 11767 C C . ASN A 1 8 ? 0.024 -15.180 1.839 1.00 0.00 8 ASN A C 12
ATOM 11768 O O . ASN A 1 8 ? -0.394 -15.008 2.988 1.00 0.00 8 ASN A O 12
ATOM 11773 N N . PHE A 1 9 ? 0.022 -14.166 0.948 1.00 0.00 9 PHE A N 12
ATOM 11774 C CA . PHE A 1 9 ? -0.750 -12.944 1.172 1.00 0.00 9 PHE A CA 12
ATOM 11775 C C . PHE A 1 9 ? -2.241 -13.160 0.751 1.00 0.00 9 PHE A C 12
ATOM 11776 O O . PHE A 1 9 ? -2.648 -13.916 -0.129 1.00 0.00 9 PHE A O 12
ATOM 11784 N N . ARG A 1 10 ? -3.063 -12.561 1.575 1.00 0.00 10 ARG A N 12
ATOM 11785 C CA . ARG A 1 10 ? -4.409 -13.045 1.952 1.00 0.00 10 ARG A CA 12
ATOM 11786 C C . ARG A 1 10 ? -5.150 -11.887 2.658 1.00 0.00 10 ARG A C 12
ATOM 11787 O O . ARG A 1 10 ? -4.678 -11.319 3.648 1.00 0.00 10 ARG A O 12
ATOM 11795 N N . MET A 1 11 ? -6.291 -11.500 2.104 1.00 0.00 11 MET A N 12
ATOM 11796 C CA . MET A 1 11 ? -6.723 -10.090 2.194 1.00 0.00 11 MET A CA 12
ATOM 11797 C C . MET A 1 11 ? -8.224 -9.982 2.604 1.00 0.00 11 MET A C 12
ATOM 11798 O O . MET A 1 11 ? -9.070 -10.426 1.816 1.00 0.00 11 MET A O 12
ATOM 11803 N N . PRO A 1 12 ? -8.631 -9.344 3.746 1.00 0.00 12 PRO A N 12
ATOM 11804 C CA . PRO A 1 12 ? -10.033 -8.885 3.955 1.00 0.00 12 PRO A CA 12
ATOM 11805 C C . PRO A 1 12 ? -10.662 -8.121 2.748 1.00 0.00 12 PRO A C 12
ATOM 11806 O O . PRO A 1 12 ? -9.965 -7.487 1.946 1.00 0.00 12 PRO A O 12
ATOM 11810 N N . MET A 1 13 ? -11.968 -8.283 2.542 1.00 0.00 13 MET A N 12
ATOM 11811 C CA . MET A 1 13 ? -12.537 -8.170 1.168 1.00 0.00 13 MET A CA 12
ATOM 11812 C C . MET A 1 13 ? -12.465 -6.781 0.443 1.00 0.00 13 MET A C 12
ATOM 11813 O O . MET A 1 13 ? -12.361 -6.731 -0.785 1.00 0.00 13 MET A O 12
ATOM 11818 N N . GLU A 1 14 ? -12.449 -5.666 1.184 1.00 0.00 14 GLU A N 12
ATOM 11819 C CA . GLU A 1 14 ? -11.968 -4.360 0.652 1.00 0.00 14 GLU A CA 12
ATOM 11820 C C . GLU A 1 14 ? -10.454 -4.276 0.259 1.00 0.00 14 GLU A C 12
ATOM 11821 O O . GLU A 1 14 ? -10.184 -3.746 -0.806 1.00 0.00 14 GLU A O 12
ATOM 11827 N N . VAL A 1 15 ? -9.464 -4.783 1.019 1.00 0.00 15 VAL A N 12
ATOM 11828 C CA . VAL A 1 15 ? -8.028 -4.833 0.573 1.00 0.00 15 VAL A CA 12
ATOM 11829 C C . VAL A 1 15 ? -7.837 -5.653 -0.713 1.00 0.00 15 VAL A C 12
ATOM 11830 O O . VAL A 1 15 ? -7.159 -5.161 -1.601 1.00 0.00 15 VAL A O 12
ATOM 11834 N N . ARG A 1 16 ? -8.385 -6.872 -0.839 1.00 0.00 16 ARG A N 12
ATOM 11835 C CA . ARG A 1 16 ? -8.290 -7.585 -2.124 1.00 0.00 16 ARG A CA 12
ATOM 11836 C C . ARG A 1 16 ? -9.149 -7.020 -3.260 1.00 0.00 16 ARG A C 12
ATOM 11837 O O . ARG A 1 16 ? -8.611 -6.930 -4.349 1.00 0.00 16 ARG A O 12
ATOM 11845 N N . GLU A 1 17 ? -10.396 -6.571 -3.085 1.00 0.00 17 GLU A N 12
ATOM 11846 C CA . GLU A 1 17 ? -11.031 -5.764 -4.158 1.00 0.00 17 GLU A CA 12
ATOM 11847 C C . GLU A 1 17 ? -10.276 -4.430 -4.484 1.00 0.00 17 GLU A C 12
ATOM 11848 O O . GLU A 1 17 ? -10.142 -4.107 -5.652 1.00 0.00 17 GLU A O 12
ATOM 11854 N N . LYS A 1 18 ? -9.724 -3.687 -3.516 1.00 0.00 18 LYS A N 12
ATOM 11855 C CA . LYS A 1 18 ? -8.837 -2.532 -3.795 1.00 0.00 18 LYS A CA 12
ATOM 11856 C C . LYS A 1 18 ? -7.463 -2.886 -4.448 1.00 0.00 18 LYS A C 12
ATOM 11857 O O . LYS A 1 18 ? -7.136 -2.324 -5.490 1.00 0.00 18 LYS A O 12
ATOM 11863 N N . LEU A 1 19 ? -6.685 -3.827 -3.902 1.00 0.00 19 LEU A N 12
ATOM 11864 C CA . LEU A 1 19 ? -5.430 -4.336 -4.500 1.00 0.00 19 LEU A CA 12
ATOM 11865 C C . LEU A 1 19 ? -5.592 -5.114 -5.849 1.00 0.00 19 LEU A C 12
ATOM 11866 O O . LEU A 1 19 ? -4.783 -4.948 -6.766 1.00 0.00 19 LEU A O 12
ATOM 11871 N N . LYS A 1 20 ? -6.638 -5.944 -5.974 1.00 0.00 20 LYS A N 12
ATOM 11872 C CA . LYS A 1 20 ? -6.933 -6.748 -7.162 1.00 0.00 20 LYS A CA 12
ATOM 11873 C C . LYS A 1 20 ? -7.812 -6.008 -8.228 1.00 0.00 20 LYS A C 12
ATOM 11874 O O . LYS A 1 20 ? -7.708 -6.366 -9.394 1.00 0.00 20 LYS A O 12
ATOM 11880 N N . PHE A 1 21 ? -8.663 -5.005 -7.893 1.00 0.00 21 PHE A N 12
ATOM 11881 C CA . PHE A 1 21 ? -9.147 -3.993 -8.878 1.00 0.00 21 PHE A CA 12
ATOM 11882 C C . PHE A 1 21 ? -8.010 -3.099 -9.335 1.00 0.00 21 PHE A C 12
ATOM 11883 O O . PHE A 1 21 ? -7.659 -3.296 -10.476 1.00 0.00 21 PHE A O 12
ATOM 11891 N N . ARG A 1 22 ? -7.350 -2.221 -8.569 1.00 0.00 22 ARG A N 12
ATOM 11892 C CA . ARG A 1 22 ? -6.035 -1.619 -8.975 1.00 0.00 22 ARG A CA 12
ATOM 11893 C C . ARG A 1 22 ? -5.163 -2.527 -9.965 1.00 0.00 22 ARG A C 12
ATOM 11894 O O . ARG A 1 22 ? -4.947 -2.124 -11.109 1.00 0.00 22 ARG A O 12
ATOM 11902 N N . ALA A 1 23 ? -5.013 -3.855 -9.692 1.00 0.00 23 ALA A N 12
ATOM 11903 C CA . ALA A 1 23 ? -4.628 -4.868 -10.718 1.00 0.00 23 ALA A CA 12
ATOM 11904 C C . ALA A 1 23 ? -5.587 -5.037 -11.968 1.00 0.00 23 ALA A C 12
ATOM 11905 O O . ALA A 1 23 ? -5.253 -4.578 -13.058 1.00 0.00 23 ALA A O 12
ATOM 11907 N N . GLU A 1 24 ? -6.757 -5.675 -11.831 1.00 0.00 24 GLU A N 12
ATOM 11908 C CA . GLU A 1 24 ? -7.745 -5.921 -12.935 1.00 0.00 24 GLU A CA 12
ATOM 11909 C C . GLU A 1 24 ? -8.522 -4.694 -13.542 1.00 0.00 24 GLU A C 12
ATOM 11910 O O . GLU A 1 24 ? -8.736 -4.641 -14.753 1.00 0.00 24 GLU A O 12
ATOM 11916 N N . ALA A 1 25 ? -8.944 -3.733 -12.708 1.00 0.00 25 ALA A N 12
ATOM 11917 C CA . ALA A 1 25 ? -9.242 -2.329 -13.101 1.00 0.00 25 ALA A CA 12
ATOM 11918 C C . ALA A 1 25 ? -8.218 -1.659 -14.112 1.00 0.00 25 ALA A C 12
ATOM 11919 O O . ALA A 1 25 ? -8.649 -1.110 -15.127 1.00 0.00 25 ALA A O 12
ATOM 11921 N N . ASN A 1 26 ? -6.881 -1.696 -13.832 1.00 0.00 26 ASN A N 12
ATOM 11922 C CA . ASN A 1 26 ? -5.842 -1.142 -14.761 1.00 0.00 26 ASN A CA 12
ATOM 11923 C C . ASN A 1 26 ? -5.385 -2.088 -15.933 1.00 0.00 26 ASN A C 12
ATOM 11924 O O . ASN A 1 26 ? -5.209 -1.632 -17.065 1.00 0.00 26 ASN A O 12
ATOM 11929 N N . GLY A 1 27 ? -5.063 -3.355 -15.624 1.00 0.00 27 GLY A N 12
ATOM 11930 C CA . GLY A 1 27 ? -4.184 -4.223 -16.470 1.00 0.00 27 GLY A CA 12
ATOM 11931 C C . GLY A 1 27 ? -2.859 -4.771 -15.855 1.00 0.00 27 GLY A C 12
ATOM 11932 O O . GLY A 1 27 ? -1.933 -5.085 -16.603 1.00 0.00 27 GLY A O 12
ATOM 11933 N N . ARG A 1 28 ? -2.764 -4.944 -14.529 1.00 0.00 28 ARG A N 12
ATOM 11934 C CA . ARG A 1 28 ? -1.676 -5.706 -13.852 1.00 0.00 28 ARG A CA 12
ATOM 11935 C C . ARG A 1 28 ? -2.339 -6.942 -13.162 1.00 0.00 28 ARG A C 12
ATOM 11936 O O . ARG A 1 28 ? -3.551 -7.014 -12.936 1.00 0.00 28 ARG A O 12
ATOM 11944 N N . SER A 1 29 ? -1.557 -7.982 -12.868 1.00 0.00 29 SER A N 12
ATOM 11945 C CA . SER A 1 29 ? -2.110 -9.225 -12.246 1.00 0.00 29 SER A CA 12
ATOM 11946 C C . SER A 1 29 ? -1.461 -9.276 -10.856 1.00 0.00 29 SER A C 12
ATOM 11947 O O . SER A 1 29 ? -0.242 -9.304 -10.823 1.00 0.00 29 SER A O 12
ATOM 11950 N N . MET A 1 30 ? -2.175 -9.140 -9.728 1.00 0.00 30 MET A N 12
ATOM 11951 C CA . MET A 1 30 ? -1.588 -8.588 -8.462 1.00 0.00 30 MET A CA 12
ATOM 11952 C C . MET A 1 30 ? -0.134 -8.930 -8.039 1.00 0.00 30 MET A C 12
ATOM 11953 O O . MET A 1 30 ? 0.577 -8.045 -7.587 1.00 0.00 30 MET A O 12
ATOM 11958 N N . ASN A 1 31 ? 0.380 -10.147 -8.183 1.00 0.00 31 ASN A N 12
ATOM 11959 C CA . ASN A 1 31 ? 1.847 -10.340 -8.105 1.00 0.00 31 ASN A CA 12
ATOM 11960 C C . ASN A 1 31 ? 2.717 -9.327 -8.971 1.00 0.00 31 ASN A C 12
ATOM 11961 O O . ASN A 1 31 ? 3.547 -8.632 -8.395 1.00 0.00 31 ASN A O 12
ATOM 11966 N N . SER A 1 32 ? 2.367 -9.088 -10.249 1.00 0.00 32 SER A N 12
ATOM 11967 C CA . SER A 1 32 ? 2.473 -7.740 -10.899 1.00 0.00 32 SER A CA 12
ATOM 11968 C C . SER A 1 32 ? 1.915 -6.501 -10.124 1.00 0.00 32 SER A C 12
ATOM 11969 O O . SER A 1 32 ? 2.733 -5.752 -9.591 1.00 0.00 32 SER A O 12
ATOM 11972 N N . GLU A 1 33 ? 0.604 -6.227 -10.022 1.00 0.00 33 GLU A N 12
ATOM 11973 C CA . GLU A 1 33 ? 0.147 -4.907 -9.457 1.00 0.00 33 GLU A CA 12
ATOM 11974 C C . GLU A 1 33 ? 0.518 -4.598 -7.976 1.00 0.00 33 GLU A C 12
ATOM 11975 O O . GLU A 1 33 ? 1.001 -3.512 -7.670 1.00 0.00 33 GLU A O 12
ATOM 11981 N N . LEU A 1 34 ? 0.103 -5.496 -7.064 1.00 0.00 34 LEU A N 12
ATOM 11982 C CA . LEU A 1 34 ? 0.528 -5.534 -5.666 1.00 0.00 34 LEU A CA 12
ATOM 11983 C C . LEU A 1 34 ? 2.084 -5.392 -5.649 1.00 0.00 34 LEU A C 12
ATOM 11984 O O . LEU A 1 34 ? 2.477 -4.494 -4.928 1.00 0.00 34 LEU A O 12
ATOM 11989 N N . LEU A 1 35 ? 2.979 -5.999 -6.491 1.00 0.00 35 LEU A N 12
ATOM 11990 C CA . LEU A 1 35 ? 4.397 -5.515 -6.533 1.00 0.00 35 LEU A CA 12
ATOM 11991 C C . LEU A 1 35 ? 4.613 -4.047 -6.967 1.00 0.00 35 LEU A C 12
ATOM 11992 O O . LEU A 1 35 ? 5.360 -3.315 -6.327 1.00 0.00 35 LEU A O 12
ATOM 11997 N N . GLN A 1 36 ? 3.983 -3.639 -8.059 1.00 0.00 36 GLN A N 12
ATOM 11998 C CA . GLN A 1 36 ? 4.115 -2.260 -8.600 1.00 0.00 36 GLN A CA 12
ATOM 11999 C C . GLN A 1 36 ? 3.640 -1.122 -7.656 1.00 0.00 36 GLN A C 12
ATOM 12000 O O . GLN A 1 36 ? 4.370 -0.143 -7.485 1.00 0.00 36 GLN A O 12
ATOM 12006 N N . ILE A 1 37 ? 2.491 -1.280 -6.982 1.00 0.00 37 ILE A N 12
ATOM 12007 C CA . ILE A 1 37 ? 2.187 -0.476 -5.780 1.00 0.00 37 ILE A CA 12
ATOM 12008 C C . ILE A 1 37 ? 3.078 -0.757 -4.534 1.00 0.00 37 ILE A C 12
ATOM 12009 O O . ILE A 1 37 ? 3.184 0.172 -3.784 1.00 0.00 37 ILE A O 12
ATOM 12014 N N . VAL A 1 38 ? 3.551 -1.964 -4.199 1.00 0.00 38 VAL A N 12
ATOM 12015 C CA . VAL A 1 38 ? 4.313 -2.284 -2.945 1.00 0.00 38 VAL A CA 12
ATOM 12016 C C . VAL A 1 38 ? 5.793 -1.767 -2.990 1.00 0.00 38 VAL A C 12
ATOM 12017 O O . VAL A 1 38 ? 6.276 -1.143 -2.045 1.00 0.00 38 VAL A O 12
ATOM 12021 N N . GLN A 1 39 ? 6.505 -2.041 -4.108 1.00 0.00 39 GLN A N 12
ATOM 12022 C CA . GLN A 1 39 ? 7.675 -1.240 -4.552 1.00 0.00 39 GLN A CA 12
ATOM 12023 C C . GLN A 1 39 ? 7.386 0.290 -4.600 1.00 0.00 39 GLN A C 12
ATOM 12024 O O . GLN A 1 39 ? 8.142 1.056 -3.994 1.00 0.00 39 GLN A O 12
ATOM 12030 N N . ASP A 1 40 ? 6.243 0.723 -5.187 1.00 0.00 40 ASP A N 12
ATOM 12031 C CA . ASP A 1 40 ? 5.701 2.079 -4.883 1.00 0.00 40 ASP A CA 12
ATOM 12032 C C . ASP A 1 40 ? 5.403 2.480 -3.388 1.00 0.00 40 ASP A C 12
ATOM 12033 O O . ASP A 1 40 ? 5.642 3.617 -2.987 1.00 0.00 40 ASP A O 12
ATOM 12038 N N . ALA A 1 41 ? 4.969 1.542 -2.545 1.00 0.00 41 ALA A N 12
ATOM 12039 C CA . ALA A 1 41 ? 4.379 1.814 -1.214 1.00 0.00 41 ALA A CA 12
ATOM 12040 C C . ALA A 1 41 ? 5.398 2.166 -0.102 1.00 0.00 41 ALA A C 12
ATOM 12041 O O . ALA A 1 41 ? 5.268 3.172 0.602 1.00 0.00 41 ALA A O 12
ATOM 12043 N N . LEU A 1 42 ? 6.425 1.324 -0.001 1.00 0.00 42 LEU A N 12
ATOM 12044 C CA . LEU A 1 42 ? 7.664 1.650 0.750 1.00 0.00 42 LEU A CA 12
ATOM 12045 C C . LEU A 1 42 ? 8.835 2.340 -0.036 1.00 0.00 42 LEU A C 12
ATOM 12046 O O . LEU A 1 42 ? 9.859 2.633 0.590 1.00 0.00 42 LEU A O 12
ATOM 12051 N N . SER A 1 43 ? 8.740 2.659 -1.348 1.00 0.00 43 SER A N 12
ATOM 12052 C CA . SER A 1 43 ? 9.729 3.565 -2.016 1.00 0.00 43 SER A CA 12
ATOM 12053 C C . SER A 1 43 ? 9.124 4.631 -3.002 1.00 0.00 43 SER A C 12
ATOM 12054 O O . SER A 1 43 ? 9.708 4.877 -4.062 1.00 0.00 43 SER A O 12
ATOM 12057 N N . LYS A 1 44 ? 8.032 5.354 -2.643 1.00 0.00 44 LYS A N 12
ATOM 12058 C CA . LYS A 1 44 ? 7.527 6.475 -3.510 1.00 0.00 44 LYS A CA 12
ATOM 12059 C C . LYS A 1 44 ? 8.438 7.750 -3.726 1.00 0.00 44 LYS A C 12
ATOM 12060 O O . LYS A 1 44 ? 8.752 8.031 -4.890 1.00 0.00 44 LYS A O 12
ATOM 12066 N N . PRO A 1 45 ? 8.765 8.631 -2.737 1.00 0.00 45 PRO A N 12
ATOM 12067 C CA . PRO A 1 45 ? 8.789 10.096 -3.002 1.00 0.00 45 PRO A CA 12
ATOM 12068 C C . PRO A 1 45 ? 10.095 10.711 -3.591 1.00 0.00 45 PRO A C 12
ATOM 12069 O O . PRO A 1 45 ? 11.014 11.150 -2.895 1.00 0.00 45 PRO A O 12
ATOM 12073 N N . SER A 1 46 ? 10.076 10.906 -4.908 1.00 0.00 46 SER A N 12
ATOM 12074 C CA . SER A 1 46 ? 10.444 12.224 -5.495 1.00 0.00 46 SER A CA 12
ATOM 12075 C C . SER A 1 46 ? 9.217 12.991 -6.107 1.00 0.00 46 SER A C 12
ATOM 12076 O O . SER A 1 46 ? 8.999 14.116 -5.644 1.00 0.00 46 SER A O 12
ATOM 12079 N N . PRO A 1 47 ? 8.379 12.515 -7.088 1.00 0.00 47 PRO A N 12
ATOM 12080 C CA . PRO A 1 47 ? 7.368 13.393 -7.753 1.00 0.00 47 PRO A CA 12
ATOM 12081 C C . PRO A 1 47 ? 5.977 13.528 -7.055 1.00 0.00 47 PRO A C 12
ATOM 12082 O O . PRO A 1 47 ? 4.926 13.288 -7.650 1.00 0.00 47 PRO A O 12
ATOM 12086 N N . VAL A 1 48 ? 5.986 13.983 -5.797 1.00 0.00 48 VAL A N 12
ATOM 12087 C CA . VAL A 1 48 ? 4.726 14.185 -4.991 1.00 0.00 48 VAL A CA 12
ATOM 12088 C C . VAL A 1 48 ? 3.990 15.526 -5.350 1.00 0.00 48 VAL A C 12
ATOM 12089 O O . VAL A 1 48 ? 2.830 15.484 -5.762 1.00 0.00 48 VAL A O 12
ATOM 12093 N N . THR A 1 49 ? 4.652 16.692 -5.184 1.00 0.00 49 THR A N 12
ATOM 12094 C CA . THR A 1 49 ? 4.296 17.979 -5.886 1.00 0.00 49 THR A CA 12
ATOM 12095 C C . THR A 1 49 ? 2.791 18.371 -6.149 1.00 0.00 49 THR A C 12
ATOM 12096 O O . THR A 1 49 ? 2.383 18.683 -7.273 1.00 0.00 49 THR A O 12
ATOM 12100 N N . GLY A 1 50 ? 1.992 18.392 -5.076 1.00 0.00 50 GLY A N 12
ATOM 12101 C CA . GLY A 1 50 ? 0.500 18.425 -5.182 1.00 0.00 50 GLY A CA 12
ATOM 12102 C C . GLY A 1 50 ? -0.266 17.419 -4.304 1.00 0.00 50 GLY A C 12
ATOM 12103 O O . GLY A 1 50 ? -1.265 17.789 -3.683 1.00 0.00 50 GLY A O 12
ATOM 12104 N N . TYR A 1 51 ? 0.171 16.152 -4.249 1.00 0.00 51 TYR A N 12
ATOM 12105 C CA . TYR A 1 51 ? -0.474 15.118 -3.398 1.00 0.00 51 TYR A CA 12
ATOM 12106 C C . TYR A 1 51 ? -0.261 15.358 -1.865 1.00 0.00 51 TYR A C 12
ATOM 12107 O O . TYR A 1 51 ? 0.757 14.982 -1.276 1.00 0.00 51 TYR A O 12
ATOM 12116 N N . ARG A 1 52 ? -1.291 15.896 -1.205 1.00 0.00 52 ARG A N 12
ATOM 12117 C CA . ARG A 1 52 ? -1.390 15.909 0.291 1.00 0.00 52 ARG A CA 12
ATOM 12118 C C . ARG A 1 52 ? -1.614 14.509 1.016 1.00 0.00 52 ARG A C 12
ATOM 12119 O O . ARG A 1 52 ? -2.263 14.447 2.060 1.00 0.00 52 ARG A O 12
ATOM 12127 N N . ASN A 1 53 ? -1.035 13.400 0.511 1.00 0.00 53 ASN A N 12
ATOM 12128 C CA . ASN A 1 53 ? -0.905 12.070 1.184 1.00 0.00 53 ASN A CA 12
ATOM 12129 C C . ASN A 1 53 ? 0.274 11.235 0.549 1.00 0.00 53 ASN A C 12
ATOM 12130 O O . ASN A 1 53 ? 0.803 11.597 -0.500 1.00 0.00 53 ASN A O 12
ATOM 12135 N N . ASP A 1 54 ? 0.831 10.123 1.048 1.00 0.00 54 ASP A N 12
ATOM 12136 C CA . ASP A 1 54 ? 0.442 9.366 2.259 1.00 0.00 54 ASP A CA 12
ATOM 12137 C C . ASP A 1 54 ? 0.971 10.093 3.528 1.00 0.00 54 ASP A C 12
ATOM 12138 O O . ASP A 1 54 ? 2.098 9.944 3.996 1.00 0.00 54 ASP A O 12
ATOM 12143 N N . ALA A 1 55 ? 0.074 10.922 4.033 1.00 0.00 55 ALA A N 12
ATOM 12144 C CA . ALA A 1 55 ? 0.351 12.051 4.919 1.00 0.00 55 ALA A CA 12
ATOM 12145 C C . ALA A 1 55 ? 0.188 11.585 6.377 1.00 0.00 55 ALA A C 12
ATOM 12146 O O . ALA A 1 55 ? 1.100 11.041 6.979 1.00 0.00 55 ALA A O 12
ATOM 12148 N N . GLU A 1 56 ? -0.986 11.813 6.918 1.00 0.00 56 GLU A N 12
ATOM 12149 C CA . GLU A 1 56 ? -2.009 10.772 7.204 1.00 0.00 56 GLU A CA 12
ATOM 12150 C C . GLU A 1 56 ? -1.850 9.257 6.851 1.00 0.00 56 GLU A C 12
ATOM 12151 O O . GLU A 1 56 ? -1.884 8.425 7.749 1.00 0.00 56 GLU A O 12
ATOM 12157 N N . ARG A 1 57 ? -1.701 8.825 5.599 1.00 0.00 57 ARG A N 12
ATOM 12158 C CA . ARG A 1 57 ? -1.514 7.376 5.295 1.00 0.00 57 ARG A CA 12
ATOM 12159 C C . ARG A 1 57 ? -0.124 6.787 5.710 1.00 0.00 57 ARG A C 12
ATOM 12160 O O . ARG A 1 57 ? -0.060 5.690 6.281 1.00 0.00 57 ARG A O 12
ATOM 12168 N N . LEU A 1 58 ? 0.988 7.532 5.581 1.00 0.00 58 LEU A N 12
ATOM 12169 C CA . LEU A 1 58 ? 2.257 7.128 6.258 1.00 0.00 58 LEU A CA 12
ATOM 12170 C C . LEU A 1 58 ? 2.473 7.796 7.695 1.00 0.00 58 LEU A C 12
ATOM 12171 O O . LEU A 1 58 ? 3.303 7.369 8.499 1.00 0.00 58 LEU A O 12
ATOM 12176 N N . ALA A 1 59 ? 1.497 8.592 8.176 1.00 0.00 59 ALA A N 12
ATOM 12177 C CA . ALA A 1 59 ? 1.036 8.589 9.592 1.00 0.00 59 ALA A CA 12
ATOM 12178 C C . ALA A 1 59 ? 0.393 7.274 10.119 1.00 0.00 59 ALA A C 12
ATOM 12179 O O . ALA A 1 59 ? 0.536 6.959 11.301 1.00 0.00 59 ALA A O 12
ATOM 12181 N N . ASP A 1 60 ? -0.281 6.465 9.281 1.00 0.00 60 ASP A N 12
ATOM 12182 C CA . ASP A 1 60 ? -0.426 5.020 9.599 1.00 0.00 60 ASP A CA 12
ATOM 12183 C C . ASP A 1 60 ? 0.892 4.204 9.578 1.00 0.00 60 ASP A C 12
ATOM 12184 O O . ASP A 1 60 ? 1.005 3.252 10.338 1.00 0.00 60 ASP A O 12
ATOM 12189 N N . GLU A 1 61 ? 1.888 4.588 8.757 1.00 0.00 61 GLU A N 12
ATOM 12190 C CA . GLU A 1 61 ? 3.298 4.165 9.059 1.00 0.00 61 GLU A CA 12
ATOM 12191 C C . GLU A 1 61 ? 3.709 4.487 10.537 1.00 0.00 61 GLU A C 12
ATOM 12192 O O . GLU A 1 61 ? 4.057 3.552 11.242 1.00 0.00 61 GLU A O 12
ATOM 12198 N N . GLN A 1 62 ? 3.476 5.714 11.056 1.00 0.00 62 GLN A N 12
ATOM 12199 C CA . GLN A 1 62 ? 3.526 6.037 12.489 1.00 0.00 62 GLN A CA 12
ATOM 12200 C C . GLN A 1 62 ? 2.637 5.079 13.338 1.00 0.00 62 GLN A C 12
ATOM 12201 O O . GLN A 1 62 ? 3.252 4.375 14.119 1.00 0.00 62 GLN A O 12
ATOM 12207 N N . SER A 1 63 ? 1.320 4.875 13.085 1.00 0.00 63 SER A N 12
ATOM 12208 C CA . SER A 1 63 ? 0.555 3.684 13.625 1.00 0.00 63 SER A CA 12
ATOM 12209 C C . SER A 1 63 ? 1.206 2.252 13.650 1.00 0.00 63 SER A C 12
ATOM 12210 O O . SER A 1 63 ? 0.906 1.418 14.503 1.00 0.00 63 SER A O 12
ATOM 12213 N N . GLU A 1 64 ? 2.076 2.004 12.702 1.00 0.00 64 GLU A N 12
ATOM 12214 C CA . GLU A 1 64 ? 2.949 0.823 12.627 1.00 0.00 64 GLU A CA 12
ATOM 12215 C C . GLU A 1 64 ? 4.390 0.972 13.300 1.00 0.00 64 GLU A C 12
ATOM 12216 O O . GLU A 1 64 ? 5.115 -0.011 13.430 1.00 0.00 64 GLU A O 12
ATOM 12222 N N . LEU A 1 65 ? 4.780 2.150 13.816 1.00 0.00 65 LEU A N 12
ATOM 12223 C CA . LEU A 1 65 ? 6.038 2.445 14.595 1.00 0.00 65 LEU A CA 12
ATOM 12224 C C . LEU A 1 65 ? 5.802 3.485 15.787 1.00 0.00 65 LEU A C 12
ATOM 12225 O O . LEU A 1 65 ? 6.566 4.429 15.998 1.00 0.00 65 LEU A O 12
ATOM 12230 N N . VAL A 1 66 ? 4.716 3.294 16.560 1.00 0.00 66 VAL A N 12
ATOM 12231 C CA . VAL A 1 66 ? 4.149 4.265 17.573 1.00 0.00 66 VAL A CA 12
ATOM 12232 C C . VAL A 1 66 ? 4.254 3.738 19.053 1.00 0.00 66 VAL A C 12
ATOM 12233 O O . VAL A 1 66 ? 5.346 3.682 19.619 1.00 0.00 66 VAL A O 12
ATOM 12237 N N . ALA B 1 1 ? -19.331 -12.668 7.723 1.00 0.00 1 ALA B N 12
ATOM 12238 C CA . ALA B 1 1 ? -18.478 -12.021 6.693 1.00 0.00 1 ALA B CA 12
ATOM 12239 C C . ALA B 1 1 ? -17.672 -12.999 5.774 1.00 0.00 1 ALA B C 12
ATOM 12240 O O . ALA B 1 1 ? -17.754 -12.871 4.551 1.00 0.00 1 ALA B O 12
ATOM 12242 N N . ARG B 1 2 ? -16.878 -13.934 6.342 1.00 0.00 2 ARG B N 12
ATOM 12243 C CA . ARG B 1 2 ? -16.143 -15.013 5.593 1.00 0.00 2 ARG B CA 12
ATOM 12244 C C . ARG B 1 2 ? -15.505 -14.748 4.184 1.00 0.00 2 ARG B C 12
ATOM 12245 O O . ARG B 1 2 ? -15.621 -15.548 3.252 1.00 0.00 2 ARG B O 12
ATOM 12253 N N . ASP B 1 3 ? -14.790 -13.628 4.047 1.00 0.00 3 ASP B N 12
ATOM 12254 C CA . ASP B 1 3 ? -14.202 -13.213 2.748 1.00 0.00 3 ASP B CA 12
ATOM 12255 C C . ASP B 1 3 ? -12.751 -12.661 2.935 1.00 0.00 3 ASP B C 12
ATOM 12256 O O . ASP B 1 3 ? -12.477 -11.467 2.797 1.00 0.00 3 ASP B O 12
ATOM 12261 N N . ASP B 1 4 ? -11.796 -13.578 3.154 1.00 0.00 4 ASP B N 12
ATOM 12262 C CA . ASP B 1 4 ? -10.367 -13.360 2.795 1.00 0.00 4 ASP B CA 12
ATOM 12263 C C . ASP B 1 4 ? -9.749 -14.549 1.987 1.00 0.00 4 ASP B C 12
ATOM 12264 O O . ASP B 1 4 ? -8.867 -15.242 2.500 1.00 0.00 4 ASP B O 12
ATOM 12269 N N . PRO B 1 5 ? -10.096 -14.746 0.684 1.00 0.00 5 PRO B N 12
ATOM 12270 C CA . PRO B 1 5 ? -9.201 -15.423 -0.290 1.00 0.00 5 PRO B CA 12
ATOM 12271 C C . PRO B 1 5 ? -7.830 -14.720 -0.571 1.00 0.00 5 PRO B C 12
ATOM 12272 O O . PRO B 1 5 ? -7.473 -13.665 -0.024 1.00 0.00 5 PRO B O 12
ATOM 12276 N N . HIS B 1 6 ? -7.007 -15.433 -1.349 1.00 0.00 6 HIS B N 12
ATOM 12277 C CA . HIS B 1 6 ? -5.537 -15.334 -1.222 1.00 0.00 6 HIS B CA 12
ATOM 12278 C C . HIS B 1 6 ? -4.746 -15.670 -2.514 1.00 0.00 6 HIS B C 12
ATOM 12279 O O . HIS B 1 6 ? -5.207 -16.393 -3.405 1.00 0.00 6 HIS B O 12
ATOM 12286 N N . PHE B 1 7 ? -3.497 -15.198 -2.557 1.00 0.00 7 PHE B N 12
ATOM 12287 C CA . PHE B 1 7 ? -2.476 -15.737 -3.477 1.00 0.00 7 PHE B CA 12
ATOM 12288 C C . PHE B 1 7 ? -1.096 -15.763 -2.751 1.00 0.00 7 PHE B C 12
ATOM 12289 O O . PHE B 1 7 ? -0.818 -14.992 -1.822 1.00 0.00 7 PHE B O 12
ATOM 12297 N N . ASN B 1 8 ? -0.176 -16.624 -3.202 1.00 0.00 8 ASN B N 12
ATOM 12298 C CA . ASN B 1 8 ? 1.214 -16.589 -2.681 1.00 0.00 8 ASN B CA 12
ATOM 12299 C C . ASN B 1 8 ? 2.006 -15.386 -3.296 1.00 0.00 8 ASN B C 12
ATOM 12300 O O . ASN B 1 8 ? 2.670 -15.556 -4.321 1.00 0.00 8 ASN B O 12
ATOM 12305 N N . PHE B 1 9 ? 1.937 -14.175 -2.684 1.00 0.00 9 PHE B N 12
ATOM 12306 C CA . PHE B 1 9 ? 2.793 -13.039 -3.071 1.00 0.00 9 PHE B CA 12
ATOM 12307 C C . PHE B 1 9 ? 4.301 -13.361 -2.834 1.00 0.00 9 PHE B C 12
ATOM 12308 O O . PHE B 1 9 ? 4.744 -14.063 -1.927 1.00 0.00 9 PHE B O 12
ATOM 12316 N N . ARG B 1 10 ? 5.057 -12.860 -3.780 1.00 0.00 10 ARG B N 12
ATOM 12317 C CA . ARG B 1 10 ? 6.310 -13.489 -4.273 1.00 0.00 10 ARG B CA 12
ATOM 12318 C C . ARG B 1 10 ? 7.276 -12.356 -4.707 1.00 0.00 10 ARG B C 12
ATOM 12319 O O . ARG B 1 10 ? 7.134 -11.752 -5.777 1.00 0.00 10 ARG B O 12
ATOM 12327 N N . MET B 1 11 ? 8.189 -11.987 -3.809 1.00 0.00 11 MET B N 12
ATOM 12328 C CA . MET B 1 11 ? 8.809 -10.634 -3.843 1.00 0.00 11 MET B CA 12
ATOM 12329 C C . MET B 1 11 ? 10.341 -10.698 -4.165 1.00 0.00 11 MET B C 12
ATOM 12330 O O . MET B 1 11 ? 11.073 -11.221 -3.319 1.00 0.00 11 MET B O 12
ATOM 12335 N N . PRO B 1 12 ? 10.905 -10.119 -5.275 1.00 0.00 12 PRO B N 12
ATOM 12336 C CA . PRO B 1 12 ? 12.375 -9.884 -5.424 1.00 0.00 12 PRO B CA 12
ATOM 12337 C C . PRO B 1 12 ? 13.116 -9.336 -4.168 1.00 0.00 12 PRO B C 12
ATOM 12338 O O . PRO B 1 12 ? 12.545 -8.551 -3.408 1.00 0.00 12 PRO B O 12
ATOM 12342 N N . MET B 1 13 ? 14.339 -9.810 -3.889 1.00 0.00 13 MET B N 12
ATOM 12343 C CA . MET B 1 13 ? 14.906 -9.733 -2.505 1.00 0.00 13 MET B CA 12
ATOM 12344 C C . MET B 1 13 ? 15.060 -8.332 -1.825 1.00 0.00 13 MET B C 12
ATOM 12345 O O . MET B 1 13 ? 14.969 -8.245 -0.599 1.00 0.00 13 MET B O 12
ATOM 12350 N N . GLU B 1 14 ? 15.210 -7.236 -2.581 1.00 0.00 14 GLU B N 12
ATOM 12351 C CA . GLU B 1 14 ? 14.929 -5.875 -2.047 1.00 0.00 14 GLU B CA 12
ATOM 12352 C C . GLU B 1 14 ? 13.458 -5.615 -1.576 1.00 0.00 14 GLU B C 12
ATOM 12353 O O . GLU B 1 14 ? 13.294 -5.186 -0.442 1.00 0.00 14 GLU B O 12
ATOM 12359 N N . VAL B 1 15 ? 12.396 -5.893 -2.358 1.00 0.00 15 VAL B N 12
ATOM 12360 C CA . VAL B 1 15 ? 10.982 -5.777 -1.887 1.00 0.00 15 VAL B CA 12
ATOM 12361 C C . VAL B 1 15 ? 10.703 -6.671 -0.671 1.00 0.00 15 VAL B C 12
ATOM 12362 O O . VAL B 1 15 ? 10.216 -6.130 0.304 1.00 0.00 15 VAL B O 12
ATOM 12366 N N . ARG B 1 16 ? 10.982 -7.983 -0.668 1.00 0.00 16 ARG B N 12
ATOM 12367 C CA . ARG B 1 16 ? 10.735 -8.782 0.546 1.00 0.00 16 ARG B CA 12
ATOM 12368 C C . ARG B 1 16 ? 11.654 -8.485 1.743 1.00 0.00 16 ARG B C 12
ATOM 12369 O O . ARG B 1 16 ? 11.129 -8.529 2.846 1.00 0.00 16 ARG B O 12
ATOM 12377 N N . GLU B 1 17 ? 12.939 -8.114 1.613 1.00 0.00 17 GLU B N 12
ATOM 12378 C CA . GLU B 1 17 ? 13.638 -7.530 2.788 1.00 0.00 17 GLU B CA 12
ATOM 12379 C C . GLU B 1 17 ? 13.063 -6.161 3.248 1.00 0.00 17 GLU B C 12
ATOM 12380 O O . GLU B 1 17 ? 12.788 -6.002 4.423 1.00 0.00 17 GLU B O 12
ATOM 12386 N N . LYS B 1 18 ? 12.777 -5.225 2.339 1.00 0.00 18 LYS B N 12
ATOM 12387 C CA . LYS B 1 18 ? 11.956 -4.023 2.644 1.00 0.00 18 LYS B CA 12
ATOM 12388 C C . LYS B 1 18 ? 10.565 -4.299 3.293 1.00 0.00 18 LYS B C 12
ATOM 12389 O O . LYS B 1 18 ? 10.328 -3.817 4.395 1.00 0.00 18 LYS B O 12
ATOM 12395 N N . LEU B 1 19 ? 9.689 -5.101 2.692 1.00 0.00 19 LEU B N 12
ATOM 12396 C CA . LEU B 1 19 ? 8.347 -5.431 3.215 1.00 0.00 19 LEU B CA 12
ATOM 12397 C C . LEU B 1 19 ? 8.301 -6.379 4.460 1.00 0.00 19 LEU B C 12
ATOM 12398 O O . LEU B 1 19 ? 7.425 -6.238 5.315 1.00 0.00 19 LEU B O 12
ATOM 12403 N N . LYS B 1 20 ? 9.243 -7.326 4.582 1.00 0.00 20 LYS B N 12
ATOM 12404 C CA . LYS B 1 20 ? 9.411 -8.191 5.751 1.00 0.00 20 LYS B CA 12
ATOM 12405 C C . LYS B 1 20 ? 10.322 -7.573 6.870 1.00 0.00 20 LYS B C 12
ATOM 12406 O O . LYS B 1 20 ? 10.207 -8.008 8.007 1.00 0.00 20 LYS B O 12
ATOM 12412 N N . PHE B 1 21 ? 11.218 -6.593 6.609 1.00 0.00 21 PHE B N 12
ATOM 12413 C CA . PHE B 1 21 ? 11.703 -5.626 7.633 1.00 0.00 21 PHE B CA 12
ATOM 12414 C C . PHE B 1 21 ? 10.565 -4.714 8.095 1.00 0.00 21 PHE B C 12
ATOM 12415 O O . PHE B 1 21 ? 10.161 -4.910 9.220 1.00 0.00 21 PHE B O 12
ATOM 12423 N N . ARG B 1 22 ? 9.961 -3.810 7.322 1.00 0.00 22 ARG B N 12
ATOM 12424 C CA . ARG B 1 22 ? 8.603 -3.239 7.621 1.00 0.00 22 ARG B CA 12
ATOM 12425 C C . ARG B 1 22 ? 7.690 -4.123 8.587 1.00 0.00 22 ARG B C 12
ATOM 12426 O O . ARG B 1 22 ? 7.495 -3.740 9.741 1.00 0.00 22 ARG B O 12
ATOM 12434 N N . ALA B 1 23 ? 7.470 -5.423 8.284 1.00 0.00 23 ALA B N 12
ATOM 12435 C CA . ALA B 1 23 ? 7.144 -6.460 9.313 1.00 0.00 23 ALA B CA 12
ATOM 12436 C C . ALA B 1 23 ? 8.084 -6.674 10.561 1.00 0.00 23 ALA B C 12
ATOM 12437 O O . ALA B 1 23 ? 7.743 -6.239 11.660 1.00 0.00 23 ALA B O 12
ATOM 12439 N N . GLU B 1 24 ? 9.232 -7.337 10.422 1.00 0.00 24 GLU B N 12
ATOM 12440 C CA . GLU B 1 24 ? 10.165 -7.682 11.542 1.00 0.00 24 GLU B CA 12
ATOM 12441 C C . GLU B 1 24 ? 11.048 -6.539 12.173 1.00 0.00 24 GLU B C 12
ATOM 12442 O O . GLU B 1 24 ? 11.309 -6.561 13.376 1.00 0.00 24 GLU B O 12
ATOM 12448 N N . ALA B 1 25 ? 11.500 -5.557 11.378 1.00 0.00 25 ALA B N 12
ATOM 12449 C CA . ALA B 1 25 ? 11.854 -4.186 11.841 1.00 0.00 25 ALA B CA 12
ATOM 12450 C C . ALA B 1 25 ? 10.815 -3.491 12.806 1.00 0.00 25 ALA B C 12
ATOM 12451 O O . ALA B 1 25 ? 11.222 -3.008 13.864 1.00 0.00 25 ALA B O 12
ATOM 12453 N N . ASN B 1 26 ? 9.502 -3.413 12.443 1.00 0.00 26 ASN B N 12
ATOM 12454 C CA . ASN B 1 26 ? 8.477 -2.782 13.325 1.00 0.00 26 ASN B CA 12
ATOM 12455 C C . ASN B 1 26 ? 7.915 -3.726 14.454 1.00 0.00 26 ASN B C 12
ATOM 12456 O O . ASN B 1 26 ? 7.912 -3.357 15.628 1.00 0.00 26 ASN B O 12
ATOM 12461 N N . GLY B 1 27 ? 7.360 -4.888 14.069 1.00 0.00 27 GLY B N 12
ATOM 12462 C CA . GLY B 1 27 ? 6.531 -5.770 14.949 1.00 0.00 27 GLY B CA 12
ATOM 12463 C C . GLY B 1 27 ? 5.127 -6.235 14.449 1.00 0.00 27 GLY B C 12
ATOM 12464 O O . GLY B 1 27 ? 4.272 -6.546 15.279 1.00 0.00 27 GLY B O 12
ATOM 12465 N N . ARG B 1 28 ? 4.890 -6.359 13.134 1.00 0.00 28 ARG B N 12
ATOM 12466 C CA . ARG B 1 28 ? 3.778 -7.182 12.561 1.00 0.00 28 ARG B CA 12
ATOM 12467 C C . ARG B 1 28 ? 4.473 -8.290 11.696 1.00 0.00 28 ARG B C 12
ATOM 12468 O O . ARG B 1 28 ? 5.684 -8.289 11.457 1.00 0.00 28 ARG B O 12
ATOM 12476 N N . SER B 1 29 ? 3.742 -9.326 11.298 1.00 0.00 29 SER B N 12
ATOM 12477 C CA . SER B 1 29 ? 4.339 -10.509 10.600 1.00 0.00 29 SER B CA 12
ATOM 12478 C C . SER B 1 29 ? 3.714 -10.507 9.194 1.00 0.00 29 SER B C 12
ATOM 12479 O O . SER B 1 29 ? 2.499 -10.588 9.122 1.00 0.00 29 SER B O 12
ATOM 12482 N N . MET B 1 30 ? 4.451 -10.273 8.098 1.00 0.00 30 MET B N 12
ATOM 12483 C CA . MET B 1 30 ? 3.917 -9.588 6.872 1.00 0.00 30 MET B CA 12
ATOM 12484 C C . MET B 1 30 ? 2.461 -9.824 6.382 1.00 0.00 30 MET B C 12
ATOM 12485 O O . MET B 1 30 ? 1.816 -8.876 5.951 1.00 0.00 30 MET B O 12
ATOM 12490 N N . ASN B 1 31 ? 1.888 -11.029 6.420 1.00 0.00 31 ASN B N 12
ATOM 12491 C CA . ASN B 1 31 ? 0.415 -11.146 6.309 1.00 0.00 31 ASN B CA 12
ATOM 12492 C C . ASN B 1 31 ? -0.400 -10.174 7.262 1.00 0.00 31 ASN B C 12
ATOM 12493 O O . ASN B 1 31 ? -1.119 -9.324 6.749 1.00 0.00 31 ASN B O 12
ATOM 12498 N N . SER B 1 32 ? -0.092 -10.133 8.569 1.00 0.00 32 SER B N 12
ATOM 12499 C CA . SER B 1 32 ? -0.150 -8.882 9.390 1.00 0.00 32 SER B CA 12
ATOM 12500 C C . SER B 1 32 ? 0.513 -7.582 8.816 1.00 0.00 32 SER B C 12
ATOM 12501 O O . SER B 1 32 ? -0.241 -6.677 8.467 1.00 0.00 32 SER B O 12
ATOM 12504 N N . GLU B 1 33 ? 1.839 -7.410 8.686 1.00 0.00 33 GLU B N 12
ATOM 12505 C CA . GLU B 1 33 ? 2.403 -6.050 8.349 1.00 0.00 33 GLU B CA 12
ATOM 12506 C C . GLU B 1 33 ? 2.295 -5.534 6.902 1.00 0.00 33 GLU B C 12
ATOM 12507 O O . GLU B 1 33 ? 1.889 -4.396 6.684 1.00 0.00 33 GLU B O 12
ATOM 12513 N N . LEU B 1 34 ? 2.701 -6.354 5.915 1.00 0.00 34 LEU B N 12
ATOM 12514 C CA . LEU B 1 34 ? 2.307 -6.167 4.510 1.00 0.00 34 LEU B CA 12
ATOM 12515 C C . LEU B 1 34 ? 0.748 -5.915 4.491 1.00 0.00 34 LEU B C 12
ATOM 12516 O O . LEU B 1 34 ? 0.420 -4.924 3.862 1.00 0.00 34 LEU B O 12
ATOM 12521 N N . LEU B 1 35 ? -0.214 -6.528 5.264 1.00 0.00 35 LEU B N 12
ATOM 12522 C CA . LEU B 1 35 ? -1.597 -5.955 5.331 1.00 0.00 35 LEU B CA 12
ATOM 12523 C C . LEU B 1 35 ? -1.689 -4.566 5.987 1.00 0.00 35 LEU B C 12
ATOM 12524 O O . LEU B 1 35 ? -2.261 -3.669 5.390 1.00 0.00 35 LEU B O 12
ATOM 12529 N N . GLN B 1 36 ? -1.173 -4.365 7.189 1.00 0.00 36 GLN B N 12
ATOM 12530 C CA . GLN B 1 36 ? -1.279 -3.045 7.878 1.00 0.00 36 GLN B CA 12
ATOM 12531 C C . GLN B 1 36 ? -0.615 -1.844 7.150 1.00 0.00 36 GLN B C 12
ATOM 12532 O O . GLN B 1 36 ? -1.179 -0.753 7.158 1.00 0.00 36 GLN B O 12
ATOM 12538 N N . ILE B 1 37 ? 0.496 -2.035 6.437 1.00 0.00 37 ILE B N 12
ATOM 12539 C CA . ILE B 1 37 ? 0.921 -1.084 5.384 1.00 0.00 37 ILE B CA 12
ATOM 12540 C C . ILE B 1 37 ? 0.065 -1.106 4.076 1.00 0.00 37 ILE B C 12
ATOM 12541 O O . ILE B 1 37 ? -0.109 -0.035 3.563 1.00 0.00 37 ILE B O 12
ATOM 12546 N N . VAL B 1 38 ? -0.374 -2.220 3.474 1.00 0.00 38 VAL B N 12
ATOM 12547 C CA . VAL B 1 38 ? -1.149 -2.285 2.183 1.00 0.00 38 VAL B CA 12
ATOM 12548 C C . VAL B 1 38 ? -2.620 -1.780 2.325 1.00 0.00 38 VAL B C 12
ATOM 12549 O O . VAL B 1 38 ? -3.100 -0.986 1.518 1.00 0.00 38 VAL B O 12
ATOM 12553 N N . GLN B 1 39 ? -3.340 -2.278 3.359 1.00 0.00 39 GLN B N 12
ATOM 12554 C CA . GLN B 1 39 ? -4.490 -1.576 3.962 1.00 0.00 39 GLN B CA 12
ATOM 12555 C C . GLN B 1 39 ? -4.155 -0.098 4.255 1.00 0.00 39 GLN B C 12
ATOM 12556 O O . GLN B 1 39 ? -4.895 0.726 3.728 1.00 0.00 39 GLN B O 12
ATOM 12562 N N . ASP B 1 40 ? -3.037 0.268 4.949 1.00 0.00 40 ASP B N 12
ATOM 12563 C CA . ASP B 1 40 ? -2.532 1.671 4.870 1.00 0.00 40 ASP B CA 12
ATOM 12564 C C . ASP B 1 40 ? -2.489 2.334 3.466 1.00 0.00 40 ASP B C 12
ATOM 12565 O O . ASP B 1 40 ? -3.017 3.427 3.240 1.00 0.00 40 ASP B O 12
ATOM 12570 N N . ALA B 1 41 ? -1.856 1.604 2.553 1.00 0.00 41 ALA B N 12
ATOM 12571 C CA . ALA B 1 41 ? -1.314 2.155 1.317 1.00 0.00 41 ALA B CA 12
ATOM 12572 C C . ALA B 1 41 ? -2.330 2.390 0.154 1.00 0.00 41 ALA B C 12
ATOM 12573 O O . ALA B 1 41 ? -2.195 3.329 -0.634 1.00 0.00 41 ALA B O 12
ATOM 12575 N N . LEU B 1 42 ? -3.409 1.603 0.124 1.00 0.00 42 LEU B N 12
ATOM 12576 C CA . LEU B 1 42 ? -4.667 1.970 -0.584 1.00 0.00 42 LEU B CA 12
ATOM 12577 C C . LEU B 1 42 ? -5.992 2.013 0.240 1.00 0.00 42 LEU B C 12
ATOM 12578 O O . LEU B 1 42 ? -7.090 1.963 -0.320 1.00 0.00 42 LEU B O 12
ATOM 12583 N N . SER B 1 43 ? -5.933 2.339 1.529 1.00 0.00 43 SER B N 12
ATOM 12584 C CA . SER B 1 43 ? -6.412 3.657 2.074 1.00 0.00 43 SER B CA 12
ATOM 12585 C C . SER B 1 43 ? -6.860 3.513 3.573 1.00 0.00 43 SER B C 12
ATOM 12586 O O . SER B 1 43 ? -8.052 3.678 3.866 1.00 0.00 43 SER B O 12
ATOM 12589 N N . LYS B 1 44 ? -5.965 3.200 4.544 1.00 0.00 44 LYS B N 12
ATOM 12590 C CA . LYS B 1 44 ? -6.482 2.829 5.936 1.00 0.00 44 LYS B CA 12
ATOM 12591 C C . LYS B 1 44 ? -6.642 4.018 6.960 1.00 0.00 44 LYS B C 12
ATOM 12592 O O . LYS B 1 44 ? -5.620 4.591 7.356 1.00 0.00 44 LYS B O 12
ATOM 12598 N N . PRO B 1 45 ? -7.862 4.345 7.502 1.00 0.00 45 PRO B N 12
ATOM 12599 C CA . PRO B 1 45 ? -8.000 5.155 8.741 1.00 0.00 45 PRO B CA 12
ATOM 12600 C C . PRO B 1 45 ? -7.739 4.387 10.082 1.00 0.00 45 PRO B C 12
ATOM 12601 O O . PRO B 1 45 ? -8.330 3.332 10.333 1.00 0.00 45 PRO B O 12
ATOM 12605 N N . SER B 1 46 ? -6.908 4.960 10.967 1.00 0.00 46 SER B N 12
ATOM 12606 C CA . SER B 1 46 ? -6.708 4.429 12.349 1.00 0.00 46 SER B CA 12
ATOM 12607 C C . SER B 1 46 ? -7.418 5.358 13.413 1.00 0.00 46 SER B C 12
ATOM 12608 O O . SER B 1 46 ? -8.655 5.335 13.363 1.00 0.00 46 SER B O 12
ATOM 12611 N N . PRO B 1 47 ? -6.846 6.181 14.358 1.00 0.00 47 PRO B N 12
ATOM 12612 C CA . PRO B 1 47 ? -7.671 6.999 15.310 1.00 0.00 47 PRO B CA 12
ATOM 12613 C C . PRO B 1 47 ? -8.095 8.422 14.809 1.00 0.00 47 PRO B C 12
ATOM 12614 O O . PRO B 1 47 ? -7.802 9.441 15.435 1.00 0.00 47 PRO B O 12
ATOM 12618 N N . VAL B 1 48 ? -8.808 8.445 13.676 1.00 0.00 48 VAL B N 12
ATOM 12619 C CA . VAL B 1 48 ? -9.223 9.670 12.900 1.00 0.00 48 VAL B CA 12
ATOM 12620 C C . VAL B 1 48 ? -9.620 10.939 13.740 1.00 0.00 48 VAL B C 12
ATOM 12621 O O . VAL B 1 48 ? -10.625 10.921 14.449 1.00 0.00 48 VAL B O 12
ATOM 12625 N N . THR B 1 49 ? -9.028 12.131 13.736 1.00 0.00 49 THR B N 12
ATOM 12626 C CA . THR B 1 49 ? -7.689 12.516 13.160 1.00 0.00 49 THR B CA 12
ATOM 12627 C C . THR B 1 49 ? -7.440 12.707 11.623 1.00 0.00 49 THR B C 12
ATOM 12628 O O . THR B 1 49 ? -6.301 12.872 11.184 1.00 0.00 49 THR B O 12
ATOM 12632 N N . GLY B 1 50 ? -8.503 12.831 10.831 1.00 0.00 50 GLY B N 12
ATOM 12633 C CA . GLY B 1 50 ? -8.432 13.323 9.414 1.00 0.00 50 GLY B CA 12
ATOM 12634 C C . GLY B 1 50 ? -7.843 12.442 8.278 1.00 0.00 50 GLY B C 12
ATOM 12635 O O . GLY B 1 50 ? -7.301 12.982 7.312 1.00 0.00 50 GLY B O 12
ATOM 12636 N N . TYR B 1 51 ? -7.980 11.115 8.351 1.00 0.00 51 TYR B N 12
ATOM 12637 C CA . TYR B 1 51 ? -7.423 10.170 7.338 1.00 0.00 51 TYR B CA 12
ATOM 12638 C C . TYR B 1 51 ? -8.263 10.103 6.006 1.00 0.00 51 TYR B C 12
ATOM 12639 O O . TYR B 1 51 ? -9.169 9.271 5.881 1.00 0.00 51 TYR B O 12
ATOM 12648 N N . ARG B 1 52 ? -7.965 10.957 5.003 1.00 0.00 52 ARG B N 12
ATOM 12649 C CA . ARG B 1 52 ? -8.663 10.906 3.676 1.00 0.00 52 ARG B CA 12
ATOM 12650 C C . ARG B 1 52 ? -7.821 11.470 2.468 1.00 0.00 52 ARG B C 12
ATOM 12651 O O . ARG B 1 52 ? -8.198 12.490 1.885 1.00 0.00 52 ARG B O 12
ATOM 12659 N N . ASN B 1 53 ? -6.725 10.806 2.027 1.00 0.00 53 ASN B N 12
ATOM 12660 C CA . ASN B 1 53 ? -6.050 11.125 0.722 1.00 0.00 53 ASN B CA 12
ATOM 12661 C C . ASN B 1 53 ? -4.923 10.148 0.267 1.00 0.00 53 ASN B C 12
ATOM 12662 O O . ASN B 1 53 ? -4.397 9.379 1.055 1.00 0.00 53 ASN B O 12
ATOM 12667 N N . ASP B 1 54 ? -4.470 10.220 -1.007 1.00 0.00 54 ASP B N 12
ATOM 12668 C CA . ASP B 1 54 ? -3.052 9.921 -1.471 1.00 0.00 54 ASP B CA 12
ATOM 12669 C C . ASP B 1 54 ? -2.198 8.643 -1.077 1.00 0.00 54 ASP B C 12
ATOM 12670 O O . ASP B 1 54 ? -1.157 8.274 -1.617 1.00 0.00 54 ASP B O 12
ATOM 12675 N N . ALA B 1 55 ? -2.886 7.683 -0.523 1.00 0.00 55 ALA B N 12
ATOM 12676 C CA . ALA B 1 55 ? -3.637 6.692 -1.343 1.00 0.00 55 ALA B CA 12
ATOM 12677 C C . ALA B 1 55 ? -3.649 6.733 -2.937 1.00 0.00 55 ALA B C 12
ATOM 12678 O O . ALA B 1 55 ? -2.856 6.084 -3.620 1.00 0.00 55 ALA B O 12
ATOM 12680 N N . GLU B 1 56 ? -4.473 7.637 -3.487 1.00 0.00 56 GLU B N 12
ATOM 12681 C CA . GLU B 1 56 ? -4.273 8.368 -4.783 1.00 0.00 56 GLU B CA 12
ATOM 12682 C C . GLU B 1 56 ? -2.852 8.915 -5.249 1.00 0.00 56 GLU B C 12
ATOM 12683 O O . GLU B 1 56 ? -2.662 9.269 -6.419 1.00 0.00 56 GLU B O 12
ATOM 12689 N N . ARG B 1 57 ? -1.819 8.802 -4.417 1.00 0.00 57 ARG B N 12
ATOM 12690 C CA . ARG B 1 57 ? -0.383 9.009 -4.784 1.00 0.00 57 ARG B CA 12
ATOM 12691 C C . ARG B 1 57 ? 0.424 7.704 -4.951 1.00 0.00 57 ARG B C 12
ATOM 12692 O O . ARG B 1 57 ? 1.258 7.645 -5.853 1.00 0.00 57 ARG B O 12
ATOM 12700 N N . LEU B 1 58 ? 0.172 6.639 -4.171 1.00 0.00 58 LEU B N 12
ATOM 12701 C CA . LEU B 1 58 ? 0.699 5.283 -4.540 1.00 0.00 58 LEU B CA 12
ATOM 12702 C C . LEU B 1 58 ? 0.136 4.728 -5.900 1.00 0.00 58 LEU B C 12
ATOM 12703 O O . LEU B 1 58 ? 0.897 4.408 -6.831 1.00 0.00 58 LEU B O 12
ATOM 12708 N N . ALA B 1 59 ? -1.191 4.844 -6.104 1.00 0.00 59 ALA B N 12
ATOM 12709 C CA . ALA B 1 59 ? -1.765 5.185 -7.432 1.00 0.00 59 ALA B CA 12
ATOM 12710 C C . ALA B 1 59 ? -0.906 5.952 -8.469 1.00 0.00 59 ALA B C 12
ATOM 12711 O O . ALA B 1 59 ? -0.420 5.327 -9.415 1.00 0.00 59 ALA B O 12
ATOM 12713 N N . ASP B 1 60 ? -0.713 7.274 -8.307 1.00 0.00 60 ASP B N 12
ATOM 12714 C CA . ASP B 1 60 ? -0.128 8.067 -9.394 1.00 0.00 60 ASP B CA 12
ATOM 12715 C C . ASP B 1 60 ? 1.422 8.109 -9.438 1.00 0.00 60 ASP B C 12
ATOM 12716 O O . ASP B 1 60 ? 1.953 8.629 -10.415 1.00 0.00 60 ASP B O 12
ATOM 12721 N N . GLU B 1 61 ? 2.152 7.389 -8.565 1.00 0.00 61 GLU B N 12
ATOM 12722 C CA . GLU B 1 61 ? 3.443 6.806 -9.002 1.00 0.00 61 GLU B CA 12
ATOM 12723 C C . GLU B 1 61 ? 3.264 5.728 -10.082 1.00 0.00 61 GLU B C 12
ATOM 12724 O O . GLU B 1 61 ? 3.788 5.979 -11.176 1.00 0.00 61 GLU B O 12
ATOM 12730 N N . GLN B 1 62 ? 2.585 4.561 -9.868 1.00 0.00 62 GLN B N 12
ATOM 12731 C CA . GLN B 1 62 ? 2.567 3.580 -10.979 1.00 0.00 62 GLN B CA 12
ATOM 12732 C C . GLN B 1 62 ? 1.637 4.008 -12.123 1.00 0.00 62 GLN B C 12
ATOM 12733 O O . GLN B 1 62 ? 2.107 4.488 -13.155 1.00 0.00 62 GLN B O 12
ATOM 12739 N N . SER B 1 63 ? 0.349 4.038 -11.852 1.00 0.00 63 SER B N 12
ATOM 12740 C CA . SER B 1 63 ? -0.608 4.749 -12.726 1.00 0.00 63 SER B CA 12
ATOM 12741 C C . SER B 1 63 ? -0.607 6.324 -12.700 1.00 0.00 63 SER B C 12
ATOM 12742 O O . SER B 1 63 ? -1.663 6.946 -12.799 1.00 0.00 63 SER B O 12
ATOM 12745 N N . GLU B 1 64 ? 0.574 6.979 -12.765 1.00 0.00 64 GLU B N 12
ATOM 12746 C CA . GLU B 1 64 ? 0.847 8.025 -13.789 1.00 0.00 64 GLU B CA 12
ATOM 12747 C C . GLU B 1 64 ? 2.140 7.766 -14.647 1.00 0.00 64 GLU B C 12
ATOM 12748 O O . GLU B 1 64 ? 2.147 8.151 -15.818 1.00 0.00 64 GLU B O 12
ATOM 12754 N N . LEU B 1 65 ? 3.226 7.141 -14.137 1.00 0.00 65 LEU B N 12
ATOM 12755 C CA . LEU B 1 65 ? 4.475 6.900 -14.942 1.00 0.00 65 LEU B CA 12
ATOM 12756 C C . LEU B 1 65 ? 4.431 5.705 -15.964 1.00 0.00 65 LEU B C 12
ATOM 12757 O O . LEU B 1 65 ? 5.200 5.685 -16.925 1.00 0.00 65 LEU B O 12
ATOM 12762 N N . VAL B 1 66 ? 3.531 4.734 -15.746 1.00 0.00 66 VAL B N 12
ATOM 12763 C CA . VAL B 1 66 ? 3.180 3.610 -16.686 1.00 0.00 66 VAL B CA 12
ATOM 12764 C C . VAL B 1 66 ? 3.250 3.847 -18.242 1.00 0.00 66 VAL B C 12
ATOM 12765 O O . VAL B 1 66 ? 3.913 3.079 -18.943 1.00 0.00 66 VAL B O 12
ATOM 12769 N N . ALA A 1 1 ? 14.474 -17.861 -0.435 1.00 0.00 1 ALA A N 13
ATOM 12770 C CA . ALA A 1 1 ? 15.319 -17.496 -1.605 1.00 0.00 1 ALA A CA 13
ATOM 12771 C C . ALA A 1 1 ? 16.327 -16.310 -1.420 1.00 0.00 1 ALA A C 13
ATOM 12772 O O . ALA A 1 1 ? 17.354 -16.291 -2.101 1.00 0.00 1 ALA A O 13
ATOM 12774 N N . ARG A 1 2 ? 16.030 -15.310 -0.564 1.00 0.00 2 ARG A N 13
ATOM 12775 C CA . ARG A 1 2 ? 16.853 -14.067 -0.388 1.00 0.00 2 ARG A CA 13
ATOM 12776 C C . ARG A 1 2 ? 17.367 -13.305 -1.663 1.00 0.00 2 ARG A C 13
ATOM 12777 O O . ARG A 1 2 ? 18.538 -12.930 -1.783 1.00 0.00 2 ARG A O 13
ATOM 12785 N N . ASP A 1 3 ? 16.451 -13.005 -2.596 1.00 0.00 3 ASP A N 13
ATOM 12786 C CA . ASP A 1 3 ? 16.710 -12.098 -3.748 1.00 0.00 3 ASP A CA 13
ATOM 12787 C C . ASP A 1 3 ? 15.401 -11.617 -4.453 1.00 0.00 3 ASP A C 13
ATOM 12788 O O . ASP A 1 3 ? 15.235 -10.438 -4.757 1.00 0.00 3 ASP A O 13
ATOM 12793 N N . ASP A 1 4 ? 14.457 -12.532 -4.682 1.00 0.00 4 ASP A N 13
ATOM 12794 C CA . ASP A 1 4 ? 13.021 -12.192 -4.877 1.00 0.00 4 ASP A CA 13
ATOM 12795 C C . ASP A 1 4 ? 12.147 -13.342 -4.260 1.00 0.00 4 ASP A C 13
ATOM 12796 O O . ASP A 1 4 ? 11.871 -14.317 -4.969 1.00 0.00 4 ASP A O 13
ATOM 12801 N N . PRO A 1 5 ? 11.735 -13.312 -2.953 1.00 0.00 5 PRO A N 13
ATOM 12802 C CA . PRO A 1 5 ? 11.202 -14.515 -2.255 1.00 0.00 5 PRO A CA 13
ATOM 12803 C C . PRO A 1 5 ? 9.664 -14.505 -2.029 1.00 0.00 5 PRO A C 13
ATOM 12804 O O . PRO A 1 5 ? 9.064 -13.443 -1.844 1.00 0.00 5 PRO A O 13
ATOM 12808 N N . HIS A 1 6 ? 9.064 -15.706 -2.013 1.00 0.00 6 HIS A N 13
ATOM 12809 C CA . HIS A 1 6 ? 7.598 -15.896 -1.837 1.00 0.00 6 HIS A CA 13
ATOM 12810 C C . HIS A 1 6 ? 7.161 -16.044 -0.344 1.00 0.00 6 HIS A C 13
ATOM 12811 O O . HIS A 1 6 ? 7.743 -16.841 0.403 1.00 0.00 6 HIS A O 13
ATOM 12818 N N . PHE A 1 7 ? 6.046 -15.420 0.071 1.00 0.00 7 PHE A N 13
ATOM 12819 C CA . PHE A 1 7 ? 5.150 -16.034 1.091 1.00 0.00 7 PHE A CA 13
ATOM 12820 C C . PHE A 1 7 ? 3.668 -16.057 0.585 1.00 0.00 7 PHE A C 13
ATOM 12821 O O . PHE A 1 7 ? 3.241 -15.242 -0.241 1.00 0.00 7 PHE A O 13
ATOM 12829 N N . ASN A 1 8 ? 2.834 -16.955 1.133 1.00 0.00 8 ASN A N 13
ATOM 12830 C CA . ASN A 1 8 ? 1.365 -16.910 0.882 1.00 0.00 8 ASN A CA 13
ATOM 12831 C C . ASN A 1 8 ? 0.691 -15.700 1.611 1.00 0.00 8 ASN A C 13
ATOM 12832 O O . ASN A 1 8 ? 0.199 -15.834 2.736 1.00 0.00 8 ASN A O 13
ATOM 12837 N N . PHE A 1 9 ? 0.639 -14.515 0.961 1.00 0.00 9 PHE A N 13
ATOM 12838 C CA . PHE A 1 9 ? -0.344 -13.482 1.302 1.00 0.00 9 PHE A CA 13
ATOM 12839 C C . PHE A 1 9 ? -1.788 -13.953 0.965 1.00 0.00 9 PHE A C 13
ATOM 12840 O O . PHE A 1 9 ? -2.075 -14.890 0.222 1.00 0.00 9 PHE A O 13
ATOM 12848 N N . ARG A 1 10 ? -2.673 -13.396 1.750 1.00 0.00 10 ARG A N 13
ATOM 12849 C CA . ARG A 1 10 ? -3.872 -14.113 2.261 1.00 0.00 10 ARG A CA 13
ATOM 12850 C C . ARG A 1 10 ? -4.838 -13.063 2.868 1.00 0.00 10 ARG A C 13
ATOM 12851 O O . ARG A 1 10 ? -4.613 -12.543 3.968 1.00 0.00 10 ARG A O 13
ATOM 12859 N N . MET A 1 11 ? -5.861 -12.683 2.104 1.00 0.00 11 MET A N 13
ATOM 12860 C CA . MET A 1 11 ? -6.454 -11.327 2.240 1.00 0.00 11 MET A CA 13
ATOM 12861 C C . MET A 1 11 ? -7.994 -11.362 2.494 1.00 0.00 11 MET A C 13
ATOM 12862 O O . MET A 1 11 ? -8.700 -11.762 1.566 1.00 0.00 11 MET A O 13
ATOM 12867 N N . PRO A 1 12 ? -8.592 -10.884 3.630 1.00 0.00 12 PRO A N 13
ATOM 12868 C CA . PRO A 1 12 ? -10.065 -10.647 3.739 1.00 0.00 12 PRO A CA 13
ATOM 12869 C C . PRO A 1 12 ? -10.759 -9.972 2.514 1.00 0.00 12 PRO A C 13
ATOM 12870 O O . PRO A 1 12 ? -10.129 -9.179 1.799 1.00 0.00 12 PRO A O 13
ATOM 12874 N N . MET A 1 13 ? -12.021 -10.343 2.230 1.00 0.00 13 MET A N 13
ATOM 12875 C CA . MET A 1 13 ? -12.629 -10.106 0.882 1.00 0.00 13 MET A CA 13
ATOM 12876 C C . MET A 1 13 ? -12.569 -8.651 0.310 1.00 0.00 13 MET A C 13
ATOM 12877 O O . MET A 1 13 ? -12.282 -8.490 -0.875 1.00 0.00 13 MET A O 13
ATOM 12882 N N . GLU A 1 14 ? -12.745 -7.607 1.138 1.00 0.00 14 GLU A N 13
ATOM 12883 C CA . GLU A 1 14 ? -12.427 -6.217 0.721 1.00 0.00 14 GLU A CA 13
ATOM 12884 C C . GLU A 1 14 ? -10.927 -5.901 0.414 1.00 0.00 14 GLU A C 13
ATOM 12885 O O . GLU A 1 14 ? -10.699 -5.247 -0.590 1.00 0.00 14 GLU A O 13
ATOM 12891 N N . VAL A 1 15 ? -9.897 -6.335 1.166 1.00 0.00 15 VAL A N 13
ATOM 12892 C CA . VAL A 1 15 ? -8.462 -6.129 0.770 1.00 0.00 15 VAL A CA 13
ATOM 12893 C C . VAL A 1 15 ? -8.106 -6.796 -0.574 1.00 0.00 15 VAL A C 13
ATOM 12894 O O . VAL A 1 15 ? -7.518 -6.128 -1.410 1.00 0.00 15 VAL A O 13
ATOM 12898 N N . ARG A 1 16 ? -8.421 -8.080 -0.788 1.00 0.00 16 ARG A N 13
ATOM 12899 C CA . ARG A 1 16 ? -8.231 -8.701 -2.102 1.00 0.00 16 ARG A CA 13
ATOM 12900 C C . ARG A 1 16 ? -9.164 -8.194 -3.214 1.00 0.00 16 ARG A C 13
ATOM 12901 O O . ARG A 1 16 ? -8.637 -7.952 -4.282 1.00 0.00 16 ARG A O 13
ATOM 12909 N N . GLU A 1 17 ? -10.465 -7.937 -3.036 1.00 0.00 17 GLU A N 13
ATOM 12910 C CA . GLU A 1 17 ? -11.202 -7.126 -4.044 1.00 0.00 17 GLU A CA 13
ATOM 12911 C C . GLU A 1 17 ? -10.616 -5.694 -4.276 1.00 0.00 17 GLU A C 13
ATOM 12912 O O . GLU A 1 17 ? -10.491 -5.300 -5.425 1.00 0.00 17 GLU A O 13
ATOM 12918 N N . LYS A 1 18 ? -10.191 -4.942 -3.254 1.00 0.00 18 LYS A N 13
ATOM 12919 C CA . LYS A 1 18 ? -9.435 -3.679 -3.436 1.00 0.00 18 LYS A CA 13
ATOM 12920 C C . LYS A 1 18 ? -8.044 -3.835 -4.129 1.00 0.00 18 LYS A C 13
ATOM 12921 O O . LYS A 1 18 ? -7.841 -3.209 -5.165 1.00 0.00 18 LYS A O 13
ATOM 12927 N N . LEU A 1 19 ? -7.126 -4.681 -3.643 1.00 0.00 19 LEU A N 13
ATOM 12928 C CA . LEU A 1 19 ? -5.846 -5.005 -4.317 1.00 0.00 19 LEU A CA 13
ATOM 12929 C C . LEU A 1 19 ? -5.949 -5.703 -5.720 1.00 0.00 19 LEU A C 13
ATOM 12930 O O . LEU A 1 19 ? -5.120 -5.452 -6.596 1.00 0.00 19 LEU A O 13
ATOM 12935 N N . LYS A 1 20 ? -6.908 -6.616 -5.908 1.00 0.00 20 LYS A N 13
ATOM 12936 C CA . LYS A 1 20 ? -7.109 -7.389 -7.136 1.00 0.00 20 LYS A CA 13
ATOM 12937 C C . LYS A 1 20 ? -8.060 -6.680 -8.164 1.00 0.00 20 LYS A C 13
ATOM 12938 O O . LYS A 1 20 ? -7.945 -6.973 -9.346 1.00 0.00 20 LYS A O 13
ATOM 12944 N N . PHE A 1 21 ? -8.991 -5.776 -7.770 1.00 0.00 21 PHE A N 13
ATOM 12945 C CA . PHE A 1 21 ? -9.510 -4.704 -8.666 1.00 0.00 21 PHE A CA 13
ATOM 12946 C C . PHE A 1 21 ? -8.406 -3.712 -9.032 1.00 0.00 21 PHE A C 13
ATOM 12947 O O . PHE A 1 21 ? -8.030 -3.755 -10.183 1.00 0.00 21 PHE A O 13
ATOM 12955 N N . ARG A 1 22 ? -7.794 -2.906 -8.158 1.00 0.00 22 ARG A N 13
ATOM 12956 C CA . ARG A 1 22 ? -6.443 -2.312 -8.414 1.00 0.00 22 ARG A CA 13
ATOM 12957 C C . ARG A 1 22 ? -5.553 -3.054 -9.499 1.00 0.00 22 ARG A C 13
ATOM 12958 O O . ARG A 1 22 ? -5.356 -2.540 -10.596 1.00 0.00 22 ARG A O 13
ATOM 12966 N N . ALA A 1 23 ? -5.312 -4.366 -9.355 1.00 0.00 23 ALA A N 13
ATOM 12967 C CA . ALA A 1 23 ? -4.906 -5.226 -10.497 1.00 0.00 23 ALA A CA 13
ATOM 12968 C C . ALA A 1 23 ? -5.863 -5.311 -11.758 1.00 0.00 23 ALA A C 13
ATOM 12969 O O . ALA A 1 23 ? -5.561 -4.720 -12.796 1.00 0.00 23 ALA A O 13
ATOM 12971 N N . GLU A 1 24 ? -6.995 -6.015 -11.683 1.00 0.00 24 GLU A N 13
ATOM 12972 C CA . GLU A 1 24 ? -7.939 -6.254 -12.822 1.00 0.00 24 GLU A CA 13
ATOM 12973 C C . GLU A 1 24 ? -8.858 -5.071 -13.307 1.00 0.00 24 GLU A C 13
ATOM 12974 O O . GLU A 1 24 ? -9.095 -4.928 -14.507 1.00 0.00 24 GLU A O 13
ATOM 12980 N N . ALA A 1 25 ? -9.360 -4.226 -12.394 1.00 0.00 25 ALA A N 13
ATOM 12981 C CA . ALA A 1 25 ? -9.773 -2.824 -12.683 1.00 0.00 25 ALA A CA 13
ATOM 12982 C C . ALA A 1 25 ? -8.756 -1.960 -13.537 1.00 0.00 25 ALA A C 13
ATOM 12983 O O . ALA A 1 25 ? -9.184 -1.321 -14.501 1.00 0.00 25 ALA A O 13
ATOM 12985 N N . ASN A 1 26 ? -7.441 -1.906 -13.176 1.00 0.00 26 ASN A N 13
ATOM 12986 C CA . ASN A 1 26 ? -6.452 -1.036 -13.888 1.00 0.00 26 ASN A CA 13
ATOM 12987 C C . ASN A 1 26 ? -5.729 -1.670 -15.134 1.00 0.00 26 ASN A C 13
ATOM 12988 O O . ASN A 1 26 ? -5.480 -0.973 -16.119 1.00 0.00 26 ASN A O 13
ATOM 12993 N N . GLY A 1 27 ? -5.274 -2.930 -15.027 1.00 0.00 27 GLY A N 13
ATOM 12994 C CA . GLY A 1 27 ? -4.278 -3.543 -15.965 1.00 0.00 27 GLY A CA 13
ATOM 12995 C C . GLY A 1 27 ? -2.885 -3.984 -15.417 1.00 0.00 27 GLY A C 13
ATOM 12996 O O . GLY A 1 27 ? -1.935 -4.100 -16.197 1.00 0.00 27 GLY A O 13
ATOM 12997 N N . ARG A 1 28 ? -2.749 -4.278 -14.116 1.00 0.00 28 ARG A N 13
ATOM 12998 C CA . ARG A 1 28 ? -1.599 -5.035 -13.535 1.00 0.00 28 ARG A CA 13
ATOM 12999 C C . ARG A 1 28 ? -2.220 -6.356 -12.941 1.00 0.00 28 ARG A C 13
ATOM 13000 O O . ARG A 1 28 ? -3.438 -6.549 -12.912 1.00 0.00 28 ARG A O 13
ATOM 13008 N N . SER A 1 29 ? -1.430 -7.366 -12.571 1.00 0.00 29 SER A N 13
ATOM 13009 C CA . SER A 1 29 ? -1.996 -8.690 -12.130 1.00 0.00 29 SER A CA 13
ATOM 13010 C C . SER A 1 29 ? -1.378 -8.996 -10.761 1.00 0.00 29 SER A C 13
ATOM 13011 O O . SER A 1 29 ? -0.168 -9.102 -10.714 1.00 0.00 29 SER A O 13
ATOM 13014 N N . MET A 1 30 ? -2.112 -9.017 -9.643 1.00 0.00 30 MET A N 13
ATOM 13015 C CA . MET A 1 30 ? -1.598 -8.554 -8.311 1.00 0.00 30 MET A CA 13
ATOM 13016 C C . MET A 1 30 ? -0.135 -8.827 -7.855 1.00 0.00 30 MET A C 13
ATOM 13017 O O . MET A 1 30 ? 0.472 -7.958 -7.243 1.00 0.00 30 MET A O 13
ATOM 13022 N N . ASN A 1 31 ? 0.484 -9.982 -8.112 1.00 0.00 31 ASN A N 13
ATOM 13023 C CA . ASN A 1 31 ? 1.966 -10.057 -8.072 1.00 0.00 31 ASN A CA 13
ATOM 13024 C C . ASN A 1 31 ? 2.698 -8.883 -8.851 1.00 0.00 31 ASN A C 13
ATOM 13025 O O . ASN A 1 31 ? 3.376 -8.103 -8.201 1.00 0.00 31 ASN A O 13
ATOM 13030 N N . SER A 1 32 ? 2.383 -8.636 -10.133 1.00 0.00 32 SER A N 13
ATOM 13031 C CA . SER A 1 32 ? 2.425 -7.279 -10.772 1.00 0.00 32 SER A CA 13
ATOM 13032 C C . SER A 1 32 ? 1.736 -6.048 -10.067 1.00 0.00 32 SER A C 13
ATOM 13033 O O . SER A 1 32 ? 2.460 -5.100 -9.767 1.00 0.00 32 SER A O 13
ATOM 13036 N N . GLU A 1 33 ? 0.416 -5.973 -9.801 1.00 0.00 33 GLU A N 13
ATOM 13037 C CA . GLU A 1 33 ? -0.198 -4.703 -9.242 1.00 0.00 33 GLU A CA 13
ATOM 13038 C C . GLU A 1 33 ? -0.135 -4.483 -7.711 1.00 0.00 33 GLU A C 13
ATOM 13039 O O . GLU A 1 33 ? 0.188 -3.395 -7.257 1.00 0.00 33 GLU A O 13
ATOM 13045 N N . LEU A 1 34 ? -0.495 -5.489 -6.884 1.00 0.00 34 LEU A N 13
ATOM 13046 C CA . LEU A 1 34 ? -0.123 -5.497 -5.456 1.00 0.00 34 LEU A CA 13
ATOM 13047 C C . LEU A 1 34 ? 1.435 -5.214 -5.400 1.00 0.00 34 LEU A C 13
ATOM 13048 O O . LEU A 1 34 ? 1.744 -4.314 -4.635 1.00 0.00 34 LEU A O 13
ATOM 13053 N N . LEU A 1 35 ? 2.406 -5.696 -6.253 1.00 0.00 35 LEU A N 13
ATOM 13054 C CA . LEU A 1 35 ? 3.797 -5.139 -6.201 1.00 0.00 35 LEU A CA 13
ATOM 13055 C C . LEU A 1 35 ? 3.923 -3.688 -6.624 1.00 0.00 35 LEU A C 13
ATOM 13056 O O . LEU A 1 35 ? 4.447 -2.896 -5.854 1.00 0.00 35 LEU A O 13
ATOM 13061 N N . GLN A 1 36 ? 3.501 -3.346 -7.830 1.00 0.00 36 GLN A N 13
ATOM 13062 C CA . GLN A 1 36 ? 3.593 -1.963 -8.313 1.00 0.00 36 GLN A CA 13
ATOM 13063 C C . GLN A 1 36 ? 2.880 -0.929 -7.392 1.00 0.00 36 GLN A C 13
ATOM 13064 O O . GLN A 1 36 ? 3.520 0.077 -7.137 1.00 0.00 36 GLN A O 13
ATOM 13070 N N . ILE A 1 37 ? 1.691 -1.163 -6.804 1.00 0.00 37 ILE A N 13
ATOM 13071 C CA . ILE A 1 37 ? 1.186 -0.319 -5.691 1.00 0.00 37 ILE A CA 13
ATOM 13072 C C . ILE A 1 37 ? 1.926 -0.463 -4.325 1.00 0.00 37 ILE A C 13
ATOM 13073 O O . ILE A 1 37 ? 1.794 0.459 -3.567 1.00 0.00 37 ILE A O 13
ATOM 13078 N N . VAL A 1 38 ? 2.500 -1.588 -3.902 1.00 0.00 38 VAL A N 13
ATOM 13079 C CA . VAL A 1 38 ? 3.274 -1.755 -2.626 1.00 0.00 38 VAL A CA 13
ATOM 13080 C C . VAL A 1 38 ? 4.715 -1.126 -2.721 1.00 0.00 38 VAL A C 13
ATOM 13081 O O . VAL A 1 38 ? 5.133 -0.361 -1.851 1.00 0.00 38 VAL A O 13
ATOM 13085 N N . GLN A 1 39 ? 5.467 -1.466 -3.800 1.00 0.00 39 GLN A N 13
ATOM 13086 C CA . GLN A 1 39 ? 6.553 -0.625 -4.366 1.00 0.00 39 GLN A CA 13
ATOM 13087 C C . GLN A 1 39 ? 6.154 0.857 -4.526 1.00 0.00 39 GLN A C 13
ATOM 13088 O O . GLN A 1 39 ? 6.902 1.687 -4.017 1.00 0.00 39 GLN A O 13
ATOM 13094 N N . ASP A 1 40 ? 4.964 1.203 -5.098 1.00 0.00 40 ASP A N 13
ATOM 13095 C CA . ASP A 1 40 ? 4.323 2.528 -4.861 1.00 0.00 40 ASP A CA 13
ATOM 13096 C C . ASP A 1 40 ? 4.316 2.861 -3.366 1.00 0.00 40 ASP A C 13
ATOM 13097 O O . ASP A 1 40 ? 5.078 3.697 -2.903 1.00 0.00 40 ASP A O 13
ATOM 13102 N N . ALA A 1 41 ? 3.556 2.108 -2.591 1.00 0.00 41 ALA A N 13
ATOM 13103 C CA . ALA A 1 41 ? 2.989 2.598 -1.346 1.00 0.00 41 ALA A CA 13
ATOM 13104 C C . ALA A 1 41 ? 3.988 2.940 -0.201 1.00 0.00 41 ALA A C 13
ATOM 13105 O O . ALA A 1 41 ? 3.793 3.943 0.495 1.00 0.00 41 ALA A O 13
ATOM 13107 N N . LEU A 1 42 ? 5.096 2.188 -0.114 1.00 0.00 42 LEU A N 13
ATOM 13108 C CA . LEU A 1 42 ? 6.327 2.629 0.605 1.00 0.00 42 LEU A CA 13
ATOM 13109 C C . LEU A 1 42 ? 7.592 3.089 -0.184 1.00 0.00 42 LEU A C 13
ATOM 13110 O O . LEU A 1 42 ? 8.604 3.377 0.469 1.00 0.00 42 LEU A O 13
ATOM 13115 N N . SER A 1 43 ? 7.603 3.226 -1.521 1.00 0.00 43 SER A N 13
ATOM 13116 C CA . SER A 1 43 ? 8.790 3.792 -2.243 1.00 0.00 43 SER A CA 13
ATOM 13117 C C . SER A 1 43 ? 8.591 4.711 -3.488 1.00 0.00 43 SER A C 13
ATOM 13118 O O . SER A 1 43 ? 9.422 5.604 -3.674 1.00 0.00 43 SER A O 13
ATOM 13121 N N . LYS A 1 44 ? 7.679 4.440 -4.434 1.00 0.00 44 LYS A N 13
ATOM 13122 C CA . LYS A 1 44 ? 8.194 4.274 -5.863 1.00 0.00 44 LYS A CA 13
ATOM 13123 C C . LYS A 1 44 ? 8.950 5.455 -6.615 1.00 0.00 44 LYS A C 13
ATOM 13124 O O . LYS A 1 44 ? 10.093 5.208 -7.024 1.00 0.00 44 LYS A O 13
ATOM 13130 N N . PRO A 1 45 ? 8.408 6.676 -6.901 1.00 0.00 45 PRO A N 13
ATOM 13131 C CA . PRO A 1 45 ? 9.053 7.658 -7.829 1.00 0.00 45 PRO A CA 13
ATOM 13132 C C . PRO A 1 45 ? 10.409 8.305 -7.374 1.00 0.00 45 PRO A C 13
ATOM 13133 O O . PRO A 1 45 ? 10.461 9.232 -6.561 1.00 0.00 45 PRO A O 13
ATOM 13137 N N . SER A 1 46 ? 11.516 7.813 -7.950 1.00 0.00 46 SER A N 13
ATOM 13138 C CA . SER A 1 46 ? 12.895 8.180 -7.512 1.00 0.00 46 SER A CA 13
ATOM 13139 C C . SER A 1 46 ? 13.358 9.685 -7.555 1.00 0.00 46 SER A C 13
ATOM 13140 O O . SER A 1 46 ? 13.882 10.107 -6.519 1.00 0.00 46 SER A O 13
ATOM 13143 N N . PRO A 1 47 ? 13.231 10.535 -8.623 1.00 0.00 47 PRO A N 13
ATOM 13144 C CA . PRO A 1 47 ? 13.636 11.979 -8.545 1.00 0.00 47 PRO A CA 13
ATOM 13145 C C . PRO A 1 47 ? 12.784 13.010 -7.737 1.00 0.00 47 PRO A C 13
ATOM 13146 O O . PRO A 1 47 ? 13.211 14.135 -7.471 1.00 0.00 47 PRO A O 13
ATOM 13150 N N . VAL A 1 48 ? 11.613 12.552 -7.324 1.00 0.00 48 VAL A N 13
ATOM 13151 C CA . VAL A 1 48 ? 10.729 13.193 -6.295 1.00 0.00 48 VAL A CA 13
ATOM 13152 C C . VAL A 1 48 ? 10.059 14.516 -6.787 1.00 0.00 48 VAL A C 13
ATOM 13153 O O . VAL A 1 48 ? 8.867 14.506 -7.081 1.00 0.00 48 VAL A O 13
ATOM 13157 N N . THR A 1 49 ? 10.800 15.634 -6.897 1.00 0.00 49 THR A N 13
ATOM 13158 C CA . THR A 1 49 ? 10.365 16.819 -7.709 1.00 0.00 49 THR A CA 13
ATOM 13159 C C . THR A 1 49 ? 8.915 17.400 -7.479 1.00 0.00 49 THR A C 13
ATOM 13160 O O . THR A 1 49 ? 8.142 17.597 -8.422 1.00 0.00 49 THR A O 13
ATOM 13164 N N . GLY A 1 50 ? 8.589 17.725 -6.215 1.00 0.00 50 GLY A N 13
ATOM 13165 C CA . GLY A 1 50 ? 7.292 18.370 -5.843 1.00 0.00 50 GLY A CA 13
ATOM 13166 C C . GLY A 1 50 ? 6.319 17.613 -4.905 1.00 0.00 50 GLY A C 13
ATOM 13167 O O . GLY A 1 50 ? 5.861 18.180 -3.911 1.00 0.00 50 GLY A O 13
ATOM 13168 N N . TYR A 1 51 ? 5.910 16.389 -5.264 1.00 0.00 51 TYR A N 13
ATOM 13169 C CA . TYR A 1 51 ? 4.641 15.774 -4.769 1.00 0.00 51 TYR A CA 13
ATOM 13170 C C . TYR A 1 51 ? 4.629 15.125 -3.295 1.00 0.00 51 TYR A C 13
ATOM 13171 O O . TYR A 1 51 ? 4.488 13.912 -3.194 1.00 0.00 51 TYR A O 13
ATOM 13180 N N . ARG A 1 52 ? 4.711 15.953 -2.192 1.00 0.00 52 ARG A N 13
ATOM 13181 C CA . ARG A 1 52 ? 4.286 15.696 -0.727 1.00 0.00 52 ARG A CA 13
ATOM 13182 C C . ARG A 1 52 ? 4.538 14.308 0.038 1.00 0.00 52 ARG A C 13
ATOM 13183 O O . ARG A 1 52 ? 5.002 13.447 -0.676 1.00 0.00 52 ARG A O 13
ATOM 13191 N N . ASN A 1 53 ? 4.437 14.018 1.418 1.00 0.00 53 ASN A N 13
ATOM 13192 C CA . ASN A 1 53 ? 5.226 12.934 2.205 1.00 0.00 53 ASN A CA 13
ATOM 13193 C C . ASN A 1 53 ? 4.812 11.531 2.998 1.00 0.00 53 ASN A C 13
ATOM 13194 O O . ASN A 1 53 ? 5.588 11.149 3.865 1.00 0.00 53 ASN A O 13
ATOM 13199 N N . ASP A 1 54 ? 3.695 10.729 3.043 1.00 0.00 54 ASP A N 13
ATOM 13200 C CA . ASP A 1 54 ? 3.563 9.248 2.553 1.00 0.00 54 ASP A CA 13
ATOM 13201 C C . ASP A 1 54 ? 4.458 8.159 3.092 1.00 0.00 54 ASP A C 13
ATOM 13202 O O . ASP A 1 54 ? 4.015 7.153 3.660 1.00 0.00 54 ASP A O 13
ATOM 13207 N N . ALA A 1 55 ? 5.720 8.361 2.947 1.00 0.00 55 ALA A N 13
ATOM 13208 C CA . ALA A 1 55 ? 6.680 7.547 3.683 1.00 0.00 55 ALA A CA 13
ATOM 13209 C C . ALA A 1 55 ? 6.621 7.672 5.257 1.00 0.00 55 ALA A C 13
ATOM 13210 O O . ALA A 1 55 ? 6.369 6.695 5.976 1.00 0.00 55 ALA A O 13
ATOM 13212 N N . GLU A 1 56 ? 6.594 8.924 5.737 1.00 0.00 56 GLU A N 13
ATOM 13213 C CA . GLU A 1 56 ? 5.928 9.296 7.019 1.00 0.00 56 GLU A CA 13
ATOM 13214 C C . GLU A 1 56 ? 4.392 8.958 7.208 1.00 0.00 56 GLU A C 13
ATOM 13215 O O . GLU A 1 56 ? 3.885 9.048 8.325 1.00 0.00 56 GLU A O 13
ATOM 13221 N N . ARG A 1 57 ? 3.651 8.543 6.173 1.00 0.00 57 ARG A N 13
ATOM 13222 C CA . ARG A 1 57 ? 2.227 8.083 6.317 1.00 0.00 57 ARG A CA 13
ATOM 13223 C C . ARG A 1 57 ? 1.999 6.552 6.434 1.00 0.00 57 ARG A C 13
ATOM 13224 O O . ARG A 1 57 ? 1.142 6.155 7.210 1.00 0.00 57 ARG A O 13
ATOM 13232 N N . LEU A 1 58 ? 2.717 5.674 5.718 1.00 0.00 58 LEU A N 13
ATOM 13233 C CA . LEU A 1 58 ? 2.807 4.251 6.144 1.00 0.00 58 LEU A CA 13
ATOM 13234 C C . LEU A 1 58 ? 3.531 4.011 7.520 1.00 0.00 58 LEU A C 13
ATOM 13235 O O . LEU A 1 58 ? 3.158 2.977 8.103 1.00 0.00 58 LEU A O 13
ATOM 13240 N N . ALA A 1 59 ? 4.361 4.998 8.035 1.00 0.00 59 ALA A N 13
ATOM 13241 C CA . ALA A 1 59 ? 4.605 5.315 9.497 1.00 0.00 59 ALA A CA 13
ATOM 13242 C C . ALA A 1 59 ? 3.431 5.877 10.417 1.00 0.00 59 ALA A C 13
ATOM 13243 O O . ALA A 1 59 ? 3.186 5.414 11.553 1.00 0.00 59 ALA A O 13
ATOM 13245 N N . ASP A 1 60 ? 2.548 6.723 9.872 1.00 0.00 60 ASP A N 13
ATOM 13246 C CA . ASP A 1 60 ? 1.117 6.669 10.287 1.00 0.00 60 ASP A CA 13
ATOM 13247 C C . ASP A 1 60 ? 0.305 5.405 9.855 1.00 0.00 60 ASP A C 13
ATOM 13248 O O . ASP A 1 60 ? -0.866 5.301 10.214 1.00 0.00 60 ASP A O 13
ATOM 13253 N N . GLU A 1 61 ? 0.988 4.303 9.467 1.00 0.00 61 GLU A N 13
ATOM 13254 C CA . GLU A 1 61 ? 1.320 3.305 10.499 1.00 0.00 61 GLU A CA 13
ATOM 13255 C C . GLU A 1 61 ? 0.096 2.343 10.490 1.00 0.00 61 GLU A C 13
ATOM 13256 O O . GLU A 1 61 ? -1.058 2.634 10.855 1.00 0.00 61 GLU A O 13
ATOM 13262 N N . GLN A 1 62 ? 0.639 1.235 10.868 1.00 0.00 62 GLN A N 13
ATOM 13263 C CA . GLN A 1 62 ? 0.423 0.829 12.290 1.00 0.00 62 GLN A CA 13
ATOM 13264 C C . GLN A 1 62 ? 0.208 1.962 13.371 1.00 0.00 62 GLN A C 13
ATOM 13265 O O . GLN A 1 62 ? -0.770 1.870 14.090 1.00 0.00 62 GLN A O 13
ATOM 13271 N N . SER A 1 63 ? 1.054 2.998 13.462 1.00 0.00 63 SER A N 13
ATOM 13272 C CA . SER A 1 63 ? 1.054 4.010 14.504 1.00 0.00 63 SER A CA 13
ATOM 13273 C C . SER A 1 63 ? 0.601 5.442 14.081 1.00 0.00 63 SER A C 13
ATOM 13274 O O . SER A 1 63 ? 1.086 6.441 14.609 1.00 0.00 63 SER A O 13
ATOM 13277 N N . GLU A 1 64 ? -0.484 5.552 13.286 1.00 0.00 64 GLU A N 13
ATOM 13278 C CA . GLU A 1 64 ? -1.791 6.028 13.812 1.00 0.00 64 GLU A CA 13
ATOM 13279 C C . GLU A 1 64 ? -2.820 4.916 14.223 1.00 0.00 64 GLU A C 13
ATOM 13280 O O . GLU A 1 64 ? -3.664 5.241 15.059 1.00 0.00 64 GLU A O 13
ATOM 13286 N N . LEU A 1 65 ? -2.842 3.660 13.705 1.00 0.00 65 LEU A N 13
ATOM 13287 C CA . LEU A 1 65 ? -3.898 2.674 14.103 1.00 0.00 65 LEU A CA 13
ATOM 13288 C C . LEU A 1 65 ? -3.770 2.193 15.608 1.00 0.00 65 LEU A C 13
ATOM 13289 O O . LEU A 1 65 ? -4.481 2.715 16.467 1.00 0.00 65 LEU A O 13
ATOM 13294 N N . VAL A 1 66 ? -2.844 1.259 15.905 1.00 0.00 66 VAL A N 13
ATOM 13295 C CA . VAL A 1 66 ? -2.232 1.008 17.271 1.00 0.00 66 VAL A CA 13
ATOM 13296 C C . VAL A 1 66 ? -3.106 0.689 18.543 1.00 0.00 66 VAL A C 13
ATOM 13297 O O . VAL A 1 66 ? -2.840 -0.307 19.219 1.00 0.00 66 VAL A O 13
ATOM 13301 N N . ALA B 1 1 ? -17.781 -17.051 7.503 1.00 0.00 1 ALA B N 13
ATOM 13302 C CA . ALA B 1 1 ? -17.602 -17.441 6.084 1.00 0.00 1 ALA B CA 13
ATOM 13303 C C . ALA B 1 1 ? -16.121 -17.359 5.589 1.00 0.00 1 ALA B C 13
ATOM 13304 O O . ALA B 1 1 ? -15.399 -16.390 5.848 1.00 0.00 1 ALA B O 13
ATOM 13306 N N . ARG B 1 2 ? -15.679 -18.365 4.812 1.00 0.00 2 ARG B N 13
ATOM 13307 C CA . ARG B 1 2 ? -14.304 -18.386 4.222 1.00 0.00 2 ARG B CA 13
ATOM 13308 C C . ARG B 1 2 ? -14.204 -17.553 2.893 1.00 0.00 2 ARG B C 13
ATOM 13309 O O . ARG B 1 2 ? -14.140 -18.093 1.785 1.00 0.00 2 ARG B O 13
ATOM 13317 N N . ASP B 1 3 ? -14.168 -16.218 3.019 1.00 0.00 3 ASP B N 13
ATOM 13318 C CA . ASP B 1 3 ? -13.937 -15.285 1.881 1.00 0.00 3 ASP B CA 13
ATOM 13319 C C . ASP B 1 3 ? -12.643 -14.468 2.181 1.00 0.00 3 ASP B C 13
ATOM 13320 O O . ASP B 1 3 ? -12.678 -13.271 2.478 1.00 0.00 3 ASP B O 13
ATOM 13325 N N . ASP B 1 4 ? -11.481 -15.143 2.124 1.00 0.00 4 ASP B N 13
ATOM 13326 C CA . ASP B 1 4 ? -10.166 -14.523 2.424 1.00 0.00 4 ASP B CA 13
ATOM 13327 C C . ASP B 1 4 ? -9.018 -15.261 1.646 1.00 0.00 4 ASP B C 13
ATOM 13328 O O . ASP B 1 4 ? -8.475 -16.233 2.178 1.00 0.00 4 ASP B O 13
ATOM 13333 N N . PRO B 1 5 ? -8.647 -14.925 0.374 1.00 0.00 5 PRO B N 13
ATOM 13334 C CA . PRO B 1 5 ? -7.963 -15.899 -0.515 1.00 0.00 5 PRO B CA 13
ATOM 13335 C C . PRO B 1 5 ? -6.415 -15.812 -0.504 1.00 0.00 5 PRO B C 13
ATOM 13336 O O . PRO B 1 5 ? -5.812 -14.735 -0.430 1.00 0.00 5 PRO B O 13
ATOM 13340 N N . HIS B 1 6 ? -5.806 -16.991 -0.636 1.00 0.00 6 HIS B N 13
ATOM 13341 C CA . HIS B 1 6 ? -4.339 -17.159 -0.716 1.00 0.00 6 HIS B CA 13
ATOM 13342 C C . HIS B 1 6 ? -3.799 -16.834 -2.148 1.00 0.00 6 HIS B C 13
ATOM 13343 O O . HIS B 1 6 ? -4.200 -17.482 -3.124 1.00 0.00 6 HIS B O 13
ATOM 13350 N N . PHE B 1 7 ? -2.805 -15.944 -2.290 1.00 0.00 7 PHE B N 13
ATOM 13351 C CA . PHE B 1 7 ? -1.796 -16.101 -3.370 1.00 0.00 7 PHE B CA 13
ATOM 13352 C C . PHE B 1 7 ? -0.354 -15.937 -2.796 1.00 0.00 7 PHE B C 13
ATOM 13353 O O . PHE B 1 7 ? -0.103 -15.240 -1.805 1.00 0.00 7 PHE B O 13
ATOM 13361 N N . ASN B 1 8 ? 0.620 -16.564 -3.460 1.00 0.00 8 ASN B N 13
ATOM 13362 C CA . ASN B 1 8 ? 2.058 -16.374 -3.146 1.00 0.00 8 ASN B CA 13
ATOM 13363 C C . ASN B 1 8 ? 2.613 -14.962 -3.545 1.00 0.00 8 ASN B C 13
ATOM 13364 O O . ASN B 1 8 ? 3.322 -14.831 -4.548 1.00 0.00 8 ASN B O 13
ATOM 13369 N N . PHE B 1 9 ? 2.320 -13.898 -2.751 1.00 0.00 9 PHE B N 13
ATOM 13370 C CA . PHE B 1 9 ? 2.996 -12.605 -2.903 1.00 0.00 9 PHE B CA 13
ATOM 13371 C C . PHE B 1 9 ? 4.454 -12.693 -2.361 1.00 0.00 9 PHE B C 13
ATOM 13372 O O . PHE B 1 9 ? 4.872 -13.466 -1.504 1.00 0.00 9 PHE B O 13
ATOM 13380 N N . ARG B 1 10 ? 5.259 -11.947 -3.054 1.00 0.00 10 ARG B N 13
ATOM 13381 C CA . ARG B 1 10 ? 6.584 -12.357 -3.511 1.00 0.00 10 ARG B CA 13
ATOM 13382 C C . ARG B 1 10 ? 7.194 -11.090 -4.137 1.00 0.00 10 ARG B C 13
ATOM 13383 O O . ARG B 1 10 ? 6.567 -10.412 -4.968 1.00 0.00 10 ARG B O 13
ATOM 13391 N N . MET B 1 11 ? 8.401 -10.747 -3.689 1.00 0.00 11 MET B N 13
ATOM 13392 C CA . MET B 1 11 ? 8.868 -9.358 -3.874 1.00 0.00 11 MET B CA 13
ATOM 13393 C C . MET B 1 11 ? 10.390 -9.242 -4.191 1.00 0.00 11 MET B C 13
ATOM 13394 O O . MET B 1 11 ? 11.176 -9.766 -3.394 1.00 0.00 11 MET B O 13
ATOM 13399 N N . PRO B 1 12 ? 10.875 -8.507 -5.248 1.00 0.00 12 PRO B N 13
ATOM 13400 C CA . PRO B 1 12 ? 12.304 -8.102 -5.373 1.00 0.00 12 PRO B CA 13
ATOM 13401 C C . PRO B 1 12 ? 12.981 -7.581 -4.074 1.00 0.00 12 PRO B C 13
ATOM 13402 O O . PRO B 1 12 ? 12.310 -6.996 -3.210 1.00 0.00 12 PRO B O 13
ATOM 13406 N N . MET B 1 13 ? 14.285 -7.855 -3.908 1.00 0.00 13 MET B N 13
ATOM 13407 C CA . MET B 1 13 ? 14.926 -7.812 -2.564 1.00 0.00 13 MET B CA 13
ATOM 13408 C C . MET B 1 13 ? 14.711 -6.513 -1.708 1.00 0.00 13 MET B C 13
ATOM 13409 O O . MET B 1 13 ? 14.523 -6.599 -0.498 1.00 0.00 13 MET B O 13
ATOM 13414 N N . GLU B 1 14 ? 14.674 -5.334 -2.349 1.00 0.00 14 GLU B N 13
ATOM 13415 C CA . GLU B 1 14 ? 14.276 -4.067 -1.695 1.00 0.00 14 GLU B CA 13
ATOM 13416 C C . GLU B 1 14 ? 12.794 -3.984 -1.178 1.00 0.00 14 GLU B C 13
ATOM 13417 O O . GLU B 1 14 ? 12.633 -3.648 -0.014 1.00 0.00 14 GLU B O 13
ATOM 13423 N N . VAL B 1 15 ? 11.722 -4.283 -1.944 1.00 0.00 15 VAL B N 13
ATOM 13424 C CA . VAL B 1 15 ? 10.314 -4.380 -1.416 1.00 0.00 15 VAL B CA 13
ATOM 13425 C C . VAL B 1 15 ? 10.200 -5.396 -0.254 1.00 0.00 15 VAL B C 13
ATOM 13426 O O . VAL B 1 15 ? 9.623 -5.055 0.757 1.00 0.00 15 VAL B O 13
ATOM 13430 N N . ARG B 1 16 ? 10.701 -6.625 -0.377 1.00 0.00 16 ARG B N 13
ATOM 13431 C CA . ARG B 1 16 ? 10.719 -7.581 0.745 1.00 0.00 16 ARG B CA 13
ATOM 13432 C C . ARG B 1 16 ? 11.690 -7.288 1.910 1.00 0.00 16 ARG B C 13
ATOM 13433 O O . ARG B 1 16 ? 11.357 -7.682 3.011 1.00 0.00 16 ARG B O 13
ATOM 13441 N N . GLU B 1 17 ? 12.797 -6.561 1.773 1.00 0.00 17 GLU B N 13
ATOM 13442 C CA . GLU B 1 17 ? 13.383 -5.844 2.943 1.00 0.00 17 GLU B CA 13
ATOM 13443 C C . GLU B 1 17 ? 12.516 -4.645 3.454 1.00 0.00 17 GLU B C 13
ATOM 13444 O O . GLU B 1 17 ? 12.386 -4.483 4.655 1.00 0.00 17 GLU B O 13
ATOM 13450 N N . LYS B 1 18 ? 11.902 -3.817 2.607 1.00 0.00 18 LYS B N 13
ATOM 13451 C CA . LYS B 1 18 ? 11.053 -2.675 3.038 1.00 0.00 18 LYS B CA 13
ATOM 13452 C C . LYS B 1 18 ? 9.667 -3.054 3.653 1.00 0.00 18 LYS B C 13
ATOM 13453 O O . LYS B 1 18 ? 9.371 -2.596 4.755 1.00 0.00 18 LYS B O 13
ATOM 13459 N N . LEU B 1 19 ? 8.873 -3.943 3.034 1.00 0.00 19 LEU B N 13
ATOM 13460 C CA . LEU B 1 19 ? 7.795 -4.699 3.693 1.00 0.00 19 LEU B CA 13
ATOM 13461 C C . LEU B 1 19 ? 8.261 -5.535 4.933 1.00 0.00 19 LEU B C 13
ATOM 13462 O O . LEU B 1 19 ? 7.687 -5.381 6.004 1.00 0.00 19 LEU B O 13
ATOM 13467 N N . LYS B 1 20 ? 9.262 -6.423 4.843 1.00 0.00 20 LYS B N 13
ATOM 13468 C CA . LYS B 1 20 ? 9.622 -7.327 5.957 1.00 0.00 20 LYS B CA 13
ATOM 13469 C C . LYS B 1 20 ? 10.472 -6.650 7.093 1.00 0.00 20 LYS B C 13
ATOM 13470 O O . LYS B 1 20 ? 10.475 -7.174 8.197 1.00 0.00 20 LYS B O 13
ATOM 13476 N N . PHE B 1 21 ? 11.176 -5.517 6.873 1.00 0.00 21 PHE B N 13
ATOM 13477 C CA . PHE B 1 21 ? 11.566 -4.564 7.949 1.00 0.00 21 PHE B CA 13
ATOM 13478 C C . PHE B 1 21 ? 10.348 -3.846 8.517 1.00 0.00 21 PHE B C 13
ATOM 13479 O O . PHE B 1 21 ? 10.040 -4.215 9.628 1.00 0.00 21 PHE B O 13
ATOM 13487 N N . ARG B 1 22 ? 9.592 -2.939 7.878 1.00 0.00 22 ARG B N 13
ATOM 13488 C CA . ARG B 1 22 ? 8.211 -2.562 8.350 1.00 0.00 22 ARG B CA 13
ATOM 13489 C C . ARG B 1 22 ? 7.472 -3.650 9.260 1.00 0.00 22 ARG B C 13
ATOM 13490 O O . ARG B 1 22 ? 7.245 -3.415 10.448 1.00 0.00 22 ARG B O 13
ATOM 13498 N N . ALA B 1 23 ? 7.432 -4.930 8.819 1.00 0.00 23 ALA B N 13
ATOM 13499 C CA . ALA B 1 23 ? 7.163 -6.100 9.695 1.00 0.00 23 ALA B CA 13
ATOM 13500 C C . ALA B 1 23 ? 8.172 -6.345 10.888 1.00 0.00 23 ALA B C 13
ATOM 13501 O O . ALA B 1 23 ? 7.849 -6.038 12.034 1.00 0.00 23 ALA B O 13
ATOM 13503 N N . GLU B 1 24 ? 9.377 -6.870 10.646 1.00 0.00 24 GLU B N 13
ATOM 13504 C CA . GLU B 1 24 ? 10.398 -7.198 11.695 1.00 0.00 24 GLU B CA 13
ATOM 13505 C C . GLU B 1 24 ? 11.143 -6.020 12.427 1.00 0.00 24 GLU B C 13
ATOM 13506 O O . GLU B 1 24 ? 11.437 -6.124 13.618 1.00 0.00 24 GLU B O 13
ATOM 13512 N N . ALA B 1 25 ? 11.433 -4.910 11.732 1.00 0.00 25 ALA B N 13
ATOM 13513 C CA . ALA B 1 25 ? 11.643 -3.563 12.330 1.00 0.00 25 ALA B CA 13
ATOM 13514 C C . ALA B 1 25 ? 10.594 -3.125 13.435 1.00 0.00 25 ALA B C 13
ATOM 13515 O O . ALA B 1 25 ? 11.011 -2.685 14.507 1.00 0.00 25 ALA B O 13
ATOM 13517 N N . ASN B 1 26 ? 9.256 -3.228 13.182 1.00 0.00 26 ASN B N 13
ATOM 13518 C CA . ASN B 1 26 ? 8.217 -2.906 14.217 1.00 0.00 26 ASN B CA 13
ATOM 13519 C C . ASN B 1 26 ? 7.874 -4.038 15.255 1.00 0.00 26 ASN B C 13
ATOM 13520 O O . ASN B 1 26 ? 7.619 -3.744 16.425 1.00 0.00 26 ASN B O 13
ATOM 13525 N N . GLY B 1 27 ? 7.728 -5.291 14.799 1.00 0.00 27 GLY B N 13
ATOM 13526 C CA . GLY B 1 27 ? 6.871 -6.321 15.472 1.00 0.00 27 GLY B CA 13
ATOM 13527 C C . GLY B 1 27 ? 5.515 -6.700 14.798 1.00 0.00 27 GLY B C 13
ATOM 13528 O O . GLY B 1 27 ? 4.574 -7.097 15.484 1.00 0.00 27 GLY B O 13
ATOM 13529 N N . ARG B 1 28 ? 5.417 -6.625 13.465 1.00 0.00 28 ARG B N 13
ATOM 13530 C CA . ARG B 1 28 ? 4.263 -7.110 12.655 1.00 0.00 28 ARG B CA 13
ATOM 13531 C C . ARG B 1 28 ? 4.859 -8.286 11.802 1.00 0.00 28 ARG B C 13
ATOM 13532 O O . ARG B 1 28 ? 6.049 -8.315 11.481 1.00 0.00 28 ARG B O 13
ATOM 13540 N N . SER B 1 29 ? 4.105 -9.352 11.512 1.00 0.00 29 SER B N 13
ATOM 13541 C CA . SER B 1 29 ? 4.704 -10.586 10.887 1.00 0.00 29 SER B CA 13
ATOM 13542 C C . SER B 1 29 ? 4.107 -10.674 9.473 1.00 0.00 29 SER B C 13
ATOM 13543 O O . SER B 1 29 ? 2.888 -10.686 9.407 1.00 0.00 29 SER B O 13
ATOM 13546 N N . MET B 1 30 ? 4.843 -10.558 8.348 1.00 0.00 30 MET B N 13
ATOM 13547 C CA . MET B 1 30 ? 4.306 -9.827 7.156 1.00 0.00 30 MET B CA 13
ATOM 13548 C C . MET B 1 30 ? 2.853 -10.128 6.682 1.00 0.00 30 MET B C 13
ATOM 13549 O O . MET B 1 30 ? 2.150 -9.167 6.459 1.00 0.00 30 MET B O 13
ATOM 13554 N N . ASN B 1 31 ? 2.287 -11.338 6.602 1.00 0.00 31 ASN B N 13
ATOM 13555 C CA . ASN B 1 31 ? 0.792 -11.465 6.496 1.00 0.00 31 ASN B CA 13
ATOM 13556 C C . ASN B 1 31 ? -0.055 -10.550 7.489 1.00 0.00 31 ASN B C 13
ATOM 13557 O O . ASN B 1 31 ? -0.896 -9.793 7.015 1.00 0.00 31 ASN B O 13
ATOM 13562 N N . SER B 1 32 ? 0.303 -10.478 8.782 1.00 0.00 32 SER B N 13
ATOM 13563 C CA . SER B 1 32 ? 0.045 -9.292 9.667 1.00 0.00 32 SER B CA 13
ATOM 13564 C C . SER B 1 32 ? 0.550 -7.868 9.254 1.00 0.00 32 SER B C 13
ATOM 13565 O O . SER B 1 32 ? -0.306 -6.997 9.066 1.00 0.00 32 SER B O 13
ATOM 13568 N N . GLU B 1 33 ? 1.859 -7.564 9.104 1.00 0.00 33 GLU B N 13
ATOM 13569 C CA . GLU B 1 33 ? 2.281 -6.206 8.604 1.00 0.00 33 GLU B CA 13
ATOM 13570 C C . GLU B 1 33 ? 1.736 -5.805 7.215 1.00 0.00 33 GLU B C 13
ATOM 13571 O O . GLU B 1 33 ? 1.103 -4.766 7.094 1.00 0.00 33 GLU B O 13
ATOM 13577 N N . LEU B 1 34 ? 2.117 -6.574 6.170 1.00 0.00 34 LEU B N 13
ATOM 13578 C CA . LEU B 1 34 ? 1.707 -6.419 4.771 1.00 0.00 34 LEU B CA 13
ATOM 13579 C C . LEU B 1 34 ? 0.185 -6.162 4.801 1.00 0.00 34 LEU B C 13
ATOM 13580 O O . LEU B 1 34 ? -0.178 -5.105 4.332 1.00 0.00 34 LEU B O 13
ATOM 13585 N N . LEU B 1 35 ? -0.698 -6.966 5.461 1.00 0.00 35 LEU B N 13
ATOM 13586 C CA . LEU B 1 35 ? -2.144 -6.658 5.447 1.00 0.00 35 LEU B CA 13
ATOM 13587 C C . LEU B 1 35 ? -2.575 -5.345 6.094 1.00 0.00 35 LEU B C 13
ATOM 13588 O O . LEU B 1 35 ? -3.278 -4.554 5.475 1.00 0.00 35 LEU B O 13
ATOM 13593 N N . GLN B 1 36 ? -2.215 -5.170 7.357 1.00 0.00 36 GLN B N 13
ATOM 13594 C CA . GLN B 1 36 ? -2.488 -3.921 8.080 1.00 0.00 36 GLN B CA 13
ATOM 13595 C C . GLN B 1 36 ? -1.845 -2.652 7.420 1.00 0.00 36 GLN B C 13
ATOM 13596 O O . GLN B 1 36 ? -2.513 -1.620 7.400 1.00 0.00 36 GLN B O 13
ATOM 13602 N N . ILE B 1 37 ? -0.640 -2.716 6.818 1.00 0.00 37 ILE B N 13
ATOM 13603 C CA . ILE B 1 37 ? -0.135 -1.668 5.891 1.00 0.00 37 ILE B CA 13
ATOM 13604 C C . ILE B 1 37 ? -0.766 -1.593 4.457 1.00 0.00 37 ILE B C 13
ATOM 13605 O O . ILE B 1 37 ? -0.602 -0.562 3.838 1.00 0.00 37 ILE B O 13
ATOM 13610 N N . VAL B 1 38 ? -1.305 -2.673 3.889 1.00 0.00 38 VAL B N 13
ATOM 13611 C CA . VAL B 1 38 ? -1.950 -2.779 2.538 1.00 0.00 38 VAL B CA 13
ATOM 13612 C C . VAL B 1 38 ? -3.436 -2.271 2.546 1.00 0.00 38 VAL B C 13
ATOM 13613 O O . VAL B 1 38 ? -3.858 -1.504 1.681 1.00 0.00 38 VAL B O 13
ATOM 13617 N N . GLN B 1 39 ? -4.217 -2.708 3.559 1.00 0.00 39 GLN B N 13
ATOM 13618 C CA . GLN B 1 39 ? -5.351 -1.935 4.130 1.00 0.00 39 GLN B CA 13
ATOM 13619 C C . GLN B 1 39 ? -5.002 -0.425 4.417 1.00 0.00 39 GLN B C 13
ATOM 13620 O O . GLN B 1 39 ? -5.703 0.458 3.924 1.00 0.00 39 GLN B O 13
ATOM 13626 N N . ASP B 1 40 ? -3.848 -0.127 5.060 1.00 0.00 40 ASP B N 13
ATOM 13627 C CA . ASP B 1 40 ? -3.214 1.225 4.989 1.00 0.00 40 ASP B CA 13
ATOM 13628 C C . ASP B 1 40 ? -2.817 1.786 3.572 1.00 0.00 40 ASP B C 13
ATOM 13629 O O . ASP B 1 40 ? -2.880 2.993 3.346 1.00 0.00 40 ASP B O 13
ATOM 13634 N N . ALA B 1 41 ? -2.428 0.934 2.614 1.00 0.00 41 ALA B N 13
ATOM 13635 C CA . ALA B 1 41 ? -1.789 1.353 1.346 1.00 0.00 41 ALA B CA 13
ATOM 13636 C C . ALA B 1 41 ? -2.744 1.912 0.262 1.00 0.00 41 ALA B C 13
ATOM 13637 O O . ALA B 1 41 ? -2.524 2.998 -0.277 1.00 0.00 41 ALA B O 13
ATOM 13639 N N . LEU B 1 42 ? -3.806 1.160 -0.025 1.00 0.00 42 LEU B N 13
ATOM 13640 C CA . LEU B 1 42 ? -4.977 1.681 -0.780 1.00 0.00 42 LEU B CA 13
ATOM 13641 C C . LEU B 1 42 ? -6.129 2.342 0.049 1.00 0.00 42 LEU B C 13
ATOM 13642 O O . LEU B 1 42 ? -6.876 3.130 -0.539 1.00 0.00 42 LEU B O 13
ATOM 13647 N N . SER B 1 43 ? -6.295 2.079 1.365 1.00 0.00 43 SER B N 13
ATOM 13648 C CA . SER B 1 43 ? -7.347 2.740 2.187 1.00 0.00 43 SER B CA 13
ATOM 13649 C C . SER B 1 43 ? -6.809 3.436 3.485 1.00 0.00 43 SER B C 13
ATOM 13650 O O . SER B 1 43 ? -7.454 3.349 4.535 1.00 0.00 43 SER B O 13
ATOM 13653 N N . LYS B 1 44 ? -5.705 4.213 3.405 1.00 0.00 44 LYS B N 13
ATOM 13654 C CA . LYS B 1 44 ? -5.230 5.047 4.550 1.00 0.00 44 LYS B CA 13
ATOM 13655 C C . LYS B 1 44 ? -6.230 5.969 5.369 1.00 0.00 44 LYS B C 13
ATOM 13656 O O . LYS B 1 44 ? -6.264 5.817 6.596 1.00 0.00 44 LYS B O 13
ATOM 13662 N N . PRO B 1 45 ? -6.932 7.008 4.827 1.00 0.00 45 PRO B N 13
ATOM 13663 C CA . PRO B 1 45 ? -7.130 8.273 5.590 1.00 0.00 45 PRO B CA 13
ATOM 13664 C C . PRO B 1 45 ? -8.336 8.400 6.574 1.00 0.00 45 PRO B C 13
ATOM 13665 O O . PRO B 1 45 ? -9.491 8.107 6.253 1.00 0.00 45 PRO B O 13
ATOM 13669 N N . SER B 1 46 ? -8.069 9.023 7.733 1.00 0.00 46 SER B N 13
ATOM 13670 C CA . SER B 1 46 ? -9.043 9.948 8.380 1.00 0.00 46 SER B CA 13
ATOM 13671 C C . SER B 1 46 ? -8.285 11.186 8.989 1.00 0.00 46 SER B C 13
ATOM 13672 O O . SER B 1 46 ? -8.122 12.134 8.211 1.00 0.00 46 SER B O 13
ATOM 13675 N N . PRO B 1 47 ? -7.749 11.290 10.252 1.00 0.00 47 PRO B N 13
ATOM 13676 C CA . PRO B 1 47 ? -6.945 12.473 10.685 1.00 0.00 47 PRO B CA 13
ATOM 13677 C C . PRO B 1 47 ? -5.444 12.417 10.240 1.00 0.00 47 PRO B C 13
ATOM 13678 O O . PRO B 1 47 ? -4.521 12.195 11.032 1.00 0.00 47 PRO B O 13
ATOM 13682 N N . VAL B 1 48 ? -5.230 12.605 8.932 1.00 0.00 48 VAL B N 13
ATOM 13683 C CA . VAL B 1 48 ? -3.883 12.451 8.296 1.00 0.00 48 VAL B CA 13
ATOM 13684 C C . VAL B 1 48 ? -3.793 13.259 6.954 1.00 0.00 48 VAL B C 13
ATOM 13685 O O . VAL B 1 48 ? -4.541 13.055 5.993 1.00 0.00 48 VAL B O 13
ATOM 13689 N N . THR B 1 49 ? -2.908 14.263 6.928 1.00 0.00 49 THR B N 13
ATOM 13690 C CA . THR B 1 49 ? -3.299 15.617 6.414 1.00 0.00 49 THR B CA 13
ATOM 13691 C C . THR B 1 49 ? -2.080 16.543 6.074 1.00 0.00 49 THR B C 13
ATOM 13692 O O . THR B 1 49 ? -1.958 17.663 6.582 1.00 0.00 49 THR B O 13
ATOM 13696 N N . GLY B 1 50 ? -1.187 16.086 5.184 1.00 0.00 50 GLY B N 13
ATOM 13697 C CA . GLY B 1 50 ? 0.114 16.782 4.938 1.00 0.00 50 GLY B CA 13
ATOM 13698 C C . GLY B 1 50 ? 1.148 16.597 6.081 1.00 0.00 50 GLY B C 13
ATOM 13699 O O . GLY B 1 50 ? 1.239 17.446 6.961 1.00 0.00 50 GLY B O 13
ATOM 13700 N N . TYR B 1 51 ? 1.944 15.541 6.245 1.00 0.00 51 TYR B N 13
ATOM 13701 C CA . TYR B 1 51 ? 2.350 14.571 5.188 1.00 0.00 51 TYR B CA 13
ATOM 13702 C C . TYR B 1 51 ? 1.266 13.796 4.346 1.00 0.00 51 TYR B C 13
ATOM 13703 O O . TYR B 1 51 ? 0.292 13.237 4.853 1.00 0.00 51 TYR B O 13
ATOM 13712 N N . ARG B 1 52 ? 1.488 13.753 3.027 1.00 0.00 52 ARG B N 13
ATOM 13713 C CA . ARG B 1 52 ? 0.747 12.887 2.071 1.00 0.00 52 ARG B CA 13
ATOM 13714 C C . ARG B 1 52 ? 1.671 12.686 0.823 1.00 0.00 52 ARG B C 13
ATOM 13715 O O . ARG B 1 52 ? 1.717 13.559 -0.028 1.00 0.00 52 ARG B O 13
ATOM 13723 N N . ASN B 1 53 ? 2.450 11.592 0.783 1.00 0.00 53 ASN B N 13
ATOM 13724 C CA . ASN B 1 53 ? 3.270 11.034 -0.350 1.00 0.00 53 ASN B CA 13
ATOM 13725 C C . ASN B 1 53 ? 2.423 10.102 -1.208 1.00 0.00 53 ASN B C 13
ATOM 13726 O O . ASN B 1 53 ? 2.953 9.752 -2.257 1.00 0.00 53 ASN B O 13
ATOM 13731 N N . ASP B 1 54 ? 1.131 9.759 -0.918 1.00 0.00 54 ASP B N 13
ATOM 13732 C CA . ASP B 1 54 ? 0.287 9.076 -1.908 1.00 0.00 54 ASP B CA 13
ATOM 13733 C C . ASP B 1 54 ? -0.151 10.025 -3.083 1.00 0.00 54 ASP B C 13
ATOM 13734 O O . ASP B 1 54 ? -1.284 10.122 -3.537 1.00 0.00 54 ASP B O 13
ATOM 13739 N N . ALA B 1 55 ? 0.865 10.569 -3.718 1.00 0.00 55 ALA B N 13
ATOM 13740 C CA . ALA B 1 55 ? 1.034 12.002 -3.961 1.00 0.00 55 ALA B CA 13
ATOM 13741 C C . ALA B 1 55 ? 1.944 12.045 -5.181 1.00 0.00 55 ALA B C 13
ATOM 13742 O O . ALA B 1 55 ? 1.387 12.105 -6.257 1.00 0.00 55 ALA B O 13
ATOM 13744 N N . GLU B 1 56 ? 3.263 11.793 -5.045 1.00 0.00 56 GLU B N 13
ATOM 13745 C CA . GLU B 1 56 ? 3.950 10.726 -5.806 1.00 0.00 56 GLU B CA 13
ATOM 13746 C C . GLU B 1 56 ? 3.263 9.368 -5.954 1.00 0.00 56 GLU B C 13
ATOM 13747 O O . GLU B 1 56 ? 3.141 8.875 -7.061 1.00 0.00 56 GLU B O 13
ATOM 13753 N N . ARG B 1 57 ? 2.921 8.711 -4.862 1.00 0.00 57 ARG B N 13
ATOM 13754 C CA . ARG B 1 57 ? 2.599 7.286 -4.866 1.00 0.00 57 ARG B CA 13
ATOM 13755 C C . ARG B 1 57 ? 1.222 6.941 -5.442 1.00 0.00 57 ARG B C 13
ATOM 13756 O O . ARG B 1 57 ? 1.148 5.970 -6.195 1.00 0.00 57 ARG B O 13
ATOM 13764 N N . LEU B 1 58 ? 0.171 7.741 -5.209 1.00 0.00 58 LEU B N 13
ATOM 13765 C CA . LEU B 1 58 ? -1.118 7.533 -5.909 1.00 0.00 58 LEU B CA 13
ATOM 13766 C C . LEU B 1 58 ? -1.433 8.660 -6.982 1.00 0.00 58 LEU B C 13
ATOM 13767 O O . LEU B 1 58 ? -2.294 8.420 -7.839 1.00 0.00 58 LEU B O 13
ATOM 13772 N N . ALA B 1 59 ? -0.538 9.675 -7.231 1.00 0.00 59 ALA B N 13
ATOM 13773 C CA . ALA B 1 59 ? -0.108 9.941 -8.641 1.00 0.00 59 ALA B CA 13
ATOM 13774 C C . ALA B 1 59 ? 0.437 8.746 -9.458 1.00 0.00 59 ALA B C 13
ATOM 13775 O O . ALA B 1 59 ? 0.389 8.790 -10.682 1.00 0.00 59 ALA B O 13
ATOM 13777 N N . ASP B 1 60 ? 1.058 7.765 -8.808 1.00 0.00 60 ASP B N 13
ATOM 13778 C CA . ASP B 1 60 ? 1.705 6.626 -9.506 1.00 0.00 60 ASP B CA 13
ATOM 13779 C C . ASP B 1 60 ? 0.892 5.295 -9.537 1.00 0.00 60 ASP B C 13
ATOM 13780 O O . ASP B 1 60 ? 1.053 4.473 -10.442 1.00 0.00 60 ASP B O 13
ATOM 13785 N N . GLU B 1 61 ? -0.210 5.278 -8.777 1.00 0.00 61 GLU B N 13
ATOM 13786 C CA . GLU B 1 61 ? -1.504 4.843 -9.364 1.00 0.00 61 GLU B CA 13
ATOM 13787 C C . GLU B 1 61 ? -1.842 5.594 -10.694 1.00 0.00 61 GLU B C 13
ATOM 13788 O O . GLU B 1 61 ? -1.862 4.915 -11.715 1.00 0.00 61 GLU B O 13
ATOM 13794 N N . GLN B 1 62 ? -1.977 6.942 -10.775 1.00 0.00 62 GLN B N 13
ATOM 13795 C CA . GLN B 1 62 ? -2.109 7.633 -12.084 1.00 0.00 62 GLN B CA 13
ATOM 13796 C C . GLN B 1 62 ? -1.077 7.226 -13.190 1.00 0.00 62 GLN B C 13
ATOM 13797 O O . GLN B 1 62 ? -1.530 6.726 -14.206 1.00 0.00 62 GLN B O 13
ATOM 13803 N N . SER B 1 63 ? 0.247 7.275 -12.980 1.00 0.00 63 SER B N 13
ATOM 13804 C CA . SER B 1 63 ? 1.293 6.602 -13.847 1.00 0.00 63 SER B CA 13
ATOM 13805 C C . SER B 1 63 ? 0.926 5.291 -14.579 1.00 0.00 63 SER B C 13
ATOM 13806 O O . SER B 1 63 ? 1.309 5.029 -15.722 1.00 0.00 63 SER B O 13
ATOM 13809 N N . GLU B 1 64 ? 0.362 4.396 -13.781 1.00 0.00 64 GLU B N 13
ATOM 13810 C CA . GLU B 1 64 ? 0.175 3.007 -14.173 1.00 0.00 64 GLU B CA 13
ATOM 13811 C C . GLU B 1 64 ? -1.323 2.741 -14.659 1.00 0.00 64 GLU B C 13
ATOM 13812 O O . GLU B 1 64 ? -1.605 1.757 -15.338 1.00 0.00 64 GLU B O 13
ATOM 13818 N N . LEU B 1 65 ? -2.253 3.706 -14.504 1.00 0.00 65 LEU B N 13
ATOM 13819 C CA . LEU B 1 65 ? -3.411 3.985 -15.382 1.00 0.00 65 LEU B CA 13
ATOM 13820 C C . LEU B 1 65 ? -3.109 4.754 -16.732 1.00 0.00 65 LEU B C 13
ATOM 13821 O O . LEU B 1 65 ? -3.663 4.400 -17.771 1.00 0.00 65 LEU B O 13
ATOM 13826 N N . VAL B 1 66 ? -2.323 5.851 -16.677 1.00 0.00 66 VAL B N 13
ATOM 13827 C CA . VAL B 1 66 ? -2.245 6.940 -17.727 1.00 0.00 66 VAL B CA 13
ATOM 13828 C C . VAL B 1 66 ? -2.180 6.538 -19.252 1.00 0.00 66 VAL B C 13
ATOM 13829 O O . VAL B 1 66 ? -2.951 7.046 -20.068 1.00 0.00 66 VAL B O 13
ATOM 13833 N N . ALA A 1 1 ? 20.928 -16.845 -9.106 1.00 0.00 1 ALA A N 14
ATOM 13834 C CA . ALA A 1 1 ? 20.328 -17.154 -7.788 1.00 0.00 1 ALA A CA 14
ATOM 13835 C C . ALA A 1 1 ? 18.933 -16.491 -7.566 1.00 0.00 1 ALA A C 14
ATOM 13836 O O . ALA A 1 1 ? 18.745 -15.290 -7.790 1.00 0.00 1 ALA A O 14
ATOM 13838 N N . ARG A 1 2 ? 17.966 -17.267 -7.046 1.00 0.00 2 ARG A N 14
ATOM 13839 C CA . ARG A 1 2 ? 16.631 -16.726 -6.657 1.00 0.00 2 ARG A CA 14
ATOM 13840 C C . ARG A 1 2 ? 16.639 -16.153 -5.197 1.00 0.00 2 ARG A C 14
ATOM 13841 O O . ARG A 1 2 ? 16.288 -16.831 -4.227 1.00 0.00 2 ARG A O 14
ATOM 13849 N N . ASP A 1 3 ? 16.979 -14.862 -5.049 1.00 0.00 3 ASP A N 14
ATOM 13850 C CA . ASP A 1 3 ? 16.697 -14.075 -3.810 1.00 0.00 3 ASP A CA 14
ATOM 13851 C C . ASP A 1 3 ? 15.231 -13.510 -3.778 1.00 0.00 3 ASP A C 14
ATOM 13852 O O . ASP A 1 3 ? 14.995 -12.314 -3.620 1.00 0.00 3 ASP A O 14
ATOM 13857 N N . ASP A 1 4 ? 14.233 -14.395 -3.918 1.00 0.00 4 ASP A N 14
ATOM 13858 C CA . ASP A 1 4 ? 12.796 -14.016 -4.010 1.00 0.00 4 ASP A CA 14
ATOM 13859 C C . ASP A 1 4 ? 11.857 -15.121 -3.416 1.00 0.00 4 ASP A C 14
ATOM 13860 O O . ASP A 1 4 ? 11.098 -15.750 -4.159 1.00 0.00 4 ASP A O 14
ATOM 13865 N N . PRO A 1 5 ? 11.848 -15.346 -2.068 1.00 0.00 5 PRO A N 14
ATOM 13866 C CA . PRO A 1 5 ? 10.933 -16.305 -1.399 1.00 0.00 5 PRO A CA 14
ATOM 13867 C C . PRO A 1 5 ? 9.410 -15.980 -1.473 1.00 0.00 5 PRO A C 14
ATOM 13868 O O . PRO A 1 5 ? 8.974 -14.822 -1.469 1.00 0.00 5 PRO A O 14
ATOM 13872 N N . HIS A 1 6 ? 8.638 -17.069 -1.493 1.00 0.00 6 HIS A N 14
ATOM 13873 C CA . HIS A 1 6 ? 7.158 -17.045 -1.539 1.00 0.00 6 HIS A CA 14
ATOM 13874 C C . HIS A 1 6 ? 6.552 -17.093 -0.096 1.00 0.00 6 HIS A C 14
ATOM 13875 O O . HIS A 1 6 ? 6.899 -17.979 0.695 1.00 0.00 6 HIS A O 14
ATOM 13882 N N . PHE A 1 7 ? 5.575 -16.234 0.232 1.00 0.00 7 PHE A N 14
ATOM 13883 C CA . PHE A 1 7 ? 4.588 -16.545 1.302 1.00 0.00 7 PHE A CA 14
ATOM 13884 C C . PHE A 1 7 ? 3.131 -16.407 0.752 1.00 0.00 7 PHE A C 14
ATOM 13885 O O . PHE A 1 7 ? 2.835 -15.595 -0.134 1.00 0.00 7 PHE A O 14
ATOM 13893 N N . ASN A 1 8 ? 2.184 -17.172 1.317 1.00 0.00 8 ASN A N 14
ATOM 13894 C CA . ASN A 1 8 ? 0.736 -16.934 1.071 1.00 0.00 8 ASN A CA 14
ATOM 13895 C C . ASN A 1 8 ? 0.254 -15.605 1.736 1.00 0.00 8 ASN A C 14
ATOM 13896 O O . ASN A 1 8 ? -0.209 -15.593 2.881 1.00 0.00 8 ASN A O 14
ATOM 13901 N N . PHE A 1 9 ? 0.319 -14.482 0.992 1.00 0.00 9 PHE A N 14
ATOM 13902 C CA . PHE A 1 9 ? -0.574 -13.348 1.241 1.00 0.00 9 PHE A CA 14
ATOM 13903 C C . PHE A 1 9 ? -2.023 -13.699 0.765 1.00 0.00 9 PHE A C 14
ATOM 13904 O O . PHE A 1 9 ? -2.344 -14.725 0.165 1.00 0.00 9 PHE A O 14
ATOM 13912 N N . ARG A 1 10 ? -2.932 -12.941 1.321 1.00 0.00 10 ARG A N 14
ATOM 13913 C CA . ARG A 1 10 ? -4.259 -13.408 1.764 1.00 0.00 10 ARG A CA 14
ATOM 13914 C C . ARG A 1 10 ? -4.974 -12.129 2.260 1.00 0.00 10 ARG A C 14
ATOM 13915 O O . ARG A 1 10 ? -4.535 -11.465 3.207 1.00 0.00 10 ARG A O 14
ATOM 13923 N N . MET A 1 11 ? -6.044 -11.753 1.563 1.00 0.00 11 MET A N 14
ATOM 13924 C CA . MET A 1 11 ? -6.592 -10.379 1.670 1.00 0.00 11 MET A CA 14
ATOM 13925 C C . MET A 1 11 ? -8.115 -10.411 2.002 1.00 0.00 11 MET A C 14
ATOM 13926 O O . MET A 1 11 ? -8.871 -10.826 1.120 1.00 0.00 11 MET A O 14
ATOM 13931 N N . PRO A 1 12 ? -8.653 -9.914 3.159 1.00 0.00 12 PRO A N 14
ATOM 13932 C CA . PRO A 1 12 ? -10.100 -9.562 3.295 1.00 0.00 12 PRO A CA 14
ATOM 13933 C C . PRO A 1 12 ? -10.755 -8.861 2.062 1.00 0.00 12 PRO A C 14
ATOM 13934 O O . PRO A 1 12 ? -10.105 -8.062 1.382 1.00 0.00 12 PRO A O 14
ATOM 13938 N N . MET A 1 13 ? -11.986 -9.245 1.699 1.00 0.00 13 MET A N 14
ATOM 13939 C CA . MET A 1 13 ? -12.539 -8.984 0.334 1.00 0.00 13 MET A CA 14
ATOM 13940 C C . MET A 1 13 ? -12.562 -7.514 -0.224 1.00 0.00 13 MET A C 14
ATOM 13941 O O . MET A 1 13 ? -12.486 -7.300 -1.435 1.00 0.00 13 MET A O 14
ATOM 13946 N N . GLU A 1 14 ? -12.596 -6.506 0.647 1.00 0.00 14 GLU A N 14
ATOM 13947 C CA . GLU A 1 14 ? -12.134 -5.130 0.322 1.00 0.00 14 GLU A CA 14
ATOM 13948 C C . GLU A 1 14 ? -10.647 -4.961 -0.146 1.00 0.00 14 GLU A C 14
ATOM 13949 O O . GLU A 1 14 ? -10.461 -4.495 -1.264 1.00 0.00 14 GLU A O 14
ATOM 13955 N N . VAL A 1 15 ? -9.611 -5.365 0.615 1.00 0.00 15 VAL A N 14
ATOM 13956 C CA . VAL A 1 15 ? -8.169 -5.358 0.175 1.00 0.00 15 VAL A CA 14
ATOM 13957 C C . VAL A 1 15 ? -7.922 -6.141 -1.126 1.00 0.00 15 VAL A C 14
ATOM 13958 O O . VAL A 1 15 ? -7.214 -5.622 -1.976 1.00 0.00 15 VAL A O 14
ATOM 13962 N N . ARG A 1 16 ? -8.453 -7.356 -1.307 1.00 0.00 16 ARG A N 14
ATOM 13963 C CA . ARG A 1 16 ? -8.297 -8.050 -2.598 1.00 0.00 16 ARG A CA 14
ATOM 13964 C C . ARG A 1 16 ? -9.208 -7.572 -3.737 1.00 0.00 16 ARG A C 14
ATOM 13965 O O . ARG A 1 16 ? -8.734 -7.638 -4.859 1.00 0.00 16 ARG A O 14
ATOM 13973 N N . GLU A 1 17 ? -10.414 -7.020 -3.556 1.00 0.00 17 GLU A N 14
ATOM 13974 C CA . GLU A 1 17 ? -10.987 -6.180 -4.638 1.00 0.00 17 GLU A CA 14
ATOM 13975 C C . GLU A 1 17 ? -10.174 -4.878 -4.905 1.00 0.00 17 GLU A C 14
ATOM 13976 O O . GLU A 1 17 ? -9.979 -4.556 -6.066 1.00 0.00 17 GLU A O 14
ATOM 13982 N N . LYS A 1 18 ? -9.671 -4.140 -3.905 1.00 0.00 18 LYS A N 14
ATOM 13983 C CA . LYS A 1 18 ? -8.891 -2.901 -4.150 1.00 0.00 18 LYS A CA 14
ATOM 13984 C C . LYS A 1 18 ? -7.406 -3.076 -4.604 1.00 0.00 18 LYS A C 14
ATOM 13985 O O . LYS A 1 18 ? -6.999 -2.410 -5.551 1.00 0.00 18 LYS A O 14
ATOM 13991 N N . LEU A 1 19 ? -6.638 -4.034 -4.069 1.00 0.00 19 LEU A N 14
ATOM 13992 C CA . LEU A 1 19 ? -5.356 -4.512 -4.654 1.00 0.00 19 LEU A CA 14
ATOM 13993 C C . LEU A 1 19 ? -5.494 -5.254 -6.029 1.00 0.00 19 LEU A C 14
ATOM 13994 O O . LEU A 1 19 ? -4.638 -5.065 -6.896 1.00 0.00 19 LEU A O 14
ATOM 13999 N N . LYS A 1 20 ? -6.554 -6.063 -6.262 1.00 0.00 20 LYS A N 14
ATOM 14000 C CA . LYS A 1 20 ? -6.762 -6.802 -7.523 1.00 0.00 20 LYS A CA 14
ATOM 14001 C C . LYS A 1 20 ? -7.590 -6.027 -8.614 1.00 0.00 20 LYS A C 14
ATOM 14002 O O . LYS A 1 20 ? -7.441 -6.343 -9.790 1.00 0.00 20 LYS A O 14
ATOM 14008 N N . PHE A 1 21 ? -8.474 -5.053 -8.292 1.00 0.00 21 PHE A N 14
ATOM 14009 C CA . PHE A 1 21 ? -8.881 -3.968 -9.235 1.00 0.00 21 PHE A CA 14
ATOM 14010 C C . PHE A 1 21 ? -7.696 -3.076 -9.563 1.00 0.00 21 PHE A C 14
ATOM 14011 O O . PHE A 1 21 ? -7.246 -3.257 -10.672 1.00 0.00 21 PHE A O 14
ATOM 14019 N N . ARG A 1 22 ? -7.098 -2.229 -8.718 1.00 0.00 22 ARG A N 14
ATOM 14020 C CA . ARG A 1 22 ? -5.765 -1.597 -9.005 1.00 0.00 22 ARG A CA 14
ATOM 14021 C C . ARG A 1 22 ? -4.784 -2.460 -9.937 1.00 0.00 22 ARG A C 14
ATOM 14022 O O . ARG A 1 22 ? -4.424 -1.994 -11.022 1.00 0.00 22 ARG A O 14
ATOM 14030 N N . ALA A 1 23 ? -4.651 -3.799 -9.708 1.00 0.00 23 ALA A N 14
ATOM 14031 C CA . ALA A 1 23 ? -4.184 -4.782 -10.733 1.00 0.00 23 ALA A CA 14
ATOM 14032 C C . ALA A 1 23 ? -5.010 -4.880 -12.079 1.00 0.00 23 ALA A C 14
ATOM 14033 O O . ALA A 1 23 ? -4.567 -4.361 -13.100 1.00 0.00 23 ALA A O 14
ATOM 14035 N N . GLU A 1 24 ? -6.189 -5.521 -12.091 1.00 0.00 24 GLU A N 14
ATOM 14036 C CA . GLU A 1 24 ? -7.096 -5.654 -13.284 1.00 0.00 24 GLU A CA 14
ATOM 14037 C C . GLU A 1 24 ? -7.630 -4.336 -13.960 1.00 0.00 24 GLU A C 14
ATOM 14038 O O . GLU A 1 24 ? -7.601 -4.205 -15.183 1.00 0.00 24 GLU A O 14
ATOM 14044 N N . ALA A 1 25 ? -8.116 -3.384 -13.150 1.00 0.00 25 ALA A N 14
ATOM 14045 C CA . ALA A 1 25 ? -8.293 -1.952 -13.500 1.00 0.00 25 ALA A CA 14
ATOM 14046 C C . ALA A 1 25 ? -7.131 -1.278 -14.342 1.00 0.00 25 ALA A C 14
ATOM 14047 O O . ALA A 1 25 ? -7.422 -0.607 -15.333 1.00 0.00 25 ALA A O 14
ATOM 14049 N N . ASN A 1 26 ? -5.835 -1.470 -13.974 1.00 0.00 26 ASN A N 14
ATOM 14050 C CA . ASN A 1 26 ? -4.681 -1.098 -14.859 1.00 0.00 26 ASN A CA 14
ATOM 14051 C C . ASN A 1 26 ? -4.323 -2.076 -16.037 1.00 0.00 26 ASN A C 14
ATOM 14052 O O . ASN A 1 26 ? -3.904 -1.622 -17.103 1.00 0.00 26 ASN A O 14
ATOM 14057 N N . GLY A 1 27 ? -4.330 -3.394 -15.791 1.00 0.00 27 GLY A N 14
ATOM 14058 C CA . GLY A 1 27 ? -3.467 -4.367 -16.532 1.00 0.00 27 GLY A CA 14
ATOM 14059 C C . GLY A 1 27 ? -2.159 -4.867 -15.846 1.00 0.00 27 GLY A C 14
ATOM 14060 O O . GLY A 1 27 ? -1.241 -5.303 -16.540 1.00 0.00 27 GLY A O 14
ATOM 14061 N N . ARG A 1 28 ? -2.076 -4.866 -14.507 1.00 0.00 28 ARG A N 14
ATOM 14062 C CA . ARG A 1 28 ? -1.049 -5.615 -13.735 1.00 0.00 28 ARG A CA 14
ATOM 14063 C C . ARG A 1 28 ? -1.757 -6.890 -13.159 1.00 0.00 28 ARG A C 14
ATOM 14064 O O . ARG A 1 28 ? -2.979 -6.943 -12.979 1.00 0.00 28 ARG A O 14
ATOM 14072 N N . SER A 1 29 ? -1.008 -7.956 -12.875 1.00 0.00 29 SER A N 14
ATOM 14073 C CA . SER A 1 29 ? -1.611 -9.223 -12.344 1.00 0.00 29 SER A CA 14
ATOM 14074 C C . SER A 1 29 ? -1.058 -9.365 -10.916 1.00 0.00 29 SER A C 14
ATOM 14075 O O . SER A 1 29 ? 0.157 -9.312 -10.795 1.00 0.00 29 SER A O 14
ATOM 14078 N N . MET A 1 30 ? -1.837 -9.386 -9.820 1.00 0.00 30 MET A N 14
ATOM 14079 C CA . MET A 1 30 ? -1.353 -8.799 -8.527 1.00 0.00 30 MET A CA 14
ATOM 14080 C C . MET A 1 30 ? 0.074 -9.162 -8.012 1.00 0.00 30 MET A C 14
ATOM 14081 O O . MET A 1 30 ? 0.731 -8.262 -7.532 1.00 0.00 30 MET A O 14
ATOM 14086 N N . ASN A 1 31 ? 0.663 -10.356 -8.128 1.00 0.00 31 ASN A N 14
ATOM 14087 C CA . ASN A 1 31 ? 2.150 -10.477 -7.970 1.00 0.00 31 ASN A CA 14
ATOM 14088 C C . ASN A 1 31 ? 3.021 -9.382 -8.743 1.00 0.00 31 ASN A C 14
ATOM 14089 O O . ASN A 1 31 ? 3.811 -8.689 -8.105 1.00 0.00 31 ASN A O 14
ATOM 14094 N N . SER A 1 32 ? 2.715 -9.094 -10.022 1.00 0.00 32 SER A N 14
ATOM 14095 C CA . SER A 1 32 ? 2.855 -7.727 -10.620 1.00 0.00 32 SER A CA 14
ATOM 14096 C C . SER A 1 32 ? 2.245 -6.517 -9.833 1.00 0.00 32 SER A C 14
ATOM 14097 O O . SER A 1 32 ? 3.044 -5.778 -9.261 1.00 0.00 32 SER A O 14
ATOM 14100 N N . GLU A 1 33 ? 0.922 -6.261 -9.748 1.00 0.00 33 GLU A N 14
ATOM 14101 C CA . GLU A 1 33 ? 0.430 -5.000 -9.066 1.00 0.00 33 GLU A CA 14
ATOM 14102 C C . GLU A 1 33 ? 0.855 -4.801 -7.595 1.00 0.00 33 GLU A C 14
ATOM 14103 O O . GLU A 1 33 ? 1.374 -3.750 -7.240 1.00 0.00 33 GLU A O 14
ATOM 14109 N N . LEU A 1 34 ? 0.514 -5.776 -6.730 1.00 0.00 34 LEU A N 14
ATOM 14110 C CA . LEU A 1 34 ? 0.973 -5.873 -5.344 1.00 0.00 34 LEU A CA 14
ATOM 14111 C C . LEU A 1 34 ? 2.489 -5.528 -5.337 1.00 0.00 34 LEU A C 14
ATOM 14112 O O . LEU A 1 34 ? 2.796 -4.537 -4.707 1.00 0.00 34 LEU A O 14
ATOM 14117 N N . LEU A 1 35 ? 3.418 -6.140 -6.133 1.00 0.00 35 LEU A N 14
ATOM 14118 C CA . LEU A 1 35 ? 4.821 -5.652 -6.151 1.00 0.00 35 LEU A CA 14
ATOM 14119 C C . LEU A 1 35 ? 5.027 -4.200 -6.647 1.00 0.00 35 LEU A C 14
ATOM 14120 O O . LEU A 1 35 ? 5.784 -3.452 -6.043 1.00 0.00 35 LEU A O 14
ATOM 14125 N N . GLN A 1 36 ? 4.372 -3.789 -7.725 1.00 0.00 36 GLN A N 14
ATOM 14126 C CA . GLN A 1 36 ? 4.433 -2.379 -8.203 1.00 0.00 36 GLN A CA 14
ATOM 14127 C C . GLN A 1 36 ? 3.932 -1.313 -7.194 1.00 0.00 36 GLN A C 14
ATOM 14128 O O . GLN A 1 36 ? 4.628 -0.320 -7.008 1.00 0.00 36 GLN A O 14
ATOM 14134 N N . ILE A 1 37 ? 2.804 -1.521 -6.507 1.00 0.00 37 ILE A N 14
ATOM 14135 C CA . ILE A 1 37 ? 2.442 -0.710 -5.323 1.00 0.00 37 ILE A CA 14
ATOM 14136 C C . ILE A 1 37 ? 3.230 -1.023 -4.009 1.00 0.00 37 ILE A C 14
ATOM 14137 O O . ILE A 1 37 ? 3.045 -0.237 -3.111 1.00 0.00 37 ILE A O 14
ATOM 14142 N N . VAL A 1 38 ? 3.869 -2.182 -3.794 1.00 0.00 38 VAL A N 14
ATOM 14143 C CA . VAL A 1 38 ? 4.553 -2.599 -2.527 1.00 0.00 38 VAL A CA 14
ATOM 14144 C C . VAL A 1 38 ? 6.056 -2.141 -2.554 1.00 0.00 38 VAL A C 14
ATOM 14145 O O . VAL A 1 38 ? 6.556 -1.555 -1.597 1.00 0.00 38 VAL A O 14
ATOM 14149 N N . GLN A 1 39 ? 6.781 -2.419 -3.667 1.00 0.00 39 GLN A N 14
ATOM 14150 C CA . GLN A 1 39 ? 7.999 -1.664 -4.064 1.00 0.00 39 GLN A CA 14
ATOM 14151 C C . GLN A 1 39 ? 7.732 -0.127 -4.185 1.00 0.00 39 GLN A C 14
ATOM 14152 O O . GLN A 1 39 ? 8.493 0.656 -3.607 1.00 0.00 39 GLN A O 14
ATOM 14158 N N . ASP A 1 40 ? 6.598 0.302 -4.807 1.00 0.00 40 ASP A N 14
ATOM 14159 C CA . ASP A 1 40 ? 6.038 1.656 -4.537 1.00 0.00 40 ASP A CA 14
ATOM 14160 C C . ASP A 1 40 ? 5.589 2.004 -3.072 1.00 0.00 40 ASP A C 14
ATOM 14161 O O . ASP A 1 40 ? 5.719 3.152 -2.662 1.00 0.00 40 ASP A O 14
ATOM 14166 N N . ALA A 1 41 ? 5.173 1.050 -2.233 1.00 0.00 41 ALA A N 14
ATOM 14167 C CA . ALA A 1 41 ? 4.729 1.316 -0.832 1.00 0.00 41 ALA A CA 14
ATOM 14168 C C . ALA A 1 41 ? 5.891 1.623 0.160 1.00 0.00 41 ALA A C 14
ATOM 14169 O O . ALA A 1 41 ? 5.858 2.592 0.914 1.00 0.00 41 ALA A O 14
ATOM 14171 N N . LEU A 1 42 ? 6.933 0.798 0.124 1.00 0.00 42 LEU A N 14
ATOM 14172 C CA . LEU A 1 42 ? 8.176 0.981 0.923 1.00 0.00 42 LEU A CA 14
ATOM 14173 C C . LEU A 1 42 ? 9.152 2.071 0.349 1.00 0.00 42 LEU A C 14
ATOM 14174 O O . LEU A 1 42 ? 9.824 2.754 1.124 1.00 0.00 42 LEU A O 14
ATOM 14179 N N . SER A 1 43 ? 9.236 2.218 -0.989 1.00 0.00 43 SER A N 14
ATOM 14180 C CA . SER A 1 43 ? 10.007 3.310 -1.651 1.00 0.00 43 SER A CA 14
ATOM 14181 C C . SER A 1 43 ? 9.184 4.066 -2.755 1.00 0.00 43 SER A C 14
ATOM 14182 O O . SER A 1 43 ? 9.487 3.987 -3.948 1.00 0.00 43 SER A O 14
ATOM 14185 N N . LYS A 1 44 ? 8.150 4.821 -2.338 1.00 0.00 44 LYS A N 14
ATOM 14186 C CA . LYS A 1 44 ? 7.370 5.721 -3.252 1.00 0.00 44 LYS A CA 14
ATOM 14187 C C . LYS A 1 44 ? 8.052 6.839 -4.141 1.00 0.00 44 LYS A C 14
ATOM 14188 O O . LYS A 1 44 ? 8.160 6.623 -5.355 1.00 0.00 44 LYS A O 14
ATOM 14194 N N . PRO A 1 45 ? 8.328 8.095 -3.688 1.00 0.00 45 PRO A N 14
ATOM 14195 C CA . PRO A 1 45 ? 7.761 9.273 -4.403 1.00 0.00 45 PRO A CA 14
ATOM 14196 C C . PRO A 1 45 ? 8.469 9.810 -5.683 1.00 0.00 45 PRO A C 14
ATOM 14197 O O . PRO A 1 45 ? 9.691 9.945 -5.761 1.00 0.00 45 PRO A O 14
ATOM 14201 N N . SER A 1 46 ? 7.653 10.349 -6.597 1.00 0.00 46 SER A N 14
ATOM 14202 C CA . SER A 1 46 ? 7.897 11.719 -7.133 1.00 0.00 46 SER A CA 14
ATOM 14203 C C . SER A 1 46 ? 7.233 12.784 -6.173 1.00 0.00 46 SER A C 14
ATOM 14204 O O . SER A 1 46 ? 6.016 12.987 -6.278 1.00 0.00 46 SER A O 14
ATOM 14207 N N . PRO A 1 47 ? 7.925 13.441 -5.187 1.00 0.00 47 PRO A N 14
ATOM 14208 C CA . PRO A 1 47 ? 7.241 14.221 -4.110 1.00 0.00 47 PRO A CA 14
ATOM 14209 C C . PRO A 1 47 ? 6.966 15.713 -4.470 1.00 0.00 47 PRO A C 14
ATOM 14210 O O . PRO A 1 47 ? 7.599 16.633 -3.943 1.00 0.00 47 PRO A O 14
ATOM 14214 N N . VAL A 1 48 ? 6.041 15.938 -5.412 1.00 0.00 48 VAL A N 14
ATOM 14215 C CA . VAL A 1 48 ? 5.993 17.252 -6.144 1.00 0.00 48 VAL A CA 14
ATOM 14216 C C . VAL A 1 48 ? 4.567 17.851 -6.361 1.00 0.00 48 VAL A C 14
ATOM 14217 O O . VAL A 1 48 ? 4.275 18.977 -5.949 1.00 0.00 48 VAL A O 14
ATOM 14221 N N . THR A 1 49 ? 3.708 17.152 -7.097 1.00 0.00 49 THR A N 14
ATOM 14222 C CA . THR A 1 49 ? 2.638 17.789 -7.920 1.00 0.00 49 THR A CA 14
ATOM 14223 C C . THR A 1 49 ? 1.267 17.863 -7.171 1.00 0.00 49 THR A C 14
ATOM 14224 O O . THR A 1 49 ? 0.372 17.028 -7.329 1.00 0.00 49 THR A O 14
ATOM 14228 N N . GLY A 1 50 ? 1.148 18.883 -6.303 1.00 0.00 50 GLY A N 14
ATOM 14229 C CA . GLY A 1 50 ? 0.044 18.959 -5.295 1.00 0.00 50 GLY A CA 14
ATOM 14230 C C . GLY A 1 50 ? 0.082 18.015 -4.062 1.00 0.00 50 GLY A C 14
ATOM 14231 O O . GLY A 1 50 ? -0.955 17.799 -3.433 1.00 0.00 50 GLY A O 14
ATOM 14232 N N . TYR A 1 51 ? 1.247 17.459 -3.708 1.00 0.00 51 TYR A N 14
ATOM 14233 C CA . TYR A 1 51 ? 1.335 16.296 -2.782 1.00 0.00 51 TYR A CA 14
ATOM 14234 C C . TYR A 1 51 ? 1.748 16.722 -1.326 1.00 0.00 51 TYR A C 14
ATOM 14235 O O . TYR A 1 51 ? 2.875 16.495 -0.874 1.00 0.00 51 TYR A O 14
ATOM 14244 N N . ARG A 1 52 ? 0.792 17.288 -0.562 1.00 0.00 52 ARG A N 14
ATOM 14245 C CA . ARG A 1 52 ? 0.969 17.608 0.889 1.00 0.00 52 ARG A CA 14
ATOM 14246 C C . ARG A 1 52 ? 0.458 16.424 1.789 1.00 0.00 52 ARG A C 14
ATOM 14247 O O . ARG A 1 52 ? -0.744 16.286 2.034 1.00 0.00 52 ARG A O 14
ATOM 14255 N N . ASN A 1 53 ? 1.362 15.511 2.202 1.00 0.00 53 ASN A N 14
ATOM 14256 C CA . ASN A 1 53 ? 0.963 14.099 2.519 1.00 0.00 53 ASN A CA 14
ATOM 14257 C C . ASN A 1 53 ? 2.009 13.307 3.421 1.00 0.00 53 ASN A C 14
ATOM 14258 O O . ASN A 1 53 ? 1.732 13.092 4.598 1.00 0.00 53 ASN A O 14
ATOM 14263 N N . ASP A 1 54 ? 3.153 12.759 2.933 1.00 0.00 54 ASP A N 14
ATOM 14264 C CA . ASP A 1 54 ? 3.576 11.347 3.289 1.00 0.00 54 ASP A CA 14
ATOM 14265 C C . ASP A 1 54 ? 3.753 10.257 2.191 1.00 0.00 54 ASP A C 14
ATOM 14266 O O . ASP A 1 54 ? 4.422 9.237 2.332 1.00 0.00 54 ASP A O 14
ATOM 14271 N N . ALA A 1 55 ? 2.821 10.300 1.250 1.00 0.00 55 ALA A N 14
ATOM 14272 C CA . ALA A 1 55 ? 1.438 9.804 1.454 1.00 0.00 55 ALA A CA 14
ATOM 14273 C C . ALA A 1 55 ? 0.664 10.027 2.723 1.00 0.00 55 ALA A C 14
ATOM 14274 O O . ALA A 1 55 ? 1.271 9.392 3.521 1.00 0.00 55 ALA A O 14
ATOM 14276 N N . GLU A 1 56 ? -0.423 10.742 3.040 1.00 0.00 56 GLU A N 14
ATOM 14277 C CA . GLU A 1 56 ? -0.832 11.019 4.476 1.00 0.00 56 GLU A CA 14
ATOM 14278 C C . GLU A 1 56 ? -0.778 10.059 5.748 1.00 0.00 56 GLU A C 14
ATOM 14279 O O . GLU A 1 56 ? -1.608 9.691 6.582 1.00 0.00 56 GLU A O 14
ATOM 14285 N N . ARG A 1 57 ? 0.389 9.603 5.940 1.00 0.00 57 ARG A N 14
ATOM 14286 C CA . ARG A 1 57 ? 0.606 8.262 5.592 1.00 0.00 57 ARG A CA 14
ATOM 14287 C C . ARG A 1 57 ? 2.252 8.245 5.603 1.00 0.00 57 ARG A C 14
ATOM 14288 O O . ARG A 1 57 ? 2.940 8.819 6.444 1.00 0.00 57 ARG A O 14
ATOM 14296 N N . LEU A 1 58 ? 2.931 7.611 4.638 1.00 0.00 58 LEU A N 14
ATOM 14297 C CA . LEU A 1 58 ? 2.710 6.152 4.400 1.00 0.00 58 LEU A CA 14
ATOM 14298 C C . LEU A 1 58 ? 2.185 5.217 5.570 1.00 0.00 58 LEU A C 14
ATOM 14299 O O . LEU A 1 58 ? 2.707 4.169 5.931 1.00 0.00 58 LEU A O 14
ATOM 14304 N N . ALA A 1 59 ? 1.061 5.724 6.089 1.00 0.00 59 ALA A N 14
ATOM 14305 C CA . ALA A 1 59 ? 0.126 5.193 7.122 1.00 0.00 59 ALA A CA 14
ATOM 14306 C C . ALA A 1 59 ? -0.022 5.818 8.536 1.00 0.00 59 ALA A C 14
ATOM 14307 O O . ALA A 1 59 ? 0.234 5.111 9.496 1.00 0.00 59 ALA A O 14
ATOM 14309 N N . ASP A 1 60 ? -0.298 7.119 8.777 1.00 0.00 60 ASP A N 14
ATOM 14310 C CA . ASP A 1 60 ? 0.394 7.800 9.904 1.00 0.00 60 ASP A CA 14
ATOM 14311 C C . ASP A 1 60 ? 1.937 7.600 9.997 1.00 0.00 60 ASP A C 14
ATOM 14312 O O . ASP A 1 60 ? 2.405 7.453 11.149 1.00 0.00 60 ASP A O 14
ATOM 14317 N N . GLU A 1 61 ? 2.605 7.234 8.847 1.00 0.00 61 GLU A N 14
ATOM 14318 C CA . GLU A 1 61 ? 3.666 6.236 8.884 1.00 0.00 61 GLU A CA 14
ATOM 14319 C C . GLU A 1 61 ? 3.165 4.697 8.617 1.00 0.00 61 GLU A C 14
ATOM 14320 O O . GLU A 1 61 ? 2.330 3.998 9.215 1.00 0.00 61 GLU A O 14
ATOM 14326 N N . GLN A 1 62 ? 4.151 3.925 8.356 1.00 0.00 62 GLN A N 14
ATOM 14327 C CA . GLN A 1 62 ? 4.911 3.276 9.475 1.00 0.00 62 GLN A CA 14
ATOM 14328 C C . GLN A 1 62 ? 4.446 3.462 10.969 1.00 0.00 62 GLN A C 14
ATOM 14329 O O . GLN A 1 62 ? 4.582 2.533 11.740 1.00 0.00 62 GLN A O 14
ATOM 14335 N N . SER A 1 63 ? 3.749 4.555 11.336 1.00 0.00 63 SER A N 14
ATOM 14336 C CA . SER A 1 63 ? 2.839 4.636 12.391 1.00 0.00 63 SER A CA 14
ATOM 14337 C C . SER A 1 63 ? 3.088 5.564 13.547 1.00 0.00 63 SER A C 14
ATOM 14338 O O . SER A 1 63 ? 4.004 6.371 13.670 1.00 0.00 63 SER A O 14
ATOM 14341 N N . GLU A 1 64 ? 2.068 5.545 14.334 1.00 0.00 64 GLU A N 14
ATOM 14342 C CA . GLU A 1 64 ? 1.315 4.247 14.781 1.00 0.00 64 GLU A CA 14
ATOM 14343 C C . GLU A 1 64 ? 1.498 2.608 14.374 1.00 0.00 64 GLU A C 14
ATOM 14344 O O . GLU A 1 64 ? 1.135 1.832 15.248 1.00 0.00 64 GLU A O 14
ATOM 14350 N N . LEU A 1 65 ? 2.003 1.985 13.197 1.00 0.00 65 LEU A N 14
ATOM 14351 C CA . LEU A 1 65 ? 2.395 0.543 13.100 1.00 0.00 65 LEU A CA 14
ATOM 14352 C C . LEU A 1 65 ? 3.631 0.185 14.041 1.00 0.00 65 LEU A C 14
ATOM 14353 O O . LEU A 1 65 ? 3.582 -0.753 14.830 1.00 0.00 65 LEU A O 14
ATOM 14358 N N . VAL A 1 66 ? 4.714 0.973 13.932 1.00 0.00 66 VAL A N 14
ATOM 14359 C CA . VAL A 1 66 ? 5.810 1.230 14.919 1.00 0.00 66 VAL A CA 14
ATOM 14360 C C . VAL A 1 66 ? 6.031 0.314 16.178 1.00 0.00 66 VAL A C 14
ATOM 14361 O O . VAL A 1 66 ? 6.730 -0.693 16.076 1.00 0.00 66 VAL A O 14
ATOM 14365 N N . ALA B 1 1 ? -11.540 -19.100 -2.255 1.00 0.00 1 ALA B N 14
ATOM 14366 C CA . ALA B 1 1 ? -12.866 -18.604 -1.816 1.00 0.00 1 ALA B CA 14
ATOM 14367 C C . ALA B 1 1 ? -12.974 -17.047 -1.806 1.00 0.00 1 ALA B C 14
ATOM 14368 O O . ALA B 1 1 ? -12.102 -16.338 -1.293 1.00 0.00 1 ALA B O 14
ATOM 14370 N N . ARG B 1 2 ? -14.082 -16.509 -2.346 1.00 0.00 2 ARG B N 14
ATOM 14371 C CA . ARG B 1 2 ? -14.321 -15.036 -2.410 1.00 0.00 2 ARG B CA 14
ATOM 14372 C C . ARG B 1 2 ? -14.871 -14.434 -1.071 1.00 0.00 2 ARG B C 14
ATOM 14373 O O . ARG B 1 2 ? -16.061 -14.157 -0.904 1.00 0.00 2 ARG B O 14
ATOM 14381 N N . ASP B 1 3 ? -13.953 -14.224 -0.119 1.00 0.00 3 ASP B N 14
ATOM 14382 C CA . ASP B 1 3 ? -14.244 -13.656 1.231 1.00 0.00 3 ASP B CA 14
ATOM 14383 C C . ASP B 1 3 ? -12.964 -13.135 1.962 1.00 0.00 3 ASP B C 14
ATOM 14384 O O . ASP B 1 3 ? -12.912 -11.997 2.434 1.00 0.00 3 ASP B O 14
ATOM 14389 N N . ASP B 1 4 ? -11.915 -13.958 2.009 1.00 0.00 4 ASP B N 14
ATOM 14390 C CA . ASP B 1 4 ? -10.525 -13.493 2.215 1.00 0.00 4 ASP B CA 14
ATOM 14391 C C . ASP B 1 4 ? -9.506 -14.365 1.406 1.00 0.00 4 ASP B C 14
ATOM 14392 O O . ASP B 1 4 ? -9.004 -15.347 1.962 1.00 0.00 4 ASP B O 14
ATOM 14397 N N . PRO B 1 5 ? -9.198 -14.112 0.101 1.00 0.00 5 PRO B N 14
ATOM 14398 C CA . PRO B 1 5 ? -8.589 -15.140 -0.778 1.00 0.00 5 PRO B CA 14
ATOM 14399 C C . PRO B 1 5 ? -7.037 -15.139 -0.756 1.00 0.00 5 PRO B C 14
ATOM 14400 O O . PRO B 1 5 ? -6.382 -14.090 -0.737 1.00 0.00 5 PRO B O 14
ATOM 14404 N N . HIS B 1 6 ? -6.490 -16.355 -0.785 1.00 0.00 6 HIS B N 14
ATOM 14405 C CA . HIS B 1 6 ? -5.033 -16.612 -0.733 1.00 0.00 6 HIS B CA 14
ATOM 14406 C C . HIS B 1 6 ? -4.366 -16.483 -2.140 1.00 0.00 6 HIS B C 14
ATOM 14407 O O . HIS B 1 6 ? -4.774 -17.170 -3.084 1.00 0.00 6 HIS B O 14
ATOM 14414 N N . PHE B 1 7 ? -3.279 -15.704 -2.280 1.00 0.00 7 PHE B N 14
ATOM 14415 C CA . PHE B 1 7 ? -2.290 -15.944 -3.363 1.00 0.00 7 PHE B CA 14
ATOM 14416 C C . PHE B 1 7 ? -0.840 -15.999 -2.786 1.00 0.00 7 PHE B C 14
ATOM 14417 O O . PHE B 1 7 ? -0.477 -15.285 -1.843 1.00 0.00 7 PHE B O 14
ATOM 14425 N N . ASN B 1 8 ? 0.028 -16.830 -3.387 1.00 0.00 8 ASN B N 14
ATOM 14426 C CA . ASN B 1 8 ? 1.483 -16.819 -3.070 1.00 0.00 8 ASN B CA 14
ATOM 14427 C C . ASN B 1 8 ? 2.170 -15.525 -3.609 1.00 0.00 8 ASN B C 14
ATOM 14428 O O . ASN B 1 8 ? 2.731 -15.511 -4.710 1.00 0.00 8 ASN B O 14
ATOM 14433 N N . PHE B 1 9 ? 2.150 -14.431 -2.818 1.00 0.00 9 PHE B N 14
ATOM 14434 C CA . PHE B 1 9 ? 3.067 -13.309 -3.025 1.00 0.00 9 PHE B CA 14
ATOM 14435 C C . PHE B 1 9 ? 4.517 -13.707 -2.644 1.00 0.00 9 PHE B C 14
ATOM 14436 O O . PHE B 1 9 ? 4.819 -14.646 -1.911 1.00 0.00 9 PHE B O 14
ATOM 14444 N N . ARG B 1 10 ? 5.415 -13.012 -3.299 1.00 0.00 10 ARG B N 14
ATOM 14445 C CA . ARG B 1 10 ? 6.823 -13.448 -3.446 1.00 0.00 10 ARG B CA 14
ATOM 14446 C C . ARG B 1 10 ? 7.672 -12.229 -3.870 1.00 0.00 10 ARG B C 14
ATOM 14447 O O . ARG B 1 10 ? 7.362 -11.516 -4.835 1.00 0.00 10 ARG B O 14
ATOM 14455 N N . MET B 1 11 ? 8.725 -11.972 -3.109 1.00 0.00 11 MET B N 14
ATOM 14456 C CA . MET B 1 11 ? 9.316 -10.615 -3.056 1.00 0.00 11 MET B CA 14
ATOM 14457 C C . MET B 1 11 ? 10.849 -10.671 -3.352 1.00 0.00 11 MET B C 14
ATOM 14458 O O . MET B 1 11 ? 11.571 -11.207 -2.502 1.00 0.00 11 MET B O 14
ATOM 14463 N N . PRO B 1 12 ? 11.410 -10.080 -4.458 1.00 0.00 12 PRO B N 14
ATOM 14464 C CA . PRO B 1 12 ? 12.865 -9.748 -4.554 1.00 0.00 12 PRO B CA 14
ATOM 14465 C C . PRO B 1 12 ? 13.504 -9.136 -3.272 1.00 0.00 12 PRO B C 14
ATOM 14466 O O . PRO B 1 12 ? 12.821 -8.458 -2.493 1.00 0.00 12 PRO B O 14
ATOM 14470 N N . MET B 1 13 ? 14.759 -9.484 -2.960 1.00 0.00 13 MET B N 14
ATOM 14471 C CA . MET B 1 13 ? 15.181 -9.535 -1.529 1.00 0.00 13 MET B CA 14
ATOM 14472 C C . MET B 1 13 ? 15.121 -8.204 -0.714 1.00 0.00 13 MET B C 14
ATOM 14473 O O . MET B 1 13 ? 14.704 -8.240 0.443 1.00 0.00 13 MET B O 14
ATOM 14478 N N . GLU B 1 14 ? 15.412 -7.041 -1.317 1.00 0.00 14 GLU B N 14
ATOM 14479 C CA . GLU B 1 14 ? 15.035 -5.729 -0.721 1.00 0.00 14 GLU B CA 14
ATOM 14480 C C . GLU B 1 14 ? 13.508 -5.488 -0.460 1.00 0.00 14 GLU B C 14
ATOM 14481 O O . GLU B 1 14 ? 13.199 -4.976 0.603 1.00 0.00 14 GLU B O 14
ATOM 14487 N N . VAL B 1 15 ? 12.549 -5.855 -1.334 1.00 0.00 15 VAL B N 14
ATOM 14488 C CA . VAL B 1 15 ? 11.084 -5.804 -1.007 1.00 0.00 15 VAL B CA 14
ATOM 14489 C C . VAL B 1 15 ? 10.717 -6.684 0.199 1.00 0.00 15 VAL B C 14
ATOM 14490 O O . VAL B 1 15 ? 10.007 -6.191 1.065 1.00 0.00 15 VAL B O 14
ATOM 14494 N N . ARG B 1 16 ? 11.138 -7.956 0.272 1.00 0.00 16 ARG B N 14
ATOM 14495 C CA . ARG B 1 16 ? 10.832 -8.762 1.466 1.00 0.00 16 ARG B CA 14
ATOM 14496 C C . ARG B 1 16 ? 11.621 -8.377 2.723 1.00 0.00 16 ARG B C 14
ATOM 14497 O O . ARG B 1 16 ? 11.002 -8.295 3.766 1.00 0.00 16 ARG B O 14
ATOM 14505 N N . GLU B 1 17 ? 12.912 -8.069 2.695 1.00 0.00 17 GLU B N 14
ATOM 14506 C CA . GLU B 1 17 ? 13.569 -7.428 3.837 1.00 0.00 17 GLU B CA 14
ATOM 14507 C C . GLU B 1 17 ? 13.001 -6.015 4.224 1.00 0.00 17 GLU B C 14
ATOM 14508 O O . GLU B 1 17 ? 12.911 -5.735 5.409 1.00 0.00 17 GLU B O 14
ATOM 14514 N N . LYS B 1 18 ? 12.552 -5.162 3.288 1.00 0.00 18 LYS B N 14
ATOM 14515 C CA . LYS B 1 18 ? 11.727 -3.968 3.606 1.00 0.00 18 LYS B CA 14
ATOM 14516 C C . LYS B 1 18 ? 10.303 -4.289 4.164 1.00 0.00 18 LYS B C 14
ATOM 14517 O O . LYS B 1 18 ? 9.998 -3.861 5.272 1.00 0.00 18 LYS B O 14
ATOM 14523 N N . LEU B 1 19 ? 9.466 -5.070 3.470 1.00 0.00 19 LEU B N 14
ATOM 14524 C CA . LEU B 1 19 ? 8.119 -5.494 3.928 1.00 0.00 19 LEU B CA 14
ATOM 14525 C C . LEU B 1 19 ? 8.073 -6.413 5.195 1.00 0.00 19 LEU B C 14
ATOM 14526 O O . LEU B 1 19 ? 7.190 -6.272 6.046 1.00 0.00 19 LEU B O 14
ATOM 14531 N N . LYS B 1 20 ? 9.039 -7.330 5.334 1.00 0.00 20 LYS B N 14
ATOM 14532 C CA . LYS B 1 20 ? 9.199 -8.219 6.485 1.00 0.00 20 LYS B CA 14
ATOM 14533 C C . LYS B 1 20 ? 10.047 -7.595 7.647 1.00 0.00 20 LYS B C 14
ATOM 14534 O O . LYS B 1 20 ? 9.846 -8.027 8.772 1.00 0.00 20 LYS B O 14
ATOM 14540 N N . PHE B 1 21 ? 10.970 -6.617 7.448 1.00 0.00 21 PHE B N 14
ATOM 14541 C CA . PHE B 1 21 ? 11.422 -5.707 8.546 1.00 0.00 21 PHE B CA 14
ATOM 14542 C C . PHE B 1 21 ? 10.277 -4.829 9.020 1.00 0.00 21 PHE B C 14
ATOM 14543 O O . PHE B 1 21 ? 9.813 -5.172 10.083 1.00 0.00 21 PHE B O 14
ATOM 14551 N N . ARG B 1 22 ? 9.738 -3.820 8.325 1.00 0.00 22 ARG B N 14
ATOM 14552 C CA . ARG B 1 22 ? 8.355 -3.289 8.581 1.00 0.00 22 ARG B CA 14
ATOM 14553 C C . ARG B 1 22 ? 7.416 -4.197 9.497 1.00 0.00 22 ARG B C 14
ATOM 14554 O O . ARG B 1 22 ? 7.153 -3.859 10.655 1.00 0.00 22 ARG B O 14
ATOM 14562 N N . ALA B 1 23 ? 7.200 -5.476 9.096 1.00 0.00 23 ALA B N 14
ATOM 14563 C CA . ALA B 1 23 ? 6.718 -6.547 10.008 1.00 0.00 23 ALA B CA 14
ATOM 14564 C C . ALA B 1 23 ? 7.590 -6.865 11.298 1.00 0.00 23 ALA B C 14
ATOM 14565 O O . ALA B 1 23 ? 7.226 -6.442 12.395 1.00 0.00 23 ALA B O 14
ATOM 14567 N N . GLU B 1 24 ? 8.711 -7.592 11.180 1.00 0.00 24 GLU B N 14
ATOM 14568 C CA . GLU B 1 24 ? 9.643 -7.959 12.301 1.00 0.00 24 GLU B CA 14
ATOM 14569 C C . GLU B 1 24 ? 10.359 -6.809 13.101 1.00 0.00 24 GLU B C 14
ATOM 14570 O O . GLU B 1 24 ? 10.450 -6.874 14.328 1.00 0.00 24 GLU B O 14
ATOM 14576 N N . ALA B 1 25 ? 10.865 -5.777 12.407 1.00 0.00 25 ALA B N 14
ATOM 14577 C CA . ALA B 1 25 ? 11.156 -4.428 12.962 1.00 0.00 25 ALA B CA 14
ATOM 14578 C C . ALA B 1 25 ? 10.094 -3.860 13.993 1.00 0.00 25 ALA B C 14
ATOM 14579 O O . ALA B 1 25 ? 10.481 -3.434 15.083 1.00 0.00 25 ALA B O 14
ATOM 14581 N N . ASN B 1 26 ? 8.772 -3.875 13.656 1.00 0.00 26 ASN B N 14
ATOM 14582 C CA . ASN B 1 26 ? 7.694 -3.465 14.612 1.00 0.00 26 ASN B CA 14
ATOM 14583 C C . ASN B 1 26 ? 7.226 -4.556 15.644 1.00 0.00 26 ASN B C 14
ATOM 14584 O O . ASN B 1 26 ? 7.018 -4.259 16.822 1.00 0.00 26 ASN B O 14
ATOM 14589 N N . GLY B 1 27 ? 6.927 -5.774 15.167 1.00 0.00 27 GLY B N 14
ATOM 14590 C CA . GLY B 1 27 ? 5.884 -6.657 15.778 1.00 0.00 27 GLY B CA 14
ATOM 14591 C C . GLY B 1 27 ? 4.553 -6.898 14.998 1.00 0.00 27 GLY B C 14
ATOM 14592 O O . GLY B 1 27 ? 3.606 -7.427 15.583 1.00 0.00 27 GLY B O 14
ATOM 14593 N N . ARG B 1 28 ? 4.463 -6.583 13.693 1.00 0.00 28 ARG B N 14
ATOM 14594 C CA . ARG B 1 28 ? 3.395 -7.106 12.795 1.00 0.00 28 ARG B CA 14
ATOM 14595 C C . ARG B 1 28 ? 4.045 -8.312 12.023 1.00 0.00 28 ARG B C 14
ATOM 14596 O O . ARG B 1 28 ? 5.266 -8.461 11.947 1.00 0.00 28 ARG B O 14
ATOM 14604 N N . SER B 1 29 ? 3.268 -9.269 11.522 1.00 0.00 29 SER B N 14
ATOM 14605 C CA . SER B 1 29 ? 3.845 -10.524 10.929 1.00 0.00 29 SER B CA 14
ATOM 14606 C C . SER B 1 29 ? 3.325 -10.581 9.486 1.00 0.00 29 SER B C 14
ATOM 14607 O O . SER B 1 29 ? 2.117 -10.632 9.355 1.00 0.00 29 SER B O 14
ATOM 14610 N N . MET B 1 30 ? 4.126 -10.437 8.418 1.00 0.00 30 MET B N 14
ATOM 14611 C CA . MET B 1 30 ? 3.669 -9.771 7.148 1.00 0.00 30 MET B CA 14
ATOM 14612 C C . MET B 1 30 ? 2.265 -10.059 6.539 1.00 0.00 30 MET B C 14
ATOM 14613 O O . MET B 1 30 ? 1.691 -9.173 5.917 1.00 0.00 30 MET B O 14
ATOM 14618 N N . ASN B 1 31 ? 1.664 -11.242 6.654 1.00 0.00 31 ASN B N 14
ATOM 14619 C CA . ASN B 1 31 ? 0.195 -11.336 6.486 1.00 0.00 31 ASN B CA 14
ATOM 14620 C C . ASN B 1 31 ? -0.636 -10.291 7.357 1.00 0.00 31 ASN B C 14
ATOM 14621 O O . ASN B 1 31 ? -1.312 -9.455 6.769 1.00 0.00 31 ASN B O 14
ATOM 14626 N N . SER B 1 32 ? -0.414 -10.196 8.686 1.00 0.00 32 SER B N 14
ATOM 14627 C CA . SER B 1 32 ? -0.496 -8.901 9.440 1.00 0.00 32 SER B CA 14
ATOM 14628 C C . SER B 1 32 ? 0.196 -7.667 8.792 1.00 0.00 32 SER B C 14
ATOM 14629 O O . SER B 1 32 ? -0.541 -6.848 8.252 1.00 0.00 32 SER B O 14
ATOM 14632 N N . GLU B 1 33 ? 1.524 -7.457 8.817 1.00 0.00 33 GLU B N 14
ATOM 14633 C CA . GLU B 1 33 ? 2.059 -6.113 8.403 1.00 0.00 33 GLU B CA 14
ATOM 14634 C C . GLU B 1 33 ? 1.902 -5.748 6.917 1.00 0.00 33 GLU B C 14
ATOM 14635 O O . GLU B 1 33 ? 1.493 -4.631 6.624 1.00 0.00 33 GLU B O 14
ATOM 14641 N N . LEU B 1 34 ? 2.344 -6.605 5.972 1.00 0.00 34 LEU B N 14
ATOM 14642 C CA . LEU B 1 34 ? 2.040 -6.395 4.554 1.00 0.00 34 LEU B CA 14
ATOM 14643 C C . LEU B 1 34 ? 0.498 -6.137 4.425 1.00 0.00 34 LEU B C 14
ATOM 14644 O O . LEU B 1 34 ? 0.214 -5.148 3.782 1.00 0.00 34 LEU B O 14
ATOM 14649 N N . LEU B 1 35 ? -0.494 -6.737 5.159 1.00 0.00 35 LEU B N 14
ATOM 14650 C CA . LEU B 1 35 ? -1.878 -6.174 5.153 1.00 0.00 35 LEU B CA 14
ATOM 14651 C C . LEU B 1 35 ? -2.023 -4.784 5.783 1.00 0.00 35 LEU B C 14
ATOM 14652 O O . LEU B 1 35 ? -2.611 -3.902 5.176 1.00 0.00 35 LEU B O 14
ATOM 14657 N N . GLN B 1 36 ? -1.528 -4.588 6.992 1.00 0.00 36 GLN B N 14
ATOM 14658 C CA . GLN B 1 36 ? -1.665 -3.305 7.711 1.00 0.00 36 GLN B CA 14
ATOM 14659 C C . GLN B 1 36 ? -0.981 -2.101 7.028 1.00 0.00 36 GLN B C 14
ATOM 14660 O O . GLN B 1 36 ? -1.624 -1.059 6.982 1.00 0.00 36 GLN B O 14
ATOM 14666 N N . ILE B 1 37 ? 0.210 -2.251 6.431 1.00 0.00 37 ILE B N 14
ATOM 14667 C CA . ILE B 1 37 ? 0.709 -1.333 5.388 1.00 0.00 37 ILE B CA 14
ATOM 14668 C C . ILE B 1 37 ? -0.022 -1.371 3.997 1.00 0.00 37 ILE B C 14
ATOM 14669 O O . ILE B 1 37 ? 0.064 -0.349 3.370 1.00 0.00 37 ILE B O 14
ATOM 14674 N N . VAL B 1 38 ? -0.568 -2.463 3.432 1.00 0.00 38 VAL B N 14
ATOM 14675 C CA . VAL B 1 38 ? -1.240 -2.531 2.078 1.00 0.00 38 VAL B CA 14
ATOM 14676 C C . VAL B 1 38 ? -2.692 -1.934 2.104 1.00 0.00 38 VAL B C 14
ATOM 14677 O O . VAL B 1 38 ? -3.050 -1.079 1.287 1.00 0.00 38 VAL B O 14
ATOM 14681 N N . GLN B 1 39 ? -3.512 -2.403 3.084 1.00 0.00 39 GLN B N 14
ATOM 14682 C CA . GLN B 1 39 ? -4.650 -1.641 3.650 1.00 0.00 39 GLN B CA 14
ATOM 14683 C C . GLN B 1 39 ? -4.253 -0.180 4.013 1.00 0.00 39 GLN B C 14
ATOM 14684 O O . GLN B 1 39 ? -4.959 0.716 3.562 1.00 0.00 39 GLN B O 14
ATOM 14690 N N . ASP B 1 40 ? -3.087 0.084 4.670 1.00 0.00 40 ASP B N 14
ATOM 14691 C CA . ASP B 1 40 ? -2.436 1.424 4.563 1.00 0.00 40 ASP B CA 14
ATOM 14692 C C . ASP B 1 40 ? -2.275 2.020 3.136 1.00 0.00 40 ASP B C 14
ATOM 14693 O O . ASP B 1 40 ? -2.712 3.143 2.874 1.00 0.00 40 ASP B O 14
ATOM 14698 N N . ALA B 1 41 ? -1.601 1.291 2.254 1.00 0.00 41 ALA B N 14
ATOM 14699 C CA . ALA B 1 41 ? -0.847 1.883 1.150 1.00 0.00 41 ALA B CA 14
ATOM 14700 C C . ALA B 1 41 ? -1.707 2.499 0.027 1.00 0.00 41 ALA B C 14
ATOM 14701 O O . ALA B 1 41 ? -1.512 3.661 -0.337 1.00 0.00 41 ALA B O 14
ATOM 14703 N N . LEU B 1 42 ? -2.747 1.770 -0.379 1.00 0.00 42 LEU B N 14
ATOM 14704 C CA . LEU B 1 42 ? -3.915 2.401 -1.056 1.00 0.00 42 LEU B CA 14
ATOM 14705 C C . LEU B 1 42 ? -5.062 2.985 -0.169 1.00 0.00 42 LEU B C 14
ATOM 14706 O O . LEU B 1 42 ? -5.725 3.918 -0.635 1.00 0.00 42 LEU B O 14
ATOM 14711 N N . SER B 1 43 ? -5.336 2.515 1.067 1.00 0.00 43 SER B N 14
ATOM 14712 C CA . SER B 1 43 ? -6.600 2.878 1.772 1.00 0.00 43 SER B CA 14
ATOM 14713 C C . SER B 1 43 ? -6.535 3.107 3.320 1.00 0.00 43 SER B C 14
ATOM 14714 O O . SER B 1 43 ? -7.545 2.806 3.973 1.00 0.00 43 SER B O 14
ATOM 14717 N N . LYS B 1 44 ? -5.485 3.720 3.930 1.00 0.00 44 LYS B N 14
ATOM 14718 C CA . LYS B 1 44 ? -5.660 4.242 5.349 1.00 0.00 44 LYS B CA 14
ATOM 14719 C C . LYS B 1 44 ? -5.826 5.795 5.534 1.00 0.00 44 LYS B C 14
ATOM 14720 O O . LYS B 1 44 ? -4.887 6.435 6.017 1.00 0.00 44 LYS B O 14
ATOM 14726 N N . PRO B 1 45 ? -7.053 6.386 5.409 1.00 0.00 45 PRO B N 14
ATOM 14727 C CA . PRO B 1 45 ? -7.553 7.453 6.328 1.00 0.00 45 PRO B CA 14
ATOM 14728 C C . PRO B 1 45 ? -7.623 7.054 7.848 1.00 0.00 45 PRO B C 14
ATOM 14729 O O . PRO B 1 45 ? -8.574 6.411 8.300 1.00 0.00 45 PRO B O 14
ATOM 14733 N N . SER B 1 46 ? -6.589 7.403 8.632 1.00 0.00 46 SER B N 14
ATOM 14734 C CA . SER B 1 46 ? -6.372 6.827 9.992 1.00 0.00 46 SER B CA 14
ATOM 14735 C C . SER B 1 46 ? -5.737 7.852 11.008 1.00 0.00 46 SER B C 14
ATOM 14736 O O . SER B 1 46 ? -4.505 7.987 10.983 1.00 0.00 46 SER B O 14
ATOM 14739 N N . PRO B 1 47 ? -6.456 8.559 11.938 1.00 0.00 47 PRO B N 14
ATOM 14740 C CA . PRO B 1 47 ? -7.952 8.605 12.029 1.00 0.00 47 PRO B CA 14
ATOM 14741 C C . PRO B 1 47 ? -8.669 9.782 11.273 1.00 0.00 47 PRO B C 14
ATOM 14742 O O . PRO B 1 47 ? -9.366 10.619 11.849 1.00 0.00 47 PRO B O 14
ATOM 14746 N N . VAL B 1 48 ? -8.512 9.783 9.946 1.00 0.00 48 VAL B N 14
ATOM 14747 C CA . VAL B 1 48 ? -9.195 10.731 8.988 1.00 0.00 48 VAL B CA 14
ATOM 14748 C C . VAL B 1 48 ? -8.861 12.260 9.211 1.00 0.00 48 VAL B C 14
ATOM 14749 O O . VAL B 1 48 ? -9.723 13.143 9.231 1.00 0.00 48 VAL B O 14
ATOM 14753 N N . THR B 1 49 ? -7.573 12.573 9.355 1.00 0.00 49 THR B N 14
ATOM 14754 C CA . THR B 1 49 ? -7.107 13.903 9.862 1.00 0.00 49 THR B CA 14
ATOM 14755 C C . THR B 1 49 ? -6.629 14.868 8.724 1.00 0.00 49 THR B C 14
ATOM 14756 O O . THR B 1 49 ? -5.476 15.312 8.699 1.00 0.00 49 THR B O 14
ATOM 14760 N N . GLY B 1 50 ? -7.528 15.189 7.784 1.00 0.00 50 GLY B N 14
ATOM 14761 C CA . GLY B 1 50 ? -7.186 16.018 6.593 1.00 0.00 50 GLY B CA 14
ATOM 14762 C C . GLY B 1 50 ? -7.971 15.652 5.310 1.00 0.00 50 GLY B C 14
ATOM 14763 O O . GLY B 1 50 ? -9.020 16.238 5.062 1.00 0.00 50 GLY B O 14
ATOM 14764 N N . TYR B 1 51 ? -7.607 14.739 4.400 1.00 0.00 51 TYR B N 14
ATOM 14765 C CA . TYR B 1 51 ? -6.370 13.892 4.446 1.00 0.00 51 TYR B CA 14
ATOM 14766 C C . TYR B 1 51 ? -5.790 13.727 2.986 1.00 0.00 51 TYR B C 14
ATOM 14767 O O . TYR B 1 51 ? -5.782 12.631 2.419 1.00 0.00 51 TYR B O 14
ATOM 14776 N N . ARG B 1 52 ? -5.291 14.831 2.376 1.00 0.00 52 ARG B N 14
ATOM 14777 C CA . ARG B 1 52 ? -4.602 14.834 1.037 1.00 0.00 52 ARG B CA 14
ATOM 14778 C C . ARG B 1 52 ? -3.395 13.841 0.955 1.00 0.00 52 ARG B C 14
ATOM 14779 O O . ARG B 1 52 ? -2.649 13.719 1.927 1.00 0.00 52 ARG B O 14
ATOM 14787 N N . ASN B 1 53 ? -3.229 13.066 -0.144 1.00 0.00 53 ASN B N 14
ATOM 14788 C CA . ASN B 1 53 ? -2.473 11.781 -0.073 1.00 0.00 53 ASN B CA 14
ATOM 14789 C C . ASN B 1 53 ? -1.441 11.341 -1.160 1.00 0.00 53 ASN B C 14
ATOM 14790 O O . ASN B 1 53 ? -1.228 11.963 -2.193 1.00 0.00 53 ASN B O 14
ATOM 14795 N N . ASP B 1 54 ? -0.705 10.250 -0.827 1.00 0.00 54 ASP B N 14
ATOM 14796 C CA . ASP B 1 54 ? 0.388 9.635 -1.648 1.00 0.00 54 ASP B CA 14
ATOM 14797 C C . ASP B 1 54 ? 0.555 8.112 -1.930 1.00 0.00 54 ASP B C 14
ATOM 14798 O O . ASP B 1 54 ? 1.592 7.636 -2.355 1.00 0.00 54 ASP B O 14
ATOM 14803 N N . ALA B 1 55 ? -0.388 7.250 -1.617 1.00 0.00 55 ALA B N 14
ATOM 14804 C CA . ALA B 1 55 ? -1.752 7.237 -2.180 1.00 0.00 55 ALA B CA 14
ATOM 14805 C C . ALA B 1 55 ? -2.096 7.783 -3.621 1.00 0.00 55 ALA B C 14
ATOM 14806 O O . ALA B 1 55 ? -2.073 7.037 -4.615 1.00 0.00 55 ALA B O 14
ATOM 14808 N N . GLU B 1 56 ? -2.312 9.115 -3.620 1.00 0.00 56 GLU B N 14
ATOM 14809 C CA . GLU B 1 56 ? -2.378 10.067 -4.766 1.00 0.00 56 GLU B CA 14
ATOM 14810 C C . GLU B 1 56 ? -1.044 10.703 -5.350 1.00 0.00 56 GLU B C 14
ATOM 14811 O O . GLU B 1 56 ? -0.996 11.176 -6.477 1.00 0.00 56 GLU B O 14
ATOM 14817 N N . ARG B 1 57 ? 0.099 10.499 -4.739 1.00 0.00 57 ARG B N 14
ATOM 14818 C CA . ARG B 1 57 ? 1.121 9.672 -5.398 1.00 0.00 57 ARG B CA 14
ATOM 14819 C C . ARG B 1 57 ? 0.561 8.224 -5.434 1.00 0.00 57 ARG B C 14
ATOM 14820 O O . ARG B 1 57 ? -0.517 8.147 -5.998 1.00 0.00 57 ARG B O 14
ATOM 14828 N N . LEU B 1 58 ? 1.122 7.088 -5.044 1.00 0.00 58 LEU B N 14
ATOM 14829 C CA . LEU B 1 58 ? 0.920 5.773 -5.764 1.00 0.00 58 LEU B CA 14
ATOM 14830 C C . LEU B 1 58 ? 1.043 5.806 -7.351 1.00 0.00 58 LEU B C 14
ATOM 14831 O O . LEU B 1 58 ? 1.569 4.958 -8.062 1.00 0.00 58 LEU B O 14
ATOM 14836 N N . ALA B 1 59 ? 0.233 6.690 -7.908 1.00 0.00 59 ALA B N 14
ATOM 14837 C CA . ALA B 1 59 ? 0.624 7.815 -8.822 1.00 0.00 59 ALA B CA 14
ATOM 14838 C C . ALA B 1 59 ? -0.622 8.444 -9.499 1.00 0.00 59 ALA B C 14
ATOM 14839 O O . ALA B 1 59 ? -0.921 8.198 -10.669 1.00 0.00 59 ALA B O 14
ATOM 14841 N N . ASP B 1 60 ? -1.400 9.168 -8.671 1.00 0.00 60 ASP B N 14
ATOM 14842 C CA . ASP B 1 60 ? -2.870 9.198 -8.774 1.00 0.00 60 ASP B CA 14
ATOM 14843 C C . ASP B 1 60 ? -3.654 8.152 -7.864 1.00 0.00 60 ASP B C 14
ATOM 14844 O O . ASP B 1 60 ? -4.875 8.074 -7.901 1.00 0.00 60 ASP B O 14
ATOM 14849 N N . GLU B 1 61 ? -2.988 7.145 -7.271 1.00 0.00 61 GLU B N 14
ATOM 14850 C CA . GLU B 1 61 ? -3.033 5.744 -7.804 1.00 0.00 61 GLU B CA 14
ATOM 14851 C C . GLU B 1 61 ? -2.417 5.685 -9.228 1.00 0.00 61 GLU B C 14
ATOM 14852 O O . GLU B 1 61 ? -2.798 6.580 -9.951 1.00 0.00 61 GLU B O 14
ATOM 14858 N N . GLN B 1 62 ? -1.414 4.878 -9.660 1.00 0.00 62 GLN B N 14
ATOM 14859 C CA . GLN B 1 62 ? -0.685 5.081 -10.960 1.00 0.00 62 GLN B CA 14
ATOM 14860 C C . GLN B 1 62 ? -1.406 5.271 -12.327 1.00 0.00 62 GLN B C 14
ATOM 14861 O O . GLN B 1 62 ? -0.776 5.344 -13.374 1.00 0.00 62 GLN B O 14
ATOM 14867 N N . SER B 1 63 ? -2.608 5.816 -12.314 1.00 0.00 63 SER B N 14
ATOM 14868 C CA . SER B 1 63 ? -3.898 5.059 -12.123 1.00 0.00 63 SER B CA 14
ATOM 14869 C C . SER B 1 63 ? -5.229 5.782 -11.704 1.00 0.00 63 SER B C 14
ATOM 14870 O O . SER B 1 63 ? -6.289 5.438 -12.228 1.00 0.00 63 SER B O 14
ATOM 14873 N N . GLU B 1 64 ? -5.254 6.850 -10.900 1.00 0.00 64 GLU B N 14
ATOM 14874 C CA . GLU B 1 64 ? -5.814 8.128 -11.428 1.00 0.00 64 GLU B CA 14
ATOM 14875 C C . GLU B 1 64 ? -4.831 9.036 -12.270 1.00 0.00 64 GLU B C 14
ATOM 14876 O O . GLU B 1 64 ? -5.231 10.126 -12.684 1.00 0.00 64 GLU B O 14
ATOM 14882 N N . LEU B 1 65 ? -3.610 8.589 -12.645 1.00 0.00 65 LEU B N 14
ATOM 14883 C CA . LEU B 1 65 ? -2.987 9.010 -13.943 1.00 0.00 65 LEU B CA 14
ATOM 14884 C C . LEU B 1 65 ? -3.283 8.044 -15.151 1.00 0.00 65 LEU B C 14
ATOM 14885 O O . LEU B 1 65 ? -4.226 8.308 -15.894 1.00 0.00 65 LEU B O 14
ATOM 14890 N N . VAL B 1 66 ? -2.476 6.984 -15.357 1.00 0.00 66 VAL B N 14
ATOM 14891 C CA . VAL B 1 66 ? -2.498 6.039 -16.542 1.00 0.00 66 VAL B CA 14
ATOM 14892 C C . VAL B 1 66 ? -2.917 6.574 -17.973 1.00 0.00 66 VAL B C 14
ATOM 14893 O O . VAL B 1 66 ? -2.071 6.821 -18.835 1.00 0.00 66 VAL B O 14
ATOM 14897 N N . ALA A 1 1 ? 14.124 -19.540 -0.416 1.00 0.00 1 ALA A N 15
ATOM 14898 C CA . ALA A 1 1 ? 15.418 -18.852 -0.627 1.00 0.00 1 ALA A CA 15
ATOM 14899 C C . ALA A 1 1 ? 15.308 -17.298 -0.584 1.00 0.00 1 ALA A C 15
ATOM 14900 O O . ALA A 1 1 ? 14.456 -16.694 -1.243 1.00 0.00 1 ALA A O 15
ATOM 14902 N N . ARG A 1 2 ? 16.238 -16.635 0.124 1.00 0.00 2 ARG A N 15
ATOM 14903 C CA . ARG A 1 2 ? 16.304 -15.145 0.161 1.00 0.00 2 ARG A CA 15
ATOM 14904 C C . ARG A 1 2 ? 16.988 -14.551 -1.123 1.00 0.00 2 ARG A C 15
ATOM 14905 O O . ARG A 1 2 ? 18.195 -14.295 -1.164 1.00 0.00 2 ARG A O 15
ATOM 14913 N N . ASP A 1 3 ? 16.195 -14.309 -2.184 1.00 0.00 3 ASP A N 15
ATOM 14914 C CA . ASP A 1 3 ? 16.628 -13.565 -3.404 1.00 0.00 3 ASP A CA 15
ATOM 14915 C C . ASP A 1 3 ? 15.442 -12.983 -4.239 1.00 0.00 3 ASP A C 15
ATOM 14916 O O . ASP A 1 3 ? 15.447 -11.819 -4.638 1.00 0.00 3 ASP A O 15
ATOM 14921 N N . ASP A 1 4 ? 14.405 -13.782 -4.477 1.00 0.00 4 ASP A N 15
ATOM 14922 C CA . ASP A 1 4 ? 13.052 -13.287 -4.832 1.00 0.00 4 ASP A CA 15
ATOM 14923 C C . ASP A 1 4 ? 11.944 -14.219 -4.226 1.00 0.00 4 ASP A C 15
ATOM 14924 O O . ASP A 1 4 ? 11.527 -15.158 -4.907 1.00 0.00 4 ASP A O 15
ATOM 14929 N N . PRO A 1 5 ? 11.486 -14.073 -2.943 1.00 0.00 5 PRO A N 15
ATOM 14930 C CA . PRO A 1 5 ? 10.852 -15.201 -2.205 1.00 0.00 5 PRO A CA 15
ATOM 14931 C C . PRO A 1 5 ? 9.295 -15.150 -2.154 1.00 0.00 5 PRO A C 15
ATOM 14932 O O . PRO A 1 5 ? 8.684 -14.081 -2.044 1.00 0.00 5 PRO A O 15
ATOM 14936 N N . HIS A 1 6 ? 8.687 -16.344 -2.199 1.00 0.00 6 HIS A N 15
ATOM 14937 C CA . HIS A 1 6 ? 7.213 -16.531 -2.158 1.00 0.00 6 HIS A CA 15
ATOM 14938 C C . HIS A 1 6 ? 6.661 -16.580 -0.682 1.00 0.00 6 HIS A C 15
ATOM 14939 O O . HIS A 1 6 ? 7.103 -17.418 0.114 1.00 0.00 6 HIS A O 15
ATOM 14946 N N . PHE A 1 7 ? 5.623 -15.809 -0.317 1.00 0.00 7 PHE A N 15
ATOM 14947 C CA . PHE A 1 7 ? 4.640 -16.251 0.716 1.00 0.00 7 PHE A CA 15
ATOM 14948 C C . PHE A 1 7 ? 3.171 -16.094 0.200 1.00 0.00 7 PHE A C 15
ATOM 14949 O O . PHE A 1 7 ? 2.849 -15.216 -0.609 1.00 0.00 7 PHE A O 15
ATOM 14957 N N . ASN A 1 8 ? 2.237 -16.910 0.714 1.00 0.00 8 ASN A N 15
ATOM 14958 C CA . ASN A 1 8 ? 0.786 -16.738 0.417 1.00 0.00 8 ASN A CA 15
ATOM 14959 C C . ASN A 1 8 ? 0.175 -15.476 1.112 1.00 0.00 8 ASN A C 15
ATOM 14960 O O . ASN A 1 8 ? -0.384 -15.568 2.210 1.00 0.00 8 ASN A O 15
ATOM 14965 N N . PHE A 1 9 ? 0.252 -14.289 0.469 1.00 0.00 9 PHE A N 15
ATOM 14966 C CA . PHE A 1 9 ? -0.581 -13.143 0.838 1.00 0.00 9 PHE A CA 15
ATOM 14967 C C . PHE A 1 9 ? -2.044 -13.363 0.357 1.00 0.00 9 PHE A C 15
ATOM 14968 O O . PHE A 1 9 ? -2.377 -13.894 -0.701 1.00 0.00 9 PHE A O 15
ATOM 14976 N N . ARG A 1 10 ? -2.918 -12.990 1.258 1.00 0.00 10 ARG A N 15
ATOM 14977 C CA . ARG A 1 10 ? -4.283 -13.571 1.366 1.00 0.00 10 ARG A CA 15
ATOM 14978 C C . ARG A 1 10 ? -5.142 -12.615 2.232 1.00 0.00 10 ARG A C 15
ATOM 14979 O O . ARG A 1 10 ? -4.781 -12.270 3.365 1.00 0.00 10 ARG A O 15
ATOM 14987 N N . MET A 1 11 ? -6.226 -12.102 1.668 1.00 0.00 11 MET A N 15
ATOM 14988 C CA . MET A 1 11 ? -6.613 -10.698 1.956 1.00 0.00 11 MET A CA 15
ATOM 14989 C C . MET A 1 11 ? -8.114 -10.542 2.341 1.00 0.00 11 MET A C 15
ATOM 14990 O O . MET A 1 11 ? -8.946 -10.811 1.466 1.00 0.00 11 MET A O 15
ATOM 14995 N N . PRO A 1 12 ? -8.526 -10.045 3.552 1.00 0.00 12 PRO A N 15
ATOM 14996 C CA . PRO A 1 12 ? -9.923 -9.590 3.813 1.00 0.00 12 PRO A CA 15
ATOM 14997 C C . PRO A 1 12 ? -10.577 -8.746 2.679 1.00 0.00 12 PRO A C 15
ATOM 14998 O O . PRO A 1 12 ? -9.881 -8.014 1.955 1.00 0.00 12 PRO A O 15
ATOM 15002 N N . MET A 1 13 ? -11.886 -8.950 2.451 1.00 0.00 13 MET A N 15
ATOM 15003 C CA . MET A 1 13 ? -12.460 -8.710 1.094 1.00 0.00 13 MET A CA 15
ATOM 15004 C C . MET A 1 13 ? -12.278 -7.281 0.482 1.00 0.00 13 MET A C 15
ATOM 15005 O O . MET A 1 13 ? -11.979 -7.168 -0.706 1.00 0.00 13 MET A O 15
ATOM 15010 N N . GLU A 1 14 ? -12.339 -6.214 1.297 1.00 0.00 14 GLU A N 15
ATOM 15011 C CA . GLU A 1 14 ? -11.864 -4.871 0.881 1.00 0.00 14 GLU A CA 15
ATOM 15012 C C . GLU A 1 14 ? -10.345 -4.732 0.533 1.00 0.00 14 GLU A C 15
ATOM 15013 O O . GLU A 1 14 ? -10.071 -4.097 -0.471 1.00 0.00 14 GLU A O 15
ATOM 15019 N N . VAL A 1 15 ? -9.350 -5.276 1.262 1.00 0.00 15 VAL A N 15
ATOM 15020 C CA . VAL A 1 15 ? -7.906 -5.225 0.837 1.00 0.00 15 VAL A CA 15
ATOM 15021 C C . VAL A 1 15 ? -7.654 -5.883 -0.534 1.00 0.00 15 VAL A C 15
ATOM 15022 O O . VAL A 1 15 ? -7.029 -5.251 -1.375 1.00 0.00 15 VAL A O 15
ATOM 15026 N N . ARG A 1 16 ? -8.117 -7.118 -0.771 1.00 0.00 16 ARG A N 15
ATOM 15027 C CA . ARG A 1 16 ? -8.061 -7.696 -2.120 1.00 0.00 16 ARG A CA 15
ATOM 15028 C C . ARG A 1 16 ? -8.959 -7.035 -3.164 1.00 0.00 16 ARG A C 15
ATOM 15029 O O . ARG A 1 16 ? -8.447 -6.810 -4.242 1.00 0.00 16 ARG A O 15
ATOM 15037 N N . GLU A 1 17 ? -10.212 -6.647 -2.929 1.00 0.00 17 GLU A N 15
ATOM 15038 C CA . GLU A 1 17 ? -10.885 -5.742 -3.896 1.00 0.00 17 GLU A CA 15
ATOM 15039 C C . GLU A 1 17 ? -10.149 -4.369 -4.111 1.00 0.00 17 GLU A C 15
ATOM 15040 O O . GLU A 1 17 ? -10.081 -3.915 -5.238 1.00 0.00 17 GLU A O 15
ATOM 15046 N N . LYS A 1 18 ? -9.526 -3.740 -3.107 1.00 0.00 18 LYS A N 15
ATOM 15047 C CA . LYS A 1 18 ? -8.674 -2.537 -3.290 1.00 0.00 18 LYS A CA 15
ATOM 15048 C C . LYS A 1 18 ? -7.316 -2.790 -4.023 1.00 0.00 18 LYS A C 15
ATOM 15049 O O . LYS A 1 18 ? -7.080 -2.176 -5.065 1.00 0.00 18 LYS A O 15
ATOM 15055 N N . LEU A 1 19 ? -6.467 -3.720 -3.559 1.00 0.00 19 LEU A N 15
ATOM 15056 C CA . LEU A 1 19 ? -5.297 -4.219 -4.313 1.00 0.00 19 LEU A CA 15
ATOM 15057 C C . LEU A 1 19 ? -5.569 -4.862 -5.719 1.00 0.00 19 LEU A C 15
ATOM 15058 O O . LEU A 1 19 ? -4.836 -4.605 -6.677 1.00 0.00 19 LEU A O 15
ATOM 15063 N N . LYS A 1 20 ? -6.575 -5.738 -5.830 1.00 0.00 20 LYS A N 15
ATOM 15064 C CA . LYS A 1 20 ? -6.910 -6.483 -7.049 1.00 0.00 20 LYS A CA 15
ATOM 15065 C C . LYS A 1 20 ? -7.853 -5.695 -8.024 1.00 0.00 20 LYS A C 15
ATOM 15066 O O . LYS A 1 20 ? -7.828 -6.001 -9.208 1.00 0.00 20 LYS A O 15
ATOM 15072 N N . PHE A 1 21 ? -8.680 -4.711 -7.592 1.00 0.00 21 PHE A N 15
ATOM 15073 C CA . PHE A 1 21 ? -9.233 -3.663 -8.499 1.00 0.00 21 PHE A CA 15
ATOM 15074 C C . PHE A 1 21 ? -8.128 -2.745 -8.998 1.00 0.00 21 PHE A C 15
ATOM 15075 O O . PHE A 1 21 ? -7.861 -2.871 -10.177 1.00 0.00 21 PHE A O 15
ATOM 15083 N N . ARG A 1 22 ? -7.393 -1.933 -8.231 1.00 0.00 22 ARG A N 15
ATOM 15084 C CA . ARG A 1 22 ? -6.057 -1.420 -8.685 1.00 0.00 22 ARG A CA 15
ATOM 15085 C C . ARG A 1 22 ? -5.280 -2.327 -9.770 1.00 0.00 22 ARG A C 15
ATOM 15086 O O . ARG A 1 22 ? -5.010 -1.894 -10.893 1.00 0.00 22 ARG A O 15
ATOM 15094 N N . ALA A 1 23 ? -5.216 -3.663 -9.582 1.00 0.00 23 ALA A N 15
ATOM 15095 C CA . ALA A 1 23 ? -4.854 -4.630 -10.655 1.00 0.00 23 ALA A CA 15
ATOM 15096 C C . ALA A 1 23 ? -5.859 -4.727 -11.883 1.00 0.00 23 ALA A C 15
ATOM 15097 O O . ALA A 1 23 ? -5.534 -4.273 -12.981 1.00 0.00 23 ALA A O 15
ATOM 15099 N N . GLU A 1 24 ? -7.074 -5.261 -11.689 1.00 0.00 24 GLU A N 15
ATOM 15100 C CA . GLU A 1 24 ? -8.135 -5.439 -12.735 1.00 0.00 24 GLU A CA 15
ATOM 15101 C C . GLU A 1 24 ? -8.943 -4.173 -13.207 1.00 0.00 24 GLU A C 15
ATOM 15102 O O . GLU A 1 24 ? -9.186 -4.010 -14.403 1.00 0.00 24 GLU A O 15
ATOM 15108 N N . ALA A 1 25 ? -9.366 -3.292 -12.283 1.00 0.00 25 ALA A N 15
ATOM 15109 C CA . ALA A 1 25 ? -9.706 -1.867 -12.567 1.00 0.00 25 ALA A CA 15
ATOM 15110 C C . ALA A 1 25 ? -8.734 -1.087 -13.536 1.00 0.00 25 ALA A C 15
ATOM 15111 O O . ALA A 1 25 ? -9.195 -0.331 -14.393 1.00 0.00 25 ALA A O 15
ATOM 15113 N N . ASN A 1 26 ? -7.397 -1.165 -13.282 1.00 0.00 26 ASN A N 15
ATOM 15114 C CA . ASN A 1 26 ? -6.457 -0.069 -13.638 1.00 0.00 26 ASN A CA 15
ATOM 15115 C C . ASN A 1 26 ? -5.289 -0.493 -14.602 1.00 0.00 26 ASN A C 15
ATOM 15116 O O . ASN A 1 26 ? -4.990 0.265 -15.528 1.00 0.00 26 ASN A O 15
ATOM 15121 N N . GLY A 1 27 ? -4.644 -1.661 -14.427 1.00 0.00 27 GLY A N 15
ATOM 15122 C CA . GLY A 1 27 ? -3.726 -2.232 -15.465 1.00 0.00 27 GLY A CA 15
ATOM 15123 C C . GLY A 1 27 ? -2.530 -3.086 -14.989 1.00 0.00 27 GLY A C 15
ATOM 15124 O O . GLY A 1 27 ? -1.411 -2.895 -15.469 1.00 0.00 27 GLY A O 15
ATOM 15125 N N . ARG A 1 28 ? -2.757 -4.043 -14.081 1.00 0.00 28 ARG A N 15
ATOM 15126 C CA . ARG A 1 28 ? -1.710 -4.941 -13.524 1.00 0.00 28 ARG A CA 15
ATOM 15127 C C . ARG A 1 28 ? -2.376 -6.315 -13.147 1.00 0.00 28 ARG A C 15
ATOM 15128 O O . ARG A 1 28 ? -3.599 -6.488 -13.160 1.00 0.00 28 ARG A O 15
ATOM 15136 N N . SER A 1 29 ? -1.574 -7.319 -12.772 1.00 0.00 29 SER A N 15
ATOM 15137 C CA . SER A 1 29 ? -2.119 -8.615 -12.251 1.00 0.00 29 SER A CA 15
ATOM 15138 C C . SER A 1 29 ? -1.442 -8.839 -10.883 1.00 0.00 29 SER A C 15
ATOM 15139 O O . SER A 1 29 ? -0.221 -8.849 -10.859 1.00 0.00 29 SER A O 15
ATOM 15142 N N . MET A 1 30 ? -2.141 -8.883 -9.738 1.00 0.00 30 MET A N 15
ATOM 15143 C CA . MET A 1 30 ? -1.578 -8.366 -8.446 1.00 0.00 30 MET A CA 15
ATOM 15144 C C . MET A 1 30 ? -0.130 -8.720 -7.982 1.00 0.00 30 MET A C 15
ATOM 15145 O O . MET A 1 30 ? 0.479 -7.912 -7.290 1.00 0.00 30 MET A O 15
ATOM 15150 N N . ASN A 1 31 ? 0.469 -9.872 -8.293 1.00 0.00 31 ASN A N 15
ATOM 15151 C CA . ASN A 1 31 ? 1.950 -9.984 -8.210 1.00 0.00 31 ASN A CA 15
ATOM 15152 C C . ASN A 1 31 ? 2.731 -8.838 -8.976 1.00 0.00 31 ASN A C 15
ATOM 15153 O O . ASN A 1 31 ? 3.469 -8.104 -8.326 1.00 0.00 31 ASN A O 15
ATOM 15158 N N . SER A 1 32 ? 2.398 -8.551 -10.251 1.00 0.00 32 SER A N 15
ATOM 15159 C CA . SER A 1 32 ? 2.448 -7.165 -10.819 1.00 0.00 32 SER A CA 15
ATOM 15160 C C . SER A 1 32 ? 1.840 -6.016 -9.958 1.00 0.00 32 SER A C 15
ATOM 15161 O O . SER A 1 32 ? 2.623 -5.226 -9.436 1.00 0.00 32 SER A O 15
ATOM 15164 N N . GLU A 1 33 ? 0.521 -5.870 -9.762 1.00 0.00 33 GLU A N 15
ATOM 15165 C CA . GLU A 1 33 ? -0.018 -4.610 -9.144 1.00 0.00 33 GLU A CA 15
ATOM 15166 C C . GLU A 1 33 ? 0.391 -4.392 -7.676 1.00 0.00 33 GLU A C 15
ATOM 15167 O O . GLU A 1 33 ? 0.960 -3.357 -7.343 1.00 0.00 33 GLU A O 15
ATOM 15173 N N . LEU A 1 34 ? 0.012 -5.333 -6.787 1.00 0.00 34 LEU A N 15
ATOM 15174 C CA . LEU A 1 34 ? 0.405 -5.330 -5.385 1.00 0.00 34 LEU A CA 15
ATOM 15175 C C . LEU A 1 34 ? 1.969 -5.149 -5.364 1.00 0.00 34 LEU A C 15
ATOM 15176 O O . LEU A 1 34 ? 2.350 -4.296 -4.591 1.00 0.00 34 LEU A O 15
ATOM 15181 N N . LEU A 1 35 ? 2.878 -5.637 -6.277 1.00 0.00 35 LEU A N 15
ATOM 15182 C CA . LEU A 1 35 ? 4.272 -5.099 -6.322 1.00 0.00 35 LEU A CA 15
ATOM 15183 C C . LEU A 1 35 ? 4.436 -3.633 -6.759 1.00 0.00 35 LEU A C 15
ATOM 15184 O O . LEU A 1 35 ? 5.143 -2.889 -6.097 1.00 0.00 35 LEU A O 15
ATOM 15189 N N . GLN A 1 36 ? 3.843 -3.214 -7.865 1.00 0.00 36 GLN A N 15
ATOM 15190 C CA . GLN A 1 36 ? 3.928 -1.800 -8.332 1.00 0.00 36 GLN A CA 15
ATOM 15191 C C . GLN A 1 36 ? 3.398 -0.743 -7.324 1.00 0.00 36 GLN A C 15
ATOM 15192 O O . GLN A 1 36 ? 4.073 0.265 -7.102 1.00 0.00 36 GLN A O 15
ATOM 15198 N N . ILE A 1 37 ? 2.274 -1.015 -6.650 1.00 0.00 37 ILE A N 15
ATOM 15199 C CA . ILE A 1 37 ? 1.911 -0.296 -5.414 1.00 0.00 37 ILE A CA 15
ATOM 15200 C C . ILE A 1 37 ? 2.751 -0.619 -4.131 1.00 0.00 37 ILE A C 15
ATOM 15201 O O . ILE A 1 37 ? 2.745 0.261 -3.304 1.00 0.00 37 ILE A O 15
ATOM 15206 N N . VAL A 1 38 ? 3.317 -1.814 -3.864 1.00 0.00 38 VAL A N 15
ATOM 15207 C CA . VAL A 1 38 ? 4.128 -2.158 -2.644 1.00 0.00 38 VAL A CA 15
ATOM 15208 C C . VAL A 1 38 ? 5.598 -1.597 -2.730 1.00 0.00 38 VAL A C 15
ATOM 15209 O O . VAL A 1 38 ? 6.120 -1.028 -1.771 1.00 0.00 38 VAL A O 15
ATOM 15213 N N . GLN A 1 39 ? 6.262 -1.778 -3.893 1.00 0.00 39 GLN A N 15
ATOM 15214 C CA . GLN A 1 39 ? 7.381 -0.919 -4.363 1.00 0.00 39 GLN A CA 15
ATOM 15215 C C . GLN A 1 39 ? 7.025 0.605 -4.371 1.00 0.00 39 GLN A C 15
ATOM 15216 O O . GLN A 1 39 ? 7.805 1.383 -3.825 1.00 0.00 39 GLN A O 15
ATOM 15222 N N . ASP A 1 40 ? 5.822 1.029 -4.837 1.00 0.00 40 ASP A N 15
ATOM 15223 C CA . ASP A 1 40 ? 5.237 2.329 -4.370 1.00 0.00 40 ASP A CA 15
ATOM 15224 C C . ASP A 1 40 ? 4.997 2.544 -2.842 1.00 0.00 40 ASP A C 15
ATOM 15225 O O . ASP A 1 40 ? 5.116 3.664 -2.347 1.00 0.00 40 ASP A O 15
ATOM 15230 N N . ALA A 1 41 ? 4.673 1.514 -2.067 1.00 0.00 41 ALA A N 15
ATOM 15231 C CA . ALA A 1 41 ? 4.173 1.692 -0.692 1.00 0.00 41 ALA A CA 15
ATOM 15232 C C . ALA A 1 41 ? 5.299 2.038 0.317 1.00 0.00 41 ALA A C 15
ATOM 15233 O O . ALA A 1 41 ? 5.245 3.081 0.964 1.00 0.00 41 ALA A O 15
ATOM 15235 N N . LEU A 1 42 ? 6.360 1.239 0.360 1.00 0.00 42 LEU A N 15
ATOM 15236 C CA . LEU A 1 42 ? 7.643 1.654 1.008 1.00 0.00 42 LEU A CA 15
ATOM 15237 C C . LEU A 1 42 ? 8.705 2.433 0.152 1.00 0.00 42 LEU A C 15
ATOM 15238 O O . LEU A 1 42 ? 9.669 2.927 0.744 1.00 0.00 42 LEU A O 15
ATOM 15243 N N . SER A 1 43 ? 8.567 2.598 -1.182 1.00 0.00 43 SER A N 15
ATOM 15244 C CA . SER A 1 43 ? 9.540 3.387 -2.001 1.00 0.00 43 SER A CA 15
ATOM 15245 C C . SER A 1 43 ? 8.939 4.181 -3.223 1.00 0.00 43 SER A C 15
ATOM 15246 O O . SER A 1 43 ? 9.577 4.233 -4.281 1.00 0.00 43 SER A O 15
ATOM 15249 N N . LYS A 1 44 ? 7.792 4.884 -3.092 1.00 0.00 44 LYS A N 15
ATOM 15250 C CA . LYS A 1 44 ? 7.288 5.792 -4.184 1.00 0.00 44 LYS A CA 15
ATOM 15251 C C . LYS A 1 44 ? 8.163 6.906 -4.897 1.00 0.00 44 LYS A C 15
ATOM 15252 O O . LYS A 1 44 ? 8.033 6.989 -6.127 1.00 0.00 44 LYS A O 15
ATOM 15258 N N . PRO A 1 45 ? 8.949 7.833 -4.268 1.00 0.00 45 PRO A N 15
ATOM 15259 C CA . PRO A 1 45 ? 9.174 9.184 -4.849 1.00 0.00 45 PRO A CA 15
ATOM 15260 C C . PRO A 1 45 ? 10.235 9.326 -5.987 1.00 0.00 45 PRO A C 15
ATOM 15261 O O . PRO A 1 45 ? 11.445 9.187 -5.790 1.00 0.00 45 PRO A O 15
ATOM 15265 N N . SER A 1 46 ? 9.767 9.800 -7.145 1.00 0.00 46 SER A N 15
ATOM 15266 C CA . SER A 1 46 ? 10.495 10.867 -7.888 1.00 0.00 46 SER A CA 15
ATOM 15267 C C . SER A 1 46 ? 10.296 12.280 -7.198 1.00 0.00 46 SER A C 15
ATOM 15268 O O . SER A 1 46 ? 9.196 12.522 -6.678 1.00 0.00 46 SER A O 15
ATOM 15271 N N . PRO A 1 47 ? 11.277 13.232 -7.140 1.00 0.00 47 PRO A N 15
ATOM 15272 C CA . PRO A 1 47 ? 11.104 14.526 -6.410 1.00 0.00 47 PRO A CA 15
ATOM 15273 C C . PRO A 1 47 ? 10.144 15.559 -7.101 1.00 0.00 47 PRO A C 15
ATOM 15274 O O . PRO A 1 47 ? 10.563 16.471 -7.818 1.00 0.00 47 PRO A O 15
ATOM 15278 N N . VAL A 1 48 ? 8.835 15.377 -6.872 1.00 0.00 48 VAL A N 15
ATOM 15279 C CA . VAL A 1 48 ? 7.755 16.142 -7.600 1.00 0.00 48 VAL A CA 15
ATOM 15280 C C . VAL A 1 48 ? 6.507 16.580 -6.742 1.00 0.00 48 VAL A C 15
ATOM 15281 O O . VAL A 1 48 ? 5.683 17.386 -7.180 1.00 0.00 48 VAL A O 15
ATOM 15285 N N . THR A 1 49 ? 6.277 15.966 -5.579 1.00 0.00 49 THR A N 15
ATOM 15286 C CA . THR A 1 49 ? 4.944 15.369 -5.283 1.00 0.00 49 THR A CA 15
ATOM 15287 C C . THR A 1 49 ? 4.117 16.172 -4.216 1.00 0.00 49 THR A C 15
ATOM 15288 O O . THR A 1 49 ? 4.332 16.067 -3.004 1.00 0.00 49 THR A O 15
ATOM 15292 N N . GLY A 1 50 ? 3.163 16.994 -4.689 1.00 0.00 50 GLY A N 15
ATOM 15293 C CA . GLY A 1 50 ? 2.270 17.797 -3.806 1.00 0.00 50 GLY A CA 15
ATOM 15294 C C . GLY A 1 50 ? 0.896 18.110 -4.445 1.00 0.00 50 GLY A C 15
ATOM 15295 O O . GLY A 1 50 ? 0.815 19.100 -5.166 1.00 0.00 50 GLY A O 15
ATOM 15296 N N . TYR A 1 51 ? -0.277 17.472 -4.317 1.00 0.00 51 TYR A N 15
ATOM 15297 C CA . TYR A 1 51 ? -0.631 16.233 -3.543 1.00 0.00 51 TYR A CA 15
ATOM 15298 C C . TYR A 1 51 ? 0.413 15.398 -2.690 1.00 0.00 51 TYR A C 15
ATOM 15299 O O . TYR A 1 51 ? 1.415 14.967 -3.245 1.00 0.00 51 TYR A O 15
ATOM 15308 N N . ARG A 1 52 ? 0.237 15.159 -1.363 1.00 0.00 52 ARG A N 15
ATOM 15309 C CA . ARG A 1 52 ? 1.277 14.453 -0.522 1.00 0.00 52 ARG A CA 15
ATOM 15310 C C . ARG A 1 52 ? 0.747 13.237 0.358 1.00 0.00 52 ARG A C 15
ATOM 15311 O O . ARG A 1 52 ? 0.046 13.375 1.361 1.00 0.00 52 ARG A O 15
ATOM 15319 N N . ASN A 1 53 ? 1.109 12.011 -0.062 1.00 0.00 53 ASN A N 15
ATOM 15320 C CA . ASN A 1 53 ? 1.204 10.751 0.729 1.00 0.00 53 ASN A CA 15
ATOM 15321 C C . ASN A 1 53 ? 2.633 10.092 0.397 1.00 0.00 53 ASN A C 15
ATOM 15322 O O . ASN A 1 53 ? 3.375 10.551 -0.471 1.00 0.00 53 ASN A O 15
ATOM 15327 N N . ASP A 1 54 ? 3.180 9.019 0.993 1.00 0.00 54 ASP A N 15
ATOM 15328 C CA . ASP A 1 54 ? 2.581 8.261 2.108 1.00 0.00 54 ASP A CA 15
ATOM 15329 C C . ASP A 1 54 ? 2.907 9.004 3.432 1.00 0.00 54 ASP A C 15
ATOM 15330 O O . ASP A 1 54 ? 3.870 8.725 4.147 1.00 0.00 54 ASP A O 15
ATOM 15335 N N . ALA A 1 55 ? 2.055 9.978 3.723 1.00 0.00 55 ALA A N 15
ATOM 15336 C CA . ALA A 1 55 ? 2.386 11.107 4.591 1.00 0.00 55 ALA A CA 15
ATOM 15337 C C . ALA A 1 55 ? 1.873 10.862 6.006 1.00 0.00 55 ALA A C 15
ATOM 15338 O O . ALA A 1 55 ? 2.496 10.120 6.750 1.00 0.00 55 ALA A O 15
ATOM 15340 N N . GLU A 1 56 ? 0.646 11.287 6.254 1.00 0.00 56 GLU A N 15
ATOM 15341 C CA . GLU A 1 56 ? -0.438 10.385 6.706 1.00 0.00 56 GLU A CA 15
ATOM 15342 C C . GLU A 1 56 ? -0.316 8.819 6.607 1.00 0.00 56 GLU A C 15
ATOM 15343 O O . GLU A 1 56 ? -0.523 8.109 7.575 1.00 0.00 56 GLU A O 15
ATOM 15349 N N . ARG A 1 57 ? -0.049 8.338 5.414 1.00 0.00 57 ARG A N 15
ATOM 15350 C CA . ARG A 1 57 ? 0.388 6.968 5.112 1.00 0.00 57 ARG A CA 15
ATOM 15351 C C . ARG A 1 57 ? 1.422 6.165 5.943 1.00 0.00 57 ARG A C 15
ATOM 15352 O O . ARG A 1 57 ? 1.156 5.080 6.450 1.00 0.00 57 ARG A O 15
ATOM 15360 N N . LEU A 1 58 ? 2.648 6.707 6.089 1.00 0.00 58 LEU A N 15
ATOM 15361 C CA . LEU A 1 58 ? 3.712 6.084 6.904 1.00 0.00 58 LEU A CA 15
ATOM 15362 C C . LEU A 1 58 ? 4.050 6.902 8.222 1.00 0.00 58 LEU A C 15
ATOM 15363 O O . LEU A 1 58 ? 4.511 6.327 9.211 1.00 0.00 58 LEU A O 15
ATOM 15368 N N . ALA A 1 59 ? 3.398 8.067 8.453 1.00 0.00 59 ALA A N 15
ATOM 15369 C CA . ALA A 1 59 ? 2.523 8.216 9.647 1.00 0.00 59 ALA A CA 15
ATOM 15370 C C . ALA A 1 59 ? 1.381 7.195 9.908 1.00 0.00 59 ALA A C 15
ATOM 15371 O O . ALA A 1 59 ? 0.744 7.207 10.962 1.00 0.00 59 ALA A O 15
ATOM 15373 N N . ASP A 1 60 ? 1.115 6.272 8.994 1.00 0.00 60 ASP A N 15
ATOM 15374 C CA . ASP A 1 60 ? 0.312 5.065 9.311 1.00 0.00 60 ASP A CA 15
ATOM 15375 C C . ASP A 1 60 ? 1.112 3.732 9.627 1.00 0.00 60 ASP A C 15
ATOM 15376 O O . ASP A 1 60 ? 0.693 2.730 10.207 1.00 0.00 60 ASP A O 15
ATOM 15381 N N . GLU A 1 61 ? 2.405 3.827 9.290 1.00 0.00 61 GLU A N 15
ATOM 15382 C CA . GLU A 1 61 ? 3.479 3.371 10.226 1.00 0.00 61 GLU A CA 15
ATOM 15383 C C . GLU A 1 61 ? 3.456 4.063 11.657 1.00 0.00 61 GLU A C 15
ATOM 15384 O O . GLU A 1 61 ? 3.781 3.431 12.665 1.00 0.00 61 GLU A O 15
ATOM 15390 N N . GLN A 1 62 ? 2.889 5.277 11.805 1.00 0.00 62 GLN A N 15
ATOM 15391 C CA . GLN A 1 62 ? 2.160 5.670 13.032 1.00 0.00 62 GLN A CA 15
ATOM 15392 C C . GLN A 1 62 ? 0.746 5.019 13.301 1.00 0.00 62 GLN A C 15
ATOM 15393 O O . GLN A 1 62 ? 0.438 5.000 14.476 1.00 0.00 62 GLN A O 15
ATOM 15399 N N . SER A 1 63 ? -0.071 4.416 12.394 1.00 0.00 63 SER A N 15
ATOM 15400 C CA . SER A 1 63 ? -1.154 3.386 12.752 1.00 0.00 63 SER A CA 15
ATOM 15401 C C . SER A 1 63 ? -0.677 2.328 13.826 1.00 0.00 63 SER A C 15
ATOM 15402 O O . SER A 1 63 ? -1.015 2.247 15.003 1.00 0.00 63 SER A O 15
ATOM 15405 N N . GLU A 1 64 ? 0.220 1.542 13.270 1.00 0.00 64 GLU A N 15
ATOM 15406 C CA . GLU A 1 64 ? 1.423 0.959 13.889 1.00 0.00 64 GLU A CA 15
ATOM 15407 C C . GLU A 1 64 ? 2.164 1.586 15.139 1.00 0.00 64 GLU A C 15
ATOM 15408 O O . GLU A 1 64 ? 2.873 0.855 15.830 1.00 0.00 64 GLU A O 15
ATOM 15414 N N . LEU A 1 65 ? 2.019 2.873 15.468 1.00 0.00 65 LEU A N 15
ATOM 15415 C CA . LEU A 1 65 ? 2.075 3.388 16.890 1.00 0.00 65 LEU A CA 15
ATOM 15416 C C . LEU A 1 65 ? 0.887 4.334 17.403 1.00 0.00 65 LEU A C 15
ATOM 15417 O O . LEU A 1 65 ? 1.127 5.189 18.261 1.00 0.00 65 LEU A O 15
ATOM 15422 N N . VAL A 1 66 ? -0.387 4.201 16.967 1.00 0.00 66 VAL A N 15
ATOM 15423 C CA . VAL A 1 66 ? -1.543 5.048 17.461 1.00 0.00 66 VAL A CA 15
ATOM 15424 C C . VAL A 1 66 ? -2.257 4.441 18.728 1.00 0.00 66 VAL A C 15
ATOM 15425 O O . VAL A 1 66 ? -2.556 5.153 19.687 1.00 0.00 66 VAL A O 15
ATOM 15429 N N . ALA B 1 1 ? -18.712 -16.105 6.358 1.00 0.00 1 ALA B N 15
ATOM 15430 C CA . ALA B 1 1 ? -18.495 -15.881 4.909 1.00 0.00 1 ALA B CA 15
ATOM 15431 C C . ALA B 1 1 ? -16.986 -15.843 4.504 1.00 0.00 1 ALA B C 15
ATOM 15432 O O . ALA B 1 1 ? -16.156 -15.182 5.142 1.00 0.00 1 ALA B O 15
ATOM 15434 N N . ARG B 1 2 ? -16.638 -16.505 3.385 1.00 0.00 2 ARG B N 15
ATOM 15435 C CA . ARG B 1 2 ? -15.229 -16.589 2.892 1.00 0.00 2 ARG B CA 15
ATOM 15436 C C . ARG B 1 2 ? -14.720 -15.275 2.208 1.00 0.00 2 ARG B C 15
ATOM 15437 O O . ARG B 1 2 ? -14.680 -15.123 0.985 1.00 0.00 2 ARG B O 15
ATOM 15445 N N . ASP B 1 3 ? -14.293 -14.334 3.055 1.00 0.00 3 ASP B N 15
ATOM 15446 C CA . ASP B 1 3 ? -13.794 -13.001 2.635 1.00 0.00 3 ASP B CA 15
ATOM 15447 C C . ASP B 1 3 ? -12.252 -12.874 2.416 1.00 0.00 3 ASP B C 15
ATOM 15448 O O . ASP B 1 3 ? -11.813 -11.789 2.050 1.00 0.00 3 ASP B O 15
ATOM 15453 N N . ASP B 1 4 ? -11.428 -13.920 2.593 1.00 0.00 4 ASP B N 15
ATOM 15454 C CA . ASP B 1 4 ? -9.956 -13.839 2.361 1.00 0.00 4 ASP B CA 15
ATOM 15455 C C . ASP B 1 4 ? -9.340 -14.978 1.477 1.00 0.00 4 ASP B C 15
ATOM 15456 O O . ASP B 1 4 ? -8.569 -15.804 1.977 1.00 0.00 4 ASP B O 15
ATOM 15461 N N . PRO B 1 5 ? -9.576 -14.990 0.131 1.00 0.00 5 PRO B N 15
ATOM 15462 C CA . PRO B 1 5 ? -8.771 -15.794 -0.827 1.00 0.00 5 PRO B CA 15
ATOM 15463 C C . PRO B 1 5 ? -7.238 -15.475 -0.920 1.00 0.00 5 PRO B C 15
ATOM 15464 O O . PRO B 1 5 ? -6.752 -14.395 -0.564 1.00 0.00 5 PRO B O 15
ATOM 15468 N N . HIS B 1 6 ? -6.514 -16.477 -1.426 1.00 0.00 6 HIS B N 15
ATOM 15469 C CA . HIS B 1 6 ? -5.032 -16.552 -1.370 1.00 0.00 6 HIS B CA 15
ATOM 15470 C C . HIS B 1 6 ? -4.370 -16.275 -2.755 1.00 0.00 6 HIS B C 15
ATOM 15471 O O . HIS B 1 6 ? -4.814 -16.808 -3.779 1.00 0.00 6 HIS B O 15
ATOM 15478 N N . PHE B 1 7 ? -3.209 -15.597 -2.789 1.00 0.00 7 PHE B N 15
ATOM 15479 C CA . PHE B 1 7 ? -2.201 -15.850 -3.854 1.00 0.00 7 PHE B CA 15
ATOM 15480 C C . PHE B 1 7 ? -0.750 -15.815 -3.275 1.00 0.00 7 PHE B C 15
ATOM 15481 O O . PHE B 1 7 ? -0.456 -15.148 -2.277 1.00 0.00 7 PHE B O 15
ATOM 15489 N N . ASN B 1 8 ? 0.200 -16.488 -3.941 1.00 0.00 8 ASN B N 15
ATOM 15490 C CA . ASN B 1 8 ? 1.645 -16.318 -3.625 1.00 0.00 8 ASN B CA 15
ATOM 15491 C C . ASN B 1 8 ? 2.175 -14.920 -4.082 1.00 0.00 8 ASN B C 15
ATOM 15492 O O . ASN B 1 8 ? 2.669 -14.766 -5.203 1.00 0.00 8 ASN B O 15
ATOM 15497 N N . PHE B 1 9 ? 2.103 -13.899 -3.201 1.00 0.00 9 PHE B N 15
ATOM 15498 C CA . PHE B 1 9 ? 2.980 -12.726 -3.301 1.00 0.00 9 PHE B CA 15
ATOM 15499 C C . PHE B 1 9 ? 4.433 -13.093 -2.863 1.00 0.00 9 PHE B C 15
ATOM 15500 O O . PHE B 1 9 ? 4.751 -14.109 -2.256 1.00 0.00 9 PHE B O 15
ATOM 15508 N N . ARG B 1 10 ? 5.349 -12.394 -3.482 1.00 0.00 10 ARG B N 15
ATOM 15509 C CA . ARG B 1 10 ? 6.458 -13.023 -4.257 1.00 0.00 10 ARG B CA 15
ATOM 15510 C C . ARG B 1 10 ? 7.337 -11.887 -4.836 1.00 0.00 10 ARG B C 15
ATOM 15511 O O . ARG B 1 10 ? 7.035 -11.315 -5.889 1.00 0.00 10 ARG B O 15
ATOM 15519 N N . MET B 1 11 ? 8.393 -11.515 -4.107 1.00 0.00 11 MET B N 15
ATOM 15520 C CA . MET B 1 11 ? 8.939 -10.136 -4.226 1.00 0.00 11 MET B CA 15
ATOM 15521 C C . MET B 1 11 ? 10.490 -10.114 -4.450 1.00 0.00 11 MET B C 15
ATOM 15522 O O . MET B 1 11 ? 11.189 -10.714 -3.629 1.00 0.00 11 MET B O 15
ATOM 15527 N N . PRO B 1 12 ? 11.105 -9.397 -5.445 1.00 0.00 12 PRO B N 15
ATOM 15528 C CA . PRO B 1 12 ? 12.581 -9.151 -5.482 1.00 0.00 12 PRO B CA 15
ATOM 15529 C C . PRO B 1 12 ? 13.262 -8.718 -4.142 1.00 0.00 12 PRO B C 15
ATOM 15530 O O . PRO B 1 12 ? 12.636 -8.030 -3.328 1.00 0.00 12 PRO B O 15
ATOM 15534 N N . MET B 1 13 ? 14.520 -9.132 -3.902 1.00 0.00 13 MET B N 15
ATOM 15535 C CA . MET B 1 13 ? 15.150 -9.052 -2.548 1.00 0.00 13 MET B CA 15
ATOM 15536 C C . MET B 1 13 ? 15.057 -7.705 -1.766 1.00 0.00 13 MET B C 15
ATOM 15537 O O . MET B 1 13 ? 14.858 -7.731 -0.554 1.00 0.00 13 MET B O 15
ATOM 15542 N N . GLU B 1 14 ? 15.154 -6.543 -2.429 1.00 0.00 14 GLU B N 15
ATOM 15543 C CA . GLU B 1 14 ? 14.857 -5.247 -1.774 1.00 0.00 14 GLU B CA 15
ATOM 15544 C C . GLU B 1 14 ? 13.376 -5.048 -1.306 1.00 0.00 14 GLU B C 15
ATOM 15545 O O . GLU B 1 14 ? 13.202 -4.683 -0.156 1.00 0.00 14 GLU B O 15
ATOM 15551 N N . VAL B 1 15 ? 12.311 -5.304 -2.088 1.00 0.00 15 VAL B N 15
ATOM 15552 C CA . VAL B 1 15 ? 10.901 -5.276 -1.576 1.00 0.00 15 VAL B CA 15
ATOM 15553 C C . VAL B 1 15 ? 10.670 -6.289 -0.433 1.00 0.00 15 VAL B C 15
ATOM 15554 O O . VAL B 1 15 ? 10.055 -5.909 0.548 1.00 0.00 15 VAL B O 15
ATOM 15558 N N . ARG B 1 16 ? 11.102 -7.550 -0.543 1.00 0.00 16 ARG B N 15
ATOM 15559 C CA . ARG B 1 16 ? 10.940 -8.506 0.568 1.00 0.00 16 ARG B CA 15
ATOM 15560 C C . ARG B 1 16 ? 11.882 -8.322 1.776 1.00 0.00 16 ARG B C 15
ATOM 15561 O O . ARG B 1 16 ? 11.383 -8.483 2.878 1.00 0.00 16 ARG B O 15
ATOM 15569 N N . GLU B 1 17 ? 13.147 -7.886 1.672 1.00 0.00 17 GLU B N 15
ATOM 15570 C CA . GLU B 1 17 ? 13.833 -7.311 2.865 1.00 0.00 17 GLU B CA 15
ATOM 15571 C C . GLU B 1 17 ? 13.202 -5.982 3.376 1.00 0.00 17 GLU B C 15
ATOM 15572 O O . GLU B 1 17 ? 13.039 -5.854 4.580 1.00 0.00 17 GLU B O 15
ATOM 15578 N N . LYS B 1 18 ? 12.799 -5.020 2.535 1.00 0.00 18 LYS B N 15
ATOM 15579 C CA . LYS B 1 18 ? 12.046 -3.825 2.990 1.00 0.00 18 LYS B CA 15
ATOM 15580 C C . LYS B 1 18 ? 10.646 -4.117 3.627 1.00 0.00 18 LYS B C 15
ATOM 15581 O O . LYS B 1 18 ? 10.372 -3.586 4.697 1.00 0.00 18 LYS B O 15
ATOM 15587 N N . LEU B 1 19 ? 9.793 -4.969 3.044 1.00 0.00 19 LEU B N 15
ATOM 15588 C CA . LEU B 1 19 ? 8.470 -5.375 3.597 1.00 0.00 19 LEU B CA 15
ATOM 15589 C C . LEU B 1 19 ? 8.552 -6.342 4.830 1.00 0.00 19 LEU B C 15
ATOM 15590 O O . LEU B 1 19 ? 7.714 -6.276 5.729 1.00 0.00 19 LEU B O 15
ATOM 15595 N N . LYS B 1 20 ? 9.546 -7.248 4.858 1.00 0.00 20 LYS B N 15
ATOM 15596 C CA . LYS B 1 20 ? 9.799 -8.212 5.944 1.00 0.00 20 LYS B CA 15
ATOM 15597 C C . LYS B 1 20 ? 10.720 -7.671 7.086 1.00 0.00 20 LYS B C 15
ATOM 15598 O O . LYS B 1 20 ? 10.516 -8.069 8.228 1.00 0.00 20 LYS B O 15
ATOM 15604 N N . PHE B 1 21 ? 11.686 -6.748 6.837 1.00 0.00 21 PHE B N 15
ATOM 15605 C CA . PHE B 1 21 ? 12.104 -5.738 7.851 1.00 0.00 21 PHE B CA 15
ATOM 15606 C C . PHE B 1 21 ? 10.912 -4.918 8.305 1.00 0.00 21 PHE B C 15
ATOM 15607 O O . PHE B 1 21 ? 10.488 -5.241 9.388 1.00 0.00 21 PHE B O 15
ATOM 15615 N N . ARG B 1 22 ? 10.301 -3.972 7.595 1.00 0.00 22 ARG B N 15
ATOM 15616 C CA . ARG B 1 22 ? 9.048 -3.304 8.057 1.00 0.00 22 ARG B CA 15
ATOM 15617 C C . ARG B 1 22 ? 8.052 -4.176 8.945 1.00 0.00 22 ARG B C 15
ATOM 15618 O O . ARG B 1 22 ? 7.774 -3.780 10.074 1.00 0.00 22 ARG B O 15
ATOM 15626 N N . ALA B 1 23 ? 7.813 -5.469 8.615 1.00 0.00 23 ALA B N 15
ATOM 15627 C CA . ALA B 1 23 ? 7.385 -6.508 9.600 1.00 0.00 23 ALA B CA 15
ATOM 15628 C C . ALA B 1 23 ? 8.303 -6.791 10.861 1.00 0.00 23 ALA B C 15
ATOM 15629 O O . ALA B 1 23 ? 7.953 -6.379 11.967 1.00 0.00 23 ALA B O 15
ATOM 15631 N N . GLU B 1 24 ? 9.452 -7.475 10.719 1.00 0.00 24 GLU B N 15
ATOM 15632 C CA . GLU B 1 24 ? 10.452 -7.720 11.816 1.00 0.00 24 GLU B CA 15
ATOM 15633 C C . GLU B 1 24 ? 11.125 -6.479 12.524 1.00 0.00 24 GLU B C 15
ATOM 15634 O O . GLU B 1 24 ? 11.233 -6.442 13.749 1.00 0.00 24 GLU B O 15
ATOM 15640 N N . ALA B 1 25 ? 11.584 -5.491 11.742 1.00 0.00 25 ALA B N 15
ATOM 15641 C CA . ALA B 1 25 ? 11.847 -4.091 12.166 1.00 0.00 25 ALA B CA 15
ATOM 15642 C C . ALA B 1 25 ? 10.813 -3.444 13.181 1.00 0.00 25 ALA B C 15
ATOM 15643 O O . ALA B 1 25 ? 11.229 -2.893 14.202 1.00 0.00 25 ALA B O 15
ATOM 15645 N N . ASN B 1 26 ? 9.484 -3.488 12.879 1.00 0.00 26 ASN B N 15
ATOM 15646 C CA . ASN B 1 26 ? 8.422 -2.917 13.765 1.00 0.00 26 ASN B CA 15
ATOM 15647 C C . ASN B 1 26 ? 7.877 -3.893 14.875 1.00 0.00 26 ASN B C 15
ATOM 15648 O O . ASN B 1 26 ? 7.728 -3.492 16.032 1.00 0.00 26 ASN B O 15
ATOM 15653 N N . GLY B 1 27 ? 7.460 -5.115 14.490 1.00 0.00 27 GLY B N 15
ATOM 15654 C CA . GLY B 1 27 ? 6.562 -5.989 15.308 1.00 0.00 27 GLY B CA 15
ATOM 15655 C C . GLY B 1 27 ? 5.281 -6.592 14.653 1.00 0.00 27 GLY B C 15
ATOM 15656 O O . GLY B 1 27 ? 4.395 -7.026 15.390 1.00 0.00 27 GLY B O 15
ATOM 15657 N N . ARG B 1 28 ? 5.162 -6.682 13.316 1.00 0.00 28 ARG B N 15
ATOM 15658 C CA . ARG B 1 28 ? 4.099 -7.482 12.635 1.00 0.00 28 ARG B CA 15
ATOM 15659 C C . ARG B 1 28 ? 4.825 -8.622 11.836 1.00 0.00 28 ARG B C 15
ATOM 15660 O O . ARG B 1 28 ? 6.051 -8.657 11.690 1.00 0.00 28 ARG B O 15
ATOM 15668 N N . SER B 1 29 ? 4.094 -9.633 11.365 1.00 0.00 29 SER B N 15
ATOM 15669 C CA . SER B 1 29 ? 4.721 -10.836 10.725 1.00 0.00 29 SER B CA 15
ATOM 15670 C C . SER B 1 29 ? 4.138 -10.896 9.305 1.00 0.00 29 SER B C 15
ATOM 15671 O O . SER B 1 29 ? 2.925 -11.016 9.221 1.00 0.00 29 SER B O 15
ATOM 15674 N N . MET B 1 30 ? 4.884 -10.686 8.209 1.00 0.00 30 MET B N 15
ATOM 15675 C CA . MET B 1 30 ? 4.361 -9.933 7.023 1.00 0.00 30 MET B CA 15
ATOM 15676 C C . MET B 1 30 ? 2.913 -10.190 6.536 1.00 0.00 30 MET B C 15
ATOM 15677 O O . MET B 1 30 ? 2.209 -9.217 6.376 1.00 0.00 30 MET B O 15
ATOM 15682 N N . ASN B 1 31 ? 2.358 -11.393 6.370 1.00 0.00 31 ASN B N 15
ATOM 15683 C CA . ASN B 1 31 ? 0.870 -11.519 6.241 1.00 0.00 31 ASN B CA 15
ATOM 15684 C C . ASN B 1 31 ? 0.009 -10.641 7.261 1.00 0.00 31 ASN B C 15
ATOM 15685 O O . ASN B 1 31 ? -0.830 -9.869 6.813 1.00 0.00 31 ASN B O 15
ATOM 15690 N N . SER B 1 32 ? 0.373 -10.608 8.554 1.00 0.00 32 SER B N 15
ATOM 15691 C CA . SER B 1 32 ? 0.149 -9.436 9.460 1.00 0.00 32 SER B CA 15
ATOM 15692 C C . SER B 1 32 ? 0.741 -8.023 9.113 1.00 0.00 32 SER B C 15
ATOM 15693 O O . SER B 1 32 ? -0.064 -7.090 9.024 1.00 0.00 32 SER B O 15
ATOM 15696 N N . GLU B 1 33 ? 2.065 -7.784 8.929 1.00 0.00 33 GLU B N 15
ATOM 15697 C CA . GLU B 1 33 ? 2.543 -6.399 8.544 1.00 0.00 33 GLU B CA 15
ATOM 15698 C C . GLU B 1 33 ? 2.073 -5.915 7.166 1.00 0.00 33 GLU B C 15
ATOM 15699 O O . GLU B 1 33 ? 1.401 -4.899 7.094 1.00 0.00 33 GLU B O 15
ATOM 15705 N N . LEU B 1 34 ? 2.479 -6.635 6.098 1.00 0.00 34 LEU B N 15
ATOM 15706 C CA . LEU B 1 34 ? 2.008 -6.480 4.725 1.00 0.00 34 LEU B CA 15
ATOM 15707 C C . LEU B 1 34 ? 0.486 -6.197 4.772 1.00 0.00 34 LEU B C 15
ATOM 15708 O O . LEU B 1 34 ? 0.145 -5.143 4.278 1.00 0.00 34 LEU B O 15
ATOM 15713 N N . LEU B 1 35 ? -0.426 -6.984 5.413 1.00 0.00 35 LEU B N 15
ATOM 15714 C CA . LEU B 1 35 ? -1.870 -6.642 5.361 1.00 0.00 35 LEU B CA 15
ATOM 15715 C C . LEU B 1 35 ? -2.264 -5.336 6.041 1.00 0.00 35 LEU B C 15
ATOM 15716 O O . LEU B 1 35 ? -2.798 -4.457 5.374 1.00 0.00 35 LEU B O 15
ATOM 15721 N N . GLN B 1 36 ? -2.015 -5.224 7.343 1.00 0.00 36 GLN B N 15
ATOM 15722 C CA . GLN B 1 36 ? -2.260 -3.964 8.067 1.00 0.00 36 GLN B CA 15
ATOM 15723 C C . GLN B 1 36 ? -1.580 -2.721 7.420 1.00 0.00 36 GLN B C 15
ATOM 15724 O O . GLN B 1 36 ? -2.248 -1.698 7.335 1.00 0.00 36 GLN B O 15
ATOM 15730 N N . ILE B 1 37 ? -0.331 -2.802 6.935 1.00 0.00 37 ILE B N 15
ATOM 15731 C CA . ILE B 1 37 ? 0.308 -1.703 6.182 1.00 0.00 37 ILE B CA 15
ATOM 15732 C C . ILE B 1 37 ? -0.172 -1.500 4.710 1.00 0.00 37 ILE B C 15
ATOM 15733 O O . ILE B 1 37 ? 0.147 -0.466 4.178 1.00 0.00 37 ILE B O 15
ATOM 15738 N N . VAL B 1 38 ? -0.702 -2.498 4.003 1.00 0.00 38 VAL B N 15
ATOM 15739 C CA . VAL B 1 38 ? -1.283 -2.430 2.627 1.00 0.00 38 VAL B CA 15
ATOM 15740 C C . VAL B 1 38 ? -2.758 -1.892 2.664 1.00 0.00 38 VAL B C 15
ATOM 15741 O O . VAL B 1 38 ? -3.115 -0.974 1.924 1.00 0.00 38 VAL B O 15
ATOM 15745 N N . GLN B 1 39 ? -3.616 -2.477 3.546 1.00 0.00 39 GLN B N 15
ATOM 15746 C CA . GLN B 1 39 ? -4.800 -1.821 4.127 1.00 0.00 39 GLN B CA 15
ATOM 15747 C C . GLN B 1 39 ? -4.534 -0.362 4.607 1.00 0.00 39 GLN B C 15
ATOM 15748 O O . GLN B 1 39 ? -5.241 0.536 4.161 1.00 0.00 39 GLN B O 15
ATOM 15754 N N . ASP B 1 40 ? -3.441 -0.120 5.368 1.00 0.00 40 ASP B N 15
ATOM 15755 C CA . ASP B 1 40 ? -2.815 1.214 5.477 1.00 0.00 40 ASP B CA 15
ATOM 15756 C C . ASP B 1 40 ? -2.444 1.906 4.137 1.00 0.00 40 ASP B C 15
ATOM 15757 O O . ASP B 1 40 ? -2.913 3.012 3.869 1.00 0.00 40 ASP B O 15
ATOM 15762 N N . ALA B 1 41 ? -1.600 1.286 3.317 1.00 0.00 41 ALA B N 15
ATOM 15763 C CA . ALA B 1 41 ? -0.852 2.003 2.277 1.00 0.00 41 ALA B CA 15
ATOM 15764 C C . ALA B 1 41 ? -1.684 2.596 1.105 1.00 0.00 41 ALA B C 15
ATOM 15765 O O . ALA B 1 41 ? -1.424 3.731 0.698 1.00 0.00 41 ALA B O 15
ATOM 15767 N N . LEU B 1 42 ? -2.730 1.884 0.659 1.00 0.00 42 LEU B N 15
ATOM 15768 C CA . LEU B 1 42 ? -3.859 2.523 -0.074 1.00 0.00 42 LEU B CA 15
ATOM 15769 C C . LEU B 1 42 ? -5.073 3.081 0.730 1.00 0.00 42 LEU B C 15
ATOM 15770 O O . LEU B 1 42 ? -5.742 3.973 0.190 1.00 0.00 42 LEU B O 15
ATOM 15775 N N . SER B 1 43 ? -5.425 2.620 1.946 1.00 0.00 43 SER B N 15
ATOM 15776 C CA . SER B 1 43 ? -6.647 3.122 2.647 1.00 0.00 43 SER B CA 15
ATOM 15777 C C . SER B 1 43 ? -6.616 3.117 4.211 1.00 0.00 43 SER B C 15
ATOM 15778 O O . SER B 1 43 ? -7.591 2.664 4.825 1.00 0.00 43 SER B O 15
ATOM 15781 N N . LYS B 1 44 ? -5.601 3.712 4.886 1.00 0.00 44 LYS B N 15
ATOM 15782 C CA . LYS B 1 44 ? -5.816 4.134 6.328 1.00 0.00 44 LYS B CA 15
ATOM 15783 C C . LYS B 1 44 ? -5.384 5.593 6.731 1.00 0.00 44 LYS B C 15
ATOM 15784 O O . LYS B 1 44 ? -4.216 5.813 7.076 1.00 0.00 44 LYS B O 15
ATOM 15790 N N . PRO B 1 45 ? -6.332 6.560 6.919 1.00 0.00 45 PRO B N 15
ATOM 15791 C CA . PRO B 1 45 ? -6.208 7.607 7.971 1.00 0.00 45 PRO B CA 15
ATOM 15792 C C . PRO B 1 45 ? -6.283 7.077 9.449 1.00 0.00 45 PRO B C 15
ATOM 15793 O O . PRO B 1 45 ? -6.775 5.978 9.731 1.00 0.00 45 PRO B O 15
ATOM 15797 N N . SER B 1 46 ? -5.843 7.894 10.416 1.00 0.00 46 SER B N 15
ATOM 15798 C CA . SER B 1 46 ? -6.175 7.697 11.862 1.00 0.00 46 SER B CA 15
ATOM 15799 C C . SER B 1 46 ? -6.278 9.076 12.604 1.00 0.00 46 SER B C 15
ATOM 15800 O O . SER B 1 46 ? -7.424 9.516 12.754 1.00 0.00 46 SER B O 15
ATOM 15803 N N . PRO B 1 47 ? -5.221 9.855 13.011 1.00 0.00 47 PRO B N 15
ATOM 15804 C CA . PRO B 1 47 ? -5.388 11.285 13.401 1.00 0.00 47 PRO B CA 15
ATOM 15805 C C . PRO B 1 47 ? -5.597 12.204 12.149 1.00 0.00 47 PRO B C 15
ATOM 15806 O O . PRO B 1 47 ? -4.692 12.878 11.650 1.00 0.00 47 PRO B O 15
ATOM 15810 N N . VAL B 1 48 ? -6.828 12.165 11.622 1.00 0.00 48 VAL B N 15
ATOM 15811 C CA . VAL B 1 48 ? -7.165 12.718 10.269 1.00 0.00 48 VAL B CA 15
ATOM 15812 C C . VAL B 1 48 ? -7.410 14.265 10.241 1.00 0.00 48 VAL B C 15
ATOM 15813 O O . VAL B 1 48 ? -8.503 14.785 10.000 1.00 0.00 48 VAL B O 15
ATOM 15817 N N . THR B 1 49 ? -6.317 14.992 10.468 1.00 0.00 49 THR B N 15
ATOM 15818 C CA . THR B 1 49 ? -6.362 16.440 10.841 1.00 0.00 49 THR B CA 15
ATOM 15819 C C . THR B 1 49 ? -5.570 17.280 9.787 1.00 0.00 49 THR B C 15
ATOM 15820 O O . THR B 1 49 ? -4.456 17.751 10.034 1.00 0.00 49 THR B O 15
ATOM 15824 N N . GLY B 1 50 ? -6.144 17.408 8.578 1.00 0.00 50 GLY B N 15
ATOM 15825 C CA . GLY B 1 50 ? -5.390 17.883 7.375 1.00 0.00 50 GLY B CA 15
ATOM 15826 C C . GLY B 1 50 ? -4.471 16.846 6.675 1.00 0.00 50 GLY B C 15
ATOM 15827 O O . GLY B 1 50 ? -3.327 17.153 6.342 1.00 0.00 50 GLY B O 15
ATOM 15828 N N . TYR B 1 51 ? -4.969 15.620 6.449 1.00 0.00 51 TYR B N 15
ATOM 15829 C CA . TYR B 1 51 ? -4.101 14.427 6.171 1.00 0.00 51 TYR B CA 15
ATOM 15830 C C . TYR B 1 51 ? -3.714 14.166 4.648 1.00 0.00 51 TYR B C 15
ATOM 15831 O O . TYR B 1 51 ? -2.610 13.701 4.355 1.00 0.00 51 TYR B O 15
ATOM 15840 N N . ARG B 1 52 ? -4.585 14.579 3.707 1.00 0.00 52 ARG B N 15
ATOM 15841 C CA . ARG B 1 52 ? -4.259 15.040 2.292 1.00 0.00 52 ARG B CA 15
ATOM 15842 C C . ARG B 1 52 ? -5.012 14.359 1.051 1.00 0.00 52 ARG B C 15
ATOM 15843 O O . ARG B 1 52 ? -6.214 14.586 0.931 1.00 0.00 52 ARG B O 15
ATOM 15851 N N . ASN B 1 53 ? -4.552 13.601 0.013 1.00 0.00 53 ASN B N 15
ATOM 15852 C CA . ASN B 1 53 ? -3.229 12.898 -0.072 1.00 0.00 53 ASN B CA 15
ATOM 15853 C C . ASN B 1 53 ? -2.864 12.026 -1.334 1.00 0.00 53 ASN B C 15
ATOM 15854 O O . ASN B 1 53 ? -3.717 11.406 -1.961 1.00 0.00 53 ASN B O 15
ATOM 15859 N N . ASP B 1 54 ? -1.531 11.892 -1.555 1.00 0.00 54 ASP B N 15
ATOM 15860 C CA . ASP B 1 54 ? -0.785 10.945 -2.445 1.00 0.00 54 ASP B CA 15
ATOM 15861 C C . ASP B 1 54 ? -1.047 9.425 -2.466 1.00 0.00 54 ASP B C 15
ATOM 15862 O O . ASP B 1 54 ? -0.210 8.595 -2.845 1.00 0.00 54 ASP B O 15
ATOM 15867 N N . ALA B 1 55 ? -2.192 8.994 -1.992 1.00 0.00 55 ALA B N 15
ATOM 15868 C CA . ALA B 1 55 ? -2.847 7.872 -2.661 1.00 0.00 55 ALA B CA 15
ATOM 15869 C C . ALA B 1 55 ? -3.701 8.252 -3.927 1.00 0.00 55 ALA B C 15
ATOM 15870 O O . ALA B 1 55 ? -3.945 7.395 -4.773 1.00 0.00 55 ALA B O 15
ATOM 15872 N N . GLU B 1 56 ? -3.889 9.562 -4.187 1.00 0.00 56 GLU B N 15
ATOM 15873 C CA . GLU B 1 56 ? -3.448 10.205 -5.463 1.00 0.00 56 GLU B CA 15
ATOM 15874 C C . GLU B 1 56 ? -2.012 9.963 -6.107 1.00 0.00 56 GLU B C 15
ATOM 15875 O O . GLU B 1 56 ? -1.728 10.442 -7.212 1.00 0.00 56 GLU B O 15
ATOM 15881 N N . ARG B 1 57 ? -1.110 9.203 -5.476 1.00 0.00 57 ARG B N 15
ATOM 15882 C CA . ARG B 1 57 ? 0.284 8.948 -5.970 1.00 0.00 57 ARG B CA 15
ATOM 15883 C C . ARG B 1 57 ? 0.473 7.485 -6.384 1.00 0.00 57 ARG B C 15
ATOM 15884 O O . ARG B 1 57 ? 0.947 7.155 -7.456 1.00 0.00 57 ARG B O 15
ATOM 15892 N N . LEU B 1 58 ? 0.082 6.594 -5.483 1.00 0.00 58 LEU B N 15
ATOM 15893 C CA . LEU B 1 58 ? -0.313 5.220 -5.826 1.00 0.00 58 LEU B CA 15
ATOM 15894 C C . LEU B 1 58 ? -1.371 5.169 -7.007 1.00 0.00 58 LEU B C 15
ATOM 15895 O O . LEU B 1 58 ? -1.172 4.403 -7.950 1.00 0.00 58 LEU B O 15
ATOM 15900 N N . ALA B 1 59 ? -2.319 6.144 -7.103 1.00 0.00 59 ALA B N 15
ATOM 15901 C CA . ALA B 1 59 ? -2.801 6.669 -8.409 1.00 0.00 59 ALA B CA 15
ATOM 15902 C C . ALA B 1 59 ? -1.739 6.992 -9.496 1.00 0.00 59 ALA B C 15
ATOM 15903 O O . ALA B 1 59 ? -1.600 6.196 -10.423 1.00 0.00 59 ALA B O 15
ATOM 15905 N N . ASP B 1 60 ? -1.014 8.126 -9.437 1.00 0.00 60 ASP B N 15
ATOM 15906 C CA . ASP B 1 60 ? -0.279 8.605 -10.640 1.00 0.00 60 ASP B CA 15
ATOM 15907 C C . ASP B 1 60 ? 1.158 8.070 -10.867 1.00 0.00 60 ASP B C 15
ATOM 15908 O O . ASP B 1 60 ? 1.778 8.417 -11.872 1.00 0.00 60 ASP B O 15
ATOM 15913 N N . GLU B 1 61 ? 1.641 7.153 -10.037 1.00 0.00 61 GLU B N 15
ATOM 15914 C CA . GLU B 1 61 ? 2.644 6.165 -10.488 1.00 0.00 61 GLU B CA 15
ATOM 15915 C C . GLU B 1 61 ? 1.995 4.846 -11.006 1.00 0.00 61 GLU B C 15
ATOM 15916 O O . GLU B 1 61 ? 2.629 4.229 -11.869 1.00 0.00 61 GLU B O 15
ATOM 15922 N N . GLN B 1 62 ? 0.797 4.339 -10.577 1.00 0.00 62 GLN B N 15
ATOM 15923 C CA . GLN B 1 62 ? 0.237 3.109 -11.198 1.00 0.00 62 GLN B CA 15
ATOM 15924 C C . GLN B 1 62 ? -0.402 3.471 -12.530 1.00 0.00 62 GLN B C 15
ATOM 15925 O O . GLN B 1 62 ? 0.131 3.068 -13.552 1.00 0.00 62 GLN B O 15
ATOM 15931 N N . SER B 1 63 ? -1.389 4.350 -12.527 1.00 0.00 63 SER B N 15
ATOM 15932 C CA . SER B 1 63 ? -1.794 5.092 -13.733 1.00 0.00 63 SER B CA 15
ATOM 15933 C C . SER B 1 63 ? -1.372 6.584 -13.661 1.00 0.00 63 SER B C 15
ATOM 15934 O O . SER B 1 63 ? -2.150 7.483 -13.343 1.00 0.00 63 SER B O 15
ATOM 15937 N N . GLU B 1 64 ? -0.075 6.877 -13.784 1.00 0.00 64 GLU B N 15
ATOM 15938 C CA . GLU B 1 64 ? 0.597 6.873 -15.109 1.00 0.00 64 GLU B CA 15
ATOM 15939 C C . GLU B 1 64 ? 1.067 5.488 -15.660 1.00 0.00 64 GLU B C 15
ATOM 15940 O O . GLU B 1 64 ? 0.682 5.163 -16.787 1.00 0.00 64 GLU B O 15
ATOM 15946 N N . LEU B 1 65 ? 1.934 4.697 -14.987 1.00 0.00 65 LEU B N 15
ATOM 15947 C CA . LEU B 1 65 ? 2.834 3.749 -15.734 1.00 0.00 65 LEU B CA 15
ATOM 15948 C C . LEU B 1 65 ? 2.207 2.421 -16.316 1.00 0.00 65 LEU B C 15
ATOM 15949 O O . LEU B 1 65 ? 2.861 1.703 -17.075 1.00 0.00 65 LEU B O 15
ATOM 15954 N N . VAL B 1 66 ? 0.925 2.167 -16.021 1.00 0.00 66 VAL B N 15
ATOM 15955 C CA . VAL B 1 66 ? 0.027 1.133 -16.652 1.00 0.00 66 VAL B CA 15
ATOM 15956 C C . VAL B 1 66 ? 0.176 0.884 -18.196 1.00 0.00 66 VAL B C 15
ATOM 15957 O O . VAL B 1 66 ? 0.400 -0.253 -18.618 1.00 0.00 66 VAL B O 15
#